Protein 1V5U (pdb70)

Radius of gyration: 14.0 Å; Cα contacts (8 Å, |Δi|>4): 240; chains: 1; bounding box: 29×48×29 Å

Organism: Mus musculus (NCBI:txid10090)

Secondary structure (DSSP, 8-state):
--SS--SSSEEEEEEE---SSS--EEEEEEEETTTTEEEEESSSS-SS---EEEGGGEEEEE-----TTS-SSS-TTT-EEEEESS-EEEEE-SSHHHHHHHHHHHHTT--------

InterPro domains:
  IPR001194 cDENN domain [PF02141] (129-309)
  IPR001194 cDENN domain [SM00799] (128-310)
  IPR001849 Pleckstrin homology domain [PF00169] (1764-1864)
  IPR001849 Pleckstrin homology domain [PS50003] (1761-1865)
  IPR001849 Pleckstrin homology domain [SM00233] (1762-1867)
  IPR004182 GRAM domain [PF02893] (890-1016)
  IPR004182 GRAM domain [SM00568] (882-968)
  IPR005112 dDENN domain [SM00801] (363-432)
  IPR005113 uDENN domain [PF03456] (26-85)
  IPR005113 uDENN domain [SM00800] (1-86)
  IPR010569 Myotubularin-like, phosphatase domain [PF06602] (1128-1531)
  IPR010569 Myotubularin-like, phosphatase domain [PS51339] (1120-1596)
  IPR011993 PH-like domain superfamily [G3DSA:2.30.29.30] (1756-1866)
  IPR022096 SBF1/SBF2 domain [PF12335] (542-764)
  IPR029021 Protein-tyrosine phosphatase-like [SSF52799] (1117-1599)
  IPR030564 Myotubularin [PTHR10807] (759-1764)
  IPR037516 Tripartite DENN domain [PS50211] (7-439)
  IPR043153 DENN domain, C-terminal lobe [G3DSA:3.40.50.11500] (205-383)

Structure (mmCIF, N/CA/C/O backbone):
data_1V5U
#
_entry.id   1V5U
#
_cell.length_a   1.000
_cell.length_b   1.000
_cell.length_c   1.000
_cell.angle_alpha   90.00
_cell.angle_beta   90.00
_cell.angle_gamma   90.00
#
_symmetry.space_group_name_H-M   'P 1'
#
loop_
_atom_site.group_PDB
_atom_site.id
_atom_site.type_symbol
_atom_site.label_atom_id
_atom_site.label_alt_id
_atom_site.label_comp_id
_atom_site.label_asym_id
_atom_site.label_entity_id
_atom_site.label_seq_id
_atom_site.pdbx_PDB_ins_code
_atom_site.Cartn_x
_atom_site.Cartn_y
_atom_site.Cartn_z
_atom_site.occupancy
_atom_site.B_iso_or_equiv
_atom_site.auth_seq_id
_atom_site.auth_comp_id
_atom_site.auth_asym_id
_atom_site.auth_atom_id
_atom_site.pdbx_PDB_model_num
ATOM 1 N N . GLY A 1 1 ? -11.184 -5.596 -6.993 1.00 0.00 1 GLY A N 1
ATOM 2 C CA . GLY A 1 1 ? -10.777 -4.865 -8.181 1.00 0.00 1 GLY A CA 1
ATOM 3 C C . GLY A 1 1 ? -11.670 -5.215 -9.373 1.00 0.00 1 GLY A C 1
ATOM 4 O O . GLY A 1 1 ? -12.781 -4.702 -9.494 1.00 0.00 1 GLY A O 1
ATOM 8 N N . SER A 1 2 ? -11.150 -6.088 -10.224 1.00 0.00 2 SER A N 1
ATOM 9 C CA . SER A 1 2 ? -11.886 -6.513 -11.403 1.00 0.00 2 SER A CA 1
ATOM 10 C C . SER A 1 2 ? -11.934 -5.378 -12.428 1.00 0.00 2 SER A C 1
ATOM 11 O O . SER A 1 2 ? -11.451 -5.528 -13.549 1.00 0.00 2 SER A O 1
ATOM 19 N N . SER A 1 3 ? -12.522 -4.268 -12.006 1.00 0.00 3 SER A N 1
ATOM 20 C CA . SER A 1 3 ? -12.639 -3.108 -12.874 1.00 0.00 3 SER A CA 1
ATOM 21 C C . SER A 1 3 ? -11.339 -2.904 -13.653 1.00 0.00 3 SER A C 1
ATOM 22 O O . SER A 1 3 ? -10.272 -2.754 -13.060 1.00 0.00 3 SER A O 1
ATOM 30 N N . GLY A 1 4 ? -11.471 -2.904 -14.972 1.00 0.00 4 GLY A N 1
ATOM 31 C CA . GLY A 1 4 ? -10.319 -2.721 -15.839 1.00 0.00 4 GLY A CA 1
ATOM 32 C C . GLY A 1 4 ? -9.258 -3.790 -15.574 1.00 0.00 4 GLY A C 1
ATOM 33 O O . GLY A 1 4 ? -9.230 -4.390 -14.501 1.00 0.00 4 GLY A O 1
ATOM 37 N N . SER A 1 5 ? -8.411 -3.998 -16.572 1.00 0.00 5 SER A N 1
ATOM 38 C CA . SER A 1 5 ? -7.350 -4.985 -16.461 1.00 0.00 5 SER A CA 1
ATOM 39 C C . SER A 1 5 ? -6.223 -4.444 -15.579 1.00 0.00 5 SER A C 1
ATOM 40 O O . SER A 1 5 ? -5.877 -5.050 -14.566 1.00 0.00 5 SER A O 1
ATOM 48 N N . SER A 1 6 ? -5.680 -3.310 -15.997 1.00 0.00 6 SER A N 1
ATOM 49 C CA . SER A 1 6 ? -4.599 -2.681 -15.257 1.00 0.00 6 SER A CA 1
ATOM 50 C C . SER A 1 6 ? -3.454 -3.676 -15.058 1.00 0.00 6 SER A C 1
ATOM 51 O O . SER A 1 6 ? -3.575 -4.846 -15.414 1.00 0.00 6 SER A O 1
ATOM 59 N N . GLY A 1 7 ? -2.368 -3.173 -14.488 1.00 0.00 7 GLY A N 1
ATOM 60 C CA . GLY A 1 7 ? -1.202 -4.003 -14.237 1.00 0.00 7 GLY A CA 1
ATOM 61 C C . GLY A 1 7 ? -1.551 -5.173 -13.315 1.00 0.00 7 GLY A C 1
ATOM 62 O O . GLY A 1 7 ? -2.678 -5.665 -13.330 1.00 0.00 7 GLY A O 1
ATOM 66 N N . ARG A 1 8 ? -0.562 -5.585 -12.535 1.00 0.00 8 ARG A N 1
ATOM 67 C CA . ARG A 1 8 ? -0.750 -6.688 -11.608 1.00 0.00 8 ARG A CA 1
ATOM 68 C C . ARG A 1 8 ? -1.115 -6.159 -10.220 1.00 0.00 8 ARG A C 1
ATOM 69 O O . ARG A 1 8 ? -1.099 -6.906 -9.243 1.00 0.00 8 ARG A O 1
ATOM 90 N N . SER A 1 9 ? -1.435 -4.874 -10.177 1.00 0.00 9 SER A N 1
ATOM 91 C CA . SER A 1 9 ? -1.804 -4.236 -8.925 1.00 0.00 9 SER A CA 1
ATOM 92 C C . SER A 1 9 ? -2.760 -3.072 -9.192 1.00 0.00 9 SER A C 1
ATOM 93 O O . SER A 1 9 ? -3.299 -2.946 -10.290 1.00 0.00 9 SER A O 1
ATOM 101 N N . TYR A 1 10 ? -2.941 -2.250 -8.168 1.00 0.00 10 TYR A N 1
ATOM 102 C CA . TYR A 1 10 ? -3.823 -1.100 -8.279 1.00 0.00 10 TYR A CA 1
ATOM 103 C C . TYR A 1 10 ? -3.027 0.207 -8.244 1.00 0.00 10 TYR A C 1
ATOM 104 O O . TYR A 1 10 ? -1.869 0.221 -7.831 1.00 0.00 10 TYR A O 1
ATOM 122 N N . GLU A 1 11 ? -3.681 1.272 -8.682 1.00 0.00 11 GLU A N 1
ATOM 123 C CA . GLU A 1 11 ? -3.050 2.581 -8.706 1.00 0.00 11 GLU A CA 1
ATOM 124 C C . GLU A 1 11 ? -4.107 3.678 -8.836 1.00 0.00 11 GLU A C 1
ATOM 125 O O . GLU A 1 11 ? -4.999 3.590 -9.679 1.00 0.00 11 GLU A O 1
ATOM 137 N N . GLY A 1 12 ? -3.974 4.688 -7.989 1.00 0.00 12 GLY A N 1
ATOM 138 C CA . GLY A 1 12 ? -4.907 5.802 -7.999 1.00 0.00 12 GLY A CA 1
ATOM 139 C C . GLY A 1 12 ? -4.361 6.981 -7.191 1.00 0.00 12 GLY A C 1
ATOM 140 O O . GLY A 1 12 ? -3.342 6.856 -6.514 1.00 0.00 12 GLY A O 1
ATOM 144 N N . ILE A 1 13 ? -5.064 8.100 -7.290 1.00 0.00 13 ILE A N 1
ATOM 145 C CA . ILE A 1 13 ? -4.663 9.301 -6.577 1.00 0.00 13 ILE A CA 1
ATOM 146 C C . ILE A 1 13 ? -4.828 9.075 -5.073 1.00 0.00 13 ILE A C 1
ATOM 147 O O . ILE A 1 13 ? -5.798 8.457 -4.637 1.00 0.00 13 ILE A O 1
ATOM 163 N N . LEU A 1 14 ? -3.865 9.588 -4.321 1.00 0.00 14 LEU A N 1
ATOM 164 C CA . LEU A 1 14 ? -3.891 9.449 -2.875 1.00 0.00 14 LEU A CA 1
ATOM 165 C C . LEU A 1 14 ? -3.166 10.638 -2.240 1.00 0.00 14 LEU A C 1
ATOM 166 O O . LEU A 1 14 ? -1.977 10.845 -2.479 1.00 0.00 14 LEU A O 1
ATOM 182 N N . TYR A 1 15 ? -3.912 11.388 -1.442 1.00 0.00 15 TYR A N 1
ATOM 183 C CA . TYR A 1 15 ? -3.356 12.550 -0.771 1.00 0.00 15 TYR A CA 1
ATOM 184 C C . TYR A 1 15 ? -2.771 12.170 0.590 1.00 0.00 15 TYR A C 1
ATOM 185 O O . TYR A 1 15 ? -3.006 11.068 1.085 1.00 0.00 15 TYR A O 1
ATOM 203 N N . LYS A 1 16 ? -2.019 13.102 1.157 1.00 0.00 16 LYS A N 1
ATOM 204 C CA . LYS A 1 16 ? -1.399 12.878 2.452 1.00 0.00 16 LYS A CA 1
ATOM 205 C C . LYS A 1 16 ? -1.504 14.153 3.291 1.00 0.00 16 LYS A C 1
ATOM 206 O O . LYS A 1 16 ? -1.308 15.255 2.779 1.00 0.00 16 LYS A O 1
ATOM 225 N N . LYS A 1 17 ? -1.812 13.962 4.565 1.00 0.00 17 LYS A N 1
ATOM 226 C CA . LYS A 1 17 ? -1.945 15.083 5.479 1.00 0.00 17 LYS A CA 1
ATOM 227 C C . LYS A 1 17 ? -0.787 16.058 5.256 1.00 0.00 17 LYS A C 1
ATOM 228 O O . LYS A 1 17 ? 0.322 15.644 4.923 1.00 0.00 17 LYS A O 1
ATOM 247 N N . GLY A 1 18 ? -1.085 17.335 5.449 1.00 0.00 18 GLY A N 1
ATOM 248 C CA . GLY A 1 18 ? -0.082 18.372 5.273 1.00 0.00 18 GLY A CA 1
ATOM 249 C C . GLY A 1 18 ? 0.794 18.505 6.520 1.00 0.00 18 GLY A C 1
ATOM 250 O O . GLY A 1 18 ? 2.005 18.299 6.458 1.00 0.00 18 GLY A O 1
ATOM 254 N N . ALA A 1 19 ? 0.147 18.848 7.625 1.00 0.00 19 ALA A N 1
ATOM 255 C CA . ALA A 1 19 ? 0.852 19.010 8.885 1.00 0.00 19 ALA A CA 1
ATOM 256 C C . ALA A 1 19 ? 1.789 20.216 8.788 1.00 0.00 19 ALA A C 1
ATOM 257 O O . ALA A 1 19 ? 2.630 20.424 9.660 1.00 0.00 19 ALA A O 1
ATOM 264 N N . PHE A 1 20 ? 1.611 20.979 7.719 1.00 0.00 20 PHE A N 1
ATOM 265 C CA . PHE A 1 20 ? 2.430 22.158 7.497 1.00 0.00 20 PHE A CA 1
ATOM 266 C C . PHE A 1 20 ? 1.595 23.307 6.928 1.00 0.00 20 PHE A C 1
ATOM 267 O O . PHE A 1 20 ? 0.428 23.121 6.586 1.00 0.00 20 PHE A O 1
ATOM 284 N N . MET A 1 21 ? 2.224 24.470 6.845 1.00 0.00 21 MET A N 1
ATOM 285 C CA . MET A 1 21 ? 1.554 25.648 6.324 1.00 0.00 21 MET A CA 1
ATOM 286 C C . MET A 1 21 ? 0.651 25.288 5.143 1.00 0.00 21 MET A C 1
ATOM 287 O O . MET A 1 21 ? -0.537 25.607 5.145 1.00 0.00 21 MET A O 1
ATOM 301 N N . LYS A 1 22 ? 1.249 24.629 4.161 1.00 0.00 22 LYS A N 1
ATOM 302 C CA . LYS A 1 22 ? 0.513 24.222 2.976 1.00 0.00 22 LYS A CA 1
ATOM 303 C C . LYS A 1 22 ? -0.443 23.084 3.340 1.00 0.00 22 LYS A C 1
ATOM 304 O O . LYS A 1 22 ? -0.236 22.388 4.333 1.00 0.00 22 LYS A O 1
ATOM 323 N N . PRO A 1 23 ? -1.496 22.925 2.494 1.00 0.00 23 PRO A N 1
ATOM 324 C CA . PRO A 1 23 ? -2.484 21.883 2.717 1.00 0.00 23 PRO A CA 1
ATOM 325 C C . PRO A 1 23 ? -1.928 20.510 2.338 1.00 0.00 23 PRO A C 1
ATOM 326 O O . PRO A 1 23 ? -0.733 20.369 2.082 1.00 0.00 23 PRO A O 1
ATOM 337 N N . TRP A 1 24 ? -2.821 19.531 2.313 1.00 0.00 24 TRP A N 1
ATOM 338 C CA . TRP A 1 24 ? -2.435 18.174 1.968 1.00 0.00 24 TRP A CA 1
ATOM 339 C C . TRP A 1 24 ? -1.782 18.204 0.585 1.00 0.00 24 TRP A C 1
ATOM 340 O O . TRP A 1 24 ? -2.007 19.131 -0.191 1.00 0.00 24 TRP A O 1
ATOM 361 N N . LYS A 1 25 ? -0.986 17.179 0.319 1.00 0.00 25 LYS A N 1
ATOM 362 C CA . LYS A 1 25 ? -0.299 17.077 -0.958 1.00 0.00 25 LYS A CA 1
ATOM 363 C C . LYS A 1 25 ? -0.838 15.869 -1.727 1.00 0.00 25 LYS A C 1
ATOM 364 O O . LYS A 1 25 ? -0.898 14.764 -1.191 1.00 0.00 25 LYS A O 1
ATOM 383 N N . ALA A 1 26 ? -1.217 16.122 -2.971 1.00 0.00 26 ALA A N 1
ATOM 384 C CA . ALA A 1 26 ? -1.749 15.069 -3.819 1.00 0.00 26 ALA A CA 1
ATOM 385 C C . ALA A 1 26 ? -0.596 14.371 -4.543 1.00 0.00 26 ALA A C 1
ATOM 386 O O . ALA A 1 26 ? 0.156 15.008 -5.279 1.00 0.00 26 ALA A O 1
ATOM 393 N N . ARG A 1 27 ? -0.493 13.071 -4.309 1.00 0.00 27 ARG A N 1
ATOM 394 C CA . ARG A 1 27 ? 0.556 12.280 -4.930 1.00 0.00 27 ARG A CA 1
ATOM 395 C C . ARG A 1 27 ? -0.040 11.036 -5.593 1.00 0.00 27 ARG A C 1
ATOM 396 O O . ARG A 1 27 ? -1.186 10.677 -5.330 1.00 0.00 27 ARG A O 1
ATOM 417 N N . TRP A 1 28 ? 0.766 10.413 -6.440 1.00 0.00 28 TRP A N 1
ATOM 418 C CA . TRP A 1 28 ? 0.334 9.217 -7.143 1.00 0.00 28 TRP A CA 1
ATOM 419 C C . TRP A 1 28 ? 0.894 8.003 -6.400 1.00 0.00 28 TRP A C 1
ATOM 420 O O . TRP A 1 28 ? 2.089 7.720 -6.478 1.00 0.00 28 TRP A O 1
ATOM 441 N N . PHE A 1 29 ? 0.006 7.318 -5.695 1.00 0.00 29 PHE A N 1
ATOM 442 C CA . PHE A 1 29 ? 0.397 6.141 -4.938 1.00 0.00 29 PHE A CA 1
ATOM 443 C C . PHE A 1 29 ? 0.254 4.874 -5.783 1.00 0.00 29 PHE A C 1
ATOM 444 O O . PHE A 1 29 ? -0.367 4.898 -6.845 1.00 0.00 29 PHE A O 1
ATOM 461 N N . VAL A 1 30 ? 0.839 3.797 -5.280 1.00 0.00 30 VAL A N 1
ATOM 462 C CA . VAL A 1 30 ? 0.785 2.522 -5.976 1.00 0.00 30 VAL A CA 1
ATOM 463 C C . VAL A 1 30 ? 0.516 1.406 -4.965 1.00 0.00 30 VAL A C 1
ATOM 464 O O . VAL A 1 30 ? 1.375 1.087 -4.144 1.00 0.00 30 VAL A O 1
ATOM 477 N N . LEU A 1 31 ? -0.679 0.842 -5.058 1.00 0.00 31 LEU A N 1
ATOM 478 C CA . LEU A 1 31 ? -1.072 -0.232 -4.161 1.00 0.00 31 LEU A CA 1
ATOM 479 C C . LEU A 1 31 ? -0.647 -1.573 -4.762 1.00 0.00 31 LEU A C 1
ATOM 480 O O . LEU A 1 31 ? -1.446 -2.248 -5.411 1.00 0.00 31 LEU A O 1
ATOM 496 N N . ASP A 1 32 ? 0.610 -1.920 -4.526 1.00 0.00 32 ASP A N 1
ATOM 497 C CA . ASP A 1 32 ? 1.150 -3.169 -5.036 1.00 0.00 32 ASP A CA 1
ATOM 498 C C . ASP A 1 32 ? 0.677 -4.324 -4.152 1.00 0.00 32 ASP A C 1
ATOM 499 O O . ASP A 1 32 ? 0.984 -4.365 -2.962 1.00 0.00 32 ASP A O 1
ATOM 508 N N . LYS A 1 33 ? -0.064 -5.233 -4.768 1.00 0.00 33 LYS A N 1
ATOM 509 C CA . LYS A 1 33 ? -0.583 -6.386 -4.051 1.00 0.00 33 LYS A CA 1
ATOM 510 C C . LYS A 1 33 ? 0.447 -7.516 -4.097 1.00 0.00 33 LYS A C 1
ATOM 511 O O . LYS A 1 33 ? 0.466 -8.380 -3.221 1.00 0.00 33 LYS A O 1
ATOM 530 N N . THR A 1 34 ? 1.279 -7.473 -5.127 1.00 0.00 34 THR A N 1
ATOM 531 C CA . THR A 1 34 ? 2.310 -8.483 -5.298 1.00 0.00 34 THR A CA 1
ATOM 532 C C . THR A 1 34 ? 3.500 -8.192 -4.381 1.00 0.00 34 THR A C 1
ATOM 533 O O . THR A 1 34 ? 4.143 -9.114 -3.881 1.00 0.00 34 THR A O 1
ATOM 544 N N . LYS A 1 35 ? 3.756 -6.907 -4.188 1.00 0.00 35 LYS A N 1
ATOM 545 C CA . LYS A 1 35 ? 4.857 -6.483 -3.339 1.00 0.00 35 LYS A CA 1
ATOM 546 C C . LYS A 1 35 ? 4.313 -6.085 -1.966 1.00 0.00 35 LYS A C 1
ATOM 547 O O . LYS A 1 35 ? 5.075 -5.937 -1.012 1.00 0.00 35 LYS A O 1
ATOM 566 N N . HIS A 1 36 ? 2.999 -5.924 -1.909 1.00 0.00 36 HIS A N 1
ATOM 567 C CA . HIS A 1 36 ? 2.344 -5.547 -0.668 1.00 0.00 36 HIS A CA 1
ATOM 568 C C . HIS A 1 36 ? 3.053 -4.334 -0.062 1.00 0.00 36 HIS A C 1
ATOM 569 O O . HIS A 1 36 ? 3.417 -4.347 1.113 1.00 0.00 36 HIS A O 1
ATOM 583 N N . GLN A 1 37 ? 3.228 -3.316 -0.891 1.00 0.00 37 GLN A N 1
ATOM 584 C CA . GLN A 1 37 ? 3.887 -2.098 -0.451 1.00 0.00 37 GLN A CA 1
ATOM 585 C C . GLN A 1 37 ? 3.176 -0.872 -1.028 1.00 0.00 37 GLN A C 1
ATOM 586 O O . GLN A 1 37 ? 2.387 -0.991 -1.963 1.00 0.00 37 GLN A O 1
ATOM 600 N N . LEU A 1 38 ? 3.481 0.278 -0.445 1.00 0.00 38 LEU A N 1
ATOM 601 C CA . LEU A 1 38 ? 2.881 1.525 -0.889 1.00 0.00 38 LEU A CA 1
ATOM 602 C C . LEU A 1 38 ? 3.958 2.407 -1.523 1.00 0.00 38 LEU A C 1
ATOM 603 O O . LEU A 1 38 ? 4.801 2.965 -0.821 1.00 0.00 38 LEU A O 1
ATOM 619 N N . ARG A 1 39 ? 3.896 2.506 -2.842 1.00 0.00 39 ARG A N 1
ATOM 620 C CA . ARG A 1 39 ? 4.856 3.312 -3.578 1.00 0.00 39 ARG A CA 1
ATOM 621 C C . ARG A 1 39 ? 4.172 4.548 -4.165 1.00 0.00 39 ARG A C 1
ATOM 622 O O . ARG A 1 39 ? 3.235 4.429 -4.953 1.00 0.00 39 ARG A O 1
ATOM 643 N N . TYR A 1 40 ? 4.667 5.708 -3.757 1.00 0.00 40 TYR A N 1
ATOM 644 C CA . TYR A 1 40 ? 4.115 6.965 -4.232 1.00 0.00 40 TYR A CA 1
ATOM 645 C C . TYR A 1 40 ? 5.205 7.843 -4.851 1.00 0.00 40 TYR A C 1
ATOM 646 O O . TYR A 1 40 ? 6.254 8.055 -4.246 1.00 0.00 40 TYR A O 1
ATOM 664 N N . TYR A 1 41 ? 4.918 8.330 -6.050 1.00 0.00 41 TYR A N 1
ATOM 665 C CA . TYR A 1 41 ? 5.861 9.180 -6.757 1.00 0.00 41 TYR A CA 1
ATOM 666 C C . TYR A 1 41 ? 5.361 10.625 -6.813 1.00 0.00 41 TYR A C 1
ATOM 667 O O . TYR A 1 41 ? 4.170 10.866 -7.004 1.00 0.00 41 TYR A O 1
ATOM 685 N N . ASP A 1 42 ? 6.296 11.548 -6.644 1.00 0.00 42 ASP A N 1
ATOM 686 C CA . ASP A 1 42 ? 5.966 12.962 -6.673 1.00 0.00 42 ASP A CA 1
ATOM 687 C C . ASP A 1 42 ? 5.138 13.262 -7.925 1.00 0.00 42 ASP A C 1
ATOM 688 O O . ASP A 1 42 ? 4.185 14.038 -7.872 1.00 0.00 42 ASP A O 1
ATOM 697 N N . HIS A 1 43 ? 5.533 12.632 -9.022 1.00 0.00 43 HIS A N 1
ATOM 698 C CA . HIS A 1 43 ? 4.839 12.822 -10.284 1.00 0.00 43 HIS A CA 1
ATOM 699 C C . HIS A 1 43 ? 4.561 11.462 -10.927 1.00 0.00 43 HIS A C 1
ATOM 700 O O . HIS A 1 43 ? 5.355 10.532 -10.790 1.00 0.00 43 HIS A O 1
ATOM 714 N N . ARG A 1 44 ? 3.430 11.387 -11.613 1.00 0.00 44 ARG A N 1
ATOM 715 C CA . ARG A 1 44 ? 3.037 10.156 -12.277 1.00 0.00 44 ARG A CA 1
ATOM 716 C C . ARG A 1 44 ? 4.194 9.615 -13.120 1.00 0.00 44 ARG A C 1
ATOM 717 O O . ARG A 1 44 ? 4.542 10.194 -14.147 1.00 0.00 44 ARG A O 1
ATOM 738 N N . MET A 1 45 ? 4.757 8.510 -12.653 1.00 0.00 45 MET A N 1
ATOM 739 C CA . MET A 1 45 ? 5.867 7.884 -13.351 1.00 0.00 45 MET A CA 1
ATOM 740 C C . MET A 1 45 ? 7.131 8.741 -13.252 1.00 0.00 45 MET A C 1
ATOM 741 O O . MET A 1 45 ? 7.545 9.358 -14.232 1.00 0.00 45 MET A O 1
ATOM 755 N N . ASP A 1 46 ? 7.707 8.753 -12.059 1.00 0.00 46 ASP A N 1
ATOM 756 C CA . ASP A 1 46 ? 8.915 9.524 -11.819 1.00 0.00 46 ASP A CA 1
ATOM 757 C C . ASP A 1 46 ? 10.135 8.614 -11.973 1.00 0.00 46 ASP A C 1
ATOM 758 O O . ASP A 1 46 ? 10.003 7.392 -11.999 1.00 0.00 46 ASP A O 1
ATOM 767 N N . THR A 1 47 ? 11.296 9.246 -12.072 1.00 0.00 47 THR A N 1
ATOM 768 C CA . THR A 1 47 ? 12.539 8.508 -12.223 1.00 0.00 47 THR A CA 1
ATOM 769 C C . THR A 1 47 ? 12.509 7.234 -11.377 1.00 0.00 47 THR A C 1
ATOM 770 O O . THR A 1 47 ? 12.736 6.139 -11.889 1.00 0.00 47 THR A O 1
ATOM 781 N N . GLU A 1 48 ? 12.227 7.420 -10.095 1.00 0.00 48 GLU A N 1
ATOM 782 C CA . GLU A 1 48 ? 12.165 6.299 -9.173 1.00 0.00 48 GLU A CA 1
ATOM 783 C C . GLU A 1 48 ? 11.134 6.571 -8.075 1.00 0.00 48 GLU A C 1
ATOM 784 O O . GLU A 1 48 ? 10.681 7.703 -7.912 1.00 0.00 48 GLU A O 1
ATOM 796 N N . CYS A 1 49 ? 10.794 5.515 -7.352 1.00 0.00 49 CYS A N 1
ATOM 797 C CA . CYS A 1 49 ? 9.825 5.626 -6.275 1.00 0.00 49 CYS A CA 1
ATOM 798 C C . CYS A 1 49 ? 10.478 6.386 -5.119 1.00 0.00 49 CYS A C 1
ATOM 799 O O . CYS A 1 49 ? 11.665 6.214 -4.849 1.00 0.00 49 CYS A O 1
ATOM 807 N N . LYS A 1 50 ? 9.672 7.211 -4.466 1.00 0.00 50 LYS A N 1
ATOM 808 C CA . LYS A 1 50 ? 10.156 7.999 -3.345 1.00 0.00 50 LYS A CA 1
ATOM 809 C C . LYS A 1 50 ? 9.352 7.643 -2.093 1.00 0.00 50 LYS A C 1
ATOM 810 O O . LYS A 1 50 ? 8.307 8.238 -1.832 1.00 0.00 50 LYS A O 1
ATOM 829 N N . GLY A 1 51 ? 9.870 6.675 -1.351 1.00 0.00 51 GLY A N 1
ATOM 830 C CA . GLY A 1 51 ? 9.213 6.234 -0.132 1.00 0.00 51 GLY A CA 1
ATOM 831 C C . GLY A 1 51 ? 8.415 4.951 -0.374 1.00 0.00 51 GLY A C 1
ATOM 832 O O . GLY A 1 51 ? 7.849 4.760 -1.449 1.00 0.00 51 GLY A O 1
ATOM 836 N N . VAL A 1 52 ? 8.396 4.103 0.645 1.00 0.00 52 VAL A N 1
ATOM 837 C CA . VAL A 1 52 ? 7.677 2.844 0.557 1.00 0.00 52 VAL A CA 1
ATOM 838 C C . VAL A 1 52 ? 6.998 2.554 1.897 1.00 0.00 52 VAL A C 1
ATOM 839 O O . VAL A 1 52 ? 7.517 2.919 2.951 1.00 0.00 52 VAL A O 1
ATOM 852 N N . ILE A 1 53 ? 5.848 1.901 1.813 1.00 0.00 53 ILE A N 1
ATOM 853 C CA . ILE A 1 53 ? 5.094 1.559 3.007 1.00 0.00 53 ILE A CA 1
ATOM 854 C C . ILE A 1 53 ? 4.718 0.076 2.959 1.00 0.00 53 ILE A C 1
ATOM 855 O O . ILE A 1 53 ? 3.731 -0.297 2.327 1.00 0.00 53 ILE A O 1
ATOM 871 N N . ASP A 1 54 ? 5.524 -0.728 3.636 1.00 0.00 54 ASP A N 1
ATOM 872 C CA . ASP A 1 54 ? 5.289 -2.161 3.678 1.00 0.00 54 ASP A CA 1
ATOM 873 C C . ASP A 1 54 ? 3.914 -2.429 4.295 1.00 0.00 54 ASP A C 1
ATOM 874 O O . ASP A 1 54 ? 3.747 -2.343 5.510 1.00 0.00 54 ASP A O 1
ATOM 883 N N . LEU A 1 55 ? 2.965 -2.750 3.428 1.00 0.00 55 LEU A N 1
ATOM 884 C CA . LEU A 1 55 ? 1.610 -3.031 3.872 1.00 0.00 55 LEU A CA 1
ATOM 885 C C . LEU A 1 55 ? 1.647 -4.109 4.957 1.00 0.00 55 LEU A C 1
ATOM 886 O O . LEU A 1 55 ? 0.751 -4.181 5.796 1.00 0.00 55 LEU A O 1
ATOM 902 N N . ALA A 1 56 ? 2.694 -4.920 4.906 1.00 0.00 56 ALA A N 1
ATOM 903 C CA . ALA A 1 56 ? 2.860 -5.990 5.874 1.00 0.00 56 ALA A CA 1
ATOM 904 C C . ALA A 1 56 ? 3.124 -5.386 7.255 1.00 0.00 56 ALA A C 1
ATOM 905 O O . ALA A 1 56 ? 3.113 -6.096 8.259 1.00 0.00 56 ALA A O 1
ATOM 912 N N . GLU A 1 57 ? 3.356 -4.082 7.261 1.00 0.00 57 GLU A N 1
ATOM 913 C CA . GLU A 1 57 ? 3.623 -3.374 8.501 1.00 0.00 57 GLU A CA 1
ATOM 914 C C . GLU A 1 57 ? 2.429 -2.494 8.878 1.00 0.00 57 GLU A C 1
ATOM 915 O O . GLU A 1 57 ? 2.562 -1.572 9.681 1.00 0.00 57 GLU A O 1
ATOM 927 N N . VAL A 1 58 ? 1.290 -2.810 8.280 1.00 0.00 58 VAL A N 1
ATOM 928 C CA . VAL A 1 58 ? 0.074 -2.060 8.543 1.00 0.00 58 VAL A CA 1
ATOM 929 C C . VAL A 1 58 ? -0.772 -2.811 9.573 1.00 0.00 58 VAL A C 1
ATOM 930 O O . VAL A 1 58 ? -1.098 -3.981 9.380 1.00 0.00 58 VAL A O 1
ATOM 943 N N . GLU A 1 59 ? -1.103 -2.107 10.646 1.00 0.00 59 GLU A N 1
ATOM 944 C CA . GLU A 1 59 ? -1.904 -2.693 11.707 1.00 0.00 59 GLU A CA 1
ATOM 945 C C . GLU A 1 59 ? -3.377 -2.737 11.297 1.00 0.00 59 GLU A C 1
ATOM 946 O O . GLU A 1 59 ? -4.103 -3.654 11.678 1.00 0.00 59 GLU A O 1
ATOM 958 N N . ALA A 1 60 ? -3.774 -1.735 10.526 1.00 0.00 60 ALA A N 1
ATOM 959 C CA . ALA A 1 60 ? -5.148 -1.649 10.060 1.00 0.00 60 ALA A CA 1
ATOM 960 C C . ALA A 1 60 ? -5.426 -0.227 9.567 1.00 0.00 60 ALA A C 1
ATOM 961 O O . ALA A 1 60 ? -4.549 0.634 9.619 1.00 0.00 60 ALA A O 1
ATOM 968 N N . VAL A 1 61 ? -6.649 -0.026 9.100 1.00 0.00 61 VAL A N 1
ATOM 969 C CA . VAL A 1 61 ? -7.054 1.276 8.598 1.00 0.00 61 VAL A CA 1
ATOM 970 C C . VAL A 1 61 ? -8.474 1.584 9.076 1.00 0.00 61 VAL A C 1
ATOM 971 O O . VAL A 1 61 ? -9.232 0.673 9.406 1.00 0.00 61 VAL A O 1
ATOM 984 N N . ALA A 1 62 ? -8.791 2.870 9.099 1.00 0.00 62 ALA A N 1
ATOM 985 C CA . ALA A 1 62 ? -10.107 3.309 9.531 1.00 0.00 62 ALA A CA 1
ATOM 986 C C . ALA A 1 62 ? -10.504 4.562 8.749 1.00 0.00 62 ALA A C 1
ATOM 987 O O . ALA A 1 62 ? -9.657 5.396 8.434 1.00 0.00 62 ALA A O 1
ATOM 994 N N . PRO A 1 63 ? -11.828 4.659 8.452 1.00 0.00 63 PRO A N 1
ATOM 995 C CA . PRO A 1 63 ? -12.348 5.797 7.713 1.00 0.00 63 PRO A CA 1
ATOM 996 C C . PRO A 1 63 ? -12.421 7.040 8.602 1.00 0.00 63 PRO A C 1
ATOM 997 O O . PRO A 1 63 ? -13.332 7.171 9.418 1.00 0.00 63 PRO A O 1
ATOM 1008 N N . GLY A 1 64 ? -11.451 7.922 8.412 1.00 0.00 64 GLY A N 1
ATOM 1009 C CA . GLY A 1 64 ? -11.394 9.151 9.186 1.00 0.00 64 GLY A CA 1
ATOM 1010 C C . GLY A 1 64 ? -12.269 10.237 8.556 1.00 0.00 64 GLY A C 1
ATOM 1011 O O . GLY A 1 64 ? -12.999 9.974 7.602 1.00 0.00 64 GLY A O 1
ATOM 1015 N N . THR A 1 65 ? -12.165 11.433 9.115 1.00 0.00 65 THR A N 1
ATOM 1016 C CA . THR A 1 65 ? -12.937 12.560 8.620 1.00 0.00 65 THR A CA 1
ATOM 1017 C C . THR A 1 65 ? -12.016 13.590 7.963 1.00 0.00 65 THR A C 1
ATOM 1018 O O . THR A 1 65 ? -10.815 13.612 8.227 1.00 0.00 65 THR A O 1
ATOM 1029 N N . PRO A 1 66 ? -12.629 14.441 7.098 1.00 0.00 66 PRO A N 1
ATOM 1030 C CA . PRO A 1 66 ? -11.878 15.472 6.402 1.00 0.00 66 PRO A CA 1
ATOM 1031 C C . PRO A 1 66 ? -11.528 16.626 7.343 1.00 0.00 66 PRO A C 1
ATOM 1032 O O . PRO A 1 66 ? -12.416 17.247 7.926 1.00 0.00 66 PRO A O 1
ATOM 1043 N N . THR A 1 67 ? -10.233 16.878 7.463 1.00 0.00 67 THR A N 1
ATOM 1044 C CA . THR A 1 67 ? -9.755 17.947 8.323 1.00 0.00 67 THR A CA 1
ATOM 1045 C C . THR A 1 67 ? -9.351 19.163 7.488 1.00 0.00 67 THR A C 1
ATOM 1046 O O . THR A 1 67 ? -9.625 19.218 6.291 1.00 0.00 67 THR A O 1
ATOM 1057 N N . ILE A 1 68 ? -8.704 20.110 8.154 1.00 0.00 68 ILE A N 1
ATOM 1058 C CA . ILE A 1 68 ? -8.259 21.322 7.488 1.00 0.00 68 ILE A CA 1
ATOM 1059 C C . ILE A 1 68 ? -7.040 21.004 6.620 1.00 0.00 68 ILE A C 1
ATOM 1060 O O . ILE A 1 68 ? -6.141 20.281 7.048 1.00 0.00 68 ILE A O 1
ATOM 1076 N N . GLY A 1 69 ? -7.049 21.559 5.418 1.00 0.00 69 GLY A N 1
ATOM 1077 C CA . GLY A 1 69 ? -5.955 21.344 4.486 1.00 0.00 69 GLY A CA 1
ATOM 1078 C C . GLY A 1 69 ? -6.359 20.365 3.382 1.00 0.00 69 GLY A C 1
ATOM 1079 O O . GLY A 1 69 ? -5.997 20.549 2.221 1.00 0.00 69 GLY A O 1
ATOM 1083 N N . ALA A 1 70 ? -7.105 19.346 3.783 1.00 0.00 70 ALA A N 1
ATOM 1084 C CA . ALA A 1 70 ? -7.563 18.338 2.842 1.00 0.00 70 ALA A CA 1
ATOM 1085 C C . ALA A 1 70 ? -8.263 19.024 1.667 1.00 0.00 70 ALA A C 1
ATOM 1086 O O . ALA A 1 70 ? -8.586 20.209 1.738 1.00 0.00 70 ALA A O 1
ATOM 1093 N N . PRO A 1 71 ? -8.483 18.229 0.585 1.00 0.00 71 PRO A N 1
ATOM 1094 C CA . PRO A 1 71 ? -9.139 18.747 -0.603 1.00 0.00 71 PRO A CA 1
ATOM 1095 C C . PRO A 1 71 ? -10.643 18.909 -0.373 1.00 0.00 71 PRO A C 1
ATOM 1096 O O . PRO A 1 71 ? -11.236 18.174 0.415 1.00 0.00 71 PRO A O 1
ATOM 1107 N N . LYS A 1 72 ? -11.216 19.874 -1.076 1.00 0.00 72 LYS A N 1
ATOM 1108 C CA . LYS A 1 72 ? -12.639 20.141 -0.958 1.00 0.00 72 LYS A CA 1
ATOM 1109 C C . LYS A 1 72 ? -13.390 19.372 -2.047 1.00 0.00 72 LYS A C 1
ATOM 1110 O O . LYS A 1 72 ? -14.489 19.760 -2.441 1.00 0.00 72 LYS A O 1
ATOM 1129 N N . THR A 1 73 ? -12.767 18.295 -2.503 1.00 0.00 73 THR A N 1
ATOM 1130 C CA . THR A 1 73 ? -13.362 17.468 -3.539 1.00 0.00 73 THR A CA 1
ATOM 1131 C C . THR A 1 73 ? -13.988 16.215 -2.925 1.00 0.00 73 THR A C 1
ATOM 1132 O O . THR A 1 73 ? -15.209 16.063 -2.924 1.00 0.00 73 THR A O 1
ATOM 1143 N N . VAL A 1 74 ? -13.124 15.347 -2.419 1.00 0.00 74 VAL A N 1
ATOM 1144 C CA . VAL A 1 74 ? -13.578 14.111 -1.804 1.00 0.00 74 VAL A CA 1
ATOM 1145 C C . VAL A 1 74 ? -14.506 14.440 -0.632 1.00 0.00 74 VAL A C 1
ATOM 1146 O O . VAL A 1 74 ? -14.562 15.584 -0.183 1.00 0.00 74 VAL A O 1
ATOM 1159 N N . ASP A 1 75 ? -15.211 13.417 -0.172 1.00 0.00 75 ASP A N 1
ATOM 1160 C CA . ASP A 1 75 ? -16.133 13.583 0.938 1.00 0.00 75 ASP A CA 1
ATOM 1161 C C . ASP A 1 75 ? -15.503 13.011 2.209 1.00 0.00 75 ASP A C 1
ATOM 1162 O O . ASP A 1 75 ? -14.325 12.656 2.217 1.00 0.00 75 ASP A O 1
ATOM 1171 N N . GLU A 1 76 ? -16.315 12.939 3.253 1.00 0.00 76 GLU A N 1
ATOM 1172 C CA . GLU A 1 76 ? -15.852 12.415 4.527 1.00 0.00 76 GLU A CA 1
ATOM 1173 C C . GLU A 1 76 ? -15.853 10.885 4.504 1.00 0.00 76 GLU A C 1
ATOM 1174 O O . GLU A 1 76 ? -15.026 10.251 5.158 1.00 0.00 76 GLU A O 1
ATOM 1186 N N . LYS A 1 77 ? -16.789 10.337 3.744 1.00 0.00 77 LYS A N 1
ATOM 1187 C CA . LYS A 1 77 ? -16.908 8.893 3.628 1.00 0.00 77 LYS A CA 1
ATOM 1188 C C . LYS A 1 77 ? -15.910 8.387 2.585 1.00 0.00 77 LYS A C 1
ATOM 1189 O O . LYS A 1 77 ? -16.286 7.673 1.656 1.00 0.00 77 LYS A O 1
ATOM 1208 N N . ALA A 1 78 ? -14.657 8.776 2.773 1.00 0.00 78 ALA A N 1
ATOM 1209 C CA . ALA A 1 78 ? -13.603 8.370 1.860 1.00 0.00 78 ALA A CA 1
ATOM 1210 C C . ALA A 1 78 ? -12.274 8.310 2.616 1.00 0.00 78 ALA A C 1
ATOM 1211 O O . ALA A 1 78 ? -11.578 7.297 2.577 1.00 0.00 78 ALA A O 1
ATOM 1218 N N . PHE A 1 79 ? -11.962 9.409 3.287 1.00 0.00 79 PHE A N 1
ATOM 1219 C CA . PHE A 1 79 ? -10.730 9.495 4.052 1.00 0.00 79 PHE A CA 1
ATOM 1220 C C . PHE A 1 79 ? -10.543 8.257 4.932 1.00 0.00 79 PHE A C 1
ATOM 1221 O O . PHE A 1 79 ? -11.464 7.847 5.635 1.00 0.00 79 PHE A O 1
ATOM 1238 N N . PHE A 1 80 ? -9.344 7.697 4.863 1.00 0.00 80 PHE A N 1
ATOM 1239 C CA . PHE A 1 80 ? -9.024 6.515 5.644 1.00 0.00 80 PHE A CA 1
ATOM 1240 C C . PHE A 1 80 ? -7.594 6.584 6.184 1.00 0.00 80 PHE A C 1
ATOM 1241 O O . PHE A 1 80 ? -6.650 6.801 5.426 1.00 0.00 80 PHE A O 1
ATOM 1258 N N . ASP A 1 81 ? -7.480 6.397 7.491 1.00 0.00 81 ASP A N 1
ATOM 1259 C CA . ASP A 1 81 ? -6.181 6.435 8.141 1.00 0.00 81 ASP A CA 1
ATOM 1260 C C . ASP A 1 81 ? -5.546 5.044 8.086 1.00 0.00 81 ASP A C 1
ATOM 1261 O O . ASP A 1 81 ? -6.241 4.036 8.204 1.00 0.00 81 ASP A O 1
ATOM 1270 N N . VAL A 1 82 ? -4.233 5.034 7.908 1.00 0.00 82 VAL A N 1
ATOM 1271 C CA . VAL A 1 82 ? -3.497 3.784 7.836 1.00 0.00 82 VAL A CA 1
ATOM 1272 C C . VAL A 1 82 ? -2.554 3.682 9.036 1.00 0.00 82 VAL A C 1
ATOM 1273 O O . VAL A 1 82 ? -1.671 4.521 9.209 1.00 0.00 82 VAL A O 1
ATOM 1286 N N . LYS A 1 83 ? -2.773 2.648 9.835 1.00 0.00 83 LYS A N 1
ATOM 1287 C CA . LYS A 1 83 ? -1.954 2.426 11.014 1.00 0.00 83 LYS A CA 1
ATOM 1288 C C . LYS A 1 83 ? -0.850 1.420 10.681 1.00 0.00 83 LYS A C 1
ATOM 1289 O O . LYS A 1 83 ? -1.121 0.359 10.121 1.00 0.00 83 LYS A O 1
ATOM 1308 N N . THR A 1 84 ? 0.371 1.789 11.040 1.00 0.00 84 THR A N 1
ATOM 1309 C CA . THR A 1 84 ? 1.516 0.932 10.786 1.00 0.00 84 THR A CA 1
ATOM 1310 C C . THR A 1 84 ? 2.432 0.889 12.011 1.00 0.00 84 THR A C 1
ATOM 1311 O O . THR A 1 84 ? 2.140 1.512 13.031 1.00 0.00 84 THR A O 1
ATOM 1322 N N . THR A 1 85 ? 3.521 0.148 11.871 1.00 0.00 85 THR A N 1
ATOM 1323 C CA . THR A 1 85 ? 4.481 0.015 12.953 1.00 0.00 85 THR A CA 1
ATOM 1324 C C . THR A 1 85 ? 5.232 1.331 13.164 1.00 0.00 85 THR A C 1
ATOM 1325 O O . THR A 1 85 ? 5.437 1.758 14.300 1.00 0.00 85 THR A O 1
ATOM 1336 N N . ARG A 1 86 ? 5.621 1.938 12.053 1.00 0.00 86 ARG A N 1
ATOM 1337 C CA . ARG A 1 86 ? 6.345 3.197 12.102 1.00 0.00 86 ARG A CA 1
ATOM 1338 C C . ARG A 1 86 ? 5.489 4.276 12.767 1.00 0.00 86 ARG A C 1
ATOM 1339 O O . ARG A 1 86 ? 5.802 4.733 13.866 1.00 0.00 86 ARG A O 1
ATOM 1360 N N . ARG A 1 87 ? 4.424 4.653 12.074 1.00 0.00 87 ARG A N 1
ATOM 1361 C CA . ARG A 1 87 ? 3.520 5.670 12.585 1.00 0.00 87 ARG A CA 1
ATOM 1362 C C . ARG A 1 87 ? 2.196 5.634 11.820 1.00 0.00 87 ARG A C 1
ATOM 1363 O O . ARG A 1 87 ? 2.029 4.839 10.896 1.00 0.00 87 ARG A O 1
ATOM 1384 N N . VAL A 1 88 ? 1.287 6.507 12.232 1.00 0.00 88 VAL A N 1
ATOM 1385 C CA . VAL A 1 88 ? -0.017 6.585 11.597 1.00 0.00 88 VAL A CA 1
ATOM 1386 C C . VAL A 1 88 ? 0.090 7.426 10.324 1.00 0.00 88 VAL A C 1
ATOM 1387 O O . VAL A 1 88 ? 0.856 8.388 10.273 1.00 0.00 88 VAL A O 1
ATOM 1400 N N . TYR A 1 89 ? -0.688 7.034 9.326 1.00 0.00 89 TYR A N 1
ATOM 1401 C CA . TYR A 1 89 ? -0.690 7.739 8.056 1.00 0.00 89 TYR A CA 1
ATOM 1402 C C . TYR A 1 89 ? -2.101 8.201 7.687 1.00 0.00 89 TYR A C 1
ATOM 1403 O O . TYR A 1 89 ? -3.074 7.487 7.927 1.00 0.00 89 TYR A O 1
ATOM 1421 N N . ASN A 1 90 ? -2.169 9.392 7.111 1.00 0.00 90 ASN A N 1
ATOM 1422 C CA . ASN A 1 90 ? -3.445 9.957 6.707 1.00 0.00 90 ASN A CA 1
ATOM 1423 C C . ASN A 1 90 ? -3.542 9.946 5.180 1.00 0.00 90 ASN A C 1
ATOM 1424 O O . ASN A 1 90 ? -2.749 10.596 4.499 1.00 0.00 90 ASN A O 1
ATOM 1435 N N . PHE A 1 91 ? -4.520 9.201 4.686 1.00 0.00 91 PHE A N 1
ATOM 1436 C CA . PHE A 1 91 ? -4.731 9.098 3.252 1.00 0.00 91 PHE A CA 1
ATOM 1437 C C . PHE A 1 91 ? -6.216 9.219 2.906 1.00 0.00 91 PHE A C 1
ATOM 1438 O O . PHE A 1 91 ? -7.076 9.013 3.762 1.00 0.00 91 PHE A O 1
ATOM 1455 N N . CYS A 1 92 ? -6.473 9.553 1.650 1.00 0.00 92 CYS A N 1
ATOM 1456 C CA . CYS A 1 92 ? -7.840 9.704 1.180 1.00 0.00 92 CYS A CA 1
ATOM 1457 C C . CYS A 1 92 ? -7.827 9.689 -0.349 1.00 0.00 92 CYS A C 1
ATOM 1458 O O . CYS A 1 92 ? -6.907 10.220 -0.971 1.00 0.00 92 CYS A O 1
ATOM 1466 N N . ALA A 1 93 ? -8.857 9.076 -0.912 1.00 0.00 93 ALA A N 1
ATOM 1467 C CA . ALA A 1 93 ? -8.976 8.984 -2.358 1.00 0.00 93 ALA A CA 1
ATOM 1468 C C . ALA A 1 93 ? -9.760 10.191 -2.878 1.00 0.00 93 ALA A C 1
ATOM 1469 O O . ALA A 1 93 ? -10.124 11.078 -2.108 1.00 0.00 93 ALA A O 1
ATOM 1476 N N . GLN A 1 94 ? -9.997 10.185 -4.182 1.00 0.00 94 GLN A N 1
ATOM 1477 C CA . GLN A 1 94 ? -10.731 11.267 -4.814 1.00 0.00 94 GLN A CA 1
ATOM 1478 C C . GLN A 1 94 ? -12.178 10.844 -5.078 1.00 0.00 94 GLN A C 1
ATOM 1479 O O . GLN A 1 94 ? -12.719 11.108 -6.150 1.00 0.00 94 GLN A O 1
ATOM 1493 N N . ASP A 1 95 ? -12.762 10.193 -4.083 1.00 0.00 95 ASP A N 1
ATOM 1494 C CA . ASP A 1 95 ? -14.135 9.731 -4.195 1.00 0.00 95 ASP A CA 1
ATOM 1495 C C . ASP A 1 95 ? -14.491 8.902 -2.959 1.00 0.00 95 ASP A C 1
ATOM 1496 O O . ASP A 1 95 ? -13.624 8.268 -2.360 1.00 0.00 95 ASP A O 1
ATOM 1505 N N . VAL A 1 96 ? -15.770 8.934 -2.613 1.00 0.00 96 VAL A N 1
ATOM 1506 C CA . VAL A 1 96 ? -16.252 8.194 -1.460 1.00 0.00 96 VAL A CA 1
ATOM 1507 C C . VAL A 1 96 ? -15.994 6.701 -1.673 1.00 0.00 96 VAL A C 1
ATOM 1508 O O . VAL A 1 96 ? -15.497 6.019 -0.777 1.00 0.00 96 VAL A O 1
ATOM 1521 N N . PRO A 1 97 ? -16.352 6.224 -2.895 1.00 0.00 97 PRO A N 1
ATOM 1522 C CA . PRO A 1 97 ? -16.164 4.825 -3.237 1.00 0.00 97 PRO A CA 1
ATOM 1523 C C . PRO A 1 97 ? -14.689 4.521 -3.512 1.00 0.00 97 PRO A C 1
ATOM 1524 O O . PRO A 1 97 ? -14.090 3.679 -2.844 1.00 0.00 97 PRO A O 1
ATOM 1535 N N . SER A 1 98 ? -14.147 5.222 -4.496 1.00 0.00 98 SER A N 1
ATOM 1536 C CA . SER A 1 98 ? -12.754 5.038 -4.868 1.00 0.00 98 SER A CA 1
ATOM 1537 C C . SER A 1 98 ? -11.899 4.851 -3.613 1.00 0.00 98 SER A C 1
ATOM 1538 O O . SER A 1 98 ? -10.870 4.177 -3.654 1.00 0.00 98 SER A O 1
ATOM 1546 N N . ALA A 1 99 ? -12.355 5.459 -2.528 1.00 0.00 99 ALA A N 1
ATOM 1547 C CA . ALA A 1 99 ? -11.644 5.368 -1.264 1.00 0.00 99 ALA A CA 1
ATOM 1548 C C . ALA A 1 99 ? -11.872 3.983 -0.655 1.00 0.00 99 ALA A C 1
ATOM 1549 O O . ALA A 1 99 ? -10.917 3.283 -0.320 1.00 0.00 99 ALA A O 1
ATOM 1556 N N . GLN A 1 100 ? -13.142 3.628 -0.529 1.00 0.00 100 GLN A N 1
ATOM 1557 C CA . GLN A 1 100 ? -13.508 2.340 0.034 1.00 0.00 100 GLN A CA 1
ATOM 1558 C C . GLN A 1 100 ? -12.671 1.227 -0.600 1.00 0.00 100 GLN A C 1
ATOM 1559 O O . GLN A 1 100 ? -12.243 0.299 0.085 1.00 0.00 100 GLN A O 1
ATOM 1573 N N . GLN A 1 101 ? -12.463 1.356 -1.902 1.00 0.00 101 GLN A N 1
ATOM 1574 C CA . GLN A 1 101 ? -11.685 0.372 -2.637 1.00 0.00 101 GLN A CA 1
ATOM 1575 C C . GLN A 1 101 ? -10.227 0.393 -2.172 1.00 0.00 101 GLN A C 1
ATOM 1576 O O . GLN A 1 101 ? -9.578 -0.649 -2.106 1.00 0.00 101 GLN A O 1
ATOM 1590 N N . TRP A 1 102 ? -9.756 1.592 -1.860 1.00 0.00 102 TRP A N 1
ATOM 1591 C CA . TRP A 1 102 ? -8.388 1.763 -1.403 1.00 0.00 102 TRP A CA 1
ATOM 1592 C C . TRP A 1 102 ? -8.233 1.008 -0.081 1.00 0.00 102 TRP A C 1
ATOM 1593 O O . TRP A 1 102 ? -7.256 0.287 0.115 1.00 0.00 102 TRP A O 1
ATOM 1614 N N . VAL A 1 103 ? -9.212 1.199 0.790 1.00 0.00 103 VAL A N 1
ATOM 1615 C CA . VAL A 1 103 ? -9.197 0.546 2.088 1.00 0.00 103 VAL A CA 1
ATOM 1616 C C . VAL A 1 103 ? -9.235 -0.971 1.891 1.00 0.00 103 VAL A C 1
ATOM 1617 O O . VAL A 1 103 ? -8.285 -1.670 2.241 1.00 0.00 103 VAL A O 1
ATOM 1630 N N . ASP A 1 104 ? -10.342 -1.436 1.329 1.00 0.00 104 ASP A N 1
ATOM 1631 C CA . ASP A 1 104 ? -10.515 -2.857 1.081 1.00 0.00 104 ASP A CA 1
ATOM 1632 C C . ASP A 1 104 ? -9.206 -3.440 0.546 1.00 0.00 104 ASP A C 1
ATOM 1633 O O . ASP A 1 104 ? -8.801 -4.532 0.942 1.00 0.00 104 ASP A O 1
ATOM 1642 N N . ARG A 1 105 ? -8.580 -2.686 -0.346 1.00 0.00 105 ARG A N 1
ATOM 1643 C CA . ARG A 1 105 ? -7.325 -3.115 -0.939 1.00 0.00 105 ARG A CA 1
ATOM 1644 C C . ARG A 1 105 ? -6.258 -3.288 0.143 1.00 0.00 105 ARG A C 1
ATOM 1645 O O . ARG A 1 105 ? -5.724 -4.381 0.325 1.00 0.00 105 ARG A O 1
ATOM 1666 N N . ILE A 1 106 ? -5.979 -2.192 0.834 1.00 0.00 106 ILE A N 1
ATOM 1667 C CA . ILE A 1 106 ? -4.985 -2.208 1.894 1.00 0.00 106 ILE A CA 1
ATOM 1668 C C . ILE A 1 106 ? -5.379 -3.252 2.941 1.00 0.00 106 ILE A C 1
ATOM 1669 O O . ILE A 1 106 ? -4.535 -4.012 3.414 1.00 0.00 106 ILE A O 1
ATOM 1685 N N . GLN A 1 107 ? -6.662 -3.255 3.273 1.00 0.00 107 GLN A N 1
ATOM 1686 C CA . GLN A 1 107 ? -7.178 -4.193 4.256 1.00 0.00 107 GLN A CA 1
ATOM 1687 C C . GLN A 1 107 ? -7.084 -5.624 3.724 1.00 0.00 107 GLN A C 1
ATOM 1688 O O . GLN A 1 107 ? -7.003 -6.575 4.500 1.00 0.00 107 GLN A O 1
ATOM 1702 N N . SER A 1 108 ? -7.098 -5.733 2.403 1.00 0.00 108 SER A N 1
ATOM 1703 C CA . SER A 1 108 ? -7.016 -7.033 1.759 1.00 0.00 108 SER A CA 1
ATOM 1704 C C . SER A 1 108 ? -5.593 -7.584 1.874 1.00 0.00 108 SER A C 1
ATOM 1705 O O . SER A 1 108 ? -5.338 -8.732 1.512 1.00 0.00 108 SER A O 1
ATOM 1713 N N . CYS A 1 109 ? -4.705 -6.742 2.380 1.00 0.00 109 CYS A N 1
ATOM 1714 C CA . CYS A 1 109 ? -3.315 -7.131 2.547 1.00 0.00 109 CYS A CA 1
ATOM 1715 C C . CYS A 1 109 ? -2.769 -6.436 3.796 1.00 0.00 109 CYS A C 1
ATOM 1716 O O . CYS A 1 109 ? -1.912 -5.558 3.698 1.00 0.00 109 CYS A O 1
ATOM 1724 N N . LEU A 1 110 ? -3.287 -6.854 4.942 1.00 0.00 110 LEU A N 1
ATOM 1725 C CA . LEU A 1 110 ? -2.862 -6.283 6.208 1.00 0.00 110 LEU A CA 1
ATOM 1726 C C . LEU A 1 110 ? -1.626 -7.031 6.711 1.00 0.00 110 LEU A C 1
ATOM 1727 O O . LEU A 1 110 ? -0.529 -6.851 6.183 1.00 0.00 110 LEU A O 1
ATOM 1743 N N . SER A 1 111 ? -1.844 -7.855 7.725 1.00 0.00 111 SER A N 1
ATOM 1744 C CA . SER A 1 111 ? -0.762 -8.632 8.305 1.00 0.00 111 SER A CA 1
ATOM 1745 C C . SER A 1 111 ? -1.108 -10.121 8.269 1.00 0.00 111 SER A C 1
ATOM 1746 O O . SER A 1 111 ? -2.275 -10.494 8.383 1.00 0.00 111 SER A O 1
ATOM 1754 N N . SER A 1 112 ? -0.074 -10.934 8.110 1.00 0.00 112 SER A N 1
ATOM 1755 C CA . SER A 1 112 ? -0.254 -12.374 8.057 1.00 0.00 112 SER A CA 1
ATOM 1756 C C . SER A 1 112 ? -0.575 -12.913 9.453 1.00 0.00 112 SER A C 1
ATOM 1757 O O . SER A 1 112 ? 0.144 -12.631 10.411 1.00 0.00 112 SER A O 1
ATOM 1765 N N . GLY A 1 113 ? -1.655 -13.677 9.524 1.00 0.00 113 GLY A N 1
ATOM 1766 C CA . GLY A 1 113 ? -2.079 -14.258 10.787 1.00 0.00 113 GLY A CA 1
ATOM 1767 C C . GLY A 1 113 ? -2.279 -15.769 10.656 1.00 0.00 113 GLY A C 1
ATOM 1768 O O . GLY A 1 113 ? -1.558 -16.432 9.913 1.00 0.00 113 GLY A O 1
ATOM 1772 N N . PRO A 1 114 ? -3.288 -16.282 11.409 1.00 0.00 114 PRO A N 1
ATOM 1773 C CA . PRO A 1 114 ? -3.593 -17.703 11.385 1.00 0.00 114 PRO A CA 1
ATOM 1774 C C . PRO A 1 114 ? -4.316 -18.086 10.092 1.00 0.00 114 PRO A C 1
ATOM 1775 O O . PRO A 1 114 ? -5.249 -17.403 9.672 1.00 0.00 114 PRO A O 1
ATOM 1786 N N . SER A 1 115 ? -3.858 -19.178 9.497 1.00 0.00 115 SER A N 1
ATOM 1787 C CA . SER A 1 115 ? -4.450 -19.661 8.261 1.00 0.00 115 SER A CA 1
ATOM 1788 C C . SER A 1 115 ? -5.438 -20.790 8.559 1.00 0.00 115 SER A C 1
ATOM 1789 O O . SER A 1 115 ? -5.517 -21.267 9.690 1.00 0.00 115 SER A O 1
ATOM 1797 N N . SER A 1 116 ? -6.166 -21.185 7.525 1.00 0.00 116 SER A N 1
ATOM 1798 C CA . SER A 1 116 ? -7.146 -22.249 7.663 1.00 0.00 116 SER A CA 1
ATOM 1799 C C . SER A 1 116 ? -8.230 -21.837 8.661 1.00 0.00 116 SER A C 1
ATOM 1800 O O . SER A 1 116 ? -7.966 -21.720 9.856 1.00 0.00 116 SER A O 1
ATOM 1808 N N . GLY A 1 117 ? -9.427 -21.627 8.132 1.00 0.00 117 GLY A N 1
ATOM 1809 C CA . GLY A 1 117 ? -10.552 -21.231 8.961 1.00 0.00 117 GLY A CA 1
ATOM 1810 C C . GLY A 1 117 ? -11.589 -20.456 8.145 1.00 0.00 117 GLY A C 1
ATOM 1811 O O . GLY A 1 117 ? -11.902 -20.832 7.017 1.00 0.00 117 GLY A O 1
ATOM 1815 N N . GLY A 1 1 ? -14.955 -8.708 -13.130 1.00 0.00 1 GLY A N 2
ATOM 1816 C CA . GLY A 1 1 ? -15.359 -8.593 -14.521 1.00 0.00 1 GLY A CA 2
ATOM 1817 C C . GLY A 1 1 ? -14.145 -8.643 -15.451 1.00 0.00 1 GLY A C 2
ATOM 1818 O O . GLY A 1 1 ? -13.005 -8.649 -14.989 1.00 0.00 1 GLY A O 2
ATOM 1822 N N . SER A 1 2 ? -14.431 -8.679 -16.744 1.00 0.00 2 SER A N 2
ATOM 1823 C CA . SER A 1 2 ? -13.377 -8.729 -17.743 1.00 0.00 2 SER A CA 2
ATOM 1824 C C . SER A 1 2 ? -13.056 -7.316 -18.235 1.00 0.00 2 SER A C 2
ATOM 1825 O O . SER A 1 2 ? -13.810 -6.741 -19.018 1.00 0.00 2 SER A O 2
ATOM 1833 N N . SER A 1 3 ? -11.934 -6.798 -17.756 1.00 0.00 3 SER A N 2
ATOM 1834 C CA . SER A 1 3 ? -11.504 -5.464 -18.138 1.00 0.00 3 SER A CA 2
ATOM 1835 C C . SER A 1 3 ? -10.098 -5.193 -17.598 1.00 0.00 3 SER A C 2
ATOM 1836 O O . SER A 1 3 ? -9.915 -5.010 -16.395 1.00 0.00 3 SER A O 2
ATOM 1844 N N . GLY A 1 4 ? -9.140 -5.177 -18.513 1.00 0.00 4 GLY A N 2
ATOM 1845 C CA . GLY A 1 4 ? -7.756 -4.932 -18.144 1.00 0.00 4 GLY A CA 2
ATOM 1846 C C . GLY A 1 4 ? -7.356 -3.487 -18.446 1.00 0.00 4 GLY A C 2
ATOM 1847 O O . GLY A 1 4 ? -8.027 -2.801 -19.216 1.00 0.00 4 GLY A O 2
ATOM 1851 N N . SER A 1 5 ? -6.264 -3.067 -17.825 1.00 0.00 5 SER A N 2
ATOM 1852 C CA . SER A 1 5 ? -5.766 -1.715 -18.018 1.00 0.00 5 SER A CA 2
ATOM 1853 C C . SER A 1 5 ? -4.557 -1.469 -17.112 1.00 0.00 5 SER A C 2
ATOM 1854 O O . SER A 1 5 ? -3.469 -1.159 -17.594 1.00 0.00 5 SER A O 2
ATOM 1862 N N . SER A 1 6 ? -4.790 -1.615 -15.816 1.00 0.00 6 SER A N 2
ATOM 1863 C CA . SER A 1 6 ? -3.734 -1.412 -14.839 1.00 0.00 6 SER A CA 2
ATOM 1864 C C . SER A 1 6 ? -2.700 -2.534 -14.944 1.00 0.00 6 SER A C 2
ATOM 1865 O O . SER A 1 6 ? -2.934 -3.537 -15.618 1.00 0.00 6 SER A O 2
ATOM 1873 N N . GLY A 1 7 ? -1.580 -2.329 -14.268 1.00 0.00 7 GLY A N 2
ATOM 1874 C CA . GLY A 1 7 ? -0.509 -3.311 -14.277 1.00 0.00 7 GLY A CA 2
ATOM 1875 C C . GLY A 1 7 ? -0.883 -4.537 -13.441 1.00 0.00 7 GLY A C 2
ATOM 1876 O O . GLY A 1 7 ? -1.966 -5.097 -13.603 1.00 0.00 7 GLY A O 2
ATOM 1880 N N . ARG A 1 8 ? 0.035 -4.918 -12.565 1.00 0.00 8 ARG A N 2
ATOM 1881 C CA . ARG A 1 8 ? -0.184 -6.067 -11.703 1.00 0.00 8 ARG A CA 2
ATOM 1882 C C . ARG A 1 8 ? -0.660 -5.612 -10.322 1.00 0.00 8 ARG A C 2
ATOM 1883 O O . ARG A 1 8 ? -0.579 -6.366 -9.354 1.00 0.00 8 ARG A O 2
ATOM 1904 N N . SER A 1 9 ? -1.145 -4.380 -10.275 1.00 0.00 9 SER A N 2
ATOM 1905 C CA . SER A 1 9 ? -1.633 -3.815 -9.029 1.00 0.00 9 SER A CA 2
ATOM 1906 C C . SER A 1 9 ? -2.660 -2.718 -9.318 1.00 0.00 9 SER A C 2
ATOM 1907 O O . SER A 1 9 ? -3.154 -2.606 -10.439 1.00 0.00 9 SER A O 2
ATOM 1915 N N . TYR A 1 10 ? -2.951 -1.937 -8.288 1.00 0.00 10 TYR A N 2
ATOM 1916 C CA . TYR A 1 10 ? -3.910 -0.854 -8.417 1.00 0.00 10 TYR A CA 2
ATOM 1917 C C . TYR A 1 10 ? -3.223 0.506 -8.282 1.00 0.00 10 TYR A C 2
ATOM 1918 O O . TYR A 1 10 ? -2.194 0.622 -7.618 1.00 0.00 10 TYR A O 2
ATOM 1936 N N . GLU A 1 11 ? -3.820 1.501 -8.921 1.00 0.00 11 GLU A N 2
ATOM 1937 C CA . GLU A 1 11 ? -3.278 2.849 -8.880 1.00 0.00 11 GLU A CA 2
ATOM 1938 C C . GLU A 1 11 ? -4.410 3.874 -8.786 1.00 0.00 11 GLU A C 2
ATOM 1939 O O . GLU A 1 11 ? -5.532 3.606 -9.214 1.00 0.00 11 GLU A O 2
ATOM 1951 N N . GLY A 1 12 ? -4.077 5.026 -8.222 1.00 0.00 12 GLY A N 2
ATOM 1952 C CA . GLY A 1 12 ? -5.052 6.092 -8.065 1.00 0.00 12 GLY A CA 2
ATOM 1953 C C . GLY A 1 12 ? -4.486 7.233 -7.218 1.00 0.00 12 GLY A C 2
ATOM 1954 O O . GLY A 1 12 ? -3.549 7.032 -6.446 1.00 0.00 12 GLY A O 2
ATOM 1958 N N . ILE A 1 13 ? -5.078 8.405 -7.390 1.00 0.00 13 ILE A N 2
ATOM 1959 C CA . ILE A 1 13 ? -4.644 9.578 -6.650 1.00 0.00 13 ILE A CA 2
ATOM 1960 C C . ILE A 1 13 ? -4.829 9.329 -5.152 1.00 0.00 13 ILE A C 2
ATOM 1961 O O . ILE A 1 13 ? -5.812 8.717 -4.738 1.00 0.00 13 ILE A O 2
ATOM 1977 N N . LEU A 1 14 ? -3.869 9.816 -4.381 1.00 0.00 14 LEU A N 2
ATOM 1978 C CA . LEU A 1 14 ? -3.913 9.653 -2.937 1.00 0.00 14 LEU A CA 2
ATOM 1979 C C . LEU A 1 14 ? -3.185 10.824 -2.274 1.00 0.00 14 LEU A C 2
ATOM 1980 O O . LEU A 1 14 ? -1.992 11.023 -2.496 1.00 0.00 14 LEU A O 2
ATOM 1996 N N . TYR A 1 15 ? -3.933 11.567 -1.472 1.00 0.00 15 TYR A N 2
ATOM 1997 C CA . TYR A 1 15 ? -3.374 12.712 -0.775 1.00 0.00 15 TYR A CA 2
ATOM 1998 C C . TYR A 1 15 ? -2.743 12.291 0.554 1.00 0.00 15 TYR A C 2
ATOM 1999 O O . TYR A 1 15 ? -3.383 11.620 1.364 1.00 0.00 15 TYR A O 2
ATOM 2017 N N . LYS A 1 16 ? -1.497 12.701 0.738 1.00 0.00 16 LYS A N 2
ATOM 2018 C CA . LYS A 1 16 ? -0.773 12.374 1.955 1.00 0.00 16 LYS A CA 2
ATOM 2019 C C . LYS A 1 16 ? -0.505 13.657 2.744 1.00 0.00 16 LYS A C 2
ATOM 2020 O O . LYS A 1 16 ? 0.324 14.473 2.345 1.00 0.00 16 LYS A O 2
ATOM 2039 N N . LYS A 1 17 ? -1.223 13.796 3.849 1.00 0.00 17 LYS A N 2
ATOM 2040 C CA . LYS A 1 17 ? -1.073 14.966 4.697 1.00 0.00 17 LYS A CA 2
ATOM 2041 C C . LYS A 1 17 ? 0.416 15.259 4.895 1.00 0.00 17 LYS A C 2
ATOM 2042 O O . LYS A 1 17 ? 1.252 14.369 4.748 1.00 0.00 17 LYS A O 2
ATOM 2061 N N . GLY A 1 18 ? 0.701 16.510 5.225 1.00 0.00 18 GLY A N 2
ATOM 2062 C CA . GLY A 1 18 ? 2.074 16.932 5.444 1.00 0.00 18 GLY A CA 2
ATOM 2063 C C . GLY A 1 18 ? 2.247 17.528 6.842 1.00 0.00 18 GLY A C 2
ATOM 2064 O O . GLY A 1 18 ? 3.109 17.092 7.605 1.00 0.00 18 GLY A O 2
ATOM 2068 N N . ALA A 1 19 ? 1.415 18.516 7.137 1.00 0.00 19 ALA A N 2
ATOM 2069 C CA . ALA A 1 19 ? 1.466 19.176 8.431 1.00 0.00 19 ALA A CA 2
ATOM 2070 C C . ALA A 1 19 ? 0.075 19.710 8.781 1.00 0.00 19 ALA A C 2
ATOM 2071 O O . ALA A 1 19 ? -0.801 19.781 7.921 1.00 0.00 19 ALA A O 2
ATOM 2078 N N . PHE A 1 20 ? -0.084 20.071 10.046 1.00 0.00 20 PHE A N 2
ATOM 2079 C CA . PHE A 1 20 ? -1.353 20.596 10.520 1.00 0.00 20 PHE A CA 2
ATOM 2080 C C . PHE A 1 20 ? -1.735 21.871 9.766 1.00 0.00 20 PHE A C 2
ATOM 2081 O O . PHE A 1 20 ? -0.867 22.658 9.391 1.00 0.00 20 PHE A O 2
ATOM 2098 N N . MET A 1 21 ? -3.034 22.036 9.568 1.00 0.00 21 MET A N 2
ATOM 2099 C CA . MET A 1 21 ? -3.542 23.202 8.865 1.00 0.00 21 MET A CA 2
ATOM 2100 C C . MET A 1 21 ? -3.161 23.160 7.384 1.00 0.00 21 MET A C 2
ATOM 2101 O O . MET A 1 21 ? -4.031 23.137 6.516 1.00 0.00 21 MET A O 2
ATOM 2115 N N . LYS A 1 22 ? -1.858 23.150 7.142 1.00 0.00 22 LYS A N 2
ATOM 2116 C CA . LYS A 1 22 ? -1.351 23.111 5.781 1.00 0.00 22 LYS A CA 2
ATOM 2117 C C . LYS A 1 22 ? -2.163 22.101 4.967 1.00 0.00 22 LYS A C 2
ATOM 2118 O O . LYS A 1 22 ? -2.835 21.240 5.533 1.00 0.00 22 LYS A O 2
ATOM 2137 N N . PRO A 1 23 ? -2.071 22.243 3.618 1.00 0.00 23 PRO A N 2
ATOM 2138 C CA . PRO A 1 23 ? -2.789 21.353 2.721 1.00 0.00 23 PRO A CA 2
ATOM 2139 C C . PRO A 1 23 ? -2.117 19.980 2.657 1.00 0.00 23 PRO A C 2
ATOM 2140 O O . PRO A 1 23 ? -1.037 19.786 3.214 1.00 0.00 23 PRO A O 2
ATOM 2151 N N . TRP A 1 24 ? -2.783 19.062 1.973 1.00 0.00 24 TRP A N 2
ATOM 2152 C CA . TRP A 1 24 ? -2.264 17.712 1.829 1.00 0.00 24 TRP A CA 2
ATOM 2153 C C . TRP A 1 24 ? -1.531 17.629 0.488 1.00 0.00 24 TRP A C 2
ATOM 2154 O O . TRP A 1 24 ? -1.898 18.310 -0.468 1.00 0.00 24 TRP A O 2
ATOM 2175 N N . LYS A 1 25 ? -0.507 16.788 0.461 1.00 0.00 25 LYS A N 2
ATOM 2176 C CA . LYS A 1 25 ? 0.280 16.606 -0.746 1.00 0.00 25 LYS A CA 2
ATOM 2177 C C . LYS A 1 25 ? -0.392 15.558 -1.636 1.00 0.00 25 LYS A C 2
ATOM 2178 O O . LYS A 1 25 ? -0.388 14.371 -1.314 1.00 0.00 25 LYS A O 2
ATOM 2197 N N . ALA A 1 26 ? -0.953 16.036 -2.737 1.00 0.00 26 ALA A N 2
ATOM 2198 C CA . ALA A 1 26 ? -1.628 15.156 -3.675 1.00 0.00 26 ALA A CA 2
ATOM 2199 C C . ALA A 1 26 ? -0.603 14.582 -4.656 1.00 0.00 26 ALA A C 2
ATOM 2200 O O . ALA A 1 26 ? -0.016 15.318 -5.447 1.00 0.00 26 ALA A O 2
ATOM 2207 N N . ARG A 1 27 ? -0.421 13.272 -4.572 1.00 0.00 27 ARG A N 2
ATOM 2208 C CA . ARG A 1 27 ? 0.523 12.591 -5.443 1.00 0.00 27 ARG A CA 2
ATOM 2209 C C . ARG A 1 27 ? -0.025 11.222 -5.851 1.00 0.00 27 ARG A C 2
ATOM 2210 O O . ARG A 1 27 ? -0.864 10.652 -5.154 1.00 0.00 27 ARG A O 2
ATOM 2231 N N . TRP A 1 28 ? 0.471 10.733 -6.978 1.00 0.00 28 TRP A N 2
ATOM 2232 C CA . TRP A 1 28 ? 0.042 9.442 -7.487 1.00 0.00 28 TRP A CA 2
ATOM 2233 C C . TRP A 1 28 ? 0.671 8.356 -6.612 1.00 0.00 28 TRP A C 2
ATOM 2234 O O . TRP A 1 28 ? 1.873 8.382 -6.352 1.00 0.00 28 TRP A O 2
ATOM 2255 N N . PHE A 1 29 ? -0.170 7.427 -6.182 1.00 0.00 29 PHE A N 2
ATOM 2256 C CA . PHE A 1 29 ? 0.289 6.334 -5.341 1.00 0.00 29 PHE A CA 2
ATOM 2257 C C . PHE A 1 29 ? 0.167 4.994 -6.069 1.00 0.00 29 PHE A C 2
ATOM 2258 O O . PHE A 1 29 ? -0.419 4.920 -7.148 1.00 0.00 29 PHE A O 2
ATOM 2275 N N . VAL A 1 30 ? 0.731 3.967 -5.450 1.00 0.00 30 VAL A N 2
ATOM 2276 C CA . VAL A 1 30 ? 0.693 2.633 -6.026 1.00 0.00 30 VAL A CA 2
ATOM 2277 C C . VAL A 1 30 ? 0.411 1.613 -4.921 1.00 0.00 30 VAL A C 2
ATOM 2278 O O . VAL A 1 30 ? 1.096 1.594 -3.900 1.00 0.00 30 VAL A O 2
ATOM 2291 N N . LEU A 1 31 ? -0.598 0.790 -5.163 1.00 0.00 31 LEU A N 2
ATOM 2292 C CA . LEU A 1 31 ? -0.978 -0.231 -4.202 1.00 0.00 31 LEU A CA 2
ATOM 2293 C C . LEU A 1 31 ? -0.430 -1.585 -4.657 1.00 0.00 31 LEU A C 2
ATOM 2294 O O . LEU A 1 31 ? -1.131 -2.354 -5.312 1.00 0.00 31 LEU A O 2
ATOM 2310 N N . ASP A 1 32 ? 0.819 -1.834 -4.292 1.00 0.00 32 ASP A N 2
ATOM 2311 C CA . ASP A 1 32 ? 1.470 -3.081 -4.655 1.00 0.00 32 ASP A CA 2
ATOM 2312 C C . ASP A 1 32 ? 0.792 -4.238 -3.918 1.00 0.00 32 ASP A C 2
ATOM 2313 O O . ASP A 1 32 ? 0.340 -4.078 -2.786 1.00 0.00 32 ASP A O 2
ATOM 2322 N N . LYS A 1 33 ? 0.743 -5.378 -4.591 1.00 0.00 33 LYS A N 2
ATOM 2323 C CA . LYS A 1 33 ? 0.128 -6.562 -4.015 1.00 0.00 33 LYS A CA 2
ATOM 2324 C C . LYS A 1 33 ? 1.161 -7.688 -3.950 1.00 0.00 33 LYS A C 2
ATOM 2325 O O . LYS A 1 33 ? 1.235 -8.411 -2.958 1.00 0.00 33 LYS A O 2
ATOM 2344 N N . THR A 1 34 ? 1.934 -7.802 -5.020 1.00 0.00 34 THR A N 2
ATOM 2345 C CA . THR A 1 34 ? 2.960 -8.828 -5.097 1.00 0.00 34 THR A CA 2
ATOM 2346 C C . THR A 1 34 ? 3.844 -8.793 -3.850 1.00 0.00 34 THR A C 2
ATOM 2347 O O . THR A 1 34 ? 4.170 -9.836 -3.285 1.00 0.00 34 THR A O 2
ATOM 2358 N N . LYS A 1 35 ? 4.208 -7.581 -3.455 1.00 0.00 35 LYS A N 2
ATOM 2359 C CA . LYS A 1 35 ? 5.048 -7.396 -2.285 1.00 0.00 35 LYS A CA 2
ATOM 2360 C C . LYS A 1 35 ? 4.277 -6.603 -1.228 1.00 0.00 35 LYS A C 2
ATOM 2361 O O . LYS A 1 35 ? 4.841 -6.205 -0.210 1.00 0.00 35 LYS A O 2
ATOM 2380 N N . HIS A 1 36 ? 2.998 -6.397 -1.506 1.00 0.00 36 HIS A N 2
ATOM 2381 C CA . HIS A 1 36 ? 2.143 -5.658 -0.593 1.00 0.00 36 HIS A CA 2
ATOM 2382 C C . HIS A 1 36 ? 2.911 -4.465 -0.022 1.00 0.00 36 HIS A C 2
ATOM 2383 O O . HIS A 1 36 ? 3.508 -4.562 1.049 1.00 0.00 36 HIS A O 2
ATOM 2397 N N . GLN A 1 37 ? 2.871 -3.367 -0.762 1.00 0.00 37 GLN A N 2
ATOM 2398 C CA . GLN A 1 37 ? 3.557 -2.156 -0.343 1.00 0.00 37 GLN A CA 2
ATOM 2399 C C . GLN A 1 37 ? 2.858 -0.924 -0.921 1.00 0.00 37 GLN A C 2
ATOM 2400 O O . GLN A 1 37 ? 1.985 -1.046 -1.779 1.00 0.00 37 GLN A O 2
ATOM 2414 N N . LEU A 1 38 ? 3.269 0.235 -0.428 1.00 0.00 38 LEU A N 2
ATOM 2415 C CA . LEU A 1 38 ? 2.693 1.489 -0.884 1.00 0.00 38 LEU A CA 2
ATOM 2416 C C . LEU A 1 38 ? 3.793 2.353 -1.506 1.00 0.00 38 LEU A C 2
ATOM 2417 O O . LEU A 1 38 ? 4.603 2.942 -0.791 1.00 0.00 38 LEU A O 2
ATOM 2433 N N . ARG A 1 39 ? 3.785 2.402 -2.830 1.00 0.00 39 ARG A N 2
ATOM 2434 C CA . ARG A 1 39 ? 4.771 3.185 -3.555 1.00 0.00 39 ARG A CA 2
ATOM 2435 C C . ARG A 1 39 ? 4.122 4.434 -4.154 1.00 0.00 39 ARG A C 2
ATOM 2436 O O . ARG A 1 39 ? 3.122 4.339 -4.864 1.00 0.00 39 ARG A O 2
ATOM 2457 N N . TYR A 1 40 ? 4.717 5.577 -3.845 1.00 0.00 40 TYR A N 2
ATOM 2458 C CA . TYR A 1 40 ? 4.209 6.844 -4.343 1.00 0.00 40 TYR A CA 2
ATOM 2459 C C . TYR A 1 40 ? 5.338 7.696 -4.925 1.00 0.00 40 TYR A C 2
ATOM 2460 O O . TYR A 1 40 ? 6.463 7.666 -4.428 1.00 0.00 40 TYR A O 2
ATOM 2478 N N . TYR A 1 41 ? 4.999 8.437 -5.971 1.00 0.00 41 TYR A N 2
ATOM 2479 C CA . TYR A 1 41 ? 5.970 9.296 -6.625 1.00 0.00 41 TYR A CA 2
ATOM 2480 C C . TYR A 1 41 ? 5.366 10.667 -6.939 1.00 0.00 41 TYR A C 2
ATOM 2481 O O . TYR A 1 41 ? 4.156 10.858 -6.821 1.00 0.00 41 TYR A O 2
ATOM 2499 N N . ASP A 1 42 ? 6.236 11.585 -7.333 1.00 0.00 42 ASP A N 2
ATOM 2500 C CA . ASP A 1 42 ? 5.803 12.932 -7.664 1.00 0.00 42 ASP A CA 2
ATOM 2501 C C . ASP A 1 42 ? 5.198 12.938 -9.070 1.00 0.00 42 ASP A C 2
ATOM 2502 O O . ASP A 1 42 ? 4.510 13.883 -9.449 1.00 0.00 42 ASP A O 2
ATOM 2511 N N . HIS A 1 43 ? 5.477 11.870 -9.803 1.00 0.00 43 HIS A N 2
ATOM 2512 C CA . HIS A 1 43 ? 4.969 11.740 -11.158 1.00 0.00 43 HIS A CA 2
ATOM 2513 C C . HIS A 1 43 ? 4.092 10.491 -11.260 1.00 0.00 43 HIS A C 2
ATOM 2514 O O . HIS A 1 43 ? 4.335 9.500 -10.573 1.00 0.00 43 HIS A O 2
ATOM 2528 N N . ARG A 1 44 ? 3.089 10.580 -12.121 1.00 0.00 44 ARG A N 2
ATOM 2529 C CA . ARG A 1 44 ? 2.173 9.470 -12.321 1.00 0.00 44 ARG A CA 2
ATOM 2530 C C . ARG A 1 44 ? 2.951 8.161 -12.470 1.00 0.00 44 ARG A C 2
ATOM 2531 O O . ARG A 1 44 ? 2.621 7.162 -11.832 1.00 0.00 44 ARG A O 2
ATOM 2552 N N . MET A 1 45 ? 3.970 8.208 -13.316 1.00 0.00 45 MET A N 2
ATOM 2553 C CA . MET A 1 45 ? 4.797 7.038 -13.556 1.00 0.00 45 MET A CA 2
ATOM 2554 C C . MET A 1 45 ? 6.284 7.389 -13.463 1.00 0.00 45 MET A C 2
ATOM 2555 O O . MET A 1 45 ? 7.030 7.207 -14.424 1.00 0.00 45 MET A O 2
ATOM 2569 N N . ASP A 1 46 ? 6.670 7.887 -12.297 1.00 0.00 46 ASP A N 2
ATOM 2570 C CA . ASP A 1 46 ? 8.053 8.265 -12.066 1.00 0.00 46 ASP A CA 2
ATOM 2571 C C . ASP A 1 46 ? 8.960 7.068 -12.358 1.00 0.00 46 ASP A C 2
ATOM 2572 O O . ASP A 1 46 ? 8.485 5.941 -12.488 1.00 0.00 46 ASP A O 2
ATOM 2581 N N . THR A 1 47 ? 10.251 7.353 -12.453 1.00 0.00 47 THR A N 2
ATOM 2582 C CA . THR A 1 47 ? 11.229 6.314 -12.727 1.00 0.00 47 THR A CA 2
ATOM 2583 C C . THR A 1 47 ? 11.897 5.855 -11.429 1.00 0.00 47 THR A C 2
ATOM 2584 O O . THR A 1 47 ? 12.230 4.680 -11.281 1.00 0.00 47 THR A O 2
ATOM 2595 N N . GLU A 1 48 ? 12.071 6.805 -10.523 1.00 0.00 48 GLU A N 2
ATOM 2596 C CA . GLU A 1 48 ? 12.693 6.512 -9.242 1.00 0.00 48 GLU A CA 2
ATOM 2597 C C . GLU A 1 48 ? 11.626 6.352 -8.158 1.00 0.00 48 GLU A C 2
ATOM 2598 O O . GLU A 1 48 ? 10.685 7.141 -8.087 1.00 0.00 48 GLU A O 2
ATOM 2610 N N . CYS A 1 49 ? 11.808 5.325 -7.341 1.00 0.00 49 CYS A N 2
ATOM 2611 C CA . CYS A 1 49 ? 10.872 5.051 -6.264 1.00 0.00 49 CYS A CA 2
ATOM 2612 C C . CYS A 1 49 ? 11.315 5.840 -5.030 1.00 0.00 49 CYS A C 2
ATOM 2613 O O . CYS A 1 49 ? 12.363 5.557 -4.451 1.00 0.00 49 CYS A O 2
ATOM 2621 N N . LYS A 1 50 ? 10.495 6.814 -4.663 1.00 0.00 50 LYS A N 2
ATOM 2622 C CA . LYS A 1 50 ? 10.790 7.645 -3.509 1.00 0.00 50 LYS A CA 2
ATOM 2623 C C . LYS A 1 50 ? 9.657 7.514 -2.489 1.00 0.00 50 LYS A C 2
ATOM 2624 O O . LYS A 1 50 ? 8.660 8.230 -2.566 1.00 0.00 50 LYS A O 2
ATOM 2643 N N . GLY A 1 51 ? 9.848 6.592 -1.555 1.00 0.00 51 GLY A N 2
ATOM 2644 C CA . GLY A 1 51 ? 8.855 6.358 -0.521 1.00 0.00 51 GLY A CA 2
ATOM 2645 C C . GLY A 1 51 ? 8.255 4.956 -0.645 1.00 0.00 51 GLY A C 2
ATOM 2646 O O . GLY A 1 51 ? 8.002 4.481 -1.751 1.00 0.00 51 GLY A O 2
ATOM 2650 N N . VAL A 1 52 ? 8.046 4.333 0.505 1.00 0.00 52 VAL A N 2
ATOM 2651 C CA . VAL A 1 52 ? 7.481 2.994 0.539 1.00 0.00 52 VAL A CA 2
ATOM 2652 C C . VAL A 1 52 ? 6.792 2.771 1.887 1.00 0.00 52 VAL A C 2
ATOM 2653 O O . VAL A 1 52 ? 7.228 3.303 2.907 1.00 0.00 52 VAL A O 2
ATOM 2666 N N . ILE A 1 53 ? 5.728 1.983 1.848 1.00 0.00 53 ILE A N 2
ATOM 2667 C CA . ILE A 1 53 ? 4.974 1.682 3.054 1.00 0.00 53 ILE A CA 2
ATOM 2668 C C . ILE A 1 53 ? 4.657 0.186 3.092 1.00 0.00 53 ILE A C 2
ATOM 2669 O O . ILE A 1 53 ? 3.735 -0.274 2.421 1.00 0.00 53 ILE A O 2
ATOM 2685 N N . ASP A 1 54 ? 5.440 -0.533 3.884 1.00 0.00 54 ASP A N 2
ATOM 2686 C CA . ASP A 1 54 ? 5.254 -1.967 4.018 1.00 0.00 54 ASP A CA 2
ATOM 2687 C C . ASP A 1 54 ? 3.834 -2.249 4.514 1.00 0.00 54 ASP A C 2
ATOM 2688 O O . ASP A 1 54 ? 3.551 -2.123 5.704 1.00 0.00 54 ASP A O 2
ATOM 2697 N N . LEU A 1 55 ? 2.978 -2.625 3.575 1.00 0.00 55 LEU A N 2
ATOM 2698 C CA . LEU A 1 55 ? 1.594 -2.926 3.901 1.00 0.00 55 LEU A CA 2
ATOM 2699 C C . LEU A 1 55 ? 1.553 -3.955 5.032 1.00 0.00 55 LEU A C 2
ATOM 2700 O O . LEU A 1 55 ? 0.580 -4.020 5.782 1.00 0.00 55 LEU A O 2
ATOM 2716 N N . ALA A 1 56 ? 2.621 -4.734 5.119 1.00 0.00 56 ALA A N 2
ATOM 2717 C CA . ALA A 1 56 ? 2.720 -5.758 6.146 1.00 0.00 56 ALA A CA 2
ATOM 2718 C C . ALA A 1 56 ? 2.880 -5.089 7.512 1.00 0.00 56 ALA A C 2
ATOM 2719 O O . ALA A 1 56 ? 2.549 -5.680 8.539 1.00 0.00 56 ALA A O 2
ATOM 2726 N N . GLU A 1 57 ? 3.388 -3.865 7.481 1.00 0.00 57 GLU A N 2
ATOM 2727 C CA . GLU A 1 57 ? 3.596 -3.110 8.705 1.00 0.00 57 GLU A CA 2
ATOM 2728 C C . GLU A 1 57 ? 2.282 -2.475 9.166 1.00 0.00 57 GLU A C 2
ATOM 2729 O O . GLU A 1 57 ? 2.176 -2.016 10.302 1.00 0.00 57 GLU A O 2
ATOM 2741 N N . VAL A 1 58 ? 1.315 -2.469 8.261 1.00 0.00 58 VAL A N 2
ATOM 2742 C CA . VAL A 1 58 ? 0.013 -1.898 8.561 1.00 0.00 58 VAL A CA 2
ATOM 2743 C C . VAL A 1 58 ? -0.731 -2.818 9.531 1.00 0.00 58 VAL A C 2
ATOM 2744 O O . VAL A 1 58 ? -0.868 -4.013 9.277 1.00 0.00 58 VAL A O 2
ATOM 2757 N N . GLU A 1 59 ? -1.192 -2.225 10.623 1.00 0.00 59 GLU A N 2
ATOM 2758 C CA . GLU A 1 59 ? -1.919 -2.976 11.632 1.00 0.00 59 GLU A CA 2
ATOM 2759 C C . GLU A 1 59 ? -3.417 -2.972 11.320 1.00 0.00 59 GLU A C 2
ATOM 2760 O O . GLU A 1 59 ? -4.129 -3.915 11.665 1.00 0.00 59 GLU A O 2
ATOM 2772 N N . ALA A 1 60 ? -3.852 -1.902 10.672 1.00 0.00 60 ALA A N 2
ATOM 2773 C CA . ALA A 1 60 ? -5.252 -1.763 10.310 1.00 0.00 60 ALA A CA 2
ATOM 2774 C C . ALA A 1 60 ? -5.518 -0.325 9.860 1.00 0.00 60 ALA A C 2
ATOM 2775 O O . ALA A 1 60 ? -4.720 0.571 10.129 1.00 0.00 60 ALA A O 2
ATOM 2782 N N . VAL A 1 61 ? -6.643 -0.150 9.183 1.00 0.00 61 VAL A N 2
ATOM 2783 C CA . VAL A 1 61 ? -7.025 1.164 8.693 1.00 0.00 61 VAL A CA 2
ATOM 2784 C C . VAL A 1 61 ? -8.469 1.458 9.105 1.00 0.00 61 VAL A C 2
ATOM 2785 O O . VAL A 1 61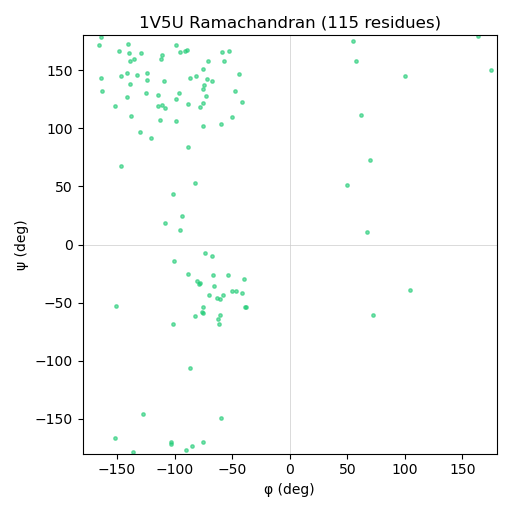 ? -9.244 0.538 9.364 1.00 0.00 61 VAL A O 2
ATOM 2798 N N . ALA A 1 62 ? -8.787 2.743 9.154 1.00 0.00 62 ALA A N 2
ATOM 2799 C CA . ALA A 1 62 ? -10.124 3.169 9.530 1.00 0.00 62 ALA A CA 2
ATOM 2800 C C . ALA A 1 62 ? -10.503 4.414 8.725 1.00 0.00 62 ALA A C 2
ATOM 2801 O O . ALA A 1 62 ? -9.656 5.262 8.451 1.00 0.00 62 ALA A O 2
ATOM 2808 N N . PRO A 1 63 ? -11.812 4.486 8.360 1.00 0.00 63 PRO A N 2
ATOM 2809 C CA . PRO A 1 63 ? -12.313 5.613 7.593 1.00 0.00 63 PRO A CA 2
ATOM 2810 C C . PRO A 1 63 ? -12.454 6.857 8.473 1.00 0.00 63 PRO A C 2
ATOM 2811 O O . PRO A 1 63 ? -13.464 7.028 9.154 1.00 0.00 63 PRO A O 2
ATOM 2822 N N . GLY A 1 64 ? -11.427 7.692 8.429 1.00 0.00 64 GLY A N 2
ATOM 2823 C CA . GLY A 1 64 ? -11.424 8.915 9.214 1.00 0.00 64 GLY A CA 2
ATOM 2824 C C . GLY A 1 64 ? -12.350 9.965 8.598 1.00 0.00 64 GLY A C 2
ATOM 2825 O O . GLY A 1 64 ? -13.131 9.658 7.698 1.00 0.00 64 GLY A O 2
ATOM 2829 N N . THR A 1 65 ? -12.234 11.183 9.106 1.00 0.00 65 THR A N 2
ATOM 2830 C CA . THR A 1 65 ? -13.051 12.280 8.617 1.00 0.00 65 THR A CA 2
ATOM 2831 C C . THR A 1 65 ? -12.166 13.396 8.057 1.00 0.00 65 THR A C 2
ATOM 2832 O O . THR A 1 65 ? -10.978 13.466 8.368 1.00 0.00 65 THR A O 2
ATOM 2843 N N . PRO A 1 66 ? -12.795 14.263 7.219 1.00 0.00 66 PRO A N 2
ATOM 2844 C CA . PRO A 1 66 ? -12.078 15.371 6.613 1.00 0.00 66 PRO A CA 2
ATOM 2845 C C . PRO A 1 66 ? -11.827 16.485 7.632 1.00 0.00 66 PRO A C 2
ATOM 2846 O O . PRO A 1 66 ? -12.746 17.215 7.998 1.00 0.00 66 PRO A O 2
ATOM 2857 N N . THR A 1 67 ? -10.577 16.579 8.062 1.00 0.00 67 THR A N 2
ATOM 2858 C CA . THR A 1 67 ? -10.193 17.590 9.032 1.00 0.00 67 THR A CA 2
ATOM 2859 C C . THR A 1 67 ? -9.845 18.902 8.325 1.00 0.00 67 THR A C 2
ATOM 2860 O O . THR A 1 67 ? -9.925 18.992 7.100 1.00 0.00 67 THR A O 2
ATOM 2871 N N . ILE A 1 68 ? -9.464 19.886 9.126 1.00 0.00 68 ILE A N 2
ATOM 2872 C CA . ILE A 1 68 ? -9.103 21.188 8.593 1.00 0.00 68 ILE A CA 2
ATOM 2873 C C . ILE A 1 68 ? -7.843 21.052 7.736 1.00 0.00 68 ILE A C 2
ATOM 2874 O O . ILE A 1 68 ? -6.840 20.497 8.183 1.00 0.00 68 ILE A O 2
ATOM 2890 N N . GLY A 1 69 ? -7.935 21.566 6.518 1.00 0.00 69 GLY A N 2
ATOM 2891 C CA . GLY A 1 69 ? -6.815 21.509 5.595 1.00 0.00 69 GLY A CA 2
ATOM 2892 C C . GLY A 1 69 ? -6.964 20.335 4.625 1.00 0.00 69 GLY A C 2
ATOM 2893 O O . GLY A 1 69 ? -5.974 19.837 4.090 1.00 0.00 69 GLY A O 2
ATOM 2897 N N . ALA A 1 70 ? -8.209 19.926 4.427 1.00 0.00 70 ALA A N 2
ATOM 2898 C CA . ALA A 1 70 ? -8.500 18.820 3.531 1.00 0.00 70 ALA A CA 2
ATOM 2899 C C . ALA A 1 70 ? -8.907 19.371 2.163 1.00 0.00 70 ALA A C 2
ATOM 2900 O O . ALA A 1 70 ? -9.261 20.542 2.042 1.00 0.00 70 ALA A O 2
ATOM 2907 N N . PRO A 1 71 ? -8.840 18.477 1.140 1.00 0.00 71 PRO A N 2
ATOM 2908 C CA . PRO A 1 71 ? -9.198 18.861 -0.214 1.00 0.00 71 PRO A CA 2
ATOM 2909 C C . PRO A 1 71 ? -10.716 18.978 -0.369 1.00 0.00 71 PRO A C 2
ATOM 2910 O O . PRO A 1 71 ? -11.450 18.048 -0.038 1.00 0.00 71 PRO A O 2
ATOM 2921 N N . LYS A 1 72 ? -11.141 20.128 -0.872 1.00 0.00 72 LYS A N 2
ATOM 2922 C CA . LYS A 1 72 ? -12.558 20.378 -1.074 1.00 0.00 72 LYS A CA 2
ATOM 2923 C C . LYS A 1 72 ? -13.027 19.639 -2.329 1.00 0.00 72 LYS A C 2
ATOM 2924 O O . LYS A 1 72 ? -13.565 20.252 -3.250 1.00 0.00 72 LYS A O 2
ATOM 2943 N N . THR A 1 73 ? -12.808 18.332 -2.324 1.00 0.00 73 THR A N 2
ATOM 2944 C CA . THR A 1 73 ? -13.202 17.503 -3.451 1.00 0.00 73 THR A CA 2
ATOM 2945 C C . THR A 1 73 ? -13.778 16.174 -2.959 1.00 0.00 73 THR A C 2
ATOM 2946 O O . THR A 1 73 ? -14.922 15.839 -3.261 1.00 0.00 73 THR A O 2
ATOM 2957 N N . VAL A 1 74 ? -12.958 15.452 -2.209 1.00 0.00 74 VAL A N 2
ATOM 2958 C CA . VAL A 1 74 ? -13.371 14.167 -1.673 1.00 0.00 74 VAL A CA 2
ATOM 2959 C C . VAL A 1 74 ? -14.322 14.392 -0.496 1.00 0.00 74 VAL A C 2
ATOM 2960 O O . VAL A 1 74 ? -14.323 15.462 0.111 1.00 0.00 74 VAL A O 2
ATOM 2973 N N . ASP A 1 75 ? -15.110 13.366 -0.208 1.00 0.00 75 ASP A N 2
ATOM 2974 C CA . ASP A 1 75 ? -16.064 13.439 0.885 1.00 0.00 75 ASP A CA 2
ATOM 2975 C C . ASP A 1 75 ? -15.453 12.798 2.133 1.00 0.00 75 ASP A C 2
ATOM 2976 O O . ASP A 1 75 ? -14.309 12.346 2.106 1.00 0.00 75 ASP A O 2
ATOM 2985 N N . GLU A 1 76 ? -16.243 12.779 3.197 1.00 0.00 76 GLU A N 2
ATOM 2986 C CA . GLU A 1 76 ? -15.794 12.201 4.452 1.00 0.00 76 GLU A CA 2
ATOM 2987 C C . GLU A 1 76 ? -15.789 10.674 4.362 1.00 0.00 76 GLU A C 2
ATOM 2988 O O . GLU A 1 76 ? -14.979 10.013 5.009 1.00 0.00 76 GLU A O 2
ATOM 3000 N N . LYS A 1 77 ? -16.703 10.158 3.553 1.00 0.00 77 LYS A N 2
ATOM 3001 C CA . LYS A 1 77 ? -16.814 8.721 3.369 1.00 0.00 77 LYS A CA 2
ATOM 3002 C C . LYS A 1 77 ? -15.781 8.262 2.338 1.00 0.00 77 LYS A C 2
ATOM 3003 O O . LYS A 1 77 ? -16.124 7.584 1.370 1.00 0.00 77 LYS A O 2
ATOM 3022 N N . ALA A 1 78 ? -14.537 8.649 2.580 1.00 0.00 78 ALA A N 2
ATOM 3023 C CA . ALA A 1 78 ? -13.453 8.285 1.685 1.00 0.00 78 ALA A CA 2
ATOM 3024 C C . ALA A 1 78 ? -12.137 8.264 2.466 1.00 0.00 78 ALA A C 2
ATOM 3025 O O . ALA A 1 78 ? -11.354 7.323 2.344 1.00 0.00 78 ALA A O 2
ATOM 3032 N N . PHE A 1 79 ? -11.936 9.311 3.252 1.00 0.00 79 PHE A N 2
ATOM 3033 C CA . PHE A 1 79 ? -10.729 9.424 4.053 1.00 0.00 79 PHE A CA 2
ATOM 3034 C C . PHE A 1 79 ? -10.531 8.183 4.925 1.00 0.00 79 PHE A C 2
ATOM 3035 O O . PHE A 1 79 ? -11.457 7.743 5.604 1.00 0.00 79 PHE A O 2
ATOM 3052 N N . PHE A 1 80 ? -9.318 7.653 4.877 1.00 0.00 80 PHE A N 2
ATOM 3053 C CA . PHE A 1 80 ? -8.986 6.470 5.654 1.00 0.00 80 PHE A CA 2
ATOM 3054 C C . PHE A 1 80 ? -7.574 6.573 6.233 1.00 0.00 80 PHE A C 2
ATOM 3055 O O . PHE A 1 80 ? -6.626 6.886 5.515 1.00 0.00 80 PHE A O 2
ATOM 3072 N N . ASP A 1 81 ? -7.478 6.302 7.526 1.00 0.00 81 ASP A N 2
ATOM 3073 C CA . ASP A 1 81 ? -6.198 6.359 8.210 1.00 0.00 81 ASP A CA 2
ATOM 3074 C C . ASP A 1 81 ? -5.555 4.971 8.198 1.00 0.00 81 ASP A C 2
ATOM 3075 O O . ASP A 1 81 ? -6.210 3.977 8.507 1.00 0.00 81 ASP A O 2
ATOM 3084 N N . VAL A 1 82 ? -4.280 4.948 7.838 1.00 0.00 82 VAL A N 2
ATOM 3085 C CA . VAL A 1 82 ? -3.541 3.698 7.782 1.00 0.00 82 VAL A CA 2
ATOM 3086 C C . VAL A 1 82 ? -2.614 3.603 8.995 1.00 0.00 82 VAL A C 2
ATOM 3087 O O . VAL A 1 82 ? -1.662 4.372 9.115 1.00 0.00 82 VAL A O 2
ATOM 3100 N N . LYS A 1 83 ? -2.925 2.652 9.864 1.00 0.00 83 LYS A N 2
ATOM 3101 C CA . LYS A 1 83 ? -2.132 2.447 11.064 1.00 0.00 83 LYS A CA 2
ATOM 3102 C C . LYS A 1 83 ? -1.021 1.437 10.769 1.00 0.00 83 LYS A C 2
ATOM 3103 O O . LYS A 1 83 ? -1.293 0.322 10.325 1.00 0.00 83 LYS A O 2
ATOM 3122 N N . THR A 1 84 ? 0.206 1.863 11.029 1.00 0.00 84 THR A N 2
ATOM 3123 C CA . THR A 1 84 ? 1.359 1.010 10.797 1.00 0.00 84 THR A CA 2
ATOM 3124 C C . THR A 1 84 ? 2.241 0.954 12.045 1.00 0.00 84 THR A C 2
ATOM 3125 O O . THR A 1 84 ? 1.863 1.461 13.100 1.00 0.00 84 THR A O 2
ATOM 3136 N N . THR A 1 85 ? 3.401 0.334 11.885 1.00 0.00 85 THR A N 2
ATOM 3137 C CA . THR A 1 85 ? 4.340 0.205 12.986 1.00 0.00 85 THR A CA 2
ATOM 3138 C C . THR A 1 85 ? 5.013 1.549 13.272 1.00 0.00 85 THR A C 2
ATOM 3139 O O . THR A 1 85 ? 4.923 2.068 14.383 1.00 0.00 85 THR A O 2
ATOM 3150 N N . ARG A 1 86 ? 5.674 2.073 12.250 1.00 0.00 86 ARG A N 2
ATOM 3151 C CA . ARG A 1 86 ? 6.362 3.346 12.377 1.00 0.00 86 ARG A CA 2
ATOM 3152 C C . ARG A 1 86 ? 5.450 4.378 13.042 1.00 0.00 86 ARG A C 2
ATOM 3153 O O . ARG A 1 86 ? 5.698 4.795 14.173 1.00 0.00 86 ARG A O 2
ATOM 3174 N N . ARG A 1 87 ? 4.413 4.762 12.312 1.00 0.00 87 ARG A N 2
ATOM 3175 C CA . ARG A 1 87 ? 3.462 5.738 12.817 1.00 0.00 87 ARG A CA 2
ATOM 3176 C C . ARG A 1 87 ? 2.173 5.699 11.994 1.00 0.00 87 ARG A C 2
ATOM 3177 O O . ARG A 1 87 ? 2.098 4.998 10.986 1.00 0.00 87 ARG A O 2
ATOM 3198 N N . VAL A 1 88 ? 1.191 6.459 12.456 1.00 0.00 88 VAL A N 2
ATOM 3199 C CA . VAL A 1 88 ? -0.091 6.519 11.775 1.00 0.00 88 VAL A CA 2
ATOM 3200 C C . VAL A 1 88 ? 0.012 7.476 10.586 1.00 0.00 88 VAL A C 2
ATOM 3201 O O . VAL A 1 88 ? 0.718 8.482 10.653 1.00 0.00 88 VAL A O 2
ATOM 3214 N N . TYR A 1 89 ? -0.701 7.130 9.524 1.00 0.00 89 TYR A N 2
ATOM 3215 C CA . TYR A 1 89 ? -0.698 7.946 8.322 1.00 0.00 89 TYR A CA 2
ATOM 3216 C C . TYR A 1 89 ? -2.088 8.524 8.049 1.00 0.00 89 TYR A C 2
ATOM 3217 O O . TYR A 1 89 ? -3.077 8.070 8.622 1.00 0.00 89 TYR A O 2
ATOM 3235 N N . ASN A 1 90 ? -2.119 9.517 7.172 1.00 0.00 90 ASN A N 2
ATOM 3236 C CA . ASN A 1 90 ? -3.371 10.163 6.816 1.00 0.00 90 ASN A CA 2
ATOM 3237 C C . ASN A 1 90 ? -3.533 10.147 5.295 1.00 0.00 90 ASN A C 2
ATOM 3238 O O . ASN A 1 90 ? -2.947 10.972 4.596 1.00 0.00 90 ASN A O 2
ATOM 3249 N N . PHE A 1 91 ? -4.332 9.199 4.826 1.00 0.00 91 PHE A N 2
ATOM 3250 C CA . PHE A 1 91 ? -4.578 9.065 3.401 1.00 0.00 91 PHE A CA 2
ATOM 3251 C C . PHE A 1 91 ? -6.066 9.233 3.083 1.00 0.00 91 PHE A C 2
ATOM 3252 O O . PHE A 1 91 ? -6.915 9.042 3.953 1.00 0.00 91 PHE A O 2
ATOM 3269 N N . CYS A 1 92 ? -6.336 9.587 1.836 1.00 0.00 92 CYS A N 2
ATOM 3270 C CA . CYS A 1 92 ? -7.706 9.782 1.393 1.00 0.00 92 CYS A CA 2
ATOM 3271 C C . CYS A 1 92 ? -7.719 9.792 -0.137 1.00 0.00 92 CYS A C 2
ATOM 3272 O O . CYS A 1 92 ? -6.850 10.395 -0.765 1.00 0.00 92 CYS A O 2
ATOM 3280 N N . ALA A 1 93 ? -8.715 9.117 -0.693 1.00 0.00 93 ALA A N 2
ATOM 3281 C CA . ALA A 1 93 ? -8.853 9.040 -2.137 1.00 0.00 93 ALA A CA 2
ATOM 3282 C C . ALA A 1 93 ? -9.500 10.328 -2.652 1.00 0.00 93 ALA A C 2
ATOM 3283 O O . ALA A 1 93 ? -9.580 11.319 -1.929 1.00 0.00 93 ALA A O 2
ATOM 3290 N N . GLN A 1 94 ? -9.945 10.270 -3.899 1.00 0.00 94 GLN A N 2
ATOM 3291 C CA . GLN A 1 94 ? -10.583 11.419 -4.519 1.00 0.00 94 GLN A CA 2
ATOM 3292 C C . GLN A 1 94 ? -12.099 11.219 -4.576 1.00 0.00 94 GLN A C 2
ATOM 3293 O O . GLN A 1 94 ? -12.848 12.176 -4.760 1.00 0.00 94 GLN A O 2
ATOM 3307 N N . ASP A 1 95 ? -12.504 9.968 -4.414 1.00 0.00 95 ASP A N 2
ATOM 3308 C CA . ASP A 1 95 ? -13.917 9.630 -4.445 1.00 0.00 95 ASP A CA 2
ATOM 3309 C C . ASP A 1 95 ? -14.266 8.802 -3.207 1.00 0.00 95 ASP A C 2
ATOM 3310 O O . ASP A 1 95 ? -13.382 8.236 -2.565 1.00 0.00 95 ASP A O 2
ATOM 3319 N N . VAL A 1 96 ? -15.556 8.757 -2.908 1.00 0.00 96 VAL A N 2
ATOM 3320 C CA . VAL A 1 96 ? -16.033 8.007 -1.758 1.00 0.00 96 VAL A CA 2
ATOM 3321 C C . VAL A 1 96 ? -15.902 6.509 -2.041 1.00 0.00 96 VAL A C 2
ATOM 3322 O O . VAL A 1 96 ? -15.413 5.756 -1.202 1.00 0.00 96 VAL A O 2
ATOM 3335 N N . PRO A 1 97 ? -16.361 6.113 -3.259 1.00 0.00 97 PRO A N 2
ATOM 3336 C CA . PRO A 1 97 ? -16.300 4.718 -3.663 1.00 0.00 97 PRO A CA 2
ATOM 3337 C C . PRO A 1 97 ? -14.871 4.316 -4.032 1.00 0.00 97 PRO A C 2
ATOM 3338 O O . PRO A 1 97 ? -14.553 3.129 -4.096 1.00 0.00 97 PRO A O 2
ATOM 3349 N N . SER A 1 98 ? -14.047 5.327 -4.264 1.00 0.00 98 SER A N 2
ATOM 3350 C CA . SER A 1 98 ? -12.659 5.093 -4.625 1.00 0.00 98 SER A CA 2
ATOM 3351 C C . SER A 1 98 ? -11.843 4.759 -3.375 1.00 0.00 98 SER A C 2
ATOM 3352 O O . SER A 1 98 ? -10.947 3.917 -3.421 1.00 0.00 98 SER A O 2
ATOM 3360 N N . ALA A 1 99 ? -12.182 5.435 -2.287 1.00 0.00 99 ALA A N 2
ATOM 3361 C CA . ALA A 1 99 ? -11.491 5.220 -1.027 1.00 0.00 99 ALA A CA 2
ATOM 3362 C C . ALA A 1 99 ? -11.784 3.805 -0.525 1.00 0.00 99 ALA A C 2
ATOM 3363 O O . ALA A 1 99 ? -10.864 3.055 -0.201 1.00 0.00 99 ALA A O 2
ATOM 3370 N N . GLN A 1 100 ? -13.068 3.482 -0.477 1.00 0.00 100 GLN A N 2
ATOM 3371 C CA . GLN A 1 100 ? -13.493 2.170 -0.020 1.00 0.00 100 GLN A CA 2
ATOM 3372 C C . GLN A 1 100 ? -12.657 1.078 -0.691 1.00 0.00 100 GLN A C 2
ATOM 3373 O O . GLN A 1 100 ? -12.251 0.115 -0.041 1.00 0.00 100 GLN A O 2
ATOM 3387 N N . GLN A 1 101 ? -12.425 1.264 -1.982 1.00 0.00 101 GLN A N 2
ATOM 3388 C CA . GLN A 1 101 ? -11.644 0.306 -2.747 1.00 0.00 101 GLN A CA 2
ATOM 3389 C C . GLN A 1 101 ? -10.209 0.251 -2.222 1.00 0.00 101 GLN A C 2
ATOM 3390 O O . GLN A 1 101 ? -9.583 -0.808 -2.226 1.00 0.00 101 GLN A O 2
ATOM 3404 N N . TRP A 1 102 ? -9.728 1.405 -1.781 1.00 0.00 102 TRP A N 2
ATOM 3405 C CA . TRP A 1 102 ? -8.378 1.501 -1.254 1.00 0.00 102 TRP A CA 2
ATOM 3406 C C . TRP A 1 102 ? -8.331 0.729 0.067 1.00 0.00 102 TRP A C 2
ATOM 3407 O O . TRP A 1 102 ? -7.557 -0.216 0.210 1.00 0.00 102 TRP A O 2
ATOM 3428 N N . VAL A 1 103 ? -9.168 1.162 0.998 1.00 0.00 103 VAL A N 2
ATOM 3429 C CA . VAL A 1 103 ? -9.231 0.524 2.302 1.00 0.00 103 VAL A CA 2
ATOM 3430 C C . VAL A 1 103 ? -9.254 -0.995 2.121 1.00 0.00 103 VAL A C 2
ATOM 3431 O O . VAL A 1 103 ? -8.381 -1.698 2.630 1.00 0.00 103 VAL A O 2
ATOM 3444 N N . ASP A 1 104 ? -10.261 -1.458 1.395 1.00 0.00 104 ASP A N 2
ATOM 3445 C CA . ASP A 1 104 ? -10.409 -2.880 1.140 1.00 0.00 104 ASP A CA 2
ATOM 3446 C C . ASP A 1 104 ? -9.070 -3.452 0.668 1.00 0.00 104 ASP A C 2
ATOM 3447 O O . ASP A 1 104 ? -8.525 -4.362 1.290 1.00 0.00 104 ASP A O 2
ATOM 3456 N N . ARG A 1 105 ? -8.578 -2.893 -0.428 1.00 0.00 105 ARG A N 2
ATOM 3457 C CA . ARG A 1 105 ? -7.314 -3.335 -0.991 1.00 0.00 105 ARG A CA 2
ATOM 3458 C C . ARG A 1 105 ? -6.274 -3.515 0.117 1.00 0.00 105 ARG A C 2
ATOM 3459 O O . ARG A 1 105 ? -5.763 -4.615 0.321 1.00 0.00 105 ARG A O 2
ATOM 3480 N N . ILE A 1 106 ? -5.991 -2.417 0.803 1.00 0.00 106 ILE A N 2
ATOM 3481 C CA . ILE A 1 106 ? -5.021 -2.440 1.885 1.00 0.00 106 ILE A CA 2
ATOM 3482 C C . ILE A 1 106 ? -5.443 -3.485 2.920 1.00 0.00 106 ILE A C 2
ATOM 3483 O O . ILE A 1 106 ? -4.660 -4.366 3.272 1.00 0.00 106 ILE A O 2
ATOM 3499 N N . GLN A 1 107 ? -6.678 -3.352 3.379 1.00 0.00 107 GLN A N 2
ATOM 3500 C CA . GLN A 1 107 ? -7.213 -4.274 4.367 1.00 0.00 107 GLN A CA 2
ATOM 3501 C C . GLN A 1 107 ? -7.124 -5.712 3.854 1.00 0.00 107 GLN A C 2
ATOM 3502 O O . GLN A 1 107 ? -7.215 -6.660 4.633 1.00 0.00 107 GLN A O 2
ATOM 3516 N N . SER A 1 108 ? -6.948 -5.830 2.546 1.00 0.00 108 SER A N 2
ATOM 3517 C CA . SER A 1 108 ? -6.846 -7.137 1.919 1.00 0.00 108 SER A CA 2
ATOM 3518 C C . SER A 1 108 ? -5.436 -7.699 2.107 1.00 0.00 108 SER A C 2
ATOM 3519 O O . SER A 1 108 ? -5.169 -8.848 1.758 1.00 0.00 108 SER A O 2
ATOM 3527 N N . CYS A 1 109 ? -4.569 -6.863 2.660 1.00 0.00 109 CYS A N 2
ATOM 3528 C CA . CYS A 1 109 ? -3.192 -7.262 2.899 1.00 0.00 109 CYS A CA 2
ATOM 3529 C C . CYS A 1 109 ? -2.707 -6.572 4.176 1.00 0.00 109 CYS A C 2
ATOM 3530 O O . CYS A 1 109 ? -1.803 -5.739 4.130 1.00 0.00 109 CYS A O 2
ATOM 3538 N N . LEU A 1 110 ? -3.329 -6.945 5.284 1.00 0.00 110 LEU A N 2
ATOM 3539 C CA . LEU A 1 110 ? -2.972 -6.373 6.571 1.00 0.00 110 LEU A CA 2
ATOM 3540 C C . LEU A 1 110 ? -1.784 -7.141 7.154 1.00 0.00 110 LEU A C 2
ATOM 3541 O O . LEU A 1 110 ? -0.656 -6.994 6.687 1.00 0.00 110 LEU A O 2
ATOM 3557 N N . SER A 1 111 ? -2.079 -7.943 8.167 1.00 0.00 111 SER A N 2
ATOM 3558 C CA . SER A 1 111 ? -1.049 -8.735 8.818 1.00 0.00 111 SER A CA 2
ATOM 3559 C C . SER A 1 111 ? -1.258 -10.219 8.511 1.00 0.00 111 SER A C 2
ATOM 3560 O O . SER A 1 111 ? -0.342 -10.894 8.043 1.00 0.00 111 SER A O 2
ATOM 3568 N N . SER A 1 112 ? -2.468 -10.684 8.786 1.00 0.00 112 SER A N 2
ATOM 3569 C CA . SER A 1 112 ? -2.808 -12.075 8.545 1.00 0.00 112 SER A CA 2
ATOM 3570 C C . SER A 1 112 ? -4.317 -12.218 8.343 1.00 0.00 112 SER A C 2
ATOM 3571 O O . SER A 1 112 ? -5.078 -11.302 8.652 1.00 0.00 112 SER A O 2
ATOM 3579 N N . GLY A 1 113 ? -4.707 -13.374 7.826 1.00 0.00 113 GLY A N 2
ATOM 3580 C CA . GLY A 1 113 ? -6.112 -13.648 7.579 1.00 0.00 113 GLY A CA 2
ATOM 3581 C C . GLY A 1 113 ? -6.280 -14.795 6.580 1.00 0.00 113 GLY A C 2
ATOM 3582 O O . GLY A 1 113 ? -5.480 -15.728 6.561 1.00 0.00 113 GLY A O 2
ATOM 3586 N N . PRO A 1 114 ? -7.353 -14.683 5.752 1.00 0.00 114 PRO A N 2
ATOM 3587 C CA . PRO A 1 114 ? -7.637 -15.699 4.753 1.00 0.00 114 PRO A CA 2
ATOM 3588 C C . PRO A 1 114 ? -6.671 -15.589 3.571 1.00 0.00 114 PRO A C 2
ATOM 3589 O O . PRO A 1 114 ? -6.659 -14.582 2.865 1.00 0.00 114 PRO A O 2
ATOM 3600 N N . SER A 1 115 ? -5.884 -16.640 3.392 1.00 0.00 115 SER A N 2
ATOM 3601 C CA . SER A 1 115 ? -4.917 -16.675 2.308 1.00 0.00 115 SER A CA 2
ATOM 3602 C C . SER A 1 115 ? -5.628 -16.942 0.981 1.00 0.00 115 SER A C 2
ATOM 3603 O O . SER A 1 115 ? -5.556 -16.130 0.059 1.00 0.00 115 SER A O 2
ATOM 3611 N N . SER A 1 116 ? -6.299 -18.083 0.925 1.00 0.00 116 SER A N 2
ATOM 3612 C CA . SER A 1 116 ? -7.023 -18.467 -0.275 1.00 0.00 116 SER A CA 2
ATOM 3613 C C . SER A 1 116 ? -6.063 -18.544 -1.464 1.00 0.00 116 SER A C 2
ATOM 3614 O O . SER A 1 116 ? -5.587 -17.519 -1.949 1.00 0.00 116 SER A O 2
ATOM 3622 N N . GLY A 1 117 ? -5.807 -19.770 -1.898 1.00 0.00 117 GLY A N 2
ATOM 3623 C CA . GLY A 1 117 ? -4.912 -19.994 -3.021 1.00 0.00 117 GLY A CA 2
ATOM 3624 C C . GLY A 1 117 ? -3.750 -20.906 -2.622 1.00 0.00 117 GLY A C 2
ATOM 3625 O O . GLY A 1 117 ? -2.826 -20.476 -1.933 1.00 0.00 117 GLY A O 2
ATOM 3629 N N . GLY A 1 1 ? -9.192 -19.211 -1.727 1.00 0.00 1 GLY A N 3
ATOM 3630 C CA . GLY A 1 1 ? -7.848 -19.220 -2.280 1.00 0.00 1 GLY A CA 3
ATOM 3631 C C . GLY A 1 1 ? -7.669 -18.099 -3.305 1.00 0.00 1 GLY A C 3
ATOM 3632 O O . GLY A 1 1 ? -8.364 -17.086 -3.250 1.00 0.00 1 GLY A O 3
ATOM 3636 N N . SER A 1 2 ? -6.734 -18.319 -4.217 1.00 0.00 2 SER A N 3
ATOM 3637 C CA . SER A 1 2 ? -6.455 -17.339 -5.254 1.00 0.00 2 SER A CA 3
ATOM 3638 C C . SER A 1 2 ? -6.174 -18.047 -6.581 1.00 0.00 2 SER A C 3
ATOM 3639 O O . SER A 1 2 ? -5.570 -19.119 -6.601 1.00 0.00 2 SER A O 3
ATOM 3647 N N . SER A 1 3 ? -6.626 -17.420 -7.657 1.00 0.00 3 SER A N 3
ATOM 3648 C CA . SER A 1 3 ? -6.430 -17.977 -8.985 1.00 0.00 3 SER A CA 3
ATOM 3649 C C . SER A 1 3 ? -5.111 -17.474 -9.574 1.00 0.00 3 SER A C 3
ATOM 3650 O O . SER A 1 3 ? -4.396 -18.226 -10.236 1.00 0.00 3 SER A O 3
ATOM 3658 N N . GLY A 1 4 ? -4.827 -16.207 -9.312 1.00 0.00 4 GLY A N 3
ATOM 3659 C CA . GLY A 1 4 ? -3.606 -15.595 -9.809 1.00 0.00 4 GLY A CA 3
ATOM 3660 C C . GLY A 1 4 ? -3.535 -15.674 -11.335 1.00 0.00 4 GLY A C 3
ATOM 3661 O O . GLY A 1 4 ? -3.163 -16.706 -11.890 1.00 0.00 4 GLY A O 3
ATOM 3665 N N . SER A 1 5 ? -3.898 -14.569 -11.970 1.00 0.00 5 SER A N 3
ATOM 3666 C CA . SER A 1 5 ? -3.879 -14.499 -13.421 1.00 0.00 5 SER A CA 3
ATOM 3667 C C . SER A 1 5 ? -2.440 -14.355 -13.920 1.00 0.00 5 SER A C 3
ATOM 3668 O O . SER A 1 5 ? -1.981 -15.149 -14.739 1.00 0.00 5 SER A O 3
ATOM 3676 N N . SER A 1 6 ? -1.769 -13.335 -13.405 1.00 0.00 6 SER A N 3
ATOM 3677 C CA . SER A 1 6 ? -0.391 -13.077 -13.788 1.00 0.00 6 SER A CA 3
ATOM 3678 C C . SER A 1 6 ? 0.239 -12.068 -12.826 1.00 0.00 6 SER A C 3
ATOM 3679 O O . SER A 1 6 ? 1.309 -12.318 -12.272 1.00 0.00 6 SER A O 3
ATOM 3687 N N . GLY A 1 7 ? -0.451 -10.950 -12.656 1.00 0.00 7 GLY A N 3
ATOM 3688 C CA . GLY A 1 7 ? 0.028 -9.902 -11.770 1.00 0.00 7 GLY A CA 3
ATOM 3689 C C . GLY A 1 7 ? -0.885 -8.676 -11.828 1.00 0.00 7 GLY A C 3
ATOM 3690 O O . GLY A 1 7 ? -2.097 -8.791 -11.654 1.00 0.00 7 GLY A O 3
ATOM 3694 N N . ARG A 1 8 ? -0.268 -7.529 -12.072 1.00 0.00 8 ARG A N 3
ATOM 3695 C CA . ARG A 1 8 ? -1.010 -6.283 -12.154 1.00 0.00 8 ARG A CA 3
ATOM 3696 C C . ARG A 1 8 ? -1.527 -5.880 -10.772 1.00 0.00 8 ARG A C 3
ATOM 3697 O O . ARG A 1 8 ? -2.123 -6.693 -10.067 1.00 0.00 8 ARG A O 3
ATOM 3718 N N . SER A 1 9 ? -1.279 -4.626 -10.424 1.00 0.00 9 SER A N 3
ATOM 3719 C CA . SER A 1 9 ? -1.712 -4.106 -9.139 1.00 0.00 9 SER A CA 3
ATOM 3720 C C . SER A 1 9 ? -2.686 -2.944 -9.345 1.00 0.00 9 SER A C 3
ATOM 3721 O O . SER A 1 9 ? -3.254 -2.791 -10.425 1.00 0.00 9 SER A O 3
ATOM 3729 N N . TYR A 1 10 ? -2.849 -2.156 -8.293 1.00 0.00 10 TYR A N 3
ATOM 3730 C CA . TYR A 1 10 ? -3.745 -1.013 -8.345 1.00 0.00 10 TYR A CA 3
ATOM 3731 C C . TYR A 1 10 ? -2.958 0.298 -8.401 1.00 0.00 10 TYR A C 3
ATOM 3732 O O . TYR A 1 10 ? -1.752 0.313 -8.158 1.00 0.00 10 TYR A O 3
ATOM 3750 N N . GLU A 1 11 ? -3.672 1.366 -8.722 1.00 0.00 11 GLU A N 3
ATOM 3751 C CA . GLU A 1 11 ? -3.056 2.679 -8.813 1.00 0.00 11 GLU A CA 3
ATOM 3752 C C . GLU A 1 11 ? -4.131 3.767 -8.867 1.00 0.00 11 GLU A C 3
ATOM 3753 O O . GLU A 1 11 ? -5.098 3.652 -9.617 1.00 0.00 11 GLU A O 3
ATOM 3765 N N . GLY A 1 12 ? -3.924 4.798 -8.061 1.00 0.00 12 GLY A N 3
ATOM 3766 C CA . GLY A 1 12 ? -4.863 5.906 -8.007 1.00 0.00 12 GLY A CA 3
ATOM 3767 C C . GLY A 1 12 ? -4.301 7.061 -7.175 1.00 0.00 12 GLY A C 3
ATOM 3768 O O . GLY A 1 12 ? -3.334 6.885 -6.435 1.00 0.00 12 GLY A O 3
ATOM 3772 N N . ILE A 1 13 ? -4.932 8.216 -7.323 1.00 0.00 13 ILE A N 3
ATOM 3773 C CA . ILE A 1 13 ? -4.508 9.399 -6.594 1.00 0.00 13 ILE A CA 3
ATOM 3774 C C . ILE A 1 13 ? -4.766 9.193 -5.100 1.00 0.00 13 ILE A C 3
ATOM 3775 O O . ILE A 1 13 ? -5.770 8.593 -4.717 1.00 0.00 13 ILE A O 3
ATOM 3791 N N . LEU A 1 14 ? -3.843 9.700 -4.297 1.00 0.00 14 LEU A N 3
ATOM 3792 C CA . LEU A 1 14 ? -3.958 9.579 -2.853 1.00 0.00 14 LEU A CA 3
ATOM 3793 C C . LEU A 1 14 ? -3.256 10.764 -2.188 1.00 0.00 14 LEU A C 3
ATOM 3794 O O . LEU A 1 14 ? -2.052 10.952 -2.358 1.00 0.00 14 LEU A O 3
ATOM 3810 N N . TYR A 1 15 ? -4.038 11.533 -1.445 1.00 0.00 15 TYR A N 3
ATOM 3811 C CA . TYR A 1 15 ? -3.506 12.695 -0.754 1.00 0.00 15 TYR A CA 3
ATOM 3812 C C . TYR A 1 15 ? -2.880 12.298 0.584 1.00 0.00 15 TYR A C 3
ATOM 3813 O O . TYR A 1 15 ? -3.343 11.365 1.238 1.00 0.00 15 TYR A O 3
ATOM 3831 N N . LYS A 1 16 ? -1.836 13.027 0.952 1.00 0.00 16 LYS A N 3
ATOM 3832 C CA . LYS A 1 16 ? -1.141 12.762 2.200 1.00 0.00 16 LYS A CA 3
ATOM 3833 C C . LYS A 1 16 ? -1.160 14.023 3.067 1.00 0.00 16 LYS A C 3
ATOM 3834 O O . LYS A 1 16 ? -0.810 15.106 2.600 1.00 0.00 16 LYS A O 3
ATOM 3853 N N . LYS A 1 17 ? -1.572 13.840 4.313 1.00 0.00 17 LYS A N 3
ATOM 3854 C CA . LYS A 1 17 ? -1.641 14.950 5.248 1.00 0.00 17 LYS A CA 3
ATOM 3855 C C . LYS A 1 17 ? -0.295 15.676 5.272 1.00 0.00 17 LYS A C 3
ATOM 3856 O O . LYS A 1 17 ? 0.754 15.043 5.384 1.00 0.00 17 LYS A O 3
ATOM 3875 N N . GLY A 1 18 ? -0.367 16.995 5.166 1.00 0.00 18 GLY A N 3
ATOM 3876 C CA . GLY A 1 18 ? 0.833 17.813 5.174 1.00 0.00 18 GLY A CA 3
ATOM 3877 C C . GLY A 1 18 ? 0.817 18.798 6.345 1.00 0.00 18 GLY A C 3
ATOM 3878 O O . GLY A 1 18 ? 0.787 20.011 6.141 1.00 0.00 18 GLY A O 3
ATOM 3882 N N . ALA A 1 19 ? 0.838 18.240 7.546 1.00 0.00 19 ALA A N 3
ATOM 3883 C CA . ALA A 1 19 ? 0.827 19.053 8.750 1.00 0.00 19 ALA A CA 3
ATOM 3884 C C . ALA A 1 19 ? -0.431 19.925 8.759 1.00 0.00 19 ALA A C 3
ATOM 3885 O O . ALA A 1 19 ? -1.279 19.805 7.877 1.00 0.00 19 ALA A O 3
ATOM 3892 N N . PHE A 1 20 ? -0.510 20.782 9.766 1.00 0.00 20 PHE A N 3
ATOM 3893 C CA . PHE A 1 20 ? -1.650 21.674 9.902 1.00 0.00 20 PHE A CA 3
ATOM 3894 C C . PHE A 1 20 ? -1.399 22.998 9.178 1.00 0.00 20 PHE A C 3
ATOM 3895 O O . PHE A 1 20 ? -0.319 23.216 8.632 1.00 0.00 20 PHE A O 3
ATOM 3912 N N . MET A 1 21 ? -2.416 23.847 9.196 1.00 0.00 21 MET A N 3
ATOM 3913 C CA . MET A 1 21 ? -2.320 25.144 8.548 1.00 0.00 21 MET A CA 3
ATOM 3914 C C . MET A 1 21 ? -2.465 25.011 7.031 1.00 0.00 21 MET A C 3
ATOM 3915 O O . MET A 1 21 ? -3.463 25.446 6.459 1.00 0.00 21 MET A O 3
ATOM 3929 N N . LYS A 1 22 ? -1.454 24.408 6.423 1.00 0.00 22 LYS A N 3
ATOM 3930 C CA . LYS A 1 22 ? -1.457 24.212 4.983 1.00 0.00 22 LYS A CA 3
ATOM 3931 C C . LYS A 1 22 ? -2.333 23.006 4.638 1.00 0.00 22 LYS A C 3
ATOM 3932 O O . LYS A 1 22 ? -2.584 22.153 5.488 1.00 0.00 22 LYS A O 3
ATOM 3951 N N . PRO A 1 23 ? -2.785 22.972 3.356 1.00 0.00 23 PRO A N 3
ATOM 3952 C CA . PRO A 1 23 ? -3.628 21.885 2.889 1.00 0.00 23 PRO A CA 3
ATOM 3953 C C . PRO A 1 23 ? -2.808 20.612 2.669 1.00 0.00 23 PRO A C 3
ATOM 3954 O O . PRO A 1 23 ? -1.588 20.620 2.824 1.00 0.00 23 PRO A O 3
ATOM 3965 N N . TRP A 1 24 ? -3.512 19.547 2.313 1.00 0.00 24 TRP A N 3
ATOM 3966 C CA . TRP A 1 24 ? -2.865 18.269 2.070 1.00 0.00 24 TRP A CA 3
ATOM 3967 C C . TRP A 1 24 ? -2.331 18.273 0.637 1.00 0.00 24 TRP A C 3
ATOM 3968 O O . TRP A 1 24 ? -2.834 19.005 -0.214 1.00 0.00 24 TRP A O 3
ATOM 3989 N N . LYS A 1 25 ? -1.319 17.448 0.414 1.00 0.00 25 LYS A N 3
ATOM 3990 C CA . LYS A 1 25 ? -0.711 17.348 -0.902 1.00 0.00 25 LYS A CA 3
ATOM 3991 C C . LYS A 1 25 ? -1.205 16.074 -1.592 1.00 0.00 25 LYS A C 3
ATOM 3992 O O . LYS A 1 25 ? -1.283 15.017 -0.968 1.00 0.00 25 LYS A O 3
ATOM 4011 N N . ALA A 1 26 ? -1.526 16.218 -2.869 1.00 0.00 26 ALA A N 3
ATOM 4012 C CA . ALA A 1 26 ? -2.011 15.092 -3.650 1.00 0.00 26 ALA A CA 3
ATOM 4013 C C . ALA A 1 26 ? -0.850 14.491 -4.444 1.00 0.00 26 ALA A C 3
ATOM 4014 O O . ALA A 1 26 ? -0.156 15.200 -5.171 1.00 0.00 26 ALA A O 3
ATOM 4021 N N . ARG A 1 27 ? -0.674 13.188 -4.278 1.00 0.00 27 ARG A N 3
ATOM 4022 C CA . ARG A 1 27 ? 0.391 12.482 -4.970 1.00 0.00 27 ARG A CA 3
ATOM 4023 C C . ARG A 1 27 ? -0.147 11.199 -5.605 1.00 0.00 27 ARG A C 3
ATOM 4024 O O . ARG A 1 27 ? -1.284 10.805 -5.348 1.00 0.00 27 ARG A O 3
ATOM 4045 N N . TRP A 1 28 ? 0.695 10.582 -6.422 1.00 0.00 28 TRP A N 3
ATOM 4046 C CA . TRP A 1 28 ? 0.317 9.351 -7.095 1.00 0.00 28 TRP A CA 3
ATOM 4047 C C . TRP A 1 28 ? 0.868 8.179 -6.281 1.00 0.00 28 TRP A C 3
ATOM 4048 O O . TRP A 1 28 ? 2.082 8.017 -6.162 1.00 0.00 28 TRP A O 3
ATOM 4069 N N . PHE A 1 29 ? -0.050 7.391 -5.741 1.00 0.00 29 PHE A N 3
ATOM 4070 C CA . PHE A 1 29 ? 0.328 6.239 -4.942 1.00 0.00 29 PHE A CA 3
ATOM 4071 C C . PHE A 1 29 ? 0.157 4.941 -5.735 1.00 0.00 29 PHE A C 3
ATOM 4072 O O . PHE A 1 29 ? -0.414 4.946 -6.824 1.00 0.00 29 PHE A O 3
ATOM 4089 N N . VAL A 1 30 ? 0.663 3.861 -5.157 1.00 0.00 30 VAL A N 3
ATOM 4090 C CA . VAL A 1 30 ? 0.574 2.560 -5.796 1.00 0.00 30 VAL A CA 3
ATOM 4091 C C . VAL A 1 30 ? 0.266 1.497 -4.739 1.00 0.00 30 VAL A C 3
ATOM 4092 O O . VAL A 1 30 ? 0.838 1.516 -3.650 1.00 0.00 30 VAL A O 3
ATOM 4105 N N . LEU A 1 31 ? -0.637 0.596 -5.097 1.00 0.00 31 LEU A N 3
ATOM 4106 C CA . LEU A 1 31 ? -1.028 -0.472 -4.193 1.00 0.00 31 LEU A CA 3
ATOM 4107 C C . LEU A 1 31 ? -0.606 -1.817 -4.787 1.00 0.00 31 LEU A C 3
ATOM 4108 O O . LEU A 1 31 ? -1.404 -2.489 -5.439 1.00 0.00 31 LEU A O 3
ATOM 4124 N N . ASP A 1 32 ? 0.647 -2.170 -4.541 1.00 0.00 32 ASP A N 3
ATOM 4125 C CA . ASP A 1 32 ? 1.184 -3.423 -5.044 1.00 0.00 32 ASP A CA 3
ATOM 4126 C C . ASP A 1 32 ? 0.616 -4.582 -4.223 1.00 0.00 32 ASP A C 3
ATOM 4127 O O . ASP A 1 32 ? 0.481 -4.477 -3.005 1.00 0.00 32 ASP A O 3
ATOM 4136 N N . LYS A 1 33 ? 0.299 -5.662 -4.923 1.00 0.00 33 LYS A N 3
ATOM 4137 C CA . LYS A 1 33 ? -0.251 -6.839 -4.274 1.00 0.00 33 LYS A CA 3
ATOM 4138 C C . LYS A 1 33 ? 0.797 -7.954 -4.275 1.00 0.00 33 LYS A C 3
ATOM 4139 O O . LYS A 1 33 ? 0.779 -8.829 -3.411 1.00 0.00 33 LYS A O 3
ATOM 4158 N N . THR A 1 34 ? 1.687 -7.885 -5.255 1.00 0.00 34 THR A N 3
ATOM 4159 C CA . THR A 1 34 ? 2.741 -8.877 -5.379 1.00 0.00 34 THR A CA 3
ATOM 4160 C C . THR A 1 34 ? 3.847 -8.611 -4.356 1.00 0.00 34 THR A C 3
ATOM 4161 O O . THR A 1 34 ? 4.478 -9.544 -3.862 1.00 0.00 34 THR A O 3
ATOM 4172 N N . LYS A 1 35 ? 4.049 -7.333 -4.069 1.00 0.00 35 LYS A N 3
ATOM 4173 C CA . LYS A 1 35 ? 5.068 -6.932 -3.114 1.00 0.00 35 LYS A CA 3
ATOM 4174 C C . LYS A 1 35 ? 4.399 -6.552 -1.791 1.00 0.00 35 LYS A C 3
ATOM 4175 O O . LYS A 1 35 ? 4.995 -6.701 -0.725 1.00 0.00 35 LYS A O 3
ATOM 4194 N N . HIS A 1 36 ? 3.171 -6.069 -1.903 1.00 0.00 36 HIS A N 3
ATOM 4195 C CA . HIS A 1 36 ? 2.415 -5.667 -0.728 1.00 0.00 36 HIS A CA 3
ATOM 4196 C C . HIS A 1 36 ? 3.080 -4.449 -0.083 1.00 0.00 36 HIS A C 3
ATOM 4197 O O . HIS A 1 36 ? 3.413 -4.474 1.101 1.00 0.00 36 HIS A O 3
ATOM 4211 N N . GLN A 1 37 ? 3.252 -3.412 -0.889 1.00 0.00 37 GLN A N 3
ATOM 4212 C CA . GLN A 1 37 ? 3.871 -2.187 -0.412 1.00 0.00 37 GLN A CA 3
ATOM 4213 C C . GLN A 1 37 ? 3.175 -0.969 -1.021 1.00 0.00 37 GLN A C 3
ATOM 4214 O O . GLN A 1 37 ? 2.480 -1.086 -2.029 1.00 0.00 37 GLN A O 3
ATOM 4228 N N . LEU A 1 38 ? 3.386 0.174 -0.383 1.00 0.00 38 LEU A N 3
ATOM 4229 C CA . LEU A 1 38 ? 2.787 1.413 -0.850 1.00 0.00 38 LEU A CA 3
ATOM 4230 C C . LEU A 1 38 ? 3.871 2.292 -1.478 1.00 0.00 38 LEU A C 3
ATOM 4231 O O . LEU A 1 38 ? 4.747 2.798 -0.779 1.00 0.00 38 LEU A O 3
ATOM 4247 N N . ARG A 1 39 ? 3.774 2.448 -2.790 1.00 0.00 39 ARG A N 3
ATOM 4248 C CA . ARG A 1 39 ? 4.735 3.258 -3.520 1.00 0.00 39 ARG A CA 3
ATOM 4249 C C . ARG A 1 39 ? 4.061 4.520 -4.063 1.00 0.00 39 ARG A C 3
ATOM 4250 O O . ARG A 1 39 ? 3.063 4.437 -4.777 1.00 0.00 39 ARG A O 3
ATOM 4271 N N . TYR A 1 40 ? 4.634 5.659 -3.704 1.00 0.00 40 TYR A N 3
ATOM 4272 C CA . TYR A 1 40 ? 4.102 6.937 -4.146 1.00 0.00 40 TYR A CA 3
ATOM 4273 C C . TYR A 1 40 ? 5.193 7.790 -4.795 1.00 0.00 40 TYR A C 3
ATOM 4274 O O . TYR A 1 40 ? 6.275 7.953 -4.234 1.00 0.00 40 TYR A O 3
ATOM 4292 N N . TYR A 1 41 ? 4.870 8.312 -5.970 1.00 0.00 41 TYR A N 3
ATOM 4293 C CA . TYR A 1 41 ? 5.810 9.145 -6.702 1.00 0.00 41 TYR A CA 3
ATOM 4294 C C . TYR A 1 41 ? 5.395 10.617 -6.648 1.00 0.00 41 TYR A C 3
ATOM 4295 O O . TYR A 1 41 ? 4.213 10.937 -6.760 1.00 0.00 41 TYR A O 3
ATOM 4313 N N . ASP A 1 42 ? 6.392 11.473 -6.475 1.00 0.00 42 ASP A N 3
ATOM 4314 C CA . ASP A 1 42 ? 6.145 12.903 -6.405 1.00 0.00 42 ASP A CA 3
ATOM 4315 C C . ASP A 1 42 ? 5.167 13.303 -7.511 1.00 0.00 42 ASP A C 3
ATOM 4316 O O . ASP A 1 42 ? 4.355 14.209 -7.328 1.00 0.00 42 ASP A O 3
ATOM 4325 N N . HIS A 1 43 ? 5.276 12.608 -8.633 1.00 0.00 43 HIS A N 3
ATOM 4326 C CA . HIS A 1 43 ? 4.410 12.879 -9.769 1.00 0.00 43 HIS A CA 3
ATOM 4327 C C . HIS A 1 43 ? 3.892 11.560 -10.346 1.00 0.00 43 HIS A C 3
ATOM 4328 O O . HIS A 1 43 ? 4.386 10.489 -9.996 1.00 0.00 43 HIS A O 3
ATOM 4342 N N . ARG A 1 44 ? 2.905 11.681 -11.220 1.00 0.00 44 ARG A N 3
ATOM 4343 C CA . ARG A 1 44 ? 2.314 10.512 -11.849 1.00 0.00 44 ARG A CA 3
ATOM 4344 C C . ARG A 1 44 ? 3.410 9.578 -12.367 1.00 0.00 44 ARG A C 3
ATOM 4345 O O . ARG A 1 44 ? 3.438 8.397 -12.023 1.00 0.00 44 ARG A O 3
ATOM 4366 N N . MET A 1 45 ? 4.285 10.141 -13.187 1.00 0.00 45 MET A N 3
ATOM 4367 C CA . MET A 1 45 ? 5.380 9.374 -13.756 1.00 0.00 45 MET A CA 3
ATOM 4368 C C . MET A 1 45 ? 6.730 9.999 -13.401 1.00 0.00 45 MET A C 3
ATOM 4369 O O . MET A 1 45 ? 7.083 11.058 -13.919 1.00 0.00 45 MET A O 3
ATOM 4383 N N . ASP A 1 46 ? 7.449 9.318 -12.521 1.00 0.00 46 ASP A N 3
ATOM 4384 C CA . ASP A 1 46 ? 8.753 9.794 -12.092 1.00 0.00 46 ASP A CA 3
ATOM 4385 C C . ASP A 1 46 ? 9.789 8.686 -12.297 1.00 0.00 46 ASP A C 3
ATOM 4386 O O . ASP A 1 46 ? 9.434 7.515 -12.418 1.00 0.00 46 ASP A O 3
ATOM 4395 N N . THR A 1 47 ? 11.048 9.096 -12.331 1.00 0.00 47 THR A N 3
ATOM 4396 C CA . THR A 1 47 ? 12.137 8.153 -12.520 1.00 0.00 47 THR A CA 3
ATOM 4397 C C . THR A 1 47 ? 11.874 6.869 -11.731 1.00 0.00 47 THR A C 3
ATOM 4398 O O . THR A 1 47 ? 11.751 5.793 -12.313 1.00 0.00 47 THR A O 3
ATOM 4409 N N . GLU A 1 48 ? 11.797 7.026 -10.417 1.00 0.00 48 GLU A N 3
ATOM 4410 C CA . GLU A 1 48 ? 11.551 5.892 -9.542 1.00 0.00 48 GLU A CA 3
ATOM 4411 C C . GLU A 1 48 ? 10.623 6.299 -8.395 1.00 0.00 48 GLU A C 3
ATOM 4412 O O . GLU A 1 48 ? 10.334 7.481 -8.216 1.00 0.00 48 GLU A O 3
ATOM 4424 N N . CYS A 1 49 ? 10.183 5.297 -7.649 1.00 0.00 49 CYS A N 3
ATOM 4425 C CA . CYS A 1 49 ? 9.294 5.535 -6.525 1.00 0.00 49 CYS A CA 3
ATOM 4426 C C . CYS A 1 49 ? 10.093 6.225 -5.418 1.00 0.00 49 CYS A C 3
ATOM 4427 O O . CYS A 1 49 ? 11.279 5.951 -5.241 1.00 0.00 49 CYS A 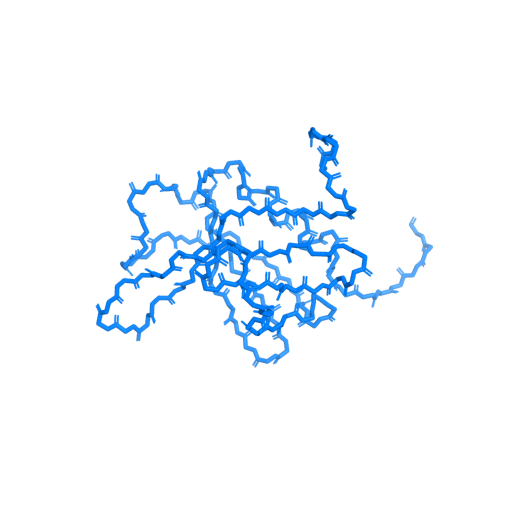O 3
ATOM 4435 N N . LYS A 1 50 ? 9.412 7.108 -4.702 1.00 0.00 50 LYS A N 3
ATOM 4436 C CA . LYS A 1 50 ? 10.044 7.840 -3.617 1.00 0.00 50 LYS A CA 3
ATOM 4437 C C . LYS A 1 50 ? 9.339 7.503 -2.302 1.00 0.00 50 LYS A C 3
ATOM 4438 O O . LYS A 1 50 ? 8.368 8.160 -1.928 1.00 0.00 50 LYS A O 3
ATOM 4457 N N . GLY A 1 51 ? 9.854 6.480 -1.636 1.00 0.00 51 GLY A N 3
ATOM 4458 C CA . GLY A 1 51 ? 9.285 6.048 -0.371 1.00 0.00 51 GLY A CA 3
ATOM 4459 C C . GLY A 1 51 ? 8.529 4.727 -0.531 1.00 0.00 51 GLY A C 3
ATOM 4460 O O . GLY A 1 51 ? 8.155 4.353 -1.641 1.00 0.00 51 GLY A O 3
ATOM 4464 N N . VAL A 1 52 ? 8.327 4.058 0.594 1.00 0.00 52 VAL A N 3
ATOM 4465 C CA . VAL A 1 52 ? 7.623 2.787 0.592 1.00 0.00 52 VAL A CA 3
ATOM 4466 C C . VAL A 1 52 ? 6.909 2.603 1.933 1.00 0.00 52 VAL A C 3
ATOM 4467 O O . VAL A 1 52 ? 7.357 3.119 2.955 1.00 0.00 52 VAL A O 3
ATOM 4480 N N . ILE A 1 53 ? 5.808 1.866 1.885 1.00 0.00 53 ILE A N 3
ATOM 4481 C CA . ILE A 1 53 ? 5.028 1.608 3.082 1.00 0.00 53 ILE A CA 3
ATOM 4482 C C . ILE A 1 53 ? 4.608 0.137 3.105 1.00 0.00 53 ILE A C 3
ATOM 4483 O O . ILE A 1 53 ? 3.631 -0.244 2.461 1.00 0.00 53 ILE A O 3
ATOM 4499 N N . ASP A 1 54 ? 5.366 -0.651 3.853 1.00 0.00 54 ASP A N 3
ATOM 4500 C CA . ASP A 1 54 ? 5.085 -2.072 3.968 1.00 0.00 54 ASP A CA 3
ATOM 4501 C C . ASP A 1 54 ? 3.633 -2.266 4.410 1.00 0.00 54 ASP A C 3
ATOM 4502 O O . ASP A 1 54 ? 3.237 -1.794 5.475 1.00 0.00 54 ASP A O 3
ATOM 4511 N N . LEU A 1 55 ? 2.880 -2.960 3.570 1.00 0.00 55 LEU A N 3
ATOM 4512 C CA . LEU A 1 55 ? 1.481 -3.223 3.862 1.00 0.00 55 LEU A CA 3
ATOM 4513 C C . LEU A 1 55 ? 1.382 -4.316 4.928 1.00 0.00 55 LEU A C 3
ATOM 4514 O O . LEU A 1 55 ? 0.462 -4.311 5.744 1.00 0.00 55 LEU A O 3
ATOM 4530 N N . ALA A 1 56 ? 2.344 -5.226 4.886 1.00 0.00 56 ALA A N 3
ATOM 4531 C CA . ALA A 1 56 ? 2.377 -6.323 5.839 1.00 0.00 56 ALA A CA 3
ATOM 4532 C C . ALA A 1 56 ? 2.615 -5.766 7.244 1.00 0.00 56 ALA A C 3
ATOM 4533 O O . ALA A 1 56 ? 2.408 -6.464 8.235 1.00 0.00 56 ALA A O 3
ATOM 4540 N N . GLU A 1 57 ? 3.046 -4.514 7.284 1.00 0.00 57 GLU A N 3
ATOM 4541 C CA . GLU A 1 57 ? 3.314 -3.855 8.551 1.00 0.00 57 GLU A CA 3
ATOM 4542 C C . GLU A 1 57 ? 2.063 -3.127 9.046 1.00 0.00 57 GLU A C 3
ATOM 4543 O O . GLU A 1 57 ? 1.891 -2.928 10.247 1.00 0.00 57 GLU A O 3
ATOM 4555 N N . VAL A 1 58 ? 1.222 -2.749 8.094 1.00 0.00 58 VAL A N 3
ATOM 4556 C CA . VAL A 1 58 ? -0.008 -2.048 8.418 1.00 0.00 58 VAL A CA 3
ATOM 4557 C C . VAL A 1 58 ? -0.783 -2.844 9.471 1.00 0.00 58 VAL A C 3
ATOM 4558 O O . VAL A 1 58 ? -1.200 -3.973 9.217 1.00 0.00 58 VAL A O 3
ATOM 4571 N N . GLU A 1 59 ? -0.951 -2.224 10.630 1.00 0.00 59 GLU A N 3
ATOM 4572 C CA . GLU A 1 59 ? -1.667 -2.861 11.722 1.00 0.00 59 GLU A CA 3
ATOM 4573 C C . GLU A 1 59 ? -3.170 -2.872 11.435 1.00 0.00 59 GLU A C 3
ATOM 4574 O O . GLU A 1 59 ? -3.881 -3.780 11.864 1.00 0.00 59 GLU A O 3
ATOM 4586 N N . ALA A 1 60 ? -3.610 -1.853 10.711 1.00 0.00 60 ALA A N 3
ATOM 4587 C CA . ALA A 1 60 ? -5.016 -1.735 10.362 1.00 0.00 60 ALA A CA 3
ATOM 4588 C C . ALA A 1 60 ? -5.303 -0.304 9.902 1.00 0.00 60 ALA A C 3
ATOM 4589 O O . ALA A 1 60 ? -4.494 0.596 10.121 1.00 0.00 60 ALA A O 3
ATOM 4596 N N . VAL A 1 61 ? -6.458 -0.139 9.274 1.00 0.00 61 VAL A N 3
ATOM 4597 C CA . VAL A 1 61 ? -6.863 1.166 8.782 1.00 0.00 61 VAL A CA 3
ATOM 4598 C C . VAL A 1 61 ? -8.272 1.483 9.288 1.00 0.00 61 VAL A C 3
ATOM 4599 O O . VAL A 1 61 ? -9.031 0.578 9.628 1.00 0.00 61 VAL A O 3
ATOM 4612 N N . ALA A 1 62 ? -8.578 2.772 9.321 1.00 0.00 62 ALA A N 3
ATOM 4613 C CA . ALA A 1 62 ? -9.882 3.220 9.780 1.00 0.00 62 ALA A CA 3
ATOM 4614 C C . ALA A 1 62 ? -10.289 4.472 9.000 1.00 0.00 62 ALA A C 3
ATOM 4615 O O . ALA A 1 62 ? -9.445 5.301 8.666 1.00 0.00 62 ALA A O 3
ATOM 4622 N N . PRO A 1 63 ? -11.618 4.571 8.727 1.00 0.00 63 PRO A N 3
ATOM 4623 C CA . PRO A 1 63 ? -12.148 5.708 7.993 1.00 0.00 63 PRO A CA 3
ATOM 4624 C C . PRO A 1 63 ? -12.202 6.955 8.878 1.00 0.00 63 PRO A C 3
ATOM 4625 O O . PRO A 1 63 ? -13.210 7.213 9.533 1.00 0.00 63 PRO A O 3
ATOM 4636 N N . GLY A 1 64 ? -11.103 7.696 8.869 1.00 0.00 64 GLY A N 3
ATOM 4637 C CA . GLY A 1 64 ? -11.012 8.909 9.662 1.00 0.00 64 GLY A CA 3
ATOM 4638 C C . GLY A 1 64 ? -11.888 10.017 9.072 1.00 0.00 64 GLY A C 3
ATOM 4639 O O . GLY A 1 64 ? -12.541 9.818 8.049 1.00 0.00 64 GLY A O 3
ATOM 4643 N N . THR A 1 65 ? -11.873 11.159 9.743 1.00 0.00 65 THR A N 3
ATOM 4644 C CA . THR A 1 65 ? -12.658 12.299 9.298 1.00 0.00 65 THR A CA 3
ATOM 4645 C C . THR A 1 65 ? -11.740 13.410 8.784 1.00 0.00 65 THR A C 3
ATOM 4646 O O . THR A 1 65 ? -10.575 13.486 9.170 1.00 0.00 65 THR A O 3
ATOM 4657 N N . PRO A 1 66 ? -12.315 14.266 7.898 1.00 0.00 66 PRO A N 3
ATOM 4658 C CA . PRO A 1 66 ? -11.562 15.370 7.327 1.00 0.00 66 PRO A CA 3
ATOM 4659 C C . PRO A 1 66 ? -11.378 16.495 8.348 1.00 0.00 66 PRO A C 3
ATOM 4660 O O . PRO A 1 66 ? -12.349 17.129 8.760 1.00 0.00 66 PRO A O 3
ATOM 4671 N N . THR A 1 67 ? -10.127 16.708 8.728 1.00 0.00 67 THR A N 3
ATOM 4672 C CA . THR A 1 67 ? -9.804 17.745 9.693 1.00 0.00 67 THR A CA 3
ATOM 4673 C C . THR A 1 67 ? -9.392 19.031 8.975 1.00 0.00 67 THR A C 3
ATOM 4674 O O . THR A 1 67 ? -9.564 19.153 7.763 1.00 0.00 67 THR A O 3
ATOM 4685 N N . ILE A 1 68 ? -8.855 19.960 9.753 1.00 0.00 68 ILE A N 3
ATOM 4686 C CA . ILE A 1 68 ? -8.417 21.233 9.207 1.00 0.00 68 ILE A CA 3
ATOM 4687 C C . ILE A 1 68 ? -7.226 21.000 8.275 1.00 0.00 68 ILE A C 3
ATOM 4688 O O . ILE A 1 68 ? -6.282 20.296 8.631 1.00 0.00 68 ILE A O 3
ATOM 4704 N N . GLY A 1 69 ? -7.309 21.605 7.099 1.00 0.00 69 GLY A N 3
ATOM 4705 C CA . GLY A 1 69 ? -6.250 21.472 6.113 1.00 0.00 69 GLY A CA 3
ATOM 4706 C C . GLY A 1 69 ? -6.703 20.607 4.935 1.00 0.00 69 GLY A C 3
ATOM 4707 O O . GLY A 1 69 ? -6.550 20.997 3.778 1.00 0.00 69 GLY A O 3
ATOM 4711 N N . ALA A 1 70 ? -7.250 19.447 5.270 1.00 0.00 70 ALA A N 3
ATOM 4712 C CA . ALA A 1 70 ? -7.725 18.523 4.255 1.00 0.00 70 ALA A CA 3
ATOM 4713 C C . ALA A 1 70 ? -8.616 19.275 3.264 1.00 0.00 70 ALA A C 3
ATOM 4714 O O . ALA A 1 70 ? -9.180 20.317 3.596 1.00 0.00 70 ALA A O 3
ATOM 4721 N N . PRO A 1 71 ? -8.718 18.703 2.034 1.00 0.00 71 PRO A N 3
ATOM 4722 C CA . PRO A 1 71 ? -9.530 19.308 0.992 1.00 0.00 71 PRO A CA 3
ATOM 4723 C C . PRO A 1 71 ? -11.020 19.083 1.258 1.00 0.00 71 PRO A C 3
ATOM 4724 O O . PRO A 1 71 ? -11.425 17.991 1.653 1.00 0.00 71 PRO A O 3
ATOM 4735 N N . LYS A 1 72 ? -11.794 20.134 1.032 1.00 0.00 72 LYS A N 3
ATOM 4736 C CA . LYS A 1 72 ? -13.230 20.064 1.242 1.00 0.00 72 LYS A CA 3
ATOM 4737 C C . LYS A 1 72 ? -13.843 19.094 0.231 1.00 0.00 72 LYS A C 3
ATOM 4738 O O . LYS A 1 72 ? -14.649 18.239 0.595 1.00 0.00 72 LYS A O 3
ATOM 4757 N N . THR A 1 73 ? -13.437 19.258 -1.020 1.00 0.00 73 THR A N 3
ATOM 4758 C CA . THR A 1 73 ? -13.937 18.407 -2.087 1.00 0.00 73 THR A CA 3
ATOM 4759 C C . THR A 1 73 ? -14.081 16.965 -1.595 1.00 0.00 73 THR A C 3
ATOM 4760 O O . THR A 1 73 ? -15.150 16.369 -1.713 1.00 0.00 73 THR A O 3
ATOM 4771 N N . VAL A 1 74 ? -12.988 16.446 -1.054 1.00 0.00 74 VAL A N 3
ATOM 4772 C CA . VAL A 1 74 ? -12.979 15.085 -0.544 1.00 0.00 74 VAL A CA 3
ATOM 4773 C C . VAL A 1 74 ? -14.049 14.945 0.541 1.00 0.00 74 VAL A C 3
ATOM 4774 O O . VAL A 1 74 ? -14.320 15.893 1.277 1.00 0.00 74 VAL A O 3
ATOM 4787 N N . ASP A 1 75 ? -14.628 13.755 0.606 1.00 0.00 75 ASP A N 3
ATOM 4788 C CA . ASP A 1 75 ? -15.661 13.478 1.588 1.00 0.00 75 ASP A CA 3
ATOM 4789 C C . ASP A 1 75 ? -15.072 12.629 2.717 1.00 0.00 75 ASP A C 3
ATOM 4790 O O . ASP A 1 75 ? -14.144 11.853 2.495 1.00 0.00 75 ASP A O 3
ATOM 4799 N N . GLU A 1 76 ? -15.637 12.804 3.903 1.00 0.00 76 GLU A N 3
ATOM 4800 C CA . GLU A 1 76 ? -15.179 12.064 5.066 1.00 0.00 76 GLU A CA 3
ATOM 4801 C C . GLU A 1 76 ? -15.199 10.561 4.780 1.00 0.00 76 GLU A C 3
ATOM 4802 O O . GLU A 1 76 ? -14.445 9.800 5.385 1.00 0.00 76 GLU A O 3
ATOM 4814 N N . LYS A 1 77 ? -16.069 10.178 3.857 1.00 0.00 77 LYS A N 3
ATOM 4815 C CA . LYS A 1 77 ? -16.197 8.779 3.484 1.00 0.00 77 LYS A CA 3
ATOM 4816 C C . LYS A 1 77 ? -15.038 8.394 2.563 1.00 0.00 77 LYS A C 3
ATOM 4817 O O . LYS A 1 77 ? -14.946 7.250 2.120 1.00 0.00 77 LYS A O 3
ATOM 4836 N N . ALA A 1 78 ? -14.181 9.370 2.303 1.00 0.00 78 ALA A N 3
ATOM 4837 C CA . ALA A 1 78 ? -13.031 9.147 1.443 1.00 0.00 78 ALA A CA 3
ATOM 4838 C C . ALA A 1 78 ? -11.749 9.413 2.235 1.00 0.00 78 ALA A C 3
ATOM 4839 O O . ALA A 1 78 ? -10.732 9.805 1.663 1.00 0.00 78 ALA A O 3
ATOM 4846 N N . PHE A 1 79 ? -11.838 9.189 3.538 1.00 0.00 79 PHE A N 3
ATOM 4847 C CA . PHE A 1 79 ? -10.698 9.400 4.413 1.00 0.00 79 PHE A CA 3
ATOM 4848 C C . PHE A 1 79 ? -10.455 8.177 5.300 1.00 0.00 79 PHE A C 3
ATOM 4849 O O . PHE A 1 79 ? -11.301 7.822 6.120 1.00 0.00 79 PHE A O 3
ATOM 4866 N N . PHE A 1 80 ? -9.295 7.567 5.107 1.00 0.00 80 PHE A N 3
ATOM 4867 C CA . PHE A 1 80 ? -8.930 6.391 5.879 1.00 0.00 80 PHE A CA 3
ATOM 4868 C C . PHE A 1 80 ? -7.489 6.491 6.382 1.00 0.00 80 PHE A C 3
ATOM 4869 O O . PHE A 1 80 ? -6.578 6.788 5.610 1.00 0.00 80 PHE A O 3
ATOM 4886 N N . ASP A 1 81 ? -7.327 6.238 7.672 1.00 0.00 81 ASP A N 3
ATOM 4887 C CA . ASP A 1 81 ? -6.011 6.295 8.286 1.00 0.00 81 ASP A CA 3
ATOM 4888 C C . ASP A 1 81 ? -5.337 4.927 8.168 1.00 0.00 81 ASP A C 3
ATOM 4889 O O . ASP A 1 81 ? -5.989 3.895 8.319 1.00 0.00 81 ASP A O 3
ATOM 4898 N N . VAL A 1 82 ? -4.040 4.963 7.898 1.00 0.00 82 VAL A N 3
ATOM 4899 C CA . VAL A 1 82 ? -3.271 3.739 7.757 1.00 0.00 82 VAL A CA 3
ATOM 4900 C C . VAL A 1 82 ? -2.314 3.604 8.943 1.00 0.00 82 VAL A C 3
ATOM 4901 O O . VAL A 1 82 ? -1.334 4.341 9.042 1.00 0.00 82 VAL A O 3
ATOM 4914 N N . LYS A 1 83 ? -2.631 2.656 9.813 1.00 0.00 83 LYS A N 3
ATOM 4915 C CA . LYS A 1 83 ? -1.811 2.415 10.989 1.00 0.00 83 LYS A CA 3
ATOM 4916 C C . LYS A 1 83 ? -0.731 1.387 10.649 1.00 0.00 83 LYS A C 3
ATOM 4917 O O . LYS A 1 83 ? -1.039 0.276 10.220 1.00 0.00 83 LYS A O 3
ATOM 4936 N N . THR A 1 84 ? 0.513 1.794 10.854 1.00 0.00 84 THR A N 3
ATOM 4937 C CA . THR A 1 84 ? 1.641 0.921 10.575 1.00 0.00 84 THR A CA 3
ATOM 4938 C C . THR A 1 84 ? 2.532 0.789 11.812 1.00 0.00 84 THR A C 3
ATOM 4939 O O . THR A 1 84 ? 2.184 1.276 12.887 1.00 0.00 84 THR A O 3
ATOM 4950 N N . THR A 1 85 ? 3.664 0.128 11.619 1.00 0.00 85 THR A N 3
ATOM 4951 C CA . THR A 1 85 ? 4.607 -0.074 12.706 1.00 0.00 85 THR A CA 3
ATOM 4952 C C . THR A 1 85 ? 5.411 1.203 12.959 1.00 0.00 85 THR A C 3
ATOM 4953 O O . THR A 1 85 ? 5.809 1.476 14.091 1.00 0.00 85 THR A O 3
ATOM 4964 N N . ARG A 1 86 ? 5.625 1.951 11.887 1.00 0.00 86 ARG A N 3
ATOM 4965 C CA . ARG A 1 86 ? 6.374 3.193 11.979 1.00 0.00 86 ARG A CA 3
ATOM 4966 C C . ARG A 1 86 ? 5.518 4.282 12.629 1.00 0.00 86 ARG A C 3
ATOM 4967 O O . ARG A 1 86 ? 5.713 4.614 13.797 1.00 0.00 86 ARG A O 3
ATOM 4988 N N . ARG A 1 87 ? 4.590 4.808 11.844 1.00 0.00 87 ARG A N 3
ATOM 4989 C CA . ARG A 1 87 ? 3.704 5.852 12.328 1.00 0.00 87 ARG A CA 3
ATOM 4990 C C . ARG A 1 87 ? 2.347 5.765 11.627 1.00 0.00 87 ARG A C 3
ATOM 4991 O O . ARG A 1 87 ? 2.155 4.935 10.739 1.00 0.00 87 ARG A O 3
ATOM 5012 N N . VAL A 1 88 ? 1.440 6.633 12.051 1.00 0.00 88 VAL A N 3
ATOM 5013 C CA . VAL A 1 88 ? 0.107 6.665 11.475 1.00 0.00 88 VAL A CA 3
ATOM 5014 C C . VAL A 1 88 ? 0.100 7.603 10.266 1.00 0.00 88 VAL A C 3
ATOM 5015 O O . VAL A 1 88 ? 0.657 8.698 10.323 1.00 0.00 88 VAL A O 3
ATOM 5028 N N . TYR A 1 89 ? -0.535 7.138 9.200 1.00 0.00 89 TYR A N 3
ATOM 5029 C CA . TYR A 1 89 ? -0.621 7.922 7.979 1.00 0.00 89 TYR A CA 3
ATOM 5030 C C . TYR A 1 89 ? -2.064 8.352 7.705 1.00 0.00 89 TYR A C 3
ATOM 5031 O O . TYR A 1 89 ? -2.997 7.581 7.922 1.00 0.00 89 TYR A O 3
ATOM 5049 N N . ASN A 1 90 ? -2.200 9.582 7.231 1.00 0.00 90 ASN A N 3
ATOM 5050 C CA . ASN A 1 90 ? -3.513 10.124 6.924 1.00 0.00 90 ASN A CA 3
ATOM 5051 C C . ASN A 1 90 ? -3.685 10.204 5.406 1.00 0.00 90 ASN A C 3
ATOM 5052 O O . ASN A 1 90 ? -3.160 11.114 4.766 1.00 0.00 90 ASN A O 3
ATOM 5063 N N . PHE A 1 91 ? -4.422 9.241 4.874 1.00 0.00 91 PHE A N 3
ATOM 5064 C CA . PHE A 1 91 ? -4.669 9.191 3.443 1.00 0.00 91 PHE A CA 3
ATOM 5065 C C . PHE A 1 91 ? -6.152 9.412 3.135 1.00 0.00 91 PHE A C 3
ATOM 5066 O O . PHE A 1 91 ? -6.989 9.375 4.035 1.00 0.00 91 PHE A O 3
ATOM 5083 N N . CYS A 1 92 ? -6.431 9.637 1.859 1.00 0.00 92 CYS A N 3
ATOM 5084 C CA . CYS A 1 92 ? -7.798 9.864 1.421 1.00 0.00 92 CYS A CA 3
ATOM 5085 C C . CYS A 1 92 ? -7.824 9.827 -0.108 1.00 0.00 92 CYS A C 3
ATOM 5086 O O . CYS A 1 92 ? -6.981 10.440 -0.762 1.00 0.00 92 CYS A O 3
ATOM 5094 N N . ALA A 1 93 ? -8.802 9.104 -0.634 1.00 0.00 93 ALA A N 3
ATOM 5095 C CA . ALA A 1 93 ? -8.950 8.979 -2.074 1.00 0.00 93 ALA A CA 3
ATOM 5096 C C . ALA A 1 93 ? -9.546 10.272 -2.635 1.00 0.00 93 ALA A C 3
ATOM 5097 O O . ALA A 1 93 ? -9.790 11.221 -1.891 1.00 0.00 93 ALA A O 3
ATOM 5104 N N . GLN A 1 94 ? -9.764 10.267 -3.942 1.00 0.00 94 GLN A N 3
ATOM 5105 C CA . GLN A 1 94 ? -10.328 11.427 -4.610 1.00 0.00 94 GLN A CA 3
ATOM 5106 C C . GLN A 1 94 ? -11.853 11.316 -4.671 1.00 0.00 94 GLN A C 3
ATOM 5107 O O . GLN A 1 94 ? -12.548 12.325 -4.779 1.00 0.00 94 GLN A O 3
ATOM 5121 N N . ASP A 1 95 ? -12.328 10.082 -4.598 1.00 0.00 95 ASP A N 3
ATOM 5122 C CA . ASP A 1 95 ? -13.758 9.826 -4.642 1.00 0.00 95 ASP A CA 3
ATOM 5123 C C . ASP A 1 95 ? -14.171 9.045 -3.393 1.00 0.00 95 ASP A C 3
ATOM 5124 O O . ASP A 1 95 ? -13.320 8.601 -2.625 1.00 0.00 95 ASP A O 3
ATOM 5133 N N . VAL A 1 96 ? -15.478 8.902 -3.230 1.00 0.00 96 VAL A N 3
ATOM 5134 C CA . VAL A 1 96 ? -16.015 8.182 -2.088 1.00 0.00 96 VAL A CA 3
ATOM 5135 C C . VAL A 1 96 ? -15.839 6.679 -2.309 1.00 0.00 96 VAL A C 3
ATOM 5136 O O . VAL A 1 96 ? -15.358 5.970 -1.426 1.00 0.00 96 VAL A O 3
ATOM 5149 N N . PRO A 1 97 ? -16.250 6.225 -3.523 1.00 0.00 97 PRO A N 3
ATOM 5150 C CA . PRO A 1 97 ? -16.142 4.818 -3.872 1.00 0.00 97 PRO A CA 3
ATOM 5151 C C . PRO A 1 97 ? -14.693 4.439 -4.181 1.00 0.00 97 PRO A C 3
ATOM 5152 O O . PRO A 1 97 ? -14.339 3.261 -4.169 1.00 0.00 97 PRO A O 3
ATOM 5163 N N . SER A 1 98 ? -13.892 5.459 -4.452 1.00 0.00 98 SER A N 3
ATOM 5164 C CA . SER A 1 98 ? -12.489 5.248 -4.764 1.00 0.00 98 SER A CA 3
ATOM 5165 C C . SER A 1 98 ? -11.714 4.916 -3.488 1.00 0.00 98 SER A C 3
ATOM 5166 O O . SER A 1 98 ? -10.811 4.080 -3.506 1.00 0.00 98 SER A O 3
ATOM 5174 N N . ALA A 1 99 ? -12.094 5.587 -2.411 1.00 0.00 99 ALA A N 3
ATOM 5175 C CA . ALA A 1 99 ? -11.445 5.373 -1.128 1.00 0.00 99 ALA A CA 3
ATOM 5176 C C . ALA A 1 99 ? -11.778 3.969 -0.621 1.00 0.00 99 ALA A C 3
ATOM 5177 O O . ALA A 1 99 ? -10.880 3.193 -0.297 1.00 0.00 99 ALA A O 3
ATOM 5184 N N . GLN A 1 100 ? -13.071 3.685 -0.567 1.00 0.00 100 GLN A N 3
ATOM 5185 C CA . GLN A 1 100 ? -13.534 2.387 -0.105 1.00 0.00 100 GLN A CA 3
ATOM 5186 C C . GLN A 1 100 ? -12.704 1.270 -0.741 1.00 0.00 100 GLN A C 3
ATOM 5187 O O . GLN A 1 100 ? -12.286 0.336 -0.058 1.00 0.00 100 GLN A O 3
ATOM 5201 N N . GLN A 1 101 ? -12.489 1.403 -2.042 1.00 0.00 101 GLN A N 3
ATOM 5202 C CA . GLN A 1 101 ? -11.717 0.417 -2.777 1.00 0.00 101 GLN A CA 3
ATOM 5203 C C . GLN A 1 101 ? -10.300 0.319 -2.207 1.00 0.00 101 GLN A C 3
ATOM 5204 O O . GLN A 1 101 ? -9.764 -0.777 -2.052 1.00 0.00 101 GLN A O 3
ATOM 5218 N N . TRP A 1 102 ? -9.735 1.480 -1.911 1.00 0.00 102 TRP A N 3
ATOM 5219 C CA . TRP A 1 102 ? -8.391 1.539 -1.362 1.00 0.00 102 TRP A CA 3
ATOM 5220 C C . TRP A 1 102 ? -8.379 0.743 -0.055 1.00 0.00 102 TRP A C 3
ATOM 5221 O O . TRP A 1 102 ? -7.620 -0.215 0.085 1.00 0.00 102 TRP A O 3
ATOM 5242 N N . VAL A 1 103 ? -9.228 1.169 0.868 1.00 0.00 103 VAL A N 3
ATOM 5243 C CA . VAL A 1 103 ? -9.324 0.508 2.159 1.00 0.00 103 VAL A CA 3
ATOM 5244 C C . VAL A 1 103 ? -9.398 -1.005 1.947 1.00 0.00 103 VAL A C 3
ATOM 5245 O O . VAL A 1 103 ? -8.547 -1.746 2.438 1.00 0.00 103 VAL A O 3
ATOM 5258 N N . ASP A 1 104 ? -10.422 -1.420 1.216 1.00 0.00 104 ASP A N 3
ATOM 5259 C CA . ASP A 1 104 ? -10.617 -2.832 0.933 1.00 0.00 104 ASP A CA 3
ATOM 5260 C C . ASP A 1 104 ? -9.280 -3.456 0.530 1.00 0.00 104 ASP A C 3
ATOM 5261 O O . ASP A 1 104 ? -8.833 -4.424 1.143 1.00 0.00 104 ASP A O 3
ATOM 5270 N N . ARG A 1 105 ? -8.679 -2.877 -0.499 1.00 0.00 105 ARG A N 3
ATOM 5271 C CA . ARG A 1 105 ? -7.402 -3.364 -0.992 1.00 0.00 105 ARG A CA 3
ATOM 5272 C C . ARG A 1 105 ? -6.415 -3.530 0.166 1.00 0.00 105 ARG A C 3
ATOM 5273 O O . ARG A 1 105 ? -5.995 -4.644 0.473 1.00 0.00 105 ARG A O 3
ATOM 5294 N N . ILE A 1 106 ? -6.073 -2.404 0.776 1.00 0.00 106 ILE A N 3
ATOM 5295 C CA . ILE A 1 106 ? -5.143 -2.411 1.892 1.00 0.00 106 ILE A CA 3
ATOM 5296 C C . ILE A 1 106 ? -5.598 -3.446 2.922 1.00 0.00 106 ILE A C 3
ATOM 5297 O O . ILE A 1 106 ? -4.838 -4.346 3.280 1.00 0.00 106 ILE A O 3
ATOM 5313 N N . GLN A 1 107 ? -6.834 -3.286 3.371 1.00 0.00 107 GLN A N 3
ATOM 5314 C CA . GLN A 1 107 ? -7.398 -4.196 4.353 1.00 0.00 107 GLN A CA 3
ATOM 5315 C C . GLN A 1 107 ? -7.263 -5.643 3.875 1.00 0.00 107 GLN A C 3
ATOM 5316 O O . GLN A 1 107 ? -7.142 -6.559 4.687 1.00 0.00 107 GLN A O 3
ATOM 5330 N N . SER A 1 108 ? -7.287 -5.803 2.560 1.00 0.00 108 SER A N 3
ATOM 5331 C CA . SER A 1 108 ? -7.168 -7.123 1.965 1.00 0.00 108 SER A CA 3
ATOM 5332 C C . SER A 1 108 ? -5.710 -7.585 2.003 1.00 0.00 108 SER A C 3
ATOM 5333 O O . SER A 1 108 ? -5.405 -8.720 1.640 1.00 0.00 108 SER A O 3
ATOM 5341 N N . CYS A 1 109 ? -4.848 -6.682 2.446 1.00 0.00 109 CYS A N 3
ATOM 5342 C CA . CYS A 1 109 ? -3.429 -6.983 2.536 1.00 0.00 109 CYS A CA 3
ATOM 5343 C C . CYS A 1 109 ? -3.153 -7.589 3.913 1.00 0.00 109 CYS A C 3
ATOM 5344 O O . CYS A 1 109 ? -2.751 -8.746 4.017 1.00 0.00 109 CYS A O 3
ATOM 5352 N N . LEU A 1 110 ? -3.381 -6.779 4.937 1.00 0.00 110 LEU A N 3
ATOM 5353 C CA . LEU A 1 110 ? -3.162 -7.221 6.304 1.00 0.00 110 LEU A CA 3
ATOM 5354 C C . LEU A 1 110 ? -3.495 -8.710 6.413 1.00 0.00 110 LEU A C 3
ATOM 5355 O O . LEU A 1 110 ? -2.598 -9.551 6.432 1.00 0.00 110 LEU A O 3
ATOM 5371 N N . SER A 1 111 ? -4.788 -8.991 6.483 1.00 0.00 111 SER A N 3
ATOM 5372 C CA . SER A 1 111 ? -5.252 -10.364 6.590 1.00 0.00 111 SER A CA 3
ATOM 5373 C C . SER A 1 111 ? -4.906 -11.134 5.314 1.00 0.00 111 SER A C 3
ATOM 5374 O O . SER A 1 111 ? -4.720 -10.536 4.256 1.00 0.00 111 SER A O 3
ATOM 5382 N N . SER A 1 112 ? -4.830 -12.449 5.457 1.00 0.00 112 SER A N 3
ATOM 5383 C CA . SER A 1 112 ? -4.510 -13.307 4.329 1.00 0.00 112 SER A CA 3
ATOM 5384 C C . SER A 1 112 ? -3.145 -12.927 3.754 1.00 0.00 112 SER A C 3
ATOM 5385 O O . SER A 1 112 ? -2.704 -11.787 3.892 1.00 0.00 112 SER A O 3
ATOM 5393 N N . GLY A 1 113 ? -2.512 -13.904 3.120 1.00 0.00 113 GLY A N 3
ATOM 5394 C CA . GLY A 1 113 ? -1.206 -13.686 2.523 1.00 0.00 113 GLY A CA 3
ATOM 5395 C C . GLY A 1 113 ? -0.514 -15.017 2.217 1.00 0.00 113 GLY A C 3
ATOM 5396 O O . GLY A 1 113 ? -1.170 -15.994 1.860 1.00 0.00 113 GLY A O 3
ATOM 5400 N N . PRO A 1 114 ? 0.837 -15.011 2.373 1.00 0.00 114 PRO A N 3
ATOM 5401 C CA . PRO A 1 114 ? 1.624 -16.205 2.117 1.00 0.00 114 PRO A CA 3
ATOM 5402 C C . PRO A 1 114 ? 1.463 -17.221 3.249 1.00 0.00 114 PRO A C 3
ATOM 5403 O O . PRO A 1 114 ? 1.498 -18.428 3.015 1.00 0.00 114 PRO A O 3
ATOM 5414 N N . SER A 1 115 ? 1.290 -16.695 4.453 1.00 0.00 115 SER A N 3
ATOM 5415 C CA . SER A 1 115 ? 1.124 -17.541 5.622 1.00 0.00 115 SER A CA 3
ATOM 5416 C C . SER A 1 115 ? 2.136 -18.688 5.587 1.00 0.00 115 SER A C 3
ATOM 5417 O O . SER A 1 115 ? 1.858 -19.750 5.033 1.00 0.00 115 SER A O 3
ATOM 5425 N N . SER A 1 116 ? 3.291 -18.434 6.186 1.00 0.00 116 SER A N 3
ATOM 5426 C CA . SER A 1 116 ? 4.346 -19.432 6.230 1.00 0.00 116 SER A CA 3
ATOM 5427 C C . SER A 1 116 ? 4.931 -19.513 7.641 1.00 0.00 116 SER A C 3
ATOM 5428 O O . SER A 1 116 ? 4.921 -20.575 8.261 1.00 0.00 116 SER A O 3
ATOM 5436 N N . GLY A 1 117 ? 5.427 -18.376 8.108 1.00 0.00 117 GLY A N 3
ATOM 5437 C CA . GLY A 1 117 ? 6.015 -18.305 9.435 1.00 0.00 117 GLY A CA 3
ATOM 5438 C C . GLY A 1 117 ? 5.173 -17.426 10.362 1.00 0.00 117 GLY A C 3
ATOM 5439 O O . GLY A 1 117 ? 4.776 -16.324 9.986 1.00 0.00 117 GLY A O 3
ATOM 5443 N N . GLY A 1 1 ? -17.634 -4.866 -7.574 1.00 0.00 1 GLY A N 4
ATOM 5444 C CA . GLY A 1 1 ? -16.688 -3.899 -8.103 1.00 0.00 1 GLY A CA 4
ATOM 5445 C C . GLY A 1 1 ? -16.060 -4.403 -9.404 1.00 0.00 1 GLY A C 4
ATOM 5446 O O . GLY A 1 1 ? -16.638 -5.241 -10.094 1.00 0.00 1 GLY A O 4
ATOM 5450 N N . SER A 1 2 ? -14.883 -3.870 -9.701 1.00 0.00 2 SER A N 4
ATOM 5451 C CA . SER A 1 2 ? -14.170 -4.255 -10.907 1.00 0.00 2 SER A CA 4
ATOM 5452 C C . SER A 1 2 ? -12.701 -4.531 -10.580 1.00 0.00 2 SER A C 4
ATOM 5453 O O . SER A 1 2 ? -12.242 -4.243 -9.476 1.00 0.00 2 SER A O 4
ATOM 5461 N N . SER A 1 3 ? -12.004 -5.086 -11.561 1.00 0.00 3 SER A N 4
ATOM 5462 C CA . SER A 1 3 ? -10.597 -5.405 -11.392 1.00 0.00 3 SER A CA 4
ATOM 5463 C C . SER A 1 3 ? -9.878 -5.331 -12.740 1.00 0.00 3 SER A C 4
ATOM 5464 O O . SER A 1 3 ? -9.957 -6.261 -13.542 1.00 0.00 3 SER A O 4
ATOM 5472 N N . GLY A 1 4 ? -9.191 -4.217 -12.949 1.00 0.0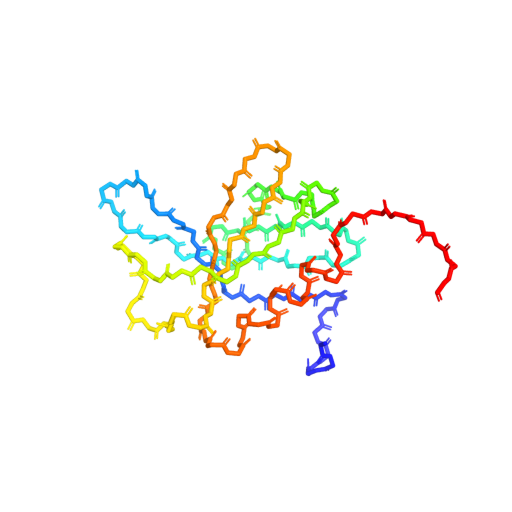0 4 GLY A N 4
ATOM 5473 C CA . GLY A 1 4 ? -8.459 -4.010 -14.187 1.00 0.00 4 GLY A CA 4
ATOM 5474 C C . GLY A 1 4 ? -7.272 -3.069 -13.970 1.00 0.00 4 GLY A C 4
ATOM 5475 O O . GLY A 1 4 ? -6.237 -3.479 -13.447 1.00 0.00 4 GLY A O 4
ATOM 5479 N N . SER A 1 5 ? -7.462 -1.825 -14.384 1.00 0.00 5 SER A N 4
ATOM 5480 C CA . SER A 1 5 ? -6.420 -0.822 -14.243 1.00 0.00 5 SER A CA 4
ATOM 5481 C C . SER A 1 5 ? -5.155 -1.274 -14.976 1.00 0.00 5 SER A C 4
ATOM 5482 O O . SER A 1 5 ? -5.059 -2.423 -15.404 1.00 0.00 5 SER A O 4
ATOM 5490 N N . SER A 1 6 ? -4.217 -0.347 -15.097 1.00 0.00 6 SER A N 4
ATOM 5491 C CA . SER A 1 6 ? -2.962 -0.635 -15.771 1.00 0.00 6 SER A CA 4
ATOM 5492 C C . SER A 1 6 ? -1.907 -1.067 -14.750 1.00 0.00 6 SER A C 4
ATOM 5493 O O . SER A 1 6 ? -1.465 -0.263 -13.931 1.00 0.00 6 SER A O 4
ATOM 5501 N N . GLY A 1 7 ? -1.535 -2.336 -14.833 1.00 0.00 7 GLY A N 4
ATOM 5502 C CA . GLY A 1 7 ? -0.540 -2.884 -13.927 1.00 0.00 7 GLY A CA 4
ATOM 5503 C C . GLY A 1 7 ? -1.087 -4.105 -13.185 1.00 0.00 7 GLY A C 4
ATOM 5504 O O . GLY A 1 7 ? -2.244 -4.480 -13.369 1.00 0.00 7 GLY A O 4
ATOM 5508 N N . ARG A 1 8 ? -0.230 -4.693 -12.364 1.00 0.00 8 ARG A N 4
ATOM 5509 C CA . ARG A 1 8 ? -0.613 -5.864 -11.594 1.00 0.00 8 ARG A CA 4
ATOM 5510 C C . ARG A 1 8 ? -1.053 -5.454 -10.187 1.00 0.00 8 ARG A C 4
ATOM 5511 O O . ARG A 1 8 ? -1.102 -6.285 -9.282 1.00 0.00 8 ARG A O 4
ATOM 5532 N N . SER A 1 9 ? -1.363 -4.173 -10.048 1.00 0.00 9 SER A N 4
ATOM 5533 C CA . SER A 1 9 ? -1.797 -3.643 -8.767 1.00 0.00 9 SER A CA 4
ATOM 5534 C C . SER A 1 9 ? -2.904 -2.608 -8.977 1.00 0.00 9 SER A C 4
ATOM 5535 O O . SER A 1 9 ? -3.435 -2.477 -10.079 1.00 0.00 9 SER A O 4
ATOM 5543 N N . TYR A 1 10 ? -3.219 -1.899 -7.903 1.00 0.00 10 TYR A N 4
ATOM 5544 C CA . TYR A 1 10 ? -4.252 -0.879 -7.956 1.00 0.00 10 TYR A CA 4
ATOM 5545 C C . TYR A 1 10 ? -3.663 0.513 -7.719 1.00 0.00 10 TYR A C 4
ATOM 5546 O O . TYR A 1 10 ? -3.215 0.821 -6.616 1.00 0.00 10 TYR A O 4
ATOM 5564 N N . GLU A 1 11 ? -3.681 1.315 -8.773 1.00 0.00 11 GLU A N 4
ATOM 5565 C CA . GLU A 1 11 ? -3.153 2.667 -8.693 1.00 0.00 11 GLU A CA 4
ATOM 5566 C C . GLU A 1 11 ? -4.298 3.683 -8.667 1.00 0.00 11 GLU A C 4
ATOM 5567 O O . GLU A 1 11 ? -5.412 3.378 -9.088 1.00 0.00 11 GLU A O 4
ATOM 5579 N N . GLY A 1 12 ? -3.982 4.869 -8.168 1.00 0.00 12 GLY A N 4
ATOM 5580 C CA . GLY A 1 12 ? -4.970 5.931 -8.081 1.00 0.00 12 GLY A CA 4
ATOM 5581 C C . GLY A 1 12 ? -4.448 7.098 -7.240 1.00 0.00 12 GLY A C 4
ATOM 5582 O O . GLY A 1 12 ? -3.565 6.918 -6.403 1.00 0.00 12 GLY A O 4
ATOM 5586 N N . ILE A 1 13 ? -5.016 8.268 -7.492 1.00 0.00 13 ILE A N 4
ATOM 5587 C CA . ILE A 1 13 ? -4.619 9.464 -6.769 1.00 0.00 13 ILE A CA 4
ATOM 5588 C C . ILE A 1 13 ? -4.870 9.257 -5.274 1.00 0.00 13 ILE A C 4
ATOM 5589 O O . ILE A 1 13 ? -5.889 8.687 -4.885 1.00 0.00 13 ILE A O 4
ATOM 5605 N N . LEU A 1 14 ? -3.924 9.731 -4.476 1.00 0.00 14 LEU A N 4
ATOM 5606 C CA . LEU A 1 14 ? -4.030 9.605 -3.033 1.00 0.00 14 LEU A CA 4
ATOM 5607 C C . LEU A 1 14 ? -3.342 10.800 -2.369 1.00 0.00 14 LEU A C 4
ATOM 5608 O O . LEU A 1 14 ? -2.142 11.003 -2.541 1.00 0.00 14 LEU A O 4
ATOM 5624 N N . TYR A 1 15 ? -4.133 11.559 -1.625 1.00 0.00 15 TYR A N 4
ATOM 5625 C CA . TYR A 1 15 ? -3.616 12.728 -0.934 1.00 0.00 15 TYR A CA 4
ATOM 5626 C C . TYR A 1 15 ? -2.998 12.342 0.411 1.00 0.00 15 TYR A C 4
ATOM 5627 O O . TYR A 1 15 ? -3.337 11.304 0.978 1.00 0.00 15 TYR A O 4
ATOM 5645 N N . LYS A 1 16 ? -2.104 13.197 0.883 1.00 0.00 16 LYS A N 4
ATOM 5646 C CA . LYS A 1 16 ? -1.436 12.959 2.151 1.00 0.00 16 LYS A CA 4
ATOM 5647 C C . LYS A 1 16 ? -1.663 14.156 3.076 1.00 0.00 16 LYS A C 4
ATOM 5648 O O . LYS A 1 16 ? -2.051 15.231 2.621 1.00 0.00 16 LYS A O 4
ATOM 5667 N N . LYS A 1 17 ? -1.412 13.931 4.357 1.00 0.00 17 LYS A N 4
ATOM 5668 C CA . LYS A 1 17 ? -1.585 14.978 5.349 1.00 0.00 17 LYS A CA 4
ATOM 5669 C C . LYS A 1 17 ? -0.217 15.374 5.910 1.00 0.00 17 LYS A C 4
ATOM 5670 O O . LYS A 1 17 ? 0.672 14.534 6.038 1.00 0.00 17 LYS A O 4
ATOM 5689 N N . GLY A 1 18 ? -0.092 16.653 6.229 1.00 0.00 18 GLY A N 4
ATOM 5690 C CA . GLY A 1 18 ? 1.152 17.171 6.773 1.00 0.00 18 GLY A CA 4
ATOM 5691 C C . GLY A 1 18 ? 2.059 17.699 5.660 1.00 0.00 18 GLY A C 4
ATOM 5692 O O . GLY A 1 18 ? 2.477 16.944 4.784 1.00 0.00 18 GLY A O 4
ATOM 5696 N N . ALA A 1 19 ? 2.336 18.993 5.731 1.00 0.00 19 ALA A N 4
ATOM 5697 C CA . ALA A 1 19 ? 3.186 19.631 4.740 1.00 0.00 19 ALA A CA 4
ATOM 5698 C C . ALA A 1 19 ? 3.618 21.006 5.255 1.00 0.00 19 ALA A C 4
ATOM 5699 O O . ALA A 1 19 ? 3.374 21.345 6.412 1.00 0.00 19 ALA A O 4
ATOM 5706 N N . PHE A 1 20 ? 4.252 21.762 4.370 1.00 0.00 20 PHE A N 4
ATOM 5707 C CA . PHE A 1 20 ? 4.719 23.092 4.720 1.00 0.00 20 PHE A CA 4
ATOM 5708 C C . PHE A 1 20 ? 3.590 24.118 4.606 1.00 0.00 20 PHE A C 4
ATOM 5709 O O . PHE A 1 20 ? 3.433 24.761 3.570 1.00 0.00 20 PHE A O 4
ATOM 5726 N N . MET A 1 21 ? 2.832 24.238 5.686 1.00 0.00 21 MET A N 4
ATOM 5727 C CA . MET A 1 21 ? 1.722 25.175 5.721 1.00 0.00 21 MET A CA 4
ATOM 5728 C C . MET A 1 21 ? 0.595 24.723 4.790 1.00 0.00 21 MET A C 4
ATOM 5729 O O . MET A 1 21 ? -0.533 24.509 5.234 1.00 0.00 21 MET A O 4
ATOM 5743 N N . LYS A 1 22 ? 0.938 24.592 3.518 1.00 0.00 22 LYS A N 4
ATOM 5744 C CA . LYS A 1 22 ? -0.031 24.170 2.521 1.00 0.00 22 LYS A CA 4
ATOM 5745 C C . LYS A 1 22 ? -0.901 23.053 3.102 1.00 0.00 22 LYS A C 4
ATOM 5746 O O . LYS A 1 22 ? -0.521 22.411 4.080 1.00 0.00 22 LYS A O 4
ATOM 5765 N N . PRO A 1 23 ? -2.081 22.850 2.458 1.00 0.00 23 PRO A N 4
ATOM 5766 C CA . PRO A 1 23 ? -3.008 21.822 2.901 1.00 0.00 23 PRO A CA 4
ATOM 5767 C C . PRO A 1 23 ? -2.512 20.429 2.504 1.00 0.00 23 PRO A C 4
ATOM 5768 O O . PRO A 1 23 ? -1.337 20.252 2.188 1.00 0.00 23 PRO A O 4
ATOM 5779 N N . TRP A 1 24 ? -3.434 19.478 2.533 1.00 0.00 24 TRP A N 4
ATOM 5780 C CA . TRP A 1 24 ? -3.105 18.107 2.180 1.00 0.00 24 TRP A CA 4
ATOM 5781 C C . TRP A 1 24 ? -2.416 18.123 0.814 1.00 0.00 24 TRP A C 4
ATOM 5782 O O . TRP A 1 24 ? -2.745 18.942 -0.042 1.00 0.00 24 TRP A O 4
ATOM 5803 N N . LYS A 1 25 ? -1.472 17.207 0.652 1.00 0.00 25 LYS A N 4
ATOM 5804 C CA . LYS A 1 25 ? -0.734 17.106 -0.595 1.00 0.00 25 LYS A CA 4
ATOM 5805 C C . LYS A 1 25 ? -1.308 15.960 -1.431 1.00 0.00 25 LYS A C 4
ATOM 5806 O O . LYS A 1 25 ? -1.724 14.938 -0.887 1.00 0.00 25 LYS A O 4
ATOM 5825 N N . ALA A 1 26 ? -1.313 16.169 -2.739 1.00 0.00 26 ALA A N 4
ATOM 5826 C CA . ALA A 1 26 ? -1.830 15.167 -3.656 1.00 0.00 26 ALA A CA 4
ATOM 5827 C C . ALA A 1 26 ? -0.673 14.579 -4.466 1.00 0.00 26 ALA A C 4
ATOM 5828 O O . ALA A 1 26 ? 0.076 15.313 -5.108 1.00 0.00 26 ALA A O 4
ATOM 5835 N N . ARG A 1 27 ? -0.565 13.259 -4.410 1.00 0.00 27 ARG A N 4
ATOM 5836 C CA . ARG A 1 27 ? 0.488 12.564 -5.131 1.00 0.00 27 ARG A CA 4
ATOM 5837 C C . ARG A 1 27 ? -0.036 11.239 -5.689 1.00 0.00 27 ARG A C 4
ATOM 5838 O O . ARG A 1 27 ? -1.071 10.742 -5.247 1.00 0.00 27 ARG A O 4
ATOM 5859 N N . TRP A 1 28 ? 0.701 10.706 -6.651 1.00 0.00 28 TRP A N 4
ATOM 5860 C CA . TRP A 1 28 ? 0.324 9.448 -7.274 1.00 0.00 28 TRP A CA 4
ATOM 5861 C C . TRP A 1 28 ? 0.897 8.310 -6.427 1.00 0.00 28 TRP A C 4
ATOM 5862 O O . TRP A 1 28 ? 2.109 8.224 -6.235 1.00 0.00 28 TRP A O 4
ATOM 5883 N N . PHE A 1 29 ? -0.002 7.466 -5.942 1.00 0.00 29 PHE A N 4
ATOM 5884 C CA . PHE A 1 29 ? 0.399 6.337 -5.120 1.00 0.00 29 PHE A CA 4
ATOM 5885 C C . PHE A 1 29 ? 0.241 5.020 -5.882 1.00 0.00 29 PHE A C 4
ATOM 5886 O O . PHE A 1 29 ? -0.378 4.984 -6.944 1.00 0.00 29 PHE A O 4
ATOM 5903 N N . VAL A 1 30 ? 0.812 3.970 -5.311 1.00 0.00 30 VAL A N 4
ATOM 5904 C CA . VAL A 1 30 ? 0.742 2.654 -5.923 1.00 0.00 30 VAL A CA 4
ATOM 5905 C C . VAL A 1 30 ? 0.376 1.619 -4.857 1.00 0.00 30 VAL A C 4
ATOM 5906 O O . VAL A 1 30 ? 0.928 1.632 -3.759 1.00 0.00 30 VAL A O 4
ATOM 5919 N N . LEU A 1 31 ? -0.554 0.747 -5.220 1.00 0.00 31 LEU A N 4
ATOM 5920 C CA . LEU A 1 31 ? -1.001 -0.292 -4.308 1.00 0.00 31 LEU A CA 4
ATOM 5921 C C . LEU A 1 31 ? -0.458 -1.644 -4.777 1.00 0.00 31 LEU A C 4
ATOM 5922 O O . LEU A 1 31 ? -1.146 -2.384 -5.478 1.00 0.00 31 LEU A O 4
ATOM 5938 N N . ASP A 1 32 ? 0.772 -1.924 -4.372 1.00 0.00 32 ASP A N 4
ATOM 5939 C CA . ASP A 1 32 ? 1.415 -3.173 -4.742 1.00 0.00 32 ASP A CA 4
ATOM 5940 C C . ASP A 1 32 ? 0.794 -4.319 -3.941 1.00 0.00 32 ASP A C 4
ATOM 5941 O O . ASP A 1 32 ? 0.445 -4.147 -2.774 1.00 0.00 32 ASP A O 4
ATOM 5950 N N . LYS A 1 33 ? 0.675 -5.462 -4.600 1.00 0.00 33 LYS A N 4
ATOM 5951 C CA . LYS A 1 33 ? 0.102 -6.636 -3.963 1.00 0.00 33 LYS A CA 4
ATOM 5952 C C . LYS A 1 33 ? 1.132 -7.767 -3.965 1.00 0.00 33 LYS A C 4
ATOM 5953 O O . LYS A 1 33 ? 1.267 -8.491 -2.980 1.00 0.00 33 LYS A O 4
ATOM 5972 N N . THR A 1 34 ? 1.834 -7.883 -5.083 1.00 0.00 34 THR A N 4
ATOM 5973 C CA . THR A 1 34 ? 2.849 -8.913 -5.226 1.00 0.00 34 THR A CA 4
ATOM 5974 C C . THR A 1 34 ? 3.829 -8.862 -4.053 1.00 0.00 34 THR A C 4
ATOM 5975 O O . THR A 1 34 ? 4.213 -9.900 -3.515 1.00 0.00 34 THR A O 4
ATOM 5986 N N . LYS A 1 35 ? 4.207 -7.645 -3.691 1.00 0.00 35 LYS A N 4
ATOM 5987 C CA . LYS A 1 35 ? 5.136 -7.445 -2.592 1.00 0.00 35 LYS A CA 4
ATOM 5988 C C . LYS A 1 35 ? 4.438 -6.664 -1.476 1.00 0.00 35 LYS A C 4
ATOM 5989 O O . LYS A 1 35 ? 5.070 -6.281 -0.493 1.00 0.00 35 LYS A O 4
ATOM 6008 N N . HIS A 1 36 ? 3.145 -6.451 -1.667 1.00 0.00 36 HIS A N 4
ATOM 6009 C CA . HIS A 1 36 ? 2.354 -5.722 -0.689 1.00 0.00 36 HIS A CA 4
ATOM 6010 C C . HIS A 1 36 ? 3.161 -4.534 -0.160 1.00 0.00 36 HIS A C 4
ATOM 6011 O O . HIS A 1 36 ? 3.860 -4.652 0.846 1.00 0.00 36 HIS A O 4
ATOM 6025 N N . GLN A 1 37 ? 3.037 -3.417 -0.861 1.00 0.00 37 GLN A N 4
ATOM 6026 C CA . GLN A 1 37 ? 3.746 -2.209 -0.474 1.00 0.00 37 GLN A CA 4
ATOM 6027 C C . GLN A 1 37 ? 3.034 -0.975 -1.031 1.00 0.00 37 GLN A C 4
ATOM 6028 O O . GLN A 1 37 ? 2.146 -1.093 -1.874 1.00 0.00 37 GLN A O 4
ATOM 6042 N N . LEU A 1 38 ? 3.450 0.182 -0.537 1.00 0.00 38 LEU A N 4
ATOM 6043 C CA . LEU A 1 38 ? 2.862 1.437 -0.975 1.00 0.00 38 LEU A CA 4
ATOM 6044 C C . LEU A 1 38 ? 3.953 2.320 -1.585 1.00 0.00 38 LEU A C 4
ATOM 6045 O O . LEU A 1 38 ? 4.782 2.875 -0.866 1.00 0.00 38 LEU A O 4
ATOM 6061 N N . ARG A 1 39 ? 3.916 2.423 -2.906 1.00 0.00 39 ARG A N 4
ATOM 6062 C CA . ARG A 1 39 ? 4.891 3.228 -3.621 1.00 0.00 39 ARG A CA 4
ATOM 6063 C C . ARG A 1 39 ? 4.220 4.468 -4.217 1.00 0.00 39 ARG A C 4
ATOM 6064 O O . ARG A 1 39 ? 3.257 4.354 -4.973 1.00 0.00 39 ARG A O 4
ATOM 6085 N N . TYR A 1 40 ? 4.756 5.624 -3.852 1.00 0.00 40 TYR A N 4
ATOM 6086 C CA . TYR A 1 40 ? 4.221 6.883 -4.341 1.00 0.00 40 TYR A CA 4
ATOM 6087 C C . TYR A 1 40 ? 5.313 7.718 -5.014 1.00 0.00 40 TYR A C 4
ATOM 6088 O O . TYR A 1 40 ? 6.430 7.810 -4.507 1.00 0.00 40 TYR A O 4
ATOM 6106 N N . TYR A 1 41 ? 4.951 8.305 -6.145 1.00 0.00 41 TYR A N 4
ATOM 6107 C CA . TYR A 1 41 ? 5.886 9.129 -6.893 1.00 0.00 41 TYR A CA 4
ATOM 6108 C C . TYR A 1 41 ? 5.297 10.513 -7.170 1.00 0.00 41 TYR A C 4
ATOM 6109 O O . TYR A 1 41 ? 4.091 10.717 -7.033 1.00 0.00 41 TYR A O 4
ATOM 6127 N N . ASP A 1 42 ? 6.174 11.429 -7.555 1.00 0.00 42 ASP A N 4
ATOM 6128 C CA . ASP A 1 42 ? 5.755 12.788 -7.852 1.00 0.00 42 ASP A CA 4
ATOM 6129 C C . ASP A 1 42 ? 5.056 12.815 -9.213 1.00 0.00 42 ASP A C 4
ATOM 6130 O O . ASP A 1 42 ? 4.056 13.511 -9.386 1.00 0.00 42 ASP A O 4
ATOM 6139 N N . HIS A 1 43 ? 5.609 12.051 -10.142 1.00 0.00 43 HIS A N 4
ATOM 6140 C CA . HIS A 1 43 ? 5.051 11.979 -11.482 1.00 0.00 43 HIS A CA 4
ATOM 6141 C C . HIS A 1 43 ? 4.745 10.521 -11.833 1.00 0.00 43 HIS A C 4
ATOM 6142 O O . HIS A 1 43 ? 5.325 9.605 -11.253 1.00 0.00 43 HIS A O 4
ATOM 6156 N N . ARG A 1 44 ? 3.835 10.353 -12.780 1.00 0.00 44 ARG A N 4
ATOM 6157 C CA . ARG A 1 44 ? 3.445 9.023 -13.215 1.00 0.00 44 ARG A CA 4
ATOM 6158 C C . ARG A 1 44 ? 4.552 8.396 -14.066 1.00 0.00 44 ARG A C 4
ATOM 6159 O O . ARG A 1 44 ? 4.971 7.268 -13.812 1.00 0.00 44 ARG A O 4
ATOM 6180 N N . MET A 1 45 ? 4.993 9.156 -15.058 1.00 0.00 45 MET A N 4
ATOM 6181 C CA . MET A 1 45 ? 6.043 8.689 -15.947 1.00 0.00 45 MET A CA 4
ATOM 6182 C C . MET A 1 45 ? 7.424 8.910 -15.327 1.00 0.00 45 MET A C 4
ATOM 6183 O O . MET A 1 45 ? 8.301 9.505 -15.952 1.00 0.00 45 MET A O 4
ATOM 6197 N N . ASP A 1 46 ? 7.575 8.417 -14.107 1.00 0.00 46 ASP A N 4
ATOM 6198 C CA . ASP A 1 46 ? 8.835 8.553 -13.396 1.00 0.00 46 ASP A CA 4
ATOM 6199 C C . ASP A 1 46 ? 9.426 7.164 -13.145 1.00 0.00 46 ASP A C 4
ATOM 6200 O O . ASP A 1 46 ? 8.710 6.165 -13.183 1.00 0.00 46 ASP A O 4
ATOM 6209 N N . THR A 1 47 ? 10.727 7.146 -12.894 1.00 0.00 47 THR A N 4
ATOM 6210 C CA . THR A 1 47 ? 11.423 5.897 -12.637 1.00 0.00 47 THR A CA 4
ATOM 6211 C C . THR A 1 47 ? 12.272 6.010 -11.369 1.00 0.00 47 THR A C 4
ATOM 6212 O O . THR A 1 47 ? 13.431 5.599 -11.355 1.00 0.00 47 THR A O 4
ATOM 6223 N N . GLU A 1 48 ? 11.661 6.569 -10.334 1.00 0.00 48 GLU A N 4
ATOM 6224 C CA . GLU A 1 48 ? 12.347 6.742 -9.065 1.00 0.00 48 GLU A CA 4
ATOM 6225 C C . GLU A 1 48 ? 11.343 6.710 -7.911 1.00 0.00 48 GLU A C 4
ATOM 6226 O O . GLU A 1 48 ? 10.501 7.599 -7.791 1.00 0.00 48 GLU A O 4
ATOM 6238 N N . CYS A 1 49 ? 11.465 5.677 -7.090 1.00 0.00 49 CYS A N 4
ATOM 6239 C CA . CYS A 1 49 ? 10.578 5.518 -5.950 1.00 0.00 49 CYS A CA 4
ATOM 6240 C C . CYS A 1 49 ? 11.227 6.192 -4.740 1.00 0.00 49 CYS A C 4
ATOM 6241 O O . CYS A 1 49 ? 12.376 5.907 -4.408 1.00 0.00 49 CYS A O 4
ATOM 6249 N N . LYS A 1 50 ? 10.461 7.074 -4.113 1.00 0.00 50 LYS A N 4
ATOM 6250 C CA . LYS A 1 50 ? 10.947 7.791 -2.946 1.00 0.00 50 LYS A CA 4
ATOM 6251 C C . LYS A 1 50 ? 10.049 7.476 -1.749 1.00 0.00 50 LYS A C 4
ATOM 6252 O O . LYS A 1 50 ? 9.047 8.153 -1.525 1.00 0.00 50 LYS A O 4
ATOM 6271 N N . GLY A 1 51 ? 10.439 6.447 -1.011 1.00 0.00 51 GLY A N 4
ATOM 6272 C CA . GLY A 1 51 ? 9.682 6.034 0.158 1.00 0.00 51 GLY A CA 4
ATOM 6273 C C . GLY A 1 51 ? 8.792 4.832 -0.162 1.00 0.00 51 GLY A C 4
ATOM 6274 O O . GLY A 1 51 ? 8.246 4.733 -1.260 1.00 0.00 51 GLY A O 4
ATOM 6278 N N . VAL A 1 52 ? 8.673 3.947 0.817 1.00 0.00 52 VAL A N 4
ATOM 6279 C CA . VAL A 1 52 ? 7.858 2.755 0.653 1.00 0.00 52 VAL A CA 4
ATOM 6280 C C . VAL A 1 52 ? 7.117 2.465 1.960 1.00 0.00 52 VAL A C 4
ATOM 6281 O O . VAL A 1 52 ? 7.626 2.751 3.043 1.00 0.00 52 VAL A O 4
ATOM 6294 N N . ILE A 1 53 ? 5.927 1.902 1.816 1.00 0.00 53 ILE A N 4
ATOM 6295 C CA . ILE A 1 53 ? 5.111 1.570 2.972 1.00 0.00 53 ILE A CA 4
ATOM 6296 C C . ILE A 1 53 ? 4.730 0.090 2.914 1.00 0.00 53 ILE A C 4
ATOM 6297 O O . ILE A 1 53 ? 3.848 -0.299 2.150 1.00 0.00 53 ILE A O 4
ATOM 6313 N N . ASP A 1 54 ? 5.415 -0.697 3.732 1.00 0.00 54 ASP A N 4
ATOM 6314 C CA . ASP A 1 54 ? 5.159 -2.126 3.783 1.00 0.00 54 ASP A CA 4
ATOM 6315 C C . ASP A 1 54 ? 3.742 -2.368 4.306 1.00 0.00 54 ASP A C 4
ATOM 6316 O O . ASP A 1 54 ? 3.447 -2.085 5.466 1.00 0.00 54 ASP A O 4
ATOM 6325 N N . LEU A 1 55 ? 2.901 -2.889 3.424 1.00 0.00 55 LEU A N 4
ATOM 6326 C CA . LEU A 1 55 ? 1.522 -3.172 3.782 1.00 0.00 55 LEU A CA 4
ATOM 6327 C C . LEU A 1 55 ? 1.491 -4.269 4.849 1.00 0.00 55 LEU A C 4
ATOM 6328 O O . LEU A 1 55 ? 0.592 -4.298 5.688 1.00 0.00 55 LEU A O 4
ATOM 6344 N N . ALA A 1 56 ? 2.484 -5.143 4.782 1.00 0.00 56 ALA A N 4
ATOM 6345 C CA . ALA A 1 56 ? 2.582 -6.239 5.732 1.00 0.00 56 ALA A CA 4
ATOM 6346 C C . ALA A 1 56 ? 2.825 -5.673 7.132 1.00 0.00 56 ALA A C 4
ATOM 6347 O O . ALA A 1 56 ? 2.692 -6.387 8.125 1.00 0.00 56 ALA A O 4
ATOM 6354 N N . GLU A 1 57 ? 3.177 -4.396 7.167 1.00 0.00 57 GLU A N 4
ATOM 6355 C CA . GLU A 1 57 ? 3.440 -3.727 8.430 1.00 0.00 57 GLU A CA 4
ATOM 6356 C C . GLU A 1 57 ? 2.178 -3.019 8.928 1.00 0.00 57 GLU A C 4
ATOM 6357 O O . GLU A 1 57 ? 2.053 -2.730 10.117 1.00 0.00 57 GLU A O 4
ATOM 6369 N N . VAL A 1 58 ? 1.276 -2.759 7.993 1.00 0.00 58 VAL A N 4
ATOM 6370 C CA . VAL A 1 58 ? 0.028 -2.091 8.323 1.00 0.00 58 VAL A CA 4
ATOM 6371 C C . VAL A 1 58 ? -0.750 -2.939 9.330 1.00 0.00 58 VAL A C 4
ATOM 6372 O O . VAL A 1 58 ? -0.953 -4.134 9.115 1.00 0.00 58 VAL A O 4
ATOM 6385 N N . GLU A 1 59 ? -1.165 -2.290 10.407 1.00 0.00 59 GLU A N 4
ATOM 6386 C CA . GLU A 1 59 ? -1.917 -2.970 11.448 1.00 0.00 59 GLU A CA 4
ATOM 6387 C C . GLU A 1 59 ? -3.411 -2.959 11.118 1.00 0.00 59 GLU A C 4
ATOM 6388 O O . GLU A 1 59 ? -4.131 -3.898 11.451 1.00 0.00 59 GLU A O 4
ATOM 6400 N N . ALA A 1 60 ? -3.832 -1.885 10.467 1.00 0.00 60 ALA A N 4
ATOM 6401 C CA . ALA A 1 60 ? -5.227 -1.739 10.088 1.00 0.00 60 ALA A CA 4
ATOM 6402 C C . ALA A 1 60 ? -5.485 -0.294 9.654 1.00 0.00 60 ALA A C 4
ATOM 6403 O O . ALA A 1 60 ? -4.637 0.576 9.846 1.00 0.00 60 ALA A O 4
ATOM 6410 N N . VAL A 1 61 ? -6.659 -0.083 9.078 1.00 0.00 61 VAL A N 4
ATOM 6411 C CA . VAL A 1 61 ? -7.039 1.241 8.616 1.00 0.00 61 VAL A CA 4
ATOM 6412 C C . VAL A 1 61 ? -8.470 1.542 9.065 1.00 0.00 61 VAL A C 4
ATOM 6413 O O . VAL A 1 61 ? -9.244 0.626 9.339 1.00 0.00 61 VAL A O 4
ATOM 6426 N N . ALA A 1 62 ? -8.778 2.829 9.128 1.00 0.00 62 ALA A N 4
ATOM 6427 C CA . ALA A 1 62 ? -10.103 3.262 9.540 1.00 0.00 62 ALA A CA 4
ATOM 6428 C C . ALA A 1 62 ? -10.474 4.540 8.785 1.00 0.00 62 ALA A C 4
ATOM 6429 O O . ALA A 1 62 ? -9.616 5.379 8.517 1.00 0.00 62 ALA A O 4
ATOM 6436 N N . PRO A 1 63 ? -11.789 4.651 8.455 1.00 0.00 63 PRO A N 4
ATOM 6437 C CA . PRO A 1 63 ? -12.285 5.812 7.736 1.00 0.00 63 PRO A CA 4
ATOM 6438 C C . PRO A 1 63 ? -12.378 7.029 8.659 1.00 0.00 63 PRO A C 4
ATOM 6439 O O . PRO A 1 63 ? -13.099 7.004 9.655 1.00 0.00 63 PRO A O 4
ATOM 6450 N N . GLY A 1 64 ? -11.639 8.066 8.294 1.00 0.00 64 GLY A N 4
ATOM 6451 C CA . GLY A 1 64 ? -11.629 9.291 9.076 1.00 0.00 64 GLY A CA 4
ATOM 6452 C C . GLY A 1 64 ? -12.554 10.342 8.460 1.00 0.00 64 GLY A C 4
ATOM 6453 O O . GLY A 1 64 ? -13.217 10.080 7.458 1.00 0.00 64 GLY A O 4
ATOM 6457 N N . THR A 1 65 ? -12.569 11.510 9.086 1.00 0.00 65 THR A N 4
ATOM 6458 C CA . THR A 1 65 ? -13.402 12.602 8.612 1.00 0.00 65 THR A CA 4
ATOM 6459 C C . THR A 1 65 ? -12.536 13.712 8.014 1.00 0.00 65 THR A C 4
ATOM 6460 O O . THR A 1 65 ? -11.342 13.796 8.299 1.00 0.00 65 THR A O 4
ATOM 6471 N N . PRO A 1 66 ? -13.187 14.559 7.172 1.00 0.00 66 PRO A N 4
ATOM 6472 C CA . PRO A 1 66 ? -12.490 15.661 6.531 1.00 0.00 66 PRO A CA 4
ATOM 6473 C C . PRO A 1 66 ? -12.226 16.795 7.524 1.00 0.00 66 PRO A C 4
ATOM 6474 O O . PRO A 1 66 ? -13.063 17.679 7.699 1.00 0.00 66 PRO A O 4
ATOM 6485 N N . THR A 1 67 ? -11.059 16.732 8.148 1.00 0.00 67 THR A N 4
ATOM 6486 C CA . THR A 1 67 ? -10.674 17.743 9.118 1.00 0.00 67 THR A CA 4
ATOM 6487 C C . THR A 1 67 ? -10.226 19.022 8.408 1.00 0.00 67 THR A C 4
ATOM 6488 O O . THR A 1 67 ? -10.342 19.132 7.188 1.00 0.00 67 THR A O 4
ATOM 6499 N N . ILE A 1 68 ? -9.723 19.956 9.201 1.00 0.00 68 ILE A N 4
ATOM 6500 C CA . ILE A 1 68 ? -9.257 21.223 8.663 1.00 0.00 68 ILE A CA 4
ATOM 6501 C C . ILE A 1 68 ? -7.959 20.995 7.885 1.00 0.00 68 ILE A C 4
ATOM 6502 O O . ILE A 1 68 ? -7.081 20.262 8.337 1.00 0.00 68 ILE A O 4
ATOM 6518 N N . GLY A 1 69 ? -7.880 21.638 6.729 1.00 0.00 69 GLY A N 4
ATOM 6519 C CA . GLY A 1 69 ? -6.704 21.514 5.884 1.00 0.00 69 GLY A CA 4
ATOM 6520 C C . GLY A 1 69 ? -6.985 20.609 4.684 1.00 0.00 69 GLY A C 4
ATOM 6521 O O . GLY A 1 69 ? -6.532 20.885 3.574 1.00 0.00 69 GLY A O 4
ATOM 6525 N N . ALA A 1 70 ? -7.730 19.545 4.946 1.00 0.00 70 ALA A N 4
ATOM 6526 C CA . ALA A 1 70 ? -8.076 18.597 3.901 1.00 0.00 70 ALA A CA 4
ATOM 6527 C C . ALA A 1 70 ? -8.635 19.355 2.696 1.00 0.00 70 ALA A C 4
ATOM 6528 O O . ALA A 1 70 ? -8.972 20.534 2.801 1.00 0.00 70 ALA A O 4
ATOM 6535 N N . PRO A 1 71 ? -8.719 18.630 1.548 1.00 0.00 71 PRO A N 4
ATOM 6536 C CA . PRO A 1 71 ? -9.232 19.221 0.324 1.00 0.00 71 PRO A CA 4
ATOM 6537 C C . PRO A 1 71 ? -10.753 19.369 0.383 1.00 0.00 71 PRO A C 4
ATOM 6538 O O . PRO A 1 71 ? -11.442 18.519 0.945 1.00 0.00 71 PRO A O 4
ATOM 6549 N N . LYS A 1 72 ? -11.233 20.455 -0.206 1.00 0.00 72 LYS A N 4
ATOM 6550 C CA . LYS A 1 72 ? -12.661 20.725 -0.229 1.00 0.00 72 LYS A CA 4
ATOM 6551 C C . LYS A 1 72 ? -13.283 20.057 -1.457 1.00 0.00 72 LYS A C 4
ATOM 6552 O O . LYS A 1 72 ? -14.046 20.685 -2.189 1.00 0.00 72 LYS A O 4
ATOM 6571 N N . THR A 1 73 ? -12.933 18.793 -1.644 1.00 0.00 73 THR A N 4
ATOM 6572 C CA . THR A 1 73 ? -13.448 18.033 -2.770 1.00 0.00 73 THR A CA 4
ATOM 6573 C C . THR A 1 73 ? -13.857 16.628 -2.324 1.00 0.00 73 THR A C 4
ATOM 6574 O O . THR A 1 73 ? -14.973 16.187 -2.594 1.00 0.00 73 THR A O 4
ATOM 6585 N N . VAL A 1 74 ? -12.931 15.964 -1.648 1.00 0.00 74 VAL A N 4
ATOM 6586 C CA . VAL A 1 74 ? -13.181 14.618 -1.161 1.00 0.00 74 VAL A CA 4
ATOM 6587 C C . VAL A 1 74 ? -14.259 14.664 -0.076 1.00 0.00 74 VAL A C 4
ATOM 6588 O O . VAL A 1 74 ? -14.310 15.608 0.712 1.00 0.00 74 VAL A O 4
ATOM 6601 N N . ASP A 1 75 ? -15.092 13.635 -0.070 1.00 0.00 75 ASP A N 4
ATOM 6602 C CA . ASP A 1 75 ? -16.165 13.546 0.906 1.00 0.00 75 ASP A CA 4
ATOM 6603 C C . ASP A 1 75 ? -15.606 13.009 2.225 1.00 0.00 75 ASP A C 4
ATOM 6604 O O . ASP A 1 75 ? -14.398 12.824 2.362 1.00 0.00 75 ASP A O 4
ATOM 6613 N N . GLU A 1 76 ? -16.512 12.775 3.163 1.00 0.00 76 GLU A N 4
ATOM 6614 C CA . GLU A 1 76 ? -16.125 12.263 4.467 1.00 0.00 76 GLU A CA 4
ATOM 6615 C C . GLU A 1 76 ? -16.030 10.737 4.430 1.00 0.00 76 GLU A C 4
ATOM 6616 O O . GLU A 1 76 ? -15.319 10.136 5.235 1.00 0.00 76 GLU A O 4
ATOM 6628 N N . LYS A 1 77 ? -16.756 10.152 3.489 1.00 0.00 77 LYS A N 4
ATOM 6629 C CA . LYS A 1 77 ? -16.763 8.707 3.338 1.00 0.00 77 LYS A CA 4
ATOM 6630 C C . LYS A 1 77 ? -15.673 8.298 2.345 1.00 0.00 77 LYS A C 4
ATOM 6631 O O . LYS A 1 77 ? -15.939 7.568 1.391 1.00 0.00 77 LYS A O 4
ATOM 6650 N N . ALA A 1 78 ? -14.468 8.786 2.604 1.00 0.00 78 ALA A N 4
ATOM 6651 C CA . ALA A 1 78 ? -13.337 8.480 1.745 1.00 0.00 78 ALA A CA 4
ATOM 6652 C C . ALA A 1 78 ? -12.057 8.458 2.584 1.00 0.00 78 ALA A C 4
ATOM 6653 O O . ALA A 1 78 ? -11.288 7.500 2.524 1.00 0.00 78 ALA A O 4
ATOM 6660 N N . PHE A 1 79 ? -11.869 9.525 3.346 1.00 0.00 79 PHE A N 4
ATOM 6661 C CA . PHE A 1 79 ? -10.695 9.641 4.195 1.00 0.00 79 PHE A CA 4
ATOM 6662 C C . PHE A 1 79 ? -10.517 8.389 5.056 1.00 0.00 79 PHE A C 4
ATOM 6663 O O . PHE A 1 79 ? -11.430 7.992 5.778 1.00 0.00 79 PHE A O 4
ATOM 6680 N N . PHE A 1 80 ? -9.334 7.802 4.952 1.00 0.00 80 PHE A N 4
ATOM 6681 C CA . PHE A 1 80 ? -9.024 6.603 5.713 1.00 0.00 80 PHE A CA 4
ATOM 6682 C C . PHE A 1 80 ? -7.614 6.677 6.302 1.00 0.00 80 PHE A C 4
ATOM 6683 O O . PHE A 1 80 ? -6.652 6.955 5.587 1.00 0.00 80 PHE A O 4
ATOM 6700 N N . ASP A 1 81 ? -7.535 6.423 7.600 1.00 0.00 81 ASP A N 4
ATOM 6701 C CA . ASP A 1 81 ? -6.259 6.457 8.293 1.00 0.00 81 ASP A CA 4
ATOM 6702 C C . ASP A 1 81 ? -5.611 5.072 8.229 1.00 0.00 81 ASP A C 4
ATOM 6703 O O . ASP A 1 81 ? -6.268 4.063 8.480 1.00 0.00 81 ASP A O 4
ATOM 6712 N N . VAL A 1 82 ? -4.330 5.069 7.891 1.00 0.00 82 VAL A N 4
ATOM 6713 C CA . VAL A 1 82 ? -3.586 3.825 7.790 1.00 0.00 82 VAL A CA 4
ATOM 6714 C C . VAL A 1 82 ? -2.664 3.687 9.004 1.00 0.00 82 VAL A C 4
ATOM 6715 O O . VAL A 1 82 ? -1.742 4.481 9.180 1.00 0.00 82 VAL A O 4
ATOM 6728 N N . LYS A 1 83 ? -2.946 2.673 9.809 1.00 0.00 83 LYS A N 4
ATOM 6729 C CA . LYS A 1 83 ? -2.154 2.422 11.001 1.00 0.00 83 LYS A CA 4
ATOM 6730 C C . LYS A 1 83 ? -1.026 1.445 10.661 1.00 0.00 83 LYS A C 4
ATOM 6731 O O . LYS A 1 83 ? -1.281 0.326 10.219 1.00 0.00 83 LYS A O 4
ATOM 6750 N N . THR A 1 84 ? 0.197 1.905 10.880 1.00 0.00 84 THR A N 4
ATOM 6751 C CA . THR A 1 84 ? 1.365 1.087 10.603 1.00 0.00 84 THR A CA 4
ATOM 6752 C C . THR A 1 84 ? 2.313 1.085 11.804 1.00 0.00 84 THR A C 4
ATOM 6753 O O . THR A 1 84 ? 2.196 1.928 12.693 1.00 0.00 84 THR A O 4
ATOM 6764 N N . THR A 1 85 ? 3.231 0.130 11.793 1.00 0.00 85 THR A N 4
ATOM 6765 C CA . THR A 1 85 ? 4.198 0.008 12.870 1.00 0.00 85 THR A CA 4
ATOM 6766 C C . THR A 1 85 ? 4.996 1.304 13.019 1.00 0.00 85 THR A C 4
ATOM 6767 O O . THR A 1 85 ? 5.077 1.865 14.111 1.00 0.00 85 THR A O 4
ATOM 6778 N N . ARG A 1 86 ? 5.565 1.743 11.906 1.00 0.00 86 ARG A N 4
ATOM 6779 C CA . ARG A 1 86 ? 6.354 2.963 11.899 1.00 0.00 86 ARG A CA 4
ATOM 6780 C C . ARG A 1 86 ? 5.573 4.104 12.553 1.00 0.00 86 ARG A C 4
ATOM 6781 O O . ARG A 1 86 ? 5.940 4.577 13.628 1.00 0.00 86 ARG A O 4
ATOM 6802 N N . ARG A 1 87 ? 4.509 4.513 11.878 1.00 0.00 87 ARG A N 4
ATOM 6803 C CA . ARG A 1 87 ? 3.672 5.590 12.380 1.00 0.00 87 ARG A CA 4
ATOM 6804 C C . ARG A 1 87 ? 2.348 5.635 11.615 1.00 0.00 87 ARG A C 4
ATOM 6805 O O . ARG A 1 87 ? 2.225 5.039 10.545 1.00 0.00 87 ARG A O 4
ATOM 6826 N N . VAL A 1 88 ? 1.392 6.347 12.192 1.00 0.00 88 VAL A N 4
ATOM 6827 C CA . VAL A 1 88 ? 0.082 6.478 11.577 1.00 0.00 88 VAL A CA 4
ATOM 6828 C C . VAL A 1 88 ? 0.178 7.424 10.378 1.00 0.00 88 VAL A C 4
ATOM 6829 O O . VAL A 1 88 ? 0.888 8.427 10.429 1.00 0.00 88 VAL A O 4
ATOM 6842 N N . TYR A 1 89 ? -0.547 7.070 9.326 1.00 0.00 89 TYR A N 4
ATOM 6843 C CA . TYR A 1 89 ? -0.552 7.875 8.116 1.00 0.00 89 TYR A CA 4
ATOM 6844 C C . TYR A 1 89 ? -1.940 8.463 7.855 1.00 0.00 89 TYR A C 4
ATOM 6845 O O . TYR A 1 89 ? -2.924 8.032 8.455 1.00 0.00 89 TYR A O 4
ATOM 6863 N N . ASN A 1 90 ? -1.976 9.438 6.959 1.00 0.00 90 ASN A N 4
ATOM 6864 C CA . ASN A 1 90 ? -3.227 10.090 6.611 1.00 0.00 90 ASN A CA 4
ATOM 6865 C C . ASN A 1 90 ? -3.410 10.055 5.092 1.00 0.00 90 ASN A C 4
ATOM 6866 O O . ASN A 1 90 ? -2.778 10.824 4.370 1.00 0.00 90 ASN A O 4
ATOM 6877 N N . PHE A 1 91 ? -4.277 9.155 4.653 1.00 0.00 91 PHE A N 4
ATOM 6878 C CA . PHE A 1 91 ? -4.551 9.010 3.234 1.00 0.00 91 PHE A CA 4
ATOM 6879 C C . PHE A 1 91 ? -6.052 9.113 2.952 1.00 0.00 91 PHE A C 4
ATOM 6880 O O . PHE A 1 91 ? -6.871 8.886 3.840 1.00 0.00 91 PHE A O 4
ATOM 6897 N N . CYS A 1 92 ? -6.366 9.457 1.711 1.00 0.00 92 CYS A N 4
ATOM 6898 C CA . CYS A 1 92 ? -7.753 9.593 1.301 1.00 0.00 92 CYS A CA 4
ATOM 6899 C C . CYS A 1 92 ? -7.802 9.609 -0.228 1.00 0.00 92 CYS A C 4
ATOM 6900 O O . CYS A 1 92 ? -6.898 10.135 -0.877 1.00 0.00 92 CYS A O 4
ATOM 6908 N N . ALA A 1 93 ? -8.866 9.027 -0.760 1.00 0.00 93 ALA A N 4
ATOM 6909 C CA . ALA A 1 93 ? -9.045 8.967 -2.201 1.00 0.00 93 ALA A CA 4
ATOM 6910 C C . ALA A 1 93 ? -9.693 10.266 -2.684 1.00 0.00 93 ALA A C 4
ATOM 6911 O O . ALA A 1 93 ? -9.919 11.182 -1.895 1.00 0.00 93 ALA A O 4
ATOM 6918 N N . GLN A 1 94 ? -9.975 10.304 -3.978 1.00 0.00 94 GLN A N 4
ATOM 6919 C CA . GLN A 1 94 ? -10.593 11.475 -4.576 1.00 0.00 94 GLN A CA 4
ATOM 6920 C C . GLN A 1 94 ? -12.116 11.330 -4.576 1.00 0.00 94 GLN A C 4
ATOM 6921 O O . GLN A 1 94 ? -12.837 12.315 -4.729 1.00 0.00 94 GLN A O 4
ATOM 6935 N N . ASP A 1 95 ? -12.561 10.094 -4.404 1.00 0.00 95 ASP A N 4
ATOM 6936 C CA . ASP A 1 95 ? -13.985 9.807 -4.382 1.00 0.00 95 ASP A CA 4
ATOM 6937 C C . ASP A 1 95 ? -14.314 8.970 -3.144 1.00 0.00 95 ASP A C 4
ATOM 6938 O O . ASP A 1 95 ? -13.413 8.501 -2.451 1.00 0.00 95 ASP A O 4
ATOM 6947 N N . VAL A 1 96 ? -15.607 8.807 -2.905 1.00 0.00 96 VAL A N 4
ATOM 6948 C CA . VAL A 1 96 ? -16.065 8.035 -1.763 1.00 0.00 96 VAL A CA 4
ATOM 6949 C C . VAL A 1 96 ? -15.853 6.545 -2.042 1.00 0.00 96 VAL A C 4
ATOM 6950 O O . VAL A 1 96 ? -15.338 5.818 -1.194 1.00 0.00 96 VAL A O 4
ATOM 6963 N N . PRO A 1 97 ? -16.273 6.124 -3.266 1.00 0.00 97 PRO A N 4
ATOM 6964 C CA . PRO A 1 97 ? -16.134 4.735 -3.667 1.00 0.00 97 PRO A CA 4
ATOM 6965 C C . PRO A 1 97 ? -14.680 4.407 -4.014 1.00 0.00 97 PRO A C 4
ATOM 6966 O O . PRO A 1 97 ? -14.284 3.242 -4.008 1.00 0.00 97 PRO A O 4
ATOM 6977 N N . SER A 1 98 ? -13.925 5.455 -4.309 1.00 0.00 98 SER A N 4
ATOM 6978 C CA . SER A 1 98 ? -12.524 5.292 -4.657 1.00 0.00 98 SER A CA 4
ATOM 6979 C C . SER A 1 98 ? -11.708 4.958 -3.407 1.00 0.00 98 SER A C 4
ATOM 6980 O O . SER A 1 98 ? -10.788 4.144 -3.461 1.00 0.00 98 SER A O 4
ATOM 6988 N N . ALA A 1 99 ? -12.076 5.603 -2.309 1.00 0.00 99 ALA A N 4
ATOM 6989 C CA . ALA A 1 99 ? -11.390 5.384 -1.047 1.00 0.00 99 ALA A CA 4
ATOM 6990 C C . ALA A 1 99 ? -11.669 3.961 -0.560 1.00 0.00 99 ALA A C 4
ATOM 6991 O O . ALA A 1 99 ? -10.742 3.211 -0.258 1.00 0.00 99 ALA A O 4
ATOM 6998 N N . GLN A 1 100 ? -12.951 3.631 -0.499 1.00 0.00 100 GLN A N 4
ATOM 6999 C CA . GLN A 1 100 ? -13.364 2.311 -0.054 1.00 0.00 100 GLN A CA 4
ATOM 7000 C C . GLN A 1 100 ? -12.509 1.234 -0.724 1.00 0.00 100 GLN A C 4
ATOM 7001 O O . GLN A 1 100 ? -12.059 0.296 -0.068 1.00 0.00 100 GLN A O 4
ATOM 7015 N N . GLN A 1 101 ? -12.312 1.403 -2.024 1.00 0.00 101 GLN A N 4
ATOM 7016 C CA . GLN A 1 101 ? -11.519 0.457 -2.790 1.00 0.00 101 GLN A CA 4
ATOM 7017 C C . GLN A 1 101 ? -10.113 0.341 -2.198 1.00 0.00 101 GLN A C 4
ATOM 7018 O O . GLN A 1 101 ? -9.551 -0.751 -2.133 1.00 0.00 101 GLN A O 4
ATOM 7032 N N . TRP A 1 102 ? -9.584 1.483 -1.782 1.00 0.00 102 TRP A N 4
ATOM 7033 C CA . TRP A 1 102 ? -8.255 1.523 -1.198 1.00 0.00 102 TRP A CA 4
ATOM 7034 C C . TRP A 1 102 ? -8.289 0.734 0.112 1.00 0.00 102 TRP A C 4
ATOM 7035 O O . TRP A 1 102 ? -7.570 -0.252 0.266 1.00 0.00 102 TRP A O 4
ATOM 7056 N N . VAL A 1 103 ? -9.133 1.197 1.023 1.00 0.00 103 VAL A N 4
ATOM 7057 C CA . VAL A 1 103 ? -9.271 0.547 2.315 1.00 0.00 103 VAL A CA 4
ATOM 7058 C C . VAL A 1 103 ? -9.323 -0.969 2.115 1.00 0.00 103 VAL A C 4
ATOM 7059 O O . VAL A 1 103 ? -8.458 -1.694 2.605 1.00 0.00 103 VAL A O 4
ATOM 7072 N N . ASP A 1 104 ? -10.346 -1.404 1.394 1.00 0.00 104 ASP A N 4
ATOM 7073 C CA . ASP A 1 104 ? -10.523 -2.820 1.124 1.00 0.00 104 ASP A CA 4
ATOM 7074 C C . ASP A 1 104 ? -9.178 -3.430 0.724 1.00 0.00 104 ASP A C 4
ATOM 7075 O O . ASP A 1 104 ? -8.653 -4.297 1.423 1.00 0.00 104 ASP A O 4
ATOM 7084 N N . ARG A 1 105 ? -8.658 -2.954 -0.397 1.00 0.00 105 ARG A N 4
ATOM 7085 C CA . ARG A 1 105 ? -7.384 -3.442 -0.898 1.00 0.00 105 ARG A CA 4
ATOM 7086 C C . ARG A 1 105 ? -6.400 -3.638 0.257 1.00 0.00 105 ARG A C 4
ATOM 7087 O O . ARG A 1 105 ? -6.030 -4.766 0.577 1.00 0.00 105 ARG A O 4
ATOM 7108 N N . ILE A 1 106 ? -6.004 -2.521 0.850 1.00 0.00 106 ILE A N 4
ATOM 7109 C CA . ILE A 1 106 ? -5.069 -2.556 1.963 1.00 0.00 106 ILE A CA 4
ATOM 7110 C C . ILE A 1 106 ? -5.565 -3.558 3.008 1.00 0.00 106 ILE A C 4
ATOM 7111 O O . ILE A 1 106 ? -4.826 -4.454 3.412 1.00 0.00 106 ILE A O 4
ATOM 7127 N N . GLN A 1 107 ? -6.812 -3.371 3.415 1.00 0.00 107 GLN A N 4
ATOM 7128 C CA . GLN A 1 107 ? -7.414 -4.248 4.405 1.00 0.00 107 GLN A CA 4
ATOM 7129 C C . GLN A 1 107 ? -7.289 -5.708 3.968 1.00 0.00 107 GLN A C 4
ATOM 7130 O O . GLN A 1 107 ? -7.304 -6.613 4.801 1.00 0.00 107 GLN A O 4
ATOM 7144 N N . SER A 1 108 ? -7.168 -5.893 2.662 1.00 0.00 108 SER A N 4
ATOM 7145 C CA . SER A 1 108 ? -7.040 -7.229 2.104 1.00 0.00 108 SER A CA 4
ATOM 7146 C C . SER A 1 108 ? -5.631 -7.768 2.355 1.00 0.00 108 SER A C 4
ATOM 7147 O O . SER A 1 108 ? -5.358 -8.942 2.107 1.00 0.00 108 SER A O 4
ATOM 7155 N N . CYS A 1 109 ? -4.773 -6.886 2.845 1.00 0.00 109 CYS A N 4
ATOM 7156 C CA . CYS A 1 109 ? -3.398 -7.259 3.133 1.00 0.00 109 CYS A CA 4
ATOM 7157 C C . CYS A 1 109 ? -2.958 -6.529 4.403 1.00 0.00 109 CYS A C 4
ATOM 7158 O O . CYS A 1 109 ? -2.161 -5.595 4.343 1.00 0.00 109 CYS A O 4
ATOM 7166 N N . LEU A 1 110 ? -3.497 -6.984 5.525 1.00 0.00 110 LEU A N 4
ATOM 7167 C CA . LEU A 1 110 ? -3.170 -6.386 6.809 1.00 0.00 110 LEU A CA 4
ATOM 7168 C C . LEU A 1 110 ? -2.060 -7.199 7.477 1.00 0.00 110 LEU A C 4
ATOM 7169 O O . LEU A 1 110 ? -0.905 -7.141 7.058 1.00 0.00 110 LEU A O 4
ATOM 7185 N N . SER A 1 111 ? -2.449 -7.939 8.505 1.00 0.00 111 SER A N 4
ATOM 7186 C CA . SER A 1 111 ? -1.500 -8.762 9.236 1.00 0.00 111 SER A CA 4
ATOM 7187 C C . SER A 1 111 ? -1.319 -10.106 8.526 1.00 0.00 111 SER A C 4
ATOM 7188 O O . SER A 1 111 ? -0.198 -10.496 8.205 1.00 0.00 111 SER A O 4
ATOM 7196 N N . SER A 1 112 ? -2.440 -10.776 8.303 1.00 0.00 112 SER A N 4
ATOM 7197 C CA . SER A 1 112 ? -2.418 -12.068 7.637 1.00 0.00 112 SER A CA 4
ATOM 7198 C C . SER A 1 112 ? -3.468 -12.101 6.525 1.00 0.00 112 SER A C 4
ATOM 7199 O O . SER A 1 112 ? -4.593 -11.642 6.714 1.00 0.00 112 SER A O 4
ATOM 7207 N N . GLY A 1 113 ? -3.062 -12.648 5.388 1.00 0.00 113 GLY A N 4
ATOM 7208 C CA . GLY A 1 113 ? -3.954 -12.746 4.245 1.00 0.00 113 GLY A CA 4
ATOM 7209 C C . GLY A 1 113 ? -5.052 -13.782 4.493 1.00 0.00 113 GLY A C 4
ATOM 7210 O O . GLY A 1 113 ? -5.096 -14.402 5.555 1.00 0.00 113 GLY A O 4
ATOM 7214 N N . PRO A 1 114 ? -5.933 -13.942 3.470 1.00 0.00 114 PRO A N 4
ATOM 7215 C CA . PRO A 1 114 ? -7.028 -14.892 3.567 1.00 0.00 114 PRO A CA 4
ATOM 7216 C C . PRO A 1 114 ? -6.524 -16.328 3.403 1.00 0.00 114 PRO A C 4
ATOM 7217 O O . PRO A 1 114 ? -5.420 -16.549 2.910 1.00 0.00 114 PRO A O 4
ATOM 7228 N N . SER A 1 115 ? -7.359 -17.266 3.827 1.00 0.00 115 SER A N 4
ATOM 7229 C CA . SER A 1 115 ? -7.012 -18.674 3.734 1.00 0.00 115 SER A CA 4
ATOM 7230 C C . SER A 1 115 ? -8.194 -19.468 3.175 1.00 0.00 115 SER A C 4
ATOM 7231 O O . SER A 1 115 ? -9.248 -19.544 3.804 1.00 0.00 115 SER A O 4
ATOM 7239 N N . SER A 1 116 ? -7.979 -20.039 1.999 1.00 0.00 116 SER A N 4
ATOM 7240 C CA . SER A 1 116 ? -9.013 -20.824 1.348 1.00 0.00 116 SER A CA 4
ATOM 7241 C C . SER A 1 116 ? -9.367 -22.039 2.208 1.00 0.00 116 SER A C 4
ATOM 7242 O O . SER A 1 116 ? -8.483 -22.695 2.757 1.00 0.00 116 SER A O 4
ATOM 7250 N N . GLY A 1 117 ? -10.663 -22.302 2.299 1.00 0.00 117 GLY A N 4
ATOM 7251 C CA . GLY A 1 117 ? -11.144 -23.427 3.084 1.00 0.00 117 GLY A CA 4
ATOM 7252 C C . GLY A 1 117 ? -12.067 -24.320 2.252 1.00 0.00 117 GLY A C 4
ATOM 7253 O O . GLY A 1 117 ? -11.811 -25.513 2.102 1.00 0.00 117 GLY A O 4
ATOM 7257 N N . GLY A 1 1 ? -3.702 -13.815 -1.374 1.00 0.00 1 GLY A N 5
ATOM 7258 C CA . GLY A 1 1 ? -4.440 -12.631 -1.779 1.00 0.00 1 GLY A CA 5
ATOM 7259 C C . GLY A 1 1 ? -5.384 -12.945 -2.942 1.00 0.00 1 GLY A C 5
ATOM 7260 O O . GLY A 1 1 ? -6.581 -13.143 -2.739 1.00 0.00 1 GLY A O 5
ATOM 7264 N N . SER A 1 2 ? -4.809 -12.980 -4.135 1.00 0.00 2 SER A N 5
ATOM 7265 C CA . SER A 1 2 ? -5.584 -13.267 -5.331 1.00 0.00 2 SER A CA 5
ATOM 7266 C C . SER A 1 2 ? -4.939 -14.415 -6.109 1.00 0.00 2 SER A C 5
ATOM 7267 O O . SER A 1 2 ? -3.765 -14.722 -5.911 1.00 0.00 2 SER A O 5
ATOM 7275 N N . SER A 1 3 ? -5.736 -15.019 -6.979 1.00 0.00 3 SER A N 5
ATOM 7276 C CA . SER A 1 3 ? -5.258 -16.127 -7.788 1.00 0.00 3 SER A CA 5
ATOM 7277 C C . SER A 1 3 ? -5.019 -15.661 -9.225 1.00 0.00 3 SER A C 5
ATOM 7278 O O . SER A 1 3 ? -5.893 -15.049 -9.837 1.00 0.00 3 SER A O 5
ATOM 7286 N N . GLY A 1 4 ? -3.830 -15.967 -9.723 1.00 0.00 4 GLY A N 5
ATOM 7287 C CA . GLY A 1 4 ? -3.464 -15.586 -11.076 1.00 0.00 4 GLY A CA 5
ATOM 7288 C C . GLY A 1 4 ? -1.958 -15.733 -11.299 1.00 0.00 4 GLY A C 5
ATOM 7289 O O . GLY A 1 4 ? -1.339 -16.666 -10.791 1.00 0.00 4 GLY A O 5
ATOM 7293 N N . SER A 1 5 ? -1.411 -14.796 -12.060 1.00 0.00 5 SER A N 5
ATOM 7294 C CA . SER A 1 5 ? 0.012 -14.809 -12.357 1.00 0.00 5 SER A CA 5
ATOM 7295 C C . SER A 1 5 ? 0.460 -13.425 -12.831 1.00 0.00 5 SER A C 5
ATOM 7296 O O . SER A 1 5 ? 1.340 -12.813 -12.227 1.00 0.00 5 SER A O 5
ATOM 7304 N N . SER A 1 6 ? -0.165 -12.972 -13.908 1.00 0.00 6 SER A N 5
ATOM 7305 C CA . SER A 1 6 ? 0.158 -11.672 -14.470 1.00 0.00 6 SER A CA 5
ATOM 7306 C C . SER A 1 6 ? 0.292 -10.637 -13.351 1.00 0.00 6 SER A C 5
ATOM 7307 O O . SER A 1 6 ? -0.386 -10.731 -12.329 1.00 0.00 6 SER A O 5
ATOM 7315 N N . GLY A 1 7 ? 1.172 -9.673 -13.582 1.00 0.00 7 GLY A N 5
ATOM 7316 C CA . GLY A 1 7 ? 1.404 -8.622 -12.606 1.00 0.00 7 GLY A CA 5
ATOM 7317 C C . GLY A 1 7 ? 0.485 -7.425 -12.861 1.00 0.00 7 GLY A C 5
ATOM 7318 O O . GLY A 1 7 ? 0.418 -6.917 -13.979 1.00 0.00 7 GLY A O 5
ATOM 7322 N N . ARG A 1 8 ? -0.200 -7.010 -11.805 1.00 0.00 8 ARG A N 5
ATOM 7323 C CA . ARG A 1 8 ? -1.111 -5.883 -11.901 1.00 0.00 8 ARG A CA 5
ATOM 7324 C C . ARG A 1 8 ? -1.578 -5.459 -10.507 1.00 0.00 8 ARG A C 5
ATOM 7325 O O . ARG A 1 8 ? -2.075 -6.280 -9.737 1.00 0.00 8 ARG A O 5
ATOM 7346 N N . SER A 1 9 ? -1.402 -4.176 -10.224 1.00 0.00 9 SER A N 5
ATOM 7347 C CA . SER A 1 9 ? -1.799 -3.633 -8.936 1.00 0.00 9 SER A CA 5
ATOM 7348 C C . SER A 1 9 ? -2.856 -2.544 -9.131 1.00 0.00 9 SER A C 5
ATOM 7349 O O . SER A 1 9 ? -3.391 -2.382 -10.226 1.00 0.00 9 SER A O 5
ATOM 7357 N N . TYR A 1 10 ? -3.126 -1.825 -8.051 1.00 0.00 10 TYR A N 5
ATOM 7358 C CA . TYR A 1 10 ? -4.109 -0.757 -8.089 1.00 0.00 10 TYR A CA 5
ATOM 7359 C C . TYR A 1 10 ? -3.448 0.605 -7.867 1.00 0.00 10 TYR A C 5
ATOM 7360 O O . TYR A 1 10 ? -2.745 0.804 -6.877 1.00 0.00 10 TYR A O 5
ATOM 7378 N N . GLU A 1 11 ? -3.697 1.508 -8.805 1.00 0.00 11 GLU A N 5
ATOM 7379 C CA . GLU A 1 11 ? -3.134 2.845 -8.724 1.00 0.00 11 GLU A CA 5
ATOM 7380 C C . GLU A 1 11 ? -4.250 3.892 -8.741 1.00 0.00 11 GLU A C 5
ATOM 7381 O O . GLU A 1 11 ? -5.254 3.724 -9.432 1.00 0.00 11 GLU A O 5
ATOM 7393 N N . GLY A 1 12 ? -4.037 4.950 -7.972 1.00 0.00 12 GLY A N 5
ATOM 7394 C CA . GLY A 1 12 ? -5.012 6.024 -7.890 1.00 0.00 12 GLY A CA 5
ATOM 7395 C C . GLY A 1 12 ? -4.491 7.172 -7.023 1.00 0.00 12 GLY A C 5
ATOM 7396 O O . GLY A 1 12 ? -3.714 6.952 -6.095 1.00 0.00 12 GLY A O 5
ATOM 7400 N N . ILE A 1 13 ? -4.940 8.374 -7.356 1.00 0.00 13 ILE A N 5
ATOM 7401 C CA . ILE A 1 13 ? -4.529 9.557 -6.620 1.00 0.00 13 ILE A CA 5
ATOM 7402 C C . ILE A 1 13 ? -4.718 9.310 -5.121 1.00 0.00 13 ILE A C 5
ATOM 7403 O O . ILE A 1 13 ? -5.717 8.726 -4.705 1.00 0.00 13 ILE A O 5
ATOM 7419 N N . LEU A 1 14 ? -3.741 9.769 -4.352 1.00 0.00 14 LEU A N 5
ATOM 7420 C CA . LEU A 1 14 ? -3.787 9.605 -2.909 1.00 0.00 14 LEU A CA 5
ATOM 7421 C C . LEU A 1 14 ? -3.028 10.756 -2.245 1.00 0.00 14 LEU A C 5
ATOM 7422 O O . LEU A 1 14 ? -1.829 10.923 -2.466 1.00 0.00 14 LEU A O 5
ATOM 7438 N N . TYR A 1 15 ? -3.757 11.521 -1.446 1.00 0.00 15 TYR A N 5
ATOM 7439 C CA . TYR A 1 15 ? -3.168 12.652 -0.749 1.00 0.00 15 TYR A CA 5
ATOM 7440 C C . TYR A 1 15 ? -2.463 12.199 0.531 1.00 0.00 15 TYR A C 5
ATOM 7441 O O . TYR A 1 15 ? -2.772 11.139 1.073 1.00 0.00 15 TYR A O 5
ATOM 7459 N N . LYS A 1 16 ? -1.529 13.026 0.978 1.00 0.00 16 LYS A N 5
ATOM 7460 C CA . LYS A 1 16 ? -0.778 12.725 2.185 1.00 0.00 16 LYS A CA 5
ATOM 7461 C C . LYS A 1 16 ? -0.541 14.017 2.969 1.00 0.00 16 LYS A C 5
ATOM 7462 O O . LYS A 1 16 ? 0.269 14.851 2.568 1.00 0.00 16 LYS A O 5
ATOM 7481 N N . LYS A 1 17 ? -1.263 14.142 4.073 1.00 0.00 17 LYS A N 5
ATOM 7482 C CA . LYS A 1 17 ? -1.142 15.319 4.917 1.00 0.00 17 LYS A CA 5
ATOM 7483 C C . LYS A 1 17 ? 0.331 15.720 5.016 1.00 0.00 17 LYS A C 5
ATOM 7484 O O . LYS A 1 17 ? 1.217 14.869 4.948 1.00 0.00 17 LYS A O 5
ATOM 7503 N N . GLY A 1 18 ? 0.549 17.018 5.175 1.00 0.00 18 GLY A N 5
ATOM 7504 C CA . GLY A 1 18 ? 1.899 17.543 5.284 1.00 0.00 18 GLY A CA 5
ATOM 7505 C C . GLY A 1 18 ? 2.049 18.415 6.533 1.00 0.00 18 GLY A C 5
ATOM 7506 O O . GLY A 1 18 ? 2.002 17.913 7.654 1.00 0.00 18 GLY A O 5
ATOM 7510 N N . ALA A 1 19 ? 2.228 19.706 6.295 1.00 0.00 19 ALA A N 5
ATOM 7511 C CA . ALA A 1 19 ? 2.386 20.652 7.386 1.00 0.00 19 ALA A CA 5
ATOM 7512 C C . ALA A 1 19 ? 2.497 22.068 6.816 1.00 0.00 19 ALA A C 5
ATOM 7513 O O . ALA A 1 19 ? 3.598 22.596 6.668 1.00 0.00 19 ALA A O 5
ATOM 7520 N N . PHE A 1 20 ? 1.342 22.641 6.510 1.00 0.00 20 PHE A N 5
ATOM 7521 C CA . PHE A 1 20 ? 1.296 23.985 5.959 1.00 0.00 20 PHE A CA 5
ATOM 7522 C C . PHE A 1 20 ? -0.133 24.371 5.574 1.00 0.00 20 PHE A C 5
ATOM 7523 O O . PHE A 1 20 ? -0.981 23.503 5.371 1.00 0.00 20 PHE A O 5
ATOM 7540 N N . MET A 1 21 ? -0.357 25.674 5.485 1.00 0.00 21 MET A N 5
ATOM 7541 C CA . MET A 1 21 ? -1.669 26.185 5.127 1.00 0.00 21 MET A CA 5
ATOM 7542 C C . MET A 1 21 ? -2.236 25.441 3.916 1.00 0.00 21 MET A C 5
ATOM 7543 O O . MET A 1 21 ? -3.350 24.923 3.967 1.00 0.00 21 MET A O 5
ATOM 7557 N N . LYS A 1 22 ? -1.443 25.413 2.855 1.00 0.00 22 LYS A N 5
ATOM 7558 C CA . LYS A 1 22 ? -1.852 24.741 1.633 1.00 0.00 22 LYS A CA 5
ATOM 7559 C C . LYS A 1 22 ? -2.542 23.422 1.988 1.00 0.00 22 LYS A C 5
ATOM 7560 O O . LYS A 1 22 ? -2.383 22.913 3.096 1.00 0.00 22 LYS A O 5
ATOM 7579 N N . PRO A 1 23 ? -3.314 22.894 1.000 1.00 0.00 23 PRO A N 5
ATOM 7580 C CA . PRO A 1 23 ? -4.029 21.644 1.197 1.00 0.00 23 PRO A CA 5
ATOM 7581 C C . PRO A 1 23 ? -3.073 20.451 1.136 1.00 0.00 23 PRO A C 5
ATOM 7582 O O . PRO A 1 23 ? -1.930 20.588 0.704 1.00 0.00 23 PRO A O 5
ATOM 7593 N N . TRP A 1 24 ? -3.578 19.307 1.576 1.00 0.00 24 TRP A N 5
ATOM 7594 C CA . TRP A 1 24 ? -2.783 18.090 1.577 1.00 0.00 24 TRP A CA 5
ATOM 7595 C C . TRP A 1 24 ? -2.187 17.914 0.179 1.00 0.00 24 TRP A C 5
ATOM 7596 O O . TRP A 1 24 ? -2.886 18.065 -0.821 1.00 0.00 24 TRP A O 5
ATOM 7617 N N . LYS A 1 25 ? -0.901 17.595 0.155 1.00 0.00 25 LYS A N 5
ATOM 7618 C CA . LYS A 1 25 ? -0.203 17.396 -1.103 1.00 0.00 25 LYS A CA 5
ATOM 7619 C C . LYS A 1 25 ? -0.728 16.128 -1.778 1.00 0.00 25 LYS A C 5
ATOM 7620 O O . LYS A 1 25 ? -0.727 15.055 -1.177 1.00 0.00 25 LYS A O 5
ATOM 7639 N N . ALA A 1 26 ? -1.165 16.293 -3.018 1.00 0.00 26 ALA A N 5
ATOM 7640 C CA . ALA A 1 26 ? -1.692 15.174 -3.781 1.00 0.00 26 ALA A CA 5
ATOM 7641 C C . ALA A 1 26 ? -0.564 14.545 -4.601 1.00 0.00 26 ALA A C 5
ATOM 7642 O O . ALA A 1 26 ? 0.109 15.233 -5.367 1.00 0.00 26 ALA A O 5
ATOM 7649 N N . ARG A 1 27 ? -0.394 13.245 -4.413 1.00 0.00 27 ARG A N 5
ATOM 7650 C CA . ARG A 1 27 ? 0.641 12.515 -5.127 1.00 0.00 27 ARG A CA 5
ATOM 7651 C C . ARG A 1 27 ? 0.086 11.193 -5.661 1.00 0.00 27 ARG A C 5
ATOM 7652 O O . ARG A 1 27 ? -0.937 10.707 -5.182 1.00 0.00 27 ARG A O 5
ATOM 7673 N N . TRP A 1 28 ? 0.786 10.649 -6.645 1.00 0.00 28 TRP A N 5
ATOM 7674 C CA . TRP A 1 28 ? 0.376 9.393 -7.250 1.00 0.00 28 TRP A CA 5
ATOM 7675 C C . TRP A 1 28 ? 0.935 8.253 -6.396 1.00 0.00 28 TRP A C 5
ATOM 7676 O O . TRP A 1 28 ? 2.139 8.191 -6.149 1.00 0.00 28 TRP A O 5
ATOM 7697 N N . PHE A 1 29 ? 0.035 7.379 -5.969 1.00 0.00 29 PHE A N 5
ATOM 7698 C CA . PHE A 1 29 ? 0.424 6.245 -5.149 1.00 0.00 29 PHE A CA 5
ATOM 7699 C C . PHE A 1 29 ? 0.294 4.935 -5.928 1.00 0.00 29 PHE A C 5
ATOM 7700 O O . PHE A 1 29 ? -0.272 4.911 -7.020 1.00 0.00 29 PHE A O 5
ATOM 7717 N N . VAL A 1 30 ? 0.828 3.876 -5.336 1.00 0.00 30 VAL A N 5
ATOM 7718 C CA . VAL A 1 30 ? 0.779 2.565 -5.961 1.00 0.00 30 VAL A CA 5
ATOM 7719 C C . VAL A 1 30 ? 0.455 1.511 -4.900 1.00 0.00 30 VAL A C 5
ATOM 7720 O O . VAL A 1 30 ? 1.138 1.421 -3.881 1.00 0.00 30 VAL A O 5
ATOM 7733 N N . LEU A 1 31 ? -0.587 0.741 -5.176 1.00 0.00 31 LEU A N 5
ATOM 7734 C CA . LEU A 1 31 ? -1.010 -0.303 -4.258 1.00 0.00 31 LEU A CA 5
ATOM 7735 C C . LEU A 1 31 ? -0.560 -1.663 -4.797 1.00 0.00 31 LEU A C 5
ATOM 7736 O O . LEU A 1 31 ? -1.325 -2.351 -5.470 1.00 0.00 31 LEU A O 5
ATOM 7752 N N . ASP A 1 32 ? 0.679 -2.008 -4.480 1.00 0.00 32 ASP A N 5
ATOM 7753 C CA . ASP A 1 32 ? 1.240 -3.273 -4.924 1.00 0.00 32 ASP A CA 5
ATOM 7754 C C . ASP A 1 32 ? 0.559 -4.420 -4.175 1.00 0.00 32 ASP A C 5
ATOM 7755 O O . ASP A 1 32 ? -0.004 -4.216 -3.100 1.00 0.00 32 ASP A O 5
ATOM 7764 N N . LYS A 1 33 ? 0.631 -5.600 -4.772 1.00 0.00 33 LYS A N 5
ATOM 7765 C CA . LYS A 1 33 ? 0.027 -6.779 -4.174 1.00 0.00 33 LYS A CA 5
ATOM 7766 C C . LYS A 1 33 ? 1.084 -7.879 -4.048 1.00 0.00 33 LYS A C 5
ATOM 7767 O O . LYS A 1 33 ? 1.167 -8.550 -3.020 1.00 0.00 33 LYS A O 5
ATOM 7786 N N . THR A 1 34 ? 1.865 -8.029 -5.107 1.00 0.00 34 THR A N 5
ATOM 7787 C CA . THR A 1 34 ? 2.912 -9.036 -5.128 1.00 0.00 34 THR A CA 5
ATOM 7788 C C . THR A 1 34 ? 3.733 -8.977 -3.838 1.00 0.00 34 THR A C 5
ATOM 7789 O O . THR A 1 34 ? 4.021 -10.009 -3.234 1.00 0.00 34 THR A O 5
ATOM 7800 N N . LYS A 1 35 ? 4.088 -7.760 -3.455 1.00 0.00 35 LYS A N 5
ATOM 7801 C CA . LYS A 1 35 ? 4.871 -7.553 -2.249 1.00 0.00 35 LYS A CA 5
ATOM 7802 C C . LYS A 1 35 ? 4.056 -6.725 -1.253 1.00 0.00 35 LYS A C 5
ATOM 7803 O O . LYS A 1 35 ? 4.530 -6.420 -0.160 1.00 0.00 35 LYS A O 5
ATOM 7822 N N . HIS A 1 36 ? 2.844 -6.385 -1.667 1.00 0.00 36 HIS A N 5
ATOM 7823 C CA . HIS A 1 36 ? 1.959 -5.598 -0.825 1.00 0.00 36 HIS A CA 5
ATOM 7824 C C . HIS A 1 36 ? 2.737 -4.434 -0.209 1.00 0.00 36 HIS A C 5
ATOM 7825 O O . HIS A 1 36 ? 3.276 -4.555 0.890 1.00 0.00 36 HIS A O 5
ATOM 7839 N N . GLN A 1 37 ? 2.772 -3.332 -0.944 1.00 0.00 37 GLN A N 5
ATOM 7840 C CA . GLN A 1 37 ? 3.475 -2.147 -0.484 1.00 0.00 37 GLN A CA 5
ATOM 7841 C C . GLN A 1 37 ? 2.832 -0.888 -1.068 1.00 0.00 37 GLN A C 5
ATOM 7842 O O . GLN A 1 37 ? 2.065 -0.965 -2.026 1.00 0.00 37 GLN A O 5
ATOM 7856 N N . LEU A 1 38 ? 3.167 0.244 -0.465 1.00 0.00 38 LEU A N 5
ATOM 7857 C CA . LEU A 1 38 ? 2.631 1.518 -0.912 1.00 0.00 38 LEU A CA 5
ATOM 7858 C C . LEU A 1 38 ? 3.766 2.371 -1.483 1.00 0.00 38 LEU A C 5
ATOM 7859 O O . LEU A 1 38 ? 4.597 2.885 -0.735 1.00 0.00 38 LEU A O 5
ATOM 7875 N N . ARG A 1 39 ? 3.765 2.495 -2.802 1.00 0.00 39 ARG A N 5
ATOM 7876 C CA . ARG A 1 39 ? 4.784 3.277 -3.481 1.00 0.00 39 ARG A CA 5
ATOM 7877 C C . ARG A 1 39 ? 4.158 4.508 -4.140 1.00 0.00 39 ARG A C 5
ATOM 7878 O O . ARG A 1 39 ? 3.240 4.383 -4.949 1.00 0.00 39 ARG A O 5
ATOM 7899 N N . TYR A 1 40 ? 4.678 5.668 -3.769 1.00 0.00 40 TYR A N 5
ATOM 7900 C CA . TYR A 1 40 ? 4.182 6.920 -4.313 1.00 0.00 40 TYR A CA 5
ATOM 7901 C C . TYR A 1 40 ? 5.311 7.722 -4.963 1.00 0.00 40 TYR A C 5
ATOM 7902 O O . TYR A 1 40 ? 6.397 7.841 -4.397 1.00 0.00 40 TYR A O 5
ATOM 7920 N N . TYR A 1 41 ? 5.017 8.251 -6.141 1.00 0.00 41 TYR A N 5
ATOM 7921 C CA . TYR A 1 41 ? 5.994 9.038 -6.873 1.00 0.00 41 TYR A CA 5
ATOM 7922 C C . TYR A 1 41 ? 5.462 10.444 -7.160 1.00 0.00 41 TYR A C 5
ATOM 7923 O O . TYR A 1 41 ? 4.276 10.712 -6.975 1.00 0.00 41 TYR A O 5
ATOM 7941 N N . ASP A 1 42 ? 6.365 11.304 -7.607 1.00 0.00 42 ASP A N 5
ATOM 7942 C CA . ASP A 1 42 ? 6.001 12.675 -7.922 1.00 0.00 42 ASP A CA 5
ATOM 7943 C C . ASP A 1 42 ? 5.263 12.708 -9.262 1.00 0.00 42 ASP A C 5
ATOM 7944 O O . ASP A 1 42 ? 4.430 13.582 -9.494 1.00 0.00 42 ASP A O 5
ATOM 7953 N N . HIS A 1 43 ? 5.597 11.745 -10.108 1.00 0.00 43 HIS A N 5
ATOM 7954 C CA . HIS A 1 43 ? 4.976 11.653 -11.419 1.00 0.00 43 HIS A CA 5
ATOM 7955 C C . HIS A 1 43 ? 3.902 10.564 -11.403 1.00 0.00 43 HIS A C 5
ATOM 7956 O O . HIS A 1 43 ? 3.574 10.026 -10.346 1.00 0.00 43 HIS A O 5
ATOM 7970 N N . ARG A 1 44 ? 3.384 10.271 -12.586 1.00 0.00 44 ARG A N 5
ATOM 7971 C CA . ARG A 1 44 ? 2.353 9.256 -12.722 1.00 0.00 44 ARG A CA 5
ATOM 7972 C C . ARG A 1 44 ? 2.983 7.900 -13.047 1.00 0.00 44 ARG A C 5
ATOM 7973 O O . ARG A 1 44 ? 2.320 6.868 -12.963 1.00 0.00 44 ARG A O 5
ATOM 7994 N N . MET A 1 45 ? 4.256 7.948 -13.413 1.00 0.00 45 MET A N 5
ATOM 7995 C CA . MET A 1 45 ? 4.983 6.736 -13.751 1.00 0.00 45 MET A CA 5
ATOM 7996 C C . MET A 1 45 ? 6.414 6.787 -13.214 1.00 0.00 45 MET A C 5
ATOM 7997 O O . MET A 1 45 ? 6.897 5.818 -12.630 1.00 0.00 45 MET A O 5
ATOM 8011 N N . ASP A 1 46 ? 7.053 7.928 -13.429 1.00 0.00 46 ASP A N 5
ATOM 8012 C CA . ASP A 1 46 ? 8.420 8.118 -12.974 1.00 0.00 46 ASP A CA 5
ATOM 8013 C C . ASP A 1 46 ? 9.211 6.828 -13.198 1.00 0.00 46 ASP A C 5
ATOM 8014 O O . ASP A 1 46 ? 8.840 6.004 -14.032 1.00 0.00 46 ASP A O 5
ATOM 8023 N N . THR A 1 47 ? 10.289 6.693 -12.438 1.00 0.00 47 THR A N 5
ATOM 8024 C CA . THR A 1 47 ? 11.136 5.518 -12.543 1.00 0.00 47 THR A CA 5
ATOM 8025 C C . THR A 1 47 ? 11.575 5.050 -11.154 1.00 0.00 47 THR A C 5
ATOM 8026 O O . THR A 1 47 ? 11.425 3.878 -10.814 1.00 0.00 47 THR A O 5
ATOM 8037 N N . GLU A 1 48 ? 12.107 5.992 -10.389 1.00 0.00 48 GLU A N 5
ATOM 8038 C CA . GLU A 1 48 ? 12.569 5.691 -9.044 1.00 0.00 48 GLU A CA 5
ATOM 8039 C C . GLU A 1 48 ? 11.427 5.866 -8.040 1.00 0.00 48 GLU A C 5
ATOM 8040 O O . GLU A 1 48 ? 10.639 6.804 -8.148 1.00 0.00 48 GLU A O 5
ATOM 8052 N N . CYS A 1 49 ? 11.376 4.948 -7.086 1.00 0.00 49 CYS A N 5
ATOM 8053 C CA . CYS A 1 49 ? 10.344 4.988 -6.064 1.00 0.00 49 CYS A CA 5
ATOM 8054 C C . CYS A 1 49 ? 10.771 5.991 -4.990 1.00 0.00 49 CYS A C 5
ATOM 8055 O O . CYS A 1 49 ? 11.942 6.045 -4.617 1.00 0.00 49 CYS A O 5
ATOM 8063 N N . LYS A 1 50 ? 9.799 6.760 -4.524 1.00 0.00 50 LYS A N 5
ATOM 8064 C CA . LYS A 1 50 ? 10.059 7.758 -3.500 1.00 0.00 50 LYS A CA 5
ATOM 8065 C C . LYS A 1 50 ? 9.193 7.463 -2.274 1.00 0.00 50 LYS A C 5
ATOM 8066 O O . LYS A 1 50 ? 8.059 7.930 -2.184 1.00 0.00 50 LYS A O 5
ATOM 8085 N N . GLY A 1 51 ? 9.761 6.690 -1.360 1.00 0.00 51 GLY A N 5
ATOM 8086 C CA . GLY A 1 51 ? 9.054 6.327 -0.143 1.00 0.00 51 GLY A CA 5
ATOM 8087 C C . GLY A 1 51 ? 8.167 5.101 -0.369 1.00 0.00 51 GLY A C 5
ATOM 8088 O O . GLY A 1 51 ? 7.354 5.080 -1.293 1.00 0.00 51 GLY A O 5
ATOM 8092 N N . VAL A 1 52 ? 8.352 4.110 0.490 1.00 0.00 52 VAL A N 5
ATOM 8093 C CA . VAL A 1 52 ? 7.578 2.884 0.396 1.00 0.00 52 VAL A CA 5
ATOM 8094 C C . VAL A 1 52 ? 6.906 2.605 1.742 1.00 0.00 52 VAL A C 5
ATOM 8095 O O . VAL A 1 52 ? 7.469 2.902 2.794 1.00 0.00 52 VAL A O 5
ATOM 8108 N N . ILE A 1 53 ? 5.710 2.039 1.664 1.00 0.00 53 ILE A N 5
ATOM 8109 C CA . ILE A 1 53 ? 4.955 1.718 2.863 1.00 0.00 53 ILE A CA 5
ATOM 8110 C C . ILE A 1 53 ? 4.639 0.221 2.876 1.00 0.00 53 ILE A C 5
ATOM 8111 O O . ILE A 1 53 ? 3.739 -0.233 2.171 1.00 0.00 53 ILE A O 5
ATOM 8127 N N . ASP A 1 54 ? 5.398 -0.505 3.684 1.00 0.00 54 ASP A N 5
ATOM 8128 C CA . ASP A 1 54 ? 5.210 -1.941 3.798 1.00 0.00 54 ASP A CA 5
ATOM 8129 C C . ASP A 1 54 ? 3.792 -2.228 4.298 1.00 0.00 54 ASP A C 5
ATOM 8130 O O . ASP A 1 54 ? 3.497 -2.040 5.477 1.00 0.00 54 ASP A O 5
ATOM 8139 N N . LEU A 1 55 ? 2.954 -2.678 3.376 1.00 0.00 55 LEU A N 5
ATOM 8140 C CA . LEU A 1 55 ? 1.575 -2.993 3.709 1.00 0.00 55 LEU A CA 5
ATOM 8141 C C . LEU A 1 55 ? 1.550 -4.063 4.802 1.00 0.00 55 LEU A C 5
ATOM 8142 O O . LEU A 1 55 ? 0.607 -4.130 5.589 1.00 0.00 55 LEU A O 5
ATOM 8158 N N . ALA A 1 56 ? 2.597 -4.875 4.815 1.00 0.00 56 ALA A N 5
ATOM 8159 C CA . ALA A 1 56 ? 2.707 -5.939 5.798 1.00 0.00 56 ALA A CA 5
ATOM 8160 C C . ALA A 1 56 ? 2.900 -5.326 7.187 1.00 0.00 56 ALA A C 5
ATOM 8161 O O . ALA A 1 56 ? 2.604 -5.963 8.197 1.00 0.00 56 ALA A O 5
ATOM 8168 N N . GLU A 1 57 ? 3.396 -4.098 7.193 1.00 0.00 57 GLU A N 5
ATOM 8169 C CA . GLU A 1 57 ? 3.632 -3.392 8.441 1.00 0.00 57 GLU A CA 5
ATOM 8170 C C . GLU A 1 57 ? 2.338 -2.747 8.939 1.00 0.00 57 GLU A C 5
ATOM 8171 O O . GLU A 1 57 ? 2.250 -2.336 10.095 1.00 0.00 57 GLU A O 5
ATOM 8183 N N . VAL A 1 58 ? 1.364 -2.680 8.043 1.00 0.00 58 VAL A N 5
ATOM 8184 C CA . VAL A 1 58 ? 0.078 -2.092 8.378 1.00 0.00 58 VAL A CA 5
ATOM 8185 C C . VAL A 1 58 ? -0.615 -2.959 9.431 1.00 0.00 58 VAL A C 5
ATOM 8186 O O . VAL A 1 58 ? -0.552 -4.186 9.370 1.00 0.00 58 VAL A O 5
ATOM 8199 N N . GLU A 1 59 ? -1.261 -2.286 10.372 1.00 0.00 59 GLU A N 5
ATOM 8200 C CA . GLU A 1 59 ? -1.965 -2.980 11.438 1.00 0.00 59 GLU A CA 5
ATOM 8201 C C . GLU A 1 59 ? -3.474 -2.945 11.186 1.00 0.00 59 GLU A C 5
ATOM 8202 O O . GLU A 1 59 ? -4.191 -3.870 11.566 1.00 0.00 59 GLU A O 5
ATOM 8214 N N . ALA A 1 60 ? -3.911 -1.870 10.548 1.00 0.00 60 ALA A N 5
ATOM 8215 C CA . ALA A 1 60 ? -5.322 -1.703 10.242 1.00 0.00 60 ALA A CA 5
ATOM 8216 C C . ALA A 1 60 ? -5.577 -0.259 9.806 1.00 0.00 60 ALA A C 5
ATOM 8217 O O . ALA A 1 60 ? -4.745 0.618 10.032 1.00 0.00 60 ALA A O 5
ATOM 8224 N N . VAL A 1 61 ? -6.733 -0.056 9.190 1.00 0.00 61 VAL A N 5
ATOM 8225 C CA . VAL A 1 61 ? -7.109 1.267 8.722 1.00 0.00 61 VAL A CA 5
ATOM 8226 C C . VAL A 1 61 ? -8.537 1.577 9.173 1.00 0.00 61 VAL A C 5
ATOM 8227 O O . VAL A 1 61 ? -9.314 0.666 9.455 1.00 0.00 61 VAL A O 5
ATOM 8240 N N . ALA A 1 62 ? -8.841 2.865 9.228 1.00 0.00 62 ALA A N 5
ATOM 8241 C CA . ALA A 1 62 ? -10.162 3.306 9.640 1.00 0.00 62 ALA A CA 5
ATOM 8242 C C . ALA A 1 62 ? -10.543 4.564 8.856 1.00 0.00 62 ALA A C 5
ATOM 8243 O O . ALA A 1 62 ? -9.691 5.403 8.570 1.00 0.00 62 ALA A O 5
ATOM 8250 N N . PRO A 1 63 ? -11.858 4.656 8.522 1.00 0.00 63 PRO A N 5
ATOM 8251 C CA . PRO A 1 63 ? -12.363 5.797 7.776 1.00 0.00 63 PRO A CA 5
ATOM 8252 C C . PRO A 1 63 ? -12.467 7.034 8.671 1.00 0.00 63 PRO A C 5
ATOM 8253 O O . PRO A 1 63 ? -13.341 7.109 9.533 1.00 0.00 63 PRO A O 5
ATOM 8264 N N . GLY A 1 64 ? -11.563 7.973 8.435 1.00 0.00 64 GLY A N 5
ATOM 8265 C CA . GLY A 1 64 ? -11.543 9.203 9.209 1.00 0.00 64 GLY A CA 5
ATOM 8266 C C . GLY A 1 64 ? -12.434 10.269 8.568 1.00 0.00 64 GLY A C 5
ATOM 8267 O O . GLY A 1 64 ? -13.134 9.995 7.595 1.00 0.00 64 GLY A O 5
ATOM 8271 N N . THR A 1 65 ? -12.378 11.463 9.140 1.00 0.00 65 THR A N 5
ATOM 8272 C CA . THR A 1 65 ? -13.171 12.571 8.636 1.00 0.00 65 THR A CA 5
ATOM 8273 C C . THR A 1 65 ? -12.263 13.661 8.064 1.00 0.00 65 THR A C 5
ATOM 8274 O O . THR A 1 65 ? -11.079 13.724 8.394 1.00 0.00 65 THR A O 5
ATOM 8285 N N . PRO A 1 66 ? -12.866 14.514 7.194 1.00 0.00 66 PRO A N 5
ATOM 8286 C CA . PRO A 1 66 ? -12.124 15.598 6.572 1.00 0.00 66 PRO A CA 5
ATOM 8287 C C . PRO A 1 66 ? -11.876 16.733 7.567 1.00 0.00 66 PRO A C 5
ATOM 8288 O O . PRO A 1 66 ? -12.820 17.296 8.120 1.00 0.00 66 PRO A O 5
ATOM 8299 N N . THR A 1 67 ? -10.601 17.036 7.764 1.00 0.00 67 THR A N 5
ATOM 8300 C CA . THR A 1 67 ? -10.217 18.095 8.682 1.00 0.00 67 THR A CA 5
ATOM 8301 C C . THR A 1 67 ? -9.749 19.329 7.908 1.00 0.00 67 THR A C 5
ATOM 8302 O O . THR A 1 67 ? -9.952 19.421 6.699 1.00 0.00 67 THR A O 5
ATOM 8313 N N . ILE A 1 68 ? -9.132 20.247 8.638 1.00 0.00 68 ILE A N 5
ATOM 8314 C CA . ILE A 1 68 ? -8.634 21.471 8.035 1.00 0.00 68 ILE A CA 5
ATOM 8315 C C . ILE A 1 68 ? -7.410 21.150 7.175 1.00 0.00 68 ILE A C 5
ATOM 8316 O O . ILE A 1 68 ? -6.517 20.424 7.608 1.00 0.00 68 ILE A O 5
ATOM 8332 N N . GLY A 1 69 ? -7.408 21.707 5.973 1.00 0.00 69 GLY A N 5
ATOM 8333 C CA . GLY A 1 69 ? -6.308 21.489 5.049 1.00 0.00 69 GLY A CA 5
ATOM 8334 C C . GLY A 1 69 ? -6.700 20.494 3.955 1.00 0.00 69 GLY A C 5
ATOM 8335 O O . GLY A 1 69 ? -6.291 20.638 2.804 1.00 0.00 69 GLY A O 5
ATOM 8339 N N . ALA A 1 70 ? -7.488 19.506 4.354 1.00 0.00 70 ALA A N 5
ATOM 8340 C CA . ALA A 1 70 ? -7.940 18.486 3.422 1.00 0.00 70 ALA A CA 5
ATOM 8341 C C . ALA A 1 70 ? -8.616 19.159 2.226 1.00 0.00 70 ALA A C 5
ATOM 8342 O O . ALA A 1 70 ? -9.058 20.303 2.320 1.00 0.00 70 ALA A O 5
ATOM 8349 N N . PRO A 1 71 ? -8.677 18.401 1.098 1.00 0.00 71 PRO A N 5
ATOM 8350 C CA . PRO A 1 71 ? -9.291 18.911 -0.115 1.00 0.00 71 PRO A CA 5
ATOM 8351 C C . PRO A 1 71 ? -10.817 18.918 0.004 1.00 0.00 71 PRO A C 5
ATOM 8352 O O . PRO A 1 71 ? -11.367 18.453 1.001 1.00 0.00 71 PRO A O 5
ATOM 8363 N N . LYS A 1 72 ? -11.457 19.451 -1.026 1.00 0.00 72 LYS A N 5
ATOM 8364 C CA . LYS A 1 72 ? -12.908 19.524 -1.050 1.00 0.00 72 LYS A CA 5
ATOM 8365 C C . LYS A 1 72 ? -13.455 18.424 -1.960 1.00 0.00 72 LYS A C 5
ATOM 8366 O O . LYS A 1 72 ? -14.458 17.788 -1.638 1.00 0.00 72 LYS A O 5
ATOM 8385 N N . THR A 1 73 ? -12.773 18.232 -3.080 1.00 0.00 73 THR A N 5
ATOM 8386 C CA . THR A 1 73 ? -13.178 17.219 -4.039 1.00 0.00 73 THR A CA 5
ATOM 8387 C C . THR A 1 73 ? -13.662 15.961 -3.314 1.00 0.00 73 THR A C 5
ATOM 8388 O O . THR A 1 73 ? -14.837 15.605 -3.399 1.00 0.00 73 THR A O 5
ATOM 8399 N N . VAL A 1 74 ? -12.733 15.323 -2.618 1.00 0.00 74 VAL A N 5
ATOM 8400 C CA . VAL A 1 74 ? -13.051 14.113 -1.879 1.00 0.00 74 VAL A CA 5
ATOM 8401 C C . VAL A 1 74 ? -14.053 14.445 -0.772 1.00 0.00 74 VAL A C 5
ATOM 8402 O O . VAL A 1 74 ? -14.072 15.564 -0.261 1.00 0.00 74 VAL A O 5
ATOM 8415 N N . ASP A 1 75 ? -14.863 13.453 -0.434 1.00 0.00 75 ASP A N 5
ATOM 8416 C CA . ASP A 1 75 ? -15.866 13.625 0.603 1.00 0.00 75 ASP A CA 5
ATOM 8417 C C . ASP A 1 75 ? -15.308 13.122 1.936 1.00 0.00 75 ASP A C 5
ATOM 8418 O O . ASP A 1 75 ? -14.101 12.931 2.075 1.00 0.00 75 ASP A O 5
ATOM 8427 N N . GLU A 1 76 ? -16.213 12.920 2.882 1.00 0.00 76 GLU A N 5
ATOM 8428 C CA . GLU A 1 76 ? -15.827 12.442 4.198 1.00 0.00 76 GLU A CA 5
ATOM 8429 C C . GLU A 1 76 ? -15.797 10.912 4.220 1.00 0.00 76 GLU A C 5
ATOM 8430 O O . GLU A 1 76 ? -15.041 10.313 4.983 1.00 0.00 76 GLU A O 5
ATOM 8442 N N . LYS A 1 77 ? -16.630 10.324 3.374 1.00 0.00 77 LYS A N 5
ATOM 8443 C CA . LYS A 1 77 ? -16.708 8.876 3.286 1.00 0.00 77 LYS A CA 5
ATOM 8444 C C . LYS A 1 77 ? -15.636 8.369 2.320 1.00 0.00 77 LYS A C 5
ATOM 8445 O O . LYS A 1 77 ? -15.925 7.569 1.430 1.00 0.00 77 LYS A O 5
ATOM 8464 N N . ALA A 1 78 ? -14.421 8.854 2.527 1.00 0.00 78 ALA A N 5
ATOM 8465 C CA . ALA A 1 78 ? -13.304 8.460 1.685 1.00 0.00 78 ALA A CA 5
ATOM 8466 C C . ALA A 1 78 ? -12.023 8.439 2.521 1.00 0.00 78 ALA A C 5
ATOM 8467 O O . ALA A 1 78 ? -11.254 7.481 2.461 1.00 0.00 78 ALA A O 5
ATOM 8474 N N . PHE A 1 79 ? -11.834 9.507 3.282 1.00 0.00 79 PHE A N 5
ATOM 8475 C CA . PHE A 1 79 ? -10.659 9.623 4.129 1.00 0.00 79 PHE A CA 5
ATOM 8476 C C . PHE A 1 79 ? -10.495 8.384 5.012 1.00 0.00 79 PHE A C 5
ATOM 8477 O O . PHE A 1 79 ? -11.434 7.973 5.692 1.00 0.00 79 PHE A O 5
ATOM 8494 N N . PHE A 1 80 ? -9.295 7.824 4.972 1.00 0.00 80 PHE A N 5
ATOM 8495 C CA . PHE A 1 80 ? -8.995 6.640 5.760 1.00 0.00 80 PHE A CA 5
ATOM 8496 C C . PHE A 1 80 ? -7.570 6.695 6.313 1.00 0.00 80 PHE A C 5
ATOM 8497 O O . PHE A 1 80 ? -6.624 6.966 5.574 1.00 0.00 80 PHE A O 5
ATOM 8514 N N . ASP A 1 81 ? -7.461 6.434 7.607 1.00 0.00 81 ASP A N 5
ATOM 8515 C CA . ASP A 1 81 ? -6.166 6.451 8.267 1.00 0.00 81 ASP A CA 5
ATOM 8516 C C . ASP A 1 81 ? -5.548 5.053 8.203 1.00 0.00 81 ASP A C 5
ATOM 8517 O O . ASP A 1 81 ? -6.209 4.063 8.514 1.00 0.00 81 ASP A O 5
ATOM 8526 N N . VAL A 1 82 ? -4.287 5.017 7.798 1.00 0.00 82 VAL A N 5
ATOM 8527 C CA . VAL A 1 82 ? -3.572 3.757 7.690 1.00 0.00 82 VAL A CA 5
ATOM 8528 C C . VAL A 1 82 ? -2.605 3.621 8.867 1.00 0.00 82 VAL A C 5
ATOM 8529 O O . VAL A 1 82 ? -1.632 4.367 8.965 1.00 0.00 82 VAL A O 5
ATOM 8542 N N . LYS A 1 83 ? -2.906 2.663 9.732 1.00 0.00 83 LYS A N 5
ATOM 8543 C CA . LYS A 1 83 ? -2.076 2.420 10.899 1.00 0.00 83 LYS A CA 5
ATOM 8544 C C . LYS A 1 83 ? -0.995 1.397 10.546 1.00 0.00 83 LYS A C 5
ATOM 8545 O O . LYS A 1 83 ? -1.299 0.309 10.059 1.00 0.00 83 LYS A O 5
ATOM 8564 N N . THR A 1 84 ? 0.247 1.781 10.805 1.00 0.00 84 THR A N 5
ATOM 8565 C CA . THR A 1 84 ? 1.375 0.911 10.521 1.00 0.00 84 THR A CA 5
ATOM 8566 C C . THR A 1 84 ? 2.321 0.854 11.722 1.00 0.00 84 THR A C 5
ATOM 8567 O O . THR A 1 84 ? 2.293 1.735 12.581 1.00 0.00 84 THR A O 5
ATOM 8578 N N . THR A 1 85 ? 3.136 -0.190 11.744 1.00 0.00 85 THR A N 5
ATOM 8579 C CA . THR A 1 85 ? 4.089 -0.373 12.826 1.00 0.00 85 THR A CA 5
ATOM 8580 C C . THR A 1 85 ? 4.894 0.908 13.050 1.00 0.00 85 THR A C 5
ATOM 8581 O O . THR A 1 85 ? 5.063 1.350 14.185 1.00 0.00 85 THR A O 5
ATOM 8592 N N . ARG A 1 86 ? 5.370 1.470 11.948 1.00 0.00 86 ARG A N 5
ATOM 8593 C CA . ARG A 1 86 ? 6.154 2.692 12.009 1.00 0.00 86 ARG A CA 5
ATOM 8594 C C . ARG A 1 86 ? 5.361 3.796 12.711 1.00 0.00 86 ARG A C 5
ATOM 8595 O O . ARG A 1 86 ? 5.668 4.162 13.844 1.00 0.00 86 ARG A O 5
ATOM 8616 N N . ARG A 1 87 ? 4.355 4.297 12.008 1.00 0.00 87 ARG A N 5
ATOM 8617 C CA . ARG A 1 87 ? 3.516 5.352 12.549 1.00 0.00 87 ARG A CA 5
ATOM 8618 C C . ARG A 1 87 ? 2.144 5.338 11.873 1.00 0.00 87 ARG A C 5
ATOM 8619 O O . ARG A 1 87 ? 1.818 4.405 11.141 1.00 0.00 87 ARG A O 5
ATOM 8640 N N . VAL A 1 88 ? 1.376 6.385 12.141 1.00 0.00 88 VAL A N 5
ATOM 8641 C CA . VAL A 1 88 ? 0.047 6.505 11.568 1.00 0.00 88 VAL A CA 5
ATOM 8642 C C . VAL A 1 88 ? 0.087 7.492 10.400 1.00 0.00 88 VAL A C 5
ATOM 8643 O O . VAL A 1 88 ? 0.864 8.446 10.415 1.00 0.00 88 VAL A O 5
ATOM 8656 N N . TYR A 1 89 ? -0.760 7.230 9.415 1.00 0.00 89 TYR A N 5
ATOM 8657 C CA . TYR A 1 89 ? -0.830 8.084 8.242 1.00 0.00 89 TYR A CA 5
ATOM 8658 C C . TYR A 1 89 ? -2.244 8.637 8.050 1.00 0.00 89 TYR A C 5
ATOM 8659 O O . TYR A 1 89 ? -3.204 8.103 8.605 1.00 0.00 89 TYR A O 5
ATOM 8677 N N . ASN A 1 90 ? -2.328 9.699 7.263 1.00 0.00 90 ASN A N 5
ATOM 8678 C CA . ASN A 1 90 ? -3.609 10.330 6.991 1.00 0.00 90 ASN A CA 5
ATOM 8679 C C . ASN A 1 90 ? -3.842 10.371 5.480 1.00 0.00 90 ASN A C 5
ATOM 8680 O O . ASN A 1 90 ? -3.636 11.404 4.844 1.00 0.00 90 ASN A O 5
ATOM 8691 N N . PHE A 1 91 ? -4.268 9.235 4.948 1.00 0.00 91 PHE A N 5
ATOM 8692 C CA . PHE A 1 91 ? -4.531 9.129 3.523 1.00 0.00 91 PHE A CA 5
ATOM 8693 C C . PHE A 1 91 ? -6.019 9.325 3.224 1.00 0.00 91 PHE A C 5
ATOM 8694 O O . PHE A 1 91 ? -6.856 9.212 4.118 1.00 0.00 91 PHE A O 5
ATOM 8711 N N . CYS A 1 92 ? -6.303 9.616 1.963 1.00 0.00 92 CYS A N 5
ATOM 8712 C CA . CYS A 1 92 ? -7.675 9.829 1.534 1.00 0.00 92 CYS A CA 5
ATOM 8713 C C . CYS A 1 92 ? -7.712 9.793 0.005 1.00 0.00 92 CYS A C 5
ATOM 8714 O O . CYS A 1 92 ? -6.813 10.314 -0.653 1.00 0.00 92 CYS A O 5
ATOM 8722 N N . ALA A 1 93 ? -8.761 9.173 -0.515 1.00 0.00 93 ALA A N 5
ATOM 8723 C CA . ALA A 1 93 ? -8.927 9.062 -1.954 1.00 0.00 93 ALA A CA 5
ATOM 8724 C C . ALA A 1 93 ? -9.589 10.335 -2.486 1.00 0.00 93 ALA A C 5
ATOM 8725 O O . ALA A 1 93 ? -9.822 11.279 -1.733 1.00 0.00 93 ALA A O 5
ATOM 8732 N N . GLN A 1 94 ? -9.873 10.319 -3.780 1.00 0.00 94 GLN A N 5
ATOM 8733 C CA . GLN A 1 94 ? -10.504 11.460 -4.422 1.00 0.00 94 GLN A CA 5
ATOM 8734 C C . GLN A 1 94 ? -12.013 11.235 -4.541 1.00 0.00 94 GLN A C 5
ATOM 8735 O O . GLN A 1 94 ? -12.766 12.174 -4.792 1.00 0.00 94 GLN A O 5
ATOM 8749 N N . ASP A 1 95 ? -12.409 9.984 -4.357 1.00 0.00 95 ASP A N 5
ATOM 8750 C CA . ASP A 1 95 ? -13.814 9.624 -4.441 1.00 0.00 95 ASP A CA 5
ATOM 8751 C C . ASP A 1 95 ? -14.199 8.800 -3.210 1.00 0.00 95 ASP A C 5
ATOM 8752 O O . ASP A 1 95 ? -13.335 8.232 -2.544 1.00 0.00 95 ASP A O 5
ATOM 8761 N N . VAL A 1 96 ? -15.497 8.760 -2.947 1.00 0.00 96 VAL A N 5
ATOM 8762 C CA . VAL A 1 96 ? -16.007 8.015 -1.809 1.00 0.00 96 VAL A CA 5
ATOM 8763 C C . VAL A 1 96 ? -15.920 6.517 -2.105 1.00 0.00 96 VAL A C 5
ATOM 8764 O O . VAL A 1 96 ? -15.447 5.743 -1.274 1.00 0.00 96 VAL A O 5
ATOM 8777 N N . PRO A 1 97 ? -16.395 6.143 -3.323 1.00 0.00 97 PRO A N 5
ATOM 8778 C CA . PRO A 1 97 ? -16.375 4.751 -3.739 1.00 0.00 97 PRO A CA 5
ATOM 8779 C C . PRO A 1 97 ? -14.959 4.313 -4.119 1.00 0.00 97 PRO A C 5
ATOM 8780 O O . PRO A 1 97 ? -14.683 3.119 -4.224 1.00 0.00 97 PRO A O 5
ATOM 8791 N N . SER A 1 98 ? -14.100 5.302 -4.314 1.00 0.00 98 SER A N 5
ATOM 8792 C CA . SER A 1 98 ? -12.720 5.033 -4.679 1.00 0.00 98 SER A CA 5
ATOM 8793 C C . SER A 1 98 ? -11.901 4.708 -3.428 1.00 0.00 98 SER A C 5
ATOM 8794 O O . SER A 1 98 ? -10.994 3.878 -3.474 1.00 0.00 98 SER A O 5
ATOM 8802 N N . ALA A 1 99 ? -12.250 5.379 -2.340 1.00 0.00 99 ALA A N 5
ATOM 8803 C CA . ALA A 1 99 ? -11.559 5.171 -1.079 1.00 0.00 99 ALA A CA 5
ATOM 8804 C C . ALA A 1 99 ? -11.843 3.756 -0.573 1.00 0.00 99 ALA A C 5
ATOM 8805 O O . ALA A 1 99 ? -10.920 3.015 -0.239 1.00 0.00 99 ALA A O 5
ATOM 8812 N N . GLN A 1 100 ? -13.125 3.422 -0.533 1.00 0.00 100 GLN A N 5
ATOM 8813 C CA . GLN A 1 100 ? -13.543 2.109 -0.074 1.00 0.00 100 GLN A CA 5
ATOM 8814 C C . GLN A 1 100 ? -12.701 1.020 -0.743 1.00 0.00 100 GLN A C 5
ATOM 8815 O O . GLN A 1 100 ? -12.366 0.016 -0.117 1.00 0.00 100 GLN A O 5
ATOM 8829 N N . GLN A 1 101 ? -12.384 1.256 -2.008 1.00 0.00 101 GLN A N 5
ATOM 8830 C CA . GLN A 1 101 ? -11.588 0.308 -2.769 1.00 0.00 101 GLN A CA 5
ATOM 8831 C C . GLN A 1 101 ? -10.168 0.234 -2.206 1.00 0.00 101 GLN A C 5
ATOM 8832 O O . GLN A 1 101 ? -9.550 -0.829 -2.206 1.00 0.00 101 GLN A O 5
ATOM 8846 N N . TRP A 1 102 ? -9.691 1.379 -1.738 1.00 0.00 102 TRP A N 5
ATOM 8847 C CA . TRP A 1 102 ? -8.355 1.458 -1.172 1.00 0.00 102 TRP A CA 5
ATOM 8848 C C . TRP A 1 102 ? -8.347 0.663 0.135 1.00 0.00 102 TRP A C 5
ATOM 8849 O O . TRP A 1 102 ? -7.521 -0.229 0.319 1.00 0.00 102 TRP A O 5
ATOM 8870 N N . VAL A 1 103 ? -9.277 1.016 1.011 1.00 0.00 103 VAL A N 5
ATOM 8871 C CA . VAL A 1 103 ? -9.387 0.348 2.296 1.00 0.00 103 VAL A CA 5
ATOM 8872 C C . VAL A 1 103 ? -9.338 -1.167 2.084 1.00 0.00 103 VAL A C 5
ATOM 8873 O O . VAL A 1 103 ? -8.422 -1.834 2.561 1.00 0.00 103 VAL A O 5
ATOM 8886 N N . ASP A 1 104 ? -10.335 -1.665 1.367 1.00 0.00 104 ASP A N 5
ATOM 8887 C CA . ASP A 1 104 ? -10.417 -3.088 1.086 1.00 0.00 104 ASP A CA 5
ATOM 8888 C C . ASP A 1 104 ? -9.029 -3.609 0.708 1.00 0.00 104 ASP A C 5
ATOM 8889 O O . ASP A 1 104 ? -8.486 -4.484 1.382 1.00 0.00 104 ASP A O 5
ATOM 8898 N N . ARG A 1 105 ? -8.495 -3.051 -0.368 1.00 0.00 105 ARG A N 5
ATOM 8899 C CA . ARG A 1 105 ? -7.180 -3.448 -0.843 1.00 0.00 105 ARG A CA 5
ATOM 8900 C C . ARG A 1 105 ? -6.214 -3.600 0.333 1.00 0.00 105 ARG A C 5
ATOM 8901 O O . ARG A 1 105 ? -5.826 -4.714 0.683 1.00 0.00 105 ARG A O 5
ATOM 8922 N N . ILE A 1 106 ? -5.853 -2.464 0.912 1.00 0.00 106 ILE A N 5
ATOM 8923 C CA . ILE A 1 106 ? -4.940 -2.456 2.042 1.00 0.00 106 ILE A CA 5
ATOM 8924 C C . ILE A 1 106 ? -5.408 -3.480 3.078 1.00 0.00 106 ILE A C 5
ATOM 8925 O O . ILE A 1 106 ? -4.613 -4.280 3.570 1.00 0.00 106 ILE A O 5
ATOM 8941 N N . GLN A 1 107 ? -6.697 -3.422 3.379 1.00 0.00 107 GLN A N 5
ATOM 8942 C CA . GLN A 1 107 ? -7.281 -4.334 4.348 1.00 0.00 107 GLN A CA 5
ATOM 8943 C C . GLN A 1 107 ? -7.072 -5.784 3.905 1.00 0.00 107 GLN A C 5
ATOM 8944 O O . GLN A 1 107 ? -7.088 -6.697 4.729 1.00 0.00 107 GLN A O 5
ATOM 8958 N N . SER A 1 108 ? -6.881 -5.950 2.604 1.00 0.00 108 SER A N 5
ATOM 8959 C CA . SER A 1 108 ? -6.669 -7.273 2.042 1.00 0.00 108 SER A CA 5
ATOM 8960 C C . SER A 1 108 ? -5.243 -7.743 2.333 1.00 0.00 108 SER A C 5
ATOM 8961 O O . SER A 1 108 ? -4.895 -8.890 2.057 1.00 0.00 108 SER A O 5
ATOM 8969 N N . CYS A 1 109 ? -4.455 -6.832 2.887 1.00 0.00 109 CYS A N 5
ATOM 8970 C CA . CYS A 1 109 ? -3.074 -7.139 3.218 1.00 0.00 109 CYS A CA 5
ATOM 8971 C C . CYS A 1 109 ? -2.713 -6.397 4.506 1.00 0.00 109 CYS A C 5
ATOM 8972 O O . CYS A 1 109 ? -1.904 -5.470 4.486 1.00 0.00 109 CYS A O 5
ATOM 8980 N N . LEU A 1 110 ? -3.329 -6.832 5.595 1.00 0.00 110 LEU A N 5
ATOM 8981 C CA . LEU A 1 110 ? -3.083 -6.220 6.889 1.00 0.00 110 LEU A CA 5
ATOM 8982 C C . LEU A 1 110 ? -1.946 -6.965 7.592 1.00 0.00 110 LEU A C 5
ATOM 8983 O O . LEU A 1 110 ? -0.781 -6.815 7.225 1.00 0.00 110 LEU A O 5
ATOM 8999 N N . SER A 1 111 ? -2.323 -7.750 8.590 1.00 0.00 111 SER A N 5
ATOM 9000 C CA . SER A 1 111 ? -1.349 -8.518 9.347 1.00 0.00 111 SER A CA 5
ATOM 9001 C C . SER A 1 111 ? -0.988 -9.797 8.590 1.00 0.00 111 SER A C 5
ATOM 9002 O O . SER A 1 111 ? 0.183 -10.045 8.306 1.00 0.00 111 SER A O 5
ATOM 9010 N N . SER A 1 112 ? -2.015 -10.576 8.283 1.00 0.00 112 SER A N 5
ATOM 9011 C CA . SER A 1 112 ? -1.821 -11.823 7.564 1.00 0.00 112 SER A CA 5
ATOM 9012 C C . SER A 1 112 ? -0.629 -12.584 8.149 1.00 0.00 112 SER A C 5
ATOM 9013 O O . SER A 1 112 ? 0.488 -12.479 7.645 1.00 0.00 112 SER A O 5
ATOM 9021 N N . GLY A 1 113 ? -0.907 -13.334 9.205 1.00 0.00 113 GLY A N 5
ATOM 9022 C CA . GLY A 1 113 ? 0.128 -14.112 9.864 1.00 0.00 113 GLY A CA 5
ATOM 9023 C C . GLY A 1 113 ? -0.410 -15.473 10.311 1.00 0.00 113 GLY A C 5
ATOM 9024 O O . GLY A 1 113 ? -1.557 -15.815 10.027 1.00 0.00 113 GLY A O 5
ATOM 9028 N N . PRO A 1 114 ? 0.466 -16.233 11.021 1.00 0.00 114 PRO A N 5
ATOM 9029 C CA . PRO A 1 114 ? 0.091 -17.549 11.510 1.00 0.00 114 PRO A CA 5
ATOM 9030 C C . PRO A 1 114 ? -0.844 -17.440 12.716 1.00 0.00 114 PRO A C 5
ATOM 9031 O O . PRO A 1 114 ? -0.519 -17.913 13.803 1.00 0.00 114 PRO A O 5
ATOM 9042 N N . SER A 1 115 ? -1.988 -16.813 12.482 1.00 0.00 115 SER A N 5
ATOM 9043 C CA . SER A 1 115 ? -2.973 -16.636 13.535 1.00 0.00 115 SER A CA 5
ATOM 9044 C C . SER A 1 115 ? -3.447 -17.999 14.043 1.00 0.00 115 SER A C 5
ATOM 9045 O O . SER A 1 115 ? -3.325 -18.300 15.229 1.00 0.00 115 SER A O 5
ATOM 9053 N N . SER A 1 116 ? -3.979 -18.786 13.120 1.00 0.00 116 SER A N 5
ATOM 9054 C CA . SER A 1 116 ? -4.472 -20.110 13.459 1.00 0.00 116 SER A CA 5
ATOM 9055 C C . SER A 1 116 ? -3.811 -21.160 12.564 1.00 0.00 116 SER A C 5
ATOM 9056 O O . SER A 1 116 ? -4.408 -21.615 11.589 1.00 0.00 116 SER A O 5
ATOM 9064 N N . GLY A 1 117 ? -2.587 -21.514 12.927 1.00 0.00 117 GLY A N 5
ATOM 9065 C CA . GLY A 1 117 ? -1.838 -22.502 12.169 1.00 0.00 117 GLY A CA 5
ATOM 9066 C C . GLY A 1 117 ? -0.542 -22.879 12.889 1.00 0.00 117 GLY A C 5
ATOM 9067 O O . GLY A 1 117 ? 0.338 -23.508 12.304 1.00 0.00 117 GLY A O 5
ATOM 9071 N N . GLY A 1 1 ? -17.324 -6.748 -1.818 1.00 0.00 1 GLY A N 6
ATOM 9072 C CA . GLY A 1 1 ? -16.255 -6.503 -2.771 1.00 0.00 1 GLY A CA 6
ATOM 9073 C C . GLY A 1 1 ? -16.629 -7.023 -4.160 1.00 0.00 1 GLY A C 6
ATOM 9074 O O . GLY A 1 1 ? -17.706 -7.589 -4.346 1.00 0.00 1 GLY A O 6
ATOM 9078 N N . SER A 1 2 ? -15.720 -6.813 -5.100 1.00 0.00 2 SER A N 6
ATOM 9079 C CA . SER A 1 2 ? -15.940 -7.255 -6.467 1.00 0.00 2 SER A CA 6
ATOM 9080 C C . SER A 1 2 ? -14.640 -7.152 -7.267 1.00 0.00 2 SER A C 6
ATOM 9081 O O . SER A 1 2 ? -13.674 -6.542 -6.811 1.00 0.00 2 SER A O 6
ATOM 9089 N N . SER A 1 3 ? -14.658 -7.757 -8.445 1.00 0.00 3 SER A N 6
ATOM 9090 C CA . SER A 1 3 ? -13.492 -7.741 -9.312 1.00 0.00 3 SER A CA 6
ATOM 9091 C C . SER A 1 3 ? -13.760 -6.860 -10.534 1.00 0.00 3 SER A C 6
ATOM 9092 O O . SER A 1 3 ? -14.901 -6.736 -10.976 1.00 0.00 3 SER A O 6
ATOM 9100 N N . GLY A 1 4 ? -12.690 -6.269 -11.044 1.00 0.00 4 GLY A N 6
ATOM 9101 C CA . GLY A 1 4 ? -12.795 -5.402 -12.205 1.00 0.00 4 GLY A CA 6
ATOM 9102 C C . GLY A 1 4 ? -11.472 -5.348 -12.971 1.00 0.00 4 GLY A C 6
ATOM 9103 O O . GLY A 1 4 ? -10.770 -6.353 -13.077 1.00 0.00 4 GLY A O 6
ATOM 9107 N N . SER A 1 5 ? -11.170 -4.164 -13.485 1.00 0.00 5 SER A N 6
ATOM 9108 C CA . SER A 1 5 ? -9.943 -3.966 -14.237 1.00 0.00 5 SER A CA 6
ATOM 9109 C C . SER A 1 5 ? -8.771 -3.747 -13.279 1.00 0.00 5 SER A C 6
ATOM 9110 O O . SER A 1 5 ? -8.726 -2.747 -12.565 1.00 0.00 5 SER A O 6
ATOM 9118 N N . SER A 1 6 ? -7.851 -4.700 -13.293 1.00 0.00 6 SER A N 6
ATOM 9119 C CA . SER A 1 6 ? -6.681 -4.625 -12.434 1.00 0.00 6 SER A CA 6
ATOM 9120 C C . SER A 1 6 ? -5.416 -4.905 -13.247 1.00 0.00 6 SER A C 6
ATOM 9121 O O . SER A 1 6 ? -5.437 -5.707 -14.179 1.00 0.00 6 SER A O 6
ATOM 9129 N N . GLY A 1 7 ? -4.343 -4.228 -12.864 1.00 0.00 7 GLY A N 6
ATOM 9130 C CA . GLY A 1 7 ? -3.071 -4.394 -13.546 1.00 0.00 7 GLY A CA 6
ATOM 9131 C C . GLY A 1 7 ? -1.973 -4.812 -12.565 1.00 0.00 7 GLY A C 6
ATOM 9132 O O . GLY A 1 7 ? -0.999 -4.086 -12.371 1.00 0.00 7 GLY A O 6
ATOM 9136 N N . ARG A 1 8 ? -2.168 -5.981 -11.971 1.00 0.00 8 ARG A N 6
ATOM 9137 C CA . ARG A 1 8 ? -1.207 -6.504 -11.015 1.00 0.00 8 ARG A CA 6
ATOM 9138 C C . ARG A 1 8 ? -1.136 -5.598 -9.784 1.00 0.00 8 ARG A C 6
ATOM 9139 O O . ARG A 1 8 ? -0.221 -5.720 -8.971 1.00 0.00 8 ARG A O 6
ATOM 9160 N N . SER A 1 9 ? -2.114 -4.709 -9.686 1.00 0.00 9 SER A N 6
ATOM 9161 C CA . SER A 1 9 ? -2.174 -3.783 -8.568 1.00 0.00 9 SER A CA 6
ATOM 9162 C C . SER A 1 9 ? -3.183 -2.671 -8.863 1.00 0.00 9 SER A C 6
ATOM 9163 O O . SER A 1 9 ? -3.678 -2.559 -9.983 1.00 0.00 9 SER A O 6
ATOM 9171 N N . TYR A 1 10 ? -3.458 -1.878 -7.838 1.00 0.00 10 TYR A N 6
ATOM 9172 C CA . TYR A 1 10 ? -4.398 -0.779 -7.973 1.00 0.00 10 TYR A CA 6
ATOM 9173 C C . TYR A 1 10 ? -3.685 0.570 -7.863 1.00 0.00 10 TYR A C 6
ATOM 9174 O O . TYR A 1 10 ? -2.949 0.811 -6.907 1.00 0.00 10 TYR A O 6
ATOM 9192 N N . GLU A 1 11 ? -3.928 1.415 -8.854 1.00 0.00 11 GLU A N 6
ATOM 9193 C CA . GLU A 1 11 ? -3.319 2.733 -8.880 1.00 0.00 11 GLU A CA 6
ATOM 9194 C C . GLU A 1 11 ? -4.398 3.817 -8.890 1.00 0.00 11 GLU A C 6
ATOM 9195 O O . GLU A 1 11 ? -5.432 3.663 -9.539 1.00 0.00 11 GLU A O 6
ATOM 9207 N N . GLY A 1 12 ? -4.121 4.890 -8.164 1.00 0.00 12 GLY A N 6
ATOM 9208 C CA . GLY A 1 12 ? -5.056 6.000 -8.081 1.00 0.00 12 GLY A CA 6
ATOM 9209 C C . GLY A 1 12 ? -4.479 7.141 -7.241 1.00 0.00 12 GLY A C 6
ATOM 9210 O O . GLY A 1 12 ? -3.483 6.961 -6.542 1.00 0.00 12 GLY A O 6
ATOM 9214 N N . ILE A 1 13 ? -5.129 8.292 -7.338 1.00 0.00 13 ILE A N 6
ATOM 9215 C CA . ILE A 1 13 ? -4.693 9.463 -6.597 1.00 0.00 13 ILE A CA 6
ATOM 9216 C C . ILE A 1 13 ? -4.905 9.222 -5.101 1.00 0.00 13 ILE A C 6
ATOM 9217 O O . ILE A 1 13 ? -5.926 8.667 -4.697 1.00 0.00 13 ILE A O 6
ATOM 9233 N N . LEU A 1 14 ? -3.925 9.651 -4.320 1.00 0.00 14 LEU A N 6
ATOM 9234 C CA . LEU A 1 14 ? -3.992 9.489 -2.877 1.00 0.00 14 LEU A CA 6
ATOM 9235 C C . LEU A 1 14 ? -3.204 10.616 -2.205 1.00 0.00 14 LEU A C 6
ATOM 9236 O O . LEU A 1 14 ? -2.000 10.747 -2.417 1.00 0.00 14 LEU A O 6
ATOM 9252 N N . TYR A 1 15 ? -3.916 11.399 -1.408 1.00 0.00 15 TYR A N 6
ATOM 9253 C CA . TYR A 1 15 ? -3.299 12.510 -0.704 1.00 0.00 15 TYR A CA 6
ATOM 9254 C C . TYR A 1 15 ? -2.611 12.032 0.577 1.00 0.00 15 TYR A C 6
ATOM 9255 O O . TYR A 1 15 ? -2.857 10.919 1.040 1.00 0.00 15 TYR A O 6
ATOM 9273 N N . LYS A 1 16 ? -1.761 12.897 1.112 1.00 0.00 16 LYS A N 6
ATOM 9274 C CA . LYS A 1 16 ? -1.036 12.577 2.330 1.00 0.00 16 LYS A CA 6
ATOM 9275 C C . LYS A 1 16 ? -0.797 13.861 3.127 1.00 0.00 16 LYS A C 6
ATOM 9276 O O . LYS A 1 16 ? -0.330 14.858 2.579 1.00 0.00 16 LYS A O 6
ATOM 9295 N N . LYS A 1 17 ? -1.126 13.793 4.409 1.00 0.00 17 LYS A N 6
ATOM 9296 C CA . LYS A 1 17 ? -0.953 14.938 5.287 1.00 0.00 17 LYS A CA 6
ATOM 9297 C C . LYS A 1 17 ? 0.541 15.194 5.495 1.00 0.00 17 LYS A C 6
ATOM 9298 O O . LYS A 1 17 ? 1.365 14.313 5.253 1.00 0.00 17 LYS A O 6
ATOM 9317 N N . GLY A 1 18 ? 0.845 16.404 5.940 1.00 0.00 18 GLY A N 6
ATOM 9318 C CA . GLY A 1 18 ? 2.225 16.788 6.183 1.00 0.00 18 GLY A CA 6
ATOM 9319 C C . GLY A 1 18 ? 2.772 17.629 5.028 1.00 0.00 18 GLY A C 6
ATOM 9320 O O . GLY A 1 18 ? 3.164 17.090 3.994 1.00 0.00 18 GLY A O 6
ATOM 9324 N N . ALA A 1 19 ? 2.779 18.937 5.242 1.00 0.00 19 ALA A N 6
ATOM 9325 C CA . ALA A 1 19 ? 3.271 19.858 4.232 1.00 0.00 19 ALA A CA 6
ATOM 9326 C C . ALA A 1 19 ? 3.087 21.294 4.725 1.00 0.00 19 ALA A C 6
ATOM 9327 O O . ALA A 1 19 ? 2.365 21.535 5.691 1.00 0.00 19 ALA A O 6
ATOM 9334 N N . PHE A 1 20 ? 3.753 22.212 4.038 1.00 0.00 20 PHE A N 6
ATOM 9335 C CA . PHE A 1 20 ? 3.672 23.618 4.395 1.00 0.00 20 PHE A CA 6
ATOM 9336 C C . PHE A 1 20 ? 2.216 24.081 4.471 1.00 0.00 20 PHE A C 6
ATOM 9337 O O . PHE A 1 20 ? 1.297 23.270 4.370 1.00 0.00 20 PHE A O 6
ATOM 9354 N N . MET A 1 21 ? 2.051 25.384 4.649 1.00 0.00 21 MET A N 6
ATOM 9355 C CA . MET A 1 21 ? 0.723 25.965 4.740 1.00 0.00 21 MET A CA 6
ATOM 9356 C C . MET A 1 21 ? -0.240 25.287 3.763 1.00 0.00 21 MET A C 6
ATOM 9357 O O . MET A 1 21 ? -1.351 24.915 4.138 1.00 0.00 21 MET A O 6
ATOM 9371 N N . LYS A 1 22 ? 0.221 25.148 2.529 1.00 0.00 22 LYS A N 6
ATOM 9372 C CA . LYS A 1 22 ? -0.585 24.522 1.495 1.00 0.00 22 LYS A CA 6
ATOM 9373 C C . LYS A 1 22 ? -1.309 23.309 2.083 1.00 0.00 22 LYS A C 6
ATOM 9374 O O . LYS A 1 22 ? -0.909 22.787 3.123 1.00 0.00 22 LYS A O 6
ATOM 9393 N N . PRO A 1 23 ? -2.389 22.884 1.373 1.00 0.00 23 PRO A N 6
ATOM 9394 C CA . PRO A 1 23 ? -3.171 21.742 1.814 1.00 0.00 23 PRO A CA 6
ATOM 9395 C C . PRO A 1 23 ? -2.432 20.431 1.539 1.00 0.00 23 PRO A C 6
ATOM 9396 O O . PRO A 1 23 ? -1.359 20.434 0.938 1.00 0.00 23 PRO A O 6
ATOM 9407 N N . TRP A 1 24 ? -3.035 19.342 1.992 1.00 0.00 24 TRP A N 6
ATOM 9408 C CA . TRP A 1 24 ? -2.447 18.027 1.803 1.00 0.00 24 TRP A CA 6
ATOM 9409 C C . TRP A 1 24 ? -2.058 17.891 0.329 1.00 0.00 24 TRP A C 6
ATOM 9410 O O . TRP A 1 24 ? -2.902 18.033 -0.554 1.00 0.00 24 TRP A O 6
ATOM 9431 N N . LYS A 1 25 ? -0.781 17.617 0.110 1.00 0.00 25 LYS A N 6
ATOM 9432 C CA . LYS A 1 25 ? -0.270 17.460 -1.241 1.00 0.00 25 LYS A CA 6
ATOM 9433 C C . LYS A 1 25 ? -0.842 16.179 -1.852 1.00 0.00 25 LYS A C 6
ATOM 9434 O O . LYS A 1 25 ? -0.847 15.130 -1.212 1.00 0.00 25 LYS A O 6
ATOM 9453 N N . ALA A 1 26 ? -1.312 16.308 -3.085 1.00 0.00 26 ALA A N 6
ATOM 9454 C CA . ALA A 1 26 ? -1.885 15.174 -3.790 1.00 0.00 26 ALA A CA 6
ATOM 9455 C C . ALA A 1 26 ? -0.835 14.581 -4.732 1.00 0.00 26 ALA A C 6
ATOM 9456 O O . ALA A 1 26 ? -0.311 15.277 -5.600 1.00 0.00 26 ALA A O 6
ATOM 9463 N N . ARG A 1 27 ? -0.560 13.301 -4.528 1.00 0.00 27 ARG A N 6
ATOM 9464 C CA . ARG A 1 27 ? 0.418 12.607 -5.349 1.00 0.00 27 ARG A CA 6
ATOM 9465 C C . ARG A 1 27 ? -0.150 11.272 -5.836 1.00 0.00 27 ARG A C 6
ATOM 9466 O O . ARG A 1 27 ? -1.129 10.771 -5.283 1.00 0.00 27 ARG A O 6
ATOM 9487 N N . TRP A 1 28 ? 0.487 10.734 -6.865 1.00 0.00 28 TRP A N 6
ATOM 9488 C CA . TRP A 1 28 ? 0.058 9.467 -7.432 1.00 0.00 28 TRP A CA 6
ATOM 9489 C C . TRP A 1 28 ? 0.629 8.343 -6.566 1.00 0.00 28 TRP A C 6
ATOM 9490 O O . TRP A 1 28 ? 1.832 8.303 -6.309 1.00 0.00 28 TRP A O 6
ATOM 9511 N N . PHE A 1 29 ? -0.259 7.457 -6.140 1.00 0.00 29 PHE A N 6
ATOM 9512 C CA . PHE A 1 29 ? 0.142 6.336 -5.308 1.00 0.00 29 PHE A CA 6
ATOM 9513 C C . PHE A 1 29 ? 0.045 5.018 -6.080 1.00 0.00 29 PHE A C 6
ATOM 9514 O O . PHE A 1 29 ? -0.479 4.983 -7.193 1.00 0.00 29 PHE A O 6
ATOM 9531 N N . VAL A 1 30 ? 0.559 3.966 -5.460 1.00 0.00 30 VAL A N 6
ATOM 9532 C CA . VAL A 1 30 ? 0.537 2.650 -6.075 1.00 0.00 30 VAL A CA 6
ATOM 9533 C C . VAL A 1 30 ? 0.207 1.601 -5.011 1.00 0.00 30 VAL A C 6
ATOM 9534 O O . VAL A 1 30 ? 0.711 1.667 -3.891 1.00 0.00 30 VAL A O 6
ATOM 9547 N N . LEU A 1 31 ? -0.637 0.656 -5.400 1.00 0.00 31 LEU A N 6
ATOM 9548 C CA . LEU A 1 31 ? -1.040 -0.406 -4.494 1.00 0.00 31 LEU A CA 6
ATOM 9549 C C . LEU A 1 31 ? -0.509 -1.743 -5.014 1.00 0.00 31 LEU A C 6
ATOM 9550 O O . LEU A 1 31 ? -1.220 -2.472 -5.704 1.00 0.00 31 LEU A O 6
ATOM 9566 N N . ASP A 1 32 ? 0.737 -2.025 -4.662 1.00 0.00 32 ASP A N 6
ATOM 9567 C CA . ASP A 1 32 ? 1.372 -3.262 -5.085 1.00 0.00 32 ASP A CA 6
ATOM 9568 C C . ASP A 1 32 ? 0.828 -4.421 -4.248 1.00 0.00 32 ASP A C 6
ATOM 9569 O O . ASP A 1 32 ? 0.601 -4.272 -3.048 1.00 0.00 32 ASP A O 6
ATOM 9578 N N . LYS A 1 33 ? 0.636 -5.550 -4.914 1.00 0.00 33 LYS A N 6
ATOM 9579 C CA . LYS A 1 33 ? 0.123 -6.734 -4.246 1.00 0.00 33 LYS A CA 6
ATOM 9580 C C . LYS A 1 33 ? 1.239 -7.774 -4.132 1.00 0.00 33 LYS A C 6
ATOM 9581 O O . LYS A 1 33 ? 1.318 -8.500 -3.142 1.00 0.00 33 LYS A O 6
ATOM 9600 N N . THR A 1 34 ? 2.075 -7.813 -5.159 1.00 0.00 34 THR A N 6
ATOM 9601 C CA . THR A 1 34 ? 3.184 -8.752 -5.187 1.00 0.00 34 THR A CA 6
ATOM 9602 C C . THR A 1 34 ? 4.159 -8.459 -4.045 1.00 0.00 34 THR A C 6
ATOM 9603 O O . THR A 1 34 ? 4.687 -9.380 -3.423 1.00 0.00 34 THR A O 6
ATOM 9614 N N . LYS A 1 35 ? 4.368 -7.173 -3.803 1.00 0.00 35 LYS A N 6
ATOM 9615 C CA . LYS A 1 35 ? 5.271 -6.747 -2.747 1.00 0.00 35 LYS A CA 6
ATOM 9616 C C . LYS A 1 35 ? 4.453 -6.247 -1.554 1.00 0.00 35 LYS A C 6
ATOM 9617 O O . LYS A 1 35 ? 4.993 -6.049 -0.467 1.00 0.00 35 LYS A O 6
ATOM 9636 N N . HIS A 1 36 ? 3.165 -6.056 -1.799 1.00 0.00 36 HIS A N 6
ATOM 9637 C CA . HIS A 1 36 ? 2.268 -5.582 -0.759 1.00 0.00 36 HIS A CA 6
ATOM 9638 C C . HIS A 1 36 ? 2.869 -4.347 -0.087 1.00 0.00 36 HIS A C 6
ATOM 9639 O O . HIS A 1 36 ? 3.088 -4.339 1.124 1.00 0.00 36 HIS A O 6
ATOM 9653 N N . GLN A 1 37 ? 3.119 -3.332 -0.901 1.00 0.00 37 GLN A N 6
ATOM 9654 C CA . GLN A 1 37 ? 3.691 -2.094 -0.400 1.00 0.00 37 GLN A CA 6
ATOM 9655 C C . GLN A 1 37 ? 3.014 -0.891 -1.061 1.00 0.00 37 GLN A C 6
ATOM 9656 O O . GLN A 1 37 ? 2.333 -1.037 -2.075 1.00 0.00 37 GLN A O 6
ATOM 9670 N N . LEU A 1 38 ? 3.226 0.271 -0.460 1.00 0.00 38 LEU A N 6
ATOM 9671 C CA . LEU A 1 38 ? 2.646 1.498 -0.978 1.00 0.00 38 LEU A CA 6
ATOM 9672 C C . LEU A 1 38 ? 3.750 2.359 -1.596 1.00 0.00 38 LEU A C 6
ATOM 9673 O O . LEU A 1 38 ? 4.587 2.908 -0.881 1.00 0.00 38 LEU A O 6
ATOM 9689 N N . ARG A 1 39 ? 3.717 2.449 -2.917 1.00 0.00 39 ARG A N 6
ATOM 9690 C CA . ARG A 1 39 ? 4.704 3.233 -3.639 1.00 0.00 39 ARG A CA 6
ATOM 9691 C C . ARG A 1 39 ? 4.082 4.537 -4.142 1.00 0.00 39 ARG A C 6
ATOM 9692 O O . ARG A 1 39 ? 3.106 4.515 -4.890 1.00 0.00 39 ARG A O 6
ATOM 9713 N N . TYR A 1 40 ? 4.672 5.642 -3.711 1.00 0.00 40 TYR A N 6
ATOM 9714 C CA . TYR A 1 40 ? 4.188 6.953 -4.108 1.00 0.00 40 TYR A CA 6
ATOM 9715 C C . TYR A 1 40 ? 5.323 7.809 -4.674 1.00 0.00 40 TYR A C 6
ATOM 9716 O O . TYR A 1 40 ? 6.475 7.667 -4.266 1.00 0.00 40 TYR A O 6
ATOM 9734 N N . TYR A 1 41 ? 4.958 8.677 -5.606 1.00 0.00 41 TYR A N 6
ATOM 9735 C CA . TYR A 1 41 ? 5.932 9.556 -6.232 1.00 0.00 41 TYR A CA 6
ATOM 9736 C C . TYR A 1 41 ? 5.376 10.973 -6.380 1.00 0.00 41 TYR A C 6
ATOM 9737 O O . TYR A 1 41 ? 4.172 11.189 -6.247 1.00 0.00 41 TYR A O 6
ATOM 9755 N N . ASP A 1 42 ? 6.280 11.903 -6.652 1.00 0.00 42 ASP A N 6
ATOM 9756 C CA . ASP A 1 42 ? 5.895 13.295 -6.820 1.00 0.00 42 ASP A CA 6
ATOM 9757 C C . ASP A 1 42 ? 4.942 13.416 -8.011 1.00 0.00 42 ASP A C 6
ATOM 9758 O O . ASP A 1 42 ? 4.013 14.222 -7.987 1.00 0.00 42 ASP A O 6
ATOM 9767 N N . HIS A 1 43 ? 5.205 12.604 -9.023 1.00 0.00 43 HIS A N 6
ATOM 9768 C CA . HIS A 1 43 ? 4.383 12.610 -10.221 1.00 0.00 43 HIS A CA 6
ATOM 9769 C C . HIS A 1 43 ? 3.741 11.234 -10.410 1.00 0.00 43 HIS A C 6
ATOM 9770 O O . HIS A 1 43 ? 3.893 10.353 -9.566 1.00 0.00 43 HIS A O 6
ATOM 9784 N N . ARG A 1 44 ? 3.037 11.093 -11.524 1.00 0.00 44 ARG A N 6
ATOM 9785 C CA . ARG A 1 44 ? 2.372 9.840 -11.835 1.00 0.00 44 ARG A CA 6
ATOM 9786 C C . ARG A 1 44 ? 3.293 8.939 -12.660 1.00 0.00 44 ARG A C 6
ATOM 9787 O O . ARG A 1 44 ? 3.687 9.298 -13.769 1.00 0.00 44 ARG A O 6
ATOM 9808 N N . MET A 1 45 ? 3.611 7.788 -12.087 1.00 0.00 45 MET A N 6
ATOM 9809 C CA . MET A 1 45 ? 4.479 6.833 -12.756 1.00 0.00 45 MET A CA 6
ATOM 9810 C C . MET A 1 45 ? 5.886 7.406 -12.938 1.00 0.00 45 MET A C 6
ATOM 9811 O O . MET A 1 45 ? 6.424 7.401 -14.044 1.00 0.00 45 MET A O 6
ATOM 9825 N N . ASP A 1 46 ? 6.442 7.887 -11.835 1.00 0.00 46 ASP A N 6
ATOM 9826 C CA . ASP A 1 46 ? 7.776 8.462 -11.859 1.00 0.00 46 ASP A CA 6
ATOM 9827 C C . ASP A 1 46 ? 8.807 7.359 -11.610 1.00 0.00 46 ASP A C 6
ATOM 9828 O O . ASP A 1 46 ? 8.496 6.342 -10.993 1.00 0.00 46 ASP A O 6
ATOM 9837 N N . THR A 1 47 ? 10.013 7.598 -12.104 1.00 0.00 47 THR A N 6
ATOM 9838 C CA . THR A 1 47 ? 11.091 6.638 -11.943 1.00 0.00 47 THR A CA 6
ATOM 9839 C C . THR A 1 47 ? 11.891 6.942 -10.674 1.00 0.00 47 THR A C 6
ATOM 9840 O O . THR A 1 47 ? 13.107 6.757 -10.643 1.00 0.00 47 THR A O 6
ATOM 9851 N N . GLU A 1 48 ? 11.176 7.403 -9.659 1.00 0.00 48 GLU A N 6
ATOM 9852 C CA . GLU A 1 48 ? 11.804 7.734 -8.391 1.00 0.00 48 GLU A CA 6
ATOM 9853 C C . GLU A 1 48 ? 10.800 7.582 -7.246 1.00 0.00 48 GLU A C 6
ATOM 9854 O O . GLU A 1 48 ? 9.888 8.395 -7.103 1.00 0.00 48 GLU A O 6
ATOM 9866 N N . CYS A 1 49 ? 11.003 6.536 -6.459 1.00 0.00 49 CYS A N 6
ATOM 9867 C CA . CYS A 1 49 ? 10.127 6.267 -5.331 1.00 0.00 49 CYS A CA 6
ATOM 9868 C C . CYS A 1 49 ? 10.824 6.747 -4.057 1.00 0.00 49 CYS A C 6
ATOM 9869 O O . CYS A 1 49 ? 12.034 6.583 -3.907 1.00 0.00 49 CYS A O 6
ATOM 9877 N N . LYS A 1 50 ? 10.031 7.332 -3.171 1.00 0.00 50 LYS A N 6
ATOM 9878 C CA . LYS A 1 50 ? 10.556 7.837 -1.914 1.00 0.00 50 LYS A CA 6
ATOM 9879 C C . LYS A 1 50 ? 9.982 7.014 -0.758 1.00 0.00 50 LYS A C 6
ATOM 9880 O O . LYS A 1 50 ? 8.926 7.344 -0.222 1.00 0.00 50 LYS A O 6
ATOM 9899 N N . GLY A 1 51 ? 10.704 5.960 -0.409 1.00 0.00 51 GLY A N 6
ATOM 9900 C CA . GLY A 1 51 ? 10.280 5.087 0.673 1.00 0.00 51 GLY A CA 6
ATOM 9901 C C . GLY A 1 51 ? 8.923 4.451 0.364 1.00 0.00 51 GLY A C 6
ATOM 9902 O O . GLY A 1 51 ? 8.006 5.129 -0.096 1.00 0.00 51 GLY A O 6
ATOM 9906 N N . VAL A 1 52 ? 8.839 3.156 0.630 1.00 0.00 52 VAL A N 6
ATOM 9907 C CA . VAL A 1 52 ? 7.610 2.420 0.386 1.00 0.00 52 VAL A CA 6
ATOM 9908 C C . VAL A 1 52 ? 6.927 2.120 1.722 1.00 0.00 52 VAL A C 6
ATOM 9909 O O . VAL A 1 52 ? 7.580 2.088 2.764 1.00 0.00 52 VAL A O 6
ATOM 9922 N N . ILE A 1 53 ? 5.622 1.906 1.648 1.00 0.00 53 ILE A N 6
ATOM 9923 C CA . ILE A 1 53 ? 4.843 1.609 2.839 1.00 0.00 53 ILE A CA 6
ATOM 9924 C C . ILE A 1 53 ? 4.460 0.128 2.835 1.00 0.00 53 ILE A C 6
ATOM 9925 O O . ILE A 1 53 ? 3.473 -0.260 2.212 1.00 0.00 53 ILE A O 6
ATOM 9941 N N . ASP A 1 54 ? 5.260 -0.660 3.539 1.00 0.00 54 ASP A N 6
ATOM 9942 C CA . ASP A 1 54 ? 5.016 -2.089 3.625 1.00 0.00 54 ASP A CA 6
ATOM 9943 C C . ASP A 1 54 ? 3.646 -2.332 4.261 1.00 0.00 54 ASP A C 6
ATOM 9944 O O . ASP A 1 54 ? 3.477 -2.155 5.466 1.00 0.00 54 ASP A O 6
ATOM 9953 N N . LEU A 1 55 ? 2.702 -2.733 3.422 1.00 0.00 55 LEU A N 6
ATOM 9954 C CA . LEU A 1 55 ? 1.352 -3.001 3.887 1.00 0.00 55 LEU A CA 6
ATOM 9955 C C . LEU A 1 55 ? 1.391 -4.113 4.938 1.00 0.00 55 LEU A C 6
ATOM 9956 O O . LEU A 1 55 ? 0.430 -4.302 5.682 1.00 0.00 55 LEU A O 6
ATOM 9972 N N . ALA A 1 56 ? 2.511 -4.819 4.964 1.00 0.00 56 ALA A N 6
ATOM 9973 C CA . ALA A 1 56 ? 2.687 -5.907 5.911 1.00 0.00 56 ALA A CA 6
ATOM 9974 C C . ALA A 1 56 ? 2.911 -5.329 7.310 1.00 0.00 56 ALA A C 6
ATOM 9975 O O . ALA A 1 56 ? 2.704 -6.016 8.309 1.00 0.00 56 ALA A O 6
ATOM 9982 N N . GLU A 1 57 ? 3.330 -4.072 7.336 1.00 0.00 57 GLU A N 6
ATOM 9983 C CA . GLU A 1 57 ? 3.584 -3.394 8.595 1.00 0.00 57 GLU A CA 6
ATOM 9984 C C . GLU A 1 57 ? 2.304 -2.734 9.110 1.00 0.00 57 GLU A C 6
ATOM 9985 O O . GLU A 1 57 ? 2.150 -2.522 10.312 1.00 0.00 57 GLU A O 6
ATOM 9997 N N . VAL A 1 58 ? 1.417 -2.427 8.175 1.00 0.00 58 VAL A N 6
ATOM 9998 C CA . VAL A 1 58 ? 0.155 -1.794 8.519 1.00 0.00 58 VAL A CA 6
ATOM 9999 C C . VAL A 1 58 ? -0.571 -2.649 9.559 1.00 0.00 58 VAL A C 6
ATOM 10000 O O . VAL A 1 58 ? -0.817 -3.833 9.333 1.00 0.00 58 VAL A O 6
ATOM 10013 N N . GLU A 1 59 ? -0.895 -2.016 10.677 1.00 0.00 59 GLU A N 6
ATOM 10014 C CA . GLU A 1 59 ? -1.588 -2.703 11.753 1.00 0.00 59 GLU A CA 6
ATOM 10015 C C . GLU A 1 59 ? -3.086 -2.789 11.450 1.00 0.00 59 GLU A C 6
ATOM 10016 O O . GLU A 1 59 ? -3.750 -3.744 11.850 1.00 0.00 59 GLU A O 6
ATOM 10028 N N . ALA A 1 60 ? -3.573 -1.779 10.745 1.00 0.00 60 ALA A N 6
ATOM 10029 C CA . ALA A 1 60 ? -4.980 -1.728 10.384 1.00 0.00 60 ALA A CA 6
ATOM 10030 C C . ALA A 1 60 ? -5.341 -0.304 9.955 1.00 0.00 60 ALA A C 6
ATOM 10031 O O . ALA A 1 60 ? -4.630 0.645 10.282 1.00 0.00 60 ALA A O 6
ATOM 10038 N N . VAL A 1 61 ? -6.445 -0.201 9.230 1.00 0.00 61 VAL A N 6
ATOM 10039 C CA . VAL A 1 61 ? -6.909 1.091 8.753 1.00 0.00 61 VAL A CA 6
ATOM 10040 C C . VAL A 1 61 ? -8.338 1.327 9.243 1.00 0.00 61 VAL A C 6
ATOM 10041 O O . VAL A 1 61 ? -9.064 0.377 9.532 1.00 0.00 61 VAL A O 6
ATOM 10054 N N . ALA A 1 62 ? -8.700 2.599 9.322 1.00 0.00 62 ALA A N 6
ATOM 10055 C CA . ALA A 1 62 ? -10.030 2.972 9.772 1.00 0.00 62 ALA A CA 6
ATOM 10056 C C . ALA A 1 62 ? -10.487 4.224 9.020 1.00 0.00 62 ALA A C 6
ATOM 10057 O O . ALA A 1 62 ? -9.678 5.101 8.720 1.00 0.00 62 ALA A O 6
ATOM 10064 N N . PRO A 1 63 ? -11.814 4.267 8.729 1.00 0.00 63 PRO A N 6
ATOM 10065 C CA . PRO A 1 63 ? -12.388 5.397 8.017 1.00 0.00 63 PRO A CA 6
ATOM 10066 C C . PRO A 1 63 ? -12.513 6.616 8.933 1.00 0.00 63 PRO A C 6
ATOM 10067 O O . PRO A 1 63 ? -13.541 6.806 9.582 1.00 0.00 63 PRO A O 6
ATOM 10078 N N . GLY A 1 64 ? -11.453 7.410 8.956 1.00 0.00 64 GLY A N 6
ATOM 10079 C CA . GLY A 1 64 ? -11.432 8.606 9.782 1.00 0.00 64 GLY A CA 6
ATOM 10080 C C . GLY A 1 64 ? -12.238 9.734 9.134 1.00 0.00 64 GLY A C 6
ATOM 10081 O O . GLY A 1 64 ? -12.886 9.529 8.109 1.00 0.00 64 GLY A O 6
ATOM 10085 N N . THR A 1 65 ? -12.170 10.900 9.759 1.00 0.00 65 THR A N 6
ATOM 10086 C CA . THR A 1 65 ? -12.885 12.061 9.256 1.00 0.00 65 THR A CA 6
ATOM 10087 C C . THR A 1 65 ? -11.899 13.146 8.819 1.00 0.00 65 THR A C 6
ATOM 10088 O O . THR A 1 65 ? -10.741 13.142 9.234 1.00 0.00 65 THR A O 6
ATOM 10099 N N . PRO A 1 66 ? -12.408 14.075 7.965 1.00 0.00 66 PRO A N 6
ATOM 10100 C CA . PRO A 1 66 ? -11.586 15.164 7.468 1.00 0.00 66 PRO A CA 6
ATOM 10101 C C . PRO A 1 66 ? -11.369 16.226 8.548 1.00 0.00 66 PRO A C 6
ATOM 10102 O O . PRO A 1 66 ? -12.304 16.592 9.260 1.00 0.00 66 PRO A O 6
ATOM 10113 N N . THR A 1 67 ? -10.132 16.691 8.637 1.00 0.00 67 THR A N 6
ATOM 10114 C CA . THR A 1 67 ? -9.781 17.703 9.618 1.00 0.00 67 THR A CA 6
ATOM 10115 C C . THR A 1 67 ? -9.385 19.007 8.922 1.00 0.00 67 THR A C 6
ATOM 10116 O O . THR A 1 67 ? -9.410 19.091 7.695 1.00 0.00 67 THR A O 6
ATOM 10127 N N . ILE A 1 68 ? -9.029 19.990 9.735 1.00 0.00 68 ILE A N 6
ATOM 10128 C CA . ILE A 1 68 ? -8.628 21.285 9.212 1.00 0.00 68 ILE A CA 6
ATOM 10129 C C . ILE A 1 68 ? -7.302 21.140 8.463 1.00 0.00 68 ILE A C 6
ATOM 10130 O O . ILE A 1 68 ? -6.275 20.835 9.066 1.00 0.00 68 ILE A O 6
ATOM 10146 N N . GLY A 1 69 ? -7.368 21.365 7.159 1.00 0.00 69 GLY A N 6
ATOM 10147 C CA . GLY A 1 69 ? -6.186 21.263 6.321 1.00 0.00 69 GLY A CA 6
ATOM 10148 C C . GLY A 1 69 ? -6.465 20.415 5.079 1.00 0.00 69 GLY A C 6
ATOM 10149 O O . GLY A 1 69 ? -5.989 20.729 3.989 1.00 0.00 69 GLY A O 6
ATOM 10153 N N . ALA A 1 70 ? -7.237 19.358 5.284 1.00 0.00 70 ALA A N 6
ATOM 10154 C CA . ALA A 1 70 ? -7.586 18.463 4.194 1.00 0.00 70 ALA A CA 6
ATOM 10155 C C . ALA A 1 70 ? -8.095 19.284 3.008 1.00 0.00 70 ALA A C 6
ATOM 10156 O O . ALA A 1 70 ? -8.416 20.463 3.156 1.00 0.00 70 ALA A O 6
ATOM 10163 N N . PRO A 1 71 ? -8.154 18.613 1.827 1.00 0.00 71 PRO A N 6
ATOM 10164 C CA . PRO A 1 71 ? -8.618 19.268 0.616 1.00 0.00 71 PRO A CA 6
ATOM 10165 C C . PRO A 1 71 ? -10.139 19.440 0.634 1.00 0.00 71 PRO A C 6
ATOM 10166 O O . PRO A 1 71 ? -10.862 18.552 1.081 1.00 0.00 71 PRO A O 6
ATOM 10177 N N . LYS A 1 72 ? -10.578 20.590 0.143 1.00 0.00 72 LYS A N 6
ATOM 10178 C CA . LYS A 1 72 ? -11.998 20.890 0.097 1.00 0.00 72 LYS A CA 6
ATOM 10179 C C . LYS A 1 72 ? -12.611 20.248 -1.149 1.00 0.00 72 LYS A C 6
ATOM 10180 O O . LYS A 1 72 ? -13.282 20.919 -1.932 1.00 0.00 72 LYS A O 6
ATOM 10199 N N . THR A 1 73 ? -12.359 18.955 -1.295 1.00 0.00 73 THR A N 6
ATOM 10200 C CA . THR A 1 73 ? -12.877 18.215 -2.432 1.00 0.00 73 THR A CA 6
ATOM 10201 C C . THR A 1 73 ? -13.308 16.811 -2.004 1.00 0.00 73 THR A C 6
ATOM 10202 O O . THR A 1 73 ? -14.423 16.383 -2.297 1.00 0.00 73 THR A O 6
ATOM 10213 N N . VAL A 1 74 ? -12.401 16.133 -1.315 1.00 0.00 74 VAL A N 6
ATOM 10214 C CA . VAL A 1 74 ? -12.673 14.786 -0.843 1.00 0.00 74 VAL A CA 6
ATOM 10215 C C . VAL A 1 74 ? -13.839 14.823 0.147 1.00 0.00 74 VAL A C 6
ATOM 10216 O O . VAL A 1 74 ? -14.201 15.888 0.646 1.00 0.00 74 VAL A O 6
ATOM 10229 N N . ASP A 1 75 ? -14.396 13.648 0.401 1.00 0.00 75 ASP A N 6
ATOM 10230 C CA . ASP A 1 75 ? -15.513 13.532 1.322 1.00 0.00 75 ASP A CA 6
ATOM 10231 C C . ASP A 1 75 ? -15.085 12.707 2.537 1.00 0.00 75 ASP A C 6
ATOM 10232 O O . ASP A 1 75 ? -14.228 11.831 2.426 1.00 0.00 75 ASP A O 6
ATOM 10241 N N . GLU A 1 76 ? -15.699 13.016 3.669 1.00 0.00 76 GLU A N 6
ATOM 10242 C CA . GLU A 1 76 ? -15.392 12.314 4.904 1.00 0.00 76 GLU A CA 6
ATOM 10243 C C . GLU A 1 76 ? -15.514 10.803 4.699 1.00 0.00 76 GLU A C 6
ATOM 10244 O O . GLU A 1 76 ? -14.958 10.022 5.470 1.00 0.00 76 GLU A O 6
ATOM 10256 N N . LYS A 1 77 ? -16.245 10.436 3.657 1.00 0.00 77 LYS A N 6
ATOM 10257 C CA . LYS A 1 77 ? -16.448 9.032 3.342 1.00 0.00 77 LYS A CA 6
ATOM 10258 C C . LYS A 1 77 ? -15.357 8.569 2.374 1.00 0.00 77 LYS A C 6
ATOM 10259 O O . LYS A 1 77 ? -15.590 7.688 1.547 1.00 0.00 77 LYS A O 6
ATOM 10278 N N . ALA A 1 78 ? -14.191 9.184 2.508 1.00 0.00 78 ALA A N 6
ATOM 10279 C CA . ALA A 1 78 ? -13.064 8.845 1.656 1.00 0.00 78 ALA A CA 6
ATOM 10280 C C . ALA A 1 78 ? -11.761 9.117 2.409 1.00 0.00 78 ALA A C 6
ATOM 10281 O O . ALA A 1 78 ? -10.711 9.302 1.794 1.00 0.00 78 ALA A O 6
ATOM 10288 N N . PHE A 1 79 ? -11.870 9.133 3.729 1.00 0.00 79 PHE A N 6
ATOM 10289 C CA . PHE A 1 79 ? -10.713 9.379 4.573 1.00 0.00 79 PHE A CA 6
ATOM 10290 C C . PHE A 1 79 ? -10.444 8.189 5.496 1.00 0.00 79 PHE A C 6
ATOM 10291 O O . PHE A 1 79 ? -11.190 7.954 6.446 1.00 0.00 79 PHE A O 6
ATOM 10308 N N . PHE A 1 80 ? -9.377 7.468 5.185 1.00 0.00 80 PHE A N 6
ATOM 10309 C CA . PHE A 1 80 ? -9.000 6.308 5.975 1.00 0.00 80 PHE A CA 6
ATOM 10310 C C . PHE A 1 80 ? -7.589 6.466 6.544 1.00 0.00 80 PHE A C 6
ATOM 10311 O O . PHE A 1 80 ? -6.654 6.791 5.813 1.00 0.00 80 PHE A O 6
ATOM 10328 N N . ASP A 1 81 ? -7.479 6.230 7.843 1.00 0.00 81 ASP A N 6
ATOM 10329 C CA . ASP A 1 81 ? -6.197 6.342 8.518 1.00 0.00 81 ASP A CA 6
ATOM 10330 C C . ASP A 1 81 ? -5.512 4.974 8.534 1.00 0.00 81 ASP A C 6
ATOM 10331 O O . ASP A 1 81 ? -6.021 4.028 9.134 1.00 0.00 81 ASP A O 6
ATOM 10340 N N . VAL A 1 82 ? -4.369 4.912 7.867 1.00 0.00 82 VAL A N 6
ATOM 10341 C CA . VAL A 1 82 ? -3.610 3.675 7.797 1.00 0.00 82 VAL A CA 6
ATOM 10342 C C . VAL A 1 82 ? -2.614 3.627 8.958 1.00 0.00 82 VAL A C 6
ATOM 10343 O O . VAL A 1 82 ? -1.609 4.337 8.948 1.00 0.00 82 VAL A O 6
ATOM 10356 N N . LYS A 1 83 ? -2.927 2.782 9.930 1.00 0.00 83 LYS A N 6
ATOM 10357 C CA . LYS A 1 83 ? -2.072 2.632 11.095 1.00 0.00 83 LYS A CA 6
ATOM 10358 C C . LYS A 1 83 ? -0.911 1.696 10.753 1.00 0.00 83 LYS A C 6
ATOM 10359 O O . LYS A 1 83 ? -1.124 0.601 10.236 1.00 0.00 83 LYS A O 6
ATOM 10378 N N . THR A 1 84 ? 0.292 2.161 11.057 1.00 0.00 84 THR A N 6
ATOM 10379 C CA . THR A 1 84 ? 1.486 1.379 10.788 1.00 0.00 84 THR A CA 6
ATOM 10380 C C . THR A 1 84 ? 2.442 1.438 11.982 1.00 0.00 84 THR A C 6
ATOM 10381 O O . THR A 1 84 ? 2.208 2.182 12.933 1.00 0.00 84 THR A O 6
ATOM 10392 N N . THR A 1 85 ? 3.498 0.643 11.893 1.00 0.00 85 THR A N 6
ATOM 10393 C CA . THR A 1 85 ? 4.490 0.595 12.954 1.00 0.00 85 THR A CA 6
ATOM 10394 C C . THR A 1 85 ? 5.216 1.937 13.066 1.00 0.00 85 THR A C 6
ATOM 10395 O O . THR A 1 85 ? 5.302 2.512 14.150 1.00 0.00 85 THR A O 6
ATOM 10406 N N . ARG A 1 86 ? 5.720 2.398 11.931 1.00 0.00 86 ARG A N 6
ATOM 10407 C CA . ARG A 1 86 ? 6.436 3.661 11.888 1.00 0.00 86 ARG A CA 6
ATOM 10408 C C . ARG A 1 86 ? 5.619 4.758 12.574 1.00 0.00 86 ARG A C 6
ATOM 10409 O O . ARG A 1 86 ? 6.026 5.285 13.609 1.00 0.00 86 ARG A O 6
ATOM 10430 N N . ARG A 1 87 ? 4.481 5.069 11.972 1.00 0.00 87 ARG A N 6
ATOM 10431 C CA . ARG A 1 87 ? 3.603 6.093 12.512 1.00 0.00 87 ARG A CA 6
ATOM 10432 C C . ARG A 1 87 ? 2.204 5.967 11.906 1.00 0.00 87 ARG A C 6
ATOM 10433 O O . ARG A 1 87 ? 1.904 4.987 11.226 1.00 0.00 87 ARG A O 6
ATOM 10454 N N . VAL A 1 88 ? 1.384 6.972 12.176 1.00 0.00 88 VAL A N 6
ATOM 10455 C CA . VAL A 1 88 ? 0.023 6.986 11.666 1.00 0.00 88 VAL A CA 6
ATOM 10456 C C . VAL A 1 88 ? -0.026 7.812 10.379 1.00 0.00 88 VAL A C 6
ATOM 10457 O O . VAL A 1 88 ? 0.512 8.917 10.326 1.00 0.00 88 VAL A O 6
ATOM 10470 N N . TYR A 1 89 ? -0.676 7.244 9.374 1.00 0.00 89 TYR A N 6
ATOM 10471 C CA . TYR A 1 89 ? -0.803 7.915 8.091 1.00 0.00 89 TYR A CA 6
ATOM 10472 C C . TYR A 1 89 ? -2.222 8.451 7.890 1.00 0.00 89 TYR A C 6
ATOM 10473 O O . TYR A 1 89 ? -3.183 7.883 8.407 1.00 0.00 89 TYR A O 6
ATOM 10491 N N . ASN A 1 90 ? -2.308 9.539 7.139 1.00 0.00 90 ASN A N 6
ATOM 10492 C CA . ASN A 1 90 ? -3.594 10.158 6.864 1.00 0.00 90 ASN A CA 6
ATOM 10493 C C . ASN A 1 90 ? -3.840 10.161 5.354 1.00 0.00 90 ASN A C 6
ATOM 10494 O O . ASN A 1 90 ? -3.607 11.166 4.685 1.00 0.00 90 ASN A O 6
ATOM 10505 N N . PHE A 1 91 ? -4.309 9.024 4.860 1.00 0.00 91 PHE A N 6
ATOM 10506 C CA . PHE A 1 91 ? -4.590 8.882 3.442 1.00 0.00 91 PHE A CA 6
ATOM 10507 C C . PHE A 1 91 ? -6.081 9.069 3.157 1.00 0.00 91 PHE A C 6
ATOM 10508 O O . PHE A 1 91 ? -6.912 8.914 4.051 1.00 0.00 91 PHE A O 6
ATOM 10525 N N . CYS A 1 92 ? -6.376 9.401 1.908 1.00 0.00 92 CYS A N 6
ATOM 10526 C CA . CYS A 1 92 ? -7.752 9.611 1.494 1.00 0.00 92 CYS A CA 6
ATOM 10527 C C . CYS A 1 92 ? -7.803 9.587 -0.035 1.00 0.00 92 CYS A C 6
ATOM 10528 O O . CYS A 1 92 ? -6.917 10.125 -0.697 1.00 0.00 92 CYS A O 6
ATOM 10536 N N . ALA A 1 93 ? -8.849 8.959 -0.551 1.00 0.00 93 ALA A N 6
ATOM 10537 C CA . ALA A 1 93 ? -9.027 8.859 -1.989 1.00 0.00 93 ALA A CA 6
ATOM 10538 C C . ALA A 1 93 ? -9.651 10.154 -2.513 1.00 0.00 93 ALA A C 6
ATOM 10539 O O . ALA A 1 93 ? -10.011 11.033 -1.733 1.00 0.00 93 ALA A O 6
ATOM 10546 N N . GLN A 1 94 ? -9.760 10.230 -3.831 1.00 0.00 94 GLN A N 6
ATOM 10547 C CA . GLN A 1 94 ? -10.334 11.402 -4.469 1.00 0.00 94 GLN A CA 6
ATOM 10548 C C . GLN A 1 94 ? -11.855 11.265 -4.562 1.00 0.00 94 GLN A C 6
ATOM 10549 O O . GLN A 1 94 ? -12.560 12.254 -4.755 1.00 0.00 94 GLN A O 6
ATOM 10563 N N . ASP A 1 95 ? -12.315 10.031 -4.420 1.00 0.00 95 ASP A N 6
ATOM 10564 C CA . ASP A 1 95 ? -13.740 9.751 -4.486 1.00 0.00 95 ASP A CA 6
ATOM 10565 C C . ASP A 1 95 ? -14.147 8.915 -3.271 1.00 0.00 95 ASP A C 6
ATOM 10566 O O . ASP A 1 95 ? -13.297 8.334 -2.599 1.00 0.00 95 ASP A O 6
ATOM 10575 N N . VAL A 1 96 ? -15.449 8.881 -3.026 1.00 0.00 96 VAL A N 6
ATOM 10576 C CA . VAL A 1 96 ? -15.980 8.126 -1.904 1.00 0.00 96 VAL A CA 6
ATOM 10577 C C . VAL A 1 96 ? -15.838 6.629 -2.190 1.00 0.00 96 VAL A C 6
ATOM 10578 O O . VAL A 1 96 ? -15.377 5.872 -1.337 1.00 0.00 96 VAL A O 6
ATOM 10591 N N . PRO A 1 97 ? -16.254 6.237 -3.424 1.00 0.00 97 PRO A N 6
ATOM 10592 C CA . PRO A 1 97 ? -16.177 4.845 -3.832 1.00 0.00 97 PRO A CA 6
ATOM 10593 C C . PRO A 1 97 ? -14.735 4.446 -4.153 1.00 0.00 97 PRO A C 6
ATOM 10594 O O . PRO A 1 97 ? -14.408 3.261 -4.186 1.00 0.00 97 PRO A O 6
ATOM 10605 N N . SER A 1 98 ? -13.912 5.459 -4.381 1.00 0.00 98 SER A N 6
ATOM 10606 C CA . SER A 1 98 ? -12.513 5.228 -4.698 1.00 0.00 98 SER A CA 6
ATOM 10607 C C . SER A 1 98 ? -11.741 4.865 -3.428 1.00 0.00 98 SER A C 6
ATOM 10608 O O . SER A 1 98 ? -10.829 4.041 -3.465 1.00 0.00 98 SER A O 6
ATOM 10616 N N . ALA A 1 99 ? -12.135 5.499 -2.333 1.00 0.00 99 ALA A N 6
ATOM 10617 C CA . ALA A 1 99 ? -11.492 5.253 -1.053 1.00 0.00 99 ALA A CA 6
ATOM 10618 C C . ALA A 1 99 ? -11.807 3.828 -0.595 1.00 0.00 99 ALA A C 6
ATOM 10619 O O . ALA A 1 99 ? -10.900 3.056 -0.286 1.00 0.00 99 ALA A O 6
ATOM 10626 N N . GLN A 1 100 ? -13.096 3.522 -0.564 1.00 0.00 100 GLN A N 6
ATOM 10627 C CA . GLN A 1 100 ? -13.542 2.203 -0.148 1.00 0.00 100 GLN A CA 6
ATOM 10628 C C . GLN A 1 100 ? -12.683 1.120 -0.804 1.00 0.00 100 GLN A C 6
ATOM 10629 O O . GLN A 1 100 ? -12.289 0.155 -0.152 1.00 0.00 100 GLN A O 6
ATOM 10643 N N . GLN A 1 101 ? -12.419 1.317 -2.088 1.00 0.00 101 GLN A N 6
ATOM 10644 C CA . GLN A 1 101 ? -11.614 0.370 -2.840 1.00 0.00 101 GLN A CA 6
ATOM 10645 C C . GLN A 1 101 ? -10.207 0.279 -2.246 1.00 0.00 101 GLN A C 6
ATOM 10646 O O . GLN A 1 101 ? -9.682 -0.815 -2.047 1.00 0.00 101 GLN A O 6
ATOM 10660 N N . TRP A 1 102 ? -9.636 1.445 -1.979 1.00 0.00 102 TRP A N 6
ATOM 10661 C CA . TRP A 1 102 ? -8.300 1.511 -1.411 1.00 0.00 102 TRP A CA 6
ATOM 10662 C C . TRP A 1 102 ? -8.297 0.702 -0.113 1.00 0.00 102 TRP A C 6
ATOM 10663 O O . TRP A 1 102 ? -7.526 -0.245 0.032 1.00 0.00 102 TRP A O 6
ATOM 10684 N N . VAL A 1 103 ? -9.170 1.105 0.800 1.00 0.00 103 VAL A N 6
ATOM 10685 C CA . VAL A 1 103 ? -9.277 0.430 2.082 1.00 0.00 103 VAL A CA 6
ATOM 10686 C C . VAL A 1 103 ? -9.270 -1.084 1.858 1.00 0.00 103 VAL A C 6
ATOM 10687 O O . VAL A 1 103 ? -8.342 -1.773 2.279 1.00 0.00 103 VAL A O 6
ATOM 10700 N N . ASP A 1 104 ? -10.316 -1.557 1.196 1.00 0.00 104 ASP A N 6
ATOM 10701 C CA . ASP A 1 104 ? -10.442 -2.976 0.911 1.00 0.00 104 ASP A CA 6
ATOM 10702 C C . ASP A 1 104 ? -9.071 -3.539 0.531 1.00 0.00 104 ASP A C 6
ATOM 10703 O O . ASP A 1 104 ? -8.566 -4.449 1.186 1.00 0.00 104 ASP A O 6
ATOM 10712 N N . ARG A 1 105 ? -8.508 -2.974 -0.527 1.00 0.00 105 ARG A N 6
ATOM 10713 C CA . ARG A 1 105 ? -7.205 -3.408 -1.003 1.00 0.00 105 ARG A CA 6
ATOM 10714 C C . ARG A 1 105 ? -6.234 -3.556 0.170 1.00 0.00 105 ARG A C 6
ATOM 10715 O O . ARG A 1 105 ? -5.849 -4.669 0.526 1.00 0.00 105 ARG A O 6
ATOM 10736 N N . ILE A 1 106 ? -5.865 -2.417 0.739 1.00 0.00 106 ILE A N 6
ATOM 10737 C CA . ILE A 1 106 ? -4.946 -2.406 1.864 1.00 0.00 106 ILE A CA 6
ATOM 10738 C C . ILE A 1 106 ? -5.405 -3.433 2.902 1.00 0.00 106 ILE A C 6
ATOM 10739 O O . ILE A 1 106 ? -4.638 -4.314 3.288 1.00 0.00 106 ILE A O 6
ATOM 10755 N N . GLN A 1 107 ? -6.652 -3.285 3.323 1.00 0.00 107 GLN A N 6
ATOM 10756 C CA . GLN A 1 107 ? -7.221 -4.189 4.308 1.00 0.00 107 GLN A CA 6
ATOM 10757 C C . GLN A 1 107 ? -7.004 -5.643 3.882 1.00 0.00 107 GLN A C 6
ATOM 10758 O O . GLN A 1 107 ? -6.839 -6.522 4.726 1.00 0.00 107 GLN A O 6
ATOM 10772 N N . SER A 1 108 ? -7.013 -5.850 2.574 1.00 0.00 108 SER A N 6
ATOM 10773 C CA . SER A 1 108 ? -6.819 -7.182 2.026 1.00 0.00 108 SER A CA 6
ATOM 10774 C C . SER A 1 108 ? -5.414 -7.687 2.362 1.00 0.00 108 SER A C 6
ATOM 10775 O O . SER A 1 108 ? -5.115 -8.867 2.184 1.00 0.00 108 SER A O 6
ATOM 10783 N N . CYS A 1 109 ? -4.589 -6.768 2.842 1.00 0.00 109 CYS A N 6
ATOM 10784 C CA . CYS A 1 109 ? -3.223 -7.105 3.205 1.00 0.00 109 CYS A CA 6
ATOM 10785 C C . CYS A 1 109 ? -2.824 -6.257 4.414 1.00 0.00 109 CYS A C 6
ATOM 10786 O O . CYS A 1 109 ? -1.989 -5.361 4.300 1.00 0.00 109 CYS A O 6
ATOM 10794 N N . LEU A 1 110 ? -3.439 -6.570 5.545 1.00 0.00 110 LEU A N 6
ATOM 10795 C CA . LEU A 1 110 ? -3.158 -5.847 6.774 1.00 0.00 110 LEU A CA 6
ATOM 10796 C C . LEU A 1 110 ? -1.860 -6.378 7.387 1.00 0.00 110 LEU A C 6
ATOM 10797 O O . LEU A 1 110 ? -0.769 -6.006 6.957 1.00 0.00 110 LEU A O 6
ATOM 10813 N N . SER A 1 111 ? -2.021 -7.237 8.382 1.00 0.00 111 SER A N 6
ATOM 10814 C CA . SER A 1 111 ? -0.876 -7.823 9.058 1.00 0.00 111 SER A CA 6
ATOM 10815 C C . SER A 1 111 ? -0.515 -9.162 8.413 1.00 0.00 111 SER A C 6
ATOM 10816 O O . SER A 1 111 ? 0.657 -9.435 8.157 1.00 0.00 111 SER A O 6
ATOM 10824 N N . SER A 1 112 ? -1.543 -9.961 8.169 1.00 0.00 112 SER A N 6
ATOM 10825 C CA . SER A 1 112 ? -1.349 -11.265 7.558 1.00 0.00 112 SER A CA 6
ATOM 10826 C C . SER A 1 112 ? -2.471 -11.546 6.557 1.00 0.00 112 SER A C 6
ATOM 10827 O O . SER A 1 112 ? -2.223 -11.665 5.358 1.00 0.00 112 SER A O 6
ATOM 10835 N N . GLY A 1 113 ? -3.682 -11.645 7.086 1.00 0.00 113 GLY A N 6
ATOM 10836 C CA . GLY A 1 113 ? -4.843 -11.910 6.254 1.00 0.00 113 GLY A CA 6
ATOM 10837 C C . GLY A 1 113 ? -5.016 -13.412 6.017 1.00 0.00 113 GLY A C 6
ATOM 10838 O O . GLY A 1 113 ? -4.683 -14.223 6.880 1.00 0.00 113 GLY A O 6
ATOM 10842 N N . PRO A 1 114 ? -5.551 -13.746 4.812 1.00 0.00 114 PRO A N 6
ATOM 10843 C CA . PRO A 1 114 ? -5.773 -15.136 4.451 1.00 0.00 114 PRO A CA 6
ATOM 10844 C C . PRO A 1 114 ? -4.454 -15.827 4.096 1.00 0.00 114 PRO A C 6
ATOM 10845 O O . PRO A 1 114 ? -3.658 -15.295 3.324 1.00 0.00 114 PRO A O 6
ATOM 10856 N N . SER A 1 115 ? -4.265 -17.002 4.677 1.00 0.00 115 SER A N 6
ATOM 10857 C CA . SER A 1 115 ? -3.057 -17.772 4.432 1.00 0.00 115 SER A CA 6
ATOM 10858 C C . SER A 1 115 ? -2.963 -18.141 2.951 1.00 0.00 115 SER A C 6
ATOM 10859 O O . SER A 1 115 ? -3.971 -18.459 2.321 1.00 0.00 115 SER A O 6
ATOM 10867 N N . SER A 1 116 ? -1.743 -18.086 2.436 1.00 0.00 116 SER A N 6
ATOM 10868 C CA . SER A 1 116 ? -1.504 -18.410 1.040 1.00 0.00 116 SER A CA 6
ATOM 10869 C C . SER A 1 116 ? -2.214 -17.398 0.139 1.00 0.00 116 SER A C 6
ATOM 10870 O O . SER A 1 116 ? -3.439 -17.408 0.032 1.00 0.00 116 SER A O 6
ATOM 10878 N N . GLY A 1 117 ? -1.413 -16.547 -0.487 1.00 0.00 117 GLY A N 6
ATOM 10879 C CA . GLY A 1 117 ? -1.949 -15.531 -1.376 1.00 0.00 117 GLY A CA 6
ATOM 10880 C C . GLY A 1 117 ? -1.194 -15.512 -2.706 1.00 0.00 117 GLY A C 6
ATOM 10881 O O . GLY A 1 117 ? -0.633 -14.487 -3.091 1.00 0.00 117 GLY A O 6
ATOM 10885 N N . GLY A 1 1 ? -10.967 -7.151 -3.338 1.00 0.00 1 GLY A N 7
ATOM 10886 C CA . GLY A 1 1 ? -12.405 -7.015 -3.495 1.00 0.00 1 GLY A CA 7
ATOM 10887 C C . GLY A 1 1 ? -12.933 -7.973 -4.564 1.00 0.00 1 GLY A C 7
ATOM 10888 O O . GLY A 1 1 ? -13.678 -8.903 -4.257 1.00 0.00 1 GLY A O 7
ATOM 10892 N N . SER A 1 2 ? -12.527 -7.714 -5.799 1.00 0.00 2 SER A N 7
ATOM 10893 C CA . SER A 1 2 ? -12.950 -8.542 -6.915 1.00 0.00 2 SER A CA 7
ATOM 10894 C C . SER A 1 2 ? -12.099 -8.233 -8.148 1.00 0.00 2 SER A C 7
ATOM 10895 O O . SER A 1 2 ? -12.376 -7.280 -8.875 1.00 0.00 2 SER A O 7
ATOM 10903 N N . SER A 1 3 ? -11.079 -9.056 -8.345 1.00 0.00 3 SER A N 7
ATOM 10904 C CA . SER A 1 3 ? -10.185 -8.883 -9.478 1.00 0.00 3 SER A CA 7
ATOM 10905 C C . SER A 1 3 ? -9.438 -10.188 -9.759 1.00 0.00 3 SER A C 7
ATOM 10906 O O . SER A 1 3 ? -8.565 -10.586 -8.990 1.00 0.00 3 SER A O 7
ATOM 10914 N N . GLY A 1 4 ? -9.809 -10.818 -10.864 1.00 0.00 4 GLY A N 7
ATOM 10915 C CA . GLY A 1 4 ? -9.185 -12.070 -11.257 1.00 0.00 4 GLY A CA 7
ATOM 10916 C C . GLY A 1 4 ? -8.196 -11.853 -12.404 1.00 0.00 4 GLY A C 7
ATOM 10917 O O . GLY A 1 4 ? -8.601 -11.618 -13.541 1.00 0.00 4 GLY A O 7
ATOM 10921 N N . SER A 1 5 ? -6.918 -11.941 -12.065 1.00 0.00 5 SER A N 7
ATOM 10922 C CA . SER A 1 5 ? -5.868 -11.757 -13.053 1.00 0.00 5 SER A CA 7
ATOM 10923 C C . SER A 1 5 ? -4.496 -11.898 -12.390 1.00 0.00 5 SER A C 7
ATOM 10924 O O . SER A 1 5 ? -4.257 -11.333 -11.324 1.00 0.00 5 SER A O 7
ATOM 10932 N N . SER A 1 6 ? -3.631 -12.654 -13.049 1.00 0.00 6 SER A N 7
ATOM 10933 C CA . SER A 1 6 ? -2.289 -12.876 -12.537 1.00 0.00 6 SER A CA 7
ATOM 10934 C C . SER A 1 6 ? -1.540 -11.546 -12.439 1.00 0.00 6 SER A C 7
ATOM 10935 O O . SER A 1 6 ? -1.769 -10.640 -13.239 1.00 0.00 6 SER A O 7
ATOM 10943 N N . GLY A 1 7 ? -0.660 -11.471 -11.451 1.00 0.00 7 GLY A N 7
ATOM 10944 C CA . GLY A 1 7 ? 0.124 -10.266 -11.238 1.00 0.00 7 GLY A CA 7
ATOM 10945 C C . GLY A 1 7 ? -0.744 -9.014 -11.378 1.00 0.00 7 GLY A C 7
ATOM 10946 O O . GLY A 1 7 ? -1.959 -9.073 -11.192 1.00 0.00 7 GLY A O 7
ATOM 10950 N N . ARG A 1 8 ? -0.088 -7.911 -11.706 1.00 0.00 8 ARG A N 7
ATOM 10951 C CA . ARG A 1 8 ? -0.785 -6.647 -11.874 1.00 0.00 8 ARG A CA 7
ATOM 10952 C C . ARG A 1 8 ? -1.325 -6.156 -10.529 1.00 0.00 8 ARG A C 7
ATOM 10953 O O . ARG A 1 8 ? -1.946 -6.919 -9.790 1.00 0.00 8 ARG A O 7
ATOM 10974 N N . SER A 1 9 ? -1.069 -4.886 -10.253 1.00 0.00 9 SER A N 7
ATOM 10975 C CA . SER A 1 9 ? -1.521 -4.285 -9.010 1.00 0.00 9 SER A CA 7
ATOM 10976 C C . SER A 1 9 ? -2.470 -3.122 -9.307 1.00 0.00 9 SER A C 7
ATOM 10977 O O . SER A 1 9 ? -2.927 -2.962 -10.438 1.00 0.00 9 SER A O 7
ATOM 10985 N N . TYR A 1 10 ? -2.738 -2.339 -8.272 1.00 0.00 10 TYR A N 7
ATOM 10986 C CA . TYR A 1 10 ? -3.624 -1.195 -8.408 1.00 0.00 10 TYR A CA 7
ATOM 10987 C C . TYR A 1 10 ? -2.848 0.117 -8.281 1.00 0.00 10 TYR A C 7
ATOM 10988 O O . TYR A 1 10 ? -1.679 0.117 -7.897 1.00 0.00 10 TYR A O 7
ATOM 11006 N N . GLU A 1 11 ? -3.529 1.205 -8.610 1.00 0.00 11 GLU A N 7
ATOM 11007 C CA . GLU A 1 11 ? -2.919 2.521 -8.538 1.00 0.00 11 GLU A CA 7
ATOM 11008 C C . GLU A 1 11 ? -3.982 3.609 -8.699 1.00 0.00 11 GLU A C 7
ATOM 11009 O O . GLU A 1 11 ? -4.861 3.501 -9.553 1.00 0.00 11 GLU A O 7
ATOM 11021 N N . GLY A 1 12 ? -3.867 4.633 -7.866 1.00 0.00 12 GLY A N 7
ATOM 11022 C CA . GLY A 1 12 ? -4.808 5.740 -7.906 1.00 0.00 12 GLY A CA 7
ATOM 11023 C C . GLY A 1 12 ? -4.280 6.937 -7.114 1.00 0.00 12 GLY A C 7
ATOM 11024 O O . GLY A 1 12 ? -3.315 6.811 -6.361 1.00 0.00 12 GLY A O 7
ATOM 11028 N N . ILE A 1 13 ? -4.935 8.072 -7.310 1.00 0.00 13 ILE A N 7
ATOM 11029 C CA . ILE A 1 13 ? -4.544 9.291 -6.623 1.00 0.00 13 ILE A CA 7
ATOM 11030 C C . ILE A 1 13 ? -4.813 9.135 -5.125 1.00 0.00 13 ILE A C 7
ATOM 11031 O O . ILE A 1 13 ? -5.829 8.566 -4.729 1.00 0.00 13 ILE A O 7
ATOM 11047 N N . LEU A 1 14 ? -3.884 9.651 -4.333 1.00 0.00 14 LEU A N 7
ATOM 11048 C CA . LEU A 1 14 ? -4.009 9.577 -2.887 1.00 0.00 14 LEU A CA 7
ATOM 11049 C C . LEU A 1 14 ? -3.297 10.775 -2.256 1.00 0.00 14 LEU A C 7
ATOM 11050 O O . LEU A 1 14 ? -2.090 10.944 -2.423 1.00 0.00 14 LEU A O 7
ATOM 11066 N N . TYR A 1 15 ? -4.075 11.578 -1.544 1.00 0.00 15 TYR A N 7
ATOM 11067 C CA . TYR A 1 15 ? -3.534 12.755 -0.887 1.00 0.00 15 TYR A CA 7
ATOM 11068 C C . TYR A 1 15 ? -2.986 12.408 0.498 1.00 0.00 15 TYR A C 7
ATOM 11069 O O . TYR A 1 15 ? -3.360 11.391 1.080 1.00 0.00 15 TYR A O 7
ATOM 11087 N N . LYS A 1 16 ? -2.108 13.272 0.986 1.00 0.00 16 LYS A N 7
ATOM 11088 C CA . LYS A 1 16 ? -1.504 13.068 2.292 1.00 0.00 16 LYS A CA 7
ATOM 11089 C C . LYS A 1 16 ? -1.485 14.396 3.052 1.00 0.00 16 LYS A C 7
ATOM 11090 O O . LYS A 1 16 ? -1.224 15.446 2.468 1.00 0.00 16 LYS A O 7
ATOM 11109 N N . LYS A 1 17 ? -1.764 14.305 4.344 1.00 0.00 17 LYS A N 7
ATOM 11110 C CA . LYS A 1 17 ? -1.782 15.486 5.190 1.00 0.00 17 LYS A CA 7
ATOM 11111 C C . LYS A 1 17 ? -0.406 16.153 5.157 1.00 0.00 17 LYS A C 7
ATOM 11112 O O . LYS A 1 17 ? 0.618 15.472 5.150 1.00 0.00 17 LYS A O 7
ATOM 11131 N N . GLY A 1 18 ? -0.426 17.478 5.139 1.00 0.00 18 GLY A N 7
ATOM 11132 C CA . GLY A 1 18 ? 0.808 18.244 5.107 1.00 0.00 18 GLY A CA 7
ATOM 11133 C C . GLY A 1 18 ? 1.051 18.948 6.444 1.00 0.00 18 GLY A C 7
ATOM 11134 O O . GLY A 1 18 ? 0.721 20.123 6.600 1.00 0.00 18 GLY A O 7
ATOM 11138 N N . ALA A 1 19 ? 1.627 18.200 7.374 1.00 0.00 19 ALA A N 7
ATOM 11139 C CA . ALA A 1 19 ? 1.918 18.737 8.692 1.00 0.00 19 ALA A CA 7
ATOM 11140 C C . ALA A 1 19 ? 0.672 19.435 9.240 1.00 0.00 19 ALA A C 7
ATOM 11141 O O . ALA A 1 19 ? -0.412 19.317 8.670 1.00 0.00 19 ALA A O 7
ATOM 11148 N N . PHE A 1 20 ? 0.867 20.148 10.340 1.00 0.00 20 PHE A N 7
ATOM 11149 C CA . PHE A 1 20 ? -0.228 20.865 10.971 1.00 0.00 20 PHE A CA 7
ATOM 11150 C C . PHE A 1 20 ? -0.218 22.342 10.573 1.00 0.00 20 PHE A C 7
ATOM 11151 O O . PHE A 1 20 ? -0.280 23.221 11.431 1.00 0.00 20 PHE A O 7
ATOM 11168 N N . MET A 1 21 ? -0.140 22.570 9.270 1.00 0.00 21 MET A N 7
ATOM 11169 C CA . MET A 1 21 ? -0.122 23.925 8.747 1.00 0.00 21 MET A CA 7
ATOM 11170 C C . MET A 1 21 ? -0.430 23.939 7.248 1.00 0.00 21 MET A C 7
ATOM 11171 O O . MET A 1 21 ? -1.261 24.721 6.789 1.00 0.00 21 MET A O 7
ATOM 11185 N N . LYS A 1 22 ? 0.255 23.064 6.527 1.00 0.00 22 LYS A N 7
ATOM 11186 C CA . LYS A 1 22 ? 0.065 22.966 5.090 1.00 0.00 22 LYS A CA 7
ATOM 11187 C C . LYS A 1 22 ? -1.112 22.033 4.799 1.00 0.00 22 LYS A C 7
ATOM 11188 O O . LYS A 1 22 ? -1.468 21.199 5.630 1.00 0.00 22 LYS A O 7
ATOM 11207 N N . PRO A 1 23 ? -1.698 22.209 3.584 1.00 0.00 23 PRO A N 7
ATOM 11208 C CA . PRO A 1 23 ? -2.827 21.392 3.173 1.00 0.00 23 PRO A CA 7
ATOM 11209 C C . PRO A 1 23 ? -2.373 19.983 2.788 1.00 0.00 23 PRO A C 7
ATOM 11210 O O . PRO A 1 23 ? -1.214 19.623 2.989 1.00 0.00 23 PRO A O 7
ATOM 11221 N N . TRP A 1 24 ? -3.310 19.223 2.240 1.00 0.00 24 TRP A N 7
ATOM 11222 C CA . TRP A 1 24 ? -3.021 17.861 1.825 1.00 0.00 24 TRP A CA 7
ATOM 11223 C C . TRP A 1 24 ? -2.610 17.893 0.351 1.00 0.00 24 TRP A C 7
ATOM 11224 O O . TRP A 1 24 ? -3.410 18.250 -0.512 1.00 0.00 24 TRP A O 7
ATOM 11245 N N . LYS A 1 25 ? -1.364 17.514 0.109 1.00 0.00 25 LYS A N 7
ATOM 11246 C CA . LYS A 1 25 ? -0.837 17.495 -1.245 1.00 0.00 25 LYS A CA 7
ATOM 11247 C C . LYS A 1 25 ? -1.238 16.185 -1.925 1.00 0.00 25 LYS A C 7
ATOM 11248 O O . LYS A 1 25 ? -1.160 15.117 -1.318 1.00 0.00 25 LYS A O 7
ATOM 11267 N N . ALA A 1 26 ? -1.657 16.308 -3.175 1.00 0.00 26 ALA A N 7
ATOM 11268 C CA . ALA A 1 26 ? -2.069 15.146 -3.945 1.00 0.00 26 ALA A CA 7
ATOM 11269 C C . ALA A 1 26 ? -0.831 14.450 -4.513 1.00 0.00 26 ALA A C 7
ATOM 11270 O O . ALA A 1 26 ? 0.060 15.104 -5.052 1.00 0.00 26 ALA A O 7
ATOM 11277 N N . ARG A 1 27 ? -0.816 13.133 -4.374 1.00 0.00 27 ARG A N 7
ATOM 11278 C CA . ARG A 1 27 ? 0.298 12.341 -4.867 1.00 0.00 27 ARG A CA 7
ATOM 11279 C C . ARG A 1 27 ? -0.213 11.062 -5.533 1.00 0.00 27 ARG A C 7
ATOM 11280 O O . ARG A 1 27 ? -1.350 10.651 -5.304 1.00 0.00 27 ARG A O 7
ATOM 11301 N N . TRP A 1 28 ? 0.651 10.468 -6.343 1.00 0.00 28 TRP A N 7
ATOM 11302 C CA . TRP A 1 28 ? 0.301 9.244 -7.042 1.00 0.00 28 TRP A CA 7
ATOM 11303 C C . TRP A 1 28 ? 0.804 8.063 -6.210 1.00 0.00 28 TRP A C 7
ATOM 11304 O O . TRP A 1 28 ? 2.009 7.898 -6.025 1.00 0.00 28 TRP A O 7
ATOM 11325 N N . PHE A 1 29 ? -0.144 7.270 -5.732 1.00 0.00 29 PHE A N 7
ATOM 11326 C CA . PHE A 1 29 ? 0.189 6.109 -4.924 1.00 0.00 29 PHE A CA 7
ATOM 11327 C C . PHE A 1 29 ? 0.134 4.827 -5.757 1.00 0.00 29 PHE A C 7
ATOM 11328 O O . PHE A 1 29 ? -0.375 4.832 -6.877 1.00 0.00 29 PHE A O 7
ATOM 11345 N N . VAL A 1 30 ? 0.666 3.760 -5.179 1.00 0.00 30 VAL A N 7
ATOM 11346 C CA . VAL A 1 30 ? 0.684 2.474 -5.854 1.00 0.00 30 VAL A CA 7
ATOM 11347 C C . VAL A 1 30 ? 0.398 1.366 -4.839 1.00 0.00 30 VAL A C 7
ATOM 11348 O O . VAL A 1 30 ? 1.175 1.156 -3.908 1.00 0.00 30 VAL A O 7
ATOM 11361 N N . LEU A 1 31 ? -0.718 0.685 -5.052 1.00 0.00 31 LEU A N 7
ATOM 11362 C CA . LEU A 1 31 ? -1.116 -0.396 -4.167 1.00 0.00 31 LEU A CA 7
ATOM 11363 C C . LEU A 1 31 ? -0.634 -1.728 -4.747 1.00 0.00 31 LEU A C 7
ATOM 11364 O O . LEU A 1 31 ? -1.387 -2.419 -5.431 1.00 0.00 31 LEU A O 7
ATOM 11380 N N . ASP A 1 32 ? 0.618 -2.047 -4.452 1.00 0.00 32 ASP A N 7
ATOM 11381 C CA . ASP A 1 32 ? 1.209 -3.283 -4.935 1.00 0.00 32 ASP A CA 7
ATOM 11382 C C . ASP A 1 32 ? 0.706 -4.451 -4.085 1.00 0.00 32 ASP A C 7
ATOM 11383 O O . ASP A 1 32 ? 0.732 -4.385 -2.857 1.00 0.00 32 ASP A O 7
ATOM 11392 N N . LYS A 1 33 ? 0.259 -5.492 -4.771 1.00 0.00 33 LYS A N 7
ATOM 11393 C CA . LYS A 1 33 ? -0.249 -6.673 -4.094 1.00 0.00 33 LYS A CA 7
ATOM 11394 C C . LYS A 1 33 ? 0.815 -7.772 -4.127 1.00 0.00 33 LYS A C 7
ATOM 11395 O O . LYS A 1 33 ? 0.885 -8.600 -3.220 1.00 0.00 33 LYS A O 7
ATOM 11414 N N . THR A 1 34 ? 1.616 -7.744 -5.182 1.00 0.00 34 THR A N 7
ATOM 11415 C CA . THR A 1 34 ? 2.673 -8.728 -5.344 1.00 0.00 34 THR A CA 7
ATOM 11416 C C . THR A 1 34 ? 3.806 -8.463 -4.350 1.00 0.00 34 THR A C 7
ATOM 11417 O O . THR A 1 34 ? 4.413 -9.399 -3.832 1.00 0.00 34 THR A O 7
ATOM 11428 N N . LYS A 1 35 ? 4.056 -7.183 -4.115 1.00 0.00 35 LYS A N 7
ATOM 11429 C CA . LYS A 1 35 ? 5.105 -6.784 -3.192 1.00 0.00 35 LYS A CA 7
ATOM 11430 C C . LYS A 1 35 ? 4.472 -6.295 -1.888 1.00 0.00 35 LYS A C 7
ATOM 11431 O O . LYS A 1 35 ? 5.175 -6.025 -0.916 1.00 0.00 35 LYS A O 7
ATOM 11450 N N . HIS A 1 36 ? 3.151 -6.195 -1.909 1.00 0.00 36 HIS A N 7
ATOM 11451 C CA . HIS A 1 36 ? 2.416 -5.743 -0.741 1.00 0.00 36 HIS A CA 7
ATOM 11452 C C . HIS A 1 36 ? 3.108 -4.518 -0.141 1.00 0.00 36 HIS A C 7
ATOM 11453 O O . HIS A 1 36 ? 3.654 -4.586 0.959 1.00 0.00 36 HIS A O 7
ATOM 11467 N N . GLN A 1 37 ? 3.063 -3.426 -0.890 1.00 0.00 37 GLN A N 7
ATOM 11468 C CA . GLN A 1 37 ? 3.679 -2.188 -0.446 1.00 0.00 37 GLN A CA 7
ATOM 11469 C C . GLN A 1 37 ? 2.956 -0.986 -1.057 1.00 0.00 37 GLN A C 7
ATOM 11470 O O . GLN A 1 37 ? 2.333 -1.102 -2.112 1.00 0.00 37 GLN A O 7
ATOM 11484 N N . LEU A 1 38 ? 3.063 0.142 -0.370 1.00 0.00 38 LEU A N 7
ATOM 11485 C CA . LEU A 1 38 ? 2.428 1.364 -0.832 1.00 0.00 38 LEU A CA 7
ATOM 11486 C C . LEU A 1 38 ? 3.499 2.331 -1.338 1.00 0.00 38 LEU A C 7
ATOM 11487 O O . LEU A 1 38 ? 4.147 3.015 -0.546 1.00 0.00 38 LEU A O 7
ATOM 11503 N N . ARG A 1 39 ? 3.653 2.358 -2.654 1.00 0.00 39 ARG A N 7
ATOM 11504 C CA . ARG A 1 39 ? 4.635 3.231 -3.274 1.00 0.00 39 ARG A CA 7
ATOM 11505 C C . ARG A 1 39 ? 3.957 4.487 -3.825 1.00 0.00 39 ARG A C 7
ATOM 11506 O O . ARG A 1 39 ? 2.989 4.395 -4.578 1.00 0.00 39 ARG A O 7
ATOM 11527 N N . TYR A 1 40 ? 4.491 5.632 -3.427 1.00 0.00 40 TYR A N 7
ATOM 11528 C CA . TYR A 1 40 ? 3.950 6.905 -3.870 1.00 0.00 40 TYR A CA 7
ATOM 11529 C C . TYR A 1 40 ? 5.022 7.745 -4.567 1.00 0.00 40 TYR A C 7
ATOM 11530 O O . TYR A 1 40 ? 6.171 7.780 -4.127 1.00 0.00 40 TYR A O 7
ATOM 11548 N N . TYR A 1 41 ? 4.610 8.400 -5.642 1.00 0.00 41 TYR A N 7
ATOM 11549 C CA . TYR A 1 41 ? 5.522 9.237 -6.404 1.00 0.00 41 TYR A CA 7
ATOM 11550 C C . TYR A 1 41 ? 4.950 10.645 -6.587 1.00 0.00 41 TYR A C 7
ATOM 11551 O O . TYR A 1 41 ? 3.746 10.853 -6.447 1.00 0.00 41 TYR A O 7
ATOM 11569 N N . ASP A 1 42 ? 5.842 11.575 -6.896 1.00 0.00 42 ASP A N 7
ATOM 11570 C CA . ASP A 1 42 ? 5.442 12.957 -7.100 1.00 0.00 42 ASP A CA 7
ATOM 11571 C C . ASP A 1 42 ? 4.970 13.139 -8.543 1.00 0.00 42 ASP A C 7
ATOM 11572 O O . ASP A 1 42 ? 4.017 13.874 -8.801 1.00 0.00 42 ASP A O 7
ATOM 11581 N N . HIS A 1 43 ? 5.658 12.459 -9.448 1.00 0.00 43 HIS A N 7
ATOM 11582 C CA . HIS A 1 43 ? 5.322 12.537 -10.859 1.00 0.00 43 HIS A CA 7
ATOM 11583 C C . HIS A 1 43 ? 5.061 11.131 -11.403 1.00 0.00 43 HIS A C 7
ATOM 11584 O O . HIS A 1 43 ? 5.870 10.225 -11.207 1.00 0.00 43 HIS A O 7
ATOM 11598 N N . ARG A 1 44 ? 3.929 10.992 -12.076 1.00 0.00 44 ARG A N 7
ATOM 11599 C CA . ARG A 1 44 ? 3.551 9.711 -12.650 1.00 0.00 44 ARG A CA 7
ATOM 11600 C C . ARG A 1 44 ? 4.725 9.111 -13.427 1.00 0.00 44 ARG A C 7
ATOM 11601 O O . ARG A 1 44 ? 5.107 7.965 -13.194 1.00 0.00 44 ARG A O 7
ATOM 11622 N N . MET A 1 45 ? 5.264 9.912 -14.334 1.00 0.00 45 MET A N 7
ATOM 11623 C CA . MET A 1 45 ? 6.386 9.474 -15.147 1.00 0.00 45 MET A CA 7
ATOM 11624 C C . MET A 1 45 ? 7.691 9.516 -14.348 1.00 0.00 45 MET A C 7
ATOM 11625 O O . MET A 1 45 ? 8.602 10.272 -14.679 1.00 0.00 45 MET A O 7
ATOM 11639 N N . ASP A 1 46 ? 7.738 8.693 -13.311 1.00 0.00 46 ASP A N 7
ATOM 11640 C CA . ASP A 1 46 ? 8.915 8.626 -12.462 1.00 0.00 46 ASP A CA 7
ATOM 11641 C C . ASP A 1 46 ? 9.467 7.199 -12.475 1.00 0.00 46 ASP A C 7
ATOM 11642 O O . ASP A 1 46 ? 8.713 6.236 -12.345 1.00 0.00 46 ASP A O 7
ATOM 11651 N N . THR A 1 47 ? 10.780 7.107 -12.633 1.00 0.00 47 THR A N 7
ATOM 11652 C CA . THR A 1 47 ? 11.441 5.814 -12.664 1.00 0.00 47 THR A CA 7
ATOM 11653 C C . THR A 1 47 ? 12.247 5.596 -11.382 1.00 0.00 47 THR A C 7
ATOM 11654 O O . THR A 1 47 ? 13.330 5.014 -11.416 1.00 0.00 47 THR A O 7
ATOM 11665 N N . GLU A 1 48 ? 11.687 6.074 -10.281 1.00 0.00 48 GLU A N 7
ATOM 11666 C CA . GLU A 1 48 ? 12.339 5.939 -8.990 1.00 0.00 48 GLU A CA 7
ATOM 11667 C C . GLU A 1 48 ? 11.309 6.031 -7.862 1.00 0.00 48 GLU A C 7
ATOM 11668 O O . GLU A 1 48 ? 10.559 7.003 -7.780 1.00 0.00 48 GLU A O 7
ATOM 11680 N N . CYS A 1 49 ? 11.306 5.008 -7.021 1.00 0.00 49 CYS A N 7
ATOM 11681 C CA . CYS A 1 49 ? 10.381 4.961 -5.902 1.00 0.00 49 CYS A CA 7
ATOM 11682 C C . CYS A 1 49 ? 10.880 5.927 -4.825 1.00 0.00 49 CYS A C 7
ATOM 11683 O O . CYS A 1 49 ? 12.082 6.020 -4.579 1.00 0.00 49 CYS A O 7
ATOM 11691 N N . LYS A 1 50 ? 9.933 6.620 -4.211 1.00 0.00 50 LYS A N 7
ATOM 11692 C CA . LYS A 1 50 ? 10.262 7.575 -3.166 1.00 0.00 50 LYS A CA 7
ATOM 11693 C C . LYS A 1 50 ? 9.551 7.173 -1.872 1.00 0.00 50 LYS A C 7
ATOM 11694 O O . LYS A 1 50 ? 8.415 7.578 -1.631 1.00 0.00 50 LYS A O 7
ATOM 11713 N N . GLY A 1 51 ? 10.250 6.380 -1.073 1.00 0.00 51 GLY A N 7
ATOM 11714 C CA . GLY A 1 51 ? 9.701 5.919 0.191 1.00 0.00 51 GLY A CA 7
ATOM 11715 C C . GLY A 1 51 ? 8.648 4.831 -0.034 1.00 0.00 51 GLY A C 7
ATOM 11716 O O . GLY A 1 51 ? 7.667 5.049 -0.743 1.00 0.00 51 GLY A O 7
ATOM 11720 N N . VAL A 1 52 ? 8.888 3.684 0.584 1.00 0.00 52 VAL A N 7
ATOM 11721 C CA . VAL A 1 52 ? 7.973 2.562 0.461 1.00 0.00 52 VAL A CA 7
ATOM 11722 C C . VAL A 1 52 ? 7.302 2.306 1.812 1.00 0.00 52 VAL A C 7
ATOM 11723 O O . VAL A 1 52 ? 7.895 2.555 2.861 1.00 0.00 52 VAL A O 7
ATOM 11736 N N . ILE A 1 53 ? 6.075 1.811 1.743 1.00 0.00 53 ILE A N 7
ATOM 11737 C CA . ILE A 1 53 ? 5.317 1.519 2.948 1.00 0.00 53 ILE A CA 7
ATOM 11738 C C . ILE A 1 53 ? 4.902 0.046 2.939 1.00 0.00 53 ILE A C 7
ATOM 11739 O O . ILE A 1 53 ? 3.992 -0.341 2.207 1.00 0.00 53 ILE A O 7
ATOM 11755 N N . ASP A 1 54 ? 5.589 -0.734 3.760 1.00 0.00 54 ASP A N 7
ATOM 11756 C CA . ASP A 1 54 ? 5.303 -2.156 3.855 1.00 0.00 54 ASP A CA 7
ATOM 11757 C C . ASP A 1 54 ? 3.871 -2.351 4.357 1.00 0.00 54 ASP A C 7
ATOM 11758 O O . ASP A 1 54 ? 3.595 -2.170 5.542 1.00 0.00 54 ASP A O 7
ATOM 11767 N N . LEU A 1 55 ? 2.998 -2.717 3.431 1.00 0.00 55 LEU A N 7
ATOM 11768 C CA . LEU A 1 55 ? 1.601 -2.938 3.765 1.00 0.00 55 LEU A CA 7
ATOM 11769 C C . LEU A 1 55 ? 1.496 -4.096 4.759 1.00 0.00 55 LEU A C 7
ATOM 11770 O O . LEU A 1 55 ? 0.508 -4.211 5.482 1.00 0.00 55 LEU A O 7
ATOM 11786 N N . ALA A 1 56 ? 2.529 -4.926 4.763 1.00 0.00 56 ALA A N 7
ATOM 11787 C CA . ALA A 1 56 ? 2.565 -6.071 5.657 1.00 0.00 56 ALA A CA 7
ATOM 11788 C C . ALA A 1 56 ? 2.813 -5.588 7.088 1.00 0.00 56 ALA A C 7
ATOM 11789 O O . ALA A 1 56 ? 2.770 -6.378 8.029 1.00 0.00 56 ALA A O 7
ATOM 11796 N N . GLU A 1 57 ? 3.068 -4.293 7.205 1.00 0.00 57 GLU A N 7
ATOM 11797 C CA . GLU A 1 57 ? 3.322 -3.696 8.505 1.00 0.00 57 GLU A CA 7
ATOM 11798 C C . GLU A 1 57 ? 2.079 -2.957 9.002 1.00 0.00 57 GLU A C 7
ATOM 11799 O O . GLU A 1 57 ? 2.004 -2.575 10.169 1.00 0.00 57 GLU A O 7
ATOM 11811 N N . VAL A 1 58 ? 1.133 -2.777 8.092 1.00 0.00 58 VAL A N 7
ATOM 11812 C CA . VAL A 1 58 ? -0.104 -2.090 8.424 1.00 0.00 58 VAL A CA 7
ATOM 11813 C C . VAL A 1 58 ? -0.881 -2.915 9.451 1.00 0.00 58 VAL A C 7
ATOM 11814 O O . VAL A 1 58 ? -1.190 -4.082 9.210 1.00 0.00 58 VAL A O 7
ATOM 11827 N N . GLU A 1 59 ? -1.176 -2.278 10.574 1.00 0.00 59 GLU A N 7
ATOM 11828 C CA . GLU A 1 59 ? -1.912 -2.939 11.639 1.00 0.00 59 GLU A CA 7
ATOM 11829 C C . GLU A 1 59 ? -3.413 -2.907 11.346 1.00 0.00 59 GLU A C 7
ATOM 11830 O O . GLU A 1 59 ? -4.149 -3.803 11.757 1.00 0.00 59 GLU A O 7
ATOM 11842 N N . ALA A 1 60 ? -3.823 -1.866 10.637 1.00 0.00 60 ALA A N 7
ATOM 11843 C CA . ALA A 1 60 ? -5.223 -1.706 10.284 1.00 0.00 60 ALA A CA 7
ATOM 11844 C C . ALA A 1 60 ? -5.473 -0.260 9.848 1.00 0.00 60 ALA A C 7
ATOM 11845 O O . ALA A 1 60 ? -4.663 0.623 10.124 1.00 0.00 60 ALA A O 7
ATOM 11852 N N . VAL A 1 61 ? -6.597 -0.064 9.175 1.00 0.00 61 VAL A N 7
ATOM 11853 C CA . VAL A 1 61 ? -6.963 1.259 8.698 1.00 0.00 61 VAL A CA 7
ATOM 11854 C C . VAL A 1 61 ? -8.384 1.588 9.162 1.00 0.00 61 VAL A C 7
ATOM 11855 O O . VAL A 1 61 ? -9.180 0.687 9.421 1.00 0.00 61 VAL A O 7
ATOM 11868 N N . ALA A 1 62 ? -8.657 2.881 9.253 1.00 0.00 62 ALA A N 7
ATOM 11869 C CA . ALA A 1 62 ? -9.968 3.340 9.681 1.00 0.00 62 ALA A CA 7
ATOM 11870 C C . ALA A 1 62 ? -10.357 4.581 8.875 1.00 0.00 62 ALA A C 7
ATOM 11871 O O . ALA A 1 62 ? -9.506 5.410 8.555 1.00 0.00 62 ALA A O 7
ATOM 11878 N N . PRO A 1 63 ? -11.677 4.672 8.562 1.00 0.00 63 PRO A N 7
ATOM 11879 C CA . PRO A 1 63 ? -12.190 5.798 7.799 1.00 0.00 63 PRO A CA 7
ATOM 11880 C C . PRO A 1 63 ? -12.273 7.055 8.667 1.00 0.00 63 PRO A C 7
ATOM 11881 O O . PRO A 1 63 ? -13.190 7.197 9.475 1.00 0.00 63 PRO A O 7
ATOM 11892 N N . GLY A 1 64 ? -11.303 7.937 8.470 1.00 0.00 64 GLY A N 7
ATOM 11893 C CA . GLY A 1 64 ? -11.256 9.178 9.225 1.00 0.00 64 GLY A CA 7
ATOM 11894 C C . GLY A 1 64 ? -12.185 10.227 8.613 1.00 0.00 64 GLY A C 7
ATOM 11895 O O . GLY A 1 64 ? -12.948 9.927 7.695 1.00 0.00 64 GLY A O 7
ATOM 11899 N N . THR A 1 65 ? -12.092 11.437 9.146 1.00 0.00 65 THR A N 7
ATOM 11900 C CA . THR A 1 65 ? -12.916 12.532 8.664 1.00 0.00 65 THR A CA 7
ATOM 11901 C C . THR A 1 65 ? -12.039 13.639 8.074 1.00 0.00 65 THR A C 7
ATOM 11902 O O . THR A 1 65 ? -10.842 13.700 8.349 1.00 0.00 65 THR A O 7
ATOM 11913 N N . PRO A 1 66 ? -12.686 14.509 7.253 1.00 0.00 66 PRO A N 7
ATOM 11914 C CA . PRO A 1 66 ? -11.978 15.610 6.622 1.00 0.00 66 PRO A CA 7
ATOM 11915 C C . PRO A 1 66 ? -11.687 16.724 7.629 1.00 0.00 66 PRO A C 7
ATOM 11916 O O . PRO A 1 66 ? -12.600 17.234 8.277 1.00 0.00 66 PRO A O 7
ATOM 11927 N N . THR A 1 67 ? -10.412 17.068 7.730 1.00 0.00 67 THR A N 7
ATOM 11928 C CA . THR A 1 67 ? -9.989 18.112 8.648 1.00 0.00 67 THR A CA 7
ATOM 11929 C C . THR A 1 67 ? -9.492 19.334 7.873 1.00 0.00 67 THR A C 7
ATOM 11930 O O . THR A 1 67 ? -9.562 19.366 6.645 1.00 0.00 67 THR A O 7
ATOM 11941 N N . ILE A 1 68 ? -9.000 20.310 8.622 1.00 0.00 68 ILE A N 7
ATOM 11942 C CA . ILE A 1 68 ? -8.491 21.531 8.021 1.00 0.00 68 ILE A CA 7
ATOM 11943 C C . ILE A 1 68 ? -7.280 21.198 7.148 1.00 0.00 68 ILE A C 7
ATOM 11944 O O . ILE A 1 68 ? -6.411 20.428 7.554 1.00 0.00 68 ILE A O 7
ATOM 11960 N N . GLY A 1 69 ? -7.260 21.795 5.965 1.00 0.00 69 GLY A N 7
ATOM 11961 C CA . GLY A 1 69 ? -6.169 21.572 5.032 1.00 0.00 69 GLY A CA 7
ATOM 11962 C C . GLY A 1 69 ? -6.582 20.593 3.931 1.00 0.00 69 GLY A C 7
ATOM 11963 O O . GLY A 1 69 ? -6.239 20.784 2.765 1.00 0.00 69 GLY A O 7
ATOM 11967 N N . ALA A 1 70 ? -7.313 19.566 4.339 1.00 0.00 70 ALA A N 7
ATOM 11968 C CA . ALA A 1 70 ? -7.776 18.558 3.401 1.00 0.00 70 ALA A CA 7
ATOM 11969 C C . ALA A 1 70 ? -8.286 19.243 2.132 1.00 0.00 70 ALA A C 7
ATOM 11970 O O . ALA A 1 70 ? -8.592 20.434 2.146 1.00 0.00 70 ALA A O 7
ATOM 11977 N N . PRO A 1 71 ? -8.363 18.441 1.037 1.00 0.00 71 PRO A N 7
ATOM 11978 C CA . PRO A 1 71 ? -8.831 18.957 -0.238 1.00 0.00 71 PRO A CA 7
ATOM 11979 C C . PRO A 1 71 ? -10.348 19.149 -0.229 1.00 0.00 71 PRO A C 7
ATOM 11980 O O . PRO A 1 71 ? -11.084 18.283 0.241 1.00 0.00 71 PRO A O 7
ATOM 11991 N N . LYS A 1 72 ? -10.772 20.290 -0.754 1.00 0.00 72 LYS A N 7
ATOM 11992 C CA . LYS A 1 72 ? -12.189 20.606 -0.812 1.00 0.00 72 LYS A CA 7
ATOM 11993 C C . LYS A 1 72 ? -12.808 19.932 -2.038 1.00 0.00 72 LYS A C 7
ATOM 11994 O O . LYS A 1 72 ? -13.252 20.607 -2.965 1.00 0.00 72 LYS A O 7
ATOM 12013 N N . THR A 1 73 ? -12.818 18.607 -2.003 1.00 0.00 73 THR A N 7
ATOM 12014 C CA . THR A 1 73 ? -13.375 17.834 -3.099 1.00 0.00 73 THR A CA 7
ATOM 12015 C C . THR A 1 73 ? -13.921 16.499 -2.587 1.00 0.00 73 THR A C 7
ATOM 12016 O O . THR A 1 73 ? -15.112 16.220 -2.718 1.00 0.00 73 THR A O 7
ATOM 12027 N N . VAL A 1 74 ? -13.024 15.710 -2.014 1.00 0.00 74 VAL A N 7
ATOM 12028 C CA . VAL A 1 74 ? -13.401 14.412 -1.482 1.00 0.00 74 VAL A CA 7
ATOM 12029 C C . VAL A 1 74 ? -14.341 14.607 -0.291 1.00 0.00 74 VAL A C 7
ATOM 12030 O O . VAL A 1 74 ? -14.294 15.638 0.379 1.00 0.00 74 VAL A O 7
ATOM 12043 N N . ASP A 1 75 ? -15.173 13.601 -0.063 1.00 0.00 75 ASP A N 7
ATOM 12044 C CA . ASP A 1 75 ? -16.123 13.650 1.036 1.00 0.00 75 ASP A CA 7
ATOM 12045 C C . ASP A 1 75 ? -15.452 13.126 2.307 1.00 0.00 75 ASP A C 7
ATOM 12046 O O . ASP A 1 75 ? -14.234 12.960 2.348 1.00 0.00 75 ASP A O 7
ATOM 12055 N N . GLU A 1 76 ? -16.277 12.880 3.315 1.00 0.00 76 GLU A N 7
ATOM 12056 C CA . GLU A 1 76 ? -15.779 12.379 4.584 1.00 0.00 76 GLU A CA 7
ATOM 12057 C C . GLU A 1 76 ? -15.696 10.851 4.555 1.00 0.00 76 GLU A C 7
ATOM 12058 O O . GLU A 1 76 ? -14.861 10.259 5.238 1.00 0.00 76 GLU A O 7
ATOM 12070 N N . LYS A 1 77 ? -16.572 10.257 3.758 1.00 0.00 77 LYS A N 7
ATOM 12071 C CA . LYS A 1 77 ? -16.607 8.810 3.632 1.00 0.00 77 LYS A CA 7
ATOM 12072 C C . LYS A 1 77 ? -15.571 8.367 2.597 1.00 0.00 77 LYS A C 7
ATOM 12073 O O . LYS A 1 77 ? -15.887 7.610 1.682 1.00 0.00 77 LYS A O 7
ATOM 12092 N N . ALA A 1 78 ? -14.354 8.859 2.778 1.00 0.00 78 ALA A N 7
ATOM 12093 C CA . ALA A 1 78 ? -13.269 8.523 1.872 1.00 0.00 78 ALA A CA 7
ATOM 12094 C C . ALA A 1 78 ? -11.951 8.493 2.650 1.00 0.00 78 ALA A C 7
ATOM 12095 O O . ALA A 1 78 ? -11.165 7.558 2.510 1.00 0.00 78 ALA A O 7
ATOM 12102 N N . PHE A 1 79 ? -11.752 9.528 3.453 1.00 0.00 79 PHE A N 7
ATOM 12103 C CA . PHE A 1 79 ? -10.543 9.631 4.253 1.00 0.00 79 PHE A CA 7
ATOM 12104 C C . PHE A 1 79 ? -10.354 8.388 5.124 1.00 0.00 79 PHE A C 7
ATOM 12105 O O . PHE A 1 79 ? -11.242 8.022 5.892 1.00 0.00 79 PHE A O 7
ATOM 12122 N N . PHE A 1 80 ? -9.190 7.772 4.976 1.00 0.00 80 PHE A N 7
ATOM 12123 C CA . PHE A 1 80 ? -8.873 6.577 5.739 1.00 0.00 80 PHE A CA 7
ATOM 12124 C C . PHE A 1 80 ? -7.432 6.621 6.253 1.00 0.00 80 PHE A C 7
ATOM 12125 O O . PHE A 1 80 ? -6.502 6.854 5.482 1.00 0.00 80 PHE A O 7
ATOM 12142 N N . ASP A 1 81 ? -7.293 6.394 7.550 1.00 0.00 81 ASP A N 7
ATOM 12143 C CA . ASP A 1 81 ? -5.982 6.404 8.176 1.00 0.00 81 ASP A CA 7
ATOM 12144 C C . ASP A 1 81 ? -5.386 4.996 8.125 1.00 0.00 81 ASP A C 7
ATOM 12145 O O . ASP A 1 81 ? -6.066 4.019 8.432 1.00 0.00 81 ASP A O 7
ATOM 12154 N N . VAL A 1 82 ? -4.121 4.937 7.735 1.00 0.00 82 VAL A N 7
ATOM 12155 C CA . VAL A 1 82 ? -3.425 3.665 7.640 1.00 0.00 82 VAL A CA 7
ATOM 12156 C C . VAL A 1 82 ? -2.494 3.507 8.843 1.00 0.00 82 VAL A C 7
ATOM 12157 O O . VAL A 1 82 ? -1.485 4.203 8.947 1.00 0.00 82 VAL A O 7
ATOM 12170 N N . LYS A 1 83 ? -2.865 2.587 9.722 1.00 0.00 83 LYS A N 7
ATOM 12171 C CA . LYS A 1 83 ? -2.075 2.329 10.914 1.00 0.00 83 LYS A CA 7
ATOM 12172 C C . LYS A 1 83 ? -0.956 1.342 10.575 1.00 0.00 83 LYS A C 7
ATOM 12173 O O . LYS A 1 83 ? -1.222 0.221 10.143 1.00 0.00 83 LYS A O 7
ATOM 12192 N N . THR A 1 84 ? 0.272 1.794 10.783 1.00 0.00 84 THR A N 7
ATOM 12193 C CA . THR A 1 84 ? 1.432 0.964 10.504 1.00 0.00 84 THR A CA 7
ATOM 12194 C C . THR A 1 84 ? 2.311 0.842 11.751 1.00 0.00 84 THR A C 7
ATOM 12195 O O . THR A 1 84 ? 1.945 1.322 12.822 1.00 0.00 84 THR A O 7
ATOM 12206 N N . THR A 1 85 ? 3.454 0.196 11.568 1.00 0.00 85 THR A N 7
ATOM 12207 C CA . THR A 1 85 ? 4.388 0.004 12.665 1.00 0.00 85 THR A CA 7
ATOM 12208 C C . THR A 1 85 ? 5.191 1.283 12.910 1.00 0.00 85 THR A C 7
ATOM 12209 O O . THR A 1 85 ? 5.318 1.732 14.049 1.00 0.00 85 THR A O 7
ATOM 12220 N N . ARG A 1 86 ? 5.714 1.833 11.824 1.00 0.00 86 ARG A N 7
ATOM 12221 C CA . ARG A 1 86 ? 6.502 3.051 11.908 1.00 0.00 86 ARG A CA 7
ATOM 12222 C C . ARG A 1 86 ? 5.690 4.164 12.573 1.00 0.00 86 ARG A C 7
ATOM 12223 O O . ARG A 1 86 ? 5.981 4.559 13.701 1.00 0.00 86 ARG A O 7
ATOM 12244 N N . ARG A 1 87 ? 4.689 4.637 11.847 1.00 0.00 87 ARG A N 7
ATOM 12245 C CA . ARG A 1 87 ? 3.833 5.697 12.353 1.00 0.00 87 ARG A CA 7
ATOM 12246 C C . ARG A 1 87 ? 2.497 5.703 11.606 1.00 0.00 87 ARG A C 7
ATOM 12247 O O . ARG A 1 87 ? 2.344 5.018 10.596 1.00 0.00 87 ARG A O 7
ATOM 12268 N N . VAL A 1 88 ? 1.565 6.483 12.132 1.00 0.00 88 VAL A N 7
ATOM 12269 C CA . VAL A 1 88 ? 0.248 6.587 11.528 1.00 0.00 88 VAL A CA 7
ATOM 12270 C C . VAL A 1 88 ? 0.322 7.508 10.308 1.00 0.00 88 VAL A C 7
ATOM 12271 O O . VAL A 1 88 ? 1.057 8.494 10.314 1.00 0.00 88 VAL A O 7
ATOM 12284 N N . TYR A 1 89 ? -0.449 7.154 9.291 1.00 0.00 89 TYR A N 7
ATOM 12285 C CA . TYR A 1 89 ? -0.480 7.936 8.067 1.00 0.00 89 TYR A CA 7
ATOM 12286 C C . TYR A 1 89 ? -1.872 8.527 7.828 1.00 0.00 89 TYR A C 7
ATOM 12287 O O . TYR A 1 89 ? -2.871 7.975 8.286 1.00 0.00 89 TYR A O 7
ATOM 12305 N N . ASN A 1 90 ? -1.892 9.641 7.112 1.00 0.00 90 ASN A N 7
ATOM 12306 C CA . ASN A 1 90 ? -3.144 10.312 6.808 1.00 0.00 90 ASN A CA 7
ATOM 12307 C C . ASN A 1 90 ? -3.366 10.305 5.294 1.00 0.00 90 ASN A C 7
ATOM 12308 O O . ASN A 1 90 ? -2.826 11.149 4.580 1.00 0.00 90 ASN A O 7
ATOM 12319 N N . PHE A 1 91 ? -4.162 9.344 4.849 1.00 0.00 91 PHE A N 7
ATOM 12320 C CA . PHE A 1 91 ? -4.462 9.216 3.434 1.00 0.00 91 PHE A CA 7
ATOM 12321 C C . PHE A 1 91 ? -5.957 9.408 3.171 1.00 0.00 91 PHE A C 7
ATOM 12322 O O . PHE A 1 91 ? -6.774 9.269 4.080 1.00 0.00 91 PHE A O 7
ATOM 12339 N N . CYS A 1 92 ? -6.270 9.724 1.923 1.00 0.00 92 CYS A N 7
ATOM 12340 C CA . CYS A 1 92 ? -7.652 9.936 1.529 1.00 0.00 92 CYS A CA 7
ATOM 12341 C C . CYS A 1 92 ? -7.727 9.901 0.001 1.00 0.00 92 CYS A C 7
ATOM 12342 O O . CYS A 1 92 ? -6.874 10.470 -0.679 1.00 0.00 92 CYS A O 7
ATOM 12350 N N . ALA A 1 93 ? -8.756 9.229 -0.494 1.00 0.00 93 ALA A N 7
ATOM 12351 C CA . ALA A 1 93 ? -8.953 9.112 -1.929 1.00 0.00 93 ALA A CA 7
ATOM 12352 C C . ALA A 1 93 ? -9.530 10.423 -2.468 1.00 0.00 93 ALA A C 7
ATOM 12353 O O . ALA A 1 93 ? -9.556 11.430 -1.763 1.00 0.00 93 ALA A O 7
ATOM 12360 N N . GLN A 1 94 ? -9.978 10.367 -3.714 1.00 0.00 94 GLN A N 7
ATOM 12361 C CA . GLN A 1 94 ? -10.552 11.537 -4.356 1.00 0.00 94 GLN A CA 7
ATOM 12362 C C . GLN A 1 94 ? -12.080 11.472 -4.309 1.00 0.00 94 GLN A C 7
ATOM 12363 O O . GLN A 1 94 ? -12.751 12.502 -4.358 1.00 0.00 94 GLN A O 7
ATOM 12377 N N . ASP A 1 95 ? -12.586 10.251 -4.213 1.00 0.00 95 ASP A N 7
ATOM 12378 C CA . ASP A 1 95 ? -14.022 10.038 -4.159 1.00 0.00 95 ASP A CA 7
ATOM 12379 C C . ASP A 1 95 ? -14.362 9.194 -2.929 1.00 0.00 95 ASP A C 7
ATOM 12380 O O . ASP A 1 95 ? -13.468 8.749 -2.211 1.00 0.00 95 ASP A O 7
ATOM 12389 N N . VAL A 1 96 ? -15.657 8.999 -2.725 1.00 0.00 96 VAL A N 7
ATOM 12390 C CA . VAL A 1 96 ? -16.126 8.216 -1.594 1.00 0.00 96 VAL A CA 7
ATOM 12391 C C . VAL A 1 96 ? -15.962 6.727 -1.907 1.00 0.00 96 VAL A C 7
ATOM 12392 O O . VAL A 1 96 ? -15.422 5.975 -1.097 1.00 0.00 96 VAL A O 7
ATOM 12405 N N . PRO A 1 97 ? -16.450 6.336 -3.115 1.00 0.00 97 PRO A N 7
ATOM 12406 C CA . PRO A 1 97 ? -16.363 4.951 -3.544 1.00 0.00 97 PRO A CA 7
ATOM 12407 C C . PRO A 1 97 ? -14.935 4.597 -3.968 1.00 0.00 97 PRO A C 7
ATOM 12408 O O . PRO A 1 97 ? -14.568 3.424 -4.005 1.00 0.00 97 PRO A O 7
ATOM 12419 N N . SER A 1 98 ? -14.169 5.633 -4.276 1.00 0.00 98 SER A N 7
ATOM 12420 C CA . SER A 1 98 ? -12.791 5.447 -4.695 1.00 0.00 98 SER A CA 7
ATOM 12421 C C . SER A 1 98 ? -11.918 5.104 -3.486 1.00 0.00 98 SER A C 7
ATOM 12422 O O . SER A 1 98 ? -10.924 4.392 -3.615 1.00 0.00 98 SER A O 7
ATOM 12430 N N . ALA A 1 99 ? -12.322 5.628 -2.337 1.00 0.00 99 ALA A N 7
ATOM 12431 C CA . ALA A 1 99 ? -11.589 5.387 -1.106 1.00 0.00 99 ALA A CA 7
ATOM 12432 C C . ALA A 1 99 ? -11.856 3.957 -0.631 1.00 0.00 99 ALA A C 7
ATOM 12433 O O . ALA A 1 99 ? -10.925 3.226 -0.296 1.00 0.00 99 ALA A O 7
ATOM 12440 N N . GLN A 1 100 ? -13.132 3.601 -0.615 1.00 0.00 100 GLN A N 7
ATOM 12441 C CA . GLN A 1 100 ? -13.534 2.272 -0.186 1.00 0.00 100 GLN A CA 7
ATOM 12442 C C . GLN A 1 100 ? -12.719 1.208 -0.924 1.00 0.00 100 GLN A C 7
ATOM 12443 O O . GLN A 1 100 ? -12.364 0.182 -0.346 1.00 0.00 100 GLN A O 7
ATOM 12457 N N . GLN A 1 101 ? -12.446 1.488 -2.190 1.00 0.00 101 GLN A N 7
ATOM 12458 C CA . GLN A 1 101 ? -11.680 0.568 -3.012 1.00 0.00 101 GLN A CA 7
ATOM 12459 C C . GLN A 1 101 ? -10.250 0.446 -2.481 1.00 0.00 101 GLN A C 7
ATOM 12460 O O . GLN A 1 101 ? -9.638 -0.617 -2.574 1.00 0.00 101 GLN A O 7
ATOM 12474 N N . TRP A 1 102 ? -9.759 1.550 -1.936 1.00 0.00 102 TRP A N 7
ATOM 12475 C CA . TRP A 1 102 ? -8.413 1.580 -1.391 1.00 0.00 102 TRP A CA 7
ATOM 12476 C C . TRP A 1 102 ? -8.406 0.755 -0.102 1.00 0.00 102 TRP A C 7
ATOM 12477 O O . TRP A 1 102 ? -7.558 -0.118 0.075 1.00 0.00 102 TRP A O 7
ATOM 12498 N N . VAL A 1 103 ? -9.361 1.062 0.764 1.00 0.00 103 VAL A N 7
ATOM 12499 C CA . VAL A 1 103 ? -9.475 0.359 2.031 1.00 0.00 103 VAL A CA 7
ATOM 12500 C C . VAL A 1 103 ? -9.447 -1.149 1.777 1.00 0.00 103 VAL A C 7
ATOM 12501 O O . VAL A 1 103 ? -8.554 -1.846 2.257 1.00 0.00 103 VAL A O 7
ATOM 12514 N N . ASP A 1 104 ? -10.435 -1.609 1.023 1.00 0.00 104 ASP A N 7
ATOM 12515 C CA . ASP A 1 104 ? -10.534 -3.022 0.700 1.00 0.00 104 ASP A CA 7
ATOM 12516 C C . ASP A 1 104 ? -9.152 -3.550 0.311 1.00 0.00 104 ASP A C 7
ATOM 12517 O O . ASP A 1 104 ? -8.705 -4.572 0.830 1.00 0.00 104 ASP A O 7
ATOM 12526 N N . ARG A 1 105 ? -8.513 -2.830 -0.599 1.00 0.00 105 ARG A N 7
ATOM 12527 C CA . ARG A 1 105 ? -7.191 -3.213 -1.064 1.00 0.00 105 ARG A CA 7
ATOM 12528 C C . ARG A 1 105 ? -6.236 -3.368 0.122 1.00 0.00 105 ARG A C 7
ATOM 12529 O O . ARG A 1 105 ? -5.865 -4.484 0.484 1.00 0.00 105 ARG A O 7
ATOM 12550 N N . ILE A 1 106 ? -5.865 -2.232 0.694 1.00 0.00 106 ILE A N 7
ATOM 12551 C CA . ILE A 1 106 ? -4.960 -2.227 1.831 1.00 0.00 106 ILE A CA 7
ATOM 12552 C C . ILE A 1 106 ? -5.431 -3.260 2.856 1.00 0.00 106 ILE A C 7
ATOM 12553 O O . ILE A 1 106 ? -4.644 -4.084 3.319 1.00 0.00 106 ILE A O 7
ATOM 12569 N N . GLN A 1 107 ? -6.713 -3.181 3.182 1.00 0.00 107 GLN A N 7
ATOM 12570 C CA . GLN A 1 107 ? -7.298 -4.099 4.144 1.00 0.00 107 GLN A CA 7
ATOM 12571 C C . GLN A 1 107 ? -7.037 -5.547 3.724 1.00 0.00 107 GLN A C 7
ATOM 12572 O O . GLN A 1 107 ? -7.005 -6.445 4.564 1.00 0.00 107 GLN A O 7
ATOM 12586 N N . SER A 1 108 ? -6.857 -5.729 2.424 1.00 0.00 108 SER A N 7
ATOM 12587 C CA . SER A 1 108 ? -6.600 -7.052 1.881 1.00 0.00 108 SER A CA 7
ATOM 12588 C C . SER A 1 108 ? -5.154 -7.463 2.168 1.00 0.00 108 SER A C 7
ATOM 12589 O O . SER A 1 108 ? -4.762 -8.597 1.900 1.00 0.00 108 SER A O 7
ATOM 12597 N N . CYS A 1 109 ? -4.400 -6.518 2.711 1.00 0.00 109 CYS A N 7
ATOM 12598 C CA . CYS A 1 109 ? -3.007 -6.767 3.037 1.00 0.00 109 CYS A CA 7
ATOM 12599 C C . CYS A 1 109 ? -2.673 -6.013 4.326 1.00 0.00 109 CYS A C 7
ATOM 12600 O O . CYS A 1 109 ? -1.767 -5.182 4.346 1.00 0.00 109 CYS A O 7
ATOM 12608 N N . LEU A 1 110 ? -3.422 -6.331 5.371 1.00 0.00 110 LEU A N 7
ATOM 12609 C CA . LEU A 1 110 ? -3.217 -5.694 6.661 1.00 0.00 110 LEU A CA 7
ATOM 12610 C C . LEU A 1 110 ? -1.935 -6.238 7.295 1.00 0.00 110 LEU A C 7
ATOM 12611 O O . LEU A 1 110 ? -0.834 -5.854 6.904 1.00 0.00 110 LEU A O 7
ATOM 12627 N N . SER A 1 111 ? -2.121 -7.123 8.263 1.00 0.00 111 SER A N 7
ATOM 12628 C CA . SER A 1 111 ? -0.994 -7.723 8.955 1.00 0.00 111 SER A CA 7
ATOM 12629 C C . SER A 1 111 ? -0.277 -8.710 8.031 1.00 0.00 111 SER A C 7
ATOM 12630 O O . SER A 1 111 ? -0.809 -9.087 6.988 1.00 0.00 111 SER A O 7
ATOM 12638 N N . SER A 1 112 ? 0.919 -9.100 8.447 1.00 0.00 112 SER A N 7
ATOM 12639 C CA . SER A 1 112 ? 1.714 -10.035 7.670 1.00 0.00 112 SER A CA 7
ATOM 12640 C C . SER A 1 112 ? 0.862 -11.243 7.274 1.00 0.00 112 SER A C 7
ATOM 12641 O O . SER A 1 112 ? 0.680 -11.517 6.088 1.00 0.00 112 SER A O 7
ATOM 12649 N N . GLY A 1 113 ? 0.361 -11.932 8.289 1.00 0.00 113 GLY A N 7
ATOM 12650 C CA . GLY A 1 113 ? -0.467 -13.104 8.061 1.00 0.00 113 GLY A CA 7
ATOM 12651 C C . GLY A 1 113 ? -1.630 -12.779 7.122 1.00 0.00 113 GLY A C 7
ATOM 12652 O O . GLY A 1 113 ? -2.056 -11.629 7.030 1.00 0.00 113 GLY A O 7
ATOM 12656 N N . PRO A 1 114 ? -2.124 -13.841 6.430 1.00 0.00 114 PRO A N 7
ATOM 12657 C CA . PRO A 1 114 ? -3.230 -13.680 5.501 1.00 0.00 114 PRO A CA 7
ATOM 12658 C C . PRO A 1 114 ? -4.553 -13.508 6.249 1.00 0.00 114 PRO A C 7
ATOM 12659 O O . PRO A 1 114 ? -5.219 -12.483 6.111 1.00 0.00 114 PRO A O 7
ATOM 12670 N N . SER A 1 115 ? -4.895 -14.526 7.024 1.00 0.00 115 SER A N 7
ATOM 12671 C CA . SER A 1 115 ? -6.127 -14.500 7.794 1.00 0.00 115 SER A CA 7
ATOM 12672 C C . SER A 1 115 ? -7.333 -14.503 6.852 1.00 0.00 115 SER A C 7
ATOM 12673 O O . SER A 1 115 ? -7.713 -13.461 6.321 1.00 0.00 115 SER A O 7
ATOM 12681 N N . SER A 1 116 ? -7.901 -15.687 6.673 1.00 0.00 116 SER A N 7
ATOM 12682 C CA . SER A 1 116 ? -9.056 -15.839 5.804 1.00 0.00 116 SER A CA 7
ATOM 12683 C C . SER A 1 116 ? -10.340 -15.842 6.636 1.00 0.00 116 SER A C 7
ATOM 12684 O O . SER A 1 116 ? -10.308 -16.126 7.833 1.00 0.00 116 SER A O 7
ATOM 12692 N N . GLY A 1 117 ? -11.440 -15.521 5.970 1.00 0.00 117 GLY A N 7
ATOM 12693 C CA . GLY A 1 117 ? -12.732 -15.483 6.633 1.00 0.00 117 GLY A CA 7
ATOM 12694 C C . GLY A 1 117 ? -13.082 -16.847 7.232 1.00 0.00 117 GLY A C 7
ATOM 12695 O O . GLY A 1 117 ? -14.228 -17.090 7.604 1.00 0.00 117 GLY A O 7
ATOM 12699 N N . GLY A 1 1 ? -8.370 -15.809 -10.546 1.00 0.00 1 GLY A N 8
ATOM 12700 C CA . GLY A 1 1 ? -8.633 -14.450 -10.986 1.00 0.00 1 GLY A CA 8
ATOM 12701 C C . GLY A 1 1 ? -10.118 -14.251 -11.293 1.00 0.00 1 GLY A C 8
ATOM 12702 O O . GLY A 1 1 ? -10.811 -15.197 -11.665 1.00 0.00 1 GLY A O 8
ATOM 12706 N N . SER A 1 2 ? -10.564 -13.014 -11.126 1.00 0.00 2 SER A N 8
ATOM 12707 C CA . SER A 1 2 ? -11.955 -12.679 -11.381 1.00 0.00 2 SER A CA 8
ATOM 12708 C C . SER A 1 2 ? -12.039 -11.496 -12.347 1.00 0.00 2 SER A C 8
ATOM 12709 O O . SER A 1 2 ? -11.755 -10.360 -11.971 1.00 0.00 2 SER A O 8
ATOM 12717 N N . SER A 1 3 ? -12.432 -11.803 -13.575 1.00 0.00 3 SER A N 8
ATOM 12718 C CA . SER A 1 3 ? -12.558 -10.779 -14.598 1.00 0.00 3 SER A CA 8
ATOM 12719 C C . SER A 1 3 ? -11.324 -9.875 -14.589 1.00 0.00 3 SER A C 8
ATOM 12720 O O . SER A 1 3 ? -11.316 -8.837 -13.929 1.00 0.00 3 SER A O 8
ATOM 12728 N N . GLY A 1 4 ? -10.311 -10.303 -15.327 1.00 0.00 4 GLY A N 8
ATOM 12729 C CA . GLY A 1 4 ? -9.074 -9.545 -15.412 1.00 0.00 4 GLY A CA 8
ATOM 12730 C C . GLY A 1 4 ? -9.331 -8.134 -15.945 1.00 0.00 4 GLY A C 8
ATOM 12731 O O . GLY A 1 4 ? -10.141 -7.947 -16.851 1.00 0.00 4 GLY A O 8
ATOM 12735 N N . SER A 1 5 ? -8.626 -7.177 -15.360 1.00 0.00 5 SER A N 8
ATOM 12736 C CA . SER A 1 5 ? -8.768 -5.789 -15.764 1.00 0.00 5 SER A CA 8
ATOM 12737 C C . SER A 1 5 ? -7.511 -5.003 -15.387 1.00 0.00 5 SER A C 8
ATOM 12738 O O . SER A 1 5 ? -6.824 -4.468 -16.256 1.00 0.00 5 SER A O 8
ATOM 12746 N N . SER A 1 6 ? -7.247 -4.958 -14.089 1.00 0.00 6 SER A N 8
ATOM 12747 C CA . SER A 1 6 ? -6.084 -4.246 -13.586 1.00 0.00 6 SER A CA 8
ATOM 12748 C C . SER A 1 6 ? -4.813 -5.044 -13.884 1.00 0.00 6 SER A C 8
ATOM 12749 O O . SER A 1 6 ? -3.885 -4.530 -14.506 1.00 0.00 6 SER A O 8
ATOM 12757 N N . GLY A 1 7 ? -4.812 -6.286 -13.425 1.00 0.00 7 GLY A N 8
ATOM 12758 C CA . GLY A 1 7 ? -3.670 -7.160 -13.634 1.00 0.00 7 GLY A CA 8
ATOM 12759 C C . GLY A 1 7 ? -2.977 -7.484 -12.308 1.00 0.00 7 GLY A C 8
ATOM 12760 O O . GLY A 1 7 ? -2.882 -8.648 -11.922 1.00 0.00 7 GLY A O 8
ATOM 12764 N N . ARG A 1 8 ? -2.512 -6.433 -11.648 1.00 0.00 8 ARG A N 8
ATOM 12765 C CA . ARG A 1 8 ? -1.831 -6.591 -10.375 1.00 0.00 8 ARG A CA 8
ATOM 12766 C C . ARG A 1 8 ? -1.662 -5.233 -9.691 1.00 0.00 8 ARG A C 8
ATOM 12767 O O . ARG A 1 8 ? -1.203 -4.275 -10.310 1.00 0.00 8 ARG A O 8
ATOM 12788 N N . SER A 1 9 ? -2.044 -5.194 -8.422 1.00 0.00 9 SER A N 8
ATOM 12789 C CA . SER A 1 9 ? -1.940 -3.969 -7.648 1.00 0.00 9 SER A CA 8
ATOM 12790 C C . SER A 1 9 ? -2.874 -2.904 -8.226 1.00 0.00 9 SER A C 8
ATOM 12791 O O . SER A 1 9 ? -3.292 -2.999 -9.379 1.00 0.00 9 SER A O 8
ATOM 12799 N N . TYR A 1 10 ? -3.174 -1.913 -7.399 1.00 0.00 10 TYR A N 8
ATOM 12800 C CA . TYR A 1 10 ? -4.051 -0.831 -7.814 1.00 0.00 10 TYR A CA 8
ATOM 12801 C C . TYR A 1 10 ? -3.289 0.494 -7.889 1.00 0.00 10 TYR A C 8
ATOM 12802 O O . TYR A 1 10 ? -2.176 0.603 -7.377 1.00 0.00 10 TYR A O 8
ATOM 12820 N N . GLU A 1 11 ? -3.920 1.466 -8.530 1.00 0.00 11 GLU A N 8
ATOM 12821 C CA . GLU A 1 11 ? -3.315 2.779 -8.679 1.00 0.00 11 GLU A CA 8
ATOM 12822 C C . GLU A 1 11 ? -4.396 3.862 -8.700 1.00 0.00 11 GLU A C 8
ATOM 12823 O O . GLU A 1 11 ? -5.388 3.741 -9.418 1.00 0.00 11 GLU A O 8
ATOM 12835 N N . GLY A 1 12 ? -4.169 4.896 -7.903 1.00 0.00 12 GLY A N 8
ATOM 12836 C CA . GLY A 1 12 ? -5.111 5.999 -7.821 1.00 0.00 12 GLY A CA 8
ATOM 12837 C C . GLY A 1 12 ? -4.527 7.160 -7.014 1.00 0.00 12 GLY A C 8
ATOM 12838 O O . GLY A 1 12 ? -3.479 7.019 -6.385 1.00 0.00 12 GLY A O 8
ATOM 12842 N N . ILE A 1 13 ? -5.230 8.282 -7.057 1.00 0.00 13 ILE A N 8
ATOM 12843 C CA . ILE A 1 13 ? -4.795 9.467 -6.338 1.00 0.00 13 ILE A CA 8
ATOM 12844 C C . ILE A 1 13 ? -4.930 9.223 -4.833 1.00 0.00 13 ILE A C 8
ATOM 12845 O O . ILE A 1 13 ? -5.910 8.630 -4.383 1.00 0.00 13 ILE A O 8
ATOM 12861 N N . LEU A 1 14 ? -3.933 9.692 -4.098 1.00 0.00 14 LEU A N 8
ATOM 12862 C CA . LEU A 1 14 ? -3.929 9.533 -2.654 1.00 0.00 14 LEU A CA 8
ATOM 12863 C C . LEU A 1 14 ? -3.150 10.687 -2.020 1.00 0.00 14 LEU A C 8
ATOM 12864 O O . LEU A 1 14 ? -1.963 10.863 -2.292 1.00 0.00 14 LEU A O 8
ATOM 12880 N N . TYR A 1 15 ? -3.849 11.443 -1.186 1.00 0.00 15 TYR A N 8
ATOM 12881 C CA . TYR A 1 15 ? -3.237 12.576 -0.512 1.00 0.00 15 TYR A CA 8
ATOM 12882 C C . TYR A 1 15 ? -2.516 12.131 0.762 1.00 0.00 15 TYR A C 8
ATOM 12883 O O . TYR A 1 15 ? -2.835 11.086 1.328 1.00 0.00 15 TYR A O 8
ATOM 12901 N N . LYS A 1 16 ? -1.557 12.946 1.176 1.00 0.00 16 LYS A N 8
ATOM 12902 C CA . LYS A 1 16 ? -0.788 12.649 2.373 1.00 0.00 16 LYS A CA 8
ATOM 12903 C C . LYS A 1 16 ? -0.734 13.894 3.261 1.00 0.00 16 LYS A C 8
ATOM 12904 O O . LYS A 1 16 ? -0.272 14.949 2.830 1.00 0.00 16 LYS A O 8
ATOM 12923 N N . LYS A 1 17 ? -1.214 13.729 4.485 1.00 0.00 17 LYS A N 8
ATOM 12924 C CA . LYS A 1 17 ? -1.226 14.826 5.438 1.00 0.00 17 LYS A CA 8
ATOM 12925 C C . LYS A 1 17 ? 0.143 15.508 5.442 1.00 0.00 17 LYS A C 8
ATOM 12926 O O . LYS A 1 17 ? 1.165 14.858 5.223 1.00 0.00 17 LYS A O 8
ATOM 12945 N N . GLY A 1 18 ? 0.120 16.809 5.693 1.00 0.00 18 GLY A N 8
ATOM 12946 C CA . GLY A 1 18 ? 1.348 17.586 5.729 1.00 0.00 18 GLY A CA 8
ATOM 12947 C C . GLY A 1 18 ? 1.504 18.302 7.072 1.00 0.00 18 GLY A C 8
ATOM 12948 O O . GLY A 1 18 ? 2.230 17.835 7.948 1.00 0.00 18 GLY A O 8
ATOM 12952 N N . ALA A 1 19 ? 0.811 19.425 7.191 1.00 0.00 19 ALA A N 8
ATOM 12953 C CA . ALA A 1 19 ? 0.864 20.211 8.412 1.00 0.00 19 ALA A CA 8
ATOM 12954 C C . ALA A 1 19 ? -0.524 20.781 8.707 1.00 0.00 19 ALA A C 8
ATOM 12955 O O . ALA A 1 19 ? -1.489 20.467 8.012 1.00 0.00 19 ALA A O 8
ATOM 12962 N N . PHE A 1 20 ? -0.582 21.609 9.740 1.00 0.00 20 PHE A N 8
ATOM 12963 C CA . PHE A 1 20 ? -1.836 22.226 10.136 1.00 0.00 20 PHE A CA 8
ATOM 12964 C C . PHE A 1 20 ? -1.976 23.623 9.529 1.00 0.00 20 PHE A C 8
ATOM 12965 O O . PHE A 1 20 ? -2.479 24.538 10.178 1.00 0.00 20 PHE A O 8
ATOM 12982 N N . MET A 1 21 ? -1.521 23.744 8.290 1.00 0.00 21 MET A N 8
ATOM 12983 C CA . MET A 1 21 ? -1.589 25.014 7.588 1.00 0.00 21 MET A CA 8
ATOM 12984 C C . MET A 1 21 ? -1.747 24.800 6.082 1.00 0.00 21 MET A C 8
ATOM 12985 O O . MET A 1 21 ? -2.580 25.442 5.444 1.00 0.00 21 MET A O 8
ATOM 12999 N N . LYS A 1 22 ? -0.935 23.895 5.556 1.00 0.00 22 LYS A N 8
ATOM 13000 C CA . LYS A 1 22 ? -0.974 23.589 4.136 1.00 0.00 22 LYS A CA 8
ATOM 13001 C C . LYS A 1 22 ? -1.808 22.325 3.915 1.00 0.00 22 LYS A C 8
ATOM 13002 O O . LYS A 1 22 ? -1.997 21.533 4.836 1.00 0.00 22 LYS A O 8
ATOM 13021 N N . PRO A 1 23 ? -2.297 22.173 2.655 1.00 0.00 23 PRO A N 8
ATOM 13022 C CA . PRO A 1 23 ? -3.106 21.019 2.301 1.00 0.00 23 PRO A CA 8
ATOM 13023 C C . PRO A 1 23 ? -2.240 19.766 2.154 1.00 0.00 23 PRO A C 8
ATOM 13024 O O . PRO A 1 23 ? -1.042 19.862 1.892 1.00 0.00 23 PRO A O 8
ATOM 13035 N N . TRP A 1 24 ? -2.880 18.619 2.329 1.00 0.00 24 TRP A N 8
ATOM 13036 C CA . TRP A 1 24 ? -2.183 17.349 2.219 1.00 0.00 24 TRP A CA 8
ATOM 13037 C C . TRP A 1 24 ? -1.541 17.280 0.831 1.00 0.00 24 TRP A C 8
ATOM 13038 O O . TRP A 1 24 ? -2.030 17.897 -0.114 1.00 0.00 24 TRP A O 8
ATOM 13059 N N . LYS A 1 25 ? -0.456 16.524 0.753 1.00 0.00 25 LYS A N 8
ATOM 13060 C CA . LYS A 1 25 ? 0.257 16.367 -0.503 1.00 0.00 25 LYS A CA 8
ATOM 13061 C C . LYS A 1 25 ? -0.477 15.349 -1.377 1.00 0.00 25 LYS A C 8
ATOM 13062 O O . LYS A 1 25 ? -0.601 14.182 -1.008 1.00 0.00 25 LYS A O 8
ATOM 13081 N N . ALA A 1 26 ? -0.945 15.827 -2.521 1.00 0.00 26 ALA A N 8
ATOM 13082 C CA . ALA A 1 26 ? -1.664 14.974 -3.451 1.00 0.00 26 ALA A CA 8
ATOM 13083 C C . ALA A 1 26 ? -0.679 14.386 -4.463 1.00 0.00 26 ALA A C 8
ATOM 13084 O O . ALA A 1 26 ? -0.093 15.117 -5.260 1.00 0.00 26 ALA A O 8
ATOM 13091 N N . ARG A 1 27 ? -0.526 13.072 -4.398 1.00 0.00 27 ARG A N 8
ATOM 13092 C CA . ARG A 1 27 ? 0.378 12.378 -5.299 1.00 0.00 27 ARG A CA 8
ATOM 13093 C C . ARG A 1 27 ? -0.226 11.041 -5.733 1.00 0.00 27 ARG A C 8
ATOM 13094 O O . ARG A 1 27 ? -1.172 10.554 -5.115 1.00 0.00 27 ARG A O 8
ATOM 13115 N N . TRP A 1 28 ? 0.344 10.486 -6.792 1.00 0.00 28 TRP A N 8
ATOM 13116 C CA . TRP A 1 28 ? -0.127 9.215 -7.316 1.00 0.00 28 TRP A CA 8
ATOM 13117 C C . TRP A 1 28 ? 0.496 8.098 -6.476 1.00 0.00 28 TRP A C 8
ATOM 13118 O O . TRP A 1 28 ? 1.718 7.992 -6.388 1.00 0.00 28 TRP A O 8
ATOM 13139 N N . PHE A 1 29 ? -0.372 7.292 -5.882 1.00 0.00 29 PHE A N 8
ATOM 13140 C CA . PHE A 1 29 ? 0.078 6.187 -5.054 1.00 0.00 29 PHE A CA 8
ATOM 13141 C C . PHE A 1 29 ? -0.055 4.856 -5.796 1.00 0.00 29 PHE A C 8
ATOM 13142 O O . PHE A 1 29 ? -0.671 4.792 -6.858 1.00 0.00 29 PHE A O 8
ATOM 13159 N N . VAL A 1 30 ? 0.533 3.825 -5.206 1.00 0.00 30 VAL A N 8
ATOM 13160 C CA . VAL A 1 30 ? 0.488 2.499 -5.798 1.00 0.00 30 VAL A CA 8
ATOM 13161 C C . VAL A 1 30 ? 0.278 1.459 -4.695 1.00 0.00 30 VAL A C 8
ATOM 13162 O O . VAL A 1 30 ? 0.924 1.518 -3.650 1.00 0.00 30 VAL A O 8
ATOM 13175 N N . LEU A 1 31 ? -0.629 0.532 -4.965 1.00 0.00 31 LEU A N 8
ATOM 13176 C CA . LEU A 1 31 ? -0.932 -0.519 -4.009 1.00 0.00 31 LEU A CA 8
ATOM 13177 C C . LEU A 1 31 ? -0.293 -1.828 -4.476 1.00 0.00 31 LEU A C 8
ATOM 13178 O O . LEU A 1 31 ? -0.943 -2.642 -5.130 1.00 0.00 31 LEU A O 8
ATOM 13194 N N . ASP A 1 32 ? 0.973 -1.991 -4.121 1.00 0.00 32 ASP A N 8
ATOM 13195 C CA . ASP A 1 32 ? 1.708 -3.187 -4.496 1.00 0.00 32 ASP A CA 8
ATOM 13196 C C . ASP A 1 32 ? 1.225 -4.364 -3.646 1.00 0.00 32 ASP A C 8
ATOM 13197 O O . ASP A 1 32 ? 1.035 -4.225 -2.438 1.00 0.00 32 ASP A O 8
ATOM 13206 N N . LYS A 1 33 ? 1.040 -5.495 -4.309 1.00 0.00 33 LYS A N 8
ATOM 13207 C CA . LYS A 1 33 ? 0.583 -6.696 -3.630 1.00 0.00 33 LYS A CA 8
ATOM 13208 C C . LYS A 1 33 ? 1.668 -7.771 -3.717 1.00 0.00 33 LYS A C 8
ATOM 13209 O O . LYS A 1 33 ? 1.903 -8.500 -2.755 1.00 0.00 33 LYS A O 8
ATOM 13228 N N . THR A 1 34 ? 2.300 -7.835 -4.880 1.00 0.00 34 THR A N 8
ATOM 13229 C CA . THR A 1 34 ? 3.355 -8.809 -5.105 1.00 0.00 34 THR A CA 8
ATOM 13230 C C . THR A 1 34 ? 4.437 -8.681 -4.032 1.00 0.00 34 THR A C 8
ATOM 13231 O O . THR A 1 34 ? 4.944 -9.684 -3.532 1.00 0.00 34 THR A O 8
ATOM 13242 N N . LYS A 1 35 ? 4.760 -7.437 -3.708 1.00 0.00 35 LYS A N 8
ATOM 13243 C CA . LYS A 1 35 ? 5.774 -7.165 -2.703 1.00 0.00 35 LYS A CA 8
ATOM 13244 C C . LYS A 1 35 ? 5.098 -6.648 -1.431 1.00 0.00 35 LYS A C 8
ATOM 13245 O O . LYS A 1 35 ? 5.695 -6.666 -0.356 1.00 0.00 35 LYS A O 8
ATOM 13264 N N . HIS A 1 36 ? 3.863 -6.199 -1.596 1.00 0.00 36 HIS A N 8
ATOM 13265 C CA . HIS A 1 36 ? 3.100 -5.678 -0.474 1.00 0.00 36 HIS A CA 8
ATOM 13266 C C . HIS A 1 36 ? 3.766 -4.406 0.052 1.00 0.00 36 HIS A C 8
ATOM 13267 O O . HIS A 1 36 ? 4.380 -4.418 1.118 1.00 0.00 36 HIS A O 8
ATOM 13281 N N . GLN A 1 37 ? 3.621 -3.338 -0.718 1.00 0.00 37 GLN A N 8
ATOM 13282 C CA . GLN A 1 37 ? 4.200 -2.059 -0.343 1.00 0.00 37 GLN A CA 8
ATOM 13283 C C . GLN A 1 37 ? 3.373 -0.911 -0.923 1.00 0.00 37 GLN A C 8
ATOM 13284 O O . GLN A 1 37 ? 2.506 -1.130 -1.768 1.00 0.00 37 GLN A O 8
ATOM 13298 N N . LEU A 1 38 ? 3.670 0.290 -0.447 1.00 0.00 38 LEU A N 8
ATOM 13299 C CA . LEU A 1 38 ? 2.965 1.473 -0.908 1.00 0.00 38 LEU A CA 8
ATOM 13300 C C . LEU A 1 38 ? 3.952 2.411 -1.605 1.00 0.00 38 LEU A C 8
ATOM 13301 O O . LEU A 1 38 ? 4.713 3.119 -0.946 1.00 0.00 38 LEU A O 8
ATOM 13317 N N . ARG A 1 39 ? 3.909 2.386 -2.929 1.00 0.00 39 ARG A N 8
ATOM 13318 C CA . ARG A 1 39 ? 4.791 3.226 -3.722 1.00 0.00 39 ARG A CA 8
ATOM 13319 C C . ARG A 1 39 ? 4.017 4.415 -4.296 1.00 0.00 39 ARG A C 8
ATOM 13320 O O . ARG A 1 39 ? 2.980 4.236 -4.933 1.00 0.00 39 ARG A O 8
ATOM 13341 N N . TYR A 1 40 ? 4.552 5.602 -4.050 1.00 0.00 40 TYR A N 8
ATOM 13342 C CA . TYR A 1 40 ? 3.925 6.820 -4.534 1.00 0.00 40 TYR A CA 8
ATOM 13343 C C . TYR A 1 40 ? 4.927 7.685 -5.301 1.00 0.00 40 TYR A C 8
ATOM 13344 O O . TYR A 1 40 ? 6.086 7.797 -4.905 1.00 0.00 40 TYR A O 8
ATOM 13362 N N . TYR A 1 41 ? 4.444 8.275 -6.384 1.00 0.00 41 TYR A N 8
ATOM 13363 C CA . TYR A 1 41 ? 5.283 9.127 -7.210 1.00 0.00 41 TYR A CA 8
ATOM 13364 C C . TYR A 1 41 ? 4.678 10.525 -7.347 1.00 0.00 41 TYR A C 8
ATOM 13365 O O . TYR A 1 41 ? 3.515 10.738 -7.007 1.00 0.00 41 TYR A O 8
ATOM 13383 N N . ASP A 1 42 ? 5.494 11.442 -7.846 1.00 0.00 42 ASP A N 8
ATOM 13384 C CA . ASP A 1 42 ? 5.054 12.814 -8.032 1.00 0.00 42 ASP A CA 8
ATOM 13385 C C . ASP A 1 42 ? 4.172 12.897 -9.279 1.00 0.00 42 ASP A C 8
ATOM 13386 O O . ASP A 1 42 ? 3.154 13.589 -9.280 1.00 0.00 42 ASP A O 8
ATOM 13395 N N . HIS A 1 43 ? 4.594 12.182 -10.312 1.00 0.00 43 HIS A N 8
ATOM 13396 C CA . HIS A 1 43 ? 3.855 12.167 -11.563 1.00 0.00 43 HIS A CA 8
ATOM 13397 C C . HIS A 1 43 ? 3.317 10.758 -11.824 1.00 0.00 43 HIS A C 8
ATOM 13398 O O . HIS A 1 43 ? 3.590 9.834 -11.059 1.00 0.00 43 HIS A O 8
ATOM 13412 N N . ARG A 1 44 ? 2.563 10.639 -12.907 1.00 0.00 44 ARG A N 8
ATOM 13413 C CA . ARG A 1 44 ? 1.985 9.359 -13.278 1.00 0.00 44 ARG A CA 8
ATOM 13414 C C . ARG A 1 44 ? 2.935 8.595 -14.204 1.00 0.00 44 ARG A C 8
ATOM 13415 O O . ARG A 1 44 ? 3.046 7.374 -14.114 1.00 0.00 44 ARG A O 8
ATOM 13436 N N . MET A 1 45 ? 3.595 9.347 -15.072 1.00 0.00 45 MET A N 8
ATOM 13437 C CA . MET A 1 45 ? 4.532 8.757 -16.013 1.00 0.00 45 MET A CA 8
ATOM 13438 C C . MET A 1 45 ? 5.974 8.920 -15.527 1.00 0.00 45 MET A C 8
ATOM 13439 O O . MET A 1 45 ? 6.863 9.248 -16.311 1.00 0.00 45 MET A O 8
ATOM 13453 N N . ASP A 1 46 ? 6.160 8.685 -14.236 1.00 0.00 46 ASP A N 8
ATOM 13454 C CA . ASP A 1 46 ? 7.478 8.802 -13.637 1.00 0.00 46 ASP A CA 8
ATOM 13455 C C . ASP A 1 46 ? 8.098 7.410 -13.503 1.00 0.00 46 ASP A C 8
ATOM 13456 O O . ASP A 1 46 ? 7.389 6.429 -13.283 1.00 0.00 46 ASP A O 8
ATOM 13465 N N . THR A 1 47 ? 9.415 7.367 -13.640 1.00 0.00 47 THR A N 8
ATOM 13466 C CA . THR A 1 47 ? 10.138 6.111 -13.537 1.00 0.00 47 THR A CA 8
ATOM 13467 C C . THR A 1 47 ? 11.089 6.140 -12.339 1.00 0.00 47 THR A C 8
ATOM 13468 O O . THR A 1 47 ? 12.236 5.709 -12.441 1.00 0.00 47 THR A O 8
ATOM 13479 N N . GLU A 1 48 ? 10.576 6.652 -11.230 1.00 0.00 48 GLU A N 8
ATOM 13480 C CA . GLU A 1 48 ? 11.365 6.743 -10.013 1.00 0.00 48 GLU A CA 8
ATOM 13481 C C . GLU A 1 48 ? 10.461 6.617 -8.784 1.00 0.00 48 GLU A C 8
ATOM 13482 O O . GLU A 1 48 ? 9.521 7.392 -8.618 1.00 0.00 48 GLU A O 8
ATOM 13494 N N . CYS A 1 49 ? 10.779 5.633 -7.955 1.00 0.00 49 CYS A N 8
ATOM 13495 C CA . CYS A 1 49 ? 10.007 5.395 -6.746 1.00 0.00 49 CYS A CA 8
ATOM 13496 C C . CYS A 1 49 ? 10.638 6.200 -5.608 1.00 0.00 49 CYS A C 8
ATOM 13497 O O . CYS A 1 49 ? 11.784 5.960 -5.234 1.00 0.00 49 CYS A O 8
ATOM 13505 N N . LYS A 1 50 ? 9.861 7.140 -5.090 1.00 0.00 50 LYS A N 8
ATOM 13506 C CA . LYS A 1 50 ? 10.328 7.982 -4.002 1.00 0.00 50 LYS A CA 8
ATOM 13507 C C . LYS A 1 50 ? 9.463 7.737 -2.764 1.00 0.00 50 LYS A C 8
ATOM 13508 O O . LYS A 1 50 ? 8.423 8.372 -2.594 1.00 0.00 50 LYS A O 8
ATOM 13527 N N . GLY A 1 51 ? 9.923 6.814 -1.932 1.00 0.00 51 GLY A N 8
ATOM 13528 C CA . GLY A 1 51 ? 9.204 6.477 -0.716 1.00 0.00 51 GLY A CA 8
ATOM 13529 C C . GLY A 1 51 ? 8.519 5.115 -0.843 1.00 0.00 51 GLY A C 8
ATOM 13530 O O . GLY A 1 51 ? 8.116 4.718 -1.935 1.00 0.00 51 GLY A O 8
ATOM 13534 N N . VAL A 1 52 ? 8.409 4.436 0.289 1.00 0.00 52 VAL A N 8
ATOM 13535 C CA . VAL A 1 52 ? 7.780 3.126 0.318 1.00 0.00 52 VAL A CA 8
ATOM 13536 C C . VAL A 1 52 ? 7.108 2.918 1.677 1.00 0.00 52 VAL A C 8
ATOM 13537 O O . VAL A 1 52 ? 7.551 3.470 2.684 1.00 0.00 52 VAL A O 8
ATOM 13550 N N . ILE A 1 53 ? 6.051 2.120 1.662 1.00 0.00 53 ILE A N 8
ATOM 13551 C CA . ILE A 1 53 ? 5.313 1.832 2.881 1.00 0.00 53 ILE A CA 8
ATOM 13552 C C . ILE A 1 53 ? 4.926 0.352 2.900 1.00 0.00 53 ILE A C 8
ATOM 13553 O O . ILE A 1 53 ? 3.940 -0.043 2.279 1.00 0.00 53 ILE A O 8
ATOM 13569 N N . ASP A 1 54 ? 5.722 -0.426 3.618 1.00 0.00 54 ASP A N 8
ATOM 13570 C CA . ASP A 1 54 ? 5.474 -1.854 3.726 1.00 0.00 54 ASP A CA 8
ATOM 13571 C C . ASP A 1 54 ? 4.042 -2.084 4.212 1.00 0.00 54 ASP A C 8
ATOM 13572 O O . ASP A 1 54 ? 3.692 -1.699 5.327 1.00 0.00 54 ASP A O 8
ATOM 13581 N N . LEU A 1 55 ? 3.252 -2.710 3.352 1.00 0.00 55 LEU A N 8
ATOM 13582 C CA . LEU A 1 55 ? 1.866 -2.995 3.679 1.00 0.00 55 LEU A CA 8
ATOM 13583 C C . LEU A 1 55 ? 1.815 -4.045 4.791 1.00 0.00 55 LEU A C 8
ATOM 13584 O O . LEU A 1 55 ? 0.891 -4.051 5.603 1.00 0.00 55 LEU A O 8
ATOM 13600 N N . ALA A 1 56 ? 2.820 -4.909 4.792 1.00 0.00 56 ALA A N 8
ATOM 13601 C CA . ALA A 1 56 ? 2.901 -5.961 5.791 1.00 0.00 56 ALA A CA 8
ATOM 13602 C C . ALA A 1 56 ? 3.045 -5.332 7.178 1.00 0.00 56 ALA A C 8
ATOM 13603 O O . ALA A 1 56 ? 2.841 -5.999 8.191 1.00 0.00 56 ALA A O 8
ATOM 13610 N N . GLU A 1 57 ? 3.396 -4.054 7.180 1.00 0.00 57 GLU A N 8
ATOM 13611 C CA . GLU A 1 57 ? 3.569 -3.327 8.426 1.00 0.00 57 GLU A CA 8
ATOM 13612 C C . GLU A 1 57 ? 2.241 -2.714 8.872 1.00 0.00 57 GLU A C 8
ATOM 13613 O O . GLU A 1 57 ? 2.025 -2.490 10.062 1.00 0.00 57 GLU A O 8
ATOM 13625 N N . VAL A 1 58 ? 1.385 -2.459 7.893 1.00 0.00 58 VAL A N 8
ATOM 13626 C CA . VAL A 1 58 ? 0.083 -1.876 8.170 1.00 0.00 58 VAL A CA 8
ATOM 13627 C C . VAL A 1 58 ? -0.717 -2.826 9.062 1.00 0.00 58 VAL A C 8
ATOM 13628 O O . VAL A 1 58 ? -0.848 -4.010 8.755 1.00 0.00 58 VAL A O 8
ATOM 13641 N N . GLU A 1 59 ? -1.232 -2.272 10.150 1.00 0.00 59 GLU A N 8
ATOM 13642 C CA . GLU A 1 59 ? -2.016 -3.056 11.090 1.00 0.00 59 GLU A CA 8
ATOM 13643 C C . GLU A 1 59 ? -3.497 -3.018 10.706 1.00 0.00 59 GLU A C 8
ATOM 13644 O O . GLU A 1 59 ? -4.227 -3.981 10.937 1.00 0.00 59 GLU A O 8
ATOM 13656 N N . ALA A 1 60 ? -3.897 -1.895 10.127 1.00 0.00 60 ALA A N 8
ATOM 13657 C CA . ALA A 1 60 ? -5.278 -1.719 9.710 1.00 0.00 60 ALA A CA 8
ATOM 13658 C C . ALA A 1 60 ? -5.509 -0.254 9.332 1.00 0.00 60 ALA A C 8
ATOM 13659 O O . ALA A 1 60 ? -4.608 0.573 9.461 1.00 0.00 60 ALA A O 8
ATOM 13666 N N . VAL A 1 61 ? -6.721 0.021 8.874 1.00 0.00 61 VAL A N 8
ATOM 13667 C CA . VAL A 1 61 ? -7.082 1.371 8.477 1.00 0.00 61 VAL A CA 8
ATOM 13668 C C . VAL A 1 61 ? -8.511 1.668 8.935 1.00 0.00 61 VAL A C 8
ATOM 13669 O O . VAL A 1 61 ? -9.298 0.750 9.159 1.00 0.00 61 VAL A O 8
ATOM 13682 N N . ALA A 1 62 ? -8.803 2.955 9.061 1.00 0.00 62 ALA A N 8
ATOM 13683 C CA . ALA A 1 62 ? -10.124 3.384 9.488 1.00 0.00 62 ALA A CA 8
ATOM 13684 C C . ALA A 1 62 ? -10.477 4.701 8.794 1.00 0.00 62 ALA A C 8
ATOM 13685 O O . ALA A 1 62 ? -9.608 5.542 8.571 1.00 0.00 62 ALA A O 8
ATOM 13692 N N . PRO A 1 63 ? -11.788 4.842 8.462 1.00 0.00 63 PRO A N 8
ATOM 13693 C CA . PRO A 1 63 ? -12.267 6.042 7.798 1.00 0.00 63 PRO A CA 8
ATOM 13694 C C . PRO A 1 63 ? -12.353 7.214 8.778 1.00 0.00 63 PRO A C 8
ATOM 13695 O O . PRO A 1 63 ? -13.231 7.246 9.638 1.00 0.00 63 PRO A O 8
ATOM 13706 N N . GLY A 1 64 ? -11.428 8.150 8.614 1.00 0.00 64 GLY A N 8
ATOM 13707 C CA . GLY A 1 64 ? -11.388 9.321 9.473 1.00 0.00 64 GLY A CA 8
ATOM 13708 C C . GLY A 1 64 ? -12.223 10.460 8.886 1.00 0.00 64 GLY A C 8
ATOM 13709 O O . GLY A 1 64 ? -12.999 10.250 7.955 1.00 0.00 64 GLY A O 8
ATOM 13713 N N . THR A 1 65 ? -12.036 11.642 9.455 1.00 0.00 65 THR A N 8
ATOM 13714 C CA . THR A 1 65 ? -12.762 12.816 9.000 1.00 0.00 65 THR A CA 8
ATOM 13715 C C . THR A 1 65 ? -11.787 13.921 8.590 1.00 0.00 65 THR A C 8
ATOM 13716 O O . THR A 1 65 ? -10.635 13.929 9.021 1.00 0.00 65 THR A O 8
ATOM 13727 N N . PRO A 1 66 ? -12.297 14.852 7.740 1.00 0.00 66 PRO A N 8
ATOM 13728 C CA . PRO A 1 66 ? -11.484 15.959 7.267 1.00 0.00 66 PRO A CA 8
ATOM 13729 C C . PRO A 1 66 ? -11.299 17.011 8.363 1.00 0.00 66 PRO A C 8
ATOM 13730 O O . PRO A 1 66 ? -12.256 17.377 9.045 1.00 0.00 66 PRO A O 8
ATOM 13741 N N . THR A 1 67 ? -10.063 17.467 8.498 1.00 0.00 67 THR A N 8
ATOM 13742 C CA . THR A 1 67 ? -9.741 18.470 9.500 1.00 0.00 67 THR A CA 8
ATOM 13743 C C . THR A 1 67 ? -9.009 19.650 8.857 1.00 0.00 67 THR A C 8
ATOM 13744 O O . THR A 1 67 ? -9.181 19.919 7.669 1.00 0.00 67 THR A O 8
ATOM 13755 N N . ILE A 1 68 ? -8.209 20.322 9.671 1.00 0.00 68 ILE A N 8
ATOM 13756 C CA . ILE A 1 68 ? -7.450 21.467 9.197 1.00 0.00 68 ILE A CA 8
ATOM 13757 C C . ILE A 1 68 ? -6.539 21.030 8.048 1.00 0.00 68 ILE A C 8
ATOM 13758 O O . ILE A 1 68 ? -6.235 19.846 7.909 1.00 0.00 68 ILE A O 8
ATOM 13774 N N . GLY A 1 69 ? -6.128 22.009 7.255 1.00 0.00 69 GLY A N 8
ATOM 13775 C CA . GLY A 1 69 ? -5.258 21.739 6.123 1.00 0.00 69 GLY A CA 8
ATOM 13776 C C . GLY A 1 69 ? -5.663 20.445 5.416 1.00 0.00 69 GLY A C 8
ATOM 13777 O O . GLY A 1 69 ? -4.840 19.549 5.232 1.00 0.00 69 GLY A O 8
ATOM 13781 N N . ALA A 1 70 ? -6.932 20.387 5.038 1.00 0.00 70 ALA A N 8
ATOM 13782 C CA . ALA A 1 70 ? -7.456 19.216 4.354 1.00 0.00 70 ALA A CA 8
ATOM 13783 C C . ALA A 1 70 ? -7.141 19.320 2.861 1.00 0.00 70 ALA A C 8
ATOM 13784 O O . ALA A 1 70 ? -6.445 20.239 2.431 1.00 0.00 70 ALA A O 8
ATOM 13791 N N . PRO A 1 71 ? -7.682 18.338 2.090 1.00 0.00 71 PRO A N 8
ATOM 13792 C CA . PRO A 1 71 ? -7.466 18.310 0.654 1.00 0.00 71 PRO A CA 8
ATOM 13793 C C . PRO A 1 71 ? -8.310 19.375 -0.049 1.00 0.00 71 PRO A C 8
ATOM 13794 O O . PRO A 1 71 ? -8.769 20.325 0.583 1.00 0.00 71 PRO A O 8
ATOM 13805 N N . LYS A 1 72 ? -8.490 19.181 -1.347 1.00 0.00 72 LYS A N 8
ATOM 13806 C CA . LYS A 1 72 ? -9.270 20.113 -2.143 1.00 0.00 72 LYS A CA 8
ATOM 13807 C C . LYS A 1 72 ? -10.754 19.940 -1.813 1.00 0.00 72 LYS A C 8
ATOM 13808 O O . LYS A 1 72 ? -11.367 20.819 -1.209 1.00 0.00 72 LYS A O 8
ATOM 13827 N N . THR A 1 73 ? -11.290 18.800 -2.225 1.00 0.00 73 THR A N 8
ATOM 13828 C CA . THR A 1 73 ? -12.690 18.500 -1.981 1.00 0.00 73 THR A CA 8
ATOM 13829 C C . THR A 1 73 ? -12.908 16.987 -1.914 1.00 0.00 73 THR A C 8
ATOM 13830 O O . THR A 1 73 ? -13.405 16.385 -2.864 1.00 0.00 73 THR A O 8
ATOM 13841 N N . VAL A 1 74 ? -12.525 16.415 -0.781 1.00 0.00 74 VAL A N 8
ATOM 13842 C CA . VAL A 1 74 ? -12.672 14.984 -0.578 1.00 0.00 74 VAL A CA 8
ATOM 13843 C C . VAL A 1 74 ? -13.827 14.727 0.392 1.00 0.00 74 VAL A C 8
ATOM 13844 O O . VAL A 1 74 ? -14.101 15.546 1.267 1.00 0.00 74 VAL A O 8
ATOM 13857 N N . ASP A 1 75 ? -14.473 13.586 0.203 1.00 0.00 75 ASP A N 8
ATOM 13858 C CA . ASP A 1 75 ? -15.592 13.211 1.050 1.00 0.00 75 ASP A CA 8
ATOM 13859 C C . ASP A 1 75 ? -15.061 12.611 2.353 1.00 0.00 75 ASP A C 8
ATOM 13860 O O . ASP A 1 75 ? -14.300 11.645 2.331 1.00 0.00 75 ASP A O 8
ATOM 13869 N N . GLU A 1 76 ? -15.483 13.209 3.458 1.00 0.00 76 GLU A N 8
ATOM 13870 C CA . GLU A 1 76 ? -15.060 12.745 4.768 1.00 0.00 76 GLU A CA 8
ATOM 13871 C C . GLU A 1 76 ? -14.950 11.219 4.782 1.00 0.00 76 GLU A C 8
ATOM 13872 O O . GLU A 1 76 ? -14.082 10.662 5.452 1.00 0.00 76 GLU A O 8
ATOM 13884 N N . LYS A 1 77 ? -15.841 10.587 4.033 1.00 0.00 77 LYS A N 8
ATOM 13885 C CA . LYS A 1 77 ? -15.855 9.136 3.951 1.00 0.00 77 LYS A CA 8
ATOM 13886 C C . LYS A 1 77 ? -14.535 8.651 3.348 1.00 0.00 77 LYS A C 8
ATOM 13887 O O . LYS A 1 77 ? -13.832 7.842 3.953 1.00 0.00 77 LYS A O 8
ATOM 13906 N N . ALA A 1 78 ? -14.237 9.166 2.164 1.00 0.00 78 ALA A N 8
ATOM 13907 C CA . ALA A 1 78 ? -13.014 8.796 1.473 1.00 0.00 78 ALA A CA 8
ATOM 13908 C C . ALA A 1 78 ? -11.872 8.695 2.486 1.00 0.00 78 ALA A C 8
ATOM 13909 O O . ALA A 1 78 ? -11.287 7.627 2.663 1.00 0.00 78 ALA A O 8
ATOM 13916 N N . PHE A 1 79 ? -11.588 9.821 3.125 1.00 0.00 79 PHE A N 8
ATOM 13917 C CA . PHE A 1 79 ? -10.527 9.872 4.115 1.00 0.00 79 PHE A CA 8
ATOM 13918 C C . PHE A 1 79 ? -10.421 8.549 4.875 1.00 0.00 79 PHE A C 8
ATOM 13919 O O . PHE A 1 79 ? -11.435 7.954 5.238 1.00 0.00 79 PHE A O 8
ATOM 13936 N N . PHE A 1 80 ? -9.185 8.126 5.094 1.00 0.00 80 PHE A N 8
ATOM 13937 C CA . PHE A 1 80 ? -8.933 6.883 5.805 1.00 0.00 80 PHE A CA 8
ATOM 13938 C C . PHE A 1 80 ? -7.513 6.854 6.372 1.00 0.00 80 PHE A C 8
ATOM 13939 O O . PHE A 1 80 ? -6.543 7.029 5.636 1.00 0.00 80 PHE A O 8
ATOM 13956 N N . ASP A 1 81 ? -7.435 6.632 7.676 1.00 0.00 81 ASP A N 8
ATOM 13957 C CA . ASP A 1 81 ? -6.150 6.578 8.351 1.00 0.00 81 ASP A CA 8
ATOM 13958 C C . ASP A 1 81 ? -5.570 5.168 8.221 1.00 0.00 81 ASP A C 8
ATOM 13959 O O . ASP A 1 81 ? -6.261 4.183 8.476 1.00 0.00 81 ASP A O 8
ATOM 13968 N N . VAL A 1 82 ? -4.306 5.116 7.826 1.00 0.00 82 VAL A N 8
ATOM 13969 C CA . VAL A 1 82 ? -3.626 3.843 7.660 1.00 0.00 82 VAL A CA 8
ATOM 13970 C C . VAL A 1 82 ? -2.669 3.624 8.833 1.00 0.00 82 VAL A C 8
ATOM 13971 O O . VAL A 1 82 ? -1.605 4.239 8.894 1.00 0.00 82 VAL A O 8
ATOM 13984 N N . LYS A 1 83 ? -3.081 2.746 9.736 1.00 0.00 83 LYS A N 8
ATOM 13985 C CA . LYS A 1 83 ? -2.273 2.439 10.904 1.00 0.00 83 LYS A CA 8
ATOM 13986 C C . LYS A 1 83 ? -1.128 1.510 10.496 1.00 0.00 83 LYS A C 8
ATOM 13987 O O . LYS A 1 83 ? -1.356 0.469 9.882 1.00 0.00 83 LYS A O 8
ATOM 14006 N N . THR A 1 84 ? 0.080 1.921 10.854 1.00 0.00 84 THR A N 8
ATOM 14007 C CA . THR A 1 84 ? 1.262 1.138 10.533 1.00 0.00 84 THR A CA 8
ATOM 14008 C C . THR A 1 84 ? 2.136 0.959 11.776 1.00 0.00 84 THR A C 8
ATOM 14009 O O . THR A 1 84 ? 1.747 1.351 12.875 1.00 0.00 84 THR A O 8
ATOM 14020 N N . THR A 1 85 ? 3.301 0.367 11.560 1.00 0.00 85 THR A N 8
ATOM 14021 C CA . THR A 1 85 ? 4.234 0.130 12.649 1.00 0.00 85 THR A CA 8
ATOM 14022 C C . THR A 1 85 ? 5.009 1.409 12.975 1.00 0.00 85 THR A C 8
ATOM 14023 O O . THR A 1 85 ? 5.226 1.727 14.143 1.00 0.00 85 THR A O 8
ATOM 14034 N N . ARG A 1 86 ? 5.404 2.108 11.921 1.00 0.00 86 ARG A N 8
ATOM 14035 C CA . ARG A 1 86 ? 6.150 3.345 12.080 1.00 0.00 86 ARG A CA 8
ATOM 14036 C C . ARG A 1 86 ? 5.286 4.400 12.774 1.00 0.00 86 ARG A C 8
ATOM 14037 O O . ARG A 1 86 ? 5.536 4.752 13.926 1.00 0.00 86 ARG A O 8
ATOM 14058 N N . ARG A 1 87 ? 4.287 4.874 12.044 1.00 0.00 87 ARG A N 8
ATOM 14059 C CA . ARG A 1 87 ? 3.385 5.882 12.575 1.00 0.00 87 ARG A CA 8
ATOM 14060 C C . ARG A 1 87 ? 2.062 5.868 11.805 1.00 0.00 87 ARG A C 8
ATOM 14061 O O . ARG A 1 87 ? 1.989 5.336 10.699 1.00 0.00 87 ARG A O 8
ATOM 14082 N N . VAL A 1 88 ? 1.050 6.460 12.422 1.00 0.00 88 VAL A N 8
ATOM 14083 C CA . VAL A 1 88 ? -0.266 6.523 11.809 1.00 0.00 88 VAL A CA 8
ATOM 14084 C C . VAL A 1 88 ? -0.225 7.485 10.620 1.00 0.00 88 VAL A C 8
ATOM 14085 O O . VAL A 1 88 ? 0.385 8.551 10.700 1.00 0.00 88 VAL A O 8
ATOM 14098 N N . TYR A 1 89 ? -0.881 7.075 9.544 1.00 0.00 89 TYR A N 8
ATOM 14099 C CA . TYR A 1 89 ? -0.927 7.887 8.340 1.00 0.00 89 TYR A CA 8
ATOM 14100 C C . TYR A 1 89 ? -2.335 8.433 8.101 1.00 0.00 89 TYR A C 8
ATOM 14101 O O . TYR A 1 89 ? -3.298 7.966 8.708 1.00 0.00 89 TYR A O 8
ATOM 14119 N N . ASN A 1 90 ? -2.412 9.416 7.215 1.00 0.00 90 ASN A N 8
ATOM 14120 C CA . ASN A 1 90 ? -3.687 10.031 6.888 1.00 0.00 90 ASN A CA 8
ATOM 14121 C C . ASN A 1 90 ? -3.830 10.120 5.367 1.00 0.00 90 ASN A C 8
ATOM 14122 O O . ASN A 1 90 ? -3.440 11.116 4.761 1.00 0.00 90 ASN A O 8
ATOM 14133 N N . PHE A 1 91 ? -4.391 9.064 4.795 1.00 0.00 91 PHE A N 8
ATOM 14134 C CA . PHE A 1 91 ? -4.591 9.011 3.357 1.00 0.00 91 PHE A CA 8
ATOM 14135 C C . PHE A 1 91 ? -6.075 9.127 3.005 1.00 0.00 91 PHE A C 8
ATOM 14136 O O . PHE A 1 91 ? -6.938 8.848 3.836 1.00 0.00 91 PHE A O 8
ATOM 14153 N N . CYS A 1 92 ? -6.327 9.540 1.771 1.00 0.00 92 CYS A N 8
ATOM 14154 C CA . CYS A 1 92 ? -7.692 9.697 1.299 1.00 0.00 92 CYS A CA 8
ATOM 14155 C C . CYS A 1 92 ? -7.685 9.606 -0.229 1.00 0.00 92 CYS A C 8
ATOM 14156 O O . CYS A 1 92 ? -6.670 9.880 -0.866 1.00 0.00 92 CYS A O 8
ATOM 14164 N N . ALA A 1 93 ? -8.831 9.219 -0.771 1.00 0.00 93 ALA A N 8
ATOM 14165 C CA . ALA A 1 93 ? -8.969 9.088 -2.212 1.00 0.00 93 ALA A CA 8
ATOM 14166 C C . ALA A 1 93 ? -9.667 10.331 -2.768 1.00 0.00 93 ALA A C 8
ATOM 14167 O O . ALA A 1 93 ? -10.170 11.157 -2.008 1.00 0.00 93 ALA A O 8
ATOM 14174 N N . GLN A 1 94 ? -9.674 10.426 -4.089 1.00 0.00 94 GLN A N 8
ATOM 14175 C CA . GLN A 1 94 ? -10.301 11.554 -4.756 1.00 0.00 94 GLN A CA 8
ATOM 14176 C C . GLN A 1 94 ? -11.802 11.307 -4.918 1.00 0.00 94 GLN A C 8
ATOM 14177 O O . GLN A 1 94 ? -12.519 12.149 -5.458 1.00 0.00 94 GLN A O 8
ATOM 14191 N N . ASP A 1 95 ? -12.234 10.149 -4.442 1.00 0.00 95 ASP A N 8
ATOM 14192 C CA . ASP A 1 95 ? -13.637 9.780 -4.528 1.00 0.00 95 ASP A CA 8
ATOM 14193 C C . ASP A 1 95 ? -14.015 8.940 -3.306 1.00 0.00 95 ASP A C 8
ATOM 14194 O O . ASP A 1 95 ? -13.142 8.467 -2.579 1.00 0.00 95 ASP A O 8
ATOM 14203 N N . VAL A 1 96 ? -15.316 8.779 -3.118 1.00 0.00 96 VAL A N 8
ATOM 14204 C CA . VAL A 1 96 ? -15.820 8.004 -1.997 1.00 0.00 96 VAL A CA 8
ATOM 14205 C C . VAL A 1 96 ? -15.627 6.514 -2.285 1.00 0.00 96 VAL A C 8
ATOM 14206 O O . VAL A 1 96 ? -15.140 5.771 -1.435 1.00 0.00 96 VAL A O 8
ATOM 14219 N N . PRO A 1 97 ? -16.030 6.110 -3.520 1.00 0.00 97 PRO A N 8
ATOM 14220 C CA . PRO A 1 97 ? -15.907 4.722 -3.931 1.00 0.00 97 PRO A CA 8
ATOM 14221 C C . PRO A 1 97 ? -14.452 4.373 -4.254 1.00 0.00 97 PRO A C 8
ATOM 14222 O O . PRO A 1 97 ? -14.089 3.199 -4.308 1.00 0.00 97 PRO A O 8
ATOM 14233 N N . SER A 1 98 ? -13.659 5.414 -4.459 1.00 0.00 98 SER A N 8
ATOM 14234 C CA . SER A 1 98 ? -12.252 5.233 -4.775 1.00 0.00 98 SER A CA 8
ATOM 14235 C C . SER A 1 98 ? -11.468 4.911 -3.501 1.00 0.00 98 SER A C 8
ATOM 14236 O O . SER A 1 98 ? -10.570 4.071 -3.517 1.00 0.00 98 SER A O 8
ATOM 14244 N N . ALA A 1 99 ? -11.835 5.598 -2.429 1.00 0.00 99 ALA A N 8
ATOM 14245 C CA . ALA A 1 99 ? -11.176 5.396 -1.150 1.00 0.00 99 ALA A CA 8
ATOM 14246 C C . ALA A 1 99 ? -11.518 4.003 -0.619 1.00 0.00 99 ALA A C 8
ATOM 14247 O O . ALA A 1 99 ? -10.626 3.238 -0.254 1.00 0.00 99 ALA A O 8
ATOM 14254 N N . GLN A 1 100 ? -12.811 3.715 -0.594 1.00 0.00 100 GLN A N 8
ATOM 14255 C CA . GLN A 1 100 ? -13.281 2.426 -0.114 1.00 0.00 100 GLN A CA 8
ATOM 14256 C C . GLN A 1 100 ? -12.450 1.297 -0.725 1.00 0.00 100 GLN A C 8
ATOM 14257 O O . GLN A 1 100 ? -12.059 0.362 -0.028 1.00 0.00 100 GLN A O 8
ATOM 14271 N N . GLN A 1 101 ? -12.204 1.420 -2.021 1.00 0.00 101 GLN A N 8
ATOM 14272 C CA . GLN A 1 101 ? -11.426 0.421 -2.734 1.00 0.00 101 GLN A CA 8
ATOM 14273 C C . GLN A 1 101 ? -10.027 0.305 -2.125 1.00 0.00 101 GLN A C 8
ATOM 14274 O O . GLN A 1 101 ? -9.508 -0.798 -1.961 1.00 0.00 101 GLN A O 8
ATOM 14288 N N . TRP A 1 102 ? -9.456 1.458 -1.808 1.00 0.00 102 TRP A N 8
ATOM 14289 C CA . TRP A 1 102 ? -8.128 1.499 -1.222 1.00 0.00 102 TRP A CA 8
ATOM 14290 C C . TRP A 1 102 ? -8.165 0.712 0.090 1.00 0.00 102 TRP A C 8
ATOM 14291 O O . TRP A 1 102 ? -7.412 -0.244 0.266 1.00 0.00 102 TRP A O 8
ATOM 14312 N N . VAL A 1 103 ? -9.050 1.144 0.977 1.00 0.00 103 VAL A N 8
ATOM 14313 C CA . VAL A 1 103 ? -9.195 0.491 2.267 1.00 0.00 103 VAL A CA 8
ATOM 14314 C C . VAL A 1 103 ? -9.367 -1.014 2.056 1.00 0.00 103 VAL A C 8
ATOM 14315 O O . VAL A 1 103 ? -8.548 -1.807 2.517 1.00 0.00 103 VAL A O 8
ATOM 14328 N N . ASP A 1 104 ? -10.439 -1.363 1.359 1.00 0.00 104 ASP A N 8
ATOM 14329 C CA . ASP A 1 104 ? -10.729 -2.759 1.081 1.00 0.00 104 ASP A CA 8
ATOM 14330 C C . ASP A 1 104 ? -9.440 -3.471 0.668 1.00 0.00 104 ASP A C 8
ATOM 14331 O O . ASP A 1 104 ? -9.063 -4.478 1.266 1.00 0.00 104 ASP A O 8
ATOM 14340 N N . ARG A 1 105 ? -8.798 -2.920 -0.352 1.00 0.00 105 ARG A N 8
ATOM 14341 C CA . ARG A 1 105 ? -7.559 -3.490 -0.853 1.00 0.00 105 ARG A CA 8
ATOM 14342 C C . ARG A 1 105 ? -6.551 -3.652 0.287 1.00 0.00 105 ARG A C 8
ATOM 14343 O O . ARG A 1 105 ? -6.201 -4.772 0.657 1.00 0.00 105 ARG A O 8
ATOM 14364 N N . ILE A 1 106 ? -6.112 -2.517 0.812 1.00 0.00 106 ILE A N 8
ATOM 14365 C CA . ILE A 1 106 ? -5.151 -2.519 1.902 1.00 0.00 106 ILE A CA 8
ATOM 14366 C C . ILE A 1 106 ? -5.597 -3.522 2.968 1.00 0.00 106 ILE A C 8
ATOM 14367 O O . ILE A 1 106 ? -4.808 -4.355 3.411 1.00 0.00 106 ILE A O 8
ATOM 14383 N N . GLN A 1 107 ? -6.861 -3.409 3.348 1.00 0.00 107 GLN A N 8
ATOM 14384 C CA . GLN A 1 107 ? -7.422 -4.296 4.354 1.00 0.00 107 GLN A CA 8
ATOM 14385 C C . GLN A 1 107 ? -7.311 -5.752 3.898 1.00 0.00 107 GLN A C 8
ATOM 14386 O O . GLN A 1 107 ? -7.199 -6.658 4.724 1.00 0.00 107 GLN A O 8
ATOM 14400 N N . SER A 1 108 ? -7.347 -5.933 2.586 1.00 0.00 108 SER A N 8
ATOM 14401 C CA . SER A 1 108 ? -7.252 -7.264 2.011 1.00 0.00 108 SER A CA 8
ATOM 14402 C C . SER A 1 108 ? -5.785 -7.689 1.914 1.00 0.00 108 SER A C 8
ATOM 14403 O O . SER A 1 108 ? -5.487 -8.825 1.549 1.00 0.00 108 SER A O 8
ATOM 14411 N N . CYS A 1 109 ? -4.908 -6.753 2.246 1.00 0.00 109 CYS A N 8
ATOM 14412 C CA . CYS A 1 109 ? -3.480 -7.015 2.200 1.00 0.00 109 CYS A CA 8
ATOM 14413 C C . CYS A 1 109 ? -2.845 -6.441 3.469 1.00 0.00 109 CYS A C 8
ATOM 14414 O O . CYS A 1 109 ? -1.996 -5.554 3.395 1.00 0.00 109 CYS A O 8
ATOM 14422 N N . LEU A 1 110 ? -3.281 -6.971 4.602 1.00 0.00 110 LEU A N 8
ATOM 14423 C CA . LEU A 1 110 ? -2.766 -6.523 5.884 1.00 0.00 110 LEU A CA 8
ATOM 14424 C C . LEU A 1 110 ? -1.769 -7.554 6.417 1.00 0.00 110 LEU A C 8
ATOM 14425 O O . LEU A 1 110 ? -0.932 -8.057 5.670 1.00 0.00 110 LEU A O 8
ATOM 14441 N N . SER A 1 111 ? -1.891 -7.837 7.706 1.00 0.00 111 SER A N 8
ATOM 14442 C CA . SER A 1 111 ? -1.011 -8.798 8.348 1.00 0.00 111 SER A CA 8
ATOM 14443 C C . SER A 1 111 ? -1.759 -10.112 8.589 1.00 0.00 111 SER A C 8
ATOM 14444 O O . SER A 1 111 ? -2.978 -10.116 8.749 1.00 0.00 111 SER A O 8
ATOM 14452 N N . SER A 1 112 ? -0.996 -11.195 8.608 1.00 0.00 112 SER A N 8
ATOM 14453 C CA . SER A 1 112 ? -1.570 -12.511 8.827 1.00 0.00 112 SER A CA 8
ATOM 14454 C C . SER A 1 112 ? -0.840 -13.217 9.971 1.00 0.00 112 SER A C 8
ATOM 14455 O O . SER A 1 112 ? 0.133 -13.935 9.743 1.00 0.00 112 SER A O 8
ATOM 14463 N N . GLY A 1 113 ? -1.337 -12.988 11.178 1.00 0.00 113 GLY A N 8
ATOM 14464 C CA . GLY A 1 113 ? -0.744 -13.593 12.358 1.00 0.00 113 GLY A CA 8
ATOM 14465 C C . GLY A 1 113 ? -1.817 -14.219 13.252 1.00 0.00 113 GLY A C 8
ATOM 14466 O O . GLY A 1 113 ? -2.982 -14.301 12.864 1.00 0.00 113 GLY A O 8
ATOM 14470 N N . PRO A 1 114 ? -1.375 -14.655 14.462 1.00 0.00 114 PRO A N 8
ATOM 14471 C CA . PRO A 1 114 ? -2.285 -15.271 15.413 1.00 0.00 114 PRO A CA 8
ATOM 14472 C C . PRO A 1 114 ? -3.176 -14.220 16.079 1.00 0.00 114 PRO A C 8
ATOM 14473 O O . PRO A 1 114 ? -2.752 -13.543 17.014 1.00 0.00 114 PRO A O 8
ATOM 14484 N N . SER A 1 115 ? -4.395 -14.116 15.570 1.00 0.00 115 SER A N 8
ATOM 14485 C CA . SER A 1 115 ? -5.350 -13.160 16.103 1.00 0.00 115 SER A CA 8
ATOM 14486 C C . SER A 1 115 ? -6.691 -13.300 15.380 1.00 0.00 115 SER A C 8
ATOM 14487 O O . SER A 1 115 ? -6.729 -13.475 14.163 1.00 0.00 115 SER A O 8
ATOM 14495 N N . SER A 1 116 ? -7.759 -13.219 16.160 1.00 0.00 116 SER A N 8
ATOM 14496 C CA . SER A 1 116 ? -9.098 -13.335 15.610 1.00 0.00 116 SER A CA 8
ATOM 14497 C C . SER A 1 116 ? -9.346 -12.216 14.596 1.00 0.00 116 SER A C 8
ATOM 14498 O O . SER A 1 116 ? -9.388 -11.041 14.960 1.00 0.00 116 SER A O 8
ATOM 14506 N N . GLY A 1 117 ? -9.504 -12.619 13.344 1.00 0.00 117 GLY A N 8
ATOM 14507 C CA . GLY A 1 117 ? -9.747 -11.665 12.275 1.00 0.00 117 GLY A CA 8
ATOM 14508 C C . GLY A 1 117 ? -11.115 -11.899 11.632 1.00 0.00 117 GLY A C 8
ATOM 14509 O O . GLY A 1 117 ? -11.418 -13.007 11.192 1.00 0.00 117 GLY A O 8
ATOM 14513 N N . GLY A 1 1 ? -8.383 -16.762 -1.737 1.00 0.00 1 GLY A N 9
ATOM 14514 C CA . GLY A 1 1 ? -8.606 -16.451 -3.139 1.00 0.00 1 GLY A CA 9
ATOM 14515 C C . GLY A 1 1 ? -8.031 -17.545 -4.041 1.00 0.00 1 GLY A C 9
ATOM 14516 O O . GLY A 1 1 ? -7.686 -18.627 -3.568 1.00 0.00 1 GLY A O 9
ATOM 14520 N N . SER A 1 2 ? -7.945 -17.225 -5.324 1.00 0.00 2 SER A N 9
ATOM 14521 C CA . SER A 1 2 ? -7.418 -18.167 -6.297 1.00 0.00 2 SER A CA 9
ATOM 14522 C C . SER A 1 2 ? -6.645 -17.418 -7.385 1.00 0.00 2 SER A C 9
ATOM 14523 O O . SER A 1 2 ? -5.521 -17.789 -7.720 1.00 0.00 2 SER A O 9
ATOM 14531 N N . SER A 1 3 ? -7.279 -16.378 -7.906 1.00 0.00 3 SER A N 9
ATOM 14532 C CA . SER A 1 3 ? -6.665 -15.574 -8.949 1.00 0.00 3 SER A CA 9
ATOM 14533 C C . SER A 1 3 ? -6.161 -14.253 -8.364 1.00 0.00 3 SER A C 9
ATOM 14534 O O . SER A 1 3 ? -6.624 -13.821 -7.309 1.00 0.00 3 SER A O 9
ATOM 14542 N N . GLY A 1 4 ? -5.219 -13.649 -9.074 1.00 0.00 4 GLY A N 9
ATOM 14543 C CA . GLY A 1 4 ? -4.648 -12.387 -8.638 1.00 0.00 4 GLY A CA 9
ATOM 14544 C C . GLY A 1 4 ? -3.119 -12.433 -8.681 1.00 0.00 4 GLY A C 9
ATOM 14545 O O . GLY A 1 4 ? -2.491 -11.663 -9.406 1.00 0.00 4 GLY A O 9
ATOM 14549 N N . SER A 1 5 ? -2.564 -13.344 -7.895 1.00 0.00 5 SER A N 9
ATOM 14550 C CA . SER A 1 5 ? -1.121 -13.501 -7.834 1.00 0.00 5 SER A CA 9
ATOM 14551 C C . SER A 1 5 ? -0.522 -13.376 -9.236 1.00 0.00 5 SER A C 9
ATOM 14552 O O . SER A 1 5 ? -1.089 -13.878 -10.205 1.00 0.00 5 SER A O 9
ATOM 14560 N N . SER A 1 6 ? 0.618 -12.703 -9.300 1.00 0.00 6 SER A N 9
ATOM 14561 C CA . SER A 1 6 ? 1.301 -12.506 -10.568 1.00 0.00 6 SER A CA 9
ATOM 14562 C C . SER A 1 6 ? 0.489 -11.563 -11.458 1.00 0.00 6 SER A C 9
ATOM 14563 O O . SER A 1 6 ? -0.722 -11.727 -11.599 1.00 0.00 6 SER A O 9
ATOM 14571 N N . GLY A 1 7 ? 1.188 -10.597 -12.036 1.00 0.00 7 GLY A N 9
ATOM 14572 C CA . GLY A 1 7 ? 0.547 -9.629 -12.909 1.00 0.00 7 GLY A CA 9
ATOM 14573 C C . GLY A 1 7 ? 0.909 -8.199 -12.500 1.00 0.00 7 GLY A C 9
ATOM 14574 O O . GLY A 1 7 ? 2.085 -7.869 -12.358 1.00 0.00 7 GLY A O 9
ATOM 14578 N N . ARG A 1 8 ? -0.125 -7.389 -12.324 1.00 0.00 8 ARG A N 9
ATOM 14579 C CA . ARG A 1 8 ? 0.069 -6.002 -11.935 1.00 0.00 8 ARG A CA 9
ATOM 14580 C C . ARG A 1 8 ? -0.526 -5.752 -10.548 1.00 0.00 8 ARG A C 9
ATOM 14581 O O . ARG A 1 8 ? -0.713 -6.687 -9.771 1.00 0.00 8 ARG A O 9
ATOM 14602 N N . SER A 1 9 ? -0.806 -4.485 -10.279 1.00 0.00 9 SER A N 9
ATOM 14603 C CA . SER A 1 9 ? -1.376 -4.100 -8.999 1.00 0.00 9 SER A CA 9
ATOM 14604 C C . SER A 1 9 ? -2.458 -3.039 -9.206 1.00 0.00 9 SER A C 9
ATOM 14605 O O . SER A 1 9 ? -3.084 -2.984 -10.264 1.00 0.00 9 SER A O 9
ATOM 14613 N N . TYR A 1 10 ? -2.645 -2.222 -8.180 1.00 0.00 10 TYR A N 9
ATOM 14614 C CA . TYR A 1 10 ? -3.641 -1.166 -8.236 1.00 0.00 10 TYR A CA 9
ATOM 14615 C C . TYR A 1 10 ? -2.980 0.214 -8.193 1.00 0.00 10 TYR A C 9
ATOM 14616 O O . TYR A 1 10 ? -1.855 0.352 -7.716 1.00 0.00 10 TYR A O 9
ATOM 14634 N N . GLU A 1 11 ? -3.708 1.199 -8.698 1.00 0.00 11 GLU A N 9
ATOM 14635 C CA . GLU A 1 11 ? -3.206 2.563 -8.723 1.00 0.00 11 GLU A CA 9
ATOM 14636 C C . GLU A 1 11 ? -4.356 3.555 -8.540 1.00 0.00 11 GLU A C 9
ATOM 14637 O O . GLU A 1 11 ? -5.522 3.195 -8.697 1.00 0.00 11 GLU A O 9
ATOM 14649 N N . GLY A 1 12 ? -3.988 4.784 -8.212 1.00 0.00 12 GLY A N 9
ATOM 14650 C CA . GLY A 1 12 ? -4.975 5.831 -8.006 1.00 0.00 12 GLY A CA 9
ATOM 14651 C C . GLY A 1 12 ? -4.410 6.953 -7.132 1.00 0.00 12 GLY A C 9
ATOM 14652 O O . GLY A 1 12 ? -3.538 6.715 -6.298 1.00 0.00 12 GLY A O 9
ATOM 14656 N N . ILE A 1 13 ? -4.931 8.151 -7.353 1.00 0.00 13 ILE A N 9
ATOM 14657 C CA . ILE A 1 13 ? -4.489 9.310 -6.597 1.00 0.00 13 ILE A CA 9
ATOM 14658 C C . ILE A 1 13 ? -4.706 9.052 -5.104 1.00 0.00 13 ILE A C 9
ATOM 14659 O O . ILE A 1 13 ? -5.683 8.414 -4.716 1.00 0.00 13 ILE A O 9
ATOM 14675 N N . LEU A 1 14 ? -3.778 9.561 -4.307 1.00 0.00 14 LEU A N 9
ATOM 14676 C CA . LEU A 1 14 ? -3.855 9.394 -2.866 1.00 0.00 14 LEU A CA 9
ATOM 14677 C C . LEU A 1 14 ? -3.173 10.580 -2.182 1.00 0.00 14 LEU A C 9
ATOM 14678 O O . LEU A 1 14 ? -1.979 10.808 -2.372 1.00 0.00 14 LEU A O 9
ATOM 14694 N N . TYR A 1 15 ? -3.959 11.304 -1.399 1.00 0.00 15 TYR A N 9
ATOM 14695 C CA . TYR A 1 15 ? -3.446 12.461 -0.686 1.00 0.00 15 TYR A CA 9
ATOM 14696 C C . TYR A 1 15 ? -2.737 12.040 0.603 1.00 0.00 15 TYR A C 9
ATOM 14697 O O . TYR A 1 15 ? -2.856 10.895 1.035 1.00 0.00 15 TYR A O 9
ATOM 14715 N N . LYS A 1 16 ? -2.015 12.989 1.181 1.00 0.00 16 LYS A N 9
ATOM 14716 C CA . LYS A 1 16 ? -1.287 12.731 2.412 1.00 0.00 16 LYS A CA 9
ATOM 14717 C C . LYS A 1 16 ? -1.293 13.993 3.276 1.00 0.00 16 LYS A C 9
ATOM 14718 O O . LYS A 1 16 ? -0.805 15.041 2.855 1.00 0.00 16 LYS A O 9
ATOM 14737 N N . LYS A 1 17 ? -1.850 13.852 4.470 1.00 0.00 17 LYS A N 9
ATOM 14738 C CA . LYS A 1 17 ? -1.925 14.968 5.398 1.00 0.00 17 LYS A CA 9
ATOM 14739 C C . LYS A 1 17 ? -0.511 15.465 5.707 1.00 0.00 17 LYS A C 9
ATOM 14740 O O . LYS A 1 17 ? 0.464 14.750 5.485 1.00 0.00 17 LYS A O 9
ATOM 14759 N N . GLY A 1 18 ? -0.446 16.688 6.213 1.00 0.00 18 GLY A N 9
ATOM 14760 C CA . GLY A 1 18 ? 0.832 17.289 6.554 1.00 0.00 18 GLY A CA 9
ATOM 14761 C C . GLY A 1 18 ? 1.317 18.216 5.438 1.00 0.00 18 GLY A C 9
ATOM 14762 O O . GLY A 1 18 ? 1.818 17.753 4.415 1.00 0.00 18 GLY A O 9
ATOM 14766 N N . ALA A 1 19 ? 1.150 19.510 5.673 1.00 0.00 19 ALA A N 9
ATOM 14767 C CA . ALA A 1 19 ? 1.565 20.506 4.701 1.00 0.00 19 ALA A CA 9
ATOM 14768 C C . ALA A 1 19 ? 1.135 21.893 5.183 1.00 0.00 19 ALA A C 9
ATOM 14769 O O . ALA A 1 19 ? 0.250 22.014 6.029 1.00 0.00 19 ALA A O 9
ATOM 14776 N N . PHE A 1 20 ? 1.783 22.906 4.626 1.00 0.00 20 PHE A N 9
ATOM 14777 C CA . PHE A 1 20 ? 1.479 24.279 4.989 1.00 0.00 20 PHE A CA 9
ATOM 14778 C C . PHE A 1 20 ? -0.019 24.562 4.861 1.00 0.00 20 PHE A C 9
ATOM 14779 O O . PHE A 1 20 ? -0.805 23.653 4.599 1.00 0.00 20 PHE A O 9
ATOM 14796 N N . MET A 1 21 ? -0.369 25.825 5.053 1.00 0.00 21 MET A N 9
ATOM 14797 C CA . MET A 1 21 ? -1.759 26.238 4.963 1.00 0.00 21 MET A CA 9
ATOM 14798 C C . MET A 1 21 ? -2.479 25.498 3.834 1.00 0.00 21 MET A C 9
ATOM 14799 O O . MET A 1 21 ? -3.613 25.052 4.003 1.00 0.00 21 MET A O 9
ATOM 14813 N N . LYS A 1 22 ? -1.791 25.389 2.707 1.00 0.00 22 LYS A N 9
ATOM 14814 C CA . LYS A 1 22 ? -2.350 24.710 1.551 1.00 0.00 22 LYS A CA 9
ATOM 14815 C C . LYS A 1 22 ? -2.974 23.385 1.995 1.00 0.00 22 LYS A C 9
ATOM 14816 O O . LYS A 1 22 ? -2.655 22.873 3.068 1.00 0.00 22 LYS A O 9
ATOM 14835 N N . PRO A 1 23 ? -3.875 22.854 1.126 1.00 0.00 23 PRO A N 9
ATOM 14836 C CA . PRO A 1 23 ? -4.546 21.598 1.418 1.00 0.00 23 PRO A CA 9
ATOM 14837 C C . PRO A 1 23 ? -3.601 20.412 1.218 1.00 0.00 23 PRO A C 9
ATOM 14838 O O . PRO A 1 23 ? -2.532 20.558 0.626 1.00 0.00 23 PRO A O 9
ATOM 14849 N N . TRP A 1 24 ? -4.028 19.264 1.722 1.00 0.00 24 TRP A N 9
ATOM 14850 C CA . TRP A 1 24 ? -3.234 18.053 1.606 1.00 0.00 24 TRP A CA 9
ATOM 14851 C C . TRP A 1 24 ? -2.763 17.934 0.155 1.00 0.00 24 TRP A C 9
ATOM 14852 O O . TRP A 1 24 ? -3.475 18.328 -0.767 1.00 0.00 24 TRP A O 9
ATOM 14873 N N . LYS A 1 25 ? -1.565 17.389 -0.002 1.00 0.00 25 LYS A N 9
ATOM 14874 C CA . LYS A 1 25 ? -0.990 17.214 -1.325 1.00 0.00 25 LYS A CA 9
ATOM 14875 C C . LYS A 1 25 ? -1.520 15.916 -1.938 1.00 0.00 25 LYS A C 9
ATOM 14876 O O . LYS A 1 25 ? -1.823 14.965 -1.220 1.00 0.00 25 LYS A O 9
ATOM 14895 N N . ALA A 1 26 ? -1.616 15.919 -3.260 1.00 0.00 26 ALA A N 9
ATOM 14896 C CA . ALA A 1 26 ? -2.104 14.754 -3.978 1.00 0.00 26 ALA A CA 9
ATOM 14897 C C . ALA A 1 26 ? -0.931 14.061 -4.674 1.00 0.00 26 ALA A C 9
ATOM 14898 O O . ALA A 1 26 ? -0.257 14.662 -5.509 1.00 0.00 26 ALA A O 9
ATOM 14905 N N . ARG A 1 27 ? -0.723 12.806 -4.304 1.00 0.00 27 ARG A N 9
ATOM 14906 C CA . ARG A 1 27 ? 0.357 12.025 -4.882 1.00 0.00 27 ARG A CA 9
ATOM 14907 C C . ARG A 1 27 ? -0.198 10.769 -5.556 1.00 0.00 27 ARG A C 9
ATOM 14908 O O . ARG A 1 27 ? -1.330 10.366 -5.291 1.00 0.00 27 ARG A O 9
ATOM 14929 N N . TRP A 1 28 ? 0.624 10.184 -6.415 1.00 0.00 28 TRP A N 9
ATOM 14930 C CA . TRP A 1 28 ? 0.229 8.981 -7.129 1.00 0.00 28 TRP A CA 9
ATOM 14931 C C . TRP A 1 28 ? 0.784 7.776 -6.368 1.00 0.00 28 TRP A C 9
ATOM 14932 O O . TRP A 1 28 ? 1.980 7.496 -6.429 1.00 0.00 28 TRP A O 9
ATOM 14953 N N . PHE A 1 29 ? -0.111 7.094 -5.669 1.00 0.00 29 PHE A N 9
ATOM 14954 C CA . PHE A 1 29 ? 0.274 5.924 -4.898 1.00 0.00 29 PHE A CA 9
ATOM 14955 C C . PHE A 1 29 ? 0.177 4.653 -5.743 1.00 0.00 29 PHE A C 9
ATOM 14956 O O . PHE A 1 29 ? -0.344 4.682 -6.857 1.00 0.00 29 PHE A O 9
ATOM 14973 N N . VAL A 1 30 ? 0.688 3.567 -5.182 1.00 0.00 30 VAL A N 9
ATOM 14974 C CA . VAL A 1 30 ? 0.666 2.288 -5.870 1.00 0.00 30 VAL A CA 9
ATOM 14975 C C . VAL A 1 30 ? 0.470 1.167 -4.848 1.00 0.00 30 VAL A C 9
ATOM 14976 O O . VAL A 1 30 ? 1.336 0.930 -4.007 1.00 0.00 30 VAL A O 9
ATOM 14989 N N . LEU A 1 31 ? -0.673 0.505 -4.954 1.00 0.00 31 LEU A N 9
ATOM 14990 C CA . LEU A 1 31 ? -0.994 -0.585 -4.049 1.00 0.00 31 LEU A CA 9
ATOM 14991 C C . LEU A 1 31 ? -0.478 -1.900 -4.638 1.00 0.00 31 LEU A C 9
ATOM 14992 O O . LEU A 1 31 ? -1.227 -2.632 -5.282 1.00 0.00 31 LEU A O 9
ATOM 15008 N N . ASP A 1 32 ? 0.799 -2.158 -4.396 1.00 0.00 32 ASP A N 9
ATOM 15009 C CA . ASP A 1 32 ? 1.424 -3.372 -4.895 1.00 0.00 32 ASP A CA 9
ATOM 15010 C C . ASP A 1 32 ? 1.064 -4.541 -3.976 1.00 0.00 32 ASP A C 9
ATOM 15011 O O . ASP A 1 32 ? 1.238 -4.457 -2.762 1.00 0.00 32 ASP A O 9
ATOM 15020 N N . LYS A 1 33 ? 0.568 -5.604 -4.592 1.00 0.00 33 LYS A N 9
ATOM 15021 C CA . LYS A 1 33 ? 0.181 -6.789 -3.844 1.00 0.00 33 LYS A CA 9
ATOM 15022 C C . LYS A 1 33 ? 1.324 -7.805 -3.881 1.00 0.00 33 LYS A C 9
ATOM 15023 O O . LYS A 1 33 ? 1.564 -8.511 -2.903 1.00 0.00 33 LYS A O 9
ATOM 15042 N N . THR A 1 34 ? 1.999 -7.848 -5.021 1.00 0.00 34 THR A N 9
ATOM 15043 C CA . THR A 1 34 ? 3.111 -8.766 -5.198 1.00 0.00 34 THR A CA 9
ATOM 15044 C C . THR A 1 34 ? 4.307 -8.325 -4.353 1.00 0.00 34 THR A C 9
ATOM 15045 O O . THR A 1 34 ? 5.098 -9.155 -3.908 1.00 0.00 34 THR A O 9
ATOM 15056 N N . LYS A 1 35 ? 4.403 -7.018 -4.158 1.00 0.00 35 LYS A N 9
ATOM 15057 C CA . LYS A 1 35 ? 5.490 -6.456 -3.374 1.00 0.00 35 LYS A CA 9
ATOM 15058 C C . LYS A 1 35 ? 5.018 -6.246 -1.933 1.00 0.00 35 LYS A C 9
ATOM 15059 O O . LYS A 1 35 ? 5.813 -6.329 -0.998 1.00 0.00 35 LYS A O 9
ATOM 15078 N N . HIS A 1 36 ? 3.728 -5.979 -1.799 1.00 0.00 36 HIS A N 9
ATOM 15079 C CA . HIS A 1 36 ? 3.142 -5.757 -0.489 1.00 0.00 36 HIS A CA 9
ATOM 15080 C C . HIS A 1 36 ? 3.697 -4.463 0.110 1.00 0.00 36 HIS A C 9
ATOM 15081 O O . HIS A 1 36 ? 3.977 -4.398 1.306 1.00 0.00 36 HIS A O 9
ATOM 15095 N N . GLN A 1 37 ? 3.840 -3.465 -0.750 1.00 0.00 37 GLN A N 9
ATOM 15096 C CA . GLN A 1 37 ? 4.357 -2.176 -0.321 1.00 0.00 37 GLN A CA 9
ATOM 15097 C C . GLN A 1 37 ? 3.540 -1.043 -0.944 1.00 0.00 37 GLN A C 9
ATOM 15098 O O . GLN A 1 37 ? 2.807 -1.258 -1.908 1.00 0.00 37 GLN A O 9
ATOM 15112 N N . LEU A 1 38 ? 3.693 0.140 -0.367 1.00 0.00 38 LEU A N 9
ATOM 15113 C CA . LEU A 1 38 ? 2.978 1.308 -0.854 1.00 0.00 38 LEU A CA 9
ATOM 15114 C C . LEU A 1 38 ? 3.967 2.262 -1.526 1.00 0.00 38 LEU A C 9
ATOM 15115 O O . LEU A 1 38 ? 4.709 2.972 -0.849 1.00 0.00 38 LEU A O 9
ATOM 15131 N N . ARG A 1 39 ? 3.945 2.249 -2.851 1.00 0.00 39 ARG A N 9
ATOM 15132 C CA . ARG A 1 39 ? 4.831 3.104 -3.623 1.00 0.00 39 ARG A CA 9
ATOM 15133 C C . ARG A 1 39 ? 4.075 4.338 -4.122 1.00 0.00 39 ARG A C 9
ATOM 15134 O O . ARG A 1 39 ? 3.067 4.214 -4.816 1.00 0.00 39 ARG A O 9
ATOM 15155 N N . TYR A 1 40 ? 4.592 5.499 -3.748 1.00 0.00 40 TYR A N 9
ATOM 15156 C CA . TYR A 1 40 ? 3.979 6.754 -4.149 1.00 0.00 40 TYR A CA 9
ATOM 15157 C C . TYR A 1 40 ? 5.019 7.709 -4.739 1.00 0.00 40 TYR A C 9
ATOM 15158 O O . TYR A 1 40 ? 6.165 7.737 -4.293 1.00 0.00 40 TYR A O 9
ATOM 15176 N N . TYR A 1 41 ? 4.581 8.468 -5.733 1.00 0.00 41 TYR A N 9
ATOM 15177 C CA . TYR A 1 41 ? 5.460 9.421 -6.389 1.00 0.00 41 TYR A CA 9
ATOM 15178 C C . TYR A 1 41 ? 4.880 10.836 -6.325 1.00 0.00 41 TYR A C 9
ATOM 15179 O O . TYR A 1 41 ? 3.701 11.014 -6.025 1.00 0.00 41 TYR A O 9
ATOM 15197 N N . ASP A 1 42 ? 5.736 11.805 -6.612 1.00 0.00 42 ASP A N 9
ATOM 15198 C CA . ASP A 1 42 ? 5.323 13.198 -6.592 1.00 0.00 42 ASP A CA 9
ATOM 15199 C C . ASP A 1 42 ? 4.406 13.472 -7.785 1.00 0.00 42 ASP A C 9
ATOM 15200 O O . ASP A 1 42 ? 3.488 14.286 -7.693 1.00 0.00 42 ASP A O 9
ATOM 15209 N N . HIS A 1 43 ? 4.686 12.777 -8.877 1.00 0.00 43 HIS A N 9
ATOM 15210 C CA . HIS A 1 43 ? 3.897 12.934 -10.088 1.00 0.00 43 HIS A CA 9
ATOM 15211 C C . HIS A 1 43 ? 3.310 11.582 -10.498 1.00 0.00 43 HIS A C 9
ATOM 15212 O O . HIS A 1 43 ? 3.410 10.607 -9.755 1.00 0.00 43 HIS A O 9
ATOM 15226 N N . ARG A 1 44 ? 2.711 11.567 -11.679 1.00 0.00 44 ARG A N 9
ATOM 15227 C CA . ARG A 1 44 ? 2.108 10.351 -12.197 1.00 0.00 44 ARG A CA 9
ATOM 15228 C C . ARG A 1 44 ? 2.950 9.788 -13.345 1.00 0.00 44 ARG A C 9
ATOM 15229 O O . ARG A 1 44 ? 2.508 8.893 -14.063 1.00 0.00 44 ARG A O 9
ATOM 15250 N N . MET A 1 45 ? 4.148 10.338 -13.482 1.00 0.00 45 MET A N 9
ATOM 15251 C CA . MET A 1 45 ? 5.055 9.902 -14.530 1.00 0.00 45 MET A CA 9
ATOM 15252 C C . MET A 1 45 ? 6.506 9.926 -14.044 1.00 0.00 45 MET A C 9
ATOM 15253 O O . MET A 1 45 ? 7.413 10.266 -14.803 1.00 0.00 45 MET A O 9
ATOM 15267 N N . ASP A 1 46 ? 6.680 9.561 -12.782 1.00 0.00 46 ASP A N 9
ATOM 15268 C CA . ASP A 1 46 ? 8.005 9.536 -12.186 1.00 0.00 46 ASP A CA 9
ATOM 15269 C C . ASP A 1 46 ? 8.574 8.119 -12.277 1.00 0.00 46 ASP A C 9
ATOM 15270 O O . ASP A 1 46 ? 7.909 7.154 -11.903 1.00 0.00 46 ASP A O 9
ATOM 15279 N N . THR A 1 47 ? 9.798 8.038 -12.777 1.00 0.00 47 THR A N 9
ATOM 15280 C CA . THR A 1 47 ? 10.464 6.755 -12.922 1.00 0.00 47 THR A CA 9
ATOM 15281 C C . THR A 1 47 ? 11.013 6.284 -11.573 1.00 0.00 47 THR A C 9
ATOM 15282 O O . THR A 1 47 ? 11.079 5.084 -11.311 1.00 0.00 47 THR A O 9
ATOM 15293 N N . GLU A 1 48 ? 11.393 7.253 -10.754 1.00 0.00 48 GLU A N 9
ATOM 15294 C CA . GLU A 1 48 ? 11.934 6.953 -9.439 1.00 0.00 48 GLU A CA 9
ATOM 15295 C C . GLU A 1 48 ? 10.879 7.207 -8.360 1.00 0.00 48 GLU A C 9
ATOM 15296 O O . GLU A 1 48 ? 10.147 8.193 -8.423 1.00 0.00 48 GLU A O 9
ATOM 15308 N N . CYS A 1 49 ? 10.835 6.299 -7.396 1.00 0.00 49 CYS A N 9
ATOM 15309 C CA . CYS A 1 49 ? 9.882 6.412 -6.305 1.00 0.00 49 CYS A CA 9
ATOM 15310 C C . CYS A 1 49 ? 10.592 7.054 -5.112 1.00 0.00 49 CYS A C 9
ATOM 15311 O O . CYS A 1 49 ? 11.765 6.778 -4.861 1.00 0.00 49 CYS A O 9
ATOM 15319 N N . LYS A 1 50 ? 9.852 7.897 -4.407 1.00 0.00 50 LYS A N 9
ATOM 15320 C CA . LYS A 1 50 ? 10.397 8.580 -3.245 1.00 0.00 50 LYS A CA 9
ATOM 15321 C C . LYS A 1 50 ? 9.576 8.207 -2.009 1.00 0.00 50 LYS A C 9
ATOM 15322 O O . LYS A 1 50 ? 8.582 8.860 -1.699 1.00 0.00 50 LYS A O 9
ATOM 15341 N N . GLY A 1 51 ? 10.024 7.157 -1.336 1.00 0.00 51 GLY A N 9
ATOM 15342 C CA . GLY A 1 51 ? 9.344 6.689 -0.140 1.00 0.00 51 GLY A CA 9
ATOM 15343 C C . GLY A 1 51 ? 8.580 5.392 -0.416 1.00 0.00 51 GLY A C 9
ATOM 15344 O O . GLY A 1 51 ? 8.157 5.145 -1.544 1.00 0.00 51 GLY A O 9
ATOM 15348 N N . VAL A 1 52 ? 8.428 4.598 0.634 1.00 0.00 52 VAL A N 9
ATOM 15349 C CA . VAL A 1 52 ? 7.722 3.333 0.520 1.00 0.00 52 VAL A CA 9
ATOM 15350 C C . VAL A 1 52 ? 7.026 3.020 1.846 1.00 0.00 52 VAL A C 9
ATOM 15351 O O . VAL A 1 52 ? 7.447 3.497 2.899 1.00 0.00 52 VAL A O 9
ATOM 15364 N N . ILE A 1 53 ? 5.974 2.221 1.751 1.00 0.00 53 ILE A N 9
ATOM 15365 C CA . ILE A 1 53 ? 5.216 1.839 2.930 1.00 0.00 53 ILE A CA 9
ATOM 15366 C C . ILE A 1 53 ? 4.897 0.344 2.864 1.00 0.00 53 ILE A C 9
ATOM 15367 O O . ILE A 1 53 ? 3.987 -0.070 2.147 1.00 0.00 53 ILE A O 9
ATOM 15383 N N . ASP A 1 54 ? 5.665 -0.426 3.620 1.00 0.00 54 ASP A N 9
ATOM 15384 C CA . ASP A 1 54 ? 5.476 -1.867 3.657 1.00 0.00 54 ASP A CA 9
ATOM 15385 C C . ASP A 1 54 ? 4.038 -2.178 4.076 1.00 0.00 54 ASP A C 9
ATOM 15386 O O . ASP A 1 54 ? 3.604 -1.783 5.157 1.00 0.00 54 ASP A O 9
ATOM 15395 N N . LEU A 1 55 ? 3.339 -2.882 3.198 1.00 0.00 55 LEU A N 9
ATOM 15396 C CA . LEU A 1 55 ? 1.959 -3.251 3.463 1.00 0.00 55 LEU A CA 9
ATOM 15397 C C . LEU A 1 55 ? 1.924 -4.338 4.539 1.00 0.00 55 LEU A C 9
ATOM 15398 O O . LEU A 1 55 ? 0.941 -4.463 5.268 1.00 0.00 55 LEU A O 9
ATOM 15414 N N . ALA A 1 56 ? 3.008 -5.097 4.604 1.00 0.00 56 ALA A N 9
ATOM 15415 C CA . ALA A 1 56 ? 3.113 -6.170 5.578 1.00 0.00 56 ALA A CA 9
ATOM 15416 C C . ALA A 1 56 ? 3.270 -5.569 6.977 1.00 0.00 56 ALA A C 9
ATOM 15417 O O . ALA A 1 56 ? 3.219 -6.287 7.974 1.00 0.00 56 ALA A O 9
ATOM 15424 N N . GLU A 1 57 ? 3.458 -4.258 7.005 1.00 0.00 57 GLU A N 9
ATOM 15425 C CA . GLU A 1 57 ? 3.622 -3.553 8.265 1.00 0.00 57 GLU A CA 9
ATOM 15426 C C . GLU A 1 57 ? 2.300 -2.911 8.690 1.00 0.00 57 GLU A C 9
ATOM 15427 O O . GLU A 1 57 ? 2.087 -2.646 9.872 1.00 0.00 57 GLU A O 9
ATOM 15439 N N . VAL A 1 58 ? 1.447 -2.679 7.703 1.00 0.00 58 VAL A N 9
ATOM 15440 C CA . VAL A 1 58 ? 0.152 -2.073 7.961 1.00 0.00 58 VAL A CA 9
ATOM 15441 C C . VAL A 1 58 ? -0.625 -2.942 8.952 1.00 0.00 58 VAL A C 9
ATOM 15442 O O . VAL A 1 58 ? -0.767 -4.146 8.748 1.00 0.00 58 VAL A O 9
ATOM 15455 N N . GLU A 1 59 ? -1.107 -2.297 10.004 1.00 0.00 59 GLU A N 9
ATOM 15456 C CA . GLU A 1 59 ? -1.865 -2.995 11.028 1.00 0.00 59 GLU A CA 9
ATOM 15457 C C . GLU A 1 59 ? -3.357 -2.978 10.687 1.00 0.00 59 GLU A C 9
ATOM 15458 O O . GLU A 1 59 ? -4.086 -3.909 11.029 1.00 0.00 59 GLU A O 9
ATOM 15470 N N . ALA A 1 60 ? -3.767 -1.910 10.019 1.00 0.00 60 ALA A N 9
ATOM 15471 C CA . ALA A 1 60 ? -5.158 -1.760 9.629 1.00 0.00 60 ALA A CA 9
ATOM 15472 C C . ALA A 1 60 ? -5.427 -0.297 9.269 1.00 0.00 60 ALA A C 9
ATOM 15473 O O . ALA A 1 60 ? -4.553 0.555 9.424 1.00 0.00 60 ALA A O 9
ATOM 15480 N N . VAL A 1 61 ? -6.640 -0.051 8.796 1.00 0.00 61 VAL A N 9
ATOM 15481 C CA . VAL A 1 61 ? -7.035 1.294 8.413 1.00 0.00 61 VAL A CA 9
ATOM 15482 C C . VAL A 1 61 ? -8.463 1.558 8.895 1.00 0.00 61 VAL A C 9
ATOM 15483 O O . VAL A 1 61 ? -9.227 0.623 9.126 1.00 0.00 61 VAL A O 9
ATOM 15496 N N . ALA A 1 62 ? -8.779 2.837 9.034 1.00 0.00 62 ALA A N 9
ATOM 15497 C CA . ALA A 1 62 ? -10.102 3.237 9.484 1.00 0.00 62 ALA A CA 9
ATOM 15498 C C . ALA A 1 62 ? -10.508 4.531 8.777 1.00 0.00 62 ALA A C 9
ATOM 15499 O O . ALA A 1 62 ? -9.669 5.394 8.523 1.00 0.00 62 ALA A O 9
ATOM 15506 N N . PRO A 1 63 ? -11.829 4.628 8.470 1.00 0.00 63 PRO A N 9
ATOM 15507 C CA . PRO A 1 63 ? -12.357 5.803 7.797 1.00 0.00 63 PRO A CA 9
ATOM 15508 C C . PRO A 1 63 ? -12.458 6.987 8.759 1.00 0.00 63 PRO A C 9
ATOM 15509 O O . PRO A 1 63 ? -13.146 6.909 9.776 1.00 0.00 63 PRO A O 9
ATOM 15520 N N . GLY A 1 64 ? -11.762 8.058 8.405 1.00 0.00 64 GLY A N 9
ATOM 15521 C CA . GLY A 1 64 ? -11.764 9.257 9.225 1.00 0.00 64 GLY A CA 9
ATOM 15522 C C . GLY A 1 64 ? -12.690 10.323 8.634 1.00 0.00 64 GLY A C 9
ATOM 15523 O O . GLY A 1 64 ? -13.400 10.065 7.663 1.00 0.00 64 GLY A O 9
ATOM 15527 N N . THR A 1 65 ? -12.653 11.498 9.245 1.00 0.00 65 THR A N 9
ATOM 15528 C CA . THR A 1 65 ? -13.480 12.603 8.793 1.00 0.00 65 THR A CA 9
ATOM 15529 C C . THR A 1 65 ? -12.607 13.727 8.230 1.00 0.00 65 THR A C 9
ATOM 15530 O O . THR A 1 65 ? -11.411 13.789 8.512 1.00 0.00 65 THR A O 9
ATOM 15541 N N . PRO A 1 66 ? -13.255 14.609 7.424 1.00 0.00 66 PRO A N 9
ATOM 15542 C CA . PRO A 1 66 ? -12.551 15.727 6.819 1.00 0.00 66 PRO A CA 9
ATOM 15543 C C . PRO A 1 66 ? -12.271 16.822 7.850 1.00 0.00 66 PRO A C 9
ATOM 15544 O O . PRO A 1 66 ? -13.199 17.429 8.383 1.00 0.00 66 PRO A O 9
ATOM 15555 N N . THR A 1 67 ? -10.989 17.040 8.101 1.00 0.00 67 THR A N 9
ATOM 15556 C CA . THR A 1 67 ? -10.575 18.051 9.059 1.00 0.00 67 THR A CA 9
ATOM 15557 C C . THR A 1 67 ? -10.192 19.345 8.338 1.00 0.00 67 THR A C 9
ATOM 15558 O O . THR A 1 67 ? -10.354 19.454 7.123 1.00 0.00 67 THR A O 9
ATOM 15569 N N . ILE A 1 68 ? -9.691 20.293 9.116 1.00 0.00 68 ILE A N 9
ATOM 15570 C CA . ILE A 1 68 ? -9.284 21.575 8.567 1.00 0.00 68 ILE A CA 9
ATOM 15571 C C . ILE A 1 68 ? -8.030 21.382 7.710 1.00 0.00 68 ILE A C 9
ATOM 15572 O O . ILE A 1 68 ? -7.106 20.674 8.107 1.00 0.00 68 ILE A O 9
ATOM 15588 N N . GLY A 1 69 ? -8.039 22.026 6.552 1.00 0.00 69 GLY A N 9
ATOM 15589 C CA . GLY A 1 69 ? -6.915 21.935 5.637 1.00 0.00 69 GLY A CA 9
ATOM 15590 C C . GLY A 1 69 ? -7.225 20.982 4.480 1.00 0.00 69 GLY A C 9
ATOM 15591 O O . GLY A 1 69 ? -6.867 21.254 3.335 1.00 0.00 69 GLY A O 9
ATOM 15595 N N . ALA A 1 70 ? -7.887 19.886 4.820 1.00 0.00 70 ALA A N 9
ATOM 15596 C CA . ALA A 1 70 ? -8.250 18.892 3.824 1.00 0.00 70 ALA A CA 9
ATOM 15597 C C . ALA A 1 70 ? -8.884 19.591 2.619 1.00 0.00 70 ALA A C 9
ATOM 15598 O O . ALA A 1 70 ? -9.257 20.760 2.701 1.00 0.00 70 ALA A O 9
ATOM 15605 N N . PRO A 1 71 ? -8.988 18.826 1.500 1.00 0.00 71 PRO A N 9
ATOM 15606 C CA . PRO A 1 71 ? -9.570 19.359 0.280 1.00 0.00 71 PRO A CA 9
ATOM 15607 C C . PRO A 1 71 ? -11.092 19.458 0.397 1.00 0.00 71 PRO A C 9
ATOM 15608 O O . PRO A 1 71 ? -11.671 19.035 1.396 1.00 0.00 71 PRO A O 9
ATOM 15619 N N . LYS A 1 72 ? -11.698 20.019 -0.640 1.00 0.00 72 LYS A N 9
ATOM 15620 C CA . LYS A 1 72 ? -13.142 20.179 -0.666 1.00 0.00 72 LYS A CA 9
ATOM 15621 C C . LYS A 1 72 ? -13.754 19.100 -1.562 1.00 0.00 72 LYS A C 9
ATOM 15622 O O . LYS A 1 72 ? -14.729 18.454 -1.183 1.00 0.00 72 LYS A O 9
ATOM 15641 N N . THR A 1 73 ? -13.156 18.939 -2.733 1.00 0.00 73 THR A N 9
ATOM 15642 C CA . THR A 1 73 ? -13.629 17.950 -3.686 1.00 0.00 73 THR A CA 9
ATOM 15643 C C . THR A 1 73 ? -13.975 16.643 -2.969 1.00 0.00 73 THR A C 9
ATOM 15644 O O . THR A 1 73 ? -15.092 16.141 -3.090 1.00 0.00 73 THR A O 9
ATOM 15655 N N . VAL A 1 74 ? -12.997 16.129 -2.239 1.00 0.00 74 VAL A N 9
ATOM 15656 C CA . VAL A 1 74 ? -13.184 14.890 -1.503 1.00 0.00 74 VAL A CA 9
ATOM 15657 C C . VAL A 1 74 ? -14.294 15.079 -0.468 1.00 0.00 74 VAL A C 9
ATOM 15658 O O . VAL A 1 74 ? -14.555 16.198 -0.030 1.00 0.00 74 VAL A O 9
ATOM 15671 N N . ASP A 1 75 ? -14.919 13.967 -0.108 1.00 0.00 75 ASP A N 9
ATOM 15672 C CA . ASP A 1 75 ? -15.996 13.997 0.867 1.00 0.00 75 ASP A CA 9
ATOM 15673 C C . ASP A 1 75 ? -15.477 13.477 2.209 1.00 0.00 75 ASP A C 9
ATOM 15674 O O . ASP A 1 75 ? -14.270 13.459 2.448 1.00 0.00 75 ASP A O 9
ATOM 15683 N N . GLU A 1 76 ? -16.414 13.067 3.051 1.00 0.00 76 GLU A N 9
ATOM 15684 C CA . GLU A 1 76 ? -16.067 12.548 4.363 1.00 0.00 76 GLU A CA 9
ATOM 15685 C C . GLU A 1 76 ? -15.957 11.023 4.319 1.00 0.00 76 GLU A C 9
ATOM 15686 O O . GLU A 1 76 ? -15.181 10.431 5.068 1.00 0.00 76 GLU A O 9
ATOM 15698 N N . LYS A 1 77 ? -16.745 10.430 3.434 1.00 0.00 77 LYS A N 9
ATOM 15699 C CA . LYS A 1 77 ? -16.746 8.985 3.283 1.00 0.00 77 LYS A CA 9
ATOM 15700 C C . LYS A 1 77 ? -15.616 8.575 2.336 1.00 0.00 77 LYS A C 9
ATOM 15701 O O . LYS A 1 77 ? -15.841 7.837 1.378 1.00 0.00 77 LYS A O 9
ATOM 15720 N N . ALA A 1 78 ? -14.426 9.071 2.638 1.00 0.00 78 ALA A N 9
ATOM 15721 C CA . ALA A 1 78 ? -13.260 8.766 1.826 1.00 0.00 78 ALA A CA 9
ATOM 15722 C C . ALA A 1 78 ? -12.017 8.731 2.718 1.00 0.00 78 ALA A C 9
ATOM 15723 O O . ALA A 1 78 ? -11.213 7.804 2.633 1.00 0.00 78 ALA A O 9
ATOM 15730 N N . PHE A 1 79 ? -11.899 9.752 3.554 1.00 0.00 79 PHE A N 9
ATOM 15731 C CA . PHE A 1 79 ? -10.768 9.850 4.461 1.00 0.00 79 PHE A CA 9
ATOM 15732 C C . PHE A 1 79 ? -10.559 8.539 5.220 1.00 0.00 79 PHE A C 9
ATOM 15733 O O . PHE A 1 79 ? -11.489 8.014 5.830 1.00 0.00 79 PHE A O 9
ATOM 15750 N N . PHE A 1 80 ? -9.330 8.046 5.157 1.00 0.00 80 PHE A N 9
ATOM 15751 C CA . PHE A 1 80 ? -8.987 6.805 5.831 1.00 0.00 80 PHE A CA 9
ATOM 15752 C C . PHE A 1 80 ? -7.553 6.849 6.364 1.00 0.00 80 PHE A C 9
ATOM 15753 O O . PHE A 1 80 ? -6.626 7.199 5.634 1.00 0.00 80 PHE A O 9
ATOM 15770 N N . ASP A 1 81 ? -7.416 6.491 7.632 1.00 0.00 81 ASP A N 9
ATOM 15771 C CA . ASP A 1 81 ? -6.111 6.485 8.271 1.00 0.00 81 ASP A CA 9
ATOM 15772 C C . ASP A 1 81 ? -5.468 5.107 8.097 1.00 0.00 81 ASP A C 9
ATOM 15773 O O . ASP A 1 81 ? -6.126 4.084 8.280 1.00 0.00 81 ASP A O 9
ATOM 15782 N N . VAL A 1 82 ? -4.191 5.126 7.746 1.00 0.00 82 VAL A N 9
ATOM 15783 C CA . VAL A 1 82 ? -3.452 3.891 7.545 1.00 0.00 82 VAL A CA 9
ATOM 15784 C C . VAL A 1 82 ? -2.512 3.665 8.731 1.00 0.00 82 VAL A C 9
ATOM 15785 O O . VAL A 1 82 ? -1.584 4.442 8.948 1.00 0.00 82 VAL A O 9
ATOM 15798 N N . LYS A 1 83 ? -2.786 2.598 9.468 1.00 0.00 83 LYS A N 9
ATOM 15799 C CA . LYS A 1 83 ? -1.976 2.261 10.626 1.00 0.00 83 LYS A CA 9
ATOM 15800 C C . LYS A 1 83 ? -0.871 1.291 10.205 1.00 0.00 83 LYS A C 9
ATOM 15801 O O . LYS A 1 83 ? -1.125 0.333 9.476 1.00 0.00 83 LYS A O 9
ATOM 15820 N N . THR A 1 84 ? 0.333 1.572 10.682 1.00 0.00 84 THR A N 9
ATOM 15821 C CA . THR A 1 84 ? 1.478 0.737 10.364 1.00 0.00 84 THR A CA 9
ATOM 15822 C C . THR A 1 84 ? 2.346 0.526 11.606 1.00 0.00 84 THR A C 9
ATOM 15823 O O . THR A 1 84 ? 1.951 0.891 12.713 1.00 0.00 84 THR A O 9
ATOM 15834 N N . THR A 1 85 ? 3.511 -0.063 11.382 1.00 0.00 85 THR A N 9
ATOM 15835 C CA . THR A 1 85 ? 4.438 -0.327 12.470 1.00 0.00 85 THR A CA 9
ATOM 15836 C C . THR A 1 85 ? 5.208 0.944 12.835 1.00 0.00 85 THR A C 9
ATOM 15837 O O . THR A 1 85 ? 5.418 1.229 14.013 1.00 0.00 85 THR A O 9
ATOM 15848 N N . ARG A 1 86 ? 5.607 1.672 11.803 1.00 0.00 86 ARG A N 9
ATOM 15849 C CA . ARG A 1 86 ? 6.349 2.906 12.000 1.00 0.00 86 ARG A CA 9
ATOM 15850 C C . ARG A 1 86 ? 5.487 3.932 12.737 1.00 0.00 86 ARG A C 9
ATOM 15851 O O . ARG A 1 86 ? 5.713 4.209 13.914 1.00 0.00 86 ARG A O 9
ATOM 15872 N N . ARG A 1 87 ? 4.515 4.469 12.014 1.00 0.00 87 ARG A N 9
ATOM 15873 C CA . ARG A 1 87 ? 3.617 5.459 12.584 1.00 0.00 87 ARG A CA 9
ATOM 15874 C C . ARG A 1 87 ? 2.280 5.453 11.840 1.00 0.00 87 ARG A C 9
ATOM 15875 O O . ARG A 1 87 ? 2.116 4.734 10.855 1.00 0.00 87 ARG A O 9
ATOM 15896 N N . VAL A 1 88 ? 1.358 6.263 12.339 1.00 0.00 88 VAL A N 9
ATOM 15897 C CA . VAL A 1 88 ? 0.040 6.361 11.734 1.00 0.00 88 VAL A CA 9
ATOM 15898 C C . VAL A 1 88 ? 0.091 7.351 10.569 1.00 0.00 88 VAL A C 9
ATOM 15899 O O . VAL A 1 88 ? 0.808 8.349 10.629 1.00 0.00 88 VAL A O 9
ATOM 15912 N N . TYR A 1 89 ? -0.680 7.042 9.537 1.00 0.00 89 TYR A N 9
ATOM 15913 C CA . TYR A 1 89 ? -0.732 7.892 8.360 1.00 0.00 89 TYR A CA 9
ATOM 15914 C C . TYR A 1 89 ? -2.157 8.386 8.103 1.00 0.00 89 TYR A C 9
ATOM 15915 O O . TYR A 1 89 ? -3.118 7.817 8.619 1.00 0.00 89 TYR A O 9
ATOM 15933 N N . ASN A 1 90 ? -2.249 9.439 7.305 1.00 0.00 90 ASN A N 9
ATOM 15934 C CA . ASN A 1 90 ? -3.541 10.016 6.973 1.00 0.00 90 ASN A CA 9
ATOM 15935 C C . ASN A 1 90 ? -3.637 10.203 5.458 1.00 0.00 90 ASN A C 9
ATOM 15936 O O . ASN A 1 90 ? -3.214 11.229 4.927 1.00 0.00 90 ASN A O 9
ATOM 15947 N N . PHE A 1 91 ? -4.196 9.195 4.803 1.00 0.00 91 PHE A N 9
ATOM 15948 C CA . PHE A 1 91 ? -4.353 9.236 3.359 1.00 0.00 91 PHE A CA 9
ATOM 15949 C C . PHE A 1 91 ? -5.807 9.519 2.974 1.00 0.00 91 PHE A C 9
ATOM 15950 O O . PHE A 1 91 ? -6.702 9.442 3.814 1.00 0.00 91 PHE A O 9
ATOM 15967 N N . CYS A 1 92 ? -5.996 9.840 1.702 1.00 0.00 92 CYS A N 9
ATOM 15968 C CA . CYS A 1 92 ? -7.325 10.135 1.195 1.00 0.00 92 CYS A CA 9
ATOM 15969 C C . CYS A 1 92 ? -7.354 9.802 -0.298 1.00 0.00 92 CYS A C 9
ATOM 15970 O O . CYS A 1 92 ? -6.308 9.716 -0.939 1.00 0.00 92 CYS A O 9
ATOM 15978 N N . ALA A 1 93 ? -8.564 9.623 -0.809 1.00 0.00 93 ALA A N 9
ATOM 15979 C CA . ALA A 1 93 ? -8.743 9.301 -2.214 1.00 0.00 93 ALA A CA 9
ATOM 15980 C C . ALA A 1 93 ? -9.435 10.471 -2.917 1.00 0.00 93 ALA A C 9
ATOM 15981 O O . ALA A 1 93 ? -9.813 11.450 -2.274 1.00 0.00 93 ALA A O 9
ATOM 15988 N N . GLN A 1 94 ? -9.580 10.332 -4.226 1.00 0.00 94 GLN A N 9
ATOM 15989 C CA . GLN A 1 94 ? -10.219 11.365 -5.023 1.00 0.00 94 GLN A CA 9
ATOM 15990 C C . GLN A 1 94 ? -11.696 11.029 -5.241 1.00 0.00 94 GLN A C 9
ATOM 15991 O O . GLN A 1 94 ? -12.254 11.324 -6.296 1.00 0.00 94 GLN A O 9
ATOM 16005 N N . ASP A 1 95 ? -12.287 10.417 -4.225 1.00 0.00 95 ASP A N 9
ATOM 16006 C CA . ASP A 1 95 ? -13.688 10.037 -4.292 1.00 0.00 95 ASP A CA 9
ATOM 16007 C C . ASP A 1 95 ? -14.046 9.206 -3.059 1.00 0.00 95 ASP A C 9
ATOM 16008 O O . ASP A 1 95 ? -13.162 8.715 -2.358 1.00 0.00 95 ASP A O 9
ATOM 16017 N N . VAL A 1 96 ? -15.345 9.073 -2.831 1.00 0.00 96 VAL A N 9
ATOM 16018 C CA . VAL A 1 96 ? -15.831 8.309 -1.695 1.00 0.00 96 VAL A CA 9
ATOM 16019 C C . VAL A 1 96 ? -15.692 6.815 -1.993 1.00 0.00 96 VAL A C 9
ATOM 16020 O O . VAL A 1 96 ? -15.217 6.052 -1.153 1.00 0.00 96 VAL A O 9
ATOM 16033 N N . PRO A 1 97 ? -16.128 6.432 -3.223 1.00 0.00 97 PRO A N 9
ATOM 16034 C CA . PRO A 1 97 ? -16.057 5.042 -3.642 1.00 0.00 97 PRO A CA 9
ATOM 16035 C C . PRO A 1 97 ? -14.620 4.647 -3.990 1.00 0.00 97 PRO A C 9
ATOM 16036 O O . PRO A 1 97 ? -14.298 3.462 -4.060 1.00 0.00 97 PRO A O 9
ATOM 16047 N N . SER A 1 98 ? -13.795 5.662 -4.198 1.00 0.00 98 SER A N 9
ATOM 16048 C CA . SER A 1 98 ? -12.400 5.436 -4.537 1.00 0.00 98 SER A CA 9
ATOM 16049 C C . SER A 1 98 ? -11.608 5.080 -3.277 1.00 0.00 98 SER A C 9
ATOM 16050 O O . SER A 1 98 ? -10.682 4.271 -3.330 1.00 0.00 98 SER A O 9
ATOM 16058 N N . ALA A 1 99 ? -11.999 5.701 -2.175 1.00 0.00 99 ALA A N 9
ATOM 16059 C CA . ALA A 1 99 ? -11.337 5.460 -0.904 1.00 0.00 99 ALA A CA 9
ATOM 16060 C C . ALA A 1 99 ? -11.656 4.041 -0.429 1.00 0.00 99 ALA A C 9
ATOM 16061 O O . ALA A 1 99 ? -10.750 3.266 -0.125 1.00 0.00 99 ALA A O 9
ATOM 16068 N N . GLN A 1 100 ? -12.946 3.744 -0.380 1.00 0.00 100 GLN A N 9
ATOM 16069 C CA . GLN A 1 100 ? -13.395 2.432 0.053 1.00 0.00 100 GLN A CA 9
ATOM 16070 C C . GLN A 1 100 ? -12.578 1.336 -0.634 1.00 0.00 100 GLN A C 9
ATOM 16071 O O . GLN A 1 100 ? -12.128 0.393 0.014 1.00 0.00 100 GLN A O 9
ATOM 16085 N N . GLN A 1 101 ? -12.409 1.499 -1.938 1.00 0.00 101 GLN A N 9
ATOM 16086 C CA . GLN A 1 101 ? -11.653 0.536 -2.721 1.00 0.00 101 GLN A CA 9
ATOM 16087 C C . GLN A 1 101 ? -10.203 0.478 -2.235 1.00 0.00 101 GLN A C 9
ATOM 16088 O O . GLN A 1 101 ? -9.590 -0.588 -2.226 1.00 0.00 101 GLN A O 9
ATOM 16102 N N . TRP A 1 102 ? -9.698 1.638 -1.842 1.00 0.00 102 TRP A N 9
ATOM 16103 C CA . TRP A 1 102 ? -8.332 1.733 -1.356 1.00 0.00 102 TRP A CA 9
ATOM 16104 C C . TRP A 1 102 ? -8.244 0.959 -0.039 1.00 0.00 102 TRP A C 9
ATOM 16105 O O . TRP A 1 102 ? -7.375 0.103 0.125 1.00 0.00 102 TRP A O 9
ATOM 16126 N N . VAL A 1 103 ? -9.155 1.287 0.865 1.00 0.00 103 VAL A N 9
ATOM 16127 C CA . VAL A 1 103 ? -9.191 0.633 2.162 1.00 0.00 103 VAL A CA 9
ATOM 16128 C C . VAL A 1 103 ? -9.416 -0.868 1.966 1.00 0.00 103 VAL A C 9
ATOM 16129 O O . VAL A 1 103 ? -8.622 -1.684 2.431 1.00 0.00 103 VAL A O 9
ATOM 16142 N N . ASP A 1 104 ? -10.502 -1.186 1.277 1.00 0.00 104 ASP A N 9
ATOM 16143 C CA . ASP A 1 104 ? -10.842 -2.574 1.014 1.00 0.00 104 ASP A CA 9
ATOM 16144 C C . ASP A 1 104 ? -9.588 -3.324 0.560 1.00 0.00 104 ASP A C 9
ATOM 16145 O O . ASP A 1 104 ? -9.308 -4.420 1.042 1.00 0.00 104 ASP A O 9
ATOM 16154 N N . ARG A 1 105 ? -8.867 -2.703 -0.362 1.00 0.00 105 ARG A N 9
ATOM 16155 C CA . ARG A 1 105 ? -7.650 -3.298 -0.886 1.00 0.00 105 ARG A CA 9
ATOM 16156 C C . ARG A 1 105 ? -6.628 -3.492 0.236 1.00 0.00 105 ARG A C 9
ATOM 16157 O O . ARG A 1 105 ? -6.233 -4.619 0.532 1.00 0.00 105 ARG A O 9
ATOM 16178 N N . ILE A 1 106 ? -6.229 -2.377 0.829 1.00 0.00 106 ILE A N 9
ATOM 16179 C CA . ILE A 1 106 ? -5.261 -2.410 1.912 1.00 0.00 106 ILE A CA 9
ATOM 16180 C C . ILE A 1 106 ? -5.720 -3.415 2.970 1.00 0.00 106 ILE A C 9
ATOM 16181 O O . ILE A 1 106 ? -4.950 -4.279 3.387 1.00 0.00 106 ILE A O 9
ATOM 16197 N N . GLN A 1 107 ? -6.973 -3.269 3.375 1.00 0.00 107 GLN A N 9
ATOM 16198 C CA . GLN A 1 107 ? -7.544 -4.153 4.376 1.00 0.00 107 GLN A CA 9
ATOM 16199 C C . GLN A 1 107 ? -7.496 -5.604 3.893 1.00 0.00 107 GLN A C 9
ATOM 16200 O O . GLN A 1 107 ? -7.673 -6.531 4.682 1.00 0.00 107 GLN A O 9
ATOM 16214 N N . SER A 1 108 ? -7.256 -5.755 2.599 1.00 0.00 108 SER A N 9
ATOM 16215 C CA . SER A 1 108 ? -7.182 -7.078 2.001 1.00 0.00 108 SER A CA 9
ATOM 16216 C C . SER A 1 108 ? -5.722 -7.523 1.895 1.00 0.00 108 SER A C 9
ATOM 16217 O O . SER A 1 108 ? -5.442 -8.655 1.503 1.00 0.00 108 SER A O 9
ATOM 16225 N N . CYS A 1 109 ? -4.831 -6.610 2.251 1.00 0.00 109 CYS A N 9
ATOM 16226 C CA . CYS A 1 109 ? -3.407 -6.895 2.201 1.00 0.00 109 CYS A CA 9
ATOM 16227 C C . CYS A 1 109 ? -2.944 -7.282 3.607 1.00 0.00 109 CYS A C 9
ATOM 16228 O O . CYS A 1 109 ? -1.976 -8.024 3.764 1.00 0.00 109 CYS A O 9
ATOM 16236 N N . LEU A 1 110 ? -3.659 -6.762 4.594 1.00 0.00 110 LEU A N 9
ATOM 16237 C CA . LEU A 1 110 ? -3.334 -7.044 5.982 1.00 0.00 110 LEU A CA 9
ATOM 16238 C C . LEU A 1 110 ? -2.869 -8.496 6.108 1.00 0.00 110 LEU A C 9
ATOM 16239 O O . LEU A 1 110 ? -1.975 -8.799 6.897 1.00 0.00 110 LEU A O 9
ATOM 16255 N N . SER A 1 111 ? -3.497 -9.355 5.319 1.00 0.00 111 SER A N 9
ATOM 16256 C CA . SER A 1 111 ? -3.159 -10.768 5.332 1.00 0.00 111 SER A CA 9
ATOM 16257 C C . SER A 1 111 ? -3.462 -11.392 3.968 1.00 0.00 111 SER A C 9
ATOM 16258 O O . SER A 1 111 ? -4.578 -11.279 3.465 1.00 0.00 111 SER A O 9
ATOM 16266 N N . SER A 1 112 ? -2.448 -12.036 3.409 1.00 0.00 112 SER A N 9
ATOM 16267 C CA . SER A 1 112 ? -2.592 -12.677 2.113 1.00 0.00 112 SER A CA 9
ATOM 16268 C C . SER A 1 112 ? -1.240 -13.219 1.645 1.00 0.00 112 SER A C 9
ATOM 16269 O O . SER A 1 112 ? -0.511 -12.540 0.924 1.00 0.00 112 SER A O 9
ATOM 16277 N N . GLY A 1 113 ? -0.947 -14.439 2.073 1.00 0.00 113 GLY A N 9
ATOM 16278 C CA . GLY A 1 113 ? 0.304 -15.080 1.706 1.00 0.00 113 GLY A CA 9
ATOM 16279 C C . GLY A 1 113 ? 0.290 -15.509 0.237 1.00 0.00 113 GLY A C 9
ATOM 16280 O O . GLY A 1 113 ? -0.774 -15.730 -0.338 1.00 0.00 113 GLY A O 9
ATOM 16284 N N . PRO A 1 114 ? 1.516 -15.617 -0.341 1.00 0.00 114 PRO A N 9
ATOM 16285 C CA . PRO A 1 114 ? 1.655 -16.017 -1.731 1.00 0.00 114 PRO A CA 9
ATOM 16286 C C . PRO A 1 114 ? 1.405 -17.517 -1.899 1.00 0.00 114 PRO A C 9
ATOM 16287 O O . PRO A 1 114 ? 0.754 -17.939 -2.853 1.00 0.00 114 PRO A O 9
ATOM 16298 N N . SER A 1 115 ? 1.937 -18.281 -0.956 1.00 0.00 115 SER A N 9
ATOM 16299 C CA . SER A 1 115 ? 1.780 -19.726 -0.987 1.00 0.00 115 SER A CA 9
ATOM 16300 C C . SER A 1 115 ? 1.992 -20.305 0.413 1.00 0.00 115 SER A C 9
ATOM 16301 O O . SER A 1 115 ? 1.135 -21.020 0.929 1.00 0.00 115 SER A O 9
ATOM 16309 N N . SER A 1 116 ? 3.140 -19.975 0.987 1.00 0.00 116 SER A N 9
ATOM 16310 C CA . SER A 1 116 ? 3.476 -20.454 2.317 1.00 0.00 116 SER A CA 9
ATOM 16311 C C . SER A 1 116 ? 4.593 -19.597 2.915 1.00 0.00 116 SER A C 9
ATOM 16312 O O . SER A 1 116 ? 5.287 -18.883 2.192 1.00 0.00 116 SER A O 9
ATOM 16320 N N . GLY A 1 117 ? 4.733 -19.695 4.229 1.00 0.00 117 GLY A N 9
ATOM 16321 C CA . GLY A 1 117 ? 5.754 -18.938 4.932 1.00 0.00 117 GLY A CA 9
ATOM 16322 C C . GLY A 1 117 ? 6.017 -19.528 6.319 1.00 0.00 117 GLY A C 9
ATOM 16323 O O . GLY A 1 117 ? 5.271 -19.266 7.261 1.00 0.00 117 GLY A O 9
ATOM 16327 N N . GLY A 1 1 ? -9.820 -17.934 -3.625 1.00 0.00 1 GLY A N 10
ATOM 16328 C CA . GLY A 1 1 ? -8.796 -17.114 -4.251 1.00 0.00 1 GLY A CA 10
ATOM 16329 C C . GLY A 1 1 ? -7.791 -16.607 -3.215 1.00 0.00 1 GLY A C 10
ATOM 16330 O O . GLY A 1 1 ? -8.163 -15.911 -2.272 1.00 0.00 1 GLY A O 10
ATOM 16334 N N . SER A 1 2 ? -6.536 -16.976 -3.426 1.00 0.00 2 SER A N 10
ATOM 16335 C CA . SER A 1 2 ? -5.474 -16.567 -2.522 1.00 0.00 2 SER A CA 10
ATOM 16336 C C . SER A 1 2 ? -4.190 -16.298 -3.311 1.00 0.00 2 SER A C 10
ATOM 16337 O O . SER A 1 2 ? -3.657 -15.191 -3.276 1.00 0.00 2 SER A O 10
ATOM 16345 N N . SER A 1 3 ? -3.732 -17.331 -4.003 1.00 0.00 3 SER A N 10
ATOM 16346 C CA . SER A 1 3 ? -2.521 -17.220 -4.799 1.00 0.00 3 SER A CA 10
ATOM 16347 C C . SER A 1 3 ? -2.691 -16.132 -5.861 1.00 0.00 3 SER A C 10
ATOM 16348 O O . SER A 1 3 ? -3.807 -15.850 -6.293 1.00 0.00 3 SER A O 10
ATOM 16356 N N . GLY A 1 4 ? -1.566 -15.550 -6.251 1.00 0.00 4 GLY A N 10
ATOM 16357 C CA . GLY A 1 4 ? -1.576 -14.499 -7.254 1.00 0.00 4 GLY A CA 10
ATOM 16358 C C . GLY A 1 4 ? -1.434 -15.083 -8.661 1.00 0.00 4 GLY A C 10
ATOM 16359 O O . GLY A 1 4 ? -1.415 -16.301 -8.833 1.00 0.00 4 GLY A O 10
ATOM 16363 N N . SER A 1 5 ? -1.337 -14.186 -9.632 1.00 0.00 5 SER A N 10
ATOM 16364 C CA . SER A 1 5 ? -1.197 -14.597 -11.019 1.00 0.00 5 SER A CA 10
ATOM 16365 C C . SER A 1 5 ? -1.108 -13.366 -11.923 1.00 0.00 5 SER A C 10
ATOM 16366 O O . SER A 1 5 ? -1.924 -12.452 -11.815 1.00 0.00 5 SER A O 10
ATOM 16374 N N . SER A 1 6 ? -0.110 -13.383 -12.794 1.00 0.00 6 SER A N 10
ATOM 16375 C CA . SER A 1 6 ? 0.097 -12.279 -13.716 1.00 0.00 6 SER A CA 10
ATOM 16376 C C . SER A 1 6 ? 0.415 -11.000 -12.939 1.00 0.00 6 SER A C 10
ATOM 16377 O O . SER A 1 6 ? -0.054 -10.819 -11.816 1.00 0.00 6 SER A O 10
ATOM 16385 N N . GLY A 1 7 ? 1.210 -10.146 -13.567 1.00 0.00 7 GLY A N 10
ATOM 16386 C CA . GLY A 1 7 ? 1.596 -8.889 -12.949 1.00 0.00 7 GLY A CA 10
ATOM 16387 C C . GLY A 1 7 ? 0.502 -7.834 -13.122 1.00 0.00 7 GLY A C 10
ATOM 16388 O O . GLY A 1 7 ? 0.102 -7.528 -14.244 1.00 0.00 7 GLY A O 10
ATOM 16392 N N . ARG A 1 8 ? 0.049 -7.307 -11.994 1.00 0.00 8 ARG A N 10
ATOM 16393 C CA . ARG A 1 8 ? -0.991 -6.292 -12.007 1.00 0.00 8 ARG A CA 10
ATOM 16394 C C . ARG A 1 8 ? -1.368 -5.900 -10.577 1.00 0.00 8 ARG A C 10
ATOM 16395 O O . ARG A 1 8 ? -1.411 -6.748 -9.688 1.00 0.00 8 ARG A O 10
ATOM 16416 N N . SER A 1 9 ? -1.631 -4.613 -10.400 1.00 0.00 9 SER A N 10
ATOM 16417 C CA . SER A 1 9 ? -2.003 -4.098 -9.094 1.00 0.00 9 SER A CA 10
ATOM 16418 C C . SER A 1 9 ? -2.986 -2.936 -9.249 1.00 0.00 9 SER A C 10
ATOM 16419 O O . SER A 1 9 ? -3.501 -2.696 -10.340 1.00 0.00 9 SER A O 10
ATOM 16427 N N . TYR A 1 10 ? -3.218 -2.247 -8.142 1.00 0.00 10 TYR A N 10
ATOM 16428 C CA . TYR A 1 10 ? -4.131 -1.116 -8.142 1.00 0.00 10 TYR A CA 10
ATOM 16429 C C . TYR A 1 10 ? -3.371 0.202 -7.975 1.00 0.00 10 TYR A C 10
ATOM 16430 O O . TYR A 1 10 ? -2.261 0.220 -7.445 1.00 0.00 10 TYR A O 10
ATOM 16448 N N . GLU A 1 11 ? -3.999 1.272 -8.438 1.00 0.00 11 GLU A N 10
ATOM 16449 C CA . GLU A 1 11 ? -3.397 2.591 -8.347 1.00 0.00 11 GLU A CA 10
ATOM 16450 C C . GLU A 1 11 ? -4.479 3.672 -8.369 1.00 0.00 11 GLU A C 10
ATOM 16451 O O . GLU A 1 11 ? -5.553 3.469 -8.933 1.00 0.00 11 GLU A O 10
ATOM 16463 N N . GLY A 1 12 ? -4.159 4.798 -7.749 1.00 0.00 12 GLY A N 10
ATOM 16464 C CA . GLY A 1 12 ? -5.091 5.912 -7.690 1.00 0.00 12 GLY A CA 10
ATOM 16465 C C . GLY A 1 12 ? -4.497 7.083 -6.906 1.00 0.00 12 GLY A C 10
ATOM 16466 O O . GLY A 1 12 ? -3.500 6.923 -6.204 1.00 0.00 12 GLY A O 10
ATOM 16470 N N . ILE A 1 13 ? -5.135 8.235 -7.052 1.00 0.00 13 ILE A N 10
ATOM 16471 C CA . ILE A 1 13 ? -4.682 9.434 -6.365 1.00 0.00 13 ILE A CA 10
ATOM 16472 C C . ILE A 1 13 ? -4.866 9.253 -4.857 1.00 0.00 13 ILE A C 10
ATOM 16473 O O . ILE A 1 13 ? -5.866 8.690 -4.413 1.00 0.00 13 ILE A O 10
ATOM 16489 N N . LEU A 1 14 ? -3.886 9.741 -4.111 1.00 0.00 14 LEU A N 10
ATOM 16490 C CA . LEU A 1 14 ? -3.927 9.640 -2.662 1.00 0.00 14 LEU A CA 10
A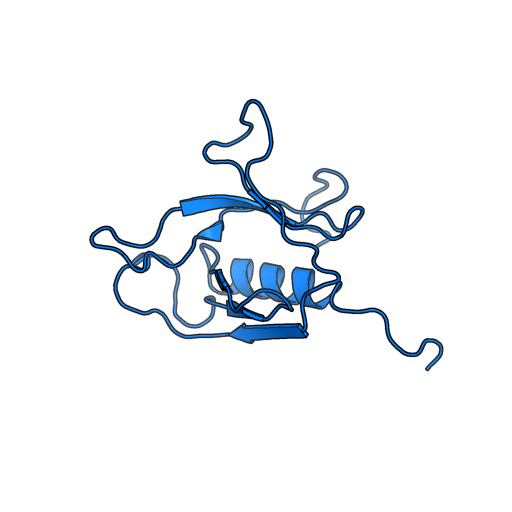TOM 16491 C C . LEU A 1 14 ? -3.157 10.812 -2.052 1.00 0.00 14 LEU A C 10
ATOM 16492 O O . LEU A 1 14 ? -1.959 10.964 -2.289 1.00 0.00 14 LEU A O 10
ATOM 16508 N N . TYR A 1 15 ? -3.875 11.612 -1.278 1.00 0.00 15 TYR A N 10
ATOM 16509 C CA . TYR A 1 15 ? -3.274 12.766 -0.631 1.00 0.00 15 TYR A CA 10
ATOM 16510 C C . TYR A 1 15 ? -2.628 12.375 0.699 1.00 0.00 15 TYR A C 10
ATOM 16511 O O . TYR A 1 15 ? -3.092 11.456 1.372 1.00 0.00 15 TYR A O 10
ATOM 16529 N N . LYS A 1 16 ? -1.566 13.092 1.038 1.00 0.00 16 LYS A N 10
ATOM 16530 C CA . LYS A 1 16 ? -0.851 12.831 2.275 1.00 0.00 16 LYS A CA 10
ATOM 16531 C C . LYS A 1 16 ? -0.818 14.107 3.119 1.00 0.00 16 LYS A C 10
ATOM 16532 O O . LYS A 1 16 ? -0.279 15.126 2.689 1.00 0.00 16 LYS A O 10
ATOM 16551 N N . LYS A 1 17 ? -1.401 14.010 4.305 1.00 0.00 17 LYS A N 10
ATOM 16552 C CA . LYS A 1 17 ? -1.445 15.143 5.212 1.00 0.00 17 LYS A CA 10
ATOM 16553 C C . LYS A 1 17 ? -0.050 15.762 5.317 1.00 0.00 17 LYS A C 10
ATOM 16554 O O . LYS A 1 17 ? 0.938 15.049 5.484 1.00 0.00 17 LYS A O 10
ATOM 16573 N N . GLY A 1 18 ? -0.013 17.082 5.215 1.00 0.00 18 GLY A N 10
ATOM 16574 C CA . GLY A 1 18 ? 1.245 17.805 5.296 1.00 0.00 18 GLY A CA 10
ATOM 16575 C C . GLY A 1 18 ? 1.137 18.986 6.263 1.00 0.00 18 GLY A C 10
ATOM 16576 O O . GLY A 1 18 ? 0.036 19.397 6.627 1.00 0.00 18 GLY A O 10
ATOM 16580 N N . ALA A 1 19 ? 2.296 19.498 6.652 1.00 0.00 19 ALA A N 10
ATOM 16581 C CA . ALA A 1 19 ? 2.346 20.623 7.570 1.00 0.00 19 ALA A CA 10
ATOM 16582 C C . ALA A 1 19 ? 1.973 21.904 6.821 1.00 0.00 19 ALA A C 10
ATOM 16583 O O . ALA A 1 19 ? 1.534 21.850 5.673 1.00 0.00 19 ALA A O 10
ATOM 16590 N N . PHE A 1 20 ? 2.161 23.025 7.501 1.00 0.00 20 PHE A N 10
ATOM 16591 C CA . PHE A 1 20 ? 1.850 24.318 6.914 1.00 0.00 20 PHE A CA 10
ATOM 16592 C C . PHE A 1 20 ? 2.379 24.411 5.481 1.00 0.00 20 PHE A C 10
ATOM 16593 O O . PHE A 1 20 ? 3.109 23.531 5.027 1.00 0.00 20 PHE A O 10
ATOM 16610 N N . MET A 1 21 ? 1.989 25.484 4.809 1.00 0.00 21 MET A N 10
ATOM 16611 C CA . MET A 1 21 ? 2.414 25.703 3.437 1.00 0.00 21 MET A CA 10
ATOM 16612 C C . MET A 1 21 ? 1.572 24.876 2.463 1.00 0.00 21 MET A C 10
ATOM 16613 O O . MET A 1 21 ? 2.003 23.817 2.009 1.00 0.00 21 MET A O 10
ATOM 16627 N N . LYS A 1 22 ? 0.387 25.391 2.171 1.00 0.00 22 LYS A N 10
ATOM 16628 C CA . LYS A 1 22 ? -0.520 24.713 1.260 1.00 0.00 22 LYS A CA 10
ATOM 16629 C C . LYS A 1 22 ? -1.168 23.528 1.979 1.00 0.00 22 LYS A C 10
ATOM 16630 O O . LYS A 1 22 ? -0.684 23.090 3.021 1.00 0.00 22 LYS A O 10
ATOM 16649 N N . PRO A 1 23 ? -2.281 23.030 1.377 1.00 0.00 23 PRO A N 10
ATOM 16650 C CA . PRO A 1 23 ? -3.000 21.905 1.949 1.00 0.00 23 PRO A CA 10
ATOM 16651 C C . PRO A 1 23 ? -2.245 20.595 1.713 1.00 0.00 23 PRO A C 10
ATOM 16652 O O . PRO A 1 23 ? -1.095 20.607 1.277 1.00 0.00 23 PRO A O 10
ATOM 16663 N N . TRP A 1 24 ? -2.923 19.496 2.012 1.00 0.00 24 TRP A N 10
ATOM 16664 C CA . TRP A 1 24 ? -2.330 18.181 1.838 1.00 0.00 24 TRP A CA 10
ATOM 16665 C C . TRP A 1 24 ? -1.801 18.087 0.406 1.00 0.00 24 TRP A C 10
ATOM 16666 O O . TRP A 1 24 ? -2.481 18.486 -0.538 1.00 0.00 24 TRP A O 10
ATOM 16687 N N . LYS A 1 25 ? -0.592 17.556 0.290 1.00 0.00 25 LYS A N 10
ATOM 16688 C CA . LYS A 1 25 ? 0.036 17.404 -1.012 1.00 0.00 25 LYS A CA 10
ATOM 16689 C C . LYS A 1 25 ? -0.585 16.208 -1.737 1.00 0.00 25 LYS A C 10
ATOM 16690 O O . LYS A 1 25 ? -0.669 15.115 -1.179 1.00 0.00 25 LYS A O 10
ATOM 16709 N N . ALA A 1 26 ? -1.004 16.457 -2.969 1.00 0.00 26 ALA A N 10
ATOM 16710 C CA . ALA A 1 26 ? -1.615 15.414 -3.776 1.00 0.00 26 ALA A CA 10
ATOM 16711 C C . ALA A 1 26 ? -0.541 14.748 -4.638 1.00 0.00 26 ALA A C 10
ATOM 16712 O O . ALA A 1 26 ? 0.150 15.418 -5.404 1.00 0.00 26 ALA A O 10
ATOM 16719 N N . ARG A 1 27 ? -0.433 13.436 -4.485 1.00 0.00 27 ARG A N 10
ATOM 16720 C CA . ARG A 1 27 ? 0.545 12.672 -5.240 1.00 0.00 27 ARG A CA 10
ATOM 16721 C C . ARG A 1 27 ? -0.068 11.356 -5.723 1.00 0.00 27 ARG A C 10
ATOM 16722 O O . ARG A 1 27 ? -1.100 10.923 -5.212 1.00 0.00 27 ARG A O 10
ATOM 16743 N N . TRP A 1 28 ? 0.594 10.756 -6.701 1.00 0.00 28 TRP A N 10
ATOM 16744 C CA . TRP A 1 28 ? 0.127 9.498 -7.259 1.00 0.00 28 TRP A CA 10
ATOM 16745 C C . TRP A 1 28 ? 0.736 8.361 -6.436 1.00 0.00 28 TRP A C 10
ATOM 16746 O O . TRP A 1 28 ? 1.957 8.232 -6.356 1.00 0.00 28 TRP A O 10
ATOM 16767 N N . PHE A 1 29 ? -0.143 7.565 -5.845 1.00 0.00 29 PHE A N 10
ATOM 16768 C CA . PHE A 1 29 ? 0.293 6.443 -5.031 1.00 0.00 29 PHE A CA 10
ATOM 16769 C C . PHE A 1 29 ? 0.100 5.119 -5.773 1.00 0.00 29 PHE A C 10
ATOM 16770 O O . PHE A 1 29 ? -0.531 5.081 -6.829 1.00 0.00 29 PHE A O 10
ATOM 16787 N N . VAL A 1 30 ? 0.654 4.065 -5.192 1.00 0.00 30 VAL A N 10
ATOM 16788 C CA . VAL A 1 30 ? 0.550 2.742 -5.785 1.00 0.00 30 VAL A CA 10
ATOM 16789 C C . VAL A 1 30 ? 0.195 1.727 -4.697 1.00 0.00 30 VAL A C 10
ATOM 16790 O O . VAL A 1 30 ? 0.612 1.870 -3.549 1.00 0.00 30 VAL A O 10
ATOM 16803 N N . LEU A 1 31 ? -0.572 0.723 -5.097 1.00 0.00 31 LEU A N 10
ATOM 16804 C CA . LEU A 1 31 ? -0.988 -0.316 -4.171 1.00 0.00 31 LEU A CA 10
ATOM 16805 C C . LEU A 1 31 ? -0.459 -1.668 -4.656 1.00 0.00 31 LEU A C 10
ATOM 16806 O O . LEU A 1 31 ? -1.169 -2.408 -5.336 1.00 0.00 31 LEU A O 10
ATOM 16822 N N . ASP A 1 32 ? 0.782 -1.948 -4.288 1.00 0.00 32 ASP A N 10
ATOM 16823 C CA . ASP A 1 32 ? 1.414 -3.197 -4.677 1.00 0.00 32 ASP A CA 10
ATOM 16824 C C . ASP A 1 32 ? 0.757 -4.354 -3.920 1.00 0.00 32 ASP A C 10
ATOM 16825 O O . ASP A 1 32 ? 0.306 -4.182 -2.788 1.00 0.00 32 ASP A O 10
ATOM 16834 N N . LYS A 1 33 ? 0.726 -5.505 -4.574 1.00 0.00 33 LYS A N 10
ATOM 16835 C CA . LYS A 1 33 ? 0.132 -6.689 -3.977 1.00 0.00 33 LYS A CA 10
ATOM 16836 C C . LYS A 1 33 ? 1.173 -7.809 -3.932 1.00 0.00 33 LYS A C 10
ATOM 16837 O O . LYS A 1 33 ? 1.270 -8.532 -2.941 1.00 0.00 33 LYS A O 10
ATOM 16856 N N . THR A 1 34 ? 1.926 -7.918 -5.017 1.00 0.00 34 THR A N 10
ATOM 16857 C CA . THR A 1 34 ? 2.957 -8.937 -5.113 1.00 0.00 34 THR A CA 10
ATOM 16858 C C . THR A 1 34 ? 3.872 -8.889 -3.888 1.00 0.00 34 THR A C 10
ATOM 16859 O O . THR A 1 34 ? 4.208 -9.926 -3.318 1.00 0.00 34 THR A O 10
ATOM 16870 N N . LYS A 1 35 ? 4.248 -7.673 -3.518 1.00 0.00 35 LYS A N 10
ATOM 16871 C CA . LYS A 1 35 ? 5.118 -7.476 -2.371 1.00 0.00 35 LYS A CA 10
ATOM 16872 C C . LYS A 1 35 ? 4.360 -6.703 -1.289 1.00 0.00 35 LYS A C 10
ATOM 16873 O O . LYS A 1 35 ? 4.907 -6.420 -0.225 1.00 0.00 35 LYS A O 10
ATOM 16892 N N . HIS A 1 36 ? 3.112 -6.384 -1.600 1.00 0.00 36 HIS A N 10
ATOM 16893 C CA . HIS A 1 36 ? 2.274 -5.649 -0.668 1.00 0.00 36 HIS A CA 10
ATOM 16894 C C . HIS A 1 36 ? 3.049 -4.453 -0.113 1.00 0.00 36 HIS A C 10
ATOM 16895 O O . HIS A 1 36 ? 3.659 -4.543 0.952 1.00 0.00 36 HIS A O 10
ATOM 16909 N N . GLN A 1 37 ? 3.000 -3.359 -0.859 1.00 0.00 37 GLN A N 10
ATOM 16910 C CA . GLN A 1 37 ? 3.691 -2.146 -0.455 1.00 0.00 37 GLN A CA 10
ATOM 16911 C C . GLN A 1 37 ? 3.003 -0.918 -1.056 1.00 0.00 37 GLN A C 10
ATOM 16912 O O . GLN A 1 37 ? 2.324 -1.020 -2.077 1.00 0.00 37 GLN A O 10
ATOM 16926 N N . LEU A 1 38 ? 3.202 0.214 -0.397 1.00 0.00 38 LEU A N 10
ATOM 16927 C CA . LEU A 1 38 ? 2.609 1.459 -0.854 1.00 0.00 38 LEU A CA 10
ATOM 16928 C C . LEU A 1 38 ? 3.707 2.367 -1.411 1.00 0.00 38 LEU A C 10
ATOM 16929 O O . LEU A 1 38 ? 4.457 2.979 -0.652 1.00 0.00 38 LEU A O 10
ATOM 16945 N N . ARG A 1 39 ? 3.767 2.427 -2.734 1.00 0.00 39 ARG A N 10
ATOM 16946 C CA . ARG A 1 39 ? 4.760 3.250 -3.402 1.00 0.00 39 ARG A CA 10
ATOM 16947 C C . ARG A 1 39 ? 4.097 4.476 -4.032 1.00 0.00 39 ARG A C 10
ATOM 16948 O O . ARG A 1 39 ? 3.068 4.357 -4.696 1.00 0.00 39 ARG A O 10
ATOM 16969 N N . TYR A 1 40 ? 4.713 5.626 -3.802 1.00 0.00 40 TYR A N 10
ATOM 16970 C CA . TYR A 1 40 ? 4.195 6.873 -4.340 1.00 0.00 40 TYR A CA 10
ATOM 16971 C C . TYR A 1 40 ? 5.278 7.629 -5.112 1.00 0.00 40 TYR A C 10
ATOM 16972 O O . TYR A 1 40 ? 6.395 7.793 -4.622 1.00 0.00 40 TYR A O 10
ATOM 16990 N N . TYR A 1 41 ? 4.910 8.071 -6.306 1.00 0.00 41 TYR A N 10
ATOM 16991 C CA . TYR A 1 41 ? 5.836 8.806 -7.150 1.00 0.00 41 TYR A CA 10
ATOM 16992 C C . TYR A 1 41 ? 5.266 10.175 -7.527 1.00 0.00 41 TYR A C 10
ATOM 16993 O O . TYR A 1 41 ? 4.089 10.446 -7.296 1.00 0.00 41 TYR A O 10
ATOM 17011 N N . ASP A 1 42 ? 6.128 11.001 -8.100 1.00 0.00 42 ASP A N 10
ATOM 17012 C CA . ASP A 1 42 ? 5.725 12.335 -8.511 1.00 0.00 42 ASP A CA 10
ATOM 17013 C C . ASP A 1 42 ? 5.068 12.263 -9.891 1.00 0.00 42 ASP A C 10
ATOM 17014 O O . ASP A 1 42 ? 4.096 12.968 -10.158 1.00 0.00 42 ASP A O 10
ATOM 17023 N N . HIS A 1 43 ? 5.626 11.404 -10.732 1.00 0.00 43 HIS A N 10
ATOM 17024 C CA . HIS A 1 43 ? 5.106 11.230 -12.078 1.00 0.00 43 HIS A CA 10
ATOM 17025 C C . HIS A 1 43 ? 4.567 9.808 -12.240 1.00 0.00 43 HIS A C 10
ATOM 17026 O O . HIS A 1 43 ? 5.103 8.866 -11.657 1.00 0.00 43 HIS A O 10
ATOM 17040 N N . ARG A 1 44 ? 3.513 9.695 -13.036 1.00 0.00 44 ARG A N 10
ATOM 17041 C CA . ARG A 1 44 ? 2.896 8.404 -13.282 1.00 0.00 44 ARG A CA 10
ATOM 17042 C C . ARG A 1 44 ? 3.871 7.480 -14.014 1.00 0.00 44 ARG A C 10
ATOM 17043 O O . ARG A 1 44 ? 3.813 6.261 -13.859 1.00 0.00 44 ARG A O 10
ATOM 17064 N N . MET A 1 45 ? 4.746 8.096 -14.796 1.00 0.00 45 MET A N 10
ATOM 17065 C CA . MET A 1 45 ? 5.732 7.344 -15.553 1.00 0.00 45 MET A CA 10
ATOM 17066 C C . MET A 1 45 ? 7.142 7.592 -15.013 1.00 0.00 45 MET A C 10
ATOM 17067 O O . MET A 1 45 ? 7.934 8.298 -15.636 1.00 0.00 45 MET A O 10
ATOM 17081 N N . ASP A 1 46 ? 7.413 6.996 -13.861 1.00 0.00 46 ASP A N 10
ATOM 17082 C CA . ASP A 1 46 ? 8.714 7.143 -13.231 1.00 0.00 46 ASP A CA 10
ATOM 17083 C C . ASP A 1 46 ? 9.303 5.758 -12.957 1.00 0.00 46 ASP A C 10
ATOM 17084 O O . ASP A 1 46 ? 8.576 4.827 -12.614 1.00 0.00 46 ASP A O 10
ATOM 17093 N N . THR A 1 47 ? 10.615 5.665 -13.119 1.00 0.00 47 THR A N 10
ATOM 17094 C CA . THR A 1 47 ? 11.310 4.409 -12.894 1.00 0.00 47 THR A CA 10
ATOM 17095 C C . THR A 1 47 ? 12.156 4.489 -11.621 1.00 0.00 47 THR A C 10
ATOM 17096 O O . THR A 1 47 ? 13.248 3.926 -11.562 1.00 0.00 47 THR A O 10
ATOM 17107 N N . GLU A 1 48 ? 11.619 5.192 -10.635 1.00 0.00 48 GLU A N 10
ATOM 17108 C CA . GLU A 1 48 ? 12.311 5.352 -9.367 1.00 0.00 48 GLU A CA 10
ATOM 17109 C C . GLU A 1 48 ? 11.304 5.437 -8.219 1.00 0.00 48 GLU A C 10
ATOM 17110 O O . GLU A 1 48 ? 10.445 6.317 -8.206 1.00 0.00 48 GLU A O 10
ATOM 17122 N N . CYS A 1 49 ? 11.442 4.510 -7.283 1.00 0.00 49 CYS A N 10
ATOM 17123 C CA . CYS A 1 49 ? 10.554 4.468 -6.133 1.00 0.00 49 CYS A CA 10
ATOM 17124 C C . CYS A 1 49 ? 11.055 5.483 -5.104 1.00 0.00 49 CYS A C 10
ATOM 17125 O O . CYS A 1 49 ? 12.243 5.519 -4.789 1.00 0.00 49 CYS A O 10
ATOM 17133 N N . LYS A 1 50 ? 10.123 6.283 -4.607 1.00 0.00 50 LYS A N 10
ATOM 17134 C CA . LYS A 1 50 ? 10.454 7.296 -3.620 1.00 0.00 50 LYS A CA 10
ATOM 17135 C C . LYS A 1 50 ? 9.647 7.042 -2.345 1.00 0.00 50 LYS A C 10
ATOM 17136 O O . LYS A 1 50 ? 8.531 7.538 -2.203 1.00 0.00 50 LYS A O 10
ATOM 17155 N N . GLY A 1 51 ? 10.244 6.270 -1.449 1.00 0.00 51 GLY A N 10
ATOM 17156 C CA . GLY A 1 51 ? 9.595 5.944 -0.190 1.00 0.00 51 GLY A CA 10
ATOM 17157 C C . GLY A 1 51 ? 8.640 4.761 -0.356 1.00 0.00 51 GLY A C 10
ATOM 17158 O O . GLY A 1 51 ? 7.800 4.758 -1.255 1.00 0.00 51 GLY A O 10
ATOM 17162 N N . VAL A 1 52 ? 8.800 3.784 0.524 1.00 0.00 52 VAL A N 10
ATOM 17163 C CA . VAL A 1 52 ? 7.963 2.597 0.486 1.00 0.00 52 VAL A CA 10
ATOM 17164 C C . VAL A 1 52 ? 7.301 2.402 1.852 1.00 0.00 52 VAL A C 10
ATOM 17165 O O . VAL A 1 52 ? 7.866 2.775 2.879 1.00 0.00 52 VAL A O 10
ATOM 17178 N N . ILE A 1 53 ? 6.113 1.817 1.820 1.00 0.00 53 ILE A N 10
ATOM 17179 C CA . ILE A 1 53 ? 5.368 1.567 3.043 1.00 0.00 53 ILE A CA 10
ATOM 17180 C C . ILE A 1 53 ? 4.949 0.096 3.088 1.00 0.00 53 ILE A C 10
ATOM 17181 O O . ILE A 1 53 ? 3.986 -0.299 2.434 1.00 0.00 53 ILE A O 10
ATOM 17197 N N . ASP A 1 54 ? 5.694 -0.674 3.867 1.00 0.00 54 ASP A N 10
ATOM 17198 C CA . ASP A 1 54 ? 5.412 -2.092 4.007 1.00 0.00 54 ASP A CA 10
ATOM 17199 C C . ASP A 1 54 ? 3.975 -2.277 4.498 1.00 0.00 54 ASP A C 10
ATOM 17200 O O . ASP A 1 54 ? 3.708 -2.186 5.695 1.00 0.00 54 ASP A O 10
ATOM 17209 N N . LEU A 1 55 ? 3.087 -2.532 3.548 1.00 0.00 55 LEU A N 10
ATOM 17210 C CA . LEU A 1 55 ? 1.684 -2.729 3.869 1.00 0.00 55 LEU A CA 10
ATOM 17211 C C . LEU A 1 55 ? 1.551 -3.880 4.869 1.00 0.00 55 LEU A C 10
ATOM 17212 O O . LEU A 1 55 ? 0.547 -3.983 5.572 1.00 0.00 55 LEU A O 10
ATOM 17228 N N . ALA A 1 56 ? 2.578 -4.716 4.900 1.00 0.00 56 ALA A N 10
ATOM 17229 C CA . ALA A 1 56 ? 2.588 -5.855 5.802 1.00 0.00 56 ALA A CA 10
ATOM 17230 C C . ALA A 1 56 ? 2.774 -5.362 7.238 1.00 0.00 56 ALA A C 10
ATOM 17231 O O . ALA A 1 56 ? 2.535 -6.104 8.189 1.00 0.00 56 ALA A O 10
ATOM 17238 N N . GLU A 1 57 ? 3.198 -4.111 7.350 1.00 0.00 57 GLU A N 10
ATOM 17239 C CA . GLU A 1 57 ? 3.419 -3.510 8.654 1.00 0.00 57 GLU A CA 10
ATOM 17240 C C . GLU A 1 57 ? 2.154 -2.791 9.128 1.00 0.00 57 GLU A C 10
ATOM 17241 O O . GLU A 1 57 ? 2.035 -2.444 10.302 1.00 0.00 57 GLU A O 10
ATOM 17253 N N . VAL A 1 58 ? 1.240 -2.589 8.189 1.00 0.00 58 VAL A N 10
ATOM 17254 C CA . VAL A 1 58 ? -0.011 -1.917 8.496 1.00 0.00 58 VAL A CA 10
ATOM 17255 C C . VAL A 1 58 ? -0.782 -2.734 9.535 1.00 0.00 58 VAL A C 10
ATOM 17256 O O . VAL A 1 58 ? -1.087 -3.904 9.308 1.00 0.00 58 VAL A O 10
ATOM 17269 N N . GLU A 1 59 ? -1.075 -2.085 10.653 1.00 0.00 59 GLU A N 10
ATOM 17270 C CA . GLU A 1 59 ? -1.804 -2.737 11.727 1.00 0.00 59 GLU A CA 10
ATOM 17271 C C . GLU A 1 59 ? -3.297 -2.791 11.399 1.00 0.00 59 GLU A C 10
ATOM 17272 O O . GLU A 1 59 ? -3.985 -3.739 11.775 1.00 0.00 59 GLU A O 10
ATOM 17284 N N . ALA A 1 60 ? -3.755 -1.763 10.700 1.00 0.00 60 ALA A N 10
ATOM 17285 C CA . ALA A 1 60 ? -5.154 -1.681 10.317 1.00 0.00 60 ALA A CA 10
ATOM 17286 C C . ALA A 1 60 ? -5.477 -0.250 9.883 1.00 0.00 60 ALA A C 10
ATOM 17287 O O . ALA A 1 60 ? -4.780 0.690 10.263 1.00 0.00 60 ALA A O 10
ATOM 17294 N N . VAL A 1 61 ? -6.534 -0.130 9.093 1.00 0.00 61 VAL A N 10
ATOM 17295 C CA . VAL A 1 61 ? -6.957 1.171 8.603 1.00 0.00 61 VAL A CA 10
ATOM 17296 C C . VAL A 1 61 ? -8.378 1.458 9.094 1.00 0.00 61 VAL A C 10
ATOM 17297 O O . VAL A 1 61 ? -9.169 0.537 9.288 1.00 0.00 61 VAL A O 10
ATOM 17310 N N . ALA A 1 62 ? -8.657 2.740 9.281 1.00 0.00 62 ALA A N 10
ATOM 17311 C CA . ALA A 1 62 ? -9.969 3.160 9.746 1.00 0.00 62 ALA A CA 10
ATOM 17312 C C . ALA A 1 62 ? -10.380 4.437 9.012 1.00 0.00 62 ALA A C 10
ATOM 17313 O O . ALA A 1 62 ? -9.540 5.287 8.719 1.00 0.00 62 ALA A O 10
ATOM 17320 N N . PRO A 1 63 ? -11.706 4.535 8.728 1.00 0.00 63 PRO A N 10
ATOM 17321 C CA . PRO A 1 63 ? -12.239 5.695 8.033 1.00 0.00 63 PRO A CA 10
ATOM 17322 C C . PRO A 1 63 ? -12.314 6.906 8.966 1.00 0.00 63 PRO A C 10
ATOM 17323 O O . PRO A 1 63 ? -13.331 7.127 9.622 1.00 0.00 63 PRO A O 10
ATOM 17334 N N . GLY A 1 64 ? -11.224 7.658 8.995 1.00 0.00 64 GLY A N 10
ATOM 17335 C CA . GLY A 1 64 ? -11.153 8.841 9.836 1.00 0.00 64 GLY A CA 10
ATOM 17336 C C . GLY A 1 64 ? -12.001 9.976 9.258 1.00 0.00 64 GLY A C 10
ATOM 17337 O O . GLY A 1 64 ? -12.734 9.778 8.291 1.00 0.00 64 GLY A O 10
ATOM 17341 N N . THR A 1 65 ? -11.872 11.141 9.876 1.00 0.00 65 THR A N 10
ATOM 17342 C CA . THR A 1 65 ? -12.616 12.309 9.435 1.00 0.00 65 THR A CA 10
ATOM 17343 C C . THR A 1 65 ? -11.682 13.312 8.755 1.00 0.00 65 THR A C 10
ATOM 17344 O O . THR A 1 65 ? -10.473 13.291 8.981 1.00 0.00 65 THR A O 10
ATOM 17355 N N . PRO A 1 66 ? -12.294 14.189 7.916 1.00 0.00 66 PRO A N 10
ATOM 17356 C CA . PRO A 1 66 ? -11.531 15.198 7.201 1.00 0.00 66 PRO A CA 10
ATOM 17357 C C . PRO A 1 66 ? -11.112 16.333 8.138 1.00 0.00 66 PRO A C 10
ATOM 17358 O O . PRO A 1 66 ? -11.901 17.233 8.420 1.00 0.00 66 PRO A O 10
ATOM 17369 N N . THR A 1 67 ? -9.870 16.254 8.594 1.00 0.00 67 THR A N 10
ATOM 17370 C CA . THR A 1 67 ? -9.337 17.263 9.492 1.00 0.00 67 THR A CA 10
ATOM 17371 C C . THR A 1 67 ? -9.043 18.556 8.728 1.00 0.00 67 THR A C 10
ATOM 17372 O O . THR A 1 67 ? -9.249 18.626 7.518 1.00 0.00 67 THR A O 10
ATOM 17383 N N . ILE A 1 68 ? -8.566 19.547 9.467 1.00 0.00 68 ILE A N 10
ATOM 17384 C CA . ILE A 1 68 ? -8.241 20.833 8.874 1.00 0.00 68 ILE A CA 10
ATOM 17385 C C . ILE A 1 68 ? -6.983 20.691 8.015 1.00 0.00 68 ILE A C 10
ATOM 17386 O O . ILE A 1 68 ? -5.985 20.125 8.459 1.00 0.00 68 ILE A O 10
ATOM 17402 N N . GLY A 1 69 ? -7.072 21.214 6.801 1.00 0.00 69 GLY A N 10
ATOM 17403 C CA . GLY A 1 69 ? -5.954 21.153 5.876 1.00 0.00 69 GLY A CA 10
ATOM 17404 C C . GLY A 1 69 ? -6.277 20.249 4.684 1.00 0.00 69 GLY A C 10
ATOM 17405 O O . GLY A 1 69 ? -5.944 20.575 3.546 1.00 0.00 69 GLY A O 10
ATOM 17409 N N . ALA A 1 70 ? -6.922 19.132 4.987 1.00 0.00 70 ALA A N 10
ATOM 17410 C CA . ALA A 1 70 ? -7.294 18.180 3.955 1.00 0.00 70 ALA A CA 10
ATOM 17411 C C . ALA A 1 70 ? -8.054 18.908 2.844 1.00 0.00 70 ALA A C 10
ATOM 17412 O O . ALA A 1 70 ? -8.508 20.035 3.034 1.00 0.00 70 ALA A O 10
ATOM 17419 N N . PRO A 1 71 ? -8.172 18.216 1.679 1.00 0.00 71 PRO A N 10
ATOM 17420 C CA . PRO A 1 71 ? -8.869 18.785 0.539 1.00 0.00 71 PRO A CA 10
ATOM 17421 C C . PRO A 1 71 ? -10.384 18.755 0.751 1.00 0.00 71 PRO A C 10
ATOM 17422 O O . PRO A 1 71 ? -10.913 17.813 1.339 1.00 0.00 71 PRO A O 10
ATOM 17433 N N . LYS A 1 72 ? -11.040 19.796 0.259 1.00 0.00 72 LYS A N 10
ATOM 17434 C CA . LYS A 1 72 ? -12.483 19.900 0.387 1.00 0.00 72 LYS A CA 10
ATOM 17435 C C . LYS A 1 72 ? -13.148 18.895 -0.554 1.00 0.00 72 LYS A C 10
ATOM 17436 O O . LYS A 1 72 ? -14.191 18.329 -0.228 1.00 0.00 72 LYS A O 10
ATOM 17455 N N . THR A 1 73 ? -12.518 18.702 -1.704 1.00 0.00 73 THR A N 10
ATOM 17456 C CA . THR A 1 73 ? -13.036 17.775 -2.695 1.00 0.00 73 THR A CA 10
ATOM 17457 C C . THR A 1 73 ? -13.415 16.447 -2.036 1.00 0.00 73 THR A C 10
ATOM 17458 O O . THR A 1 73 ? -14.590 16.086 -1.990 1.00 0.00 73 THR A O 10
ATOM 17469 N N . VAL A 1 74 ? -12.398 15.756 -1.544 1.00 0.00 74 VAL A N 10
ATOM 17470 C CA . VAL A 1 74 ? -12.609 14.476 -0.890 1.00 0.00 74 VAL A CA 10
ATOM 17471 C C . VAL A 1 74 ? -13.693 14.627 0.180 1.00 0.00 74 VAL A C 10
ATOM 17472 O O . VAL A 1 74 ? -13.800 15.674 0.816 1.00 0.00 74 VAL A O 10
ATOM 17485 N N . ASP A 1 75 ? -14.469 13.566 0.344 1.00 0.00 75 ASP A N 10
ATOM 17486 C CA . ASP A 1 75 ? -15.541 13.568 1.325 1.00 0.00 75 ASP A CA 10
ATOM 17487 C C . ASP A 1 75 ? -15.105 12.764 2.552 1.00 0.00 75 ASP A C 10
ATOM 17488 O O . ASP A 1 75 ? -14.244 11.891 2.452 1.00 0.00 75 ASP A O 10
ATOM 17497 N N . GLU A 1 76 ? -15.719 13.087 3.680 1.00 0.00 76 GLU A N 10
ATOM 17498 C CA . GLU A 1 76 ? -15.405 12.405 4.925 1.00 0.00 76 GLU A CA 10
ATOM 17499 C C . GLU A 1 76 ? -15.517 10.890 4.743 1.00 0.00 76 GLU A C 10
ATOM 17500 O O . GLU A 1 76 ? -14.943 10.125 5.516 1.00 0.00 76 GLU A O 10
ATOM 17512 N N . LYS A 1 77 ? -16.260 10.503 3.716 1.00 0.00 77 LYS A N 10
ATOM 17513 C CA . LYS A 1 77 ? -16.454 9.093 3.423 1.00 0.00 77 LYS A CA 10
ATOM 17514 C C . LYS A 1 77 ? -15.375 8.627 2.444 1.00 0.00 77 LYS A C 10
ATOM 17515 O O . LYS A 1 77 ? -15.607 7.723 1.643 1.00 0.00 77 LYS A O 10
ATOM 17534 N N . ALA A 1 78 ? -14.217 9.264 2.542 1.00 0.00 78 ALA A N 10
ATOM 17535 C CA . ALA A 1 78 ? -13.101 8.926 1.675 1.00 0.00 78 ALA A CA 10
ATOM 17536 C C . ALA A 1 78 ? -11.788 9.176 2.420 1.00 0.00 78 ALA A C 10
ATOM 17537 O O . ALA A 1 78 ? -10.737 9.327 1.799 1.00 0.00 78 ALA A O 10
ATOM 17544 N N . PHE A 1 79 ? -11.891 9.211 3.740 1.00 0.00 79 PHE A N 10
ATOM 17545 C CA . PHE A 1 79 ? -10.725 9.440 4.576 1.00 0.00 79 PHE A CA 10
ATOM 17546 C C . PHE A 1 79 ? -10.446 8.231 5.471 1.00 0.00 79 PHE A C 10
ATOM 17547 O O . PHE A 1 79 ? -11.209 7.947 6.393 1.00 0.00 79 PHE A O 10
ATOM 17564 N N . PHE A 1 80 ? -9.351 7.550 5.168 1.00 0.00 80 PHE A N 10
ATOM 17565 C CA . PHE A 1 80 ? -8.961 6.378 5.934 1.00 0.00 80 PHE A CA 10
ATOM 17566 C C . PHE A 1 80 ? -7.528 6.513 6.453 1.00 0.00 80 PHE A C 10
ATOM 17567 O O . PHE A 1 80 ? -6.609 6.790 5.683 1.00 0.00 80 PHE A O 10
ATOM 17584 N N . ASP A 1 81 ? -7.383 6.312 7.754 1.00 0.00 81 ASP A N 10
ATOM 17585 C CA . ASP A 1 81 ? -6.077 6.407 8.385 1.00 0.00 81 ASP A CA 10
ATOM 17586 C C . ASP A 1 81 ? -5.410 5.031 8.377 1.00 0.00 81 ASP A C 10
ATOM 17587 O O . ASP A 1 81 ? -5.943 4.075 8.938 1.00 0.00 81 ASP A O 10
ATOM 17596 N N . VAL A 1 82 ? -4.252 4.973 7.735 1.00 0.00 82 VAL A N 10
ATOM 17597 C CA . VAL A 1 82 ? -3.506 3.730 7.647 1.00 0.00 82 VAL A CA 10
ATOM 17598 C C . VAL A 1 82 ? -2.533 3.639 8.824 1.00 0.00 82 VAL A C 10
ATOM 17599 O O . VAL A 1 82 ? -1.530 4.350 8.861 1.00 0.00 82 VAL A O 10
ATOM 17612 N N . LYS A 1 83 ? -2.864 2.759 9.757 1.00 0.00 83 LYS A N 10
ATOM 17613 C CA . LYS A 1 83 ? -2.033 2.566 10.933 1.00 0.00 83 LYS A CA 10
ATOM 17614 C C . LYS A 1 83 ? -0.916 1.573 10.605 1.00 0.00 83 LYS A C 10
ATOM 17615 O O . LYS A 1 83 ? -1.175 0.497 10.066 1.00 0.00 83 LYS A O 10
ATOM 17634 N N . THR A 1 84 ? 0.302 1.968 10.943 1.00 0.00 84 THR A N 10
ATOM 17635 C CA . THR A 1 84 ? 1.460 1.126 10.691 1.00 0.00 84 THR A CA 10
ATOM 17636 C C . THR A 1 84 ? 2.347 1.053 11.935 1.00 0.00 84 THR A C 10
ATOM 17637 O O . THR A 1 84 ? 1.966 1.532 13.003 1.00 0.00 84 THR A O 10
ATOM 17648 N N . THR A 1 85 ? 3.513 0.451 11.757 1.00 0.00 85 THR A N 10
ATOM 17649 C CA . THR A 1 85 ? 4.458 0.309 12.852 1.00 0.00 85 THR A CA 10
ATOM 17650 C C . THR A 1 85 ? 5.192 1.629 13.097 1.00 0.00 85 THR A C 10
ATOM 17651 O O . THR A 1 85 ? 5.383 2.033 14.243 1.00 0.00 85 THR A O 10
ATOM 17662 N N . ARG A 1 86 ? 5.583 2.264 12.002 1.00 0.00 86 ARG A N 10
ATOM 17663 C CA . ARG A 1 86 ? 6.291 3.530 12.084 1.00 0.00 86 ARG A CA 10
ATOM 17664 C C . ARG A 1 86 ? 5.415 4.586 12.761 1.00 0.00 86 ARG A C 10
ATOM 17665 O O . ARG A 1 86 ? 5.719 5.034 13.865 1.00 0.00 86 ARG A O 10
ATOM 17686 N N . ARG A 1 87 ? 4.346 4.952 12.070 1.00 0.00 87 ARG A N 10
ATOM 17687 C CA . ARG A 1 87 ? 3.423 5.947 12.591 1.00 0.00 87 ARG A CA 10
ATOM 17688 C C . ARG A 1 87 ? 2.070 5.837 11.885 1.00 0.00 87 ARG A C 10
ATOM 17689 O O . ARG A 1 87 ? 1.864 4.942 11.067 1.00 0.00 87 ARG A O 10
ATOM 17710 N N . VAL A 1 88 ? 1.184 6.760 12.227 1.00 0.00 88 VAL A N 10
ATOM 17711 C CA . VAL A 1 88 ? -0.144 6.779 11.637 1.00 0.00 88 VAL A CA 10
ATOM 17712 C C . VAL A 1 88 ? -0.147 7.717 10.428 1.00 0.00 88 VAL A C 10
ATOM 17713 O O . VAL A 1 88 ? 0.383 8.825 10.497 1.00 0.00 88 VAL A O 10
ATOM 17726 N N . TYR A 1 89 ? -0.749 7.239 9.349 1.00 0.00 89 TYR A N 10
ATOM 17727 C CA . TYR A 1 89 ? -0.828 8.021 8.128 1.00 0.00 89 TYR A CA 10
ATOM 17728 C C . TYR A 1 89 ? -2.246 8.551 7.907 1.00 0.00 89 TYR A C 10
ATOM 17729 O O . TYR A 1 89 ? -3.204 8.030 8.477 1.00 0.00 89 TYR A O 10
ATOM 17747 N N . ASN A 1 90 ? -2.336 9.581 7.077 1.00 0.00 90 ASN A N 10
ATOM 17748 C CA . ASN A 1 90 ? -3.622 10.187 6.774 1.00 0.00 90 ASN A CA 10
ATOM 17749 C C . ASN A 1 90 ? -3.800 10.262 5.256 1.00 0.00 90 ASN A C 10
ATOM 17750 O O . ASN A 1 90 ? -3.383 11.232 4.626 1.00 0.00 90 ASN A O 10
ATOM 17761 N N . PHE A 1 91 ? -4.420 9.224 4.713 1.00 0.00 91 PHE A N 10
ATOM 17762 C CA . PHE A 1 91 ? -4.658 9.160 3.281 1.00 0.00 91 PHE A CA 10
ATOM 17763 C C . PHE A 1 91 ? -6.152 9.268 2.969 1.00 0.00 91 PHE A C 10
ATOM 17764 O O . PHE A 1 91 ? -6.990 8.994 3.826 1.00 0.00 91 PHE A O 10
ATOM 17781 N N . CYS A 1 92 ? -6.439 9.668 1.739 1.00 0.00 92 CYS A N 10
ATOM 17782 C CA . CYS A 1 92 ? -7.817 9.815 1.303 1.00 0.00 92 CYS A CA 10
ATOM 17783 C C . CYS A 1 92 ? -7.846 9.755 -0.226 1.00 0.00 92 CYS A C 10
ATOM 17784 O O . CYS A 1 92 ? -6.993 10.342 -0.890 1.00 0.00 92 CYS A O 10
ATOM 17792 N N . ALA A 1 93 ? -8.837 9.041 -0.740 1.00 0.00 93 ALA A N 10
ATOM 17793 C CA . ALA A 1 93 ? -8.989 8.897 -2.178 1.00 0.00 93 ALA A CA 10
ATOM 17794 C C . ALA A 1 93 ? -9.611 10.172 -2.751 1.00 0.00 93 ALA A C 10
ATOM 17795 O O . ALA A 1 93 ? -9.932 11.098 -2.008 1.00 0.00 93 ALA A O 10
ATOM 17802 N N . GLN A 1 94 ? -9.762 10.178 -4.067 1.00 0.00 94 GLN A N 10
ATOM 17803 C CA . GLN A 1 94 ? -10.340 11.324 -4.748 1.00 0.00 94 GLN A CA 10
ATOM 17804 C C . GLN A 1 94 ? -11.841 11.114 -4.960 1.00 0.00 94 GLN A C 10
ATOM 17805 O O . GLN A 1 94 ? -12.470 11.837 -5.732 1.00 0.00 94 GLN A O 10
ATOM 17819 N N . ASP A 1 95 ? -12.372 10.122 -4.261 1.00 0.00 95 ASP A N 10
ATOM 17820 C CA . ASP A 1 95 ? -13.787 9.808 -4.363 1.00 0.00 95 ASP A CA 10
ATOM 17821 C C . ASP A 1 95 ? -14.202 8.950 -3.166 1.00 0.00 95 ASP A C 10
ATOM 17822 O O . ASP A 1 95 ? -13.359 8.326 -2.523 1.00 0.00 95 ASP A O 10
ATOM 17831 N N . VAL A 1 96 ? -15.500 8.947 -2.902 1.00 0.00 96 VAL A N 10
ATOM 17832 C CA . VAL A 1 96 ? -16.037 8.176 -1.794 1.00 0.00 96 VAL A CA 10
ATOM 17833 C C . VAL A 1 96 ? -15.929 6.684 -2.116 1.00 0.00 96 VAL A C 10
ATOM 17834 O O . VAL A 1 96 ? -15.473 5.897 -1.288 1.00 0.00 96 VAL A O 10
ATOM 17847 N N . PRO A 1 97 ? -16.367 6.330 -3.354 1.00 0.00 97 PRO A N 10
ATOM 17848 C CA . PRO A 1 97 ? -16.324 4.946 -3.796 1.00 0.00 97 PRO A CA 10
ATOM 17849 C C . PRO A 1 97 ? -14.895 4.527 -4.144 1.00 0.00 97 PRO A C 10
ATOM 17850 O O . PRO A 1 97 ? -14.603 3.337 -4.258 1.00 0.00 97 PRO A O 10
ATOM 17861 N N . SER A 1 98 ? -14.040 5.527 -4.305 1.00 0.00 98 SER A N 10
ATOM 17862 C CA . SER A 1 98 ? -12.649 5.276 -4.638 1.00 0.00 98 SER A CA 10
ATOM 17863 C C . SER A 1 98 ? -11.869 4.898 -3.377 1.00 0.00 98 SER A C 10
ATOM 17864 O O . SER A 1 98 ? -10.898 4.146 -3.446 1.00 0.00 98 SER A O 10
ATOM 17872 N N . ALA A 1 99 ? -12.323 5.437 -2.255 1.00 0.00 99 ALA A N 10
ATOM 17873 C CA . ALA A 1 99 ? -11.680 5.165 -0.980 1.00 0.00 99 ALA A CA 10
ATOM 17874 C C . ALA A 1 99 ? -11.978 3.724 -0.561 1.00 0.00 99 ALA A C 10
ATOM 17875 O O . ALA A 1 99 ? -11.064 2.965 -0.244 1.00 0.00 99 ALA A O 10
ATOM 17882 N N . GLN A 1 100 ? -13.260 3.392 -0.571 1.00 0.00 100 GLN A N 10
ATOM 17883 C CA . GLN A 1 100 ? -13.690 2.056 -0.196 1.00 0.00 100 GLN A CA 10
ATOM 17884 C C . GLN A 1 100 ? -12.831 1.004 -0.901 1.00 0.00 100 GLN A C 10
ATOM 17885 O O . GLN A 1 100 ? -12.468 -0.008 -0.303 1.00 0.00 100 GLN A O 10
ATOM 17899 N N . GLN A 1 101 ? -12.532 1.279 -2.161 1.00 0.00 101 GLN A N 10
ATOM 17900 C CA . GLN A 1 101 ? -11.722 0.369 -2.954 1.00 0.00 101 GLN A CA 10
ATOM 17901 C C . GLN A 1 101 ? -10.318 0.252 -2.358 1.00 0.00 101 GLN A C 10
ATOM 17902 O O . GLN A 1 101 ? -9.743 -0.835 -2.324 1.00 0.00 101 GLN A O 10
ATOM 17916 N N . TRP A 1 102 ? -9.806 1.386 -1.903 1.00 0.00 102 TRP A N 10
ATOM 17917 C CA . TRP A 1 102 ? -8.480 1.424 -1.311 1.00 0.00 102 TRP A CA 10
ATOM 17918 C C . TRP A 1 102 ? -8.506 0.575 -0.038 1.00 0.00 102 TRP A C 10
ATOM 17919 O O . TRP A 1 102 ? -7.769 -0.403 0.076 1.00 0.00 102 TRP A O 10
ATOM 17940 N N . VAL A 1 103 ? -9.364 0.981 0.887 1.00 0.00 103 VAL A N 10
ATOM 17941 C CA . VAL A 1 103 ? -9.496 0.270 2.148 1.00 0.00 103 VAL A CA 10
ATOM 17942 C C . VAL A 1 103 ? -9.434 -1.237 1.888 1.00 0.00 103 VAL A C 10
ATOM 17943 O O . VAL A 1 103 ? -8.519 -1.914 2.354 1.00 0.00 103 VAL A O 10
ATOM 17956 N N . ASP A 1 104 ? -10.419 -1.718 1.143 1.00 0.00 104 ASP A N 10
ATOM 17957 C CA . ASP A 1 104 ? -10.487 -3.131 0.815 1.00 0.00 104 ASP A CA 10
ATOM 17958 C C . ASP A 1 104 ? -9.096 -3.626 0.416 1.00 0.00 104 ASP A C 10
ATOM 17959 O O . ASP A 1 104 ? -8.503 -4.451 1.110 1.00 0.00 104 ASP A O 10
ATOM 17968 N N . ARG A 1 105 ? -8.615 -3.101 -0.702 1.00 0.00 105 ARG A N 10
ATOM 17969 C CA . ARG A 1 105 ? -7.304 -3.479 -1.203 1.00 0.00 105 ARG A CA 10
ATOM 17970 C C . ARG A 1 105 ? -6.314 -3.618 -0.045 1.00 0.00 105 ARG A C 10
ATOM 17971 O O . ARG A 1 105 ? -5.872 -4.721 0.270 1.00 0.00 105 ARG A O 10
ATOM 17992 N N . ILE A 1 106 ? -5.994 -2.482 0.557 1.00 0.00 106 ILE A N 10
ATOM 17993 C CA . ILE A 1 106 ? -5.064 -2.462 1.673 1.00 0.00 106 ILE A CA 10
ATOM 17994 C C . ILE A 1 106 ? -5.453 -3.551 2.675 1.00 0.00 106 ILE A C 10
ATOM 17995 O O . ILE A 1 106 ? -4.645 -4.421 2.996 1.00 0.00 106 ILE A O 10
ATOM 18011 N N . GLN A 1 107 ? -6.690 -3.467 3.141 1.00 0.00 107 GLN A N 10
ATOM 18012 C CA . GLN A 1 107 ? -7.196 -4.434 4.100 1.00 0.00 107 GLN A CA 10
ATOM 18013 C C . GLN A 1 107 ? -6.968 -5.858 3.588 1.00 0.00 107 GLN A C 10
ATOM 18014 O O . GLN A 1 107 ? -6.865 -6.796 4.377 1.00 0.00 107 GLN A O 10
ATOM 18028 N N . SER A 1 108 ? -6.896 -5.974 2.270 1.00 0.00 108 SER A N 10
ATOM 18029 C CA . SER A 1 108 ? -6.682 -7.268 1.643 1.00 0.00 108 SER A CA 10
ATOM 18030 C C . SER A 1 108 ? -5.202 -7.648 1.721 1.00 0.00 108 SER A C 10
ATOM 18031 O O . SER A 1 108 ? -4.850 -8.818 1.575 1.00 0.00 108 SER A O 10
ATOM 18039 N N . CYS A 1 109 ? -4.375 -6.639 1.950 1.00 0.00 109 CYS A N 10
ATOM 18040 C CA . CYS A 1 109 ? -2.942 -6.853 2.049 1.00 0.00 109 CYS A CA 10
ATOM 18041 C C . CYS A 1 109 ? -2.647 -7.516 3.395 1.00 0.00 109 CYS A C 10
ATOM 18042 O O . CYS A 1 109 ? -2.157 -8.644 3.442 1.00 0.00 109 CYS A O 10
ATOM 18050 N N . LEU A 1 110 ? -2.957 -6.788 4.458 1.00 0.00 110 LEU A N 10
ATOM 18051 C CA . LEU A 1 110 ? -2.731 -7.292 5.802 1.00 0.00 110 LEU A CA 10
ATOM 18052 C C . LEU A 1 110 ? -2.966 -8.803 5.822 1.00 0.00 110 LEU A C 10
ATOM 18053 O O . LEU A 1 110 ? -2.016 -9.583 5.779 1.00 0.00 110 LEU A O 10
ATOM 18069 N N . SER A 1 111 ? -4.237 -9.171 5.888 1.00 0.00 111 SER A N 10
ATOM 18070 C CA . SER A 1 111 ? -4.609 -10.576 5.914 1.00 0.00 111 SER A CA 10
ATOM 18071 C C . SER A 1 111 ? -5.803 -10.818 4.989 1.00 0.00 111 SER A C 10
ATOM 18072 O O . SER A 1 111 ? -5.672 -11.484 3.962 1.00 0.00 111 SER A O 10
ATOM 18080 N N . SER A 1 112 ? -6.940 -10.266 5.385 1.00 0.00 112 SER A N 10
ATOM 18081 C CA . SER A 1 112 ? -8.156 -10.414 4.603 1.00 0.00 112 SER A CA 10
ATOM 18082 C C . SER A 1 112 ? -9.096 -9.236 4.869 1.00 0.00 112 SER A C 10
ATOM 18083 O O . SER A 1 112 ? -9.021 -8.603 5.921 1.00 0.00 112 SER A O 10
ATOM 18091 N N . GLY A 1 113 ? -9.959 -8.978 3.898 1.00 0.00 113 GLY A N 10
ATOM 18092 C CA . GLY A 1 113 ? -10.912 -7.888 4.013 1.00 0.00 113 GLY A CA 10
ATOM 18093 C C . GLY A 1 113 ? -12.341 -8.419 4.140 1.00 0.00 113 GLY A C 10
ATOM 18094 O O . GLY A 1 113 ? -12.585 -9.608 3.939 1.00 0.00 113 GLY A O 10
ATOM 18098 N N . PRO A 1 114 ? -13.273 -7.489 4.480 1.00 0.00 114 PRO A N 10
ATOM 18099 C CA . PRO A 1 114 ? -14.671 -7.852 4.636 1.00 0.00 114 PRO A CA 10
ATOM 18100 C C . PRO A 1 114 ? -15.336 -8.069 3.275 1.00 0.00 114 PRO A C 10
ATOM 18101 O O . PRO A 1 114 ? -15.681 -7.108 2.588 1.00 0.00 114 PRO A O 10
ATOM 18112 N N . SER A 1 115 ? -15.495 -9.337 2.925 1.00 0.00 115 SER A N 10
ATOM 18113 C CA . SER A 1 115 ? -16.112 -9.692 1.659 1.00 0.00 115 SER A CA 10
ATOM 18114 C C . SER A 1 115 ? -16.748 -11.080 1.758 1.00 0.00 115 SER A C 10
ATOM 18115 O O . SER A 1 115 ? -17.943 -11.238 1.515 1.00 0.00 115 SER A O 10
ATOM 18123 N N . SER A 1 116 ? -15.920 -12.051 2.116 1.00 0.00 116 SER A N 10
ATOM 18124 C CA . SER A 1 116 ? -16.387 -13.421 2.250 1.00 0.00 116 SER A CA 10
ATOM 18125 C C . SER A 1 116 ? -15.721 -14.085 3.457 1.00 0.00 116 SER A C 10
ATOM 18126 O O . SER A 1 116 ? -14.505 -14.273 3.473 1.00 0.00 116 SER A O 10
ATOM 18134 N N . GLY A 1 117 ? -16.546 -14.422 4.437 1.00 0.00 117 GLY A N 10
ATOM 18135 C CA . GLY A 1 117 ? -16.051 -15.061 5.645 1.00 0.00 117 GLY A CA 10
ATOM 18136 C C . GLY A 1 117 ? -14.929 -14.238 6.280 1.00 0.00 117 GLY A C 10
ATOM 18137 O O . GLY A 1 117 ? -13.781 -14.306 5.844 1.00 0.00 117 GLY A O 10
ATOM 18141 N N . GLY A 1 1 ? -12.935 -14.126 1.206 1.00 0.00 1 GLY A N 11
ATOM 18142 C CA . GLY A 1 1 ? -12.320 -13.449 0.078 1.00 0.00 1 GLY A CA 11
ATOM 18143 C C . GLY A 1 1 ? -13.377 -12.784 -0.805 1.00 0.00 1 GLY A C 11
ATOM 18144 O O . GLY A 1 1 ? -14.478 -12.485 -0.344 1.00 0.00 1 GLY A O 11
ATOM 18148 N N . SER A 1 2 ? -13.006 -12.571 -2.059 1.00 0.00 2 SER A N 11
ATOM 18149 C CA . SER A 1 2 ? -13.909 -11.947 -3.011 1.00 0.00 2 SER A CA 11
ATOM 18150 C C . SER A 1 2 ? -13.287 -11.961 -4.409 1.00 0.00 2 SER A C 11
ATOM 18151 O O . SER A 1 2 ? -13.866 -12.512 -5.344 1.00 0.00 2 SER A O 11
ATOM 18159 N N . SER A 1 3 ? -12.117 -11.348 -4.507 1.00 0.00 3 SER A N 11
ATOM 18160 C CA . SER A 1 3 ? -11.410 -11.283 -5.775 1.00 0.00 3 SER A CA 11
ATOM 18161 C C . SER A 1 3 ? -9.900 -11.296 -5.534 1.00 0.00 3 SER A C 11
ATOM 18162 O O . SER A 1 3 ? -9.362 -10.396 -4.889 1.00 0.00 3 SER A O 11
ATOM 18170 N N . GLY A 1 4 ? -9.257 -12.326 -6.064 1.00 0.00 4 GLY A N 11
ATOM 18171 C CA . GLY A 1 4 ? -7.819 -12.468 -5.914 1.00 0.00 4 GLY A CA 11
ATOM 18172 C C . GLY A 1 4 ? -7.258 -13.467 -6.929 1.00 0.00 4 GLY A C 11
ATOM 18173 O O . GLY A 1 4 ? -7.907 -13.773 -7.928 1.00 0.00 4 GLY A O 11
ATOM 18177 N N . SER A 1 5 ? -6.058 -13.947 -6.637 1.00 0.00 5 SER A N 11
ATOM 18178 C CA . SER A 1 5 ? -5.402 -14.904 -7.511 1.00 0.00 5 SER A CA 11
ATOM 18179 C C . SER A 1 5 ? -5.153 -14.275 -8.883 1.00 0.00 5 SER A C 11
ATOM 18180 O O . SER A 1 5 ? -5.818 -14.620 -9.859 1.00 0.00 5 SER A O 11
ATOM 18188 N N . SER A 1 6 ? -4.193 -13.362 -8.915 1.00 0.00 6 SER A N 11
ATOM 18189 C CA . SER A 1 6 ? -3.848 -12.682 -10.152 1.00 0.00 6 SER A CA 11
ATOM 18190 C C . SER A 1 6 ? -2.763 -11.636 -9.888 1.00 0.00 6 SER A C 11
ATOM 18191 O O . SER A 1 6 ? -2.571 -11.209 -8.751 1.00 0.00 6 SER A O 11
ATOM 18199 N N . GLY A 1 7 ? -2.082 -11.253 -10.958 1.00 0.00 7 GLY A N 11
ATOM 18200 C CA . GLY A 1 7 ? -1.022 -10.265 -10.857 1.00 0.00 7 GLY A CA 11
ATOM 18201 C C . GLY A 1 7 ? -1.577 -8.847 -11.003 1.00 0.00 7 GLY A C 11
ATOM 18202 O O . GLY A 1 7 ? -2.780 -8.631 -10.866 1.00 0.00 7 GLY A O 11
ATOM 18206 N N . ARG A 1 8 ? -0.674 -7.918 -11.278 1.00 0.00 8 ARG A N 11
ATOM 18207 C CA . ARG A 1 8 ? -1.059 -6.526 -11.444 1.00 0.00 8 ARG A CA 11
ATOM 18208 C C . ARG A 1 8 ? -1.517 -5.939 -10.107 1.00 0.00 8 ARG A C 11
ATOM 18209 O O . ARG A 1 8 ? -2.206 -6.605 -9.337 1.00 0.00 8 ARG A O 11
ATOM 18230 N N . SER A 1 9 ? -1.116 -4.699 -9.874 1.00 0.00 9 SER A N 11
ATOM 18231 C CA . SER A 1 9 ? -1.476 -4.015 -8.644 1.00 0.00 9 SER A CA 11
ATOM 18232 C C . SER A 1 9 ? -2.466 -2.887 -8.943 1.00 0.00 9 SER A C 11
ATOM 18233 O O . SER A 1 9 ? -3.035 -2.828 -10.032 1.00 0.00 9 SER A O 11
ATOM 18241 N N . TYR A 1 10 ? -2.642 -2.020 -7.956 1.00 0.00 10 TYR A N 11
ATOM 18242 C CA . TYR A 1 10 ? -3.553 -0.897 -8.100 1.00 0.00 10 TYR A CA 11
ATOM 18243 C C . TYR A 1 10 ? -2.786 0.424 -8.190 1.00 0.00 10 TYR A C 11
ATOM 18244 O O . TYR A 1 10 ? -1.669 0.532 -7.688 1.00 0.00 10 TYR A O 11
ATOM 18262 N N . GLU A 1 11 ? -3.417 1.395 -8.835 1.00 0.00 11 GLU A N 11
ATOM 18263 C CA . GLU A 1 11 ? -2.808 2.704 -8.997 1.00 0.00 11 GLU A CA 11
ATOM 18264 C C . GLU A 1 11 ? -3.888 3.774 -9.169 1.00 0.00 11 GLU A C 11
ATOM 18265 O O . GLU A 1 11 ? -4.705 3.694 -10.085 1.00 0.00 11 GLU A O 11
ATOM 18277 N N . GLY A 1 12 ? -3.856 4.750 -8.274 1.00 0.00 12 GLY A N 11
ATOM 18278 C CA . GLY A 1 12 ? -4.822 5.835 -8.315 1.00 0.00 12 GLY A CA 11
ATOM 18279 C C . GLY A 1 12 ? -4.363 7.011 -7.452 1.00 0.00 12 GLY A C 11
ATOM 18280 O O . GLY A 1 12 ? -3.494 6.856 -6.596 1.00 0.00 12 GLY A O 11
ATOM 18284 N N . ILE A 1 13 ? -4.967 8.163 -7.708 1.00 0.00 13 ILE A N 11
ATOM 18285 C CA . ILE A 1 13 ? -4.631 9.365 -6.965 1.00 0.00 13 ILE A CA 11
ATOM 18286 C C . ILE A 1 13 ? -4.888 9.128 -5.476 1.00 0.00 13 ILE A C 11
ATOM 18287 O O . ILE A 1 13 ? -5.866 8.478 -5.107 1.00 0.00 13 ILE A O 11
ATOM 18303 N N . LEU A 1 14 ? -3.995 9.668 -4.660 1.00 0.00 14 LEU A N 11
ATOM 18304 C CA . LEU A 1 14 ? -4.114 9.524 -3.219 1.00 0.00 14 LEU A CA 11
ATOM 18305 C C . LEU A 1 14 ? -3.475 10.734 -2.535 1.00 0.00 14 LEU A C 11
ATOM 18306 O O . LEU A 1 14 ? -2.281 10.981 -2.691 1.00 0.00 14 LEU A O 11
ATOM 18322 N N . TYR A 1 15 ? -4.300 11.457 -1.791 1.00 0.00 15 TYR A N 11
ATOM 18323 C CA . TYR A 1 15 ? -3.831 12.636 -1.083 1.00 0.00 15 TYR A CA 11
ATOM 18324 C C . TYR A 1 15 ? -3.347 12.274 0.323 1.00 0.00 15 TYR A C 11
ATOM 18325 O O . TYR A 1 15 ? -3.772 11.269 0.890 1.00 0.00 15 TYR A O 11
ATOM 18343 N N . LYS A 1 16 ? -2.466 13.114 0.844 1.00 0.00 16 LYS A N 11
ATOM 18344 C CA . LYS A 1 16 ? -1.919 12.896 2.173 1.00 0.00 16 LYS A CA 11
ATOM 18345 C C . LYS A 1 16 ? -1.968 14.207 2.961 1.00 0.00 16 LYS A C 11
ATOM 18346 O O . LYS A 1 16 ? -1.969 15.288 2.375 1.00 0.00 16 LYS A O 11
ATOM 18365 N N . LYS A 1 17 ? -2.006 14.067 4.278 1.00 0.00 17 LYS A N 11
ATOM 18366 C CA . LYS A 1 17 ? -2.054 15.226 5.153 1.00 0.00 17 LYS A CA 11
ATOM 18367 C C . LYS A 1 17 ? -0.737 15.998 5.043 1.00 0.00 17 LYS A C 11
ATOM 18368 O O . LYS A 1 17 ? 0.201 15.541 4.391 1.00 0.00 17 LYS A O 11
ATOM 18387 N N . GLY A 1 18 ? -0.709 17.153 5.690 1.00 0.00 18 GLY A N 11
ATOM 18388 C CA . GLY A 1 18 ? 0.477 17.993 5.673 1.00 0.00 18 GLY A CA 11
ATOM 18389 C C . GLY A 1 18 ? 0.527 18.895 6.907 1.00 0.00 18 GLY A C 11
ATOM 18390 O O . GLY A 1 18 ? 1.428 18.771 7.735 1.00 0.00 18 GLY A O 11
ATOM 18394 N N . ALA A 1 19 ? -0.451 19.784 6.991 1.00 0.00 19 ALA A N 11
ATOM 18395 C CA . ALA A 1 19 ? -0.530 20.708 8.110 1.00 0.00 19 ALA A CA 11
ATOM 18396 C C . ALA A 1 19 ? 0.490 21.831 7.911 1.00 0.00 19 ALA A C 11
ATOM 18397 O O . ALA A 1 19 ? 0.623 22.711 8.760 1.00 0.00 19 ALA A O 11
ATOM 18404 N N . PHE A 1 20 ? 1.184 21.764 6.785 1.00 0.00 20 PHE A N 11
ATOM 18405 C CA . PHE A 1 20 ? 2.188 22.764 6.464 1.00 0.00 20 PHE A CA 11
ATOM 18406 C C . PHE A 1 20 ? 2.438 22.826 4.955 1.00 0.00 20 PHE A C 11
ATOM 18407 O O . PHE A 1 20 ? 2.132 21.879 4.233 1.00 0.00 20 PHE A O 11
ATOM 18424 N N . MET A 1 21 ? 2.992 23.950 4.525 1.00 0.00 21 MET A N 11
ATOM 18425 C CA . MET A 1 21 ? 3.287 24.148 3.116 1.00 0.00 21 MET A CA 11
ATOM 18426 C C . MET A 1 21 ? 2.174 23.571 2.237 1.00 0.00 21 MET A C 11
ATOM 18427 O O . MET A 1 21 ? 2.255 22.424 1.802 1.00 0.00 21 MET A O 11
ATOM 18441 N N . LYS A 1 22 ? 1.163 24.394 2.004 1.00 0.00 22 LYS A N 11
ATOM 18442 C CA . LYS A 1 22 ? 0.036 23.981 1.185 1.00 0.00 22 LYS A CA 11
ATOM 18443 C C . LYS A 1 22 ? -0.781 22.931 1.942 1.00 0.00 22 LYS A C 11
ATOM 18444 O O . LYS A 1 22 ? -0.298 22.341 2.907 1.00 0.00 22 LYS A O 11
ATOM 18463 N N . PRO A 1 23 ? -2.037 22.724 1.462 1.00 0.00 23 PRO A N 11
ATOM 18464 C CA . PRO A 1 23 ? -2.925 21.756 2.082 1.00 0.00 23 PRO A CA 11
ATOM 18465 C C . PRO A 1 23 ? -2.515 20.327 1.722 1.00 0.00 23 PRO A C 11
ATOM 18466 O O . PRO A 1 23 ? -1.390 20.091 1.284 1.00 0.00 23 PRO A O 11
ATOM 18477 N N . TRP A 1 24 ? -3.450 19.409 1.921 1.00 0.00 24 TRP A N 11
ATOM 18478 C CA . TRP A 1 24 ? -3.200 18.009 1.623 1.00 0.00 24 TRP A CA 11
ATOM 18479 C C . TRP A 1 24 ? -2.614 17.924 0.212 1.00 0.00 24 TRP A C 11
ATOM 18480 O O . TRP A 1 24 ? -3.247 18.347 -0.754 1.00 0.00 24 TRP A O 11
ATOM 18501 N N . LYS A 1 25 ? -1.411 17.373 0.138 1.00 0.00 25 LYS A N 11
ATOM 18502 C CA . LYS A 1 25 ? -0.732 17.227 -1.138 1.00 0.00 25 LYS A CA 11
ATOM 18503 C C . LYS A 1 25 ? -1.305 16.016 -1.879 1.00 0.00 25 LYS A C 11
ATOM 18504 O O . LYS A 1 25 ? -1.695 15.030 -1.256 1.00 0.00 25 LYS A O 11
ATOM 18523 N N . ALA A 1 26 ? -1.336 16.131 -3.199 1.00 0.00 26 ALA A N 11
ATOM 18524 C CA . ALA A 1 26 ? -1.854 15.059 -4.031 1.00 0.00 26 ALA A CA 11
ATOM 18525 C C . ALA A 1 26 ? -0.697 14.396 -4.780 1.00 0.00 26 ALA A C 11
ATOM 18526 O O . ALA A 1 26 ? 0.078 15.071 -5.456 1.00 0.00 26 ALA A O 11
ATOM 18533 N N . ARG A 1 27 ? -0.615 13.082 -4.635 1.00 0.00 27 ARG A N 11
ATOM 18534 C CA . ARG A 1 27 ? 0.435 12.320 -5.289 1.00 0.00 27 ARG A CA 11
ATOM 18535 C C . ARG A 1 27 ? -0.119 10.994 -5.815 1.00 0.00 27 ARG A C 11
ATOM 18536 O O . ARG A 1 27 ? -1.161 10.528 -5.357 1.00 0.00 27 ARG A O 11
ATOM 18557 N N . TRP A 1 28 ? 0.602 10.425 -6.769 1.00 0.00 28 TRP A N 11
ATOM 18558 C CA . TRP A 1 28 ? 0.195 9.163 -7.363 1.00 0.00 28 TRP A CA 11
ATOM 18559 C C . TRP A 1 28 ? 0.736 8.032 -6.485 1.00 0.00 28 TRP A C 11
ATOM 18560 O O . TRP A 1 28 ? 1.937 7.960 -6.230 1.00 0.00 28 TRP A O 11
ATOM 18581 N N . PHE A 1 29 ? -0.177 7.177 -6.048 1.00 0.00 29 PHE A N 11
ATOM 18582 C CA . PHE A 1 29 ? 0.194 6.053 -5.205 1.00 0.00 29 PHE A CA 11
ATOM 18583 C C . PHE A 1 29 ? 0.115 4.736 -5.980 1.00 0.00 29 PHE A C 11
ATOM 18584 O O . PHE A 1 29 ? -0.439 4.690 -7.077 1.00 0.00 29 PHE A O 11
ATOM 18601 N N . VAL A 1 30 ? 0.678 3.698 -5.379 1.00 0.00 30 VAL A N 11
ATOM 18602 C CA . VAL A 1 30 ? 0.678 2.384 -6.000 1.00 0.00 30 VAL A CA 11
ATOM 18603 C C . VAL A 1 30 ? 0.421 1.320 -4.931 1.00 0.00 30 VAL A C 11
ATOM 18604 O O . VAL A 1 30 ? 1.140 1.248 -3.935 1.00 0.00 30 VAL A O 11
ATOM 18617 N N . LEU A 1 31 ? -0.608 0.521 -5.173 1.00 0.00 31 LEU A N 11
ATOM 18618 C CA . LEU A 1 31 ? -0.969 -0.536 -4.243 1.00 0.00 31 LEU A CA 11
ATOM 18619 C C . LEU A 1 31 ? -0.386 -1.862 -4.734 1.00 0.00 31 LEU A C 11
ATOM 18620 O O . LEU A 1 31 ? -1.011 -2.563 -5.528 1.00 0.00 31 LEU A O 11
ATOM 18636 N N . ASP A 1 32 ? 0.805 -2.167 -4.241 1.00 0.00 32 ASP A N 11
ATOM 18637 C CA . ASP A 1 32 ? 1.480 -3.397 -4.619 1.00 0.00 32 ASP A CA 11
ATOM 18638 C C . ASP A 1 32 ? 0.868 -4.567 -3.847 1.00 0.00 32 ASP A C 11
ATOM 18639 O O . ASP A 1 32 ? 0.355 -4.387 -2.744 1.00 0.00 32 ASP A O 11
ATOM 18648 N N . LYS A 1 33 ? 0.943 -5.741 -4.457 1.00 0.00 33 LYS A N 11
ATOM 18649 C CA . LYS A 1 33 ? 0.403 -6.941 -3.841 1.00 0.00 33 LYS A CA 11
ATOM 18650 C C . LYS A 1 33 ? 1.502 -8.001 -3.749 1.00 0.00 33 LYS A C 11
ATOM 18651 O O . LYS A 1 33 ? 1.630 -8.682 -2.733 1.00 0.00 33 LYS A O 11
ATOM 18670 N N . THR A 1 34 ? 2.269 -8.108 -4.825 1.00 0.00 34 THR A N 11
ATOM 18671 C CA . THR A 1 34 ? 3.353 -9.073 -4.878 1.00 0.00 34 THR A CA 11
ATOM 18672 C C . THR A 1 34 ? 4.240 -8.948 -3.638 1.00 0.00 34 THR A C 11
ATOM 18673 O O . THR A 1 34 ? 4.776 -9.943 -3.151 1.00 0.00 34 THR A O 11
ATOM 18684 N N . LYS A 1 35 ? 4.368 -7.719 -3.162 1.00 0.00 35 LYS A N 11
ATOM 18685 C CA . LYS A 1 35 ? 5.181 -7.451 -1.988 1.00 0.00 35 LYS A CA 11
ATOM 18686 C C . LYS A 1 35 ? 4.372 -6.616 -0.993 1.00 0.00 35 LYS A C 11
ATOM 18687 O O . LYS A 1 35 ? 4.912 -6.135 0.002 1.00 0.00 35 LYS A O 11
ATOM 18706 N N . HIS A 1 36 ? 3.091 -6.469 -1.296 1.00 0.00 36 HIS A N 11
ATOM 18707 C CA . HIS A 1 36 ? 2.203 -5.700 -0.441 1.00 0.00 36 HIS A CA 11
ATOM 18708 C C . HIS A 1 36 ? 2.942 -4.472 0.095 1.00 0.00 36 HIS A C 11
ATOM 18709 O O . HIS A 1 36 ? 3.459 -4.493 1.211 1.00 0.00 36 HIS A O 11
ATOM 18723 N N . GLN A 1 37 ? 2.969 -3.433 -0.726 1.00 0.00 37 GLN A N 11
ATOM 18724 C CA . GLN A 1 37 ? 3.636 -2.198 -0.348 1.00 0.00 37 GLN A CA 11
ATOM 18725 C C . GLN A 1 37 ? 2.937 -0.999 -0.991 1.00 0.00 37 GLN A C 11
ATOM 18726 O O . GLN A 1 37 ? 2.114 -1.164 -1.891 1.00 0.00 37 GLN A O 11
ATOM 18740 N N . LEU A 1 38 ? 3.290 0.182 -0.505 1.00 0.00 38 LEU A N 11
ATOM 18741 C CA . LEU A 1 38 ? 2.707 1.409 -1.022 1.00 0.00 38 LEU A CA 11
ATOM 18742 C C . LEU A 1 38 ? 3.810 2.275 -1.633 1.00 0.00 38 LEU A C 11
ATOM 18743 O O . LEU A 1 38 ? 4.631 2.840 -0.913 1.00 0.00 38 LEU A O 11
ATOM 18759 N N . ARG A 1 39 ? 3.793 2.351 -2.956 1.00 0.00 39 ARG A N 11
ATOM 18760 C CA . ARG A 1 39 ? 4.782 3.138 -3.673 1.00 0.00 39 ARG A CA 11
ATOM 18761 C C . ARG A 1 39 ? 4.135 4.394 -4.262 1.00 0.00 39 ARG A C 11
ATOM 18762 O O . ARG A 1 39 ? 3.213 4.300 -5.070 1.00 0.00 39 ARG A O 11
ATOM 18783 N N . TYR A 1 40 ? 4.645 5.539 -3.834 1.00 0.00 40 TYR A N 11
ATOM 18784 C CA . TYR A 1 40 ? 4.129 6.812 -4.308 1.00 0.00 40 TYR A CA 11
ATOM 18785 C C . TYR A 1 40 ? 5.265 7.725 -4.774 1.00 0.00 40 TYR A C 11
ATOM 18786 O O . TYR A 1 40 ? 6.368 7.676 -4.232 1.00 0.00 40 TYR A O 11
ATOM 18804 N N . TYR A 1 41 ? 4.956 8.538 -5.774 1.00 0.00 41 TYR A N 11
ATOM 18805 C CA . TYR A 1 41 ? 5.937 9.461 -6.319 1.00 0.00 41 TYR A CA 11
ATOM 18806 C C . TYR A 1 41 ? 5.303 10.820 -6.619 1.00 0.00 41 TYR A C 11
ATOM 18807 O O . TYR A 1 41 ? 4.080 10.941 -6.674 1.00 0.00 41 TYR A O 11
ATOM 18825 N N . ASP A 1 42 ? 6.163 11.810 -6.806 1.00 0.00 42 ASP A N 11
ATOM 18826 C CA . ASP A 1 42 ? 5.703 13.157 -7.100 1.00 0.00 42 ASP A CA 11
ATOM 18827 C C . ASP A 1 42 ? 5.042 13.176 -8.479 1.00 0.00 42 ASP A C 11
ATOM 18828 O O . ASP A 1 42 ? 4.222 14.046 -8.767 1.00 0.00 42 ASP A O 11
ATOM 18837 N N . HIS A 1 43 ? 5.423 12.205 -9.296 1.00 0.00 43 HIS A N 11
ATOM 18838 C CA . HIS A 1 43 ? 4.877 12.099 -10.639 1.00 0.00 43 HIS A CA 11
ATOM 18839 C C . HIS A 1 43 ? 4.090 10.794 -10.772 1.00 0.00 43 HIS A C 11
ATOM 18840 O O . HIS A 1 43 ? 4.388 9.813 -10.091 1.00 0.00 43 HIS A O 11
ATOM 18854 N N . ARG A 1 44 ? 3.101 10.823 -11.652 1.00 0.00 44 ARG A N 11
ATOM 18855 C CA . ARG A 1 44 ? 2.269 9.655 -11.883 1.00 0.00 44 ARG A CA 11
ATOM 18856 C C . ARG A 1 44 ? 3.140 8.410 -12.060 1.00 0.00 44 ARG A C 11
ATOM 18857 O O . ARG A 1 44 ? 2.912 7.390 -11.410 1.00 0.00 44 ARG A O 11
ATOM 18878 N N . MET A 1 45 ? 4.120 8.533 -12.944 1.00 0.00 45 MET A N 11
ATOM 18879 C CA . MET A 1 45 ? 5.026 7.430 -13.215 1.00 0.00 45 MET A CA 11
ATOM 18880 C C . MET A 1 45 ? 6.483 7.858 -13.026 1.00 0.00 45 MET A C 11
ATOM 18881 O O . MET A 1 45 ? 7.161 8.207 -13.992 1.00 0.00 45 MET A O 11
ATOM 18895 N N . ASP A 1 46 ? 6.921 7.819 -11.776 1.00 0.00 46 ASP A N 11
ATOM 18896 C CA . ASP A 1 46 ? 8.285 8.199 -11.449 1.00 0.00 46 ASP A CA 11
ATOM 18897 C C . ASP A 1 46 ? 9.172 6.953 -11.457 1.00 0.00 46 ASP A C 11
ATOM 18898 O O . ASP A 1 46 ? 8.671 5.829 -11.467 1.00 0.00 46 ASP A O 11
ATOM 18907 N N . THR A 1 47 ? 10.475 7.193 -11.453 1.00 0.00 47 THR A N 11
ATOM 18908 C CA . THR A 1 47 ? 11.437 6.105 -11.460 1.00 0.00 47 THR A CA 11
ATOM 18909 C C . THR A 1 47 ? 11.960 5.846 -10.046 1.00 0.00 47 THR A C 11
ATOM 18910 O O . THR A 1 47 ? 12.165 4.697 -9.657 1.00 0.00 47 THR A O 11
ATOM 18921 N N . GLU A 1 48 ? 12.161 6.933 -9.315 1.00 0.00 48 GLU A N 11
ATOM 18922 C CA . GLU A 1 48 ? 12.655 6.838 -7.953 1.00 0.00 48 GLU A CA 11
ATOM 18923 C C . GLU A 1 48 ? 11.501 6.976 -6.958 1.00 0.00 48 GLU A C 11
ATOM 18924 O O . GLU A 1 48 ? 10.714 7.917 -7.042 1.00 0.00 48 GLU A O 11
ATOM 18936 N N . CYS A 1 49 ? 11.437 6.024 -6.038 1.00 0.00 49 CYS A N 11
ATOM 18937 C CA . CYS A 1 49 ? 10.392 6.028 -5.029 1.00 0.00 49 CYS A CA 11
ATOM 18938 C C . CYS A 1 49 ? 10.899 6.812 -3.817 1.00 0.00 49 CYS A C 11
ATOM 18939 O O . CYS A 1 49 ? 12.101 6.857 -3.560 1.00 0.00 49 CYS A O 11
ATOM 18947 N N . LYS A 1 50 ? 9.956 7.411 -3.104 1.00 0.00 50 LYS A N 11
ATOM 18948 C CA . LYS A 1 50 ? 10.291 8.191 -1.925 1.00 0.00 50 LYS A CA 11
ATOM 18949 C C . LYS A 1 50 ? 9.578 7.600 -0.707 1.00 0.00 50 LYS A C 11
ATOM 18950 O O . LYS A 1 50 ? 8.447 7.976 -0.403 1.00 0.00 50 LYS A O 11
ATOM 18969 N N . GLY A 1 51 ? 10.268 6.684 -0.043 1.00 0.00 51 GLY A N 11
ATOM 18970 C CA . GLY A 1 51 ? 9.715 6.038 1.134 1.00 0.00 51 GLY A CA 11
ATOM 18971 C C . GLY A 1 51 ? 8.550 5.119 0.759 1.00 0.00 51 GLY A C 11
ATOM 18972 O O . GLY A 1 51 ? 7.584 5.558 0.137 1.00 0.00 51 GLY A O 11
ATOM 18976 N N . VAL A 1 52 ? 8.680 3.860 1.152 1.00 0.00 52 VAL A N 11
ATOM 18977 C CA . VAL A 1 52 ? 7.651 2.876 0.864 1.00 0.00 52 VAL A CA 11
ATOM 18978 C C . VAL A 1 52 ? 6.871 2.571 2.145 1.00 0.00 52 VAL A C 11
ATOM 18979 O O . VAL A 1 52 ? 7.373 2.787 3.247 1.00 0.00 52 VAL A O 11
ATOM 18992 N N . ILE A 1 53 ? 5.658 2.073 1.957 1.00 0.00 53 ILE A N 11
ATOM 18993 C CA . ILE A 1 53 ? 4.805 1.736 3.083 1.00 0.00 53 ILE A CA 11
ATOM 18994 C C . ILE A 1 53 ? 4.495 0.238 3.052 1.00 0.00 53 ILE A C 11
ATOM 18995 O O . ILE A 1 53 ? 3.588 -0.198 2.343 1.00 0.00 53 ILE A O 11
ATOM 19011 N N . ASP A 1 54 ? 5.264 -0.510 3.830 1.00 0.00 54 ASP A N 11
ATOM 19012 C CA . ASP A 1 54 ? 5.083 -1.950 3.900 1.00 0.00 54 ASP A CA 11
ATOM 19013 C C . ASP A 1 54 ? 3.697 -2.258 4.471 1.00 0.00 54 ASP A C 11
ATOM 19014 O O . ASP A 1 54 ? 3.490 -2.182 5.681 1.00 0.00 54 ASP A O 11
ATOM 19023 N N . LEU A 1 55 ? 2.785 -2.599 3.573 1.00 0.00 55 LEU A N 11
ATOM 19024 C CA . LEU A 1 55 ? 1.425 -2.919 3.973 1.00 0.00 55 LEU A CA 11
ATOM 19025 C C . LEU A 1 55 ? 1.450 -4.082 4.967 1.00 0.00 55 LEU A C 11
ATOM 19026 O O . LEU A 1 55 ? 0.492 -4.289 5.709 1.00 0.00 55 LEU A O 11
ATOM 19042 N N . ALA A 1 56 ? 2.557 -4.810 4.948 1.00 0.00 56 ALA A N 11
ATOM 19043 C CA . ALA A 1 56 ? 2.719 -5.947 5.838 1.00 0.00 56 ALA A CA 11
ATOM 19044 C C . ALA A 1 56 ? 2.888 -5.445 7.274 1.00 0.00 56 ALA A C 11
ATOM 19045 O O . ALA A 1 56 ? 2.603 -6.170 8.226 1.00 0.00 56 ALA A O 11
ATOM 19052 N N . GLU A 1 57 ? 3.350 -4.208 7.384 1.00 0.00 57 GLU A N 11
ATOM 19053 C CA . GLU A 1 57 ? 3.559 -3.601 8.687 1.00 0.00 57 GLU A CA 11
ATOM 19054 C C . GLU A 1 57 ? 2.283 -2.902 9.159 1.00 0.00 57 GLU A C 11
ATOM 19055 O O . GLU A 1 57 ? 2.132 -2.610 10.344 1.00 0.00 57 GLU A O 11
ATOM 19067 N N . VAL A 1 58 ? 1.396 -2.654 8.207 1.00 0.00 58 VAL A N 11
ATOM 19068 C CA . VAL A 1 58 ? 0.137 -1.995 8.510 1.00 0.00 58 VAL A CA 11
ATOM 19069 C C . VAL A 1 58 ? -0.651 -2.844 9.509 1.00 0.00 58 VAL A C 11
ATOM 19070 O O . VAL A 1 58 ? -0.954 -4.006 9.240 1.00 0.00 58 VAL A O 11
ATOM 19083 N N . GLU A 1 59 ? -0.960 -2.232 10.643 1.00 0.00 59 GLU A N 11
ATOM 19084 C CA . GLU A 1 59 ? -1.707 -2.917 11.684 1.00 0.00 59 GLU A CA 11
ATOM 19085 C C . GLU A 1 59 ? -3.200 -2.922 11.351 1.00 0.00 59 GLU A C 11
ATOM 19086 O O . GLU A 1 59 ? -3.923 -3.840 11.736 1.00 0.00 59 GLU A O 11
ATOM 19098 N N . ALA A 1 60 ? -3.618 -1.887 10.638 1.00 0.00 60 ALA A N 11
ATOM 19099 C CA . ALA A 1 60 ? -5.012 -1.760 10.248 1.00 0.00 60 ALA A CA 11
ATOM 19100 C C . ALA A 1 60 ? -5.287 -0.319 9.812 1.00 0.00 60 ALA A C 11
ATOM 19101 O O . ALA A 1 60 ? -4.470 0.570 10.047 1.00 0.00 60 ALA A O 11
ATOM 19108 N N . VAL A 1 61 ? -6.439 -0.134 9.185 1.00 0.00 61 VAL A N 11
ATOM 19109 C CA . VAL A 1 61 ? -6.831 1.184 8.714 1.00 0.00 61 VAL A CA 11
ATOM 19110 C C . VAL A 1 61 ? -8.248 1.493 9.200 1.00 0.00 61 VAL A C 11
ATOM 19111 O O . VAL A 1 61 ? -9.017 0.582 9.505 1.00 0.00 61 VAL A O 11
ATOM 19124 N N . ALA A 1 62 ? -8.552 2.782 9.258 1.00 0.00 62 ALA A N 11
ATOM 19125 C CA . ALA A 1 62 ? -9.863 3.223 9.702 1.00 0.00 62 ALA A CA 11
ATOM 19126 C C . ALA A 1 62 ? -10.241 4.509 8.964 1.00 0.00 62 ALA A C 11
ATOM 19127 O O . ALA A 1 62 ? -9.380 5.338 8.675 1.00 0.00 62 ALA A O 11
ATOM 19134 N N . PRO A 1 63 ? -11.563 4.638 8.674 1.00 0.00 63 PRO A N 11
ATOM 19135 C CA . PRO A 1 63 ? -12.065 5.809 7.975 1.00 0.00 63 PRO A CA 11
ATOM 19136 C C . PRO A 1 63 ? -12.115 7.023 8.906 1.00 0.00 63 PRO A C 11
ATOM 19137 O O . PRO A 1 63 ? -13.033 7.151 9.715 1.00 0.00 63 PRO A O 11
ATOM 19148 N N . GLY A 1 64 ? -11.118 7.882 8.760 1.00 0.00 64 GLY A N 11
ATOM 19149 C CA . GLY A 1 64 ? -11.037 9.080 9.578 1.00 0.00 64 GLY A CA 11
ATOM 19150 C C . GLY A 1 64 ? -11.989 10.161 9.062 1.00 0.00 64 GLY A C 11
ATOM 19151 O O . GLY A 1 64 ? -12.854 9.886 8.232 1.00 0.00 64 GLY A O 11
ATOM 19155 N N . THR A 1 65 ? -11.799 11.367 9.577 1.00 0.00 65 THR A N 11
ATOM 19156 C CA . THR A 1 65 ? -12.631 12.490 9.179 1.00 0.00 65 THR A CA 11
ATOM 19157 C C . THR A 1 65 ? -11.781 13.572 8.508 1.00 0.00 65 THR A C 11
ATOM 19158 O O . THR A 1 65 ? -10.571 13.634 8.718 1.00 0.00 65 THR A O 11
ATOM 19169 N N . PRO A 1 66 ? -12.467 14.418 7.694 1.00 0.00 66 PRO A N 11
ATOM 19170 C CA . PRO A 1 66 ? -11.789 15.494 6.991 1.00 0.00 66 PRO A CA 11
ATOM 19171 C C . PRO A 1 66 ? -11.440 16.638 7.946 1.00 0.00 66 PRO A C 11
ATOM 19172 O O . PRO A 1 66 ? -12.118 16.840 8.952 1.00 0.00 66 PRO A O 11
ATOM 19183 N N . THR A 1 67 ? -10.383 17.357 7.596 1.00 0.00 67 THR A N 11
ATOM 19184 C CA . THR A 1 67 ? -9.937 18.476 8.408 1.00 0.00 67 THR A CA 11
ATOM 19185 C C . THR A 1 67 ? -9.650 19.694 7.528 1.00 0.00 67 THR A C 11
ATOM 19186 O O . THR A 1 67 ? -10.050 19.731 6.365 1.00 0.00 67 THR A O 11
ATOM 19197 N N . ILE A 1 68 ? -8.961 20.660 8.116 1.00 0.00 68 ILE A N 11
ATOM 19198 C CA . ILE A 1 68 ? -8.616 21.876 7.400 1.00 0.00 68 ILE A CA 11
ATOM 19199 C C . ILE A 1 68 ? -7.483 21.580 6.416 1.00 0.00 68 ILE A C 11
ATOM 19200 O O . ILE A 1 68 ? -6.516 20.902 6.762 1.00 0.00 68 ILE A O 11
ATOM 19216 N N . GLY A 1 69 ? -7.639 22.101 5.208 1.00 0.00 69 GLY A N 11
ATOM 19217 C CA . GLY A 1 69 ? -6.641 21.901 4.171 1.00 0.00 69 GLY A CA 11
ATOM 19218 C C . GLY A 1 69 ? -7.098 20.839 3.168 1.00 0.00 69 GLY A C 11
ATOM 19219 O O . GLY A 1 69 ? -6.991 21.036 1.959 1.00 0.00 69 GLY A O 11
ATOM 19223 N N . ALA A 1 70 ? -7.597 19.737 3.708 1.00 0.00 70 ALA A N 11
ATOM 19224 C CA . ALA A 1 70 ? -8.070 18.644 2.876 1.00 0.00 70 ALA A CA 11
ATOM 19225 C C . ALA A 1 70 ? -8.932 19.207 1.744 1.00 0.00 70 ALA A C 11
ATOM 19226 O O . ALA A 1 70 ? -9.489 20.297 1.866 1.00 0.00 70 ALA A O 11
ATOM 19233 N N . PRO A 1 71 ? -9.016 18.418 0.639 1.00 0.00 71 PRO A N 11
ATOM 19234 C CA . PRO A 1 71 ? -9.800 18.826 -0.514 1.00 0.00 71 PRO A CA 11
ATOM 19235 C C . PRO A 1 71 ? -11.298 18.667 -0.243 1.00 0.00 71 PRO A C 11
ATOM 19236 O O . PRO A 1 71 ? -11.715 17.717 0.418 1.00 0.00 71 PRO A O 11
ATOM 19247 N N . LYS A 1 72 ? -12.065 19.611 -0.767 1.00 0.00 72 LYS A N 11
ATOM 19248 C CA . LYS A 1 72 ? -13.507 19.587 -0.590 1.00 0.00 72 LYS A CA 11
ATOM 19249 C C . LYS A 1 72 ? -14.098 18.434 -1.404 1.00 0.00 72 LYS A C 11
ATOM 19250 O O . LYS A 1 72 ? -15.039 17.777 -0.964 1.00 0.00 72 LYS A O 11
ATOM 19269 N N . THR A 1 73 ? -13.520 18.225 -2.578 1.00 0.00 73 THR A N 11
ATOM 19270 C CA . THR A 1 73 ? -13.978 17.163 -3.458 1.00 0.00 73 THR A CA 11
ATOM 19271 C C . THR A 1 73 ? -14.342 15.918 -2.647 1.00 0.00 73 THR A C 11
ATOM 19272 O O . THR A 1 73 ? -15.517 15.573 -2.527 1.00 0.00 73 THR A O 11
ATOM 19283 N N . VAL A 1 74 ? -13.313 15.278 -2.112 1.00 0.00 74 VAL A N 11
ATOM 19284 C CA . VAL A 1 74 ? -13.510 14.078 -1.315 1.00 0.00 74 VAL A CA 11
ATOM 19285 C C . VAL A 1 74 ? -14.378 14.415 -0.101 1.00 0.00 74 VAL A C 11
ATOM 19286 O O . VAL A 1 74 ? -14.445 15.569 0.318 1.00 0.00 74 VAL A O 11
ATOM 19299 N N . ASP A 1 75 ? -15.021 13.385 0.430 1.00 0.00 75 ASP A N 11
ATOM 19300 C CA . ASP A 1 75 ? -15.882 13.557 1.588 1.00 0.00 75 ASP A CA 11
ATOM 19301 C C . ASP A 1 75 ? -15.267 12.832 2.787 1.00 0.00 75 ASP A C 11
ATOM 19302 O O . ASP A 1 75 ? -14.203 12.227 2.672 1.00 0.00 75 ASP A O 11
ATOM 19311 N N . GLU A 1 76 ? -15.964 12.918 3.911 1.00 0.00 76 GLU A N 11
ATOM 19312 C CA . GLU A 1 76 ? -15.500 12.277 5.130 1.00 0.00 76 GLU A CA 11
ATOM 19313 C C . GLU A 1 76 ? -15.497 10.757 4.962 1.00 0.00 76 GLU A C 11
ATOM 19314 O O . GLU A 1 76 ? -14.609 10.075 5.471 1.00 0.00 76 GLU A O 11
ATOM 19326 N N . LYS A 1 77 ? -16.500 10.270 4.246 1.00 0.00 77 LYS A N 11
ATOM 19327 C CA . LYS A 1 77 ? -16.623 8.842 4.005 1.00 0.00 77 LYS A CA 11
ATOM 19328 C C . LYS A 1 77 ? -15.649 8.430 2.900 1.00 0.00 77 LYS A C 11
ATOM 19329 O O . LYS A 1 77 ? -16.054 7.839 1.900 1.00 0.00 77 LYS A O 11
ATOM 19348 N N . ALA A 1 78 ? -14.384 8.758 3.117 1.00 0.00 78 ALA A N 11
ATOM 19349 C CA . ALA A 1 78 ? -13.349 8.429 2.151 1.00 0.00 78 ALA A CA 11
ATOM 19350 C C . ALA A 1 78 ? -11.990 8.409 2.854 1.00 0.00 78 ALA A C 11
ATOM 19351 O O . ALA A 1 78 ? -11.192 7.497 2.644 1.00 0.00 78 ALA A O 11
ATOM 19358 N N . PHE A 1 79 ? -11.768 9.427 3.673 1.00 0.00 79 PHE A N 11
ATOM 19359 C CA . PHE A 1 79 ? -10.519 9.538 4.407 1.00 0.00 79 PHE A CA 11
ATOM 19360 C C . PHE A 1 79 ? -10.293 8.311 5.293 1.00 0.00 79 PHE A C 11
ATOM 19361 O O . PHE A 1 79 ? -11.097 8.023 6.178 1.00 0.00 79 PHE A O 11
ATOM 19378 N N . PHE A 1 80 ? -9.194 7.621 5.024 1.00 0.00 80 PHE A N 11
ATOM 19379 C CA . PHE A 1 80 ? -8.852 6.432 5.786 1.00 0.00 80 PHE A CA 11
ATOM 19380 C C . PHE A 1 80 ? -7.427 6.523 6.333 1.00 0.00 80 PHE A C 11
ATOM 19381 O O . PHE A 1 80 ? -6.489 6.809 5.590 1.00 0.00 80 PHE A O 11
ATOM 19398 N N . ASP A 1 81 ? -7.308 6.274 7.629 1.00 0.00 81 ASP A N 11
ATOM 19399 C CA . ASP A 1 81 ? -6.012 6.325 8.285 1.00 0.00 81 ASP A CA 11
ATOM 19400 C C . ASP A 1 81 ? -5.330 4.961 8.163 1.00 0.00 81 ASP A C 11
ATOM 19401 O O . ASP A 1 81 ? -5.974 3.925 8.320 1.00 0.00 81 ASP A O 11
ATOM 19410 N N . VAL A 1 82 ? -4.036 5.005 7.884 1.00 0.00 82 VAL A N 11
ATOM 19411 C CA . VAL A 1 82 ? -3.259 3.785 7.739 1.00 0.00 82 VAL A CA 11
ATOM 19412 C C . VAL A 1 82 ? -2.308 3.647 8.929 1.00 0.00 82 VAL A C 11
ATOM 19413 O O . VAL A 1 82 ? -1.291 4.336 8.999 1.00 0.00 82 VAL A O 11
ATOM 19426 N N . LYS A 1 83 ? -2.672 2.752 9.836 1.00 0.00 83 LYS A N 11
ATOM 19427 C CA . LYS A 1 83 ? -1.863 2.515 11.020 1.00 0.00 83 LYS A CA 11
ATOM 19428 C C . LYS A 1 83 ? -0.762 1.507 10.686 1.00 0.00 83 LYS A C 11
ATOM 19429 O O . LYS A 1 83 ? -1.041 0.425 10.172 1.00 0.00 83 LYS A O 11
ATOM 19448 N N . THR A 1 84 ? 0.466 1.897 10.992 1.00 0.00 84 THR A N 11
ATOM 19449 C CA . THR A 1 84 ? 1.611 1.041 10.731 1.00 0.00 84 THR A CA 11
ATOM 19450 C C . THR A 1 84 ? 2.459 0.883 11.995 1.00 0.00 84 THR A C 11
ATOM 19451 O O . THR A 1 84 ? 2.038 1.278 13.082 1.00 0.00 84 THR A O 11
ATOM 19462 N N . THR A 1 85 ? 3.637 0.306 11.811 1.00 0.00 85 THR A N 11
ATOM 19463 C CA . THR A 1 85 ? 4.547 0.091 12.923 1.00 0.00 85 THR A CA 11
ATOM 19464 C C . THR A 1 85 ? 5.385 1.346 13.176 1.00 0.00 85 THR A C 11
ATOM 19465 O O . THR A 1 85 ? 5.519 1.788 14.316 1.00 0.00 85 THR A O 11
ATOM 19476 N N . ARG A 1 86 ? 5.927 1.885 12.093 1.00 0.00 86 ARG A N 11
ATOM 19477 C CA . ARG A 1 86 ? 6.748 3.080 12.184 1.00 0.00 86 ARG A CA 11
ATOM 19478 C C . ARG A 1 86 ? 5.941 4.235 12.781 1.00 0.00 86 ARG A C 11
ATOM 19479 O O . ARG A 1 86 ? 6.412 4.923 13.685 1.00 0.00 86 ARG A O 11
ATOM 19500 N N . ARG A 1 87 ? 4.739 4.411 12.252 1.00 0.00 87 ARG A N 11
ATOM 19501 C CA . ARG A 1 87 ? 3.863 5.470 12.721 1.00 0.00 87 ARG A CA 11
ATOM 19502 C C . ARG A 1 87 ? 2.465 5.307 12.121 1.00 0.00 87 ARG A C 11
ATOM 19503 O O . ARG A 1 87 ? 2.051 4.196 11.794 1.00 0.00 87 ARG A O 11
ATOM 19524 N N . VAL A 1 88 ? 1.775 6.432 11.995 1.00 0.00 88 VAL A N 11
ATOM 19525 C CA . VAL A 1 88 ? 0.432 6.428 11.440 1.00 0.00 88 VAL A CA 11
ATOM 19526 C C . VAL A 1 88 ? 0.383 7.361 10.229 1.00 0.00 88 VAL A C 11
ATOM 19527 O O . VAL A 1 88 ? 1.003 8.424 10.234 1.00 0.00 88 VAL A O 11
ATOM 19540 N N . TYR A 1 89 ? -0.360 6.931 9.220 1.00 0.00 89 TYR A N 11
ATOM 19541 C CA . TYR A 1 89 ? -0.499 7.715 8.005 1.00 0.00 89 TYR A CA 11
ATOM 19542 C C . TYR A 1 89 ? -1.957 8.118 7.775 1.00 0.00 89 TYR A C 11
ATOM 19543 O O . TYR A 1 89 ? -2.872 7.367 8.108 1.00 0.00 89 TYR A O 11
ATOM 19561 N N . ASN A 1 90 ? -2.128 9.303 7.208 1.00 0.00 90 ASN A N 11
ATOM 19562 C CA . ASN A 1 90 ? -3.459 9.815 6.930 1.00 0.00 90 ASN A CA 11
ATOM 19563 C C . ASN A 1 90 ? -3.647 9.941 5.417 1.00 0.00 90 ASN A C 11
ATOM 19564 O O . ASN A 1 90 ? -3.209 10.919 4.813 1.00 0.00 90 ASN A O 11
ATOM 19575 N N . PHE A 1 91 ? -4.298 8.937 4.849 1.00 0.00 91 PHE A N 11
ATOM 19576 C CA . PHE A 1 91 ? -4.549 8.923 3.418 1.00 0.00 91 PHE A CA 11
ATOM 19577 C C . PHE A 1 91 ? -6.038 9.116 3.120 1.00 0.00 91 PHE A C 11
ATOM 19578 O O . PHE A 1 91 ? -6.881 8.897 3.988 1.00 0.00 91 PHE A O 11
ATOM 19595 N N . CYS A 1 92 ? -6.314 9.525 1.891 1.00 0.00 92 CYS A N 11
ATOM 19596 C CA . CYS A 1 92 ? -7.686 9.751 1.468 1.00 0.00 92 CYS A CA 11
ATOM 19597 C C . CYS A 1 92 ? -7.720 9.775 -0.061 1.00 0.00 92 CYS A C 11
ATOM 19598 O O . CYS A 1 92 ? -6.814 10.311 -0.697 1.00 0.00 92 CYS A O 11
ATOM 19606 N N . ALA A 1 93 ? -8.774 9.188 -0.607 1.00 0.00 93 ALA A N 11
ATOM 19607 C CA . ALA A 1 93 ? -8.938 9.135 -2.050 1.00 0.00 93 ALA A CA 11
ATOM 19608 C C . ALA A 1 93 ? -9.561 10.445 -2.537 1.00 0.00 93 ALA A C 11
ATOM 19609 O O . ALA A 1 93 ? -9.663 11.407 -1.778 1.00 0.00 93 ALA A O 11
ATOM 19616 N N . GLN A 1 94 ? -9.963 10.439 -3.799 1.00 0.00 94 GLN A N 11
ATOM 19617 C CA . GLN A 1 94 ? -10.574 11.614 -4.396 1.00 0.00 94 GLN A CA 11
ATOM 19618 C C . GLN A 1 94 ? -12.099 11.515 -4.323 1.00 0.00 94 GLN A C 11
ATOM 19619 O O . GLN A 1 94 ? -12.799 12.511 -4.501 1.00 0.00 94 GLN A O 11
ATOM 19633 N N . ASP A 1 95 ? -12.569 10.304 -4.061 1.00 0.00 95 ASP A N 11
ATOM 19634 C CA . ASP A 1 95 ? -13.999 10.062 -3.963 1.00 0.00 95 ASP A CA 11
ATOM 19635 C C . ASP A 1 95 ? -14.283 9.207 -2.726 1.00 0.00 95 ASP A C 11
ATOM 19636 O O . ASP A 1 95 ? -13.361 8.672 -2.112 1.00 0.00 95 ASP A O 11
ATOM 19645 N N . VAL A 1 96 ? -15.562 9.106 -2.397 1.00 0.00 96 VAL A N 11
ATOM 19646 C CA . VAL A 1 96 ? -15.979 8.326 -1.244 1.00 0.00 96 VAL A CA 11
ATOM 19647 C C . VAL A 1 96 ? -15.915 6.837 -1.591 1.00 0.00 96 VAL A C 11
ATOM 19648 O O . VAL A 1 96 ? -15.379 6.040 -0.823 1.00 0.00 96 VAL A O 11
ATOM 19661 N N . PRO A 1 97 ? -16.485 6.499 -2.779 1.00 0.00 97 PRO A N 11
ATOM 19662 C CA . PRO A 1 97 ? -16.498 5.120 -3.237 1.00 0.00 97 PRO A CA 11
ATOM 19663 C C . PRO A 1 97 ? -15.116 4.696 -3.739 1.00 0.00 97 PRO A C 11
ATOM 19664 O O . PRO A 1 97 ? -14.834 3.505 -3.858 1.00 0.00 97 PRO A O 11
ATOM 19675 N N . SER A 1 98 ? -14.292 5.695 -4.020 1.00 0.00 98 SER A N 11
ATOM 19676 C CA . SER A 1 98 ? -12.946 5.440 -4.506 1.00 0.00 98 SER A CA 11
ATOM 19677 C C . SER A 1 98 ? -12.030 5.064 -3.340 1.00 0.00 98 SER A C 11
ATOM 19678 O O . SER A 1 98 ? -11.128 4.243 -3.494 1.00 0.00 98 SER A O 11
ATOM 19686 N N . ALA A 1 99 ? -12.294 5.684 -2.199 1.00 0.00 99 ALA A N 11
ATOM 19687 C CA . ALA A 1 99 ? -11.505 5.425 -1.007 1.00 0.00 99 ALA A CA 11
ATOM 19688 C C . ALA A 1 99 ? -11.762 3.994 -0.531 1.00 0.00 99 ALA A C 11
ATOM 19689 O O . ALA A 1 99 ? -10.822 3.236 -0.295 1.00 0.00 99 ALA A O 11
ATOM 19696 N N . GLN A 1 100 ? -13.040 3.667 -0.404 1.00 0.00 100 GLN A N 11
ATOM 19697 C CA . GLN A 1 100 ? -13.432 2.341 0.040 1.00 0.00 100 GLN A CA 11
ATOM 19698 C C . GLN A 1 100 ? -12.670 1.271 -0.746 1.00 0.00 100 GLN A C 11
ATOM 19699 O O . GLN A 1 100 ? -12.183 0.301 -0.168 1.00 0.00 100 GLN A O 11
ATOM 19713 N N . GLN A 1 101 ? -12.591 1.485 -2.051 1.00 0.00 101 GLN A N 11
ATOM 19714 C CA . GLN A 1 101 ? -11.896 0.552 -2.921 1.00 0.00 101 GLN A CA 11
ATOM 19715 C C . GLN A 1 101 ? -10.426 0.437 -2.511 1.00 0.00 101 GLN A C 11
ATOM 19716 O O . GLN A 1 101 ? -9.825 -0.629 -2.636 1.00 0.00 101 GLN A O 11
ATOM 19730 N N . TRP A 1 102 ? -9.891 1.549 -2.029 1.00 0.00 102 TRP A N 11
ATOM 19731 C CA . TRP A 1 102 ? -8.503 1.586 -1.600 1.00 0.00 102 TRP A CA 11
ATOM 19732 C C . TRP A 1 102 ? -8.391 0.797 -0.294 1.00 0.00 102 TRP A C 11
ATOM 19733 O O . TRP A 1 102 ? -7.696 -0.217 -0.235 1.00 0.00 102 TRP A O 11
ATOM 19754 N N . VAL A 1 103 ? -9.085 1.291 0.721 1.00 0.00 103 VAL A N 11
ATOM 19755 C CA . VAL A 1 103 ? -9.071 0.645 2.022 1.00 0.00 103 VAL A CA 11
ATOM 19756 C C . VAL A 1 103 ? -9.260 -0.862 1.840 1.00 0.00 103 VAL A C 11
ATOM 19757 O O . VAL A 1 103 ? -8.477 -1.657 2.357 1.00 0.00 103 VAL A O 11
ATOM 19770 N N . ASP A 1 104 ? -10.305 -1.211 1.103 1.00 0.00 104 ASP A N 11
ATOM 19771 C CA . ASP A 1 104 ? -10.607 -2.608 0.846 1.00 0.00 104 ASP A CA 11
ATOM 19772 C C . ASP A 1 104 ? -9.340 -3.320 0.367 1.00 0.00 104 ASP A C 11
ATOM 19773 O O . ASP A 1 104 ? -9.049 -4.435 0.798 1.00 0.00 104 ASP A O 11
ATOM 19782 N N . ARG A 1 105 ? -8.620 -2.646 -0.518 1.00 0.00 105 ARG A N 11
ATOM 19783 C CA . ARG A 1 105 ? -7.391 -3.200 -1.060 1.00 0.00 105 ARG A CA 11
ATOM 19784 C C . ARG A 1 105 ? -6.342 -3.345 0.045 1.00 0.00 105 ARG A C 11
ATOM 19785 O O . ARG A 1 105 ? -5.831 -4.438 0.281 1.00 0.00 105 ARG A O 11
ATOM 19806 N N . ILE A 1 106 ? -6.052 -2.225 0.692 1.00 0.00 106 ILE A N 11
ATOM 19807 C CA . ILE A 1 106 ? -5.073 -2.214 1.765 1.00 0.00 106 ILE A CA 11
ATOM 19808 C C . ILE A 1 106 ? -5.467 -3.249 2.820 1.00 0.00 106 ILE A C 11
ATOM 19809 O O . ILE A 1 106 ? -4.633 -4.036 3.266 1.00 0.00 106 ILE A O 11
ATOM 19825 N N . GLN A 1 107 ? -6.739 -3.216 3.190 1.00 0.00 107 GLN A N 11
ATOM 19826 C CA . GLN A 1 107 ? -7.254 -4.142 4.185 1.00 0.00 107 GLN A CA 11
ATOM 19827 C C . GLN A 1 107 ? -7.087 -5.584 3.703 1.00 0.00 107 GLN A C 11
ATOM 19828 O O . GLN A 1 107 ? -7.014 -6.508 4.512 1.00 0.00 107 GLN A O 11
ATOM 19842 N N . SER A 1 108 ? -7.031 -5.733 2.388 1.00 0.00 108 SER A N 11
ATOM 19843 C CA . SER A 1 108 ? -6.874 -7.047 1.789 1.00 0.00 108 SER A CA 11
ATOM 19844 C C . SER A 1 108 ? -5.431 -7.529 1.954 1.00 0.00 108 SER A C 11
ATOM 19845 O O . SER A 1 108 ? -5.112 -8.669 1.621 1.00 0.00 108 SER A O 11
ATOM 19853 N N . CYS A 1 109 ? -4.598 -6.636 2.468 1.00 0.00 109 CYS A N 11
ATOM 19854 C CA . CYS A 1 109 ? -3.197 -6.955 2.681 1.00 0.00 109 CYS A CA 11
ATOM 19855 C C . CYS A 1 109 ? -2.730 -6.242 3.951 1.00 0.00 109 CYS A C 11
ATOM 19856 O O . CYS A 1 109 ? -1.910 -5.327 3.888 1.00 0.00 109 CYS A O 11
ATOM 19864 N N . LEU A 1 110 ? -3.271 -6.687 5.075 1.00 0.00 110 LEU A N 11
ATOM 19865 C CA . LEU A 1 110 ? -2.920 -6.102 6.358 1.00 0.00 110 LEU A CA 11
ATOM 19866 C C . LEU A 1 110 ? -1.673 -6.799 6.907 1.00 0.00 110 LEU A C 11
ATOM 19867 O O . LEU A 1 110 ? -0.568 -6.582 6.411 1.00 0.00 110 LEU A O 11
ATOM 19883 N N . SER A 1 111 ? -1.891 -7.621 7.923 1.00 0.00 111 SER A N 11
ATOM 19884 C CA . SER A 1 111 ? -0.799 -8.350 8.544 1.00 0.00 111 SER A CA 11
ATOM 19885 C C . SER A 1 111 ? -0.536 -9.650 7.780 1.00 0.00 111 SER A C 11
ATOM 19886 O O . SER A 1 111 ? 0.585 -9.901 7.342 1.00 0.00 111 SER A O 11
ATOM 19894 N N . SER A 1 112 ? -1.590 -10.442 7.644 1.00 0.00 112 SER A N 11
ATOM 19895 C CA . SER A 1 112 ? -1.488 -11.709 6.942 1.00 0.00 112 SER A CA 11
ATOM 19896 C C . SER A 1 112 ? -0.457 -12.607 7.629 1.00 0.00 112 SER A C 11
ATOM 19897 O O . SER A 1 112 ? 0.727 -12.277 7.674 1.00 0.00 112 SER A O 11
ATOM 19905 N N . GLY A 1 113 ? -0.945 -13.725 8.147 1.00 0.00 113 GLY A N 11
ATOM 19906 C CA . GLY A 1 113 ? -0.081 -14.672 8.830 1.00 0.00 113 GLY A CA 11
ATOM 19907 C C . GLY A 1 113 ? -0.747 -15.205 10.100 1.00 0.00 113 GLY A C 11
ATOM 19908 O O . GLY A 1 113 ? -1.969 -15.160 10.230 1.00 0.00 113 GLY A O 11
ATOM 19912 N N . PRO A 1 114 ? 0.108 -15.711 11.029 1.00 0.00 114 PRO A N 11
ATOM 19913 C CA . PRO A 1 114 ? -0.385 -16.252 12.284 1.00 0.00 114 PRO A CA 11
ATOM 19914 C C . PRO A 1 114 ? -0.810 -15.131 13.235 1.00 0.00 114 PRO A C 11
ATOM 19915 O O . PRO A 1 114 ? -0.089 -14.149 13.403 1.00 0.00 114 PRO A O 11
ATOM 19926 N N . SER A 1 115 ? -1.979 -15.316 13.831 1.00 0.00 115 SER A N 11
ATOM 19927 C CA . SER A 1 115 ? -2.508 -14.333 14.761 1.00 0.00 115 SER A CA 11
ATOM 19928 C C . SER A 1 115 ? -1.474 -14.029 15.847 1.00 0.00 115 SER A C 11
ATOM 19929 O O . SER A 1 115 ? -1.004 -14.936 16.532 1.00 0.00 115 SER A O 11
ATOM 19937 N N . SER A 1 116 ? -1.151 -12.750 15.970 1.00 0.00 116 SER A N 11
ATOM 19938 C CA . SER A 1 116 ? -0.181 -12.316 16.961 1.00 0.00 116 SER A CA 11
ATOM 19939 C C . SER A 1 116 ? -0.898 -11.904 18.249 1.00 0.00 116 SER A C 11
ATOM 19940 O O . SER A 1 116 ? -2.083 -11.576 18.226 1.00 0.00 116 SER A O 11
ATOM 19948 N N . GLY A 1 117 ? -0.149 -11.933 19.341 1.00 0.00 117 GLY A N 11
ATOM 19949 C CA . GLY A 1 117 ? -0.697 -11.567 20.636 1.00 0.00 117 GLY A CA 11
ATOM 19950 C C . GLY A 1 117 ? 0.355 -10.870 21.500 1.00 0.00 117 GLY A C 11
ATOM 19951 O O . GLY A 1 117 ? 1.553 -11.020 21.267 1.00 0.00 117 GLY A O 11
ATOM 19955 N N . GLY A 1 1 ? -15.602 -11.793 -6.229 1.00 0.00 1 GLY A N 12
ATOM 19956 C CA . GLY A 1 1 ? -14.806 -10.702 -6.764 1.00 0.00 1 GLY A CA 12
ATOM 19957 C C . GLY A 1 1 ? -14.271 -11.043 -8.156 1.00 0.00 1 GLY A C 12
ATOM 19958 O O . GLY A 1 1 ? -14.398 -12.179 -8.612 1.00 0.00 1 GLY A O 12
ATOM 19962 N N . SER A 1 2 ? -13.684 -10.040 -8.793 1.00 0.00 2 SER A N 12
ATOM 19963 C CA . SER A 1 2 ? -13.130 -10.220 -10.124 1.00 0.00 2 SER A CA 12
ATOM 19964 C C . SER A 1 2 ? -11.974 -9.243 -10.345 1.00 0.00 2 SER A C 12
ATOM 19965 O O . SER A 1 2 ? -11.756 -8.341 -9.539 1.00 0.00 2 SER A O 12
ATOM 19973 N N . SER A 1 3 ? -11.263 -9.457 -11.443 1.00 0.00 3 SER A N 12
ATOM 19974 C CA . SER A 1 3 ? -10.134 -8.607 -11.781 1.00 0.00 3 SER A CA 12
ATOM 19975 C C . SER A 1 3 ? -9.916 -8.604 -13.295 1.00 0.00 3 SER A C 12
ATOM 19976 O O . SER A 1 3 ? -10.364 -9.513 -13.992 1.00 0.00 3 SER A O 12
ATOM 19984 N N . GLY A 1 4 ? -9.227 -7.572 -13.760 1.00 0.00 4 GLY A N 12
ATOM 19985 C CA . GLY A 1 4 ? -8.944 -7.439 -15.179 1.00 0.00 4 GLY A CA 12
ATOM 19986 C C . GLY A 1 4 ? -8.700 -5.976 -15.554 1.00 0.00 4 GLY A C 12
ATOM 19987 O O . GLY A 1 4 ? -9.548 -5.342 -16.179 1.00 0.00 4 GLY A O 12
ATOM 19991 N N . SER A 1 5 ? -7.536 -5.483 -15.158 1.00 0.00 5 SER A N 12
ATOM 19992 C CA . SER A 1 5 ? -7.169 -4.107 -15.445 1.00 0.00 5 SER A CA 12
ATOM 19993 C C . SER A 1 5 ? -5.845 -3.764 -14.760 1.00 0.00 5 SER A C 12
ATOM 19994 O O . SER A 1 5 ? -5.379 -4.505 -13.895 1.00 0.00 5 SER A O 12
ATOM 20002 N N . SER A 1 6 ? -5.275 -2.641 -15.172 1.00 0.00 6 SER A N 12
ATOM 20003 C CA . SER A 1 6 ? -4.014 -2.191 -14.608 1.00 0.00 6 SER A CA 12
ATOM 20004 C C . SER A 1 6 ? -2.992 -3.329 -14.638 1.00 0.00 6 SER A C 12
ATOM 20005 O O . SER A 1 6 ? -3.294 -4.427 -15.103 1.00 0.00 6 SER A O 12
ATOM 20013 N N . GLY A 1 7 ? -1.804 -3.028 -14.135 1.00 0.00 7 GLY A N 12
ATOM 20014 C CA . GLY A 1 7 ? -0.735 -4.012 -14.099 1.00 0.00 7 GLY A CA 12
ATOM 20015 C C . GLY A 1 7 ? -1.121 -5.208 -13.225 1.00 0.00 7 GLY A C 12
ATOM 20016 O O . GLY A 1 7 ? -2.186 -5.796 -13.407 1.00 0.00 7 GLY A O 12
ATOM 20020 N N . ARG A 1 8 ? -0.234 -5.531 -12.295 1.00 0.00 8 ARG A N 12
ATOM 20021 C CA . ARG A 1 8 ? -0.468 -6.645 -11.393 1.00 0.00 8 ARG A CA 12
ATOM 20022 C C . ARG A 1 8 ? -0.904 -6.133 -10.018 1.00 0.00 8 ARG A C 12
ATOM 20023 O O . ARG A 1 8 ? -0.890 -6.879 -9.041 1.00 0.00 8 ARG A O 12
ATOM 20044 N N . SER A 1 9 ? -1.282 -4.863 -9.988 1.00 0.00 9 SER A N 12
ATOM 20045 C CA . SER A 1 9 ? -1.721 -4.243 -8.750 1.00 0.00 9 SER A CA 12
ATOM 20046 C C . SER A 1 9 ? -2.767 -3.166 -9.046 1.00 0.00 9 SER A C 12
ATOM 20047 O O . SER A 1 9 ? -3.253 -3.061 -10.171 1.00 0.00 9 SER A O 12
ATOM 20055 N N . TYR A 1 10 ? -3.083 -2.394 -8.017 1.00 0.00 10 TYR A N 12
ATOM 20056 C CA . TYR A 1 10 ? -4.063 -1.330 -8.154 1.00 0.00 10 TYR A CA 12
ATOM 20057 C C . TYR A 1 10 ? -3.401 0.044 -8.030 1.00 0.00 10 TYR A C 12
ATOM 20058 O O . TYR A 1 10 ? -2.226 0.142 -7.681 1.00 0.00 10 TYR A O 12
ATOM 20076 N N . GLU A 1 11 ? -4.184 1.072 -8.324 1.00 0.00 11 GLU A N 12
ATOM 20077 C CA . GLU A 1 11 ? -3.689 2.436 -8.250 1.00 0.00 11 GLU A CA 12
ATOM 20078 C C . GLU A 1 11 ? -4.839 3.403 -7.964 1.00 0.00 11 GLU A C 12
ATOM 20079 O O . GLU A 1 11 ? -5.993 2.990 -7.864 1.00 0.00 11 GLU A O 12
ATOM 20091 N N . GLY A 1 12 ? -4.484 4.674 -7.841 1.00 0.00 12 GLY A N 12
ATOM 20092 C CA . GLY A 1 12 ? -5.472 5.704 -7.569 1.00 0.00 12 GLY A CA 12
ATOM 20093 C C . GLY A 1 12 ? -4.833 6.906 -6.870 1.00 0.00 12 GLY A C 12
ATOM 20094 O O . GLY A 1 12 ? -3.725 6.806 -6.345 1.00 0.00 12 GLY A O 12
ATOM 20098 N N . ILE A 1 13 ? -5.559 8.014 -6.886 1.00 0.00 13 ILE A N 12
ATOM 20099 C CA . ILE A 1 13 ? -5.077 9.233 -6.260 1.00 0.00 13 ILE A CA 12
ATOM 20100 C C . ILE A 1 13 ? -5.055 9.048 -4.742 1.00 0.00 13 ILE A C 12
ATOM 20101 O O . ILE A 1 13 ? -5.971 8.456 -4.172 1.00 0.00 13 ILE A O 12
ATOM 20117 N N . LEU A 1 14 ? -4.000 9.565 -4.130 1.00 0.00 14 LEU A N 12
ATOM 20118 C CA . LEU A 1 14 ? -3.847 9.463 -2.689 1.00 0.00 14 LEU A CA 12
ATOM 20119 C C . LEU A 1 14 ? -3.031 10.654 -2.182 1.00 0.00 14 LEU A C 12
ATOM 20120 O O . LEU A 1 14 ? -1.882 10.840 -2.581 1.00 0.00 14 LEU A O 12
ATOM 20136 N N . TYR A 1 15 ? -3.656 11.431 -1.310 1.00 0.00 15 TYR A N 12
ATOM 20137 C CA . TYR A 1 15 ? -3.003 12.599 -0.744 1.00 0.00 15 TYR A CA 12
ATOM 20138 C C . TYR A 1 15 ? -2.230 12.234 0.525 1.00 0.00 15 TYR A C 12
ATOM 20139 O O . TYR A 1 15 ? -2.394 11.140 1.063 1.00 0.00 15 TYR A O 12
ATOM 20157 N N . LYS A 1 16 ? -1.404 13.171 0.966 1.00 0.00 16 LYS A N 12
ATOM 20158 C CA . LYS A 1 16 ? -0.605 12.962 2.162 1.00 0.00 16 LYS A CA 12
ATOM 20159 C C . LYS A 1 16 ? -0.482 14.283 2.925 1.00 0.00 16 LYS A C 12
ATOM 20160 O O . LYS A 1 16 ? -0.023 15.282 2.374 1.00 0.00 16 LYS A O 12
ATOM 20179 N N . LYS A 1 17 ? -0.899 14.244 4.182 1.00 0.00 17 LYS A N 12
ATOM 20180 C CA . LYS A 1 17 ? -0.841 15.425 5.026 1.00 0.00 17 LYS A CA 12
ATOM 20181 C C . LYS A 1 17 ? 0.622 15.782 5.297 1.00 0.00 17 LYS A C 12
ATOM 20182 O O . LYS A 1 17 ? 1.301 15.093 6.057 1.00 0.00 17 LYS A O 12
ATOM 20201 N N . GLY A 1 18 ? 1.063 16.857 4.661 1.00 0.00 18 GLY A N 12
ATOM 20202 C CA . GLY A 1 18 ? 2.433 17.313 4.824 1.00 0.00 18 GLY A CA 12
ATOM 20203 C C . GLY A 1 18 ? 2.632 17.975 6.189 1.00 0.00 18 GLY A C 12
ATOM 20204 O O . GLY A 1 18 ? 3.391 17.478 7.020 1.00 0.00 18 GLY A O 12
ATOM 20208 N N . ALA A 1 19 ? 1.936 19.087 6.378 1.00 0.00 19 ALA A N 12
ATOM 20209 C CA . ALA A 1 19 ? 2.026 19.822 7.628 1.00 0.00 19 ALA A CA 12
ATOM 20210 C C . ALA A 1 19 ? 0.714 20.572 7.870 1.00 0.00 19 ALA A C 12
ATOM 20211 O O . ALA A 1 19 ? -0.207 20.494 7.059 1.00 0.00 19 ALA A O 12
ATOM 20218 N N . PHE A 1 20 ? 0.672 21.280 8.989 1.00 0.00 20 PHE A N 12
ATOM 20219 C CA . PHE A 1 20 ? -0.512 22.042 9.348 1.00 0.00 20 PHE A CA 12
ATOM 20220 C C . PHE A 1 20 ? -0.612 23.323 8.517 1.00 0.00 20 PHE A C 12
ATOM 20221 O O . PHE A 1 20 ? 0.357 23.729 7.877 1.00 0.00 20 PHE A O 12
ATOM 20238 N N . MET A 1 21 ? -1.792 23.924 8.554 1.00 0.00 21 MET A N 12
ATOM 20239 C CA . MET A 1 21 ? -2.031 25.150 7.812 1.00 0.00 21 MET A CA 12
ATOM 20240 C C . MET A 1 21 ? -2.064 24.883 6.306 1.00 0.00 21 MET A C 12
ATOM 20241 O O . MET A 1 21 ? -3.081 25.113 5.654 1.00 0.00 21 MET A O 12
ATOM 20255 N N . LYS A 1 22 ? -0.939 24.401 5.798 1.00 0.00 22 LYS A N 12
ATOM 20256 C CA . LYS A 1 22 ? -0.827 24.100 4.381 1.00 0.00 22 LYS A CA 12
ATOM 20257 C C . LYS A 1 22 ? -1.758 22.937 4.036 1.00 0.00 22 LYS A C 12
ATOM 20258 O O . LYS A 1 22 ? -2.102 22.133 4.902 1.00 0.00 22 LYS A O 12
ATOM 20277 N N . PRO A 1 23 ? -2.151 22.882 2.735 1.00 0.00 23 PRO A N 12
ATOM 20278 C CA . PRO A 1 23 ? -3.037 21.830 2.264 1.00 0.00 23 PRO A CA 12
ATOM 20279 C C . PRO A 1 23 ? -2.288 20.503 2.130 1.00 0.00 23 PRO A C 12
ATOM 20280 O O . PRO A 1 23 ? -1.059 20.474 2.151 1.00 0.00 23 PRO A O 12
ATOM 20291 N N . TRP A 1 24 ? -3.061 19.435 1.995 1.00 0.00 24 TRP A N 12
ATOM 20292 C CA . TRP A 1 24 ? -2.487 18.108 1.858 1.00 0.00 24 TRP A CA 12
ATOM 20293 C C . TRP A 1 24 ? -1.897 17.991 0.451 1.00 0.00 24 TRP A C 12
ATOM 20294 O O . TRP A 1 24 ? -2.399 18.605 -0.489 1.00 0.00 24 TRP A O 12
ATOM 20315 N N . LYS A 1 25 ? -0.840 17.199 0.351 1.00 0.00 25 LYS A N 12
ATOM 20316 C CA . LYS A 1 25 ? -0.176 16.994 -0.926 1.00 0.00 25 LYS A CA 12
ATOM 20317 C C . LYS A 1 25 ? -0.827 15.814 -1.650 1.00 0.00 25 LYS A C 12
ATOM 20318 O O . LYS A 1 25 ? -1.021 14.751 -1.063 1.00 0.00 25 LYS A O 12
ATOM 20337 N N . ALA A 1 26 ? -1.146 16.041 -2.916 1.00 0.00 26 ALA A N 12
ATOM 20338 C CA . ALA A 1 26 ? -1.770 15.010 -3.727 1.00 0.00 26 ALA A CA 12
ATOM 20339 C C . ALA A 1 26 ? -0.711 14.353 -4.614 1.00 0.00 26 ALA A C 12
ATOM 20340 O O . ALA A 1 26 ? -0.023 15.034 -5.373 1.00 0.00 26 ALA A O 12
ATOM 20347 N N . ARG A 1 27 ? -0.613 13.037 -4.489 1.00 0.00 27 ARG A N 12
ATOM 20348 C CA . ARG A 1 27 ? 0.351 12.281 -5.270 1.00 0.00 27 ARG A CA 12
ATOM 20349 C C . ARG A 1 27 ? -0.278 10.981 -5.775 1.00 0.00 27 ARG A C 12
ATOM 20350 O O . ARG A 1 27 ? -1.313 10.551 -5.269 1.00 0.00 27 ARG A O 12
ATOM 20371 N N . TRP A 1 28 ? 0.373 10.393 -6.768 1.00 0.00 28 TRP A N 12
ATOM 20372 C CA . TRP A 1 28 ? -0.109 9.151 -7.348 1.00 0.00 28 TRP A CA 12
ATOM 20373 C C . TRP A 1 28 ? 0.517 7.992 -6.571 1.00 0.00 28 TRP A C 12
ATOM 20374 O O . TRP A 1 28 ? 1.732 7.804 -6.601 1.00 0.00 28 TRP A O 12
ATOM 20395 N N . PHE A 1 29 ? -0.341 7.244 -5.892 1.00 0.00 29 PHE A N 12
ATOM 20396 C CA . PHE A 1 29 ? 0.113 6.108 -5.109 1.00 0.00 29 PHE A CA 12
ATOM 20397 C C . PHE A 1 29 ? -0.060 4.801 -5.886 1.00 0.00 29 PHE A C 12
ATOM 20398 O O . PHE A 1 29 ? -0.669 4.786 -6.954 1.00 0.00 29 PHE A O 12
ATOM 20415 N N . VAL A 1 30 ? 0.486 3.736 -5.318 1.00 0.00 30 VAL A N 12
ATOM 20416 C CA . VAL A 1 30 ? 0.399 2.427 -5.944 1.00 0.00 30 VAL A CA 12
ATOM 20417 C C . VAL A 1 30 ? 0.162 1.366 -4.868 1.00 0.00 30 VAL A C 12
ATOM 20418 O O . VAL A 1 30 ? 0.820 1.374 -3.828 1.00 0.00 30 VAL A O 12
ATOM 20431 N N . LEU A 1 31 ? -0.779 0.479 -5.154 1.00 0.00 31 LEU A N 12
ATOM 20432 C CA . LEU A 1 31 ? -1.111 -0.586 -4.223 1.00 0.00 31 LEU A CA 12
ATOM 20433 C C . LEU A 1 31 ? -0.538 -1.907 -4.741 1.00 0.00 31 LEU A C 12
ATOM 20434 O O . LEU A 1 31 ? -1.242 -2.683 -5.385 1.00 0.00 31 LEU A O 12
ATOM 20450 N N . ASP A 1 32 ? 0.734 -2.122 -4.440 1.00 0.00 32 ASP A N 12
ATOM 20451 C CA . ASP A 1 32 ? 1.410 -3.335 -4.867 1.00 0.00 32 ASP A CA 12
ATOM 20452 C C . ASP A 1 32 ? 1.074 -4.469 -3.897 1.00 0.00 32 ASP A C 12
ATOM 20453 O O . ASP A 1 32 ? 1.274 -4.338 -2.690 1.00 0.00 32 ASP A O 12
ATOM 20462 N N . LYS A 1 33 ? 0.569 -5.557 -4.460 1.00 0.00 33 LYS A N 12
ATOM 20463 C CA . LYS A 1 33 ? 0.204 -6.713 -3.659 1.00 0.00 33 LYS A CA 12
ATOM 20464 C C . LYS A 1 33 ? 1.358 -7.717 -3.664 1.00 0.00 33 LYS A C 12
ATOM 20465 O O . LYS A 1 33 ? 1.551 -8.452 -2.697 1.00 0.00 33 LYS A O 12
ATOM 20484 N N . THR A 1 34 ? 2.096 -7.717 -4.765 1.00 0.00 34 THR A N 12
ATOM 20485 C CA . THR A 1 34 ? 3.227 -8.618 -4.908 1.00 0.00 34 THR A CA 12
ATOM 20486 C C . THR A 1 34 ? 4.392 -8.156 -4.031 1.00 0.00 34 THR A C 12
ATOM 20487 O O . THR A 1 34 ? 5.115 -8.978 -3.470 1.00 0.00 34 THR A O 12
ATOM 20498 N N . LYS A 1 35 ? 4.538 -6.842 -3.941 1.00 0.00 35 LYS A N 12
ATOM 20499 C CA . LYS A 1 35 ? 5.603 -6.261 -3.141 1.00 0.00 35 LYS A CA 12
ATOM 20500 C C . LYS A 1 35 ? 5.054 -5.885 -1.764 1.00 0.00 35 LYS A C 12
ATOM 20501 O O . LYS A 1 35 ? 5.819 -5.613 -0.839 1.00 0.00 35 LYS A O 12
ATOM 20520 N N . HIS A 1 36 ? 3.732 -5.881 -1.670 1.00 0.00 36 HIS A N 12
ATOM 20521 C CA . HIS A 1 36 ? 3.072 -5.542 -0.421 1.00 0.00 36 HIS A CA 12
ATOM 20522 C C . HIS A 1 36 ? 3.644 -4.232 0.124 1.00 0.00 36 HIS A C 12
ATOM 20523 O O . HIS A 1 36 ? 3.986 -4.142 1.302 1.00 0.00 36 HIS A O 12
ATOM 20537 N N . GLN A 1 37 ? 3.732 -3.249 -0.760 1.00 0.00 37 GLN A N 12
ATOM 20538 C CA . GLN A 1 37 ? 4.257 -1.948 -0.383 1.00 0.00 37 GLN A CA 12
ATOM 20539 C C . GLN A 1 37 ? 3.442 -0.835 -1.043 1.00 0.00 37 GLN A C 12
ATOM 20540 O O . GLN A 1 37 ? 2.728 -1.076 -2.016 1.00 0.00 37 GLN A O 12
ATOM 20554 N N . LEU A 1 38 ? 3.575 0.361 -0.489 1.00 0.00 38 LEU A N 12
ATOM 20555 C CA . LEU A 1 38 ? 2.859 1.513 -1.012 1.00 0.00 38 LEU A CA 12
ATOM 20556 C C . LEU A 1 38 ? 3.847 2.442 -1.720 1.00 0.00 38 LEU A C 12
ATOM 20557 O O . LEU A 1 38 ? 4.626 3.137 -1.070 1.00 0.00 38 LEU A O 12
ATOM 20573 N N . ARG A 1 39 ? 3.781 2.426 -3.043 1.00 0.00 39 ARG A N 12
ATOM 20574 C CA . ARG A 1 39 ? 4.660 3.258 -3.847 1.00 0.00 39 ARG A CA 12
ATOM 20575 C C . ARG A 1 39 ? 3.902 4.483 -4.366 1.00 0.00 39 ARG A C 12
ATOM 20576 O O . ARG A 1 39 ? 2.880 4.346 -5.035 1.00 0.00 39 ARG A O 12
ATOM 20597 N N . TYR A 1 40 ? 4.434 5.651 -4.037 1.00 0.00 40 TYR A N 12
ATOM 20598 C CA . TYR A 1 40 ? 3.821 6.898 -4.461 1.00 0.00 40 TYR A CA 12
ATOM 20599 C C . TYR A 1 40 ? 4.871 7.867 -5.008 1.00 0.00 40 TYR A C 12
ATOM 20600 O O . TYR A 1 40 ? 5.997 7.913 -4.514 1.00 0.00 40 TYR A O 12
ATOM 20618 N N . TYR A 1 41 ? 4.466 8.617 -6.023 1.00 0.00 41 TYR A N 12
ATOM 20619 C CA . TYR A 1 41 ? 5.358 9.581 -6.643 1.00 0.00 41 TYR A CA 12
ATOM 20620 C C . TYR A 1 41 ? 4.636 10.903 -6.911 1.00 0.00 41 TYR A C 12
ATOM 20621 O O . TYR A 1 41 ? 3.407 10.957 -6.897 1.00 0.00 41 TYR A O 12
ATOM 20639 N N . ASP A 1 42 ? 5.429 11.937 -7.148 1.00 0.00 42 ASP A N 12
ATOM 20640 C CA . ASP A 1 42 ? 4.881 13.255 -7.418 1.00 0.00 42 ASP A CA 12
ATOM 20641 C C . ASP A 1 42 ? 3.782 13.138 -8.476 1.00 0.00 42 ASP A C 12
ATOM 20642 O O . ASP A 1 42 ? 2.726 13.756 -8.351 1.00 0.00 42 ASP A O 12
ATOM 20651 N N . HIS A 1 43 ? 4.068 12.341 -9.495 1.00 0.00 43 HIS A N 12
ATOM 20652 C CA . HIS A 1 43 ? 3.117 12.135 -10.574 1.00 0.00 43 HIS A CA 12
ATOM 20653 C C . HIS A 1 43 ? 2.855 10.638 -10.748 1.00 0.00 43 HIS A C 12
ATOM 20654 O O . HIS A 1 43 ? 3.328 9.825 -9.956 1.00 0.00 43 HIS A O 12
ATOM 20668 N N . ARG A 1 44 ? 2.102 10.319 -11.791 1.00 0.00 44 ARG A N 12
ATOM 20669 C CA . ARG A 1 44 ? 1.771 8.934 -12.079 1.00 0.00 44 ARG A CA 12
ATOM 20670 C C . ARG A 1 44 ? 3.043 8.084 -12.134 1.00 0.00 44 ARG A C 12
ATOM 20671 O O . ARG A 1 44 ? 3.162 7.093 -11.416 1.00 0.00 44 ARG A O 12
ATOM 20692 N N . MET A 1 45 ? 3.960 8.504 -12.993 1.00 0.00 45 MET A N 12
ATOM 20693 C CA . MET A 1 45 ? 5.218 7.795 -13.150 1.00 0.00 45 MET A CA 12
ATOM 20694 C C . MET A 1 45 ? 6.400 8.766 -13.138 1.00 0.00 45 MET A C 12
ATOM 20695 O O . MET A 1 45 ? 6.790 9.289 -14.181 1.00 0.00 45 MET A O 12
ATOM 20709 N N . ASP A 1 46 ? 6.938 8.977 -11.946 1.00 0.00 46 ASP A N 12
ATOM 20710 C CA . ASP A 1 46 ? 8.069 9.876 -11.784 1.00 0.00 46 ASP A CA 12
ATOM 20711 C C . ASP A 1 46 ? 9.356 9.056 -11.677 1.00 0.00 46 ASP A C 12
ATOM 20712 O O . ASP A 1 46 ? 10.403 9.583 -11.304 1.00 0.00 46 ASP A O 12
ATOM 20721 N N . THR A 1 47 ? 9.236 7.780 -12.011 1.00 0.00 47 THR A N 12
ATOM 20722 C CA . THR A 1 47 ? 10.377 6.882 -11.957 1.00 0.00 47 THR A CA 12
ATOM 20723 C C . THR A 1 47 ? 11.245 7.195 -10.737 1.00 0.00 47 THR A C 12
ATOM 20724 O O . THR A 1 47 ? 12.459 6.998 -10.767 1.00 0.00 47 THR A O 12
ATOM 20735 N N . GLU A 1 48 ? 10.589 7.678 -9.692 1.00 0.00 48 GLU A N 12
ATOM 20736 C CA . GLU A 1 48 ? 11.286 8.021 -8.464 1.00 0.00 48 GLU A CA 12
ATOM 20737 C C . GLU A 1 48 ? 10.339 7.912 -7.268 1.00 0.00 48 GLU A C 12
ATOM 20738 O O . GLU A 1 48 ? 9.489 8.777 -7.063 1.00 0.00 48 GLU A O 12
ATOM 20750 N N . CYS A 1 49 ? 10.517 6.841 -6.509 1.00 0.00 49 CYS A N 12
ATOM 20751 C CA . CYS A 1 49 ? 9.688 6.607 -5.338 1.00 0.00 49 CYS A CA 12
ATOM 20752 C C . CYS A 1 49 ? 10.406 7.187 -4.118 1.00 0.00 49 CYS A C 12
ATOM 20753 O O . CYS A 1 49 ? 11.564 6.862 -3.862 1.00 0.00 49 CYS A O 12
ATOM 20761 N N . LYS A 1 50 ? 9.689 8.037 -3.397 1.00 0.00 50 LYS A N 12
ATOM 20762 C CA . LYS A 1 50 ? 10.243 8.665 -2.210 1.00 0.00 50 LYS A CA 12
ATOM 20763 C C . LYS A 1 50 ? 9.631 8.021 -0.965 1.00 0.00 50 LYS A C 12
ATOM 20764 O O . LYS A 1 50 ? 8.588 8.459 -0.483 1.00 0.00 50 LYS A O 12
ATOM 20783 N N . GLY A 1 51 ? 10.307 6.990 -0.478 1.00 0.00 51 GLY A N 12
ATOM 20784 C CA . GLY A 1 51 ? 9.843 6.281 0.702 1.00 0.00 51 GLY A CA 12
ATOM 20785 C C . GLY A 1 51 ? 8.580 5.474 0.396 1.00 0.00 51 GLY A C 12
ATOM 20786 O O . GLY A 1 51 ? 7.579 6.028 -0.057 1.00 0.00 51 GLY A O 12
ATOM 20790 N N . VAL A 1 52 ? 8.667 4.177 0.654 1.00 0.00 52 VAL A N 12
ATOM 20791 C CA . VAL A 1 52 ? 7.543 3.288 0.412 1.00 0.00 52 VAL A CA 12
ATOM 20792 C C . VAL A 1 52 ? 6.867 2.953 1.743 1.00 0.00 52 VAL A C 12
ATOM 20793 O O . VAL A 1 52 ? 7.356 3.336 2.805 1.00 0.00 52 VAL A O 12
ATOM 20806 N N . ILE A 1 53 ? 5.753 2.243 1.642 1.00 0.00 53 ILE A N 12
ATOM 20807 C CA . ILE A 1 53 ? 5.005 1.852 2.824 1.00 0.00 53 ILE A CA 12
ATOM 20808 C C . ILE A 1 53 ? 4.732 0.348 2.776 1.00 0.00 53 ILE A C 12
ATOM 20809 O O . ILE A 1 53 ? 3.812 -0.098 2.093 1.00 0.00 53 ILE A O 12
ATOM 20825 N N . ASP A 1 54 ? 5.549 -0.393 3.510 1.00 0.00 54 ASP A N 12
ATOM 20826 C CA . ASP A 1 54 ? 5.407 -1.839 3.560 1.00 0.00 54 ASP A CA 12
ATOM 20827 C C . ASP A 1 54 ? 4.039 -2.193 4.147 1.00 0.00 54 ASP A C 12
ATOM 20828 O O . ASP A 1 54 ? 3.826 -2.067 5.352 1.00 0.00 54 ASP A O 12
ATOM 20837 N N . LEU A 1 55 ? 3.148 -2.628 3.268 1.00 0.00 55 LEU A N 12
ATOM 20838 C CA . LEU A 1 55 ? 1.807 -3.002 3.685 1.00 0.00 55 LEU A CA 12
ATOM 20839 C C . LEU A 1 55 ? 1.895 -4.092 4.754 1.00 0.00 55 LEU A C 12
ATOM 20840 O O . LEU A 1 55 ? 0.984 -4.244 5.567 1.00 0.00 55 LEU A O 12
ATOM 20856 N N . ALA A 1 56 ? 2.999 -4.823 4.719 1.00 0.00 56 ALA A N 12
ATOM 20857 C CA . ALA A 1 56 ? 3.218 -5.895 5.676 1.00 0.00 56 ALA A CA 12
ATOM 20858 C C . ALA A 1 56 ? 3.432 -5.295 7.067 1.00 0.00 56 ALA A C 12
ATOM 20859 O O . ALA A 1 56 ? 3.416 -6.014 8.066 1.00 0.00 56 ALA A O 12
ATOM 20866 N N . GLU A 1 57 ? 3.627 -3.985 7.088 1.00 0.00 57 GLU A N 12
ATOM 20867 C CA . GLU A 1 57 ? 3.843 -3.281 8.341 1.00 0.00 57 GLU A CA 12
ATOM 20868 C C . GLU A 1 57 ? 2.538 -2.649 8.827 1.00 0.00 57 GLU A C 12
ATOM 20869 O O . GLU A 1 57 ? 2.408 -2.311 10.003 1.00 0.00 57 GLU A O 12
ATOM 20881 N N . VAL A 1 58 ? 1.603 -2.508 7.898 1.00 0.00 58 VAL A N 12
ATOM 20882 C CA . VAL A 1 58 ? 0.312 -1.923 8.218 1.00 0.00 58 VAL A CA 12
ATOM 20883 C C . VAL A 1 58 ? -0.468 -2.882 9.119 1.00 0.00 58 VAL A C 12
ATOM 20884 O O . VAL A 1 58 ? -0.491 -4.088 8.877 1.00 0.00 58 VAL A O 12
ATOM 20897 N N . GLU A 1 59 ? -1.090 -2.310 10.140 1.00 0.00 59 GLU A N 12
ATOM 20898 C CA . GLU A 1 59 ? -1.869 -3.099 11.079 1.00 0.00 59 GLU A CA 12
ATOM 20899 C C . GLU A 1 59 ? -3.348 -3.082 10.686 1.00 0.00 59 GLU A C 12
ATOM 20900 O O . GLU A 1 59 ? -4.075 -4.038 10.950 1.00 0.00 59 GLU A O 12
ATOM 20912 N N . ALA A 1 60 ? -3.749 -1.984 10.062 1.00 0.00 60 ALA A N 12
ATOM 20913 C CA . ALA A 1 60 ? -5.128 -1.831 9.630 1.00 0.00 60 ALA A CA 12
ATOM 20914 C C . ALA A 1 60 ? -5.384 -0.367 9.267 1.00 0.00 60 ALA A C 12
ATOM 20915 O O . ALA A 1 60 ? -4.528 0.490 9.486 1.00 0.00 60 ALA A O 12
ATOM 20922 N N . VAL A 1 61 ? -6.565 -0.124 8.718 1.00 0.00 61 VAL A N 12
ATOM 20923 C CA . VAL A 1 61 ? -6.945 1.222 8.323 1.00 0.00 61 VAL A CA 12
ATOM 20924 C C . VAL A 1 61 ? -8.379 1.497 8.778 1.00 0.00 61 VAL A C 12
ATOM 20925 O O . VAL A 1 61 ? -9.154 0.568 8.997 1.00 0.00 61 VAL A O 12
ATOM 20938 N N . ALA A 1 62 ? -8.689 2.779 8.908 1.00 0.00 62 ALA A N 12
ATOM 20939 C CA . ALA A 1 62 ? -10.016 3.189 9.333 1.00 0.00 62 ALA A CA 12
ATOM 20940 C C . ALA A 1 62 ? -10.379 4.511 8.655 1.00 0.00 62 ALA A C 12
ATOM 20941 O O . ALA A 1 62 ? -9.517 5.364 8.447 1.00 0.00 62 ALA A O 12
ATOM 20948 N N . PRO A 1 63 ? -11.690 4.645 8.320 1.00 0.00 63 PRO A N 12
ATOM 20949 C CA . PRO A 1 63 ? -12.178 5.849 7.669 1.00 0.00 63 PRO A CA 12
ATOM 20950 C C . PRO A 1 63 ? -12.279 7.007 8.664 1.00 0.00 63 PRO A C 12
ATOM 20951 O O . PRO A 1 63 ? -12.839 6.852 9.748 1.00 0.00 63 PRO A O 12
ATOM 20962 N N . GLY A 1 64 ? -11.727 8.142 8.260 1.00 0.00 64 GLY A N 12
ATOM 20963 C CA . GLY A 1 64 ? -11.748 9.326 9.102 1.00 0.00 64 GLY A CA 12
ATOM 20964 C C . GLY A 1 64 ? -12.633 10.416 8.494 1.00 0.00 64 GLY A C 12
ATOM 20965 O O . GLY A 1 64 ? -13.407 10.152 7.575 1.00 0.00 64 GLY A O 12
ATOM 20969 N N . THR A 1 65 ? -12.490 11.618 9.032 1.00 0.00 65 THR A N 12
ATOM 20970 C CA . THR A 1 65 ? -13.266 12.749 8.554 1.00 0.00 65 THR A CA 12
ATOM 20971 C C . THR A 1 65 ? -12.350 13.790 7.908 1.00 0.00 65 THR A C 12
ATOM 20972 O O . THR A 1 65 ? -11.151 13.820 8.178 1.00 0.00 65 THR A O 12
ATOM 20983 N N . PRO A 1 66 ? -12.967 14.641 7.045 1.00 0.00 66 PRO A N 12
ATOM 20984 C CA . PRO A 1 66 ? -12.220 15.681 6.358 1.00 0.00 66 PRO A CA 12
ATOM 20985 C C . PRO A 1 66 ? -11.884 16.833 7.307 1.00 0.00 66 PRO A C 12
ATOM 20986 O O . PRO A 1 66 ? -12.752 17.634 7.649 1.00 0.00 66 PRO A O 12
ATOM 20997 N N . THR A 1 67 ? -10.621 16.880 7.706 1.00 0.00 67 THR A N 12
ATOM 20998 C CA . THR A 1 67 ? -10.160 17.920 8.609 1.00 0.00 67 THR A CA 12
ATOM 20999 C C . THR A 1 67 ? -9.787 19.180 7.825 1.00 0.00 67 THR A C 12
ATOM 21000 O O . THR A 1 67 ? -9.972 19.237 6.611 1.00 0.00 67 THR A O 12
ATOM 21011 N N . ILE A 1 68 ? -9.267 20.158 8.552 1.00 0.00 68 ILE A N 12
ATOM 21012 C CA . ILE A 1 68 ? -8.867 21.414 7.940 1.00 0.00 68 ILE A CA 12
ATOM 21013 C C . ILE A 1 68 ? -7.605 21.189 7.104 1.00 0.00 68 ILE A C 12
ATOM 21014 O O . ILE A 1 68 ? -6.704 20.461 7.517 1.00 0.00 68 ILE A O 12
ATOM 21030 N N . GLY A 1 69 ? -7.581 21.827 5.943 1.00 0.00 69 GLY A N 12
ATOM 21031 C CA . GLY A 1 69 ? -6.445 21.706 5.046 1.00 0.00 69 GLY A CA 12
ATOM 21032 C C . GLY A 1 69 ? -6.765 20.767 3.880 1.00 0.00 69 GLY A C 12
ATOM 21033 O O . GLY A 1 69 ? -6.349 21.013 2.749 1.00 0.00 69 GLY A O 12
ATOM 21037 N N . ALA A 1 70 ? -7.500 19.712 4.197 1.00 0.00 70 ALA A N 12
ATOM 21038 C CA . ALA A 1 70 ? -7.880 18.735 3.191 1.00 0.00 70 ALA A CA 12
ATOM 21039 C C . ALA A 1 70 ? -8.594 19.447 2.040 1.00 0.00 70 ALA A C 12
ATOM 21040 O O . ALA A 1 70 ? -9.088 20.561 2.205 1.00 0.00 70 ALA A O 12
ATOM 21047 N N . PRO A 1 71 ? -8.627 18.756 0.869 1.00 0.00 71 PRO A N 12
ATOM 21048 C CA . PRO A 1 71 ? -9.273 19.310 -0.309 1.00 0.00 71 PRO A CA 12
ATOM 21049 C C . PRO A 1 71 ? -10.796 19.239 -0.184 1.00 0.00 71 PRO A C 12
ATOM 21050 O O . PRO A 1 71 ? -11.319 18.578 0.712 1.00 0.00 71 PRO A O 12
ATOM 21061 N N . LYS A 1 72 ? -11.465 19.929 -1.096 1.00 0.00 72 LYS A N 12
ATOM 21062 C CA . LYS A 1 72 ? -12.918 19.953 -1.099 1.00 0.00 72 LYS A CA 12
ATOM 21063 C C . LYS A 1 72 ? -13.440 18.871 -2.047 1.00 0.00 72 LYS A C 12
ATOM 21064 O O . LYS A 1 72 ? -14.414 18.187 -1.738 1.00 0.00 72 LYS A O 12
ATOM 21083 N N . THR A 1 73 ? -12.767 18.750 -3.182 1.00 0.00 73 THR A N 12
ATOM 21084 C CA . THR A 1 73 ? -13.150 17.762 -4.177 1.00 0.00 73 THR A CA 12
ATOM 21085 C C . THR A 1 73 ? -13.538 16.446 -3.500 1.00 0.00 73 THR A C 12
ATOM 21086 O O . THR A 1 73 ? -14.654 15.960 -3.674 1.00 0.00 73 THR A O 12
ATOM 21097 N N . VAL A 1 74 ? -12.594 15.907 -2.743 1.00 0.00 74 VAL A N 12
ATOM 21098 C CA . VAL A 1 74 ? -12.822 14.656 -2.039 1.00 0.00 74 VAL A CA 12
ATOM 21099 C C . VAL A 1 74 ? -13.982 14.833 -1.057 1.00 0.00 74 VAL A C 12
ATOM 21100 O O . VAL A 1 74 ? -14.375 15.958 -0.751 1.00 0.00 74 VAL A O 12
ATOM 21113 N N . ASP A 1 75 ? -14.498 13.705 -0.591 1.00 0.00 75 ASP A N 12
ATOM 21114 C CA . ASP A 1 75 ? -15.605 13.721 0.350 1.00 0.00 75 ASP A CA 12
ATOM 21115 C C . ASP A 1 75 ? -15.135 13.159 1.693 1.00 0.00 75 ASP A C 12
ATOM 21116 O O . ASP A 1 75 ? -13.969 12.800 1.846 1.00 0.00 75 ASP A O 12
ATOM 21125 N N . GLU A 1 76 ? -16.068 13.100 2.632 1.00 0.00 76 GLU A N 12
ATOM 21126 C CA . GLU A 1 76 ? -15.764 12.588 3.958 1.00 0.00 76 GLU A CA 12
ATOM 21127 C C . GLU A 1 76 ? -15.728 11.058 3.940 1.00 0.00 76 GLU A C 12
ATOM 21128 O O . GLU A 1 76 ? -14.999 10.442 4.716 1.00 0.00 76 GLU A O 12
ATOM 21140 N N . LYS A 1 77 ? -16.523 10.490 3.046 1.00 0.00 77 LYS A N 12
ATOM 21141 C CA . LYS A 1 77 ? -16.591 9.044 2.917 1.00 0.00 77 LYS A CA 12
ATOM 21142 C C . LYS A 1 77 ? -15.465 8.565 1.999 1.00 0.00 77 LYS A C 12
ATOM 21143 O O . LYS A 1 77 ? -15.706 7.810 1.058 1.00 0.00 77 LYS A O 12
ATOM 21162 N N . ALA A 1 78 ? -14.260 9.023 2.304 1.00 0.00 78 ALA A N 12
ATOM 21163 C CA . ALA A 1 78 ? -13.097 8.650 1.518 1.00 0.00 78 ALA A CA 12
ATOM 21164 C C . ALA A 1 78 ? -11.875 8.557 2.435 1.00 0.00 78 ALA A C 12
ATOM 21165 O O . ALA A 1 78 ? -11.234 7.511 2.516 1.00 0.00 78 ALA A O 12
ATOM 21172 N N . PHE A 1 79 ? -11.591 9.666 3.103 1.00 0.00 79 PHE A N 12
ATOM 21173 C CA . PHE A 1 79 ? -10.458 9.722 4.011 1.00 0.00 79 PHE A CA 12
ATOM 21174 C C . PHE A 1 79 ? -10.337 8.428 4.818 1.00 0.00 79 PHE A C 12
ATOM 21175 O O . PHE A 1 79 ? -11.324 7.939 5.366 1.00 0.00 79 PHE A O 12
ATOM 21192 N N . PHE A 1 80 ? -9.119 7.909 4.865 1.00 0.00 80 PHE A N 12
ATOM 21193 C CA . PHE A 1 80 ? -8.856 6.681 5.595 1.00 0.00 80 PHE A CA 12
ATOM 21194 C C . PHE A 1 80 ? -7.453 6.696 6.206 1.00 0.00 80 PHE A C 12
ATOM 21195 O O . PHE A 1 80 ? -6.470 6.932 5.506 1.00 0.00 80 PHE A O 12
ATOM 21212 N N . ASP A 1 81 ? -7.405 6.441 7.506 1.00 0.00 81 ASP A N 12
ATOM 21213 C CA . ASP A 1 81 ? -6.139 6.422 8.219 1.00 0.00 81 ASP A CA 12
ATOM 21214 C C . ASP A 1 81 ? -5.537 5.018 8.143 1.00 0.00 81 ASP A C 12
ATOM 21215 O O . ASP A 1 81 ? -6.250 4.025 8.279 1.00 0.00 81 ASP A O 12
ATOM 21224 N N . VAL A 1 82 ? -4.231 4.980 7.926 1.00 0.00 82 VAL A N 12
ATOM 21225 C CA . VAL A 1 82 ? -3.525 3.713 7.831 1.00 0.00 82 VAL A CA 12
ATOM 21226 C C . VAL A 1 82 ? -2.650 3.527 9.073 1.00 0.00 82 VAL A C 12
ATOM 21227 O O . VAL A 1 82 ? -1.710 4.288 9.294 1.00 0.00 82 VAL A O 12
ATOM 21240 N N . LYS A 1 83 ? -2.992 2.510 9.850 1.00 0.00 83 LYS A N 12
ATOM 21241 C CA . LYS A 1 83 ? -2.250 2.214 11.064 1.00 0.00 83 LYS A CA 12
ATOM 21242 C C . LYS A 1 83 ? -1.064 1.309 10.724 1.00 0.00 83 LYS A C 12
ATOM 21243 O O . LYS A 1 83 ? -1.250 0.194 10.238 1.00 0.00 83 LYS A O 12
ATOM 21262 N N . THR A 1 84 ? 0.127 1.821 10.993 1.00 0.00 84 THR A N 12
ATOM 21263 C CA . THR A 1 84 ? 1.343 1.073 10.722 1.00 0.00 84 THR A CA 12
ATOM 21264 C C . THR A 1 84 ? 2.218 1.004 11.975 1.00 0.00 84 THR A C 12
ATOM 21265 O O . THR A 1 84 ? 1.883 1.589 13.003 1.00 0.00 84 THR A O 12
ATOM 21276 N N . THR A 1 85 ? 3.322 0.283 11.848 1.00 0.00 85 THR A N 12
ATOM 21277 C CA . THR A 1 85 ? 4.248 0.130 12.957 1.00 0.00 85 THR A CA 12
ATOM 21278 C C . THR A 1 85 ? 4.962 1.453 13.242 1.00 0.00 85 THR A C 12
ATOM 21279 O O . THR A 1 85 ? 5.006 1.904 14.386 1.00 0.00 85 THR A O 12
ATOM 21290 N N . ARG A 1 86 ? 5.503 2.037 12.183 1.00 0.00 86 ARG A N 12
ATOM 21291 C CA . ARG A 1 86 ? 6.212 3.299 12.306 1.00 0.00 86 ARG A CA 12
ATOM 21292 C C . ARG A 1 86 ? 5.306 4.359 12.936 1.00 0.00 86 ARG A C 12
ATOM 21293 O O . ARG A 1 86 ? 5.496 4.735 14.091 1.00 0.00 86 ARG A O 12
ATOM 21314 N N . ARG A 1 87 ? 4.341 4.810 12.149 1.00 0.00 87 ARG A N 12
ATOM 21315 C CA . ARG A 1 87 ? 3.405 5.818 12.615 1.00 0.00 87 ARG A CA 12
ATOM 21316 C C . ARG A 1 87 ? 2.129 5.789 11.771 1.00 0.00 87 ARG A C 12
ATOM 21317 O O . ARG A 1 87 ? 2.132 5.281 10.651 1.00 0.00 87 ARG A O 12
ATOM 21338 N N . VAL A 1 88 ? 1.068 6.341 12.341 1.00 0.00 88 VAL A N 12
ATOM 21339 C CA . VAL A 1 88 ? -0.213 6.385 11.655 1.00 0.00 88 VAL A CA 12
ATOM 21340 C C . VAL A 1 88 ? -0.121 7.355 10.476 1.00 0.00 88 VAL A C 12
ATOM 21341 O O . VAL A 1 88 ? 0.469 8.427 10.593 1.00 0.00 88 VAL A O 12
ATOM 21354 N N . TYR A 1 89 ? -0.715 6.943 9.365 1.00 0.00 89 TYR A N 12
ATOM 21355 C CA . TYR A 1 89 ? -0.708 7.762 8.165 1.00 0.00 89 TYR A CA 12
ATOM 21356 C C . TYR A 1 89 ? -2.121 8.235 7.816 1.00 0.00 89 TYR A C 12
ATOM 21357 O O . TYR A 1 89 ? -3.046 7.429 7.731 1.00 0.00 89 TYR A O 12
ATOM 21375 N N . ASN A 1 90 ? -2.243 9.540 7.623 1.00 0.00 90 ASN A N 12
ATOM 21376 C CA . ASN A 1 90 ? -3.527 10.130 7.285 1.00 0.00 90 ASN A CA 12
ATOM 21377 C C . ASN A 1 90 ? -3.626 10.291 5.767 1.00 0.00 90 ASN A C 12
ATOM 21378 O O . ASN A 1 90 ? -3.284 11.342 5.227 1.00 0.00 90 ASN A O 12
ATOM 21389 N N . PHE A 1 91 ? -4.095 9.233 5.122 1.00 0.00 91 PHE A N 12
ATOM 21390 C CA . PHE A 1 91 ? -4.243 9.244 3.676 1.00 0.00 91 PHE A CA 12
ATOM 21391 C C . PHE A 1 91 ? -5.686 9.558 3.275 1.00 0.00 91 PHE A C 12
ATOM 21392 O O . PHE A 1 91 ? -6.587 9.532 4.113 1.00 0.00 91 PHE A O 12
ATOM 21409 N N . CYS A 1 92 ? -5.861 9.848 1.994 1.00 0.00 92 CYS A N 12
ATOM 21410 C CA . CYS A 1 92 ? -7.178 10.167 1.472 1.00 0.00 92 CYS A CA 12
ATOM 21411 C C . CYS A 1 92 ? -7.065 10.340 -0.044 1.00 0.00 92 CYS A C 12
ATOM 21412 O O . CYS A 1 92 ? -6.157 11.013 -0.529 1.00 0.00 92 CYS A O 12
ATOM 21420 N N . ALA A 1 93 ? -8.001 9.721 -0.749 1.00 0.00 93 ALA A N 12
ATOM 21421 C CA . ALA A 1 93 ? -8.018 9.799 -2.200 1.00 0.00 93 ALA A CA 12
ATOM 21422 C C . ALA A 1 93 ? -8.741 11.077 -2.630 1.00 0.00 93 ALA A C 12
ATOM 21423 O O . ALA A 1 93 ? -8.614 12.114 -1.982 1.00 0.00 93 ALA A O 12
ATOM 21430 N N . GLN A 1 94 ? -9.483 10.960 -3.721 1.00 0.00 94 GLN A N 12
ATOM 21431 C CA . GLN A 1 94 ? -10.227 12.093 -4.246 1.00 0.00 94 GLN A CA 12
ATOM 21432 C C . GLN A 1 94 ? -11.640 11.662 -4.644 1.00 0.00 94 GLN A C 12
ATOM 21433 O O . GLN A 1 94 ? -12.270 12.295 -5.490 1.00 0.00 94 GLN A O 12
ATOM 21447 N N . ASP A 1 95 ? -12.096 10.588 -4.016 1.00 0.00 95 ASP A N 12
ATOM 21448 C CA . ASP A 1 95 ? -13.422 10.065 -4.295 1.00 0.00 95 ASP A CA 12
ATOM 21449 C C . ASP A 1 95 ? -13.908 9.252 -3.093 1.00 0.00 95 ASP A C 12
ATOM 21450 O O . ASP A 1 95 ? -13.105 8.805 -2.276 1.00 0.00 95 ASP A O 12
ATOM 21459 N N . VAL A 1 96 ? -15.221 9.085 -3.024 1.00 0.00 96 VAL A N 12
ATOM 21460 C CA . VAL A 1 96 ? -15.823 8.334 -1.935 1.00 0.00 96 VAL A CA 12
ATOM 21461 C C . VAL A 1 96 ? -15.606 6.838 -2.173 1.00 0.00 96 VAL A C 12
ATOM 21462 O O . VAL A 1 96 ? -15.201 6.114 -1.265 1.00 0.00 96 VAL A O 12
ATOM 21475 N N . PRO A 1 97 ? -15.892 6.408 -3.431 1.00 0.00 97 PRO A N 12
ATOM 21476 C CA . PRO A 1 97 ? -15.733 5.012 -3.799 1.00 0.00 97 PRO A CA 12
ATOM 21477 C C . PRO A 1 97 ? -14.255 4.657 -3.978 1.00 0.00 97 PRO A C 12
ATOM 21478 O O . PRO A 1 97 ? -13.766 3.701 -3.379 1.00 0.00 97 PRO A O 12
ATOM 21489 N N . SER A 1 98 ? -13.586 5.447 -4.804 1.00 0.00 98 SER A N 12
ATOM 21490 C CA . SER A 1 98 ? -12.174 5.229 -5.069 1.00 0.00 98 SER A CA 12
ATOM 21491 C C . SER A 1 98 ? -11.437 4.925 -3.762 1.00 0.00 98 SER A C 12
ATOM 21492 O O . SER A 1 98 ? -10.513 4.114 -3.741 1.00 0.00 98 SER A O 12
ATOM 21500 N N . ALA A 1 99 ? -11.875 5.593 -2.705 1.00 0.00 99 ALA A N 12
ATOM 21501 C CA . ALA A 1 99 ? -11.269 5.404 -1.398 1.00 0.00 99 ALA A CA 12
ATOM 21502 C C . ALA A 1 99 ? -11.625 4.013 -0.871 1.00 0.00 99 ALA A C 12
ATOM 21503 O O . ALA A 1 99 ? -10.741 3.235 -0.514 1.00 0.00 99 ALA A O 12
ATOM 21510 N N . GLN A 1 100 ? -12.921 3.742 -0.838 1.00 0.00 100 GLN A N 12
ATOM 21511 C CA . GLN A 1 100 ? -13.405 2.457 -0.360 1.00 0.00 100 GLN A CA 12
ATOM 21512 C C . GLN A 1 100 ? -12.573 1.321 -0.958 1.00 0.00 100 GLN A C 12
ATOM 21513 O O . GLN A 1 100 ? -12.274 0.342 -0.277 1.00 0.00 100 GLN A O 12
ATOM 21527 N N . GLN A 1 101 ? -12.223 1.490 -2.225 1.00 0.00 101 GLN A N 12
ATOM 21528 C CA . GLN A 1 101 ? -11.432 0.490 -2.922 1.00 0.00 101 GLN A CA 12
ATOM 21529 C C . GLN A 1 101 ? -10.062 0.340 -2.257 1.00 0.00 101 GLN A C 12
ATOM 21530 O O . GLN A 1 101 ? -9.527 -0.765 -2.171 1.00 0.00 101 GLN A O 12
ATOM 21544 N N . TRP A 1 102 ? -9.533 1.467 -1.803 1.00 0.00 102 TRP A N 12
ATOM 21545 C CA . TRP A 1 102 ? -8.236 1.474 -1.148 1.00 0.00 102 TRP A CA 12
ATOM 21546 C C . TRP A 1 102 ? -8.355 0.666 0.146 1.00 0.00 102 TRP A C 12
ATOM 21547 O O . TRP A 1 102 ? -7.694 -0.360 0.304 1.00 0.00 102 TRP A O 12
ATOM 21568 N N . VAL A 1 103 ? -9.201 1.159 1.038 1.00 0.00 103 VAL A N 12
ATOM 21569 C CA . VAL A 1 103 ? -9.415 0.495 2.313 1.00 0.00 103 VAL A CA 12
ATOM 21570 C C . VAL A 1 103 ? -9.458 -1.018 2.094 1.00 0.00 103 VAL A C 12
ATOM 21571 O O . VAL A 1 103 ? -8.596 -1.745 2.587 1.00 0.00 103 VAL A O 12
ATOM 21584 N N . ASP A 1 104 ? -10.470 -1.449 1.355 1.00 0.00 104 ASP A N 12
ATOM 21585 C CA . ASP A 1 104 ? -10.636 -2.863 1.066 1.00 0.00 104 ASP A CA 12
ATOM 21586 C C . ASP A 1 104 ? -9.280 -3.466 0.693 1.00 0.00 104 ASP A C 12
ATOM 21587 O O . ASP A 1 104 ? -8.786 -4.361 1.377 1.00 0.00 104 ASP A O 12
ATOM 21596 N N . ARG A 1 105 ? -8.717 -2.951 -0.390 1.00 0.00 105 ARG A N 12
ATOM 21597 C CA . ARG A 1 105 ? -7.428 -3.428 -0.861 1.00 0.00 105 ARG A CA 12
ATOM 21598 C C . ARG A 1 105 ? -6.455 -3.575 0.311 1.00 0.00 105 ARG A C 12
ATOM 21599 O O . ARG A 1 105 ? -6.138 -4.690 0.723 1.00 0.00 105 ARG A O 12
ATOM 21620 N N . ILE A 1 106 ? -6.009 -2.434 0.816 1.00 0.00 106 ILE A N 12
ATOM 21621 C CA . ILE A 1 106 ? -5.080 -2.422 1.932 1.00 0.00 106 ILE A CA 12
ATOM 21622 C C . ILE A 1 106 ? -5.553 -3.416 2.995 1.00 0.00 106 ILE A C 12
ATOM 21623 O O . ILE A 1 106 ? -4.802 -4.301 3.401 1.00 0.00 106 ILE A O 12
ATOM 21639 N N . GLN A 1 107 ? -6.797 -3.235 3.416 1.00 0.00 107 GLN A N 12
ATOM 21640 C CA . GLN A 1 107 ? -7.379 -4.104 4.424 1.00 0.00 107 GLN A CA 12
ATOM 21641 C C . GLN A 1 107 ? -7.218 -5.571 4.018 1.00 0.00 107 GLN A C 12
ATOM 21642 O O . GLN A 1 107 ? -7.147 -6.451 4.874 1.00 0.00 107 GLN A O 12
ATOM 21656 N N . SER A 1 108 ? -7.164 -5.787 2.712 1.00 0.00 108 SER A N 12
ATOM 21657 C CA . SER A 1 108 ? -7.011 -7.132 2.182 1.00 0.00 108 SER A CA 12
ATOM 21658 C C . SER A 1 108 ? -5.585 -7.631 2.423 1.00 0.00 108 SER A C 12
ATOM 21659 O O . SER A 1 108 ? -5.324 -8.831 2.356 1.00 0.00 108 SER A O 12
ATOM 21667 N N . CYS A 1 109 ? -4.700 -6.684 2.698 1.00 0.00 109 CYS A N 12
ATOM 21668 C CA . CYS A 1 109 ? -3.307 -7.013 2.948 1.00 0.00 109 CYS A CA 12
ATOM 21669 C C . CYS A 1 109 ? -2.830 -6.196 4.151 1.00 0.00 109 CYS A C 12
ATOM 21670 O O . CYS A 1 109 ? -2.096 -5.221 3.993 1.00 0.00 109 CYS A O 12
ATOM 21678 N N . LEU A 1 110 ? -3.265 -6.624 5.327 1.00 0.00 110 LEU A N 12
ATOM 21679 C CA . LEU A 1 110 ? -2.892 -5.945 6.556 1.00 0.00 110 LEU A CA 12
ATOM 21680 C C . LEU A 1 110 ? -1.705 -6.670 7.193 1.00 0.00 110 LEU A C 12
ATOM 21681 O O . LEU A 1 110 ? -0.589 -6.612 6.679 1.00 0.00 110 LEU A O 12
ATOM 21697 N N . SER A 1 111 ? -1.986 -7.335 8.304 1.00 0.00 111 SER A N 12
ATOM 21698 C CA . SER A 1 111 ? -0.955 -8.070 9.017 1.00 0.00 111 SER A CA 12
ATOM 21699 C C . SER A 1 111 ? -0.504 -9.275 8.189 1.00 0.00 111 SER A C 12
ATOM 21700 O O . SER A 1 111 ? 0.693 -9.494 8.006 1.00 0.00 111 SER A O 12
ATOM 21708 N N . SER A 1 112 ? -1.485 -10.025 7.711 1.00 0.00 112 SER A N 12
ATOM 21709 C CA . SER A 1 112 ? -1.204 -11.202 6.907 1.00 0.00 112 SER A CA 12
ATOM 21710 C C . SER A 1 112 ? -2.290 -11.381 5.844 1.00 0.00 112 SER A C 12
ATOM 21711 O O . SER A 1 112 ? -3.467 -11.139 6.107 1.00 0.00 112 SER A O 12
ATOM 21719 N N . GLY A 1 113 ? -1.856 -11.805 4.666 1.00 0.00 113 GLY A N 12
ATOM 21720 C CA . GLY A 1 113 ? -2.776 -12.019 3.562 1.00 0.00 113 GLY A CA 12
ATOM 21721 C C . GLY A 1 113 ? -2.270 -13.124 2.633 1.00 0.00 113 GLY A C 12
ATOM 21722 O O . GLY A 1 113 ? -1.076 -13.421 2.608 1.00 0.00 113 GLY A O 12
ATOM 21726 N N . PRO A 1 114 ? -3.227 -13.718 1.872 1.00 0.00 114 PRO A N 12
ATOM 21727 C CA . PRO A 1 114 ? -2.891 -14.784 0.943 1.00 0.00 114 PRO A CA 12
ATOM 21728 C C . PRO A 1 114 ? -2.197 -14.228 -0.302 1.00 0.00 114 PRO A C 12
ATOM 21729 O O . PRO A 1 114 ? -2.859 -13.818 -1.255 1.00 0.00 114 PRO A O 12
ATOM 21740 N N . SER A 1 115 ? -0.873 -14.231 -0.254 1.00 0.00 115 SER A N 12
ATOM 21741 C CA . SER A 1 115 ? -0.082 -13.732 -1.366 1.00 0.00 115 SER A CA 12
ATOM 21742 C C . SER A 1 115 ? 0.237 -14.873 -2.335 1.00 0.00 115 SER A C 12
ATOM 21743 O O . SER A 1 115 ? 1.129 -15.679 -2.077 1.00 0.00 115 SER A O 12
ATOM 21751 N N . SER A 1 116 ? -0.509 -14.904 -3.429 1.00 0.00 116 SER A N 12
ATOM 21752 C CA . SER A 1 116 ? -0.317 -15.932 -4.437 1.00 0.00 116 SER A CA 12
ATOM 21753 C C . SER A 1 116 ? -1.219 -15.659 -5.642 1.00 0.00 116 SER A C 12
ATOM 21754 O O . SER A 1 116 ? -2.431 -15.508 -5.494 1.00 0.00 116 SER A O 12
ATOM 21762 N N . GLY A 1 117 ? -0.594 -15.604 -6.809 1.00 0.00 117 GLY A N 12
ATOM 21763 C CA . GLY A 1 117 ? -1.325 -15.352 -8.039 1.00 0.00 117 GLY A CA 12
ATOM 21764 C C . GLY A 1 117 ? -0.621 -15.993 -9.237 1.00 0.00 117 GLY A C 12
ATOM 21765 O O . GLY A 1 117 ? -0.208 -15.299 -10.164 1.00 0.00 117 GLY A O 12
ATOM 21769 N N . GLY A 1 1 ? -16.473 -7.331 -2.734 1.00 0.00 1 GLY A N 13
ATOM 21770 C CA . GLY A 1 1 ? -15.060 -7.505 -2.439 1.00 0.00 1 GLY A CA 13
ATOM 21771 C C . GLY A 1 1 ? -14.799 -8.864 -1.788 1.00 0.00 1 GLY A C 13
ATOM 21772 O O . GLY A 1 1 ? -15.260 -9.124 -0.678 1.00 0.00 1 GLY A O 13
ATOM 21776 N N . SER A 1 2 ? -14.060 -9.696 -2.507 1.00 0.00 2 SER A N 13
ATOM 21777 C CA . SER A 1 2 ? -13.731 -11.023 -2.014 1.00 0.00 2 SER A CA 13
ATOM 21778 C C . SER A 1 2 ? -12.233 -11.114 -1.716 1.00 0.00 2 SER A C 13
ATOM 21779 O O . SER A 1 2 ? -11.828 -11.143 -0.555 1.00 0.00 2 SER A O 13
ATOM 21787 N N . SER A 1 3 ? -11.451 -11.157 -2.785 1.00 0.00 3 SER A N 13
ATOM 21788 C CA . SER A 1 3 ? -10.007 -11.245 -2.652 1.00 0.00 3 SER A CA 13
ATOM 21789 C C . SER A 1 3 ? -9.339 -10.936 -3.994 1.00 0.00 3 SER A C 13
ATOM 21790 O O . SER A 1 3 ? -8.559 -9.990 -4.099 1.00 0.00 3 SER A O 13
ATOM 21798 N N . GLY A 1 4 ? -9.669 -11.751 -4.985 1.00 0.00 4 GLY A N 13
ATOM 21799 C CA . GLY A 1 4 ? -9.110 -11.577 -6.315 1.00 0.00 4 GLY A CA 13
ATOM 21800 C C . GLY A 1 4 ? -8.058 -12.647 -6.612 1.00 0.00 4 GLY A C 13
ATOM 21801 O O . GLY A 1 4 ? -7.746 -13.471 -5.754 1.00 0.00 4 GLY A O 13
ATOM 21805 N N . SER A 1 5 ? -7.540 -12.599 -7.831 1.00 0.00 5 SER A N 13
ATOM 21806 C CA . SER A 1 5 ? -6.529 -13.554 -8.252 1.00 0.00 5 SER A CA 13
ATOM 21807 C C . SER A 1 5 ? -6.147 -13.301 -9.712 1.00 0.00 5 SER A C 13
ATOM 21808 O O . SER A 1 5 ? -6.629 -13.987 -10.611 1.00 0.00 5 SER A O 13
ATOM 21816 N N . SER A 1 6 ? -5.283 -12.314 -9.902 1.00 0.00 6 SER A N 13
ATOM 21817 C CA . SER A 1 6 ? -4.831 -11.962 -11.237 1.00 0.00 6 SER A CA 13
ATOM 21818 C C . SER A 1 6 ? -3.601 -11.057 -11.151 1.00 0.00 6 SER A C 13
ATOM 21819 O O . SER A 1 6 ? -3.577 -10.108 -10.368 1.00 0.00 6 SER A O 13
ATOM 21827 N N . GLY A 1 7 ? -2.608 -11.381 -11.967 1.00 0.00 7 GLY A N 13
ATOM 21828 C CA . GLY A 1 7 ? -1.378 -10.609 -11.993 1.00 0.00 7 GLY A CA 13
ATOM 21829 C C . GLY A 1 7 ? -1.656 -9.146 -12.344 1.00 0.00 7 GLY A C 13
ATOM 21830 O O . GLY A 1 7 ? -1.550 -8.751 -13.504 1.00 0.00 7 GLY A O 13
ATOM 21834 N N . ARG A 1 8 ? -2.007 -8.381 -11.320 1.00 0.00 8 ARG A N 13
ATOM 21835 C CA . ARG A 1 8 ? -2.301 -6.971 -11.505 1.00 0.00 8 ARG A CA 13
ATOM 21836 C C . ARG A 1 8 ? -2.588 -6.307 -10.157 1.00 0.00 8 ARG A C 13
ATOM 21837 O O . ARG A 1 8 ? -3.295 -6.869 -9.322 1.00 0.00 8 ARG A O 13
ATOM 21858 N N . SER A 1 9 ? -2.025 -5.120 -9.986 1.00 0.00 9 SER A N 13
ATOM 21859 C CA . SER A 1 9 ? -2.211 -4.373 -8.753 1.00 0.00 9 SER A CA 13
ATOM 21860 C C . SER A 1 9 ? -3.213 -3.238 -8.976 1.00 0.00 9 SER A C 13
ATOM 21861 O O . SER A 1 9 ? -4.042 -3.306 -9.882 1.00 0.00 9 SER A O 13
ATOM 21869 N N . TYR A 1 10 ? -3.103 -2.221 -8.134 1.00 0.00 10 TYR A N 13
ATOM 21870 C CA . TYR A 1 10 ? -3.988 -1.073 -8.227 1.00 0.00 10 TYR A CA 13
ATOM 21871 C C . TYR A 1 10 ? -3.203 0.235 -8.113 1.00 0.00 10 TYR A C 13
ATOM 21872 O O . TYR A 1 10 ? -2.072 0.244 -7.631 1.00 0.00 10 TYR A O 13
ATOM 21890 N N . GLU A 1 11 ? -3.836 1.309 -8.564 1.00 0.00 11 GLU A N 13
ATOM 21891 C CA . GLU A 1 11 ? -3.211 2.619 -8.519 1.00 0.00 11 GLU A CA 13
ATOM 21892 C C . GLU A 1 11 ? -4.277 3.717 -8.538 1.00 0.00 11 GLU A C 13
ATOM 21893 O O . GLU A 1 11 ? -5.356 3.529 -9.098 1.00 0.00 11 GLU A O 13
ATOM 21905 N N . GLY A 1 12 ? -3.937 4.838 -7.919 1.00 0.00 12 GLY A N 13
ATOM 21906 C CA . GLY A 1 12 ? -4.852 5.965 -7.858 1.00 0.00 12 GLY A CA 13
ATOM 21907 C C . GLY A 1 12 ? -4.264 7.103 -7.021 1.00 0.00 12 GLY A C 13
ATOM 21908 O O . GLY A 1 12 ? -3.299 6.904 -6.286 1.00 0.00 12 GLY A O 13
ATOM 21912 N N . ILE A 1 13 ? -4.872 8.273 -7.161 1.00 0.00 13 ILE A N 13
ATOM 21913 C CA . ILE A 1 13 ? -4.421 9.443 -6.427 1.00 0.00 13 ILE A CA 13
ATOM 21914 C C . ILE A 1 13 ? -4.647 9.219 -4.930 1.00 0.00 13 ILE A C 13
ATOM 21915 O O . ILE A 1 13 ? -5.636 8.604 -4.533 1.00 0.00 13 ILE A O 13
ATOM 21931 N N . LEU A 1 14 ? -3.714 9.730 -4.140 1.00 0.00 14 LEU A N 13
ATOM 21932 C CA . LEU A 1 14 ? -3.799 9.593 -2.696 1.00 0.00 14 LEU A CA 13
ATOM 21933 C C . LEU A 1 14 ? -3.096 10.780 -2.034 1.00 0.00 14 LEU A C 13
ATOM 21934 O O . LEU A 1 14 ? -1.898 10.982 -2.225 1.00 0.00 14 LEU A O 13
ATOM 21950 N N . TYR A 1 15 ? -3.872 11.535 -1.269 1.00 0.00 15 TYR A N 13
ATOM 21951 C CA . TYR A 1 15 ? -3.339 12.696 -0.578 1.00 0.00 15 TYR A CA 13
ATOM 21952 C C . TYR A 1 15 ? -2.747 12.303 0.778 1.00 0.00 15 TYR A C 13
ATOM 21953 O O . TYR A 1 15 ? -3.125 11.283 1.352 1.00 0.00 15 TYR A O 13
ATOM 21971 N N . LYS A 1 16 ? -1.830 13.135 1.250 1.00 0.00 16 LYS A N 13
ATOM 21972 C CA . LYS A 1 16 ? -1.183 12.887 2.527 1.00 0.00 16 LYS A CA 13
ATOM 21973 C C . LYS A 1 16 ? -1.396 14.093 3.445 1.00 0.00 16 LYS A C 13
ATOM 21974 O O . LYS A 1 16 ? -1.801 15.161 2.988 1.00 0.00 16 LYS A O 13
ATOM 21993 N N . LYS A 1 17 ? -1.116 13.881 4.722 1.00 0.00 17 LYS A N 13
ATOM 21994 C CA . LYS A 1 17 ? -1.273 14.937 5.707 1.00 0.00 17 LYS A CA 13
ATOM 21995 C C . LYS A 1 17 ? 0.108 15.410 6.166 1.00 0.00 17 LYS A C 13
ATOM 21996 O O . LYS A 1 17 ? 1.077 14.654 6.114 1.00 0.00 17 LYS A O 13
ATOM 22015 N N . GLY A 1 18 ? 0.155 16.660 6.604 1.00 0.00 18 GLY A N 13
ATOM 22016 C CA . GLY A 1 18 ? 1.402 17.243 7.071 1.00 0.00 18 GLY A CA 13
ATOM 22017 C C . GLY A 1 18 ? 2.581 16.770 6.219 1.00 0.00 18 GLY A C 13
ATOM 22018 O O . GLY A 1 18 ? 2.443 16.581 5.011 1.00 0.00 18 GLY A O 13
ATOM 22022 N N . ALA A 1 19 ? 3.715 16.593 6.881 1.00 0.00 19 ALA A N 13
ATOM 22023 C CA . ALA A 1 19 ? 4.918 16.146 6.199 1.00 0.00 19 ALA A CA 13
ATOM 22024 C C . ALA A 1 19 ? 5.617 17.350 5.566 1.00 0.00 19 ALA A C 13
ATOM 22025 O O . ALA A 1 19 ? 6.706 17.219 5.009 1.00 0.00 19 ALA A O 13
ATOM 22032 N N . PHE A 1 20 ? 4.962 18.497 5.671 1.00 0.00 20 PHE A N 13
ATOM 22033 C CA . PHE A 1 20 ? 5.507 19.724 5.115 1.00 0.00 20 PHE A CA 13
ATOM 22034 C C . PHE A 1 20 ? 4.519 20.882 5.267 1.00 0.00 20 PHE A C 13
ATOM 22035 O O . PHE A 1 20 ? 3.307 20.675 5.245 1.00 0.00 20 PHE A O 13
ATOM 22052 N N . MET A 1 21 ? 5.073 22.076 5.418 1.00 0.00 21 MET A N 13
ATOM 22053 C CA . MET A 1 21 ? 4.256 23.267 5.574 1.00 0.00 21 MET A CA 13
ATOM 22054 C C . MET A 1 21 ? 3.010 23.196 4.688 1.00 0.00 21 MET A C 13
ATOM 22055 O O . MET A 1 21 ? 1.888 23.302 5.179 1.00 0.00 21 MET A O 13
ATOM 22069 N N . LYS A 1 22 ? 3.251 23.018 3.397 1.00 0.00 22 LYS A N 13
ATOM 22070 C CA . LYS A 1 22 ? 2.162 22.932 2.438 1.00 0.00 22 LYS A CA 13
ATOM 22071 C C . LYS A 1 22 ? 1.045 22.061 3.017 1.00 0.00 22 LYS A C 13
ATOM 22072 O O . LYS A 1 22 ? 1.267 21.312 3.968 1.00 0.00 22 LYS A O 13
ATOM 22091 N N . PRO A 1 23 ? -0.162 22.192 2.405 1.00 0.00 23 PRO A N 13
ATOM 22092 C CA . PRO A 1 23 ? -1.313 21.426 2.849 1.00 0.00 23 PRO A CA 13
ATOM 22093 C C . PRO A 1 23 ? -1.207 19.966 2.403 1.00 0.00 23 PRO A C 13
ATOM 22094 O O . PRO A 1 23 ? -0.124 19.498 2.055 1.00 0.00 23 PRO A O 13
ATOM 22105 N N . TRP A 1 24 ? -2.345 19.289 2.429 1.00 0.00 24 TRP A N 13
ATOM 22106 C CA . TRP A 1 24 ? -2.393 17.892 2.032 1.00 0.00 24 TRP A CA 13
ATOM 22107 C C . TRP A 1 24 ? -1.913 17.795 0.582 1.00 0.00 24 TRP A C 13
ATOM 22108 O O . TRP A 1 24 ? -2.635 18.169 -0.340 1.00 0.00 24 TRP A O 13
ATOM 22129 N N . LYS A 1 25 ? -0.697 17.292 0.427 1.00 0.00 25 LYS A N 13
ATOM 22130 C CA . LYS A 1 25 ? -0.112 17.142 -0.895 1.00 0.00 25 LYS A CA 13
ATOM 22131 C C . LYS A 1 25 ? -0.774 15.962 -1.609 1.00 0.00 25 LYS A C 13
ATOM 22132 O O . LYS A 1 25 ? -1.011 14.918 -1.004 1.00 0.00 25 LYS A O 13
ATOM 22151 N N . ALA A 1 26 ? -1.055 16.168 -2.888 1.00 0.00 26 ALA A N 13
ATOM 22152 C CA . ALA A 1 26 ? -1.685 15.134 -3.692 1.00 0.00 26 ALA A CA 13
ATOM 22153 C C . ALA A 1 26 ? -0.634 14.487 -4.596 1.00 0.00 26 ALA A C 13
ATOM 22154 O O . ALA A 1 26 ? -0.154 15.111 -5.542 1.00 0.00 26 ALA A O 13
ATOM 22161 N N . ARG A 1 27 ? -0.308 13.244 -4.275 1.00 0.00 27 ARG A N 13
ATOM 22162 C CA . ARG A 1 27 ? 0.676 12.505 -5.047 1.00 0.00 27 ARG A CA 13
ATOM 22163 C C . ARG A 1 27 ? 0.072 11.199 -5.566 1.00 0.00 27 ARG A C 13
ATOM 22164 O O . ARG A 1 27 ? -0.958 10.746 -5.069 1.00 0.00 27 ARG A O 13
ATOM 22185 N N . TRP A 1 28 ? 0.739 10.629 -6.559 1.00 0.00 28 TRP A N 13
ATOM 22186 C CA . TRP A 1 28 ? 0.281 9.384 -7.151 1.00 0.00 28 TRP A CA 13
ATOM 22187 C C . TRP A 1 28 ? 0.838 8.230 -6.316 1.00 0.00 28 TRP A C 13
ATOM 22188 O O . TRP A 1 28 ? 2.050 8.112 -6.143 1.00 0.00 28 TRP A O 13
ATOM 22209 N N . PHE A 1 29 ? -0.074 7.407 -5.819 1.00 0.00 29 PHE A N 13
ATOM 22210 C CA . PHE A 1 29 ? 0.311 6.266 -5.006 1.00 0.00 29 PHE A CA 13
ATOM 22211 C C . PHE A 1 29 ? 0.137 4.958 -5.779 1.00 0.00 29 PHE A C 13
ATOM 22212 O O . PHE A 1 29 ? -0.467 4.941 -6.850 1.00 0.00 29 PHE A O 13
ATOM 22229 N N . VAL A 1 30 ? 0.678 3.892 -5.206 1.00 0.00 30 VAL A N 13
ATOM 22230 C CA . VAL A 1 30 ? 0.590 2.582 -5.828 1.00 0.00 30 VAL A CA 13
ATOM 22231 C C . VAL A 1 30 ? 0.260 1.537 -4.761 1.00 0.00 30 VAL A C 13
ATOM 22232 O O . VAL A 1 30 ? 0.861 1.528 -3.688 1.00 0.00 30 VAL A O 13
ATOM 22245 N N . LEU A 1 31 ? -0.695 0.680 -5.093 1.00 0.00 31 LEU A N 13
ATOM 22246 C CA . LEU A 1 31 ? -1.112 -0.367 -4.177 1.00 0.00 31 LEU A CA 13
ATOM 22247 C C . LEU A 1 31 ? -0.752 -1.731 -4.770 1.00 0.00 31 LEU A C 13
ATOM 22248 O O . LEU A 1 31 ? -1.584 -2.373 -5.410 1.00 0.00 31 LEU A O 13
ATOM 22264 N N . ASP A 1 32 ? 0.488 -2.134 -4.536 1.00 0.00 32 ASP A N 13
ATOM 22265 C CA . ASP A 1 32 ? 0.968 -3.410 -5.040 1.00 0.00 32 ASP A CA 13
ATOM 22266 C C . ASP A 1 32 ? 0.380 -4.540 -4.194 1.00 0.00 32 ASP A C 13
ATOM 22267 O O . ASP A 1 32 ? 0.160 -4.374 -2.995 1.00 0.00 32 ASP A O 13
ATOM 22276 N N . LYS A 1 33 ? 0.142 -5.666 -4.851 1.00 0.00 33 LYS A N 13
ATOM 22277 C CA . LYS A 1 33 ? -0.416 -6.824 -4.174 1.00 0.00 33 LYS A CA 13
ATOM 22278 C C . LYS A 1 33 ? 0.665 -7.898 -4.034 1.00 0.00 33 LYS A C 13
ATOM 22279 O O . LYS A 1 33 ? 0.724 -8.596 -3.023 1.00 0.00 33 LYS A O 13
ATOM 22298 N N . THR A 1 34 ? 1.493 -7.997 -5.064 1.00 0.00 34 THR A N 13
ATOM 22299 C CA . THR A 1 34 ? 2.568 -8.973 -5.069 1.00 0.00 34 THR A CA 13
ATOM 22300 C C . THR A 1 34 ? 3.673 -8.555 -4.097 1.00 0.00 34 THR A C 13
ATOM 22301 O O . THR A 1 34 ? 4.369 -9.402 -3.540 1.00 0.00 34 THR A O 13
ATOM 22312 N N . LYS A 1 35 ? 3.800 -7.247 -3.924 1.00 0.00 35 LYS A N 13
ATOM 22313 C CA . LYS A 1 35 ? 4.809 -6.706 -3.029 1.00 0.00 35 LYS A CA 13
ATOM 22314 C C . LYS A 1 35 ? 4.134 -6.201 -1.752 1.00 0.00 35 LYS A C 13
ATOM 22315 O O . LYS A 1 35 ? 4.793 -6.009 -0.731 1.00 0.00 35 LYS A O 13
ATOM 22334 N N . HIS A 1 36 ? 2.828 -6.000 -1.851 1.00 0.00 36 HIS A N 13
ATOM 22335 C CA . HIS A 1 36 ? 2.057 -5.521 -0.717 1.00 0.00 36 HIS A CA 13
ATOM 22336 C C . HIS A 1 36 ? 2.758 -4.313 -0.092 1.00 0.00 36 HIS A C 13
ATOM 22337 O O . HIS A 1 36 ? 3.025 -4.299 1.109 1.00 0.00 36 HIS A O 13
ATOM 22351 N N . GLN A 1 37 ? 3.037 -3.330 -0.935 1.00 0.00 37 GLN A N 13
ATOM 22352 C CA . GLN A 1 37 ? 3.702 -2.121 -0.481 1.00 0.00 37 GLN A CA 13
ATOM 22353 C C . GLN A 1 37 ? 2.982 -0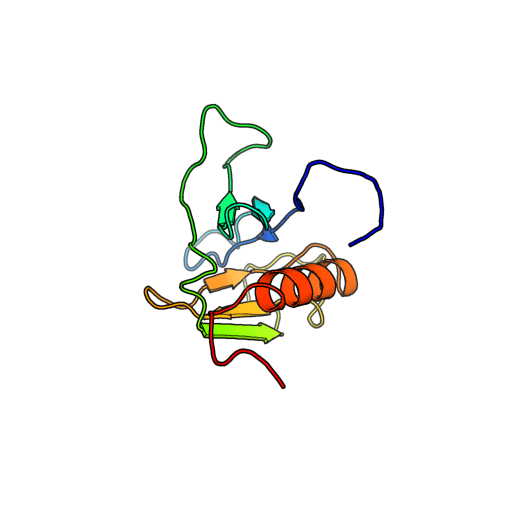.883 -1.020 1.00 0.00 37 GLN A C 13
ATOM 22354 O O . GLN A 1 37 ? 2.100 -0.996 -1.870 1.00 0.00 37 GLN A O 13
ATOM 22368 N N . LEU A 1 38 ? 3.384 0.269 -0.504 1.00 0.00 38 LEU A N 13
ATOM 22369 C CA . LEU A 1 38 ? 2.788 1.526 -0.923 1.00 0.00 38 LEU A CA 13
ATOM 22370 C C . LEU A 1 38 ? 3.868 2.417 -1.539 1.00 0.00 38 LEU A C 13
ATOM 22371 O O . LEU A 1 38 ? 4.697 2.979 -0.823 1.00 0.00 38 LEU A O 13
ATOM 22387 N N . ARG A 1 39 ? 3.825 2.520 -2.859 1.00 0.00 39 ARG A N 13
ATOM 22388 C CA . ARG A 1 39 ? 4.790 3.334 -3.578 1.00 0.00 39 ARG A CA 13
ATOM 22389 C C . ARG A 1 39 ? 4.114 4.587 -4.138 1.00 0.00 39 ARG A C 13
ATOM 22390 O O . ARG A 1 39 ? 3.139 4.492 -4.882 1.00 0.00 39 ARG A O 13
ATOM 22411 N N . TYR A 1 40 ? 4.659 5.734 -3.759 1.00 0.00 40 TYR A N 13
ATOM 22412 C CA . TYR A 1 40 ? 4.121 7.005 -4.214 1.00 0.00 40 TYR A CA 13
ATOM 22413 C C . TYR A 1 40 ? 5.193 7.829 -4.931 1.00 0.00 40 TYR A C 13
ATOM 22414 O O . TYR A 1 40 ? 6.324 7.927 -4.458 1.00 0.00 40 TYR A O 13
ATOM 22432 N N . TYR A 1 41 ? 4.799 8.399 -6.059 1.00 0.00 41 TYR A N 13
ATOM 22433 C CA . TYR A 1 41 ? 5.711 9.212 -6.846 1.00 0.00 41 TYR A CA 13
ATOM 22434 C C . TYR A 1 41 ? 5.301 10.685 -6.813 1.00 0.00 41 TYR A C 13
ATOM 22435 O O . TYR A 1 41 ? 4.113 11.002 -6.807 1.00 0.00 41 TYR A O 13
ATOM 22453 N N . ASP A 1 42 ? 6.308 11.546 -6.793 1.00 0.00 42 ASP A N 13
ATOM 22454 C CA . ASP A 1 42 ? 6.067 12.979 -6.761 1.00 0.00 42 ASP A CA 13
ATOM 22455 C C . ASP A 1 42 ? 5.164 13.366 -7.934 1.00 0.00 42 ASP A C 13
ATOM 22456 O O . ASP A 1 42 ? 4.402 14.327 -7.844 1.00 0.00 42 ASP A O 13
ATOM 22465 N N . HIS A 1 43 ? 5.280 12.598 -9.007 1.00 0.00 43 HIS A N 13
ATOM 22466 C CA . HIS A 1 43 ? 4.484 12.848 -10.197 1.00 0.00 43 HIS A CA 13
ATOM 22467 C C . HIS A 1 43 ? 4.067 11.517 -10.825 1.00 0.00 43 HIS A C 13
ATOM 22468 O O . HIS A 1 43 ? 4.863 10.582 -10.892 1.00 0.00 43 HIS A O 13
ATOM 22482 N N . ARG A 1 44 ? 2.819 11.475 -11.268 1.00 0.00 44 ARG A N 13
ATOM 22483 C CA . ARG A 1 44 ? 2.286 10.274 -11.888 1.00 0.00 44 ARG A CA 13
ATOM 22484 C C . ARG A 1 44 ? 3.328 9.649 -12.818 1.00 0.00 44 ARG A C 13
ATOM 22485 O O . ARG A 1 44 ? 3.477 10.074 -13.963 1.00 0.00 44 ARG A O 13
ATOM 22506 N N . MET A 1 45 ? 4.022 8.651 -12.292 1.00 0.00 45 MET A N 13
ATOM 22507 C CA . MET A 1 45 ? 5.046 7.964 -13.061 1.00 0.00 45 MET A CA 13
ATOM 22508 C C . MET A 1 45 ? 6.350 8.763 -13.074 1.00 0.00 45 MET A C 13
ATOM 22509 O O . MET A 1 45 ? 6.783 9.235 -14.124 1.00 0.00 45 MET A O 13
ATOM 22523 N N . ASP A 1 46 ? 6.941 8.890 -11.895 1.00 0.00 46 ASP A N 13
ATOM 22524 C CA . ASP A 1 46 ? 8.187 9.624 -11.757 1.00 0.00 46 ASP A CA 13
ATOM 22525 C C . ASP A 1 46 ? 9.358 8.703 -12.108 1.00 0.00 46 ASP A C 13
ATOM 22526 O O . ASP A 1 46 ? 9.195 7.486 -12.178 1.00 0.00 46 ASP A O 13
ATOM 22535 N N . THR A 1 47 ? 10.511 9.320 -12.320 1.00 0.00 47 THR A N 13
ATOM 22536 C CA . THR A 1 47 ? 11.708 8.570 -12.662 1.00 0.00 47 THR A CA 13
ATOM 22537 C C . THR A 1 47 ? 11.753 7.253 -11.885 1.00 0.00 47 THR A C 13
ATOM 22538 O O . THR A 1 47 ? 11.867 6.182 -12.479 1.00 0.00 47 THR A O 13
ATOM 22549 N N . GLU A 1 48 ? 11.661 7.376 -10.569 1.00 0.00 48 GLU A N 13
ATOM 22550 C CA . GLU A 1 48 ? 11.690 6.208 -9.705 1.00 0.00 48 GLU A CA 13
ATOM 22551 C C . GLU A 1 48 ? 10.845 6.453 -8.453 1.00 0.00 48 GLU A C 13
ATOM 22552 O O . GLU A 1 48 ? 10.741 7.585 -7.982 1.00 0.00 48 GLU A O 13
ATOM 22564 N N . CYS A 1 49 ? 10.264 5.374 -7.949 1.00 0.00 49 CYS A N 13
ATOM 22565 C CA . CYS A 1 49 ? 9.432 5.458 -6.761 1.00 0.00 49 CYS A CA 13
ATOM 22566 C C . CYS A 1 49 ? 10.238 6.147 -5.658 1.00 0.00 49 CYS A C 13
ATOM 22567 O O . CYS A 1 49 ? 11.423 5.870 -5.485 1.00 0.00 49 CYS A O 13
ATOM 22575 N N . LYS A 1 50 ? 9.562 7.032 -4.940 1.00 0.00 50 LYS A N 13
ATOM 22576 C CA . LYS A 1 50 ? 10.200 7.763 -3.858 1.00 0.00 50 LYS A CA 13
ATOM 22577 C C . LYS A 1 50 ? 9.461 7.476 -2.550 1.00 0.00 50 LYS A C 13
ATOM 22578 O O . LYS A 1 50 ? 8.503 8.169 -2.209 1.00 0.00 50 LYS A O 13
ATOM 22597 N N . GLY A 1 51 ? 9.934 6.455 -1.851 1.00 0.00 51 GLY A N 13
ATOM 22598 C CA . GLY A 1 51 ? 9.330 6.068 -0.588 1.00 0.00 51 GLY A CA 13
ATOM 22599 C C . GLY A 1 51 ? 8.490 4.799 -0.746 1.00 0.00 51 GLY A C 13
ATOM 22600 O O . GLY A 1 51 ? 7.953 4.537 -1.821 1.00 0.00 51 GLY A O 13
ATOM 22604 N N . VAL A 1 52 ? 8.405 4.045 0.340 1.00 0.00 52 VAL A N 13
ATOM 22605 C CA . VAL A 1 52 ? 7.640 2.809 0.334 1.00 0.00 52 VAL A CA 13
ATOM 22606 C C . VAL A 1 52 ? 6.986 2.613 1.704 1.00 0.00 52 VAL A C 13
ATOM 22607 O O . VAL A 1 52 ? 7.473 3.132 2.708 1.00 0.00 52 VAL A O 13
ATOM 22620 N N . ILE A 1 53 ? 5.894 1.864 1.701 1.00 0.00 53 ILE A N 13
ATOM 22621 C CA . ILE A 1 53 ? 5.169 1.593 2.930 1.00 0.00 53 ILE A CA 13
ATOM 22622 C C . ILE A 1 53 ? 4.772 0.116 2.969 1.00 0.00 53 ILE A C 13
ATOM 22623 O O . ILE A 1 53 ? 3.783 -0.281 2.355 1.00 0.00 53 ILE A O 13
ATOM 22639 N N . ASP A 1 54 ? 5.565 -0.658 3.695 1.00 0.00 54 ASP A N 13
ATOM 22640 C CA . ASP A 1 54 ? 5.309 -2.083 3.822 1.00 0.00 54 ASP A CA 13
ATOM 22641 C C . ASP A 1 54 ? 3.903 -2.296 4.385 1.00 0.00 54 ASP A C 13
ATOM 22642 O O . ASP A 1 54 ? 3.672 -2.103 5.578 1.00 0.00 54 ASP A O 13
ATOM 22651 N N . LEU A 1 55 ? 2.999 -2.692 3.500 1.00 0.00 55 LEU A N 13
ATOM 22652 C CA . LEU A 1 55 ? 1.622 -2.933 3.894 1.00 0.00 55 LEU A CA 13
ATOM 22653 C C . LEU A 1 55 ? 1.588 -4.012 4.979 1.00 0.00 55 LEU A C 13
ATOM 22654 O O . LEU A 1 55 ? 0.654 -4.065 5.778 1.00 0.00 55 LEU A O 13
ATOM 22670 N N . ALA A 1 56 ? 2.617 -4.845 4.972 1.00 0.00 56 ALA A N 13
ATOM 22671 C CA . ALA A 1 56 ? 2.717 -5.920 5.946 1.00 0.00 56 ALA A CA 13
ATOM 22672 C C . ALA A 1 56 ? 2.931 -5.322 7.338 1.00 0.00 56 ALA A C 13
ATOM 22673 O O . ALA A 1 56 ? 2.730 -5.999 8.345 1.00 0.00 56 ALA A O 13
ATOM 22680 N N . GLU A 1 57 ? 3.335 -4.061 7.350 1.00 0.00 57 GLU A N 13
ATOM 22681 C CA . GLU A 1 57 ? 3.578 -3.364 8.602 1.00 0.00 57 GLU A CA 13
ATOM 22682 C C . GLU A 1 57 ? 2.302 -2.666 9.078 1.00 0.00 57 GLU A C 13
ATOM 22683 O O . GLU A 1 57 ? 2.188 -2.303 10.247 1.00 0.00 57 GLU A O 13
ATOM 22695 N N . VAL A 1 58 ? 1.374 -2.501 8.146 1.00 0.00 58 VAL A N 13
ATOM 22696 C CA . VAL A 1 58 ? 0.111 -1.853 8.456 1.00 0.00 58 VAL A CA 13
ATOM 22697 C C . VAL A 1 58 ? -0.661 -2.705 9.465 1.00 0.00 58 VAL A C 13
ATOM 22698 O O . VAL A 1 58 ? -0.943 -3.875 9.208 1.00 0.00 58 VAL A O 13
ATOM 22711 N N . GLU A 1 59 ? -0.981 -2.087 10.592 1.00 0.00 59 GLU A N 13
ATOM 22712 C CA . GLU A 1 59 ? -1.714 -2.774 11.641 1.00 0.00 59 GLU A CA 13
ATOM 22713 C C . GLU A 1 59 ? -3.207 -2.813 11.307 1.00 0.00 59 GLU A C 13
ATOM 22714 O O . GLU A 1 59 ? -3.905 -3.757 11.673 1.00 0.00 59 GLU A O 13
ATOM 22726 N N . ALA A 1 60 ? -3.653 -1.774 10.616 1.00 0.00 60 ALA A N 13
ATOM 22727 C CA . ALA A 1 60 ? -5.050 -1.677 10.228 1.00 0.00 60 ALA A CA 13
ATOM 22728 C C . ALA A 1 60 ? -5.366 -0.234 9.830 1.00 0.00 60 ALA A C 13
ATOM 22729 O O . ALA A 1 60 ? -4.631 0.686 10.184 1.00 0.00 60 ALA A O 13
ATOM 22736 N N . VAL A 1 61 ? -6.459 -0.082 9.098 1.00 0.00 61 VAL A N 13
ATOM 22737 C CA . VAL A 1 61 ? -6.881 1.234 8.647 1.00 0.00 61 VAL A CA 13
ATOM 22738 C C . VAL A 1 61 ? -8.319 1.487 9.102 1.00 0.00 61 VAL A C 13
ATOM 22739 O O . VAL A 1 61 ? -9.079 0.546 9.325 1.00 0.00 61 VAL A O 13
ATOM 22752 N N . ALA A 1 62 ? -8.650 2.764 9.228 1.00 0.00 62 ALA A N 13
ATOM 22753 C CA . ALA A 1 62 ? -9.984 3.153 9.653 1.00 0.00 62 ALA A CA 13
ATOM 22754 C C . ALA A 1 62 ? -10.416 4.402 8.882 1.00 0.00 62 ALA A C 13
ATOM 22755 O O . ALA A 1 62 ? -9.596 5.271 8.590 1.00 0.00 62 ALA A O 13
ATOM 22762 N N . PRO A 1 63 ? -11.738 4.454 8.566 1.00 0.00 63 PRO A N 13
ATOM 22763 C CA . PRO A 1 63 ? -12.289 5.582 7.835 1.00 0.00 63 PRO A CA 13
ATOM 22764 C C . PRO A 1 63 ? -12.421 6.810 8.738 1.00 0.00 63 PRO A C 13
ATOM 22765 O O . PRO A 1 63 ? -13.469 7.029 9.345 1.00 0.00 63 PRO A O 13
ATOM 22776 N N . GLY A 1 64 ? -11.344 7.578 8.800 1.00 0.00 64 GLY A N 13
ATOM 22777 C CA . GLY A 1 64 ? -11.326 8.778 9.620 1.00 0.00 64 GLY A CA 13
ATOM 22778 C C . GLY A 1 64 ? -12.169 9.887 8.986 1.00 0.00 64 GLY A C 13
ATOM 22779 O O . GLY A 1 64 ? -12.747 9.699 7.917 1.00 0.00 64 GLY A O 13
ATOM 22783 N N . THR A 1 65 ? -12.212 11.019 9.673 1.00 0.00 65 THR A N 13
ATOM 22784 C CA . THR A 1 65 ? -12.974 12.159 9.191 1.00 0.00 65 THR A CA 13
ATOM 22785 C C . THR A 1 65 ? -12.036 13.227 8.627 1.00 0.00 65 THR A C 13
ATOM 22786 O O . THR A 1 65 ? -10.861 13.281 8.987 1.00 0.00 65 THR A O 13
ATOM 22797 N N . PRO A 1 66 ? -12.604 14.074 7.727 1.00 0.00 66 PRO A N 13
ATOM 22798 C CA . PRO A 1 66 ? -11.832 15.138 7.109 1.00 0.00 66 PRO A CA 13
ATOM 22799 C C . PRO A 1 66 ? -11.596 16.286 8.092 1.00 0.00 66 PRO A C 13
ATOM 22800 O O . PRO A 1 66 ? -12.519 17.033 8.414 1.00 0.00 66 PRO A O 13
ATOM 22811 N N . THR A 1 67 ? -10.354 16.391 8.543 1.00 0.00 67 THR A N 13
ATOM 22812 C CA . THR A 1 67 ? -9.985 17.435 9.483 1.00 0.00 67 THR A CA 13
ATOM 22813 C C . THR A 1 67 ? -9.697 18.743 8.742 1.00 0.00 67 THR A C 13
ATOM 22814 O O . THR A 1 67 ? -9.812 18.805 7.519 1.00 0.00 67 THR A O 13
ATOM 22825 N N . ILE A 1 68 ? -9.328 19.754 9.514 1.00 0.00 68 ILE A N 13
ATOM 22826 C CA . ILE A 1 68 ? -9.023 21.056 8.947 1.00 0.00 68 ILE A CA 13
ATOM 22827 C C . ILE A 1 68 ? -7.733 20.962 8.129 1.00 0.00 68 ILE A C 13
ATOM 22828 O O . ILE A 1 68 ? -6.741 20.400 8.591 1.00 0.00 68 ILE A O 13
ATOM 22844 N N . GLY A 1 69 ? -7.789 21.520 6.929 1.00 0.00 69 GLY A N 13
ATOM 22845 C CA . GLY A 1 69 ? -6.637 21.506 6.042 1.00 0.00 69 GLY A CA 13
ATOM 22846 C C . GLY A 1 69 ? -6.863 20.554 4.866 1.00 0.00 69 GLY A C 13
ATOM 22847 O O . GLY A 1 69 ? -6.416 20.822 3.751 1.00 0.00 69 GLY A O 13
ATOM 22851 N N . ALA A 1 70 ? -7.556 19.462 5.154 1.00 0.00 70 ALA A N 13
ATOM 22852 C CA . ALA A 1 70 ? -7.847 18.469 4.133 1.00 0.00 70 ALA A CA 13
ATOM 22853 C C . ALA A 1 70 ? -8.664 19.118 3.015 1.00 0.00 70 ALA A C 13
ATOM 22854 O O . ALA A 1 70 ? -9.207 20.208 3.190 1.00 0.00 70 ALA A O 13
ATOM 22861 N N . PRO A 1 71 ? -8.729 18.401 1.861 1.00 0.00 71 PRO A N 13
ATOM 22862 C CA . PRO A 1 71 ? -9.472 18.896 0.714 1.00 0.00 71 PRO A CA 13
ATOM 22863 C C . PRO A 1 71 ? -10.979 18.747 0.931 1.00 0.00 71 PRO A C 13
ATOM 22864 O O . PRO A 1 71 ? -11.459 17.663 1.259 1.00 0.00 71 PRO A O 13
ATOM 22875 N N . LYS A 1 72 ? -11.684 19.853 0.740 1.00 0.00 72 LYS A N 13
ATOM 22876 C CA . LYS A 1 72 ? -13.127 19.860 0.911 1.00 0.00 72 LYS A CA 13
ATOM 22877 C C . LYS A 1 72 ? -13.768 18.982 -0.166 1.00 0.00 72 LYS A C 13
ATOM 22878 O O . LYS A 1 72 ? -14.614 18.142 0.136 1.00 0.00 72 LYS A O 13
ATOM 22897 N N . THR A 1 73 ? -13.340 19.208 -1.399 1.00 0.00 73 THR A N 13
ATOM 22898 C CA . THR A 1 73 ? -13.862 18.449 -2.523 1.00 0.00 73 THR A CA 13
ATOM 22899 C C . THR A 1 73 ? -14.103 16.993 -2.117 1.00 0.00 73 THR A C 13
ATOM 22900 O O . THR A 1 73 ? -15.213 16.481 -2.259 1.00 0.00 73 THR A O 13
ATOM 22911 N N . VAL A 1 74 ? -13.047 16.368 -1.619 1.00 0.00 74 VAL A N 13
ATOM 22912 C CA . VAL A 1 74 ? -13.130 14.982 -1.191 1.00 0.00 74 VAL A CA 13
ATOM 22913 C C . VAL A 1 74 ? -14.160 14.861 -0.066 1.00 0.00 74 VAL A C 13
ATOM 22914 O O . VAL A 1 74 ? -14.395 15.818 0.670 1.00 0.00 74 VAL A O 13
ATOM 22927 N N . ASP A 1 75 ? -14.746 13.677 0.031 1.00 0.00 75 ASP A N 13
ATOM 22928 C CA . ASP A 1 75 ? -15.745 13.418 1.054 1.00 0.00 75 ASP A CA 13
ATOM 22929 C C . ASP A 1 75 ? -15.120 12.580 2.171 1.00 0.00 75 ASP A C 13
ATOM 22930 O O . ASP A 1 75 ? -14.154 11.854 1.941 1.00 0.00 75 ASP A O 13
ATOM 22939 N N . GLU A 1 76 ? -15.696 12.709 3.357 1.00 0.00 76 GLU A N 13
ATOM 22940 C CA . GLU A 1 76 ? -15.208 11.973 4.511 1.00 0.00 76 GLU A CA 13
ATOM 22941 C C . GLU A 1 76 ? -15.096 10.483 4.181 1.00 0.00 76 GLU A C 13
ATOM 22942 O O . GLU A 1 76 ? -14.266 9.778 4.752 1.00 0.00 76 GLU A O 13
ATOM 22954 N N . LYS A 1 77 ? -15.945 10.048 3.261 1.00 0.00 77 LYS A N 13
ATOM 22955 C CA . LYS A 1 77 ? -15.952 8.655 2.848 1.00 0.00 77 LYS A CA 13
ATOM 22956 C C . LYS A 1 77 ? -14.645 8.337 2.119 1.00 0.00 77 LYS A C 13
ATOM 22957 O O . LYS A 1 77 ? -14.355 7.176 1.834 1.00 0.00 77 LYS A O 13
ATOM 22976 N N . ALA A 1 78 ? -13.890 9.389 1.838 1.00 0.00 78 ALA A N 13
ATOM 22977 C CA . ALA A 1 78 ? -12.621 9.236 1.147 1.00 0.00 78 ALA A CA 13
ATOM 22978 C C . ALA A 1 78 ? -11.479 9.576 2.107 1.00 0.00 78 ALA A C 13
ATOM 22979 O O . ALA A 1 78 ? -10.445 10.094 1.689 1.00 0.00 78 ALA A O 13
ATOM 22986 N N . PHE A 1 79 ? -11.705 9.270 3.376 1.00 0.00 79 PHE A N 13
ATOM 22987 C CA . PHE A 1 79 ? -10.708 9.536 4.399 1.00 0.00 79 PHE A CA 13
ATOM 22988 C C . PHE A 1 79 ? -10.490 8.308 5.286 1.00 0.00 79 PHE A C 13
ATOM 22989 O O . PHE A 1 79 ? -11.359 7.949 6.079 1.00 0.00 79 PHE A O 13
ATOM 23006 N N . PHE A 1 80 ? -9.326 7.698 5.121 1.00 0.00 80 PHE A N 13
ATOM 23007 C CA . PHE A 1 80 ? -8.983 6.517 5.896 1.00 0.00 80 PHE A CA 13
ATOM 23008 C C . PHE A 1 80 ? -7.543 6.595 6.406 1.00 0.00 80 PHE A C 13
ATOM 23009 O O . PHE A 1 80 ? -6.619 6.836 5.631 1.00 0.00 80 PHE A O 13
ATOM 23026 N N . ASP A 1 81 ? -7.397 6.387 7.706 1.00 0.00 81 ASP A N 13
ATOM 23027 C CA . ASP A 1 81 ? -6.085 6.431 8.329 1.00 0.00 81 ASP A CA 13
ATOM 23028 C C . ASP A 1 81 ? -5.435 5.048 8.237 1.00 0.00 81 ASP A C 13
ATOM 23029 O O . ASP A 1 81 ? -6.111 4.031 8.377 1.00 0.00 81 ASP A O 13
ATOM 23038 N N . VAL A 1 82 ? -4.132 5.057 8.002 1.00 0.00 82 VAL A N 13
ATOM 23039 C CA . VAL A 1 82 ? -3.383 3.816 7.889 1.00 0.00 82 VAL A CA 13
ATOM 23040 C C . VAL A 1 82 ? -2.439 3.686 9.086 1.00 0.00 82 VAL A C 13
ATOM 23041 O O . VAL A 1 82 ? -1.470 4.434 9.201 1.00 0.00 82 VAL A O 13
ATOM 23054 N N . LYS A 1 83 ? -2.754 2.729 9.946 1.00 0.00 83 LYS A N 13
ATOM 23055 C CA . LYS A 1 83 ? -1.946 2.490 11.130 1.00 0.00 83 LYS A CA 13
ATOM 23056 C C . LYS A 1 83 ? -0.824 1.508 10.787 1.00 0.00 83 LYS A C 13
ATOM 23057 O O . LYS A 1 83 ? -1.086 0.394 10.337 1.00 0.00 83 LYS A O 13
ATOM 23076 N N . THR A 1 84 ? 0.402 1.958 11.011 1.00 0.00 84 THR A N 13
ATOM 23077 C CA . THR A 1 84 ? 1.565 1.133 10.731 1.00 0.00 84 THR A CA 13
ATOM 23078 C C . THR A 1 84 ? 2.473 1.057 11.960 1.00 0.00 84 THR A C 13
ATOM 23079 O O . THR A 1 84 ? 2.078 1.457 13.054 1.00 0.00 84 THR A O 13
ATOM 23090 N N . THR A 1 85 ? 3.673 0.541 11.738 1.00 0.00 85 THR A N 13
ATOM 23091 C CA . THR A 1 85 ? 4.641 0.407 12.813 1.00 0.00 85 THR A CA 13
ATOM 23092 C C . THR A 1 85 ? 5.386 1.726 13.027 1.00 0.00 85 THR A C 13
ATOM 23093 O O . THR A 1 85 ? 5.586 2.154 14.163 1.00 0.00 85 THR A O 13
ATOM 23104 N N . ARG A 1 86 ? 5.777 2.334 11.917 1.00 0.00 86 ARG A N 13
ATOM 23105 C CA . ARG A 1 86 ? 6.496 3.596 11.968 1.00 0.00 86 ARG A CA 13
ATOM 23106 C C . ARG A 1 86 ? 5.644 4.665 12.655 1.00 0.00 86 ARG A C 13
ATOM 23107 O O . ARG A 1 86 ? 5.979 5.124 13.746 1.00 0.00 86 ARG A O 13
ATOM 23128 N N . ARG A 1 87 ? 4.559 5.030 11.988 1.00 0.00 87 ARG A N 13
ATOM 23129 C CA . ARG A 1 87 ? 3.656 6.036 12.521 1.00 0.00 87 ARG A CA 13
ATOM 23130 C C . ARG A 1 87 ? 2.279 5.914 11.866 1.00 0.00 87 ARG A C 13
ATOM 23131 O O . ARG A 1 87 ? 2.030 4.980 11.105 1.00 0.00 87 ARG A O 13
ATOM 23152 N N . VAL A 1 88 ? 1.420 6.872 12.185 1.00 0.00 88 VAL A N 13
ATOM 23153 C CA . VAL A 1 88 ? 0.075 6.883 11.637 1.00 0.00 88 VAL A CA 13
ATOM 23154 C C . VAL A 1 88 ? 0.053 7.737 10.368 1.00 0.00 88 VAL A C 13
ATOM 23155 O O . VAL A 1 88 ? 0.561 8.858 10.360 1.00 0.00 88 VAL A O 13
ATOM 23168 N N . TYR A 1 89 ? -0.541 7.176 9.325 1.00 0.00 89 TYR A N 13
ATOM 23169 C CA . TYR A 1 89 ? -0.635 7.872 8.053 1.00 0.00 89 TYR A CA 13
ATOM 23170 C C . TYR A 1 89 ? -2.084 8.255 7.744 1.00 0.00 89 TYR A C 13
ATOM 23171 O O . TYR A 1 89 ? -2.972 7.404 7.764 1.00 0.00 89 TYR A O 13
ATOM 23189 N N . ASN A 1 90 ? -2.278 9.536 7.466 1.00 0.00 90 ASN A N 13
ATOM 23190 C CA . ASN A 1 90 ? -3.604 10.042 7.153 1.00 0.00 90 ASN A CA 13
ATOM 23191 C C . ASN A 1 90 ? -3.728 10.233 5.640 1.00 0.00 90 ASN A C 13
ATOM 23192 O O . ASN A 1 90 ? -3.251 11.227 5.095 1.00 0.00 90 ASN A O 13
ATOM 23203 N N . PHE A 1 91 ? -4.371 9.264 5.005 1.00 0.00 91 PHE A N 13
ATOM 23204 C CA . PHE A 1 91 ? -4.565 9.314 3.565 1.00 0.00 91 PHE A CA 13
ATOM 23205 C C . PHE A 1 91 ? -6.032 9.569 3.217 1.00 0.00 91 PHE A C 13
ATOM 23206 O O . PHE A 1 91 ? -6.890 9.579 4.099 1.00 0.00 91 PHE A O 13
ATOM 23223 N N . CYS A 1 92 ? -6.276 9.769 1.931 1.00 0.00 92 CYS A N 13
ATOM 23224 C CA . CYS A 1 92 ? -7.625 10.024 1.455 1.00 0.00 92 CYS A CA 13
ATOM 23225 C C . CYS A 1 92 ? -7.604 10.025 -0.074 1.00 0.00 92 CYS A C 13
ATOM 23226 O O . CYS A 1 92 ? -6.739 10.649 -0.687 1.00 0.00 92 CYS A O 13
ATOM 23234 N N . ALA A 1 93 ? -8.566 9.317 -0.648 1.00 0.00 93 ALA A N 13
ATOM 23235 C CA . ALA A 1 93 ? -8.668 9.227 -2.095 1.00 0.00 93 ALA A CA 13
ATOM 23236 C C . ALA A 1 93 ? -9.373 10.476 -2.630 1.00 0.00 93 ALA A C 13
ATOM 23237 O O . ALA A 1 93 ? -9.643 11.411 -1.878 1.00 0.00 93 ALA A O 13
ATOM 23244 N N . GLN A 1 94 ? -9.649 10.450 -3.925 1.00 0.00 94 GLN A N 13
ATOM 23245 C CA . GLN A 1 94 ? -10.317 11.568 -4.570 1.00 0.00 94 GLN A CA 13
ATOM 23246 C C . GLN A 1 94 ? -11.814 11.285 -4.708 1.00 0.00 94 GLN A C 13
ATOM 23247 O O . GLN A 1 94 ? -12.625 12.209 -4.728 1.00 0.00 94 GLN A O 13
ATOM 23261 N N . ASP A 1 95 ? -12.135 10.003 -4.798 1.00 0.00 95 ASP A N 13
ATOM 23262 C CA . ASP A 1 95 ? -13.521 9.586 -4.933 1.00 0.00 95 ASP A CA 13
ATOM 23263 C C . ASP A 1 95 ? -13.955 8.853 -3.662 1.00 0.00 95 ASP A C 13
ATOM 23264 O O . ASP A 1 95 ? -13.124 8.283 -2.956 1.00 0.00 95 ASP A O 13
ATOM 23273 N N . VAL A 1 96 ? -15.255 8.892 -3.409 1.00 0.00 96 VAL A N 13
ATOM 23274 C CA . VAL A 1 96 ? -15.809 8.238 -2.236 1.00 0.00 96 VAL A CA 13
ATOM 23275 C C . VAL A 1 96 ? -15.803 6.724 -2.450 1.00 0.00 96 VAL A C 13
ATOM 23276 O O . VAL A 1 96 ? -15.410 5.969 -1.562 1.00 0.00 96 VAL A O 13
ATOM 23289 N N . PRO A 1 97 ? -16.255 6.314 -3.665 1.00 0.00 97 PRO A N 13
ATOM 23290 C CA . PRO A 1 97 ? -16.306 4.902 -4.008 1.00 0.00 97 PRO A CA 13
ATOM 23291 C C . PRO A 1 97 ? -14.907 4.360 -4.307 1.00 0.00 97 PRO A C 13
ATOM 23292 O O . PRO A 1 97 ? -14.701 3.148 -4.339 1.00 0.00 97 PRO A O 13
ATOM 23303 N N . SER A 1 98 ? -13.982 5.285 -4.519 1.00 0.00 98 SER A N 13
ATOM 23304 C CA . SER A 1 98 ? -12.608 4.915 -4.814 1.00 0.00 98 SER A CA 13
ATOM 23305 C C . SER A 1 98 ? -11.875 4.549 -3.522 1.00 0.00 98 SER A C 13
ATOM 23306 O O . SER A 1 98 ? -11.019 3.665 -3.518 1.00 0.00 98 SER A O 13
ATOM 23314 N N . ALA A 1 99 ? -12.237 5.248 -2.456 1.00 0.00 99 ALA A N 13
ATOM 23315 C CA . ALA A 1 99 ? -11.624 5.008 -1.161 1.00 0.00 99 ALA A CA 13
ATOM 23316 C C . ALA A 1 99 ? -11.979 3.597 -0.687 1.00 0.00 99 ALA A C 13
ATOM 23317 O O . ALA A 1 99 ? -11.094 2.803 -0.373 1.00 0.00 99 ALA A O 13
ATOM 23324 N N . GLN A 1 100 ? -13.276 3.328 -0.651 1.00 0.00 100 GLN A N 13
ATOM 23325 C CA . GLN A 1 100 ? -13.759 2.026 -0.221 1.00 0.00 100 GLN A CA 13
ATOM 23326 C C . GLN A 1 100 ? -12.921 0.914 -0.854 1.00 0.00 100 GLN A C 13
ATOM 23327 O O . GLN A 1 100 ? -12.637 -0.096 -0.212 1.00 0.00 100 GLN A O 13
ATOM 23341 N N . GLN A 1 101 ? -12.548 1.137 -2.106 1.00 0.00 101 GLN A N 13
ATOM 23342 C CA . GLN A 1 101 ? -11.748 0.166 -2.833 1.00 0.00 101 GLN A CA 13
ATOM 23343 C C . GLN A 1 101 ? -10.313 0.156 -2.302 1.00 0.00 101 GLN A C 13
ATOM 23344 O O . GLN A 1 101 ? -9.684 -0.898 -2.223 1.00 0.00 101 GLN A O 13
ATOM 23358 N N . TRP A 1 102 ? -9.838 1.342 -1.952 1.00 0.00 102 TRP A N 13
ATOM 23359 C CA . TRP A 1 102 ? -8.489 1.484 -1.431 1.00 0.00 102 TRP A CA 13
ATOM 23360 C C . TRP A 1 102 ? -8.406 0.708 -0.115 1.00 0.00 102 TRP A C 13
ATOM 23361 O O . TRP A 1 102 ? -7.500 -0.102 0.076 1.00 0.00 102 TRP A O 13
ATOM 23382 N N . VAL A 1 103 ? -9.364 0.982 0.758 1.00 0.00 103 VAL A N 13
ATOM 23383 C CA . VAL A 1 103 ? -9.411 0.320 2.050 1.00 0.00 103 VAL A CA 13
ATOM 23384 C C . VAL A 1 103 ? -9.421 -1.196 1.841 1.00 0.00 103 VAL A C 13
ATOM 23385 O O . VAL A 1 103 ? -8.493 -1.890 2.255 1.00 0.00 103 VAL A O 13
ATOM 23398 N N . ASP A 1 104 ? -10.481 -1.666 1.200 1.00 0.00 104 ASP A N 13
ATOM 23399 C CA . ASP A 1 104 ? -10.625 -3.086 0.931 1.00 0.00 104 ASP A CA 13
ATOM 23400 C C . ASP A 1 104 ? -9.282 -3.650 0.462 1.00 0.00 104 ASP A C 13
ATOM 23401 O O . ASP A 1 104 ? -8.879 -4.734 0.882 1.00 0.00 104 ASP A O 13
ATOM 23410 N N . ARG A 1 105 ? -8.627 -2.890 -0.403 1.00 0.00 105 ARG A N 13
ATOM 23411 C CA . ARG A 1 105 ? -7.338 -3.300 -0.934 1.00 0.00 105 ARG A CA 13
ATOM 23412 C C . ARG A 1 105 ? -6.321 -3.451 0.198 1.00 0.00 105 ARG A C 13
ATOM 23413 O O . ARG A 1 105 ? -5.850 -4.554 0.472 1.00 0.00 105 ARG A O 13
ATOM 23434 N N . ILE A 1 106 ? -6.012 -2.326 0.827 1.00 0.00 106 ILE A N 13
ATOM 23435 C CA . ILE A 1 106 ? -5.059 -2.319 1.923 1.00 0.00 106 ILE A CA 13
ATOM 23436 C C . ILE A 1 106 ? -5.480 -3.357 2.966 1.00 0.00 106 ILE A C 13
ATOM 23437 O O . ILE A 1 106 ? -4.660 -4.151 3.423 1.00 0.00 106 ILE A O 13
ATOM 23453 N N . GLN A 1 107 ? -6.759 -3.317 3.311 1.00 0.00 107 GLN A N 13
ATOM 23454 C CA . GLN A 1 107 ? -7.299 -4.244 4.291 1.00 0.00 107 GLN A CA 13
ATOM 23455 C C . GLN A 1 107 ? -7.172 -5.683 3.787 1.00 0.00 107 GLN A C 13
ATOM 23456 O O . GLN A 1 107 ? -6.982 -6.606 4.577 1.00 0.00 107 GLN A O 13
ATOM 23470 N N . SER A 1 108 ? -7.282 -5.828 2.475 1.00 0.00 108 SER A N 13
ATOM 23471 C CA . SER A 1 108 ? -7.182 -7.139 1.856 1.00 0.00 108 SER A CA 13
ATOM 23472 C C . SER A 1 108 ? -5.750 -7.665 1.974 1.00 0.00 108 SER A C 13
ATOM 23473 O O . SER A 1 108 ? -5.482 -8.821 1.652 1.00 0.00 108 SER A O 13
ATOM 23481 N N . CYS A 1 109 ? -4.869 -6.791 2.437 1.00 0.00 109 CYS A N 13
ATOM 23482 C CA . CYS A 1 109 ? -3.471 -7.154 2.602 1.00 0.00 109 CYS A CA 13
ATOM 23483 C C . CYS A 1 109 ? -3.219 -7.432 4.085 1.00 0.00 109 CYS A C 13
ATOM 23484 O O . CYS A 1 109 ? -3.332 -8.572 4.534 1.00 0.00 109 CYS A O 13
ATOM 23492 N N . LEU A 1 110 ? -2.880 -6.372 4.804 1.00 0.00 110 LEU A N 13
ATOM 23493 C CA . LEU A 1 110 ? -2.611 -6.488 6.227 1.00 0.00 110 LEU A CA 13
ATOM 23494 C C . LEU A 1 110 ? -1.926 -7.828 6.504 1.00 0.00 110 LEU A C 13
ATOM 23495 O O . LEU A 1 110 ? -2.594 -8.840 6.710 1.00 0.00 110 LEU A O 13
ATOM 23511 N N . SER A 1 111 ? -0.601 -7.791 6.501 1.00 0.00 111 SER A N 13
ATOM 23512 C CA . SER A 1 111 ? 0.181 -8.990 6.750 1.00 0.00 111 SER A CA 13
ATOM 23513 C C . SER A 1 111 ? -0.069 -10.017 5.644 1.00 0.00 111 SER A C 13
ATOM 23514 O O . SER A 1 111 ? -1.215 -10.368 5.366 1.00 0.00 111 SER A O 13
ATOM 23522 N N . SER A 1 112 ? 1.021 -10.470 5.043 1.00 0.00 112 SER A N 13
ATOM 23523 C CA . SER A 1 112 ? 0.934 -11.450 3.974 1.00 0.00 112 SER A CA 13
ATOM 23524 C C . SER A 1 112 ? 2.337 -11.836 3.502 1.00 0.00 112 SER A C 13
ATOM 23525 O O . SER A 1 112 ? 3.315 -11.172 3.843 1.00 0.00 112 SER A O 13
ATOM 23533 N N . GLY A 1 113 ? 2.392 -12.908 2.725 1.00 0.00 113 GLY A N 13
ATOM 23534 C CA . GLY A 1 113 ? 3.659 -13.390 2.203 1.00 0.00 113 GLY A CA 13
ATOM 23535 C C . GLY A 1 113 ? 3.639 -14.910 2.032 1.00 0.00 113 GLY A C 13
ATOM 23536 O O . GLY A 1 113 ? 2.693 -15.573 2.453 1.00 0.00 113 GLY A O 13
ATOM 23540 N N . PRO A 1 114 ? 4.724 -15.431 1.398 1.00 0.00 114 PRO A N 13
ATOM 23541 C CA . PRO A 1 114 ? 4.840 -16.861 1.167 1.00 0.00 114 PRO A CA 13
ATOM 23542 C C . PRO A 1 114 ? 5.197 -17.598 2.459 1.00 0.00 114 PRO A C 13
ATOM 23543 O O . PRO A 1 114 ? 6.367 -17.881 2.713 1.00 0.00 114 PRO A O 13
ATOM 23554 N N . SER A 1 115 ? 4.168 -17.888 3.242 1.00 0.00 115 SER A N 13
ATOM 23555 C CA . SER A 1 115 ? 4.360 -18.587 4.502 1.00 0.00 115 SER A CA 13
ATOM 23556 C C . SER A 1 115 ? 3.577 -19.901 4.495 1.00 0.00 115 SER A C 13
ATOM 23557 O O . SER A 1 115 ? 2.354 -19.900 4.628 1.00 0.00 115 SER A O 13
ATOM 23565 N N . SER A 1 116 ? 4.314 -20.991 4.339 1.00 0.00 116 SER A N 13
ATOM 23566 C CA . SER A 1 116 ? 3.704 -22.310 4.314 1.00 0.00 116 SER A CA 13
ATOM 23567 C C . SER A 1 116 ? 2.925 -22.551 5.608 1.00 0.00 116 SER A C 13
ATOM 23568 O O . SER A 1 116 ? 1.728 -22.835 5.574 1.00 0.00 116 SER A O 13
ATOM 23576 N N . GLY A 1 117 ? 3.636 -22.431 6.720 1.00 0.00 117 GLY A N 13
ATO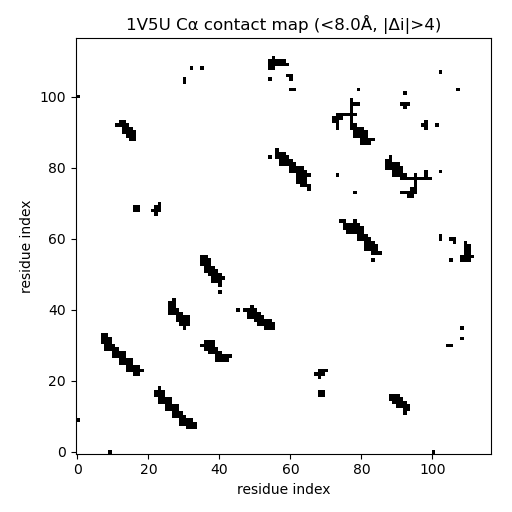M 23577 C CA . GLY A 1 117 ? 3.026 -22.632 8.023 1.00 0.00 117 GLY A CA 13
ATOM 23578 C C . GLY A 1 117 ? 4.004 -22.279 9.146 1.00 0.00 117 GLY A C 13
ATOM 23579 O O . GLY A 1 117 ? 3.856 -22.751 10.273 1.00 0.00 117 GLY A O 13
ATOM 23583 N N . GLY A 1 1 ? -22.837 -5.112 -6.467 1.00 0.00 1 GLY A N 14
ATOM 23584 C CA . GLY A 1 1 ? -22.318 -4.038 -7.296 1.00 0.00 1 GLY A CA 14
ATOM 23585 C C . GLY A 1 1 ? -21.620 -2.976 -6.445 1.00 0.00 1 GLY A C 14
ATOM 23586 O O . GLY A 1 1 ? -22.279 -2.180 -5.777 1.00 0.00 1 GLY A O 14
ATOM 23590 N N . SER A 1 2 ? -20.297 -2.997 -6.496 1.00 0.00 2 SER A N 14
ATOM 23591 C CA . SER A 1 2 ? -19.503 -2.045 -5.737 1.00 0.00 2 SER A CA 14
ATOM 23592 C C . SER A 1 2 ? -18.087 -1.968 -6.313 1.00 0.00 2 SER A C 14
ATOM 23593 O O . SER A 1 2 ? -17.623 -0.892 -6.686 1.00 0.00 2 SER A O 14
ATOM 23601 N N . SER A 1 3 ? -17.441 -3.124 -6.367 1.00 0.00 3 SER A N 14
ATOM 23602 C CA . SER A 1 3 ? -16.088 -3.201 -6.890 1.00 0.00 3 SER A CA 14
ATOM 23603 C C . SER A 1 3 ? -16.122 -3.558 -8.378 1.00 0.00 3 SER A C 14
ATOM 23604 O O . SER A 1 3 ? -16.709 -4.568 -8.764 1.00 0.00 3 SER A O 14
ATOM 23612 N N . GLY A 1 4 ? -15.485 -2.711 -9.172 1.00 0.00 4 GLY A N 14
ATOM 23613 C CA . GLY A 1 4 ? -15.435 -2.925 -10.608 1.00 0.00 4 GLY A CA 14
ATOM 23614 C C . GLY A 1 4 ? -14.133 -2.380 -11.199 1.00 0.00 4 GLY A C 14
ATOM 23615 O O . GLY A 1 4 ? -14.151 -1.435 -11.986 1.00 0.00 4 GLY A O 14
ATOM 23619 N N . SER A 1 5 ? -13.033 -2.999 -10.796 1.00 0.00 5 SER A N 14
ATOM 23620 C CA . SER A 1 5 ? -11.724 -2.588 -11.275 1.00 0.00 5 SER A CA 14
ATOM 23621 C C . SER A 1 5 ? -10.639 -3.471 -10.656 1.00 0.00 5 SER A C 14
ATOM 23622 O O . SER A 1 5 ? -10.367 -3.380 -9.460 1.00 0.00 5 SER A O 14
ATOM 23630 N N . SER A 1 6 ? -10.048 -4.306 -11.498 1.00 0.00 6 SER A N 14
ATOM 23631 C CA . SER A 1 6 ? -8.998 -5.204 -11.049 1.00 0.00 6 SER A CA 14
ATOM 23632 C C . SER A 1 6 ? -8.103 -5.594 -12.226 1.00 0.00 6 SER A C 14
ATOM 23633 O O . SER A 1 6 ? -8.593 -6.033 -13.265 1.00 0.00 6 SER A O 14
ATOM 23641 N N . GLY A 1 7 ? -6.805 -5.419 -12.025 1.00 0.00 7 GLY A N 14
ATOM 23642 C CA . GLY A 1 7 ? -5.836 -5.747 -13.057 1.00 0.00 7 GLY A CA 14
ATOM 23643 C C . GLY A 1 7 ? -4.407 -5.630 -12.525 1.00 0.00 7 GLY A C 14
ATOM 23644 O O . GLY A 1 7 ? -3.689 -4.690 -12.862 1.00 0.00 7 GLY A O 14
ATOM 23648 N N . ARG A 1 8 ? -4.036 -6.599 -11.701 1.00 0.00 8 ARG A N 14
ATOM 23649 C CA . ARG A 1 8 ? -2.705 -6.618 -11.118 1.00 0.00 8 ARG A CA 14
ATOM 23650 C C . ARG A 1 8 ? -2.443 -5.320 -10.351 1.00 0.00 8 ARG A C 14
ATOM 23651 O O . ARG A 1 8 ? -2.055 -4.313 -10.941 1.00 0.00 8 ARG A O 14
ATOM 23672 N N . SER A 1 9 ? -2.667 -5.386 -9.047 1.00 0.00 9 SER A N 14
ATOM 23673 C CA . SER A 1 9 ? -2.460 -4.229 -8.192 1.00 0.00 9 SER A CA 14
ATOM 23674 C C . SER A 1 9 ? -3.326 -3.063 -8.673 1.00 0.00 9 SER A C 14
ATOM 23675 O O . SER A 1 9 ? -3.747 -3.032 -9.828 1.00 0.00 9 SER A O 14
ATOM 23683 N N . TYR A 1 10 ? -3.567 -2.131 -7.762 1.00 0.00 10 TYR A N 14
ATOM 23684 C CA . TYR A 1 10 ? -4.375 -0.966 -8.078 1.00 0.00 10 TYR A CA 14
ATOM 23685 C C . TYR A 1 10 ? -3.523 0.304 -8.094 1.00 0.00 10 TYR A C 14
ATOM 23686 O O . TYR A 1 10 ? -2.402 0.311 -7.587 1.00 0.00 10 TYR A O 14
ATOM 23704 N N . GLU A 1 11 ? -4.086 1.349 -8.682 1.00 0.00 11 GLU A N 14
ATOM 23705 C CA . GLU A 1 11 ? -3.392 2.623 -8.772 1.00 0.00 11 GLU A CA 14
ATOM 23706 C C . GLU A 1 11 ? -4.398 3.766 -8.920 1.00 0.00 11 GLU A C 14
ATOM 23707 O O . GLU A 1 11 ? -5.243 3.743 -9.813 1.00 0.00 11 GLU A O 14
ATOM 23719 N N . GLY A 1 12 ? -4.273 4.740 -8.030 1.00 0.00 12 GLY A N 14
ATOM 23720 C CA . GLY A 1 12 ? -5.161 5.891 -8.051 1.00 0.00 12 GLY A CA 14
ATOM 23721 C C . GLY A 1 12 ? -4.550 7.068 -7.288 1.00 0.00 12 GLY A C 14
ATOM 23722 O O . GLY A 1 12 ? -3.473 6.944 -6.707 1.00 0.00 12 GLY A O 14
ATOM 23726 N N . ILE A 1 13 ? -5.265 8.183 -7.314 1.00 0.00 13 ILE A N 14
ATOM 23727 C CA . ILE A 1 13 ? -4.807 9.382 -6.632 1.00 0.00 13 ILE A CA 14
ATOM 23728 C C . ILE A 1 13 ? -4.959 9.193 -5.121 1.00 0.00 13 ILE A C 14
ATOM 23729 O O . ILE A 1 13 ? -5.932 8.597 -4.661 1.00 0.00 13 ILE A O 14
ATOM 23745 N N . LEU A 1 14 ? -3.983 9.712 -4.391 1.00 0.00 14 LEU A N 14
ATOM 23746 C CA . LEU A 1 14 ? -3.996 9.608 -2.942 1.00 0.00 14 LEU A CA 14
ATOM 23747 C C . LEU A 1 14 ? -3.246 10.800 -2.343 1.00 0.00 14 LEU A C 14
ATOM 23748 O O . LEU A 1 14 ? -2.059 10.986 -2.605 1.00 0.00 14 LEU A O 14
ATOM 23764 N N . TYR A 1 15 ? -3.970 11.575 -1.549 1.00 0.00 15 TYR A N 14
ATOM 23765 C CA . TYR A 1 15 ? -3.388 12.744 -0.911 1.00 0.00 15 TYR A CA 14
ATOM 23766 C C . TYR A 1 15 ? -2.717 12.368 0.412 1.00 0.00 15 TYR A C 14
ATOM 23767 O O . TYR A 1 15 ? -3.086 11.378 1.041 1.00 0.00 15 TYR A O 14
ATOM 23785 N N . LYS A 1 16 ? -1.742 13.180 0.795 1.00 0.00 16 LYS A N 14
ATOM 23786 C CA . LYS A 1 16 ? -1.016 12.946 2.032 1.00 0.00 16 LYS A CA 14
ATOM 23787 C C . LYS A 1 16 ? -1.064 14.209 2.894 1.00 0.00 16 LYS A C 14
ATOM 23788 O O . LYS A 1 16 ? -0.745 15.299 2.422 1.00 0.00 16 LYS A O 14
ATOM 23807 N N . LYS A 1 17 ? -1.466 14.020 4.142 1.00 0.00 17 LYS A N 14
ATOM 23808 C CA . LYS A 1 17 ? -1.561 15.130 5.074 1.00 0.00 17 LYS A CA 14
ATOM 23809 C C . LYS A 1 17 ? -0.161 15.688 5.339 1.00 0.00 17 LYS A C 14
ATOM 23810 O O . LYS A 1 17 ? 0.755 14.942 5.680 1.00 0.00 17 LYS A O 14
ATOM 23829 N N . GLY A 1 18 ? -0.039 16.997 5.172 1.00 0.00 18 GLY A N 14
ATOM 23830 C CA . GLY A 1 18 ? 1.233 17.664 5.389 1.00 0.00 18 GLY A CA 14
ATOM 23831 C C . GLY A 1 18 ? 1.098 18.779 6.428 1.00 0.00 18 GLY A C 14
ATOM 23832 O O . GLY A 1 18 ? 0.319 19.713 6.244 1.00 0.00 18 GLY A O 14
ATOM 23836 N N . ALA A 1 19 ? 1.868 18.644 7.498 1.00 0.00 19 ALA A N 14
ATOM 23837 C CA . ALA A 1 19 ? 1.844 19.627 8.566 1.00 0.00 19 ALA A CA 14
ATOM 23838 C C . ALA A 1 19 ? 0.418 19.753 9.106 1.00 0.00 19 ALA A C 14
ATOM 23839 O O . ALA A 1 19 ? -0.450 18.951 8.768 1.00 0.00 19 ALA A O 14
ATOM 23846 N N . PHE A 1 20 ? 0.221 20.767 9.937 1.00 0.00 20 PHE A N 14
ATOM 23847 C CA . PHE A 1 20 ? -1.084 21.008 10.526 1.00 0.00 20 PHE A CA 14
ATOM 23848 C C . PHE A 1 20 ? -1.711 22.287 9.968 1.00 0.00 20 PHE A C 14
ATOM 23849 O O . PHE A 1 20 ? -1.002 23.175 9.496 1.00 0.00 20 PHE A O 14
ATOM 23866 N N . MET A 1 21 ? -3.032 22.342 10.041 1.00 0.00 21 MET A N 14
ATOM 23867 C CA . MET A 1 21 ? -3.762 23.498 9.549 1.00 0.00 21 MET A CA 14
ATOM 23868 C C . MET A 1 21 ? -3.260 23.915 8.165 1.00 0.00 21 MET A C 14
ATOM 23869 O O . MET A 1 21 ? -3.406 25.070 7.770 1.00 0.00 21 MET A O 14
ATOM 23883 N N . LYS A 1 22 ? -2.677 22.951 7.467 1.00 0.00 22 LYS A N 14
ATOM 23884 C CA . LYS A 1 22 ? -2.153 23.204 6.136 1.00 0.00 22 LYS A CA 14
ATOM 23885 C C . LYS A 1 22 ? -2.900 22.332 5.124 1.00 0.00 22 LYS A C 14
ATOM 23886 O O . LYS A 1 22 ? -3.505 21.327 5.493 1.00 0.00 22 LYS A O 14
ATOM 23905 N N . PRO A 1 23 ? -2.831 22.760 3.835 1.00 0.00 23 PRO A N 14
ATOM 23906 C CA . PRO A 1 23 ? -3.493 22.030 2.768 1.00 0.00 23 PRO A CA 14
ATOM 23907 C C . PRO A 1 23 ? -2.727 20.752 2.420 1.00 0.00 23 PRO A C 14
ATOM 23908 O O . PRO A 1 23 ? -1.520 20.792 2.189 1.00 0.00 23 PRO A O 14
ATOM 23919 N N . TRP A 1 24 ? -3.461 19.649 2.394 1.00 0.00 24 TRP A N 14
ATOM 23920 C CA . TRP A 1 24 ? -2.866 18.362 2.079 1.00 0.00 24 TRP A CA 14
ATOM 23921 C C . TRP A 1 24 ? -2.329 18.427 0.647 1.00 0.00 24 TRP A C 14
ATOM 23922 O O . TRP A 1 24 ? -2.771 19.255 -0.148 1.00 0.00 24 TRP A O 14
ATOM 23943 N N . LYS A 1 25 ? -1.384 17.543 0.363 1.00 0.00 25 LYS A N 14
ATOM 23944 C CA . LYS A 1 25 ? -0.783 17.490 -0.959 1.00 0.00 25 LYS A CA 14
ATOM 23945 C C . LYS A 1 25 ? -1.331 16.279 -1.716 1.00 0.00 25 LYS A C 14
ATOM 23946 O O . LYS A 1 25 ? -1.565 15.226 -1.123 1.00 0.00 25 LYS A O 14
ATOM 23965 N N . ALA A 1 26 ? -1.521 16.468 -3.013 1.00 0.00 26 ALA A N 14
ATOM 23966 C CA . ALA A 1 26 ? -2.037 15.404 -3.857 1.00 0.00 26 ALA A CA 14
ATOM 23967 C C . ALA A 1 26 ? -0.872 14.703 -4.558 1.00 0.00 26 ALA A C 14
ATOM 23968 O O . ALA A 1 26 ? -0.067 15.349 -5.228 1.00 0.00 26 ALA A O 14
ATOM 23975 N N . ARG A 1 27 ? -0.818 13.391 -4.380 1.00 0.00 27 ARG A N 14
ATOM 23976 C CA . ARG A 1 27 ? 0.236 12.596 -4.987 1.00 0.00 27 ARG A CA 14
ATOM 23977 C C . ARG A 1 27 ? -0.341 11.301 -5.563 1.00 0.00 27 ARG A C 14
ATOM 23978 O O . ARG A 1 27 ? -1.428 10.875 -5.175 1.00 0.00 27 ARG A O 14
ATOM 23999 N N . TRP A 1 28 ? 0.413 10.712 -6.479 1.00 0.00 28 TRP A N 14
ATOM 24000 C CA . TRP A 1 28 ? -0.010 9.474 -7.113 1.00 0.00 28 TRP A CA 14
ATOM 24001 C C . TRP A 1 28 ? 0.635 8.311 -6.356 1.00 0.00 28 TRP A C 14
ATOM 24002 O O . TRP A 1 28 ? 1.859 8.203 -6.303 1.00 0.00 28 TRP A O 14
ATOM 24023 N N . PHE A 1 29 ? -0.218 7.471 -5.789 1.00 0.00 29 PHE A N 14
ATOM 24024 C CA . PHE A 1 29 ? 0.253 6.320 -5.037 1.00 0.00 29 PHE A CA 14
ATOM 24025 C C . PHE A 1 29 ? 0.091 5.032 -5.847 1.00 0.00 29 PHE A C 14
ATOM 24026 O O . PHE A 1 29 ? -0.560 5.029 -6.891 1.00 0.00 29 PHE A O 14
ATOM 24043 N N . VAL A 1 30 ? 0.693 3.969 -5.335 1.00 0.00 30 VAL A N 14
ATOM 24044 C CA . VAL A 1 30 ? 0.623 2.678 -5.997 1.00 0.00 30 VAL A CA 14
ATOM 24045 C C . VAL A 1 30 ? 0.366 1.588 -4.955 1.00 0.00 30 VAL A C 14
ATOM 24046 O O . VAL A 1 30 ? 1.147 1.422 -4.019 1.00 0.00 30 VAL A O 14
ATOM 24059 N N . LEU A 1 31 ? -0.732 0.873 -5.151 1.00 0.00 31 LEU A N 14
ATOM 24060 C CA . LEU A 1 31 ? -1.103 -0.196 -4.240 1.00 0.00 31 LEU A CA 14
ATOM 24061 C C . LEU A 1 31 ? -0.621 -1.533 -4.807 1.00 0.00 31 LEU A C 14
ATOM 24062 O O . LEU A 1 31 ? -1.390 -2.257 -5.438 1.00 0.00 31 LEU A O 14
ATOM 24078 N N . ASP A 1 32 ? 0.649 -1.821 -4.561 1.00 0.00 32 ASP A N 14
ATOM 24079 C CA . ASP A 1 32 ? 1.242 -3.058 -5.040 1.00 0.00 32 ASP A CA 14
ATOM 24080 C C . ASP A 1 32 ? 0.828 -4.207 -4.118 1.00 0.00 32 ASP A C 14
ATOM 24081 O O . ASP A 1 32 ? 0.980 -4.116 -2.901 1.00 0.00 32 ASP A O 14
ATOM 24090 N N . LYS A 1 33 ? 0.313 -5.261 -4.734 1.00 0.00 33 LYS A N 14
ATOM 24091 C CA . LYS A 1 33 ? -0.125 -6.426 -3.984 1.00 0.00 33 LYS A CA 14
ATOM 24092 C C . LYS A 1 33 ? 0.998 -7.465 -3.964 1.00 0.00 33 LYS A C 14
ATOM 24093 O O . LYS A 1 33 ? 1.150 -8.201 -2.990 1.00 0.00 33 LYS A O 14
ATOM 24112 N N . THR A 1 34 ? 1.756 -7.491 -5.050 1.00 0.00 34 THR A N 14
ATOM 24113 C CA . THR A 1 34 ? 2.861 -8.428 -5.170 1.00 0.00 34 THR A CA 14
ATOM 24114 C C . THR A 1 34 ? 3.966 -8.080 -4.170 1.00 0.00 34 THR A C 14
ATOM 24115 O O . THR A 1 34 ? 4.582 -8.970 -3.586 1.00 0.00 34 THR A O 14
ATOM 24126 N N . LYS A 1 35 ? 4.183 -6.783 -4.005 1.00 0.00 35 LYS A N 14
ATOM 24127 C CA . LYS A 1 35 ? 5.203 -6.307 -3.087 1.00 0.00 35 LYS A CA 14
ATOM 24128 C C . LYS A 1 35 ? 4.549 -5.928 -1.757 1.00 0.00 35 LYS A C 14
ATOM 24129 O O . LYS A 1 35 ? 5.239 -5.621 -0.786 1.00 0.00 35 LYS A O 14
ATOM 24148 N N . HIS A 1 36 ? 3.224 -5.961 -1.755 1.00 0.00 36 HIS A N 14
ATOM 24149 C CA . HIS A 1 36 ? 2.469 -5.625 -0.560 1.00 0.00 36 HIS A CA 14
ATOM 24150 C C . HIS A 1 36 ? 3.057 -4.367 0.082 1.00 0.00 36 HIS A C 14
ATOM 24151 O O . HIS A 1 36 ? 3.202 -4.297 1.302 1.00 0.00 36 HIS A O 14
ATOM 24165 N N . GLN A 1 37 ? 3.380 -3.403 -0.768 1.00 0.00 37 GLN A N 14
ATOM 24166 C CA . GLN A 1 37 ? 3.949 -2.151 -0.299 1.00 0.00 37 GLN A CA 14
ATOM 24167 C C . GLN A 1 37 ? 3.211 -0.965 -0.925 1.00 0.00 37 GLN A C 14
ATOM 24168 O O . GLN A 1 37 ? 2.385 -1.145 -1.819 1.00 0.00 37 GLN A O 14
ATOM 24182 N N . LEU A 1 38 ? 3.536 0.220 -0.431 1.00 0.00 38 LEU A N 14
ATOM 24183 C CA . LEU A 1 38 ? 2.915 1.435 -0.930 1.00 0.00 38 LEU A CA 14
ATOM 24184 C C . LEU A 1 38 ? 3.977 2.306 -1.605 1.00 0.00 38 LEU A C 14
ATOM 24185 O O . LEU A 1 38 ? 4.809 2.910 -0.930 1.00 0.00 38 LEU A O 14
ATOM 24201 N N . ARG A 1 39 ? 3.913 2.342 -2.928 1.00 0.00 39 ARG A N 14
ATOM 24202 C CA . ARG A 1 39 ? 4.859 3.129 -3.701 1.00 0.00 39 ARG A CA 14
ATOM 24203 C C . ARG A 1 39 ? 4.209 4.432 -4.168 1.00 0.00 39 ARG A C 14
ATOM 24204 O O . ARG A 1 39 ? 3.208 4.409 -4.883 1.00 0.00 39 ARG A O 14
ATOM 24225 N N . TYR A 1 40 ? 4.803 5.538 -3.746 1.00 0.00 40 TYR A N 14
ATOM 24226 C CA . TYR A 1 40 ? 4.294 6.849 -4.112 1.00 0.00 40 TYR A CA 14
ATOM 24227 C C . TYR A 1 40 ? 5.424 7.762 -4.592 1.00 0.00 40 TYR A C 14
ATOM 24228 O O . TYR A 1 40 ? 6.510 7.768 -4.013 1.00 0.00 40 TYR A O 14
ATOM 24246 N N . TYR A 1 41 ? 5.131 8.510 -5.645 1.00 0.00 41 TYR A N 14
ATOM 24247 C CA . TYR A 1 41 ? 6.109 9.425 -6.209 1.00 0.00 41 TYR A CA 14
ATOM 24248 C C . TYR A 1 41 ? 5.501 10.812 -6.425 1.00 0.00 41 TYR A C 14
ATOM 24249 O O . TYR A 1 41 ? 4.289 10.988 -6.311 1.00 0.00 41 TYR A O 14
ATOM 24267 N N . ASP A 1 42 ? 6.371 11.763 -6.735 1.00 0.00 42 ASP A N 14
ATOM 24268 C CA . ASP A 1 42 ? 5.935 13.129 -6.968 1.00 0.00 42 ASP A CA 14
ATOM 24269 C C . ASP A 1 42 ? 5.180 13.199 -8.297 1.00 0.00 42 ASP A C 14
ATOM 24270 O O . ASP A 1 42 ? 4.389 14.114 -8.519 1.00 0.00 42 ASP A O 14
ATOM 24279 N N . HIS A 1 43 ? 5.451 12.219 -9.147 1.00 0.00 43 HIS A N 14
ATOM 24280 C CA . HIS A 1 43 ? 4.807 12.158 -10.448 1.00 0.00 43 HIS A CA 14
ATOM 24281 C C . HIS A 1 43 ? 3.834 10.978 -10.484 1.00 0.00 43 HIS A C 14
ATOM 24282 O O . HIS A 1 43 ? 3.680 10.265 -9.494 1.00 0.00 43 HIS A O 14
ATOM 24296 N N . ARG A 1 44 ? 3.203 10.808 -11.637 1.00 0.00 44 ARG A N 14
ATOM 24297 C CA . ARG A 1 44 ? 2.249 9.727 -11.815 1.00 0.00 44 ARG A CA 14
ATOM 24298 C C . ARG A 1 44 ? 2.978 8.385 -11.908 1.00 0.00 44 ARG A C 14
ATOM 24299 O O . ARG A 1 44 ? 2.550 7.399 -11.311 1.00 0.00 44 ARG A O 14
ATOM 24320 N N . MET A 1 45 ? 4.068 8.391 -12.662 1.00 0.00 45 MET A N 14
ATOM 24321 C CA . MET A 1 45 ? 4.861 7.187 -12.841 1.00 0.00 45 MET A CA 14
ATOM 24322 C C . MET A 1 45 ? 6.158 7.259 -12.032 1.00 0.00 45 MET A C 14
ATOM 24323 O O . MET A 1 45 ? 6.338 6.511 -11.073 1.00 0.00 45 MET A O 14
ATOM 24337 N N . ASP A 1 46 ? 7.028 8.167 -12.449 1.00 0.00 46 ASP A N 14
ATOM 24338 C CA . ASP A 1 46 ? 8.303 8.347 -11.776 1.00 0.00 46 ASP A CA 14
ATOM 24339 C C . ASP A 1 46 ? 9.076 7.028 -11.797 1.00 0.00 46 ASP A C 14
ATOM 24340 O O . ASP A 1 46 ? 8.491 5.964 -11.993 1.00 0.00 46 ASP A O 14
ATOM 24349 N N . THR A 1 47 ? 10.381 7.140 -11.593 1.00 0.00 47 THR A N 14
ATOM 24350 C CA . THR A 1 47 ? 11.241 5.969 -11.586 1.00 0.00 47 THR A CA 14
ATOM 24351 C C . THR A 1 47 ? 11.835 5.752 -10.193 1.00 0.00 47 THR A C 14
ATOM 24352 O O . THR A 1 47 ? 12.153 4.624 -9.818 1.00 0.00 47 THR A O 14
ATOM 24363 N N . GLU A 1 48 ? 11.969 6.851 -9.464 1.00 0.00 48 GLU A N 14
ATOM 24364 C CA . GLU A 1 48 ? 12.520 6.795 -8.121 1.00 0.00 48 GLU A CA 14
ATOM 24365 C C . GLU A 1 48 ? 11.416 7.013 -7.084 1.00 0.00 48 GLU A C 14
ATOM 24366 O O . GLU A 1 48 ? 10.805 8.080 -7.038 1.00 0.00 48 GLU A O 14
ATOM 24378 N N . CYS A 1 49 ? 11.193 5.985 -6.279 1.00 0.00 49 CYS A N 14
ATOM 24379 C CA . CYS A 1 49 ? 10.173 6.051 -5.246 1.00 0.00 49 CYS A CA 14
ATOM 24380 C C . CYS A 1 49 ? 10.793 6.681 -3.998 1.00 0.00 49 CYS A C 14
ATOM 24381 O O . CYS A 1 49 ? 12.001 6.590 -3.787 1.00 0.00 49 CYS A O 14
ATOM 24389 N N . LYS A 1 50 ? 9.938 7.308 -3.203 1.00 0.00 50 LYS A N 14
ATOM 24390 C CA . LYS A 1 50 ? 10.387 7.953 -1.981 1.00 0.00 50 LYS A CA 14
ATOM 24391 C C . LYS A 1 50 ? 9.829 7.195 -0.775 1.00 0.00 50 LYS A C 14
ATOM 24392 O O . LYS A 1 50 ? 8.737 7.499 -0.297 1.00 0.00 50 LYS A O 14
ATOM 24411 N N . GLY A 1 51 ? 10.605 6.224 -0.317 1.00 0.00 51 GLY A N 14
ATOM 24412 C CA . GLY A 1 51 ? 10.202 5.420 0.825 1.00 0.00 51 GLY A CA 14
ATOM 24413 C C . GLY A 1 51 ? 8.890 4.685 0.543 1.00 0.00 51 GLY A C 14
ATOM 24414 O O . GLY A 1 51 ? 7.888 5.307 0.195 1.00 0.00 51 GLY A O 14
ATOM 24418 N N . VAL A 1 52 ? 8.939 3.371 0.703 1.00 0.00 52 VAL A N 14
ATOM 24419 C CA . VAL A 1 52 ? 7.767 2.544 0.470 1.00 0.00 52 VAL A CA 14
ATOM 24420 C C . VAL A 1 52 ? 7.117 2.199 1.811 1.00 0.00 52 VAL A C 14
ATOM 24421 O O . VAL A 1 52 ? 7.778 2.213 2.848 1.00 0.00 52 VAL A O 14
ATOM 24434 N N . ILE A 1 53 ? 5.828 1.897 1.747 1.00 0.00 53 ILE A N 14
ATOM 24435 C CA . ILE A 1 53 ? 5.081 1.550 2.944 1.00 0.00 53 ILE A CA 14
ATOM 24436 C C . ILE A 1 53 ? 4.710 0.066 2.895 1.00 0.00 53 ILE A C 14
ATOM 24437 O O . ILE A 1 53 ? 3.734 -0.313 2.249 1.00 0.00 53 ILE A O 14
ATOM 24453 N N . ASP A 1 54 ? 5.508 -0.734 3.586 1.00 0.00 54 ASP A N 14
ATOM 24454 C CA . ASP A 1 54 ? 5.276 -2.168 3.630 1.00 0.00 54 ASP A CA 14
ATOM 24455 C C . ASP A 1 54 ? 3.916 -2.440 4.275 1.00 0.00 54 ASP A C 14
ATOM 24456 O O . ASP A 1 54 ? 3.765 -2.316 5.489 1.00 0.00 54 ASP A O 14
ATOM 24465 N N . LEU A 1 55 ? 2.961 -2.807 3.433 1.00 0.00 55 LEU A N 14
ATOM 24466 C CA . LEU A 1 55 ? 1.618 -3.098 3.906 1.00 0.00 55 LEU A CA 14
ATOM 24467 C C . LEU A 1 55 ? 1.681 -4.213 4.951 1.00 0.00 55 LEU A C 14
ATOM 24468 O O . LEU A 1 55 ? 0.756 -4.377 5.746 1.00 0.00 55 LEU A O 14
ATOM 24484 N N . ALA A 1 56 ? 2.780 -4.952 4.916 1.00 0.00 56 ALA A N 14
ATOM 24485 C CA . ALA A 1 56 ? 2.976 -6.048 5.851 1.00 0.00 56 ALA A CA 14
ATOM 24486 C C . ALA A 1 56 ? 3.117 -5.485 7.267 1.00 0.00 56 ALA A C 14
ATOM 24487 O O . ALA A 1 56 ? 2.946 -6.209 8.246 1.00 0.00 56 ALA A O 14
ATOM 24494 N N . GLU A 1 57 ? 3.430 -4.199 7.329 1.00 0.00 57 GLU A N 14
ATOM 24495 C CA . GLU A 1 57 ? 3.597 -3.531 8.609 1.00 0.00 57 GLU A CA 14
ATOM 24496 C C . GLU A 1 57 ? 2.273 -2.910 9.061 1.00 0.00 57 GLU A C 14
ATOM 24497 O O . GLU A 1 57 ? 2.068 -2.674 10.250 1.00 0.00 57 GLU A O 14
ATOM 24509 N N . VAL A 1 58 ? 1.409 -2.664 8.087 1.00 0.00 58 VAL A N 14
ATOM 24510 C CA . VAL A 1 58 ? 0.111 -2.076 8.369 1.00 0.00 58 VAL A CA 14
ATOM 24511 C C . VAL A 1 58 ? -0.654 -2.979 9.339 1.00 0.00 58 VAL A C 14
ATOM 24512 O O . VAL A 1 58 ? -0.804 -4.175 9.092 1.00 0.00 58 VAL A O 14
ATOM 24525 N N . GLU A 1 59 ? -1.117 -2.373 10.422 1.00 0.00 59 GLU A N 14
ATOM 24526 C CA . GLU A 1 59 ? -1.862 -3.107 11.430 1.00 0.00 59 GLU A CA 14
ATOM 24527 C C . GLU A 1 59 ? -3.363 -3.024 11.146 1.00 0.00 59 GLU A C 14
ATOM 24528 O O . GLU A 1 59 ? -4.114 -3.938 11.485 1.00 0.00 59 GLU A O 14
ATOM 24540 N N . ALA A 1 60 ? -3.755 -1.921 10.526 1.00 0.00 60 ALA A N 14
ATOM 24541 C CA . ALA A 1 60 ? -5.153 -1.707 10.192 1.00 0.00 60 ALA A CA 14
ATOM 24542 C C . ALA A 1 60 ? -5.346 -0.263 9.725 1.00 0.00 60 ALA A C 14
ATOM 24543 O O . ALA A 1 60 ? -4.402 0.526 9.728 1.00 0.00 60 ALA A O 14
ATOM 24550 N N . VAL A 1 61 ? -6.575 0.039 9.333 1.00 0.00 61 VAL A N 14
ATOM 24551 C CA . VAL A 1 61 ? -6.904 1.375 8.864 1.00 0.00 61 VAL A CA 14
ATOM 24552 C C . VAL A 1 61 ? -8.198 1.842 9.533 1.00 0.00 61 VAL A C 14
ATOM 24553 O O . VAL A 1 61 ? -9.009 1.023 9.964 1.00 0.00 61 VAL A O 14
ATOM 24566 N N . ALA A 1 62 ? -8.352 3.156 9.599 1.00 0.00 62 ALA A N 14
ATOM 24567 C CA . ALA A 1 62 ? -9.534 3.741 10.208 1.00 0.00 62 ALA A CA 14
ATOM 24568 C C . ALA A 1 62 ? -9.886 5.041 9.482 1.00 0.00 62 ALA A C 14
ATOM 24569 O O . ALA A 1 62 ? -8.999 5.763 9.029 1.00 0.00 62 ALA A O 14
ATOM 24576 N N . PRO A 1 63 ? -11.216 5.307 9.392 1.00 0.00 63 PRO A N 14
ATOM 24577 C CA . PRO A 1 63 ? -11.697 6.508 8.729 1.00 0.00 63 PRO A CA 14
ATOM 24578 C C . PRO A 1 63 ? -11.473 7.744 9.603 1.00 0.00 63 PRO A C 14
ATOM 24579 O O . PRO A 1 63 ? -11.998 7.827 10.712 1.00 0.00 63 PRO A O 14
ATOM 24590 N N . GLY A 1 64 ? -10.694 8.673 9.070 1.00 0.00 64 GLY A N 14
ATOM 24591 C CA . GLY A 1 64 ? -10.394 9.900 9.787 1.00 0.00 64 GLY A CA 14
ATOM 24592 C C . GLY A 1 64 ? -11.063 11.103 9.119 1.00 0.00 64 GLY A C 14
ATOM 24593 O O . GLY A 1 64 ? -10.539 11.650 8.150 1.00 0.00 64 GLY A O 14
ATOM 24597 N N . THR A 1 65 ? -12.211 11.480 9.663 1.00 0.00 65 THR A N 14
ATOM 24598 C CA . THR A 1 65 ? -12.957 12.608 9.131 1.00 0.00 65 THR A CA 14
ATOM 24599 C C . THR A 1 65 ? -12.001 13.709 8.669 1.00 0.00 65 THR A C 14
ATOM 24600 O O . THR A 1 65 ? -10.873 13.799 9.150 1.00 0.00 65 THR A O 14
ATOM 24611 N N . PRO A 1 66 ? -12.500 14.541 7.716 1.00 0.00 66 PRO A N 14
ATOM 24612 C CA . PRO A 1 66 ? -11.703 15.633 7.184 1.00 0.00 66 PRO A CA 14
ATOM 24613 C C . PRO A 1 66 ? -11.608 16.784 8.188 1.00 0.00 66 PRO A C 14
ATOM 24614 O O . PRO A 1 66 ? -12.550 17.036 8.939 1.00 0.00 66 PRO A O 14
ATOM 24625 N N . THR A 1 67 ? -10.464 17.450 8.170 1.00 0.00 67 THR A N 14
ATOM 24626 C CA . THR A 1 67 ? -10.234 18.568 9.070 1.00 0.00 67 THR A CA 14
ATOM 24627 C C . THR A 1 67 ? -10.136 19.875 8.282 1.00 0.00 67 THR A C 14
ATOM 24628 O O . THR A 1 67 ? -10.451 19.913 7.094 1.00 0.00 67 THR A O 14
ATOM 24639 N N . ILE A 1 68 ? -9.697 20.916 8.976 1.00 0.00 68 ILE A N 14
ATOM 24640 C CA . ILE A 1 68 ? -9.554 22.222 8.356 1.00 0.00 68 ILE A CA 14
ATOM 24641 C C . ILE A 1 68 ? -8.290 22.236 7.494 1.00 0.00 68 ILE A C 14
ATOM 24642 O O . ILE A 1 68 ? -7.182 22.082 8.007 1.00 0.00 68 ILE A O 14
ATOM 24658 N N . GLY A 1 69 ? -8.497 22.423 6.199 1.00 0.00 69 GLY A N 14
ATOM 24659 C CA . GLY A 1 69 ? -7.388 22.460 5.261 1.00 0.00 69 GLY A CA 14
ATOM 24660 C C . GLY A 1 69 ? -7.494 21.324 4.242 1.00 0.00 69 GLY A C 14
ATOM 24661 O O . GLY A 1 69 ? -7.041 21.459 3.106 1.00 0.00 69 GLY A O 14
ATOM 24665 N N . ALA A 1 70 ? -8.095 20.229 4.684 1.00 0.00 70 ALA A N 14
ATOM 24666 C CA . ALA A 1 70 ? -8.266 19.070 3.825 1.00 0.00 70 ALA A CA 14
ATOM 24667 C C . ALA A 1 70 ? -8.856 19.516 2.486 1.00 0.00 70 ALA A C 14
ATOM 24668 O O . ALA A 1 70 ? -9.349 20.636 2.363 1.00 0.00 70 ALA A O 14
ATOM 24675 N N . PRO A 1 71 ? -8.785 18.592 1.490 1.00 0.00 71 PRO A N 14
ATOM 24676 C CA . PRO A 1 71 ? -9.307 18.879 0.165 1.00 0.00 71 PRO A CA 14
ATOM 24677 C C . PRO A 1 71 ? -10.836 18.824 0.153 1.00 0.00 71 PRO A C 14
ATOM 24678 O O . PRO A 1 71 ? -11.430 17.867 0.648 1.00 0.00 71 PRO A O 14
ATOM 24689 N N . LYS A 1 72 ? -11.429 19.863 -0.416 1.00 0.00 72 LYS A N 14
ATOM 24690 C CA . LYS A 1 72 ? -12.878 19.945 -0.498 1.00 0.00 72 LYS A CA 14
ATOM 24691 C C . LYS A 1 72 ? -13.399 18.810 -1.382 1.00 0.00 72 LYS A C 14
ATOM 24692 O O . LYS A 1 72 ? -14.256 18.034 -0.961 1.00 0.00 72 LYS A O 14
ATOM 24711 N N . THR A 1 73 ? -12.861 18.750 -2.591 1.00 0.00 73 THR A N 14
ATOM 24712 C CA . THR A 1 73 ? -13.261 17.723 -3.538 1.00 0.00 73 THR A CA 14
ATOM 24713 C C . THR A 1 73 ? -13.526 16.403 -2.812 1.00 0.00 73 THR A C 14
ATOM 24714 O O . THR A 1 73 ? -14.600 15.819 -2.951 1.00 0.00 73 THR A O 14
ATOM 24725 N N . VAL A 1 74 ? -12.529 15.970 -2.054 1.00 0.00 74 VAL A N 14
ATOM 24726 C CA . VAL A 1 74 ? -12.642 14.729 -1.307 1.00 0.00 74 VAL A CA 14
ATOM 24727 C C . VAL A 1 74 ? -13.775 14.854 -0.287 1.00 0.00 74 VAL A C 14
ATOM 24728 O O . VAL A 1 74 ? -14.011 15.933 0.255 1.00 0.00 74 VAL A O 14
ATOM 24741 N N . ASP A 1 75 ? -14.447 13.735 -0.057 1.00 0.00 75 ASP A N 14
ATOM 24742 C CA . ASP A 1 75 ? -15.550 13.706 0.888 1.00 0.00 75 ASP A CA 14
ATOM 24743 C C . ASP A 1 75 ? -15.123 12.940 2.141 1.00 0.00 75 ASP A C 14
ATOM 24744 O O . ASP A 1 75 ? -14.207 12.119 2.090 1.00 0.00 75 ASP A O 14
ATOM 24753 N N . GLU A 1 76 ? -15.805 13.235 3.238 1.00 0.00 76 GLU A N 14
ATOM 24754 C CA . GLU A 1 76 ? -15.507 12.584 4.503 1.00 0.00 76 GLU A CA 14
ATOM 24755 C C . GLU A 1 76 ? -15.656 11.067 4.367 1.00 0.00 76 GLU A C 14
ATOM 24756 O O . GLU A 1 76 ? -15.149 10.313 5.196 1.00 0.00 76 GLU A O 14
ATOM 24768 N N . LYS A 1 77 ? -16.356 10.665 3.316 1.00 0.00 77 LYS A N 14
ATOM 24769 C CA . LYS A 1 77 ? -16.578 9.252 3.062 1.00 0.00 77 LYS A CA 14
ATOM 24770 C C . LYS A 1 77 ? -15.476 8.724 2.141 1.00 0.00 77 LYS A C 14
ATOM 24771 O O . LYS A 1 77 ? -15.701 7.794 1.368 1.00 0.00 77 LYS A O 14
ATOM 24790 N N . ALA A 1 78 ? -14.309 9.341 2.254 1.00 0.00 78 ALA A N 14
ATOM 24791 C CA . ALA A 1 78 ? -13.171 8.945 1.442 1.00 0.00 78 ALA A CA 14
ATOM 24792 C C . ALA A 1 78 ? -11.881 9.185 2.227 1.00 0.00 78 ALA A C 14
ATOM 24793 O O . ALA A 1 78 ? -10.804 9.289 1.642 1.00 0.00 78 ALA A O 14
ATOM 24800 N N . PHE A 1 79 ? -12.032 9.268 3.541 1.00 0.00 79 PHE A N 14
ATOM 24801 C CA . PHE A 1 79 ? -10.892 9.495 4.413 1.00 0.00 79 PHE A CA 14
ATOM 24802 C C . PHE A 1 79 ? -10.579 8.248 5.242 1.00 0.00 79 PHE A C 14
ATOM 24803 O O . PHE A 1 79 ? -11.407 7.800 6.034 1.00 0.00 79 PHE A O 14
ATOM 24820 N N . PHE A 1 80 ? -9.381 7.721 5.032 1.00 0.00 80 PHE A N 14
ATOM 24821 C CA . PHE A 1 80 ? -8.949 6.534 5.750 1.00 0.00 80 PHE A CA 14
ATOM 24822 C C . PHE A 1 80 ? -7.473 6.637 6.141 1.00 0.00 80 PHE A C 14
ATOM 24823 O O . PHE A 1 80 ? -6.633 7.000 5.319 1.00 0.00 80 PHE A O 14
ATOM 24840 N N . ASP A 1 81 ? -7.203 6.311 7.396 1.00 0.00 81 ASP A N 14
ATOM 24841 C CA . ASP A 1 81 ? -5.843 6.363 7.906 1.00 0.00 81 ASP A CA 14
ATOM 24842 C C . ASP A 1 81 ? -5.253 4.951 7.916 1.00 0.00 81 ASP A C 14
ATOM 24843 O O . ASP A 1 81 ? -5.972 3.975 8.125 1.00 0.00 81 ASP A O 14
ATOM 24852 N N . VAL A 1 82 ? -3.949 4.887 7.687 1.00 0.00 82 VAL A N 14
ATOM 24853 C CA . VAL A 1 82 ? -3.255 3.611 7.667 1.00 0.00 82 VAL A CA 14
ATOM 24854 C C . VAL A 1 82 ? -2.403 3.479 8.931 1.00 0.00 82 VAL A C 14
ATOM 24855 O O . VAL A 1 82 ? -1.439 4.221 9.115 1.00 0.00 82 VAL A O 14
ATOM 24868 N N . LYS A 1 83 ? -2.790 2.530 9.770 1.00 0.00 83 LYS A N 14
ATOM 24869 C CA . LYS A 1 83 ? -2.074 2.291 11.012 1.00 0.00 83 LYS A CA 14
ATOM 24870 C C . LYS A 1 83 ? -0.930 1.309 10.755 1.00 0.00 83 LYS A C 14
ATOM 24871 O O . LYS A 1 83 ? -1.163 0.120 10.540 1.00 0.00 83 LYS A O 14
ATOM 24890 N N . THR A 1 84 ? 0.283 1.842 10.784 1.00 0.00 84 THR A N 14
ATOM 24891 C CA . THR A 1 84 ? 1.464 1.027 10.557 1.00 0.00 84 THR A CA 14
ATOM 24892 C C . THR A 1 84 ? 2.325 0.971 11.821 1.00 0.00 84 THR A C 14
ATOM 24893 O O . THR A 1 84 ? 1.951 1.523 12.855 1.00 0.00 84 THR A O 14
ATOM 24904 N N . THR A 1 85 ? 3.460 0.299 11.697 1.00 0.00 85 THR A N 14
ATOM 24905 C CA . THR A 1 85 ? 4.376 0.164 12.816 1.00 0.00 85 THR A CA 14
ATOM 24906 C C . THR A 1 85 ? 5.143 1.469 13.038 1.00 0.00 85 THR A C 14
ATOM 24907 O O . THR A 1 85 ? 5.243 1.950 14.166 1.00 0.00 85 THR A O 14
ATOM 24918 N N . ARG A 1 86 ? 5.664 2.006 11.945 1.00 0.00 86 ARG A N 14
ATOM 24919 C CA . ARG A 1 86 ? 6.418 3.246 12.006 1.00 0.00 86 ARG A CA 14
ATOM 24920 C C . ARG A 1 86 ? 5.569 4.353 12.633 1.00 0.00 86 ARG A C 14
ATOM 24921 O O . ARG A 1 86 ? 5.893 4.856 13.708 1.00 0.00 86 ARG A O 14
ATOM 24942 N N . ARG A 1 87 ? 4.498 4.701 11.935 1.00 0.00 87 ARG A N 14
ATOM 24943 C CA . ARG A 1 87 ? 3.600 5.740 12.409 1.00 0.00 87 ARG A CA 14
ATOM 24944 C C . ARG A 1 87 ? 2.304 5.733 11.597 1.00 0.00 87 ARG A C 14
ATOM 24945 O O . ARG A 1 87 ? 2.253 5.164 10.507 1.00 0.00 87 ARG A O 14
ATOM 24966 N N . VAL A 1 88 ? 1.287 6.371 12.158 1.00 0.00 88 VAL A N 14
ATOM 24967 C CA . VAL A 1 88 ? -0.006 6.445 11.499 1.00 0.00 88 VAL A CA 14
ATOM 24968 C C . VAL A 1 88 ? 0.079 7.427 10.328 1.00 0.00 88 VAL A C 14
ATOM 24969 O O . VAL A 1 88 ? 0.718 8.472 10.435 1.00 0.00 88 VAL A O 14
ATOM 24982 N N . TYR A 1 89 ? -0.575 7.055 9.238 1.00 0.00 89 TYR A N 14
ATOM 24983 C CA . TYR A 1 89 ? -0.581 7.889 8.048 1.00 0.00 89 TYR A CA 14
ATOM 24984 C C . TYR A 1 89 ? -1.997 8.369 7.723 1.00 0.00 89 TYR A C 14
ATOM 24985 O O . TYR A 1 89 ? -2.976 7.784 8.185 1.00 0.00 89 TYR A O 14
ATOM 25003 N N . ASN A 1 90 ? -2.061 9.428 6.930 1.00 0.00 90 ASN A N 14
ATOM 25004 C CA . ASN A 1 90 ? -3.341 9.993 6.537 1.00 0.00 90 ASN A CA 14
ATOM 25005 C C . ASN A 1 90 ? -3.449 9.988 5.011 1.00 0.00 90 ASN A C 14
ATOM 25006 O O . ASN A 1 90 ? -2.666 10.644 4.327 1.00 0.00 90 ASN A O 14
ATOM 25017 N N . PHE A 1 91 ? -4.427 9.239 4.522 1.00 0.00 91 PHE A N 14
ATOM 25018 C CA . PHE A 1 91 ? -4.648 9.139 3.089 1.00 0.00 91 PHE A CA 14
ATOM 25019 C C . PHE A 1 91 ? -6.139 9.233 2.756 1.00 0.00 91 PHE A C 14
ATOM 25020 O O . PHE A 1 91 ? -6.986 8.985 3.612 1.00 0.00 91 PHE A O 14
ATOM 25037 N N . CYS A 1 92 ? -6.413 9.593 1.511 1.00 0.00 92 CYS A N 14
ATOM 25038 C CA . CYS A 1 92 ? -7.786 9.723 1.055 1.00 0.00 92 CYS A CA 14
ATOM 25039 C C . CYS A 1 92 ? -7.788 9.697 -0.475 1.00 0.00 92 CYS A C 14
ATOM 25040 O O . CYS A 1 92 ? -6.877 10.226 -1.109 1.00 0.00 92 CYS A O 14
ATOM 25048 N N . ALA A 1 93 ? -8.823 9.078 -1.023 1.00 0.00 93 ALA A N 14
ATOM 25049 C CA . ALA A 1 93 ? -8.956 8.976 -2.467 1.00 0.00 93 ALA A CA 14
ATOM 25050 C C . ALA A 1 93 ? -9.669 10.222 -2.997 1.00 0.00 93 ALA A C 14
ATOM 25051 O O . ALA A 1 93 ? -10.047 11.102 -2.225 1.00 0.00 93 ALA A O 14
ATOM 25058 N N . GLN A 1 94 ? -9.830 10.258 -4.312 1.00 0.00 94 GLN A N 14
ATOM 25059 C CA . GLN A 1 94 ? -10.490 11.381 -4.955 1.00 0.00 94 GLN A CA 14
ATOM 25060 C C . GLN A 1 94 ? -11.966 11.059 -5.202 1.00 0.00 94 GLN A C 14
ATOM 25061 O O . GLN A 1 94 ? -12.597 11.655 -6.073 1.00 0.00 94 GLN A O 14
ATOM 25075 N N . ASP A 1 95 ? -12.472 10.118 -4.419 1.00 0.00 95 ASP A N 14
ATOM 25076 C CA . ASP A 1 95 ? -13.861 9.709 -4.541 1.00 0.00 95 ASP A CA 14
ATOM 25077 C C . ASP A 1 95 ? -14.255 8.881 -3.317 1.00 0.00 95 ASP A C 14
ATOM 25078 O O . ASP A 1 95 ? -13.391 8.411 -2.578 1.00 0.00 95 ASP A O 14
ATOM 25087 N N . VAL A 1 96 ? -15.559 8.727 -3.140 1.00 0.00 96 VAL A N 14
ATOM 25088 C CA . VAL A 1 96 ? -16.077 7.963 -2.018 1.00 0.00 96 VAL A CA 14
ATOM 25089 C C . VAL A 1 96 ? -15.898 6.470 -2.297 1.00 0.00 96 VAL A C 14
ATOM 25090 O O . VAL A 1 96 ? -15.429 5.726 -1.437 1.00 0.00 96 VAL A O 14
ATOM 25103 N N . PRO A 1 97 ? -16.291 6.065 -3.535 1.00 0.00 97 PRO A N 14
ATOM 25104 C CA . PRO A 1 97 ? -16.179 4.674 -3.938 1.00 0.00 97 PRO A CA 14
ATOM 25105 C C . PRO A 1 97 ? -14.725 4.307 -4.242 1.00 0.00 97 PRO A C 14
ATOM 25106 O O . PRO A 1 97 ? -14.378 3.128 -4.303 1.00 0.00 97 PRO A O 14
ATOM 25117 N N . SER A 1 98 ? -13.914 5.338 -4.425 1.00 0.00 98 SER A N 14
ATOM 25118 C CA . SER A 1 98 ? -12.505 5.139 -4.721 1.00 0.00 98 SER A CA 14
ATOM 25119 C C . SER A 1 98 ? -11.740 4.820 -3.435 1.00 0.00 98 SER A C 14
ATOM 25120 O O . SER A 1 98 ? -10.805 4.020 -3.447 1.00 0.00 98 SER A O 14
ATOM 25128 N N . ALA A 1 99 ? -12.165 5.461 -2.356 1.00 0.00 99 ALA A N 14
ATOM 25129 C CA . ALA A 1 99 ? -11.532 5.255 -1.065 1.00 0.00 99 ALA A CA 14
ATOM 25130 C C . ALA A 1 99 ? -11.827 3.835 -0.578 1.00 0.00 99 ALA A C 14
ATOM 25131 O O . ALA A 1 99 ? -10.909 3.085 -0.248 1.00 0.00 99 ALA A O 14
ATOM 25138 N N . GLN A 1 100 ? -13.110 3.508 -0.548 1.00 0.00 100 GLN A N 14
ATOM 25139 C CA . GLN A 1 100 ? -13.538 2.191 -0.107 1.00 0.00 100 GLN A CA 14
ATOM 25140 C C . GLN A 1 100 ? -12.663 1.109 -0.743 1.00 0.00 100 GLN A C 14
ATOM 25141 O O . GLN A 1 100 ? -12.259 0.159 -0.073 1.00 0.00 100 GLN A O 14
ATOM 25155 N N . GLN A 1 101 ? -12.397 1.287 -2.029 1.00 0.00 101 GLN A N 14
ATOM 25156 C CA . GLN A 1 101 ? -11.578 0.338 -2.762 1.00 0.00 101 GLN A CA 14
ATOM 25157 C C . GLN A 1 101 ? -10.149 0.335 -2.215 1.00 0.00 101 GLN A C 14
ATOM 25158 O O . GLN A 1 101 ? -9.494 -0.706 -2.185 1.00 0.00 101 GLN A O 14
ATOM 25172 N N . TRP A 1 102 ? -9.708 1.512 -1.795 1.00 0.00 102 TRP A N 14
ATOM 25173 C CA . TRP A 1 102 ? -8.369 1.658 -1.250 1.00 0.00 102 TRP A CA 14
ATOM 25174 C C . TRP A 1 102 ? -8.309 0.887 0.070 1.00 0.00 102 TRP A C 14
ATOM 25175 O O . TRP A 1 102 ? -7.448 0.027 0.253 1.00 0.00 102 TRP A O 14
ATOM 25196 N N . VAL A 1 103 ? -9.234 1.222 0.957 1.00 0.00 103 VAL A N 14
ATOM 25197 C CA . VAL A 1 103 ? -9.298 0.572 2.254 1.00 0.00 103 VAL A CA 14
ATOM 25198 C C . VAL A 1 103 ? -9.338 -0.945 2.059 1.00 0.00 103 VAL A C 14
ATOM 25199 O O . VAL A 1 103 ? -8.420 -1.652 2.471 1.00 0.00 103 VAL A O 14
ATOM 25212 N N . ASP A 1 104 ? -10.412 -1.400 1.430 1.00 0.00 104 ASP A N 14
ATOM 25213 C CA . ASP A 1 104 ? -10.584 -2.820 1.175 1.00 0.00 104 ASP A CA 14
ATOM 25214 C C . ASP A 1 104 ? -9.249 -3.419 0.729 1.00 0.00 104 ASP A C 14
ATOM 25215 O O . ASP A 1 104 ? -8.809 -4.434 1.268 1.00 0.00 104 ASP A O 14
ATOM 25224 N N . ARG A 1 105 ? -8.641 -2.766 -0.250 1.00 0.00 105 ARG A N 14
ATOM 25225 C CA . ARG A 1 105 ? -7.365 -3.221 -0.775 1.00 0.00 105 ARG A CA 14
ATOM 25226 C C . ARG A 1 105 ? -6.360 -3.410 0.364 1.00 0.00 105 ARG A C 14
ATOM 25227 O O . ARG A 1 105 ? -5.967 -4.535 0.669 1.00 0.00 105 ARG A O 14
ATOM 25248 N N . ILE A 1 106 ? -5.974 -2.293 0.960 1.00 0.00 106 ILE A N 14
ATOM 25249 C CA . ILE A 1 106 ? -5.022 -2.321 2.058 1.00 0.00 106 ILE A CA 14
ATOM 25250 C C . ILE A 1 106 ? -5.493 -3.328 3.109 1.00 0.00 106 ILE A C 14
ATOM 25251 O O . ILE A 1 106 ? -4.699 -4.120 3.615 1.00 0.00 106 ILE A O 14
ATOM 25267 N N . GLN A 1 107 ? -6.782 -3.265 3.407 1.00 0.00 107 GLN A N 14
ATOM 25268 C CA . GLN A 1 107 ? -7.368 -4.162 4.389 1.00 0.00 107 GLN A CA 14
ATOM 25269 C C . GLN A 1 107 ? -7.265 -5.612 3.912 1.00 0.00 107 GLN A C 14
ATOM 25270 O O . GLN A 1 107 ? -7.280 -6.538 4.721 1.00 0.00 107 GLN A O 14
ATOM 25284 N N . SER A 1 108 ? -7.161 -5.764 2.600 1.00 0.00 108 SER A N 14
ATOM 25285 C CA . SER A 1 108 ? -7.055 -7.086 2.005 1.00 0.00 108 SER A CA 14
ATOM 25286 C C . SER A 1 108 ? -5.634 -7.625 2.179 1.00 0.00 108 SER A C 14
ATOM 25287 O O . SER A 1 108 ? -5.357 -8.775 1.841 1.00 0.00 108 SER A O 14
ATOM 25295 N N . CYS A 1 109 ? -4.771 -6.770 2.707 1.00 0.00 109 CYS A N 14
ATOM 25296 C CA . CYS A 1 109 ? -3.386 -7.146 2.930 1.00 0.00 109 CYS A CA 14
ATOM 25297 C C . CYS A 1 109 ? -2.907 -6.475 4.219 1.00 0.00 109 CYS A C 14
ATOM 25298 O O . CYS A 1 109 ? -2.052 -5.592 4.183 1.00 0.00 109 CYS A O 14
ATOM 25306 N N . LEU A 1 110 ? -3.480 -6.920 5.328 1.00 0.00 110 LEU A N 14
ATOM 25307 C CA . LEU A 1 110 ? -3.122 -6.374 6.626 1.00 0.00 110 LEU A CA 14
ATOM 25308 C C . LEU A 1 110 ? -1.998 -7.214 7.236 1.00 0.00 110 LEU A C 14
ATOM 25309 O O . LEU A 1 110 ? -0.860 -7.164 6.773 1.00 0.00 110 LEU A O 14
ATOM 25325 N N . SER A 1 111 ? -2.357 -7.966 8.267 1.00 0.00 111 SER A N 14
ATOM 25326 C CA . SER A 1 111 ? -1.393 -8.815 8.945 1.00 0.00 111 SER A CA 14
ATOM 25327 C C . SER A 1 111 ? -0.286 -7.959 9.565 1.00 0.00 111 SER A C 14
ATOM 25328 O O . SER A 1 111 ? -0.237 -6.749 9.347 1.00 0.00 111 SER A O 14
ATOM 25336 N N . SER A 1 112 ? 0.574 -8.620 10.325 1.00 0.00 112 SER A N 14
ATOM 25337 C CA . SER A 1 112 ? 1.676 -7.935 10.978 1.00 0.00 112 SER A CA 14
ATOM 25338 C C . SER A 1 112 ? 2.864 -8.887 11.135 1.00 0.00 112 SER A C 14
ATOM 25339 O O . SER A 1 112 ? 2.719 -10.098 10.976 1.00 0.00 112 SER A O 14
ATOM 25347 N N . GLY A 1 113 ? 4.012 -8.302 11.445 1.00 0.00 113 GLY A N 14
ATOM 25348 C CA . GLY A 1 113 ? 5.225 -9.083 11.625 1.00 0.00 113 GLY A CA 14
ATOM 25349 C C . GLY A 1 113 ? 5.357 -9.564 13.071 1.00 0.00 113 GLY A C 14
ATOM 25350 O O . GLY A 1 113 ? 4.479 -9.314 13.895 1.00 0.00 113 GLY A O 14
ATOM 25354 N N . PRO A 1 114 ? 6.491 -10.264 13.343 1.00 0.00 114 PRO A N 14
ATOM 25355 C CA . PRO A 1 114 ? 6.750 -10.783 14.675 1.00 0.00 114 PRO A CA 14
ATOM 25356 C C . PRO A 1 114 ? 7.173 -9.662 15.627 1.00 0.00 114 PRO A C 14
ATOM 25357 O O . PRO A 1 114 ? 6.635 -9.541 16.726 1.00 0.00 114 PRO A O 14
ATOM 25368 N N . SER A 1 115 ? 8.132 -8.871 15.169 1.00 0.00 115 SER A N 14
ATOM 25369 C CA . SER A 1 115 ? 8.634 -7.765 15.966 1.00 0.00 115 SER A CA 14
ATOM 25370 C C . SER A 1 115 ? 7.741 -6.537 15.776 1.00 0.00 115 SER A C 14
ATOM 25371 O O . SER A 1 115 ? 7.692 -5.962 14.690 1.00 0.00 115 SER A O 14
ATOM 25379 N N . SER A 1 116 ? 7.057 -6.170 16.850 1.00 0.00 116 SER A N 14
ATOM 25380 C CA . SER A 1 116 ? 6.169 -5.021 16.816 1.00 0.00 116 SER A CA 14
ATOM 25381 C C . SER A 1 116 ? 6.567 -4.019 17.901 1.00 0.00 116 SER A C 14
ATOM 25382 O O . SER A 1 116 ? 7.100 -4.404 18.941 1.00 0.00 116 SER A O 14
ATOM 25390 N N . GLY A 1 117 ? 6.294 -2.753 17.622 1.00 0.00 117 GLY A N 14
ATOM 25391 C CA . GLY A 1 117 ? 6.617 -1.693 18.562 1.00 0.00 117 GLY A CA 14
ATOM 25392 C C . GLY A 1 117 ? 5.430 -0.745 18.749 1.00 0.00 117 GLY A C 14
ATOM 25393 O O . GLY A 1 117 ? 4.302 -1.191 18.953 1.00 0.00 117 GLY A O 14
ATOM 25397 N N . GLY A 1 1 ? -17.739 -9.090 -8.384 1.00 0.00 1 GLY A N 15
ATOM 25398 C CA . GLY A 1 1 ? -16.838 -9.862 -9.222 1.00 0.00 1 GLY A CA 15
ATOM 25399 C C . GLY A 1 1 ? -15.752 -8.970 -9.828 1.00 0.00 1 GLY A C 15
ATOM 25400 O O . GLY A 1 1 ? -15.929 -8.423 -10.916 1.00 0.00 1 GLY A O 15
ATOM 25404 N N . SER A 1 2 ? -14.653 -8.851 -9.098 1.00 0.00 2 SER A N 15
ATOM 25405 C CA . SER A 1 2 ? -13.539 -8.035 -9.549 1.00 0.00 2 SER A CA 15
ATOM 25406 C C . SER A 1 2 ? -12.656 -8.838 -10.507 1.00 0.00 2 SER A C 15
ATOM 25407 O O . SER A 1 2 ? -12.366 -10.006 -10.256 1.00 0.00 2 SER A O 15
ATOM 25415 N N . SER A 1 3 ? -12.255 -8.179 -11.584 1.00 0.00 3 SER A N 15
ATOM 25416 C CA . SER A 1 3 ? -11.411 -8.817 -12.580 1.00 0.00 3 SER A CA 15
ATOM 25417 C C . SER A 1 3 ? -9.937 -8.608 -12.228 1.00 0.00 3 SER A C 15
ATOM 25418 O O . SER A 1 3 ? -9.529 -7.500 -11.881 1.00 0.00 3 SER A O 15
ATOM 25426 N N . GLY A 1 4 ? -9.178 -9.689 -12.331 1.00 0.00 4 GLY A N 15
ATOM 25427 C CA . GLY A 1 4 ? -7.758 -9.637 -12.028 1.00 0.00 4 GLY A CA 15
ATOM 25428 C C . GLY A 1 4 ? -7.120 -11.023 -12.151 1.00 0.00 4 GLY A C 15
ATOM 25429 O O . GLY A 1 4 ? -7.249 -11.851 -11.250 1.00 0.00 4 GLY A O 15
ATOM 25433 N N . SER A 1 5 ? -6.447 -11.233 -13.272 1.00 0.00 5 SER A N 15
ATOM 25434 C CA . SER A 1 5 ? -5.789 -12.504 -13.524 1.00 0.00 5 SER A CA 15
ATOM 25435 C C . SER A 1 5 ? -4.351 -12.266 -13.989 1.00 0.00 5 SER A C 15
ATOM 25436 O O . SER A 1 5 ? -4.027 -12.488 -15.155 1.00 0.00 5 SER A O 15
ATOM 25444 N N . SER A 1 6 ? -3.527 -11.817 -13.054 1.00 0.00 6 SER A N 15
ATOM 25445 C CA . SER A 1 6 ? -2.131 -11.547 -13.353 1.00 0.00 6 SER A CA 15
ATOM 25446 C C . SER A 1 6 ? -2.026 -10.422 -14.386 1.00 0.00 6 SER A C 15
ATOM 25447 O O . SER A 1 6 ? -2.490 -10.566 -15.516 1.00 0.00 6 SER A O 15
ATOM 25455 N N . GLY A 1 7 ? -1.413 -9.327 -13.960 1.00 0.00 7 GLY A N 15
ATOM 25456 C CA . GLY A 1 7 ? -1.241 -8.179 -14.833 1.00 0.00 7 GLY A CA 15
ATOM 25457 C C . GLY A 1 7 ? -0.486 -7.055 -14.119 1.00 0.00 7 GLY A C 15
ATOM 25458 O O . GLY A 1 7 ? 0.711 -6.871 -14.336 1.00 0.00 7 GLY A O 15
ATOM 25462 N N . ARG A 1 8 ? -1.217 -6.333 -13.283 1.00 0.00 8 ARG A N 15
ATOM 25463 C CA . ARG A 1 8 ? -0.632 -5.233 -12.536 1.00 0.00 8 ARG A CA 15
ATOM 25464 C C . ARG A 1 8 ? -1.460 -4.943 -11.282 1.00 0.00 8 ARG A C 15
ATOM 25465 O O . ARG A 1 8 ? -2.632 -5.308 -11.210 1.00 0.00 8 ARG A O 15
ATOM 25486 N N . SER A 1 9 ? -0.817 -4.289 -10.326 1.00 0.00 9 SER A N 15
ATOM 25487 C CA . SER A 1 9 ? -1.479 -3.946 -9.079 1.00 0.00 9 SER A CA 15
ATOM 25488 C C . SER A 1 9 ? -2.551 -2.883 -9.331 1.00 0.00 9 SER A C 15
ATOM 25489 O O . SER A 1 9 ? -3.101 -2.799 -10.428 1.00 0.00 9 SER A O 15
ATOM 25497 N N . TYR A 1 10 ? -2.816 -2.099 -8.296 1.00 0.00 10 TYR A N 15
ATOM 25498 C CA . TYR A 1 10 ? -3.812 -1.045 -8.392 1.00 0.00 10 TYR A CA 15
ATOM 25499 C C . TYR A 1 10 ? -3.164 0.335 -8.264 1.00 0.00 10 TYR A C 15
ATOM 25500 O O . TYR A 1 10 ? -1.983 0.443 -7.939 1.00 0.00 10 TYR A O 15
ATOM 25518 N N . GLU A 1 11 ? -3.966 1.356 -8.527 1.00 0.00 11 GLU A N 15
ATOM 25519 C CA . GLU A 1 11 ? -3.486 2.725 -8.446 1.00 0.00 11 GLU A CA 15
ATOM 25520 C C . GLU A 1 11 ? -4.634 3.670 -8.087 1.00 0.00 11 GLU A C 15
ATOM 25521 O O . GLU A 1 11 ? -5.750 3.225 -7.821 1.00 0.00 11 GLU A O 15
ATOM 25533 N N . GLY A 1 12 ? -4.322 4.958 -8.091 1.00 0.00 12 GLY A N 15
ATOM 25534 C CA . GLY A 1 12 ? -5.314 5.970 -7.769 1.00 0.00 12 GLY A CA 15
ATOM 25535 C C . GLY A 1 12 ? -4.699 7.093 -6.932 1.00 0.00 12 GLY A C 15
ATOM 25536 O O . GLY A 1 12 ? -3.817 6.849 -6.110 1.00 0.00 12 GLY A O 15
ATOM 25540 N N . ILE A 1 13 ? -5.190 8.301 -7.169 1.00 0.00 13 ILE A N 15
ATOM 25541 C CA . ILE A 1 13 ? -4.700 9.463 -6.447 1.00 0.00 13 ILE A CA 15
ATOM 25542 C C . ILE A 1 13 ? -4.838 9.218 -4.943 1.00 0.00 13 ILE A C 15
ATOM 25543 O O . ILE A 1 13 ? -5.820 8.630 -4.493 1.00 0.00 13 ILE A O 15
ATOM 25559 N N . LEU A 1 14 ? -3.839 9.682 -4.206 1.00 0.00 14 LEU A N 15
ATOM 25560 C CA . LEU A 1 14 ? -3.836 9.522 -2.762 1.00 0.00 14 LEU A CA 15
ATOM 25561 C C . LEU A 1 14 ? -3.067 10.682 -2.126 1.00 0.00 14 LEU A C 15
ATOM 25562 O O . LEU A 1 14 ? -1.879 10.862 -2.388 1.00 0.00 14 LEU A O 15
ATOM 25578 N N . TYR A 1 15 ? -3.777 11.438 -1.301 1.00 0.00 15 TYR A N 15
ATOM 25579 C CA . TYR A 1 15 ? -3.176 12.576 -0.626 1.00 0.00 15 TYR A CA 15
ATOM 25580 C C . TYR A 1 15 ? -2.562 12.157 0.711 1.00 0.00 15 TYR A C 15
ATOM 25581 O O . TYR A 1 15 ? -3.091 11.282 1.395 1.00 0.00 15 TYR A O 15
ATOM 25599 N N . LYS A 1 16 ? -1.453 12.802 1.044 1.00 0.00 16 LYS A N 15
ATOM 25600 C CA . LYS A 1 16 ? -0.760 12.507 2.287 1.00 0.00 16 LYS A CA 15
ATOM 25601 C C . LYS A 1 16 ? -0.497 13.812 3.041 1.00 0.00 16 LYS A C 15
ATOM 25602 O O . LYS A 1 16 ? 0.245 14.670 2.564 1.00 0.00 16 LYS A O 15
ATOM 25621 N N . LYS A 1 17 ? -1.121 13.922 4.204 1.00 0.00 17 LYS A N 15
ATOM 25622 C CA . LYS A 1 17 ? -0.964 15.109 5.029 1.00 0.00 17 LYS A CA 15
ATOM 25623 C C . LYS A 1 17 ? 0.526 15.362 5.271 1.00 0.00 17 LYS A C 15
ATOM 25624 O O . LYS A 1 17 ? 1.224 14.508 5.815 1.00 0.00 17 LYS A O 15
ATOM 25643 N N . GLY A 1 18 ? 0.968 16.540 4.856 1.00 0.00 18 GLY A N 15
ATOM 25644 C CA . GLY A 1 18 ? 2.362 16.916 5.021 1.00 0.00 18 GLY A CA 15
ATOM 25645 C C . GLY A 1 18 ? 2.500 18.099 5.981 1.00 0.00 18 GLY A C 15
ATOM 25646 O O . GLY A 1 18 ? 1.507 18.583 6.522 1.00 0.00 18 GLY A O 15
ATOM 25650 N N . ALA A 1 19 ? 3.740 18.531 6.163 1.00 0.00 19 ALA A N 15
ATOM 25651 C CA . ALA A 1 19 ? 4.020 19.648 7.049 1.00 0.00 19 ALA A CA 15
ATOM 25652 C C . ALA A 1 19 ? 3.888 20.957 6.268 1.00 0.00 19 ALA A C 15
ATOM 25653 O O . ALA A 1 19 ? 3.416 20.962 5.132 1.00 0.00 19 ALA A O 15
ATOM 25660 N N . PHE A 1 20 ? 4.313 22.037 6.909 1.00 0.00 20 PHE A N 15
ATOM 25661 C CA . PHE A 1 20 ? 4.248 23.349 6.289 1.00 0.00 20 PHE A CA 15
ATOM 25662 C C . PHE A 1 20 ? 4.525 23.260 4.787 1.00 0.00 20 PHE A C 15
ATOM 25663 O O . PHE A 1 20 ? 5.678 23.157 4.370 1.00 0.00 20 PHE A O 15
ATOM 25680 N N . MET A 1 21 ? 3.449 23.303 4.015 1.00 0.00 21 MET A N 15
ATOM 25681 C CA . MET A 1 21 ? 3.562 23.229 2.568 1.00 0.00 21 MET A CA 15
ATOM 25682 C C . MET A 1 21 ? 2.219 22.864 1.932 1.00 0.00 21 MET A C 15
ATOM 25683 O O . MET A 1 21 ? 1.991 21.708 1.577 1.00 0.00 21 MET A O 15
ATOM 25697 N N . LYS A 1 22 ? 1.366 23.870 1.807 1.00 0.00 22 LYS A N 15
ATOM 25698 C CA . LYS A 1 22 ? 0.053 23.669 1.220 1.00 0.00 22 LYS A CA 15
ATOM 25699 C C . LYS A 1 22 ? -0.692 22.586 2.004 1.00 0.00 22 LYS A C 15
ATOM 25700 O O . LYS A 1 22 ? -0.084 21.841 2.771 1.00 0.00 22 LYS A O 15
ATOM 25719 N N . PRO A 1 23 ? -2.032 22.532 1.778 1.00 0.00 23 PRO A N 15
ATOM 25720 C CA . PRO A 1 23 ? -2.866 21.553 2.455 1.00 0.00 23 PRO A CA 15
ATOM 25721 C C . PRO A 1 23 ? -2.673 20.159 1.853 1.00 0.00 23 PRO A C 15
ATOM 25722 O O . PRO A 1 23 ? -3.077 19.907 0.719 1.00 0.00 23 PRO A O 15
ATOM 25733 N N . TRP A 1 24 ? -2.055 19.290 2.640 1.00 0.00 24 TRP A N 15
ATOM 25734 C CA . TRP A 1 24 ? -1.803 17.929 2.199 1.00 0.00 24 TRP A CA 15
ATOM 25735 C C . TRP A 1 24 ? -1.024 17.994 0.884 1.00 0.00 24 TRP A C 15
ATOM 25736 O O . TRP A 1 24 ? -0.881 19.064 0.295 1.00 0.00 24 TRP A O 15
ATOM 25757 N N . LYS A 1 25 ? -0.542 16.835 0.461 1.00 0.00 25 LYS A N 15
ATOM 25758 C CA . LYS A 1 25 ? 0.219 16.746 -0.774 1.00 0.00 25 LYS A CA 15
ATOM 25759 C C . LYS A 1 25 ? -0.371 15.642 -1.653 1.00 0.00 25 LYS A C 15
ATOM 25760 O O . LYS A 1 25 ? -0.233 14.459 -1.346 1.00 0.00 25 LYS A O 15
ATOM 25779 N N . ALA A 1 26 ? -1.015 16.067 -2.730 1.00 0.00 26 ALA A N 15
ATOM 25780 C CA . ALA A 1 26 ? -1.626 15.129 -3.656 1.00 0.00 26 ALA A CA 15
ATOM 25781 C C . ALA A 1 26 ? -0.536 14.481 -4.512 1.00 0.00 26 ALA A C 15
ATOM 25782 O O . ALA A 1 26 ? 0.116 15.154 -5.308 1.00 0.00 26 ALA A O 15
ATOM 25789 N N . ARG A 1 27 ? -0.372 13.180 -4.318 1.00 0.00 27 ARG A N 15
ATOM 25790 C CA . ARG A 1 27 ? 0.628 12.433 -5.063 1.00 0.00 27 ARG A CA 15
ATOM 25791 C C . ARG A 1 27 ? 0.022 11.142 -5.617 1.00 0.00 27 ARG A C 15
ATOM 25792 O O . ARG A 1 27 ? -1.032 10.701 -5.161 1.00 0.00 27 ARG A O 15
ATOM 25813 N N . TRP A 1 28 ? 0.714 10.573 -6.593 1.00 0.00 28 TRP A N 15
ATOM 25814 C CA . TRP A 1 28 ? 0.257 9.341 -7.215 1.00 0.00 28 TRP A CA 15
ATOM 25815 C C . TRP A 1 28 ? 0.826 8.168 -6.414 1.00 0.00 28 TRP A C 15
ATOM 25816 O O . TRP A 1 28 ? 2.042 8.023 -6.297 1.00 0.00 28 TRP A O 15
ATOM 25837 N N . PHE A 1 29 ? -0.080 7.361 -5.882 1.00 0.00 29 PHE A N 15
ATOM 25838 C CA . PHE A 1 29 ? 0.316 6.206 -5.096 1.00 0.00 29 PHE A CA 15
ATOM 25839 C C . PHE A 1 29 ? 0.136 4.912 -5.893 1.00 0.00 29 PHE A C 15
ATOM 25840 O O . PHE A 1 29 ? -0.445 4.922 -6.977 1.00 0.00 29 PHE A O 15
ATOM 25857 N N . VAL A 1 30 ? 0.646 3.829 -5.325 1.00 0.00 30 VAL A N 15
ATOM 25858 C CA . VAL A 1 30 ? 0.550 2.530 -5.969 1.00 0.00 30 VAL A CA 15
ATOM 25859 C C . VAL A 1 30 ? 0.276 1.460 -4.911 1.00 0.00 30 VAL A C 15
ATOM 25860 O O . VAL A 1 30 ? 1.022 1.336 -3.941 1.00 0.00 30 VAL A O 15
ATOM 25873 N N . LEU A 1 31 ? -0.796 0.713 -5.133 1.00 0.00 31 LEU A N 15
ATOM 25874 C CA . LEU A 1 31 ? -1.177 -0.343 -4.211 1.00 0.00 31 LEU A CA 15
ATOM 25875 C C . LEU A 1 31 ? -0.686 -1.687 -4.750 1.00 0.00 31 LEU A C 15
ATOM 25876 O O . LEU A 1 31 ? -1.438 -2.412 -5.400 1.00 0.00 31 LEU A O 15
ATOM 25892 N N . ASP A 1 32 ? 0.574 -1.980 -4.462 1.00 0.00 32 ASP A N 15
ATOM 25893 C CA . ASP A 1 32 ? 1.174 -3.225 -4.910 1.00 0.00 32 ASP A CA 15
ATOM 25894 C C . ASP A 1 32 ? 0.789 -4.348 -3.945 1.00 0.00 32 ASP A C 15
ATOM 25895 O O . ASP A 1 32 ? 0.962 -4.217 -2.734 1.00 0.00 32 ASP A O 15
ATOM 25904 N N . LYS A 1 33 ? 0.275 -5.427 -4.517 1.00 0.00 33 LYS A N 15
ATOM 25905 C CA . LYS A 1 33 ? -0.135 -6.572 -3.723 1.00 0.00 33 LYS A CA 15
ATOM 25906 C C . LYS A 1 33 ? 0.987 -7.613 -3.718 1.00 0.00 33 LYS A C 15
ATOM 25907 O O . LYS A 1 33 ? 1.138 -8.363 -2.755 1.00 0.00 33 LYS A O 15
ATOM 25926 N N . THR A 1 34 ? 1.744 -7.625 -4.805 1.00 0.00 34 THR A N 15
ATOM 25927 C CA . THR A 1 34 ? 2.848 -8.560 -4.938 1.00 0.00 34 THR A CA 15
ATOM 25928 C C . THR A 1 34 ? 3.992 -8.172 -4.000 1.00 0.00 34 THR A C 15
ATOM 25929 O O . THR A 1 34 ? 4.651 -9.038 -3.426 1.00 0.00 34 THR A O 15
ATOM 25940 N N . LYS A 1 35 ? 4.195 -6.869 -3.873 1.00 0.00 35 LYS A N 15
ATOM 25941 C CA . LYS A 1 35 ? 5.248 -6.355 -3.015 1.00 0.00 35 LYS A CA 15
ATOM 25942 C C . LYS A 1 35 ? 4.668 -6.041 -1.635 1.00 0.00 35 LYS A C 15
ATOM 25943 O O . LYS A 1 35 ? 5.379 -6.095 -0.632 1.00 0.00 35 LYS A O 15
ATOM 25962 N N . HIS A 1 36 ? 3.383 -5.719 -1.627 1.00 0.00 36 HIS A N 15
ATOM 25963 C CA . HIS A 1 36 ? 2.699 -5.396 -0.387 1.00 0.00 36 HIS A CA 15
ATOM 25964 C C . HIS A 1 36 ? 3.282 -4.109 0.201 1.00 0.00 36 HIS A C 15
ATOM 25965 O O . HIS A 1 36 ? 3.445 -3.995 1.415 1.00 0.00 36 HIS A O 15
ATOM 25979 N N . GLN A 1 37 ? 3.580 -3.173 -0.688 1.00 0.00 37 GLN A N 15
ATOM 25980 C CA . GLN A 1 37 ? 4.141 -1.898 -0.273 1.00 0.00 37 GLN A CA 15
ATOM 25981 C C . GLN A 1 37 ? 3.401 -0.746 -0.954 1.00 0.00 37 GLN A C 15
ATOM 25982 O O . GLN A 1 37 ? 2.701 -0.951 -1.944 1.00 0.00 37 GLN A O 15
ATOM 25996 N N . LEU A 1 38 ? 3.581 0.443 -0.396 1.00 0.00 38 LEU A N 15
ATOM 25997 C CA . LEU A 1 38 ? 2.938 1.628 -0.937 1.00 0.00 38 LEU A CA 15
ATOM 25998 C C . LEU A 1 38 ? 3.982 2.486 -1.654 1.00 0.00 38 LEU A C 15
ATOM 25999 O O . LEU A 1 38 ? 4.815 3.124 -1.011 1.00 0.00 38 LEU A O 15
ATOM 26015 N N . ARG A 1 39 ? 3.904 2.475 -2.977 1.00 0.00 39 ARG A N 15
ATOM 26016 C CA . ARG A 1 39 ? 4.832 3.244 -3.788 1.00 0.00 39 ARG A CA 15
ATOM 26017 C C . ARG A 1 39 ? 4.131 4.469 -4.379 1.00 0.00 39 ARG A C 15
ATOM 26018 O O . ARG A 1 39 ? 3.046 4.354 -4.947 1.00 0.00 39 ARG A O 15
ATOM 26039 N N . TYR A 1 40 ? 4.779 5.614 -4.225 1.00 0.00 40 TYR A N 15
ATOM 26040 C CA . TYR A 1 40 ? 4.232 6.859 -4.736 1.00 0.00 40 TYR A CA 15
ATOM 26041 C C . TYR A 1 40 ? 5.341 7.767 -5.272 1.00 0.00 40 TYR A C 15
ATOM 26042 O O . TYR A 1 40 ? 6.419 7.849 -4.685 1.00 0.00 40 TYR A O 15
ATOM 26060 N N . TYR A 1 41 ? 5.039 8.425 -6.382 1.00 0.00 41 TYR A N 15
ATOM 26061 C CA . TYR A 1 41 ? 5.996 9.324 -7.003 1.00 0.00 41 TYR A CA 15
ATOM 26062 C C . TYR A 1 41 ? 5.410 10.728 -7.159 1.00 0.00 41 TYR A C 15
ATOM 26063 O O . TYR A 1 41 ? 4.191 10.899 -7.166 1.00 0.00 41 TYR A O 15
ATOM 26081 N N . ASP A 1 42 ? 6.304 11.698 -7.281 1.00 0.00 42 ASP A N 15
ATOM 26082 C CA . ASP A 1 42 ? 5.890 13.082 -7.436 1.00 0.00 42 ASP A CA 15
ATOM 26083 C C . ASP A 1 42 ? 5.021 13.213 -8.689 1.00 0.00 42 ASP A C 15
ATOM 26084 O O . ASP A 1 42 ? 4.161 14.089 -8.764 1.00 0.00 42 ASP A O 15
ATOM 26093 N N . HIS A 1 43 ? 5.276 12.328 -9.642 1.00 0.00 43 HIS A N 15
ATOM 26094 C CA . HIS A 1 43 ? 4.528 12.333 -10.888 1.00 0.00 43 HIS A CA 15
ATOM 26095 C C . HIS A 1 43 ? 4.333 10.896 -11.375 1.00 0.00 43 HIS A C 15
ATOM 26096 O O . HIS A 1 43 ? 5.057 9.992 -10.960 1.00 0.00 43 HIS A O 15
ATOM 26110 N N . ARG A 1 44 ? 3.352 10.730 -12.250 1.00 0.00 44 ARG A N 15
ATOM 26111 C CA . ARG A 1 44 ? 3.053 9.418 -12.799 1.00 0.00 44 ARG A CA 15
ATOM 26112 C C . ARG A 1 44 ? 4.294 8.829 -13.472 1.00 0.00 44 ARG A C 15
ATOM 26113 O O . ARG A 1 44 ? 4.685 9.266 -14.554 1.00 0.00 44 ARG A O 15
ATOM 26134 N N . MET A 1 45 ? 4.880 7.846 -12.804 1.00 0.00 45 MET A N 15
ATOM 26135 C CA . MET A 1 45 ? 6.069 7.192 -13.324 1.00 0.00 45 MET A CA 15
ATOM 26136 C C . MET A 1 45 ? 7.266 8.144 -13.315 1.00 0.00 45 MET A C 15
ATOM 26137 O O . MET A 1 45 ? 7.680 8.637 -14.364 1.00 0.00 45 MET A O 15
ATOM 26151 N N . ASP A 1 46 ? 7.790 8.374 -12.120 1.00 0.00 46 ASP A N 15
ATOM 26152 C CA . ASP A 1 46 ? 8.931 9.258 -11.961 1.00 0.00 46 ASP A CA 15
ATOM 26153 C C . ASP A 1 46 ? 10.220 8.436 -12.020 1.00 0.00 46 ASP A C 15
ATOM 26154 O O . ASP A 1 46 ? 10.181 7.208 -11.953 1.00 0.00 46 ASP A O 15
ATOM 26163 N N . THR A 1 47 ? 11.332 9.145 -12.144 1.00 0.00 47 THR A N 15
ATOM 26164 C CA . THR A 1 47 ? 12.630 8.496 -12.212 1.00 0.00 47 THR A CA 15
ATOM 26165 C C . THR A 1 47 ? 12.667 7.277 -11.289 1.00 0.00 47 THR A C 15
ATOM 26166 O O . THR A 1 47 ? 12.986 6.172 -11.725 1.00 0.00 47 THR A O 15
ATOM 26177 N N . GLU A 1 48 ? 12.335 7.519 -10.029 1.00 0.00 48 GLU A N 15
ATOM 26178 C CA . GLU A 1 48 ? 12.326 6.455 -9.040 1.00 0.00 48 GLU A CA 15
ATOM 26179 C C . GLU A 1 48 ? 11.304 6.759 -7.942 1.00 0.00 48 GLU A C 15
ATOM 26180 O O . GLU A 1 48 ? 10.959 7.917 -7.714 1.00 0.00 48 GLU A O 15
ATOM 26192 N N . CYS A 1 49 ? 10.848 5.698 -7.292 1.00 0.00 49 CYS A N 15
ATOM 26193 C CA . CYS A 1 49 ? 9.872 5.837 -6.224 1.00 0.00 49 CYS A CA 15
ATOM 26194 C C . CYS A 1 49 ? 10.528 6.600 -5.071 1.00 0.00 49 CYS A C 15
ATOM 26195 O O . CYS A 1 49 ? 11.701 6.389 -4.770 1.00 0.00 49 CYS A O 15
ATOM 26203 N N . LYS A 1 50 ? 9.740 7.471 -4.457 1.00 0.00 50 LYS A N 15
ATOM 26204 C CA . LYS A 1 50 ? 10.229 8.267 -3.344 1.00 0.00 50 LYS A CA 15
ATOM 26205 C C . LYS A 1 50 ? 9.449 7.901 -2.080 1.00 0.00 50 LYS A C 15
ATOM 26206 O O . LYS A 1 50 ? 8.404 8.486 -1.801 1.00 0.00 50 LYS A O 15
ATOM 26225 N N . GLY A 1 51 ? 9.987 6.935 -1.349 1.00 0.00 51 GLY A N 15
ATOM 26226 C CA . GLY A 1 51 ? 9.354 6.485 -0.122 1.00 0.00 51 GLY A CA 15
ATOM 26227 C C . GLY A 1 51 ? 8.543 5.209 -0.359 1.00 0.00 51 GLY A C 15
ATOM 26228 O O . GLY A 1 51 ? 7.981 5.019 -1.436 1.00 0.00 51 GLY A O 15
ATOM 26232 N N . VAL A 1 52 ? 8.508 4.369 0.665 1.00 0.00 52 VAL A N 15
ATOM 26233 C CA . VAL A 1 52 ? 7.775 3.118 0.581 1.00 0.00 52 VAL A CA 15
ATOM 26234 C C . VAL A 1 52 ? 7.060 2.861 1.909 1.00 0.00 52 VAL A C 15
ATOM 26235 O O . VAL A 1 52 ? 7.530 3.285 2.964 1.00 0.00 52 VAL A O 15
ATOM 26248 N N . ILE A 1 53 ? 5.935 2.168 1.814 1.00 0.00 53 ILE A N 15
ATOM 26249 C CA . ILE A 1 53 ? 5.150 1.849 2.995 1.00 0.00 53 ILE A CA 15
ATOM 26250 C C . ILE A 1 53 ? 4.817 0.356 2.993 1.00 0.00 53 ILE A C 15
ATOM 26251 O O . ILE A 1 53 ? 3.861 -0.070 2.348 1.00 0.00 53 ILE A O 15
ATOM 26267 N N . ASP A 1 54 ? 5.626 -0.398 3.723 1.00 0.00 54 ASP A N 15
ATOM 26268 C CA . ASP A 1 54 ? 5.429 -1.835 3.814 1.00 0.00 54 ASP A CA 15
ATOM 26269 C C . ASP A 1 54 ? 4.031 -2.120 4.365 1.00 0.00 54 ASP A C 15
ATOM 26270 O O . ASP A 1 54 ? 3.778 -1.933 5.554 1.00 0.00 54 ASP A O 15
ATOM 26279 N N . LEU A 1 55 ? 3.159 -2.570 3.474 1.00 0.00 55 LEU A N 15
ATOM 26280 C CA . LEU A 1 55 ? 1.793 -2.883 3.855 1.00 0.00 55 LEU A CA 15
ATOM 26281 C C . LEU A 1 55 ? 1.803 -4.000 4.901 1.00 0.00 55 LEU A C 15
ATOM 26282 O O . LEU A 1 55 ? 0.875 -4.116 5.700 1.00 0.00 55 LEU A O 15
ATOM 26298 N N . ALA A 1 56 ? 2.863 -4.794 4.861 1.00 0.00 56 ALA A N 15
ATOM 26299 C CA . ALA A 1 56 ? 3.006 -5.898 5.795 1.00 0.00 56 ALA A CA 15
ATOM 26300 C C . ALA A 1 56 ? 3.135 -5.345 7.216 1.00 0.00 56 ALA A C 15
ATOM 26301 O O . ALA A 1 56 ? 2.903 -6.062 8.188 1.00 0.00 56 ALA A O 15
ATOM 26308 N N . GLU A 1 57 ? 3.504 -4.075 7.291 1.00 0.00 57 GLU A N 15
ATOM 26309 C CA . GLU A 1 57 ? 3.667 -3.418 8.576 1.00 0.00 57 GLU A CA 15
ATOM 26310 C C . GLU A 1 57 ? 2.336 -2.820 9.039 1.00 0.00 57 GLU A C 15
ATOM 26311 O O . GLU A 1 57 ? 2.116 -2.639 10.235 1.00 0.00 57 GLU A O 15
ATOM 26323 N N . VAL A 1 58 ? 1.484 -2.530 8.067 1.00 0.00 58 VAL A N 15
ATOM 26324 C CA . VAL A 1 58 ? 0.182 -1.957 8.359 1.00 0.00 58 VAL A CA 15
ATOM 26325 C C . VAL A 1 58 ? -0.586 -2.895 9.292 1.00 0.00 58 VAL A C 15
ATOM 26326 O O . VAL A 1 58 ? -0.672 -4.096 9.037 1.00 0.00 58 VAL A O 15
ATOM 26339 N N . GLU A 1 59 ? -1.124 -2.313 10.354 1.00 0.00 59 GLU A N 15
ATOM 26340 C CA . GLU A 1 59 ? -1.881 -3.083 11.326 1.00 0.00 59 GLU A CA 15
ATOM 26341 C C . GLU A 1 59 ? -3.373 -3.039 10.991 1.00 0.00 59 GLU A C 15
ATOM 26342 O O . GLU A 1 59 ? -4.113 -3.968 11.313 1.00 0.00 59 GLU A O 15
ATOM 26354 N N . ALA A 1 60 ? -3.772 -1.951 10.348 1.00 0.00 60 ALA A N 15
ATOM 26355 C CA . ALA A 1 60 ? -5.162 -1.775 9.966 1.00 0.00 60 ALA A CA 15
ATOM 26356 C C . ALA A 1 60 ? -5.384 -0.329 9.516 1.00 0.00 60 ALA A C 15
ATOM 26357 O O . ALA A 1 60 ? -4.447 0.468 9.494 1.00 0.00 60 ALA A O 15
ATOM 26364 N N . VAL A 1 61 ? -6.628 -0.036 9.168 1.00 0.00 61 VAL A N 15
ATOM 26365 C CA . VAL A 1 61 ? -6.984 1.300 8.719 1.00 0.00 61 VAL A CA 15
ATOM 26366 C C . VAL A 1 61 ? -8.337 1.690 9.316 1.00 0.00 61 VAL A C 15
ATOM 26367 O O . VAL A 1 61 ? -9.155 0.825 9.627 1.00 0.00 61 VAL A O 15
ATOM 26380 N N . ALA A 1 62 ? -8.532 2.992 9.459 1.00 0.00 62 ALA A N 15
ATOM 26381 C CA . ALA A 1 62 ? -9.773 3.507 10.013 1.00 0.00 62 ALA A CA 15
ATOM 26382 C C . ALA A 1 62 ? -10.141 4.811 9.302 1.00 0.00 62 ALA A C 15
ATOM 26383 O O . ALA A 1 62 ? -9.265 5.595 8.943 1.00 0.00 62 ALA A O 15
ATOM 26390 N N . PRO A 1 63 ? -11.474 5.008 9.117 1.00 0.00 63 PRO A N 15
ATOM 26391 C CA . PRO A 1 63 ? -11.970 6.203 8.456 1.00 0.00 63 PRO A CA 15
ATOM 26392 C C . PRO A 1 63 ? -11.885 7.417 9.383 1.00 0.00 63 PRO A C 15
ATOM 26393 O O . PRO A 1 63 ? -12.503 7.436 10.445 1.00 0.00 63 PRO A O 15
ATOM 26404 N N . GLY A 1 64 ? -11.113 8.402 8.946 1.00 0.00 64 GLY A N 15
ATOM 26405 C CA . GLY A 1 64 ? -10.939 9.617 9.723 1.00 0.00 64 GLY A CA 15
ATOM 26406 C C . GLY A 1 64 ? -11.905 10.709 9.258 1.00 0.00 64 GLY A C 15
ATOM 26407 O O . GLY A 1 64 ? -12.891 10.422 8.581 1.00 0.00 64 GLY A O 15
ATOM 26411 N N . THR A 1 65 ? -11.587 11.937 9.640 1.00 0.00 65 THR A N 15
ATOM 26412 C CA . THR A 1 65 ? -12.415 13.073 9.270 1.00 0.00 65 THR A CA 15
ATOM 26413 C C . THR A 1 65 ? -11.597 14.092 8.475 1.00 0.00 65 THR A C 15
ATOM 26414 O O . THR A 1 65 ? -10.398 14.246 8.704 1.00 0.00 65 THR A O 15
ATOM 26425 N N . PRO A 1 66 ? -12.296 14.781 7.534 1.00 0.00 66 PRO A N 15
ATOM 26426 C CA . PRO A 1 66 ? -11.647 15.782 6.704 1.00 0.00 66 PRO A CA 15
ATOM 26427 C C . PRO A 1 66 ? -11.384 17.064 7.496 1.00 0.00 66 PRO A C 15
ATOM 26428 O O . PRO A 1 66 ? -12.316 17.693 7.995 1.00 0.00 66 PRO A O 15
ATOM 26439 N N . THR A 1 67 ? -10.109 17.415 7.586 1.00 0.00 67 THR A N 15
ATOM 26440 C CA . THR A 1 67 ? -9.711 18.611 8.309 1.00 0.00 67 THR A CA 15
ATOM 26441 C C . THR A 1 67 ? -9.573 19.793 7.348 1.00 0.00 67 THR A C 15
ATOM 26442 O O . THR A 1 67 ? -9.921 19.687 6.173 1.00 0.00 67 THR A O 15
ATOM 26453 N N . ILE A 1 68 ? -9.065 20.894 7.884 1.00 0.00 68 ILE A N 15
ATOM 26454 C CA . ILE A 1 68 ? -8.877 22.095 7.089 1.00 0.00 68 ILE A CA 15
ATOM 26455 C C . ILE A 1 68 ? -7.676 21.905 6.160 1.00 0.00 68 ILE A C 15
ATOM 26456 O O . ILE A 1 68 ? -6.557 21.690 6.624 1.00 0.00 68 ILE A O 15
ATOM 26472 N N . GLY A 1 69 ? -7.949 21.990 4.867 1.00 0.00 69 GLY A N 15
ATOM 26473 C CA . GLY A 1 69 ? -6.905 21.829 3.869 1.00 0.00 69 GLY A CA 15
ATOM 26474 C C . GLY A 1 69 ? -7.261 20.722 2.875 1.00 0.00 69 GLY A C 15
ATOM 26475 O O . GLY A 1 69 ? -7.109 20.895 1.667 1.00 0.00 69 GLY A O 15
ATOM 26479 N N . ALA A 1 70 ? -7.728 19.608 3.421 1.00 0.00 70 ALA A N 15
ATOM 26480 C CA . ALA A 1 70 ? -8.107 18.473 2.598 1.00 0.00 70 ALA A CA 15
ATOM 26481 C C . ALA A 1 70 ? -8.971 18.959 1.432 1.00 0.00 70 ALA A C 15
ATOM 26482 O O . ALA A 1 70 ? -9.503 20.067 1.470 1.00 0.00 70 ALA A O 15
ATOM 26489 N N . PRO A 1 71 ? -9.085 18.085 0.398 1.00 0.00 71 PRO A N 15
ATOM 26490 C CA . PRO A 1 71 ? -9.875 18.414 -0.777 1.00 0.00 71 PRO A CA 15
ATOM 26491 C C . PRO A 1 71 ? -11.372 18.309 -0.478 1.00 0.00 71 PRO A C 15
ATOM 26492 O O . PRO A 1 71 ? -11.768 18.129 0.673 1.00 0.00 71 PRO A O 15
ATOM 26503 N N . LYS A 1 72 ? -12.163 18.428 -1.534 1.00 0.00 72 LYS A N 15
ATOM 26504 C CA . LYS A 1 72 ? -13.608 18.349 -1.399 1.00 0.00 72 LYS A CA 15
ATOM 26505 C C . LYS A 1 72 ? -14.132 17.181 -2.237 1.00 0.00 72 LYS A C 15
ATOM 26506 O O . LYS A 1 72 ? -15.022 16.451 -1.803 1.00 0.00 72 LYS A O 15
ATOM 26525 N N . THR A 1 73 ? -13.556 17.041 -3.422 1.00 0.00 73 THR A N 15
ATOM 26526 C CA . THR A 1 73 ? -13.954 15.974 -4.325 1.00 0.00 73 THR A CA 15
ATOM 26527 C C . THR A 1 73 ? -14.158 14.669 -3.552 1.00 0.00 73 THR A C 15
ATOM 26528 O O . THR A 1 73 ? -14.949 13.819 -3.959 1.00 0.00 73 THR A O 15
ATOM 26539 N N . VAL A 1 74 ? -13.432 14.552 -2.450 1.00 0.00 74 VAL A N 15
ATOM 26540 C CA . VAL A 1 74 ? -13.523 13.365 -1.616 1.00 0.00 74 VAL A CA 15
ATOM 26541 C C . VAL A 1 74 ? -14.481 13.636 -0.455 1.00 0.00 74 VAL A C 15
ATOM 26542 O O . VAL A 1 74 ? -14.745 14.790 -0.119 1.00 0.00 74 VAL A O 15
ATOM 26555 N N . ASP A 1 75 ? -14.977 12.553 0.127 1.00 0.00 75 ASP A N 15
ATOM 26556 C CA . ASP A 1 75 ? -15.900 12.660 1.243 1.00 0.00 75 ASP A CA 15
ATOM 26557 C C . ASP A 1 75 ? -15.239 12.092 2.501 1.00 0.00 75 ASP A C 15
ATOM 26558 O O . ASP A 1 75 ? -14.392 11.205 2.415 1.00 0.00 75 ASP A O 15
ATOM 26567 N N . GLU A 1 76 ? -15.653 12.627 3.641 1.00 0.00 76 GLU A N 15
ATOM 26568 C CA . GLU A 1 76 ? -15.112 12.185 4.915 1.00 0.00 76 GLU A CA 15
ATOM 26569 C C . GLU A 1 76 ? -15.029 10.658 4.955 1.00 0.00 76 GLU A C 15
ATOM 26570 O O . GLU A 1 76 ? -14.087 10.098 5.514 1.00 0.00 76 GLU A O 15
ATOM 26582 N N . LYS A 1 77 ? -16.028 10.027 4.355 1.00 0.00 77 LYS A N 15
ATOM 26583 C CA . LYS A 1 77 ? -16.079 8.575 4.315 1.00 0.00 77 LYS A CA 15
ATOM 26584 C C . LYS A 1 77 ? -14.792 8.040 3.686 1.00 0.00 77 LYS A C 15
ATOM 26585 O O . LYS A 1 77 ? -14.147 7.153 4.242 1.00 0.00 77 LYS A O 15
ATOM 26604 N N . ALA A 1 78 ? -14.456 8.602 2.534 1.00 0.00 78 ALA A N 15
ATOM 26605 C CA . ALA A 1 78 ? -13.256 8.193 1.823 1.00 0.00 78 ALA A CA 15
ATOM 26606 C C . ALA A 1 78 ? -12.066 8.216 2.784 1.00 0.00 78 ALA A C 15
ATOM 26607 O O . ALA A 1 78 ? -11.481 7.174 3.077 1.00 0.00 78 ALA A O 15
ATOM 26614 N N . PHE A 1 79 ? -11.744 9.414 3.248 1.00 0.00 79 PHE A N 15
ATOM 26615 C CA . PHE A 1 79 ? -10.634 9.586 4.170 1.00 0.00 79 PHE A CA 15
ATOM 26616 C C . PHE A 1 79 ? -10.465 8.353 5.060 1.00 0.00 79 PHE A C 15
ATOM 26617 O O . PHE A 1 79 ? -11.416 7.911 5.702 1.00 0.00 79 PHE A O 15
ATOM 26634 N N . PHE A 1 80 ? -9.246 7.832 5.070 1.00 0.00 80 PHE A N 15
ATOM 26635 C CA . PHE A 1 80 ? -8.940 6.659 5.870 1.00 0.00 80 PHE A CA 15
ATOM 26636 C C . PHE A 1 80 ? -7.488 6.686 6.350 1.00 0.00 80 PHE A C 15
ATOM 26637 O O . PHE A 1 80 ? -6.572 6.898 5.556 1.00 0.00 80 PHE A O 15
ATOM 26654 N N . ASP A 1 81 ? -7.321 6.468 7.646 1.00 0.00 81 ASP A N 15
ATOM 26655 C CA . ASP A 1 81 ? -5.995 6.465 8.240 1.00 0.00 81 ASP A CA 15
ATOM 26656 C C . ASP A 1 81 ? -5.420 5.048 8.186 1.00 0.00 81 ASP A C 15
ATOM 26657 O O . ASP A 1 81 ? -6.149 4.071 8.356 1.00 0.00 81 ASP A O 15
ATOM 26666 N N . VAL A 1 82 ? -4.119 4.981 7.947 1.00 0.00 82 VAL A N 15
ATOM 26667 C CA . VAL A 1 82 ? -3.437 3.700 7.868 1.00 0.00 82 VAL A CA 15
ATOM 26668 C C . VAL A 1 82 ? -2.538 3.529 9.094 1.00 0.00 82 VAL A C 15
ATOM 26669 O O . VAL A 1 82 ? -1.579 4.278 9.274 1.00 0.00 82 VAL A O 15
ATOM 26682 N N . LYS A 1 83 ? -2.879 2.538 9.905 1.00 0.00 83 LYS A N 15
ATOM 26683 C CA . LYS A 1 83 ? -2.114 2.259 11.108 1.00 0.00 83 LYS A CA 15
ATOM 26684 C C . LYS A 1 83 ? -0.971 1.301 10.770 1.00 0.00 83 LYS A C 15
ATOM 26685 O O . LYS A 1 83 ? -1.207 0.178 10.328 1.00 0.00 83 LYS A O 15
ATOM 26704 N N . THR A 1 84 ? 0.245 1.780 10.990 1.00 0.00 84 THR A N 15
ATOM 26705 C CA . THR A 1 84 ? 1.426 0.979 10.714 1.00 0.00 84 THR A CA 15
ATOM 26706 C C . THR A 1 84 ? 2.274 0.827 11.979 1.00 0.00 84 THR A C 15
ATOM 26707 O O . THR A 1 84 ? 1.882 1.281 13.052 1.00 0.00 84 THR A O 15
ATOM 26718 N N . THR A 1 85 ? 3.421 0.185 11.809 1.00 0.00 85 THR A N 15
ATOM 26719 C CA . THR A 1 85 ? 4.327 -0.034 12.924 1.00 0.00 85 THR A CA 15
ATOM 26720 C C . THR A 1 85 ? 5.095 1.250 13.247 1.00 0.00 85 THR A C 15
ATOM 26721 O O . THR A 1 85 ? 5.382 1.529 14.409 1.00 0.00 85 THR A O 15
ATOM 26732 N N . ARG A 1 86 ? 5.404 1.997 12.197 1.00 0.00 86 ARG A N 15
ATOM 26733 C CA . ARG A 1 86 ? 6.132 3.244 12.354 1.00 0.00 86 ARG A CA 15
ATOM 26734 C C . ARG A 1 86 ? 5.240 4.300 13.011 1.00 0.00 86 ARG A C 15
ATOM 26735 O O . ARG A 1 86 ? 5.380 4.582 14.201 1.00 0.00 86 ARG A O 15
ATOM 26756 N N . ARG A 1 87 ? 4.344 4.855 12.209 1.00 0.00 87 ARG A N 15
ATOM 26757 C CA . ARG A 1 87 ? 3.430 5.873 12.697 1.00 0.00 87 ARG A CA 15
ATOM 26758 C C . ARG A 1 87 ? 2.121 5.835 11.906 1.00 0.00 87 ARG A C 15
ATOM 26759 O O . ARG A 1 87 ? 2.017 5.128 10.905 1.00 0.00 87 ARG A O 15
ATOM 26780 N N . VAL A 1 88 ? 1.156 6.606 12.384 1.00 0.00 88 VAL A N 15
ATOM 26781 C CA . VAL A 1 88 ? -0.142 6.670 11.734 1.00 0.00 88 VAL A CA 15
ATOM 26782 C C . VAL A 1 88 ? -0.070 7.642 10.555 1.00 0.00 88 VAL A C 15
ATOM 26783 O O . VAL A 1 88 ? 0.564 8.692 10.649 1.00 0.00 88 VAL A O 15
ATOM 26796 N N . TYR A 1 89 ? -0.727 7.257 9.471 1.00 0.00 89 TYR A N 15
ATOM 26797 C CA . TYR A 1 89 ? -0.745 8.081 8.274 1.00 0.00 89 TYR A CA 15
ATOM 26798 C C . TYR A 1 89 ? -2.157 8.593 7.982 1.00 0.00 89 TYR A C 15
ATOM 26799 O O . TYR A 1 89 ? -3.131 8.092 8.543 1.00 0.00 89 TYR A O 15
ATOM 26817 N N . ASN A 1 90 ? -2.224 9.583 7.105 1.00 0.00 90 ASN A N 15
ATOM 26818 C CA . ASN A 1 90 ? -3.500 10.168 6.732 1.00 0.00 90 ASN A CA 15
ATOM 26819 C C . ASN A 1 90 ? -3.636 10.154 5.208 1.00 0.00 90 ASN A C 15
ATOM 26820 O O . ASN A 1 90 ? -3.135 11.048 4.528 1.00 0.00 90 ASN A O 15
ATOM 26831 N N . PHE A 1 91 ? -4.317 9.129 4.716 1.00 0.00 91 PHE A N 15
ATOM 26832 C CA . PHE A 1 91 ? -4.526 8.987 3.285 1.00 0.00 91 PHE A CA 15
ATOM 26833 C C . PHE A 1 91 ? -6.010 9.105 2.933 1.00 0.00 91 PHE A C 15
ATOM 26834 O O . PHE A 1 91 ? -6.873 8.843 3.770 1.00 0.00 91 PHE A O 15
ATOM 26851 N N . CYS A 1 92 ? -6.262 9.499 1.694 1.00 0.00 92 CYS A N 15
ATOM 26852 C CA . CYS A 1 92 ? -7.627 9.655 1.221 1.00 0.00 92 CYS A CA 15
ATOM 26853 C C . CYS A 1 92 ? -7.609 9.649 -0.309 1.00 0.00 92 CYS A C 15
ATOM 26854 O O . CYS A 1 92 ? -6.639 10.090 -0.924 1.00 0.00 92 CYS A O 15
ATOM 26862 N N . ALA A 1 93 ? -8.693 9.146 -0.881 1.00 0.00 93 ALA A N 15
ATOM 26863 C CA . ALA A 1 93 ? -8.814 9.077 -2.327 1.00 0.00 93 ALA A CA 15
ATOM 26864 C C . ALA A 1 93 ? -9.531 10.330 -2.834 1.00 0.00 93 ALA A C 15
ATOM 26865 O O . ALA A 1 93 ? -9.659 11.314 -2.107 1.00 0.00 93 ALA A O 15
ATOM 26872 N N . GLN A 1 94 ? -9.980 10.253 -4.078 1.00 0.00 94 GLN A N 15
ATOM 26873 C CA . GLN A 1 94 ? -10.681 11.368 -4.691 1.00 0.00 94 GLN A CA 15
ATOM 26874 C C . GLN A 1 94 ? -12.147 11.004 -4.937 1.00 0.00 94 GLN A C 15
ATOM 26875 O O . GLN A 1 94 ? -12.767 11.508 -5.872 1.00 0.00 94 GLN A O 15
ATOM 26889 N N . ASP A 1 95 ? -12.657 10.131 -4.081 1.00 0.00 95 ASP A N 15
ATOM 26890 C CA . ASP A 1 95 ? -14.038 9.693 -4.193 1.00 0.00 95 ASP A CA 15
ATOM 26891 C C . ASP A 1 95 ? -14.361 8.738 -3.043 1.00 0.00 95 ASP A C 15
ATOM 26892 O O . ASP A 1 95 ? -13.458 8.170 -2.431 1.00 0.00 95 ASP A O 15
ATOM 26901 N N . VAL A 1 96 ? -15.652 8.589 -2.784 1.00 0.00 96 VAL A N 15
ATOM 26902 C CA . VAL A 1 96 ? -16.105 7.712 -1.718 1.00 0.00 96 VAL A CA 15
ATOM 26903 C C . VAL A 1 96 ? -15.970 6.256 -2.169 1.00 0.00 96 VAL A C 15
ATOM 26904 O O . VAL A 1 96 ? -15.495 5.409 -1.413 1.00 0.00 96 VAL A O 15
ATOM 26917 N N . PRO A 1 97 ? -16.406 6.003 -3.432 1.00 0.00 97 PRO A N 15
ATOM 26918 C CA . PRO A 1 97 ? -16.339 4.664 -3.993 1.00 0.00 97 PRO A CA 15
ATOM 26919 C C . PRO A 1 97 ? -14.903 4.304 -4.380 1.00 0.00 97 PRO A C 15
ATOM 26920 O O . PRO A 1 97 ? -14.586 3.132 -4.582 1.00 0.00 97 PRO A O 15
ATOM 26931 N N . SER A 1 98 ? -14.073 5.332 -4.472 1.00 0.00 98 SER A N 15
ATOM 26932 C CA . SER A 1 98 ? -12.678 5.139 -4.831 1.00 0.00 98 SER A CA 15
ATOM 26933 C C . SER A 1 98 ? -11.852 4.838 -3.579 1.00 0.00 98 SER A C 15
ATOM 26934 O O . SER A 1 98 ? -10.893 4.070 -3.634 1.00 0.00 98 SER A O 15
ATOM 26942 N N . ALA A 1 99 ? -12.255 5.459 -2.480 1.00 0.00 99 ALA A N 15
ATOM 26943 C CA . ALA A 1 99 ? -11.564 5.267 -1.217 1.00 0.00 99 ALA A CA 15
ATOM 26944 C C . ALA A 1 99 ? -11.864 3.865 -0.683 1.00 0.00 99 ALA A C 15
ATOM 26945 O O . ALA A 1 99 ? -10.949 3.119 -0.339 1.00 0.00 99 ALA A O 15
ATOM 26952 N N . GLN A 1 100 ? -13.150 3.549 -0.632 1.00 0.00 100 GLN A N 15
ATOM 26953 C CA . GLN A 1 100 ? -13.583 2.250 -0.146 1.00 0.00 100 GLN A CA 15
ATOM 26954 C C . GLN A 1 100 ? -12.748 1.139 -0.786 1.00 0.00 100 GLN A C 15
ATOM 26955 O O . GLN A 1 100 ? -12.407 0.157 -0.129 1.00 0.00 100 GLN A O 15
ATOM 26969 N N . GLN A 1 101 ? -12.442 1.332 -2.061 1.00 0.00 101 GLN A N 15
ATOM 26970 C CA . GLN A 1 101 ? -11.653 0.359 -2.797 1.00 0.00 101 GLN A CA 15
ATOM 26971 C C . GLN A 1 101 ? -10.235 0.285 -2.227 1.00 0.00 101 GLN A C 15
ATOM 26972 O O . GLN A 1 101 ? -9.647 -0.793 -2.156 1.00 0.00 101 GLN A O 15
ATOM 26986 N N . TRP A 1 102 ? -9.728 1.444 -1.835 1.00 0.00 102 TRP A N 15
ATOM 26987 C CA . TRP A 1 102 ? -8.390 1.524 -1.274 1.00 0.00 102 TRP A CA 15
ATOM 26988 C C . TRP A 1 102 ? -8.370 0.706 0.019 1.00 0.00 102 TRP A C 15
ATOM 26989 O O . TRP A 1 102 ? -7.549 -0.196 0.174 1.00 0.00 102 TRP A O 15
ATOM 27010 N N . VAL A 1 103 ? -9.285 1.050 0.914 1.00 0.00 103 VAL A N 15
ATOM 27011 C CA . VAL A 1 103 ? -9.382 0.359 2.188 1.00 0.00 103 VAL A CA 15
ATOM 27012 C C . VAL A 1 103 ? -9.476 -1.147 1.940 1.00 0.00 103 VAL A C 15
ATOM 27013 O O . VAL A 1 103 ? -8.571 -1.898 2.302 1.00 0.00 103 VAL A O 15
ATOM 27026 N N . ASP A 1 104 ? -10.580 -1.546 1.325 1.00 0.00 104 ASP A N 15
ATOM 27027 C CA . ASP A 1 104 ? -10.805 -2.950 1.025 1.00 0.00 104 ASP A CA 15
ATOM 27028 C C . ASP A 1 104 ? -9.494 -3.581 0.553 1.00 0.00 104 ASP A C 15
ATOM 27029 O O . ASP A 1 104 ? -9.119 -4.660 1.011 1.00 0.00 104 ASP A O 15
ATOM 27038 N N . ARG A 1 105 ? -8.832 -2.883 -0.358 1.00 0.00 105 ARG A N 15
ATOM 27039 C CA . ARG A 1 105 ? -7.570 -3.362 -0.898 1.00 0.00 105 ARG A CA 15
ATOM 27040 C C . ARG A 1 105 ? -6.547 -3.543 0.225 1.00 0.00 105 ARG A C 15
ATOM 27041 O O . ARG A 1 105 ? -6.117 -4.661 0.504 1.00 0.00 105 ARG A O 15
ATOM 27062 N N . ILE A 1 106 ? -6.187 -2.425 0.840 1.00 0.00 106 ILE A N 15
ATOM 27063 C CA . ILE A 1 106 ? -5.222 -2.446 1.926 1.00 0.00 106 ILE A CA 15
ATOM 27064 C C . ILE A 1 106 ? -5.650 -3.488 2.962 1.00 0.00 106 ILE A C 15
ATOM 27065 O O . ILE A 1 106 ? -4.882 -4.389 3.296 1.00 0.00 106 ILE A O 15
ATOM 27081 N N . GLN A 1 107 ? -6.875 -3.329 3.443 1.00 0.00 107 GLN A N 15
ATOM 27082 C CA . GLN A 1 107 ? -7.414 -4.244 4.434 1.00 0.00 107 GLN A CA 15
ATOM 27083 C C . GLN A 1 107 ? -7.343 -5.684 3.922 1.00 0.00 107 GLN A C 15
ATOM 27084 O O . GLN A 1 107 ? -7.237 -6.623 4.709 1.00 0.00 107 GLN A O 15
ATOM 27098 N N . SER A 1 108 ? -7.404 -5.813 2.604 1.00 0.00 108 SER A N 15
ATOM 27099 C CA . SER A 1 108 ? -7.348 -7.123 1.977 1.00 0.00 108 SER A CA 15
ATOM 27100 C C . SER A 1 108 ? -5.898 -7.606 1.903 1.00 0.00 108 SER A C 15
ATOM 27101 O O . SER A 1 108 ? -5.638 -8.739 1.502 1.00 0.00 108 SER A O 15
ATOM 27109 N N . CYS A 1 109 ? -4.993 -6.722 2.296 1.00 0.00 109 CYS A N 15
ATOM 27110 C CA . CYS A 1 109 ? -3.576 -7.044 2.280 1.00 0.00 109 CYS A CA 15
ATOM 27111 C C . CYS A 1 109 ? -2.935 -6.458 3.539 1.00 0.00 109 CYS A C 15
ATOM 27112 O O . CYS A 1 109 ? -2.081 -5.577 3.452 1.00 0.00 109 CYS A O 15
ATOM 27120 N N . LEU A 1 110 ? -3.372 -6.970 4.680 1.00 0.00 110 LEU A N 15
ATOM 27121 C CA . LEU A 1 110 ? -2.851 -6.509 5.956 1.00 0.00 110 LEU A CA 15
ATOM 27122 C C . LEU A 1 110 ? -1.726 -7.440 6.410 1.00 0.00 110 LEU A C 15
ATOM 27123 O O . LEU A 1 110 ? -0.637 -7.429 5.839 1.00 0.00 110 LEU A O 15
ATOM 27139 N N . SER A 1 111 ? -2.028 -8.226 7.434 1.00 0.00 111 SER A N 15
ATOM 27140 C CA . SER A 1 111 ? -1.056 -9.162 7.971 1.00 0.00 111 SER A CA 15
ATOM 27141 C C . SER A 1 111 ? -1.597 -10.590 7.878 1.00 0.00 111 SER A C 15
ATOM 27142 O O . SER A 1 111 ? -2.745 -10.847 8.237 1.00 0.00 111 SER A O 15
ATOM 27150 N N . SER A 1 112 ? -0.745 -11.481 7.394 1.00 0.00 112 SER A N 15
ATOM 27151 C CA . SER A 1 112 ? -1.124 -12.877 7.248 1.00 0.00 112 SER A CA 15
ATOM 27152 C C . SER A 1 112 ? -1.254 -13.529 8.626 1.00 0.00 112 SER A C 15
ATOM 27153 O O . SER A 1 112 ? -2.297 -14.095 8.952 1.00 0.00 112 SER A O 15
ATOM 27161 N N . GLY A 1 113 ? -0.182 -13.429 9.397 1.00 0.00 113 GLY A N 15
ATOM 27162 C CA . GLY A 1 113 ? -0.164 -14.003 10.732 1.00 0.00 113 GLY A CA 15
ATOM 27163 C C . GLY A 1 113 ? 0.476 -13.040 11.734 1.00 0.00 113 GLY A C 15
ATOM 27164 O O . GLY A 1 113 ? 1.249 -12.163 11.351 1.00 0.00 113 GLY A O 15
ATOM 27168 N N . PRO A 1 114 ? 0.120 -13.240 13.031 1.00 0.00 114 PRO A N 15
ATOM 27169 C CA . PRO A 1 114 ? 0.650 -12.399 14.091 1.00 0.00 114 PRO A CA 15
ATOM 27170 C C . PRO A 1 114 ? 2.105 -12.758 14.399 1.00 0.00 114 PRO A C 15
ATOM 27171 O O . PRO A 1 114 ? 2.374 -13.574 15.280 1.00 0.00 114 PRO A O 15
ATOM 27182 N N . SER A 1 115 ? 3.006 -12.131 13.656 1.00 0.00 115 SER A N 15
ATOM 27183 C CA . SER A 1 115 ? 4.426 -12.374 13.839 1.00 0.00 115 SER A CA 15
ATOM 27184 C C . SER A 1 115 ? 5.090 -11.148 14.469 1.00 0.00 115 SER A C 15
ATOM 27185 O O . SER A 1 115 ? 4.775 -10.014 14.111 1.00 0.00 115 SER A O 15
ATOM 27193 N N . SER A 1 116 ? 5.998 -11.416 15.396 1.00 0.00 116 SER A N 15
ATOM 27194 C CA . SER A 1 116 ? 6.709 -10.349 16.079 1.00 0.00 116 SER A CA 15
ATOM 27195 C C . SER A 1 116 ? 5.716 -9.441 16.807 1.00 0.00 116 SER A C 15
ATOM 27196 O O . SER A 1 116 ? 4.514 -9.497 16.550 1.00 0.00 116 SER A O 15
ATOM 27204 N N . GLY A 1 117 ? 6.255 -8.626 17.702 1.00 0.00 117 GLY A N 15
ATOM 27205 C CA . GLY A 1 117 ? 5.431 -7.707 18.469 1.00 0.00 117 GLY A CA 15
ATOM 27206 C C . GLY A 1 117 ? 6.269 -6.952 19.503 1.00 0.00 117 GLY A C 15
ATOM 27207 O O . GLY A 1 117 ? 6.178 -7.225 20.699 1.00 0.00 117 GLY A O 15
ATOM 27211 N N . GLY A 1 1 ? -3.937 -18.606 -16.692 1.00 0.00 1 GLY A N 16
ATOM 27212 C CA . GLY A 1 1 ? -2.992 -19.148 -15.731 1.00 0.00 1 GLY A CA 16
ATOM 27213 C C . GLY A 1 1 ? -2.924 -18.275 -14.476 1.00 0.00 1 GLY A C 16
ATOM 27214 O O . GLY A 1 1 ? -3.842 -18.287 -13.657 1.00 0.00 1 GLY A O 16
ATOM 27218 N N . SER A 1 2 ? -1.828 -17.539 -14.364 1.00 0.00 2 SER A N 16
ATOM 27219 C CA . SER A 1 2 ? -1.629 -16.663 -13.223 1.00 0.00 2 SER A CA 16
ATOM 27220 C C . SER A 1 2 ? -0.898 -15.392 -13.661 1.00 0.00 2 SER A C 16
ATOM 27221 O O . SER A 1 2 ? -0.304 -15.353 -14.737 1.00 0.00 2 SER A O 16
ATOM 27229 N N . SER A 1 3 ? -0.966 -14.383 -12.804 1.00 0.00 3 SER A N 16
ATOM 27230 C CA . SER A 1 3 ? -0.319 -13.114 -13.089 1.00 0.00 3 SER A CA 16
ATOM 27231 C C . SER A 1 3 ? -0.852 -12.538 -14.403 1.00 0.00 3 SER A C 16
ATOM 27232 O O . SER A 1 3 ? -1.431 -13.261 -15.212 1.00 0.00 3 SER A O 16
ATOM 27240 N N . GLY A 1 4 ? -0.637 -11.242 -14.573 1.00 0.00 4 GLY A N 16
ATOM 27241 C CA . GLY A 1 4 ? -1.089 -10.560 -15.774 1.00 0.00 4 GLY A CA 16
ATOM 27242 C C . GLY A 1 4 ? -0.411 -9.196 -15.918 1.00 0.00 4 GLY A C 16
ATOM 27243 O O . GLY A 1 4 ? 0.374 -8.983 -16.841 1.00 0.00 4 GLY A O 16
ATOM 27247 N N . SER A 1 5 ? -0.740 -8.307 -14.992 1.00 0.00 5 SER A N 16
ATOM 27248 C CA . SER A 1 5 ? -0.173 -6.969 -15.005 1.00 0.00 5 SER A CA 16
ATOM 27249 C C . SER A 1 5 ? 1.310 -7.026 -14.633 1.00 0.00 5 SER A C 16
ATOM 27250 O O . SER A 1 5 ? 1.784 -8.032 -14.109 1.00 0.00 5 SER A O 16
ATOM 27258 N N . SER A 1 6 ? 2.001 -5.932 -14.919 1.00 0.00 6 SER A N 16
ATOM 27259 C CA . SER A 1 6 ? 3.420 -5.845 -14.621 1.00 0.00 6 SER A CA 16
ATOM 27260 C C . SER A 1 6 ? 3.860 -4.379 -14.594 1.00 0.00 6 SER A C 16
ATOM 27261 O O . SER A 1 6 ? 3.527 -3.611 -15.495 1.00 0.00 6 SER A O 16
ATOM 27269 N N . GLY A 1 7 ? 4.602 -4.036 -13.551 1.00 0.00 7 GLY A N 16
ATOM 27270 C CA . GLY A 1 7 ? 5.091 -2.677 -13.396 1.00 0.00 7 GLY A CA 16
ATOM 27271 C C . GLY A 1 7 ? 4.283 -1.921 -12.339 1.00 0.00 7 GLY A C 16
ATOM 27272 O O . GLY A 1 7 ? 4.760 -0.939 -11.772 1.00 0.00 7 GLY A O 16
ATOM 27276 N N . ARG A 1 8 ? 3.073 -2.408 -12.106 1.00 0.00 8 ARG A N 16
ATOM 27277 C CA . ARG A 1 8 ? 2.194 -1.791 -11.127 1.00 0.00 8 ARG A CA 16
ATOM 27278 C C . ARG A 1 8 ? 0.894 -2.589 -11.003 1.00 0.00 8 ARG A C 16
ATOM 27279 O O . ARG A 1 8 ? 0.354 -3.062 -12.002 1.00 0.00 8 ARG A O 16
ATOM 27300 N N . SER A 1 9 ? 0.429 -2.713 -9.769 1.00 0.00 9 SER A N 16
ATOM 27301 C CA . SER A 1 9 ? -0.797 -3.446 -9.501 1.00 0.00 9 SER A CA 16
ATOM 27302 C C . SER A 1 9 ? -2.001 -2.508 -9.609 1.00 0.00 9 SER A C 16
ATOM 27303 O O . SER A 1 9 ? -2.759 -2.574 -10.575 1.00 0.00 9 SER A O 16
ATOM 27311 N N . TYR A 1 10 ? -2.139 -1.656 -8.604 1.00 0.00 10 TYR A N 16
ATOM 27312 C CA . TYR A 1 10 ? -3.238 -0.706 -8.573 1.00 0.00 10 TYR A CA 16
ATOM 27313 C C . TYR A 1 10 ? -2.722 0.724 -8.398 1.00 0.00 10 TYR A C 16
ATOM 27314 O O . TYR A 1 10 ? -1.693 0.943 -7.760 1.00 0.00 10 TYR A O 16
ATOM 27332 N N . GLU A 1 11 ? -3.460 1.661 -8.976 1.00 0.00 11 GLU A N 16
ATOM 27333 C CA . GLU A 1 11 ? -3.089 3.063 -8.891 1.00 0.00 11 GLU A CA 16
ATOM 27334 C C . GLU A 1 11 ? -4.328 3.925 -8.639 1.00 0.00 11 GLU A C 16
ATOM 27335 O O . GLU A 1 11 ? -5.455 3.465 -8.816 1.00 0.00 11 GLU A O 16
ATOM 27347 N N . GLY A 1 12 ? -4.078 5.160 -8.231 1.00 0.00 12 GLY A N 16
ATOM 27348 C CA . GLY A 1 12 ? -5.159 6.090 -7.953 1.00 0.00 12 GLY A CA 16
ATOM 27349 C C . GLY A 1 12 ? -4.682 7.232 -7.053 1.00 0.00 12 GLY A C 16
ATOM 27350 O O . GLY A 1 12 ? -4.152 6.993 -5.969 1.00 0.00 12 GLY A O 16
ATOM 27354 N N . ILE A 1 13 ? -4.887 8.449 -7.536 1.00 0.00 13 ILE A N 16
ATOM 27355 C CA . ILE A 1 13 ? -4.485 9.628 -6.789 1.00 0.00 13 ILE A CA 16
ATOM 27356 C C . ILE A 1 13 ? -4.791 9.416 -5.305 1.00 0.00 13 ILE A C 16
ATOM 27357 O O . ILE A 1 13 ? -5.845 8.886 -4.955 1.00 0.00 13 ILE A O 16
ATOM 27373 N N . LEU A 1 14 ? -3.852 9.841 -4.473 1.00 0.00 14 LEU A N 16
ATOM 27374 C CA . LEU A 1 14 ? -4.009 9.704 -3.035 1.00 0.00 14 LEU A CA 16
ATOM 27375 C C . LEU A 1 14 ? -3.343 10.892 -2.338 1.00 0.00 14 LEU A C 16
ATOM 27376 O O . LEU A 1 14 ? -2.137 11.096 -2.466 1.00 0.00 14 LEU A O 16
ATOM 27392 N N . TYR A 1 15 ? -4.158 11.647 -1.616 1.00 0.00 15 TYR A N 16
ATOM 27393 C CA . TYR A 1 15 ? -3.664 12.809 -0.899 1.00 0.00 15 TYR A CA 16
ATOM 27394 C C . TYR A 1 15 ? -3.102 12.413 0.468 1.00 0.00 15 TYR A C 16
ATOM 27395 O O . TYR A 1 15 ? -3.321 11.295 0.933 1.00 0.00 15 TYR A O 16
ATOM 27413 N N . LYS A 1 16 ? -2.387 13.350 1.073 1.00 0.00 16 LYS A N 16
ATOM 27414 C CA . LYS A 1 16 ? -1.791 13.112 2.376 1.00 0.00 16 LYS A CA 16
ATOM 27415 C C . LYS A 1 16 ? -1.823 14.407 3.190 1.00 0.00 16 LYS A C 16
ATOM 27416 O O . LYS A 1 16 ? -1.866 15.499 2.625 1.00 0.00 16 LYS A O 16
ATOM 27435 N N . LYS A 1 17 ? -1.800 14.243 4.505 1.00 0.00 17 LYS A N 16
ATOM 27436 C CA . LYS A 1 17 ? -1.826 15.386 5.402 1.00 0.00 17 LYS A CA 16
ATOM 27437 C C . LYS A 1 17 ? -0.409 15.943 5.553 1.00 0.00 17 LYS A C 16
ATOM 27438 O O . LYS A 1 17 ? 0.563 15.189 5.536 1.00 0.00 17 LYS A O 16
ATOM 27457 N N . GLY A 1 18 ? -0.336 17.258 5.696 1.00 0.00 18 GLY A N 16
ATOM 27458 C CA . GLY A 1 18 ? 0.946 17.924 5.849 1.00 0.00 18 GLY A CA 16
ATOM 27459 C C . GLY A 1 18 ? 0.882 18.991 6.944 1.00 0.00 18 GLY A C 16
ATOM 27460 O O . GLY A 1 18 ? -0.117 19.098 7.654 1.00 0.00 18 GLY A O 16
ATOM 27464 N N . ALA A 1 19 ? 1.961 19.754 7.046 1.00 0.00 19 ALA A N 16
ATOM 27465 C CA . ALA A 1 19 ? 2.040 20.808 8.043 1.00 0.00 19 ALA A CA 16
ATOM 27466 C C . ALA A 1 19 ? 1.257 22.028 7.551 1.00 0.00 19 ALA A C 16
ATOM 27467 O O . ALA A 1 19 ? 0.434 21.918 6.644 1.00 0.00 19 ALA A O 16
ATOM 27474 N N . PHE A 1 20 ? 1.541 23.163 8.173 1.00 0.00 20 PHE A N 16
ATOM 27475 C CA . PHE A 1 20 ? 0.874 24.402 7.811 1.00 0.00 20 PHE A CA 16
ATOM 27476 C C . PHE A 1 20 ? 1.497 25.012 6.553 1.00 0.00 20 PHE A C 16
ATOM 27477 O O . PHE A 1 20 ? 1.855 26.188 6.541 1.00 0.00 20 PHE A O 16
ATOM 27494 N N . MET A 1 21 ? 1.606 24.184 5.524 1.00 0.00 21 MET A N 16
ATOM 27495 C CA . MET A 1 21 ? 2.179 24.627 4.265 1.00 0.00 21 MET A CA 16
ATOM 27496 C C . MET A 1 21 ? 1.396 24.062 3.078 1.00 0.00 21 MET A C 16
ATOM 27497 O O . MET A 1 21 ? 1.717 22.987 2.573 1.00 0.00 21 MET A O 16
ATOM 27511 N N . LYS A 1 22 ? 0.384 24.811 2.666 1.00 0.00 22 LYS A N 16
ATOM 27512 C CA . LYS A 1 22 ? -0.447 24.399 1.548 1.00 0.00 22 LYS A CA 16
ATOM 27513 C C . LYS A 1 22 ? -1.375 23.268 1.998 1.00 0.00 22 LYS A C 16
ATOM 27514 O O . LYS A 1 22 ? -1.157 22.661 3.045 1.00 0.00 22 LYS A O 16
ATOM 27533 N N . PRO A 1 23 ? -2.417 23.013 1.162 1.00 0.00 23 PRO A N 16
ATOM 27534 C CA . PRO A 1 23 ? -3.378 21.966 1.463 1.00 0.00 23 PRO A CA 16
ATOM 27535 C C . PRO A 1 23 ? -2.783 20.582 1.199 1.00 0.00 23 PRO A C 16
ATOM 27536 O O . PRO A 1 23 ? -1.661 20.468 0.707 1.00 0.00 23 PRO A O 16
ATOM 27547 N N . TRP A 1 24 ? -3.560 19.563 1.538 1.00 0.00 24 TRP A N 16
ATOM 27548 C CA . TRP A 1 24 ? -3.123 18.191 1.344 1.00 0.00 24 TRP A CA 16
ATOM 27549 C C . TRP A 1 24 ? -2.669 18.041 -0.109 1.00 0.00 24 TRP A C 16
ATOM 27550 O O . TRP A 1 24 ? -3.463 18.215 -1.033 1.00 0.00 24 TRP A O 16
ATOM 27571 N N . LYS A 1 25 ? -1.393 17.719 -0.267 1.00 0.00 25 LYS A N 16
ATOM 27572 C CA . LYS A 1 25 ? -0.824 17.543 -1.593 1.00 0.00 25 LYS A CA 16
ATOM 27573 C C . LYS A 1 25 ? -1.270 16.194 -2.160 1.00 0.00 25 LYS A C 16
ATOM 27574 O O . LYS A 1 25 ? -1.265 15.187 -1.453 1.00 0.00 25 LYS A O 16
ATOM 27593 N N . ALA A 1 26 ? -1.646 16.217 -3.430 1.00 0.00 26 ALA A N 16
ATOM 27594 C CA . ALA A 1 26 ? -2.094 15.008 -4.100 1.00 0.00 26 ALA A CA 16
ATOM 27595 C C . ALA A 1 26 ? -0.895 14.320 -4.757 1.00 0.00 26 ALA A C 16
ATOM 27596 O O . ALA A 1 26 ? -0.223 14.910 -5.601 1.00 0.00 26 ALA A O 16
ATOM 27603 N N . ARG A 1 27 ? -0.665 13.082 -4.345 1.00 0.00 27 ARG A N 16
ATOM 27604 C CA . ARG A 1 27 ? 0.440 12.308 -4.883 1.00 0.00 27 ARG A CA 16
ATOM 27605 C C . ARG A 1 27 ? -0.076 11.014 -5.516 1.00 0.00 27 ARG A C 16
ATOM 27606 O O . ARG A 1 27 ? -1.170 10.553 -5.191 1.00 0.00 27 ARG A O 16
ATOM 27627 N N . TRP A 1 28 ? 0.734 10.465 -6.409 1.00 0.00 28 TRP A N 16
ATOM 27628 C CA . TRP A 1 28 ? 0.372 9.234 -7.091 1.00 0.00 28 TRP A CA 16
ATOM 27629 C C . TRP A 1 28 ? 0.862 8.061 -6.240 1.00 0.00 28 TRP A C 16
ATOM 27630 O O . TRP A 1 28 ? 2.048 7.967 -5.930 1.00 0.00 28 TRP A O 16
ATOM 27651 N N . PHE A 1 29 ? -0.077 7.196 -5.886 1.00 0.00 29 PHE A N 16
ATOM 27652 C CA . PHE A 1 29 ? 0.243 6.033 -5.076 1.00 0.00 29 PHE A CA 16
ATOM 27653 C C . PHE A 1 29 ? 0.094 4.743 -5.886 1.00 0.00 29 PHE A C 16
ATOM 27654 O O . PHE A 1 29 ? -0.506 4.746 -6.960 1.00 0.00 29 PHE A O 16
ATOM 27671 N N . VAL A 1 30 ? 0.649 3.671 -5.340 1.00 0.00 30 VAL A N 16
ATOM 27672 C CA . VAL A 1 30 ? 0.585 2.378 -5.998 1.00 0.00 30 VAL A CA 16
ATOM 27673 C C . VAL A 1 30 ? 0.346 1.289 -4.950 1.00 0.00 30 VAL A C 16
ATOM 27674 O O . VAL A 1 30 ? 1.138 1.130 -4.023 1.00 0.00 30 VAL A O 16
ATOM 27687 N N . LEU A 1 31 ? -0.750 0.566 -5.133 1.00 0.00 31 LEU A N 16
ATOM 27688 C CA . LEU A 1 31 ? -1.103 -0.503 -4.215 1.00 0.00 31 LEU A CA 16
ATOM 27689 C C . LEU A 1 31 ? -0.613 -1.838 -4.781 1.00 0.00 31 LEU A C 16
ATOM 27690 O O . LEU A 1 31 ? -1.377 -2.568 -5.409 1.00 0.00 31 LEU A O 16
ATOM 27706 N N . ASP A 1 32 ? 0.659 -2.116 -4.537 1.00 0.00 32 ASP A N 16
ATOM 27707 C CA . ASP A 1 32 ? 1.261 -3.349 -5.014 1.00 0.00 32 ASP A CA 16
ATOM 27708 C C . ASP A 1 32 ? 0.877 -4.495 -4.075 1.00 0.00 32 ASP A C 16
ATOM 27709 O O . ASP A 1 32 ? 1.262 -4.501 -2.907 1.00 0.00 32 ASP A O 16
ATOM 27718 N N . LYS A 1 33 ? 0.122 -5.437 -4.621 1.00 0.00 33 LYS A N 16
ATOM 27719 C CA . LYS A 1 33 ? -0.318 -6.586 -3.847 1.00 0.00 33 LYS A CA 16
ATOM 27720 C C . LYS A 1 33 ? 0.801 -7.628 -3.808 1.00 0.00 33 LYS A C 16
ATOM 27721 O O . LYS A 1 33 ? 0.982 -8.313 -2.803 1.00 0.00 33 LYS A O 16
ATOM 27740 N N . THR A 1 34 ? 1.524 -7.716 -4.915 1.00 0.00 34 THR A N 16
ATOM 27741 C CA . THR A 1 34 ? 2.620 -8.663 -5.021 1.00 0.00 34 THR A CA 16
ATOM 27742 C C . THR A 1 34 ? 3.791 -8.224 -4.139 1.00 0.00 34 THR A C 16
ATOM 27743 O O . THR A 1 34 ? 4.498 -9.060 -3.578 1.00 0.00 34 THR A O 16
ATOM 27754 N N . LYS A 1 35 ? 3.960 -6.914 -4.044 1.00 0.00 35 LYS A N 16
ATOM 27755 C CA . LYS A 1 35 ? 5.032 -6.353 -3.240 1.00 0.00 35 LYS A CA 16
ATOM 27756 C C . LYS A 1 35 ? 4.493 -6.000 -1.853 1.00 0.00 35 LYS A C 16
ATOM 27757 O O . LYS A 1 35 ? 5.258 -5.644 -0.957 1.00 0.00 35 LYS A O 16
ATOM 27776 N N . HIS A 1 36 ? 3.180 -6.109 -1.718 1.00 0.00 36 HIS A N 16
ATOM 27777 C CA . HIS A 1 36 ? 2.529 -5.806 -0.455 1.00 0.00 36 HIS A CA 16
ATOM 27778 C C . HIS A 1 36 ? 3.131 -4.531 0.139 1.00 0.00 36 HIS A C 16
ATOM 27779 O O . HIS A 1 36 ? 3.314 -4.432 1.351 1.00 0.00 36 HIS A O 16
ATOM 27793 N N . GLN A 1 37 ? 3.422 -3.586 -0.743 1.00 0.00 37 GLN A N 16
ATOM 27794 C CA . GLN A 1 37 ? 3.999 -2.320 -0.321 1.00 0.00 37 GLN A CA 16
ATOM 27795 C C . GLN A 1 37 ? 3.222 -1.153 -0.932 1.00 0.00 37 GLN A C 16
ATOM 27796 O O . GLN A 1 37 ? 2.416 -1.346 -1.841 1.00 0.00 37 GLN A O 16
ATOM 27810 N N . LEU A 1 38 ? 3.490 0.034 -0.407 1.00 0.00 38 LEU A N 16
ATOM 27811 C CA . LEU A 1 38 ? 2.826 1.233 -0.889 1.00 0.00 38 LEU A CA 16
ATOM 27812 C C . LEU A 1 38 ? 3.852 2.142 -1.568 1.00 0.00 38 LEU A C 16
ATOM 27813 O O . LEU A 1 38 ? 4.643 2.802 -0.896 1.00 0.00 38 LEU A O 16
ATOM 27829 N N . ARG A 1 39 ? 3.807 2.146 -2.892 1.00 0.00 39 ARG A N 16
ATOM 27830 C CA . ARG A 1 39 ? 4.723 2.963 -3.670 1.00 0.00 39 ARG A CA 16
ATOM 27831 C C . ARG A 1 39 ? 4.025 4.239 -4.145 1.00 0.00 39 ARG A C 16
ATOM 27832 O O . ARG A 1 39 ? 3.030 4.174 -4.866 1.00 0.00 39 ARG A O 16
ATOM 27853 N N . TYR A 1 40 ? 4.573 5.368 -3.722 1.00 0.00 40 TYR A N 16
ATOM 27854 C CA . TYR A 1 40 ? 4.015 6.657 -4.095 1.00 0.00 40 TYR A CA 16
ATOM 27855 C C . TYR A 1 40 ? 5.093 7.574 -4.674 1.00 0.00 40 TYR A C 16
ATOM 27856 O O . TYR A 1 40 ? 6.260 7.483 -4.296 1.00 0.00 40 TYR A O 16
ATOM 27874 N N . TYR A 1 41 ? 4.664 8.438 -5.583 1.00 0.00 41 TYR A N 16
ATOM 27875 C CA . TYR A 1 41 ? 5.579 9.372 -6.218 1.00 0.00 41 TYR A CA 16
ATOM 27876 C C . TYR A 1 41 ? 4.970 10.774 -6.288 1.00 0.00 41 TYR A C 16
ATOM 27877 O O . TYR A 1 41 ? 3.785 10.954 -6.014 1.00 0.00 41 TYR A O 16
ATOM 27895 N N . ASP A 1 42 ? 5.809 11.731 -6.657 1.00 0.00 42 ASP A N 16
ATOM 27896 C CA . ASP A 1 42 ? 5.369 13.111 -6.766 1.00 0.00 42 ASP A CA 16
ATOM 27897 C C . ASP A 1 42 ? 4.693 13.320 -8.123 1.00 0.00 42 ASP A C 16
ATOM 27898 O O . ASP A 1 42 ? 3.662 13.985 -8.210 1.00 0.00 42 ASP A O 16
ATOM 27907 N N . HIS A 1 43 ? 5.300 12.739 -9.147 1.00 0.00 43 HIS A N 16
ATOM 27908 C CA . HIS A 1 43 ? 4.770 12.853 -10.495 1.00 0.00 43 HIS A CA 16
ATOM 27909 C C . HIS A 1 43 ? 4.426 11.462 -11.030 1.00 0.00 43 HIS A C 16
ATOM 27910 O O . HIS A 1 43 ? 5.184 10.513 -10.836 1.00 0.00 43 HIS A O 16
ATOM 27924 N N . ARG A 1 44 ? 3.282 11.384 -11.694 1.00 0.00 44 ARG A N 16
ATOM 27925 C CA . ARG A 1 44 ? 2.828 10.125 -12.259 1.00 0.00 44 ARG A CA 16
ATOM 27926 C C . ARG A 1 44 ? 3.902 9.538 -13.179 1.00 0.00 44 ARG A C 16
ATOM 27927 O O . ARG A 1 44 ? 3.904 8.339 -13.450 1.00 0.00 44 ARG A O 16
ATOM 27948 N N . MET A 1 45 ? 4.788 10.412 -13.633 1.00 0.00 45 MET A N 16
ATOM 27949 C CA . MET A 1 45 ? 5.864 9.996 -14.517 1.00 0.00 45 MET A CA 16
ATOM 27950 C C . MET A 1 45 ? 7.040 9.429 -13.719 1.00 0.00 45 MET A C 16
ATOM 27951 O O . MET A 1 45 ? 7.638 8.430 -14.115 1.00 0.00 45 MET A O 16
ATOM 27965 N N . ASP A 1 46 ? 7.336 10.091 -12.611 1.00 0.00 46 ASP A N 16
ATOM 27966 C CA . ASP A 1 46 ? 8.429 9.666 -11.754 1.00 0.00 46 ASP A CA 16
ATOM 27967 C C . ASP A 1 46 ? 8.429 8.139 -11.655 1.00 0.00 46 ASP A C 16
ATOM 27968 O O . ASP A 1 46 ? 7.435 7.539 -11.250 1.00 0.00 46 ASP A O 16
ATOM 27977 N N . THR A 1 47 ? 9.557 7.553 -12.032 1.00 0.00 47 THR A N 16
ATOM 27978 C CA . THR A 1 47 ? 9.699 6.108 -11.991 1.00 0.00 47 THR A CA 16
ATOM 27979 C C . THR A 1 47 ? 10.391 5.677 -10.697 1.00 0.00 47 THR A C 16
ATOM 27980 O O . THR A 1 47 ? 10.353 4.503 -10.329 1.00 0.00 47 THR A O 16
ATOM 27991 N N . GLU A 1 48 ? 11.008 6.649 -10.041 1.00 0.00 48 GLU A N 16
ATOM 27992 C CA . GLU A 1 48 ? 11.708 6.385 -8.796 1.00 0.00 48 GLU A CA 16
ATOM 27993 C C . GLU A 1 48 ? 10.749 6.516 -7.610 1.00 0.00 48 GLU A C 16
ATOM 27994 O O . GLU A 1 48 ? 10.134 7.564 -7.418 1.00 0.00 48 GLU A O 16
ATOM 28006 N N . CYS A 1 49 ? 10.653 5.438 -6.846 1.00 0.00 49 CYS A N 16
ATOM 28007 C CA . CYS A 1 49 ? 9.780 5.420 -5.684 1.00 0.00 49 CYS A CA 16
ATOM 28008 C C . CYS A 1 49 ? 10.519 6.078 -4.518 1.00 0.00 49 CYS A C 16
ATOM 28009 O O . CYS A 1 49 ? 11.688 5.784 -4.273 1.00 0.00 49 CYS A O 16
ATOM 28017 N N . LYS A 1 50 ? 9.807 6.957 -3.828 1.00 0.00 50 LYS A N 16
ATOM 28018 C CA . LYS A 1 50 ? 10.380 7.659 -2.693 1.00 0.00 50 LYS A CA 16
ATOM 28019 C C . LYS A 1 50 ? 9.769 7.115 -1.400 1.00 0.00 50 LYS A C 16
ATOM 28020 O O . LYS A 1 50 ? 8.736 7.604 -0.944 1.00 0.00 50 LYS A O 16
ATOM 28039 N N . GLY A 1 51 ? 10.433 6.111 -0.846 1.00 0.00 51 GLY A N 16
ATOM 28040 C CA . GLY A 1 51 ? 9.968 5.496 0.385 1.00 0.00 51 GLY A CA 16
ATOM 28041 C C . GLY A 1 51 ? 8.703 4.670 0.142 1.00 0.00 51 GLY A C 16
ATOM 28042 O O . GLY A 1 51 ? 7.703 5.190 -0.351 1.00 0.00 51 GLY A O 16
ATOM 28046 N N . VAL A 1 52 ? 8.788 3.397 0.498 1.00 0.00 52 VAL A N 16
ATOM 28047 C CA . VAL A 1 52 ? 7.663 2.494 0.324 1.00 0.00 52 VAL A CA 16
ATOM 28048 C C . VAL A 1 52 ? 7.034 2.202 1.688 1.00 0.00 52 VAL A C 16
ATOM 28049 O O . VAL A 1 52 ? 7.681 2.364 2.722 1.00 0.00 52 VAL A O 16
ATOM 28062 N N . ILE A 1 53 ? 5.780 1.776 1.647 1.00 0.00 53 ILE A N 16
ATOM 28063 C CA . ILE A 1 53 ? 5.056 1.460 2.866 1.00 0.00 53 ILE A CA 16
ATOM 28064 C C . ILE A 1 53 ? 4.672 -0.021 2.857 1.00 0.00 53 ILE A C 16
ATOM 28065 O O . ILE A 1 53 ? 3.703 -0.410 2.205 1.00 0.00 53 ILE A O 16
ATOM 28081 N N . ASP A 1 54 ? 5.450 -0.807 3.586 1.00 0.00 54 ASP A N 16
ATOM 28082 C CA . ASP A 1 54 ? 5.203 -2.236 3.669 1.00 0.00 54 ASP A CA 16
ATOM 28083 C C . ASP A 1 54 ? 3.832 -2.476 4.304 1.00 0.00 54 ASP A C 16
ATOM 28084 O O . ASP A 1 54 ? 3.636 -2.204 5.488 1.00 0.00 54 ASP A O 16
ATOM 28093 N N . LEU A 1 55 ? 2.919 -2.984 3.490 1.00 0.00 55 LEU A N 16
ATOM 28094 C CA . LEU A 1 55 ? 1.572 -3.264 3.958 1.00 0.00 55 LEU A CA 16
ATOM 28095 C C . LEU A 1 55 ? 1.629 -4.325 5.058 1.00 0.00 55 LEU A C 16
ATOM 28096 O O . LEU A 1 55 ? 0.744 -4.389 5.910 1.00 0.00 55 LEU A O 16
ATOM 28112 N N . ALA A 1 56 ? 2.678 -5.132 5.004 1.00 0.00 56 ALA A N 16
ATOM 28113 C CA . ALA A 1 56 ? 2.862 -6.187 5.985 1.00 0.00 56 ALA A CA 16
ATOM 28114 C C . ALA A 1 56 ? 3.119 -5.562 7.358 1.00 0.00 56 ALA A C 16
ATOM 28115 O O . ALA A 1 56 ? 3.108 -6.258 8.373 1.00 0.00 56 ALA A O 16
ATOM 28122 N N . GLU A 1 57 ? 3.343 -4.257 7.346 1.00 0.00 57 GLU A N 16
ATOM 28123 C CA . GLU A 1 57 ? 3.602 -3.530 8.577 1.00 0.00 57 GLU A CA 16
ATOM 28124 C C . GLU A 1 57 ? 2.325 -2.846 9.068 1.00 0.00 57 GLU A C 16
ATOM 28125 O O . GLU A 1 57 ? 2.217 -2.495 10.242 1.00 0.00 57 GLU A O 16
ATOM 28137 N N . VAL A 1 58 ? 1.390 -2.677 8.145 1.00 0.00 58 VAL A N 16
ATOM 28138 C CA . VAL A 1 58 ? 0.124 -2.041 8.470 1.00 0.00 58 VAL A CA 16
ATOM 28139 C C . VAL A 1 58 ? -0.642 -2.917 9.463 1.00 0.00 58 VAL A C 16
ATOM 28140 O O . VAL A 1 58 ? -0.763 -4.125 9.266 1.00 0.00 58 VAL A O 16
ATOM 28153 N N . GLU A 1 59 ? -1.139 -2.274 10.510 1.00 0.00 59 GLU A N 16
ATOM 28154 C CA . GLU A 1 59 ? -1.890 -2.980 11.534 1.00 0.00 59 GLU A CA 16
ATOM 28155 C C . GLU A 1 59 ? -3.382 -2.975 11.197 1.00 0.00 59 GLU A C 16
ATOM 28156 O O . GLU A 1 59 ? -4.107 -3.899 11.561 1.00 0.00 59 GLU A O 16
ATOM 28168 N N . ALA A 1 60 ? -3.796 -1.924 10.504 1.00 0.00 60 ALA A N 16
ATOM 28169 C CA . ALA A 1 60 ? -5.189 -1.787 10.114 1.00 0.00 60 ALA A CA 16
ATOM 28170 C C . ALA A 1 60 ? -5.465 -0.332 9.728 1.00 0.00 60 ALA A C 16
ATOM 28171 O O . ALA A 1 60 ? -4.639 0.546 9.972 1.00 0.00 60 ALA A O 16
ATOM 28178 N N . VAL A 1 61 ? -6.629 -0.122 9.131 1.00 0.00 61 VAL A N 16
ATOM 28179 C CA . VAL A 1 61 ? -7.024 1.211 8.709 1.00 0.00 61 VAL A CA 16
ATOM 28180 C C . VAL A 1 61 ? -8.460 1.480 9.163 1.00 0.00 61 VAL A C 16
ATOM 28181 O O . VAL A 1 61 ? -9.284 0.567 9.202 1.00 0.00 61 VAL A O 16
ATOM 28194 N N . ALA A 1 62 ? -8.716 2.737 9.495 1.00 0.00 62 ALA A N 16
ATOM 28195 C CA . ALA A 1 62 ? -10.039 3.138 9.945 1.00 0.00 62 ALA A CA 16
ATOM 28196 C C . ALA A 1 62 ? -10.432 4.445 9.255 1.00 0.00 62 ALA A C 16
ATOM 28197 O O . ALA A 1 62 ? -9.591 5.317 9.041 1.00 0.00 62 ALA A O 16
ATOM 28204 N N . PRO A 1 63 ? -11.746 4.544 8.916 1.00 0.00 63 PRO A N 16
ATOM 28205 C CA . PRO A 1 63 ? -12.262 5.730 8.255 1.00 0.00 63 PRO A CA 16
ATOM 28206 C C . PRO A 1 63 ? -12.393 6.894 9.240 1.00 0.00 63 PRO A C 16
ATOM 28207 O O . PRO A 1 63 ? -13.036 6.762 10.280 1.00 0.00 63 PRO A O 16
ATOM 28218 N N . GLY A 1 64 ? -11.772 8.007 8.878 1.00 0.00 64 GLY A N 16
ATOM 28219 C CA . GLY A 1 64 ? -11.811 9.192 9.717 1.00 0.00 64 GLY A CA 16
ATOM 28220 C C . GLY A 1 64 ? -12.853 10.190 9.209 1.00 0.00 64 GLY A C 16
ATOM 28221 O O . GLY A 1 64 ? -14.014 9.833 9.011 1.00 0.00 64 GLY A O 16
ATOM 28225 N N . THR A 1 65 ? -12.403 11.420 9.012 1.00 0.00 65 THR A N 16
ATOM 28226 C CA . THR A 1 65 ? -13.282 12.471 8.531 1.00 0.00 65 THR A CA 16
ATOM 28227 C C . THR A 1 65 ? -12.464 13.661 8.025 1.00 0.00 65 THR A C 16
ATOM 28228 O O . THR A 1 65 ? -11.264 13.747 8.279 1.00 0.00 65 THR A O 16
ATOM 28239 N N . PRO A 1 66 ? -13.165 14.574 7.300 1.00 0.00 66 PRO A N 16
ATOM 28240 C CA . PRO A 1 66 ? -12.516 15.755 6.756 1.00 0.00 66 PRO A CA 16
ATOM 28241 C C . PRO A 1 66 ? -12.244 16.785 7.854 1.00 0.00 66 PRO A C 16
ATOM 28242 O O . PRO A 1 66 ? -13.095 17.624 8.148 1.00 0.00 66 PRO A O 16
ATOM 28253 N N . THR A 1 67 ? -11.055 16.689 8.430 1.00 0.00 67 THR A N 16
ATOM 28254 C CA . THR A 1 67 ? -10.661 17.602 9.489 1.00 0.00 67 THR A CA 16
ATOM 28255 C C . THR A 1 67 ? -10.360 18.988 8.914 1.00 0.00 67 THR A C 16
ATOM 28256 O O . THR A 1 67 ? -10.585 19.234 7.730 1.00 0.00 67 THR A O 16
ATOM 28267 N N . ILE A 1 68 ? -9.856 19.856 9.779 1.00 0.00 68 ILE A N 16
ATOM 28268 C CA . ILE A 1 68 ? -9.523 21.210 9.372 1.00 0.00 68 ILE A CA 16
ATOM 28269 C C . ILE A 1 68 ? -8.231 21.188 8.553 1.00 0.00 68 ILE A C 16
ATOM 28270 O O . ILE A 1 68 ? -7.213 20.665 9.005 1.00 0.00 68 ILE A O 16
ATOM 28286 N N . GLY A 1 69 ? -8.313 21.762 7.362 1.00 0.00 69 GLY A N 16
ATOM 28287 C CA . GLY A 1 69 ? -7.163 21.815 6.475 1.00 0.00 69 GLY A CA 16
ATOM 28288 C C . GLY A 1 69 ? -7.225 20.701 5.429 1.00 0.00 69 GLY A C 16
ATOM 28289 O O . GLY A 1 69 ? -6.194 20.253 4.931 1.00 0.00 69 GLY A O 16
ATOM 28293 N N . ALA A 1 70 ? -8.446 20.285 5.126 1.00 0.00 70 ALA A N 16
ATOM 28294 C CA . ALA A 1 70 ? -8.657 19.231 4.148 1.00 0.00 70 ALA A CA 16
ATOM 28295 C C . ALA A 1 70 ? -8.964 19.859 2.787 1.00 0.00 70 ALA A C 16
ATOM 28296 O O . ALA A 1 70 ? -9.192 21.064 2.692 1.00 0.00 70 ALA A O 16
ATOM 28303 N N . PRO A 1 71 ? -8.960 18.991 1.740 1.00 0.00 71 PRO A N 16
ATOM 28304 C CA . PRO A 1 71 ? -9.235 19.448 0.388 1.00 0.00 71 PRO A CA 16
ATOM 28305 C C . PRO A 1 71 ? -10.728 19.727 0.196 1.00 0.00 71 PRO A C 16
ATOM 28306 O O . PRO A 1 71 ? -11.566 19.129 0.870 1.00 0.00 71 PRO A O 16
ATOM 28317 N N . LYS A 1 72 ? -11.014 20.635 -0.725 1.00 0.00 72 LYS A N 16
ATOM 28318 C CA . LYS A 1 72 ? -12.390 21.000 -1.013 1.00 0.00 72 LYS A CA 16
ATOM 28319 C C . LYS A 1 72 ? -12.919 20.122 -2.149 1.00 0.00 72 LYS A C 16
ATOM 28320 O O . LYS A 1 72 ? -13.599 20.610 -3.051 1.00 0.00 72 LYS A O 16
ATOM 28339 N N . THR A 1 73 ? -12.586 18.842 -2.069 1.00 0.00 73 THR A N 16
ATOM 28340 C CA . THR A 1 73 ? -13.019 17.892 -3.079 1.00 0.00 73 THR A CA 16
ATOM 28341 C C . THR A 1 73 ? -13.388 16.556 -2.431 1.00 0.00 73 THR A C 16
ATOM 28342 O O . THR A 1 73 ? -14.532 16.114 -2.520 1.00 0.00 73 THR A O 16
ATOM 28353 N N . VAL A 1 74 ? -12.397 15.950 -1.793 1.00 0.00 74 VAL A N 16
ATOM 28354 C CA . VAL A 1 74 ? -12.603 14.674 -1.130 1.00 0.00 74 VAL A CA 16
ATOM 28355 C C . VAL A 1 74 ? -13.888 14.736 -0.301 1.00 0.00 74 VAL A C 16
ATOM 28356 O O . VAL A 1 74 ? -14.342 15.818 0.066 1.00 0.00 74 VAL A O 16
ATOM 28369 N N . ASP A 1 75 ? -14.438 13.561 -0.031 1.00 0.00 75 ASP A N 16
ATOM 28370 C CA . ASP A 1 75 ? -15.661 13.468 0.747 1.00 0.00 75 ASP A CA 16
ATOM 28371 C C . ASP A 1 75 ? -15.330 12.958 2.151 1.00 0.00 75 ASP A C 16
ATOM 28372 O O . ASP A 1 75 ? -14.191 12.583 2.426 1.00 0.00 75 ASP A O 16
ATOM 28381 N N . GLU A 1 76 ? -16.345 12.961 3.002 1.00 0.00 76 GLU A N 16
ATOM 28382 C CA . GLU A 1 76 ? -16.176 12.503 4.371 1.00 0.00 76 GLU A CA 16
ATOM 28383 C C . GLU A 1 76 ? -16.149 10.974 4.419 1.00 0.00 76 GLU A C 16
ATOM 28384 O O . GLU A 1 76 ? -15.578 10.389 5.338 1.00 0.00 76 GLU A O 16
ATOM 28396 N N . LYS A 1 77 ? -16.773 10.371 3.419 1.00 0.00 77 LYS A N 16
ATOM 28397 C CA . LYS A 1 77 ? -16.828 8.921 3.336 1.00 0.00 77 LYS A CA 16
ATOM 28398 C C . LYS A 1 77 ? -15.731 8.427 2.392 1.00 0.00 77 LYS A C 16
ATOM 28399 O O . LYS A 1 77 ? -16.001 7.666 1.464 1.00 0.00 77 LYS A O 16
ATOM 28418 N N . ALA A 1 78 ? -14.515 8.879 2.661 1.00 0.00 78 ALA A N 16
ATOM 28419 C CA . ALA A 1 78 ? -13.375 8.492 1.847 1.00 0.00 78 ALA A CA 16
ATOM 28420 C C . ALA A 1 78 ? -12.120 8.450 2.722 1.00 0.00 78 ALA A C 16
ATOM 28421 O O . ALA A 1 78 ? -11.353 7.490 2.667 1.00 0.00 78 ALA A O 16
ATOM 28428 N N . PHE A 1 79 ? -11.950 9.503 3.508 1.00 0.00 79 PHE A N 16
ATOM 28429 C CA . PHE A 1 79 ? -10.801 9.598 4.393 1.00 0.00 79 PHE A CA 16
ATOM 28430 C C . PHE A 1 79 ? -10.613 8.304 5.188 1.00 0.00 79 PHE A C 16
ATOM 28431 O O . PHE A 1 79 ? -11.571 7.763 5.736 1.00 0.00 79 PHE A O 16
ATOM 28448 N N . PHE A 1 80 ? -9.370 7.846 5.225 1.00 0.00 80 PHE A N 16
ATOM 28449 C CA . PHE A 1 80 ? -9.043 6.626 5.943 1.00 0.00 80 PHE A CA 16
ATOM 28450 C C . PHE A 1 80 ? -7.625 6.689 6.514 1.00 0.00 80 PHE A C 16
ATOM 28451 O O . PHE A 1 80 ? -6.675 6.990 5.794 1.00 0.00 80 PHE A O 16
ATOM 28468 N N . ASP A 1 81 ? -7.528 6.400 7.804 1.00 0.00 81 ASP A N 16
ATOM 28469 C CA . ASP A 1 81 ? -6.241 6.420 8.480 1.00 0.00 81 ASP A CA 16
ATOM 28470 C C . ASP A 1 81 ? -5.601 5.034 8.389 1.00 0.00 81 ASP A C 16
ATOM 28471 O O . ASP A 1 81 ? -6.262 4.024 8.627 1.00 0.00 81 ASP A O 16
ATOM 28480 N N . VAL A 1 82 ? -4.322 5.029 8.044 1.00 0.00 82 VAL A N 16
ATOM 28481 C CA . VAL A 1 82 ? -3.584 3.784 7.920 1.00 0.00 82 VAL A CA 16
ATOM 28482 C C . VAL A 1 82 ? -2.648 3.627 9.119 1.00 0.00 82 VAL A C 16
ATOM 28483 O O . VAL A 1 82 ? -1.689 4.384 9.266 1.00 0.00 82 VAL A O 16
ATOM 28496 N N . LYS A 1 83 ? -2.959 2.641 9.948 1.00 0.00 83 LYS A N 16
ATOM 28497 C CA . LYS A 1 83 ? -2.158 2.376 11.130 1.00 0.00 83 LYS A CA 16
ATOM 28498 C C . LYS A 1 83 ? -1.021 1.419 10.766 1.00 0.00 83 LYS A C 16
ATOM 28499 O O . LYS A 1 83 ? -1.262 0.332 10.244 1.00 0.00 83 LYS A O 16
ATOM 28518 N N . THR A 1 84 ? 0.195 1.858 11.057 1.00 0.00 84 THR A N 16
ATOM 28519 C CA . THR A 1 84 ? 1.370 1.055 10.767 1.00 0.00 84 THR A CA 16
ATOM 28520 C C . THR A 1 84 ? 2.295 1.003 11.984 1.00 0.00 84 THR A C 16
ATOM 28521 O O . THR A 1 84 ? 1.952 1.511 13.051 1.00 0.00 84 THR A O 16
ATOM 28532 N N . THR A 1 85 ? 3.450 0.386 11.784 1.00 0.00 85 THR A N 16
ATOM 28533 C CA . THR A 1 85 ? 4.427 0.262 12.853 1.00 0.00 85 THR A CA 16
ATOM 28534 C C . THR A 1 85 ? 5.196 1.573 13.027 1.00 0.00 85 THR A C 16
ATOM 28535 O O . THR A 1 85 ? 5.315 2.084 14.140 1.00 0.00 85 THR A O 16
ATOM 28546 N N . ARG A 1 86 ? 5.699 2.080 11.911 1.00 0.00 86 ARG A N 16
ATOM 28547 C CA . ARG A 1 86 ? 6.453 3.322 11.927 1.00 0.00 86 ARG A CA 16
ATOM 28548 C C . ARG A 1 86 ? 5.619 4.442 12.552 1.00 0.00 86 ARG A C 16
ATOM 28549 O O . ARG A 1 86 ? 5.921 4.906 13.650 1.00 0.00 86 ARG A O 16
ATOM 28570 N N . ARG A 1 87 ? 4.586 4.843 11.826 1.00 0.00 87 ARG A N 16
ATOM 28571 C CA . ARG A 1 87 ? 3.706 5.899 12.296 1.00 0.00 87 ARG A CA 16
ATOM 28572 C C . ARG A 1 87 ? 2.372 5.850 11.549 1.00 0.00 87 ARG A C 16
ATOM 28573 O O . ARG A 1 87 ? 2.261 5.199 10.512 1.00 0.00 87 ARG A O 16
ATOM 28594 N N . VAL A 1 88 ? 1.393 6.548 12.106 1.00 0.00 88 VAL A N 16
ATOM 28595 C CA . VAL A 1 88 ? 0.070 6.592 11.506 1.00 0.00 88 VAL A CA 16
ATOM 28596 C C . VAL A 1 88 ? 0.086 7.557 10.319 1.00 0.00 88 VAL A C 16
ATOM 28597 O O . VAL A 1 88 ? 0.640 8.651 10.411 1.00 0.00 88 VAL A O 16
ATOM 28610 N N . TYR A 1 89 ? -0.530 7.117 9.231 1.00 0.00 89 TYR A N 16
ATOM 28611 C CA . TYR A 1 89 ? -0.594 7.928 8.027 1.00 0.00 89 TYR A CA 16
ATOM 28612 C C . TYR A 1 89 ? -2.004 8.481 7.813 1.00 0.00 89 TYR A C 16
ATOM 28613 O O . TYR A 1 89 ? -2.977 7.925 8.322 1.00 0.00 89 TYR A O 16
ATOM 28631 N N . ASN A 1 90 ? -2.071 9.568 7.059 1.00 0.00 90 ASN A N 16
ATOM 28632 C CA . ASN A 1 90 ? -3.346 10.203 6.772 1.00 0.00 90 ASN A CA 16
ATOM 28633 C C . ASN A 1 90 ? -3.560 10.245 5.257 1.00 0.00 90 ASN A C 16
ATOM 28634 O O . ASN A 1 90 ? -3.052 11.137 4.579 1.00 0.00 90 ASN A O 16
ATOM 28645 N N . PHE A 1 91 ? -4.312 9.269 4.771 1.00 0.00 91 PHE A N 16
ATOM 28646 C CA . PHE A 1 91 ? -4.599 9.183 3.349 1.00 0.00 91 PHE A CA 16
ATOM 28647 C C . PHE A 1 91 ? -6.091 9.390 3.077 1.00 0.00 91 PHE A C 16
ATOM 28648 O O . PHE A 1 91 ? -6.912 9.279 3.986 1.00 0.00 91 PHE A O 16
ATOM 28665 N N . CYS A 1 92 ? -6.395 9.686 1.822 1.00 0.00 92 CYS A N 16
ATOM 28666 C CA . CYS A 1 92 ? -7.774 9.909 1.419 1.00 0.00 92 CYS A CA 16
ATOM 28667 C C . CYS A 1 92 ? -7.840 9.869 -0.109 1.00 0.00 92 CYS A C 16
ATOM 28668 O O . CYS A 1 92 ? -6.998 10.457 -0.786 1.00 0.00 92 CYS A O 16
ATOM 28676 N N . ALA A 1 93 ? -8.848 9.169 -0.607 1.00 0.00 93 ALA A N 16
ATOM 28677 C CA . ALA A 1 93 ? -9.036 9.044 -2.043 1.00 0.00 93 ALA A CA 16
ATOM 28678 C C . ALA A 1 93 ? -9.628 10.344 -2.590 1.00 0.00 93 ALA A C 16
ATOM 28679 O O . ALA A 1 93 ? -9.709 11.342 -1.876 1.00 0.00 93 ALA A O 16
ATOM 28686 N N . GLN A 1 94 ? -10.025 10.290 -3.853 1.00 0.00 94 GLN A N 16
ATOM 28687 C CA . GLN A 1 94 ? -10.608 11.451 -4.504 1.00 0.00 94 GLN A CA 16
ATOM 28688 C C . GLN A 1 94 ? -12.135 11.367 -4.473 1.00 0.00 94 GLN A C 16
ATOM 28689 O O . GLN A 1 94 ? -12.819 12.371 -4.664 1.00 0.00 94 GLN A O 16
ATOM 28703 N N . ASP A 1 95 ? -12.624 10.160 -4.232 1.00 0.00 95 ASP A N 16
ATOM 28704 C CA . ASP A 1 95 ? -14.058 9.932 -4.173 1.00 0.00 95 ASP A CA 16
ATOM 28705 C C . ASP A 1 95 ? -14.391 9.126 -2.916 1.00 0.00 95 ASP A C 16
ATOM 28706 O O . ASP A 1 95 ? -13.500 8.778 -2.143 1.00 0.00 95 ASP A O 16
ATOM 28715 N N . VAL A 1 96 ? -15.677 8.851 -2.751 1.00 0.00 96 VAL A N 16
ATOM 28716 C CA . VAL A 1 96 ? -16.139 8.093 -1.601 1.00 0.00 96 VAL A CA 16
ATOM 28717 C C . VAL A 1 96 ? -15.849 6.607 -1.827 1.00 0.00 96 VAL A C 16
ATOM 28718 O O . VAL A 1 96 ? -15.307 5.937 -0.949 1.00 0.00 96 VAL A O 16
ATOM 28731 N N . PRO A 1 97 ? -16.233 6.124 -3.038 1.00 0.00 97 PRO A N 16
ATOM 28732 C CA . PRO A 1 97 ? -16.021 4.730 -3.390 1.00 0.00 97 PRO A CA 16
ATOM 28733 C C . PRO A 1 97 ? -14.549 4.464 -3.712 1.00 0.00 97 PRO A C 16
ATOM 28734 O O . PRO A 1 97 ? -14.051 3.361 -3.492 1.00 0.00 97 PRO A O 16
ATOM 28745 N N . SER A 1 98 ? -13.894 5.494 -4.228 1.00 0.00 98 SER A N 16
ATOM 28746 C CA . SER A 1 98 ? -12.489 5.385 -4.583 1.00 0.00 98 SER A CA 16
ATOM 28747 C C . SER A 1 98 ? -11.655 5.093 -3.334 1.00 0.00 98 SER A C 16
ATOM 28748 O O . SER A 1 98 ? -10.615 4.440 -3.416 1.00 0.00 98 SER A O 16
ATOM 28756 N N . ALA A 1 99 ? -12.142 5.589 -2.206 1.00 0.00 99 ALA A N 16
ATOM 28757 C CA . ALA A 1 99 ? -11.455 5.389 -0.941 1.00 0.00 99 ALA A CA 16
ATOM 28758 C C . ALA A 1 99 ? -11.680 3.953 -0.465 1.00 0.00 99 ALA A C 16
ATOM 28759 O O . ALA A 1 99 ? -10.726 3.241 -0.156 1.00 0.00 99 ALA A O 16
ATOM 28766 N N . GLN A 1 100 ? -12.948 3.569 -0.422 1.00 0.00 100 GLN A N 16
ATOM 28767 C CA . GLN A 1 100 ? -13.310 2.231 0.012 1.00 0.00 100 GLN A CA 16
ATOM 28768 C C . GLN A 1 100 ? -12.433 1.191 -0.689 1.00 0.00 100 GLN A C 16
ATOM 28769 O O . GLN A 1 100 ? -11.971 0.239 -0.061 1.00 0.00 100 GLN A O 16
ATOM 28783 N N . GLN A 1 101 ? -12.231 1.407 -1.980 1.00 0.00 101 GLN A N 16
ATOM 28784 C CA . GLN A 1 101 ? -11.417 0.500 -2.772 1.00 0.00 101 GLN A CA 16
ATOM 28785 C C . GLN A 1 101 ? -9.990 0.450 -2.223 1.00 0.00 101 GLN A C 16
ATOM 28786 O O . GLN A 1 101 ? -9.363 -0.608 -2.211 1.00 0.00 101 GLN A O 16
ATOM 28800 N N . TRP A 1 102 ? -9.519 1.607 -1.781 1.00 0.00 102 TRP A N 16
ATOM 28801 C CA . TRP A 1 102 ? -8.178 1.707 -1.232 1.00 0.00 102 TRP A CA 16
ATOM 28802 C C . TRP A 1 102 ? -8.147 0.932 0.087 1.00 0.00 102 TRP A C 16
ATOM 28803 O O . TRP A 1 102 ? -7.193 0.207 0.363 1.00 0.00 102 TRP A O 16
ATOM 28824 N N . VAL A 1 103 ? -9.203 1.112 0.867 1.00 0.00 103 VAL A N 16
ATOM 28825 C CA . VAL A 1 103 ? -9.309 0.438 2.150 1.00 0.00 103 VAL A CA 16
ATOM 28826 C C . VAL A 1 103 ? -9.384 -1.073 1.923 1.00 0.00 103 VAL A C 16
ATOM 28827 O O . VAL A 1 103 ? -8.512 -1.815 2.371 1.00 0.00 103 VAL A O 16
ATOM 28840 N N . ASP A 1 104 ? -10.435 -1.483 1.227 1.00 0.00 104 ASP A N 16
ATOM 28841 C CA . ASP A 1 104 ? -10.635 -2.892 0.935 1.00 0.00 104 ASP A CA 16
ATOM 28842 C C . ASP A 1 104 ? -9.312 -3.506 0.473 1.00 0.00 104 ASP A C 16
ATOM 28843 O O . ASP A 1 104 ? -8.956 -4.608 0.889 1.00 0.00 104 ASP A O 16
ATOM 28852 N N . ARG A 1 105 ? -8.619 -2.766 -0.380 1.00 0.00 105 ARG A N 16
ATOM 28853 C CA . ARG A 1 105 ? -7.343 -3.224 -0.903 1.00 0.00 105 ARG A CA 16
ATOM 28854 C C . ARG A 1 105 ? -6.339 -3.411 0.236 1.00 0.00 105 ARG A C 16
ATOM 28855 O O . ARG A 1 105 ? -5.981 -4.538 0.574 1.00 0.00 105 ARG A O 16
ATOM 28876 N N . ILE A 1 106 ? -5.913 -2.289 0.797 1.00 0.00 106 ILE A N 16
ATOM 28877 C CA . ILE A 1 106 ? -4.957 -2.315 1.891 1.00 0.00 106 ILE A CA 16
ATOM 28878 C C . ILE A 1 106 ? -5.412 -3.335 2.936 1.00 0.00 106 ILE A C 16
ATOM 28879 O O . ILE A 1 106 ? -4.610 -4.132 3.421 1.00 0.00 106 ILE A O 16
ATOM 28895 N N . GLN A 1 107 ? -6.698 -3.278 3.252 1.00 0.00 107 GLN A N 16
ATOM 28896 C CA . GLN A 1 107 ? -7.269 -4.187 4.230 1.00 0.00 107 GLN A CA 16
ATOM 28897 C C . GLN A 1 107 ? -7.102 -5.637 3.770 1.00 0.00 107 GLN A C 16
ATOM 28898 O O . GLN A 1 107 ? -7.037 -6.549 4.591 1.00 0.00 107 GLN A O 16
ATOM 28912 N N . SER A 1 108 ? -7.036 -5.803 2.457 1.00 0.00 108 SER A N 16
ATOM 28913 C CA . SER A 1 108 ? -6.878 -7.125 1.877 1.00 0.00 108 SER A CA 16
ATOM 28914 C C . SER A 1 108 ? -5.468 -7.653 2.154 1.00 0.00 108 SER A C 16
ATOM 28915 O O . SER A 1 108 ? -5.185 -8.828 1.925 1.00 0.00 108 SER A O 16
ATOM 28923 N N . CYS A 1 109 ? -4.622 -6.758 2.643 1.00 0.00 109 CYS A N 16
ATOM 28924 C CA . CYS A 1 109 ? -3.249 -7.119 2.954 1.00 0.00 109 CYS A CA 16
ATOM 28925 C C . CYS A 1 109 ? -2.823 -6.353 4.208 1.00 0.00 109 CYS A C 16
ATOM 28926 O O . CYS A 1 109 ? -2.091 -5.368 4.119 1.00 0.00 109 CYS A O 16
ATOM 28934 N N . LEU A 1 110 ? -3.300 -6.833 5.347 1.00 0.00 110 LEU A N 16
ATOM 28935 C CA . LEU A 1 110 ? -2.978 -6.206 6.617 1.00 0.00 110 LEU A CA 16
ATOM 28936 C C . LEU A 1 110 ? -1.841 -6.979 7.289 1.00 0.00 110 LEU A C 16
ATOM 28937 O O . LEU A 1 110 ? -0.687 -6.876 6.876 1.00 0.00 110 LEU A O 16
ATOM 28953 N N . SER A 1 111 ? -2.206 -7.735 8.313 1.00 0.00 111 SER A N 16
ATOM 28954 C CA . SER A 1 111 ? -1.231 -8.525 9.046 1.00 0.00 111 SER A CA 16
ATOM 28955 C C . SER A 1 111 ? -1.476 -10.015 8.803 1.00 0.00 111 SER A C 16
ATOM 28956 O O . SER A 1 111 ? -2.591 -10.420 8.478 1.00 0.00 111 SER A O 16
ATOM 28964 N N . SER A 1 112 ? -0.414 -10.791 8.969 1.00 0.00 112 SER A N 16
ATOM 28965 C CA . SER A 1 112 ? -0.500 -12.228 8.771 1.00 0.00 112 SER A CA 16
ATOM 28966 C C . SER A 1 112 ? -0.161 -12.956 10.074 1.00 0.00 112 SER A C 16
ATOM 28967 O O . SER A 1 112 ? 0.863 -12.679 10.696 1.00 0.00 112 SER A O 16
ATOM 28975 N N . GLY A 1 113 ? -1.041 -13.874 10.447 1.00 0.00 113 GLY A N 16
ATOM 28976 C CA . GLY A 1 113 ? -0.848 -14.644 11.664 1.00 0.00 113 GLY A CA 16
ATOM 28977 C C . GLY A 1 113 ? -1.721 -14.105 12.799 1.00 0.00 113 GLY A C 16
ATOM 28978 O O . GLY A 1 113 ? -2.464 -13.143 12.611 1.00 0.00 113 GLY A O 16
ATOM 28982 N N . PRO A 1 114 ? -1.600 -14.766 13.981 1.00 0.00 114 PRO A N 16
ATOM 28983 C CA . PRO A 1 114 ? -2.370 -14.363 15.146 1.00 0.00 114 PRO A CA 16
ATOM 28984 C C . PRO A 1 114 ? -1.801 -13.084 15.763 1.00 0.00 114 PRO A C 16
ATOM 28985 O O . PRO A 1 114 ? -0.613 -12.799 15.625 1.00 0.00 114 PRO A O 16
ATOM 28996 N N . SER A 1 115 ? -2.677 -12.348 16.431 1.00 0.00 115 SER A N 16
ATOM 28997 C CA . SER A 1 115 ? -2.277 -11.105 17.070 1.00 0.00 115 SER A CA 16
ATOM 28998 C C . SER A 1 115 ? -1.564 -11.402 18.391 1.00 0.00 115 SER A C 16
ATOM 28999 O O . SER A 1 115 ? -1.656 -12.512 18.914 1.00 0.00 115 SER A O 16
ATOM 29007 N N . SER A 1 116 ? -0.871 -10.391 18.893 1.00 0.00 116 SER A N 16
ATOM 29008 C CA . SER A 1 116 ? -0.143 -10.530 20.143 1.00 0.00 116 SER A CA 16
ATOM 29009 C C . SER A 1 116 ? 0.501 -9.195 20.524 1.00 0.00 116 SER A C 16
ATOM 29010 O O . SER A 1 116 ? 0.730 -8.344 19.666 1.00 0.00 116 SER A O 16
ATOM 29018 N N . GLY A 1 117 ? 0.774 -9.053 21.813 1.00 0.00 117 GLY A N 16
ATOM 29019 C CA . GLY A 1 117 ? 1.386 -7.837 22.319 1.00 0.00 117 GLY A CA 16
ATOM 29020 C C . GLY A 1 117 ? 0.387 -7.022 23.144 1.00 0.00 117 GLY A C 16
ATOM 29021 O O . GLY A 1 117 ? -0.774 -6.886 22.762 1.00 0.00 117 GLY A O 16
ATOM 29025 N N . GLY A 1 1 ? -16.751 -4.342 -0.482 1.00 0.00 1 GLY A N 17
ATOM 29026 C CA . GLY A 1 1 ? -17.004 -5.560 -1.234 1.00 0.00 1 GLY A CA 17
ATOM 29027 C C . GLY A 1 1 ? -15.884 -5.825 -2.242 1.00 0.00 1 GLY A C 17
ATOM 29028 O O . GLY A 1 1 ? -14.765 -5.344 -2.072 1.00 0.00 1 GLY A O 17
ATOM 29032 N N . SER A 1 2 ? -16.225 -6.589 -3.269 1.00 0.00 2 SER A N 17
ATOM 29033 C CA . SER A 1 2 ? -15.262 -6.924 -4.304 1.00 0.00 2 SER A CA 17
ATOM 29034 C C . SER A 1 2 ? -15.930 -7.777 -5.385 1.00 0.00 2 SER A C 17
ATOM 29035 O O . SER A 1 2 ? -16.732 -8.658 -5.078 1.00 0.00 2 SER A O 17
ATOM 29043 N N . SER A 1 3 ? -15.576 -7.484 -6.627 1.00 0.00 3 SER A N 17
ATOM 29044 C CA . SER A 1 3 ? -16.131 -8.213 -7.755 1.00 0.00 3 SER A CA 17
ATOM 29045 C C . SER A 1 3 ? -15.207 -8.086 -8.967 1.00 0.00 3 SER A C 17
ATOM 29046 O O . SER A 1 3 ? -14.792 -6.984 -9.323 1.00 0.00 3 SER A O 17
ATOM 29054 N N . GLY A 1 4 ? -14.910 -9.229 -9.568 1.00 0.00 4 GLY A N 17
ATOM 29055 C CA . GLY A 1 4 ? -14.042 -9.259 -10.733 1.00 0.00 4 GLY A CA 17
ATOM 29056 C C . GLY A 1 4 ? -12.618 -8.838 -10.366 1.00 0.00 4 GLY A C 17
ATOM 29057 O O . GLY A 1 4 ? -11.977 -9.469 -9.526 1.00 0.00 4 GLY A O 17
ATOM 29061 N N . SER A 1 5 ? -12.163 -7.776 -11.014 1.00 0.00 5 SER A N 17
ATOM 29062 C CA . SER A 1 5 ? -10.826 -7.264 -10.766 1.00 0.00 5 SER A CA 17
ATOM 29063 C C . SER A 1 5 ? -9.782 -8.293 -11.205 1.00 0.00 5 SER A C 17
ATOM 29064 O O . SER A 1 5 ? -9.439 -9.197 -10.444 1.00 0.00 5 SER A O 17
ATOM 29072 N N . SER A 1 6 ? -9.306 -8.121 -12.429 1.00 0.00 6 SER A N 17
ATOM 29073 C CA . SER A 1 6 ? -8.308 -9.024 -12.977 1.00 0.00 6 SER A CA 17
ATOM 29074 C C . SER A 1 6 ? -7.162 -8.222 -13.597 1.00 0.00 6 SER A C 17
ATOM 29075 O O . SER A 1 6 ? -7.173 -7.942 -14.795 1.00 0.00 6 SER A O 17
ATOM 29083 N N . GLY A 1 7 ? -6.201 -7.876 -12.754 1.00 0.00 7 GLY A N 17
ATOM 29084 C CA . GLY A 1 7 ? -5.049 -7.112 -13.204 1.00 0.00 7 GLY A CA 17
ATOM 29085 C C . GLY A 1 7 ? -3.849 -7.333 -12.281 1.00 0.00 7 GLY A C 17
ATOM 29086 O O . GLY A 1 7 ? -3.779 -8.341 -11.579 1.00 0.00 7 GLY A O 17
ATOM 29090 N N . ARG A 1 8 ? -2.935 -6.375 -12.312 1.00 0.00 8 ARG A N 17
ATOM 29091 C CA . ARG A 1 8 ? -1.742 -6.453 -11.487 1.00 0.00 8 ARG A CA 17
ATOM 29092 C C . ARG A 1 8 ? -1.608 -5.194 -10.627 1.00 0.00 8 ARG A C 17
ATOM 29093 O O . ARG A 1 8 ? -1.164 -4.153 -11.109 1.00 0.00 8 ARG A O 17
ATOM 29114 N N . SER A 1 9 ? -2.001 -5.331 -9.369 1.00 0.00 9 SER A N 17
ATOM 29115 C CA . SER A 1 9 ? -1.930 -4.218 -8.438 1.00 0.00 9 SER A CA 17
ATOM 29116 C C . SER A 1 9 ? -2.780 -3.053 -8.949 1.00 0.00 9 SER A C 17
ATOM 29117 O O . SER A 1 9 ? -2.966 -2.898 -10.155 1.00 0.00 9 SER A O 17
ATOM 29125 N N . TYR A 1 10 ? -3.273 -2.263 -8.007 1.00 0.00 10 TYR A N 17
ATOM 29126 C CA . TYR A 1 10 ? -4.099 -1.117 -8.347 1.00 0.00 10 TYR A CA 17
ATOM 29127 C C . TYR A 1 10 ? -3.281 0.175 -8.319 1.00 0.00 10 TYR A C 17
ATOM 29128 O O . TYR A 1 10 ? -2.139 0.182 -7.861 1.00 0.00 10 TYR A O 17
ATOM 29146 N N . GLU A 1 11 ? -3.896 1.238 -8.816 1.00 0.00 11 GLU A N 17
ATOM 29147 C CA . GLU A 1 11 ? -3.240 2.534 -8.854 1.00 0.00 11 GLU A CA 17
ATOM 29148 C C . GLU A 1 11 ? -4.277 3.651 -8.986 1.00 0.00 11 GLU A C 17
ATOM 29149 O O . GLU A 1 11 ? -5.243 3.520 -9.735 1.00 0.00 11 GLU A O 17
ATOM 29161 N N . GLY A 1 12 ? -4.040 4.725 -8.247 1.00 0.00 12 GLY A N 17
ATOM 29162 C CA . GLY A 1 12 ? -4.941 5.864 -8.272 1.00 0.00 12 GLY A CA 17
ATOM 29163 C C . GLY A 1 12 ? -4.378 7.027 -7.453 1.00 0.00 12 GLY A C 17
ATOM 29164 O O . GLY A 1 12 ? -3.374 6.873 -6.758 1.00 0.00 12 GLY A O 17
ATOM 29168 N N . ILE A 1 13 ? -5.048 8.165 -7.562 1.00 0.00 13 ILE A N 17
ATOM 29169 C CA . ILE A 1 13 ? -4.626 9.354 -6.840 1.00 0.00 13 ILE A CA 17
ATOM 29170 C C . ILE A 1 13 ? -4.868 9.149 -5.344 1.00 0.00 13 ILE A C 17
ATOM 29171 O O . ILE A 1 13 ? -5.835 8.498 -4.951 1.00 0.00 13 ILE A O 17
ATOM 29187 N N . LEU A 1 14 ? -3.973 9.717 -4.549 1.00 0.00 14 LEU A N 17
ATOM 29188 C CA . LEU A 1 14 ? -4.076 9.605 -3.104 1.00 0.00 14 LEU A CA 17
ATOM 29189 C C . LEU A 1 14 ? -3.429 10.829 -2.454 1.00 0.00 14 LEU A C 17
ATOM 29190 O O . LEU A 1 14 ? -2.237 11.075 -2.634 1.00 0.00 14 LEU A O 17
ATOM 29206 N N . TYR A 1 15 ? -4.243 11.565 -1.712 1.00 0.00 15 TYR A N 17
ATOM 29207 C CA . TYR A 1 15 ? -3.765 12.758 -1.034 1.00 0.00 15 TYR A CA 17
ATOM 29208 C C . TYR A 1 15 ? -3.146 12.408 0.320 1.00 0.00 15 TYR A C 17
ATOM 29209 O O . TYR A 1 15 ? -3.706 11.616 1.077 1.00 0.00 15 TYR A O 17
ATOM 29227 N N . LYS A 1 16 ? -1.998 13.015 0.585 1.00 0.00 16 LYS A N 17
ATOM 29228 C CA . LYS A 1 16 ? -1.297 12.778 1.835 1.00 0.00 16 LYS A CA 17
ATOM 29229 C C . LYS A 1 16 ? -1.257 14.074 2.647 1.00 0.00 16 LYS A C 17
ATOM 29230 O O . LYS A 1 16 ? -1.029 15.149 2.096 1.00 0.00 16 LYS A O 17
ATOM 29249 N N . LYS A 1 17 ? -1.484 13.929 3.945 1.00 0.00 17 LYS A N 17
ATOM 29250 C CA . LYS A 1 17 ? -1.478 15.074 4.838 1.00 0.00 17 LYS A CA 17
ATOM 29251 C C . LYS A 1 17 ? -0.057 15.634 4.932 1.00 0.00 17 LYS A C 17
ATOM 29252 O O . LYS A 1 17 ? 0.908 14.876 5.014 1.00 0.00 17 LYS A O 17
ATOM 29271 N N . GLY A 1 18 ? 0.026 16.956 4.918 1.00 0.00 18 GLY A N 17
ATOM 29272 C CA . GLY A 1 18 ? 1.312 17.626 5.001 1.00 0.00 18 GLY A CA 17
ATOM 29273 C C . GLY A 1 18 ? 1.556 18.173 6.409 1.00 0.00 18 GLY A C 17
ATOM 29274 O O . GLY A 1 18 ? 1.452 17.439 7.390 1.00 0.00 18 GLY A O 17
ATOM 29278 N N . ALA A 1 19 ? 1.876 19.458 6.464 1.00 0.00 19 ALA A N 17
ATOM 29279 C CA . ALA A 1 19 ? 2.136 20.111 7.735 1.00 0.00 19 ALA A CA 17
ATOM 29280 C C . ALA A 1 19 ? 0.889 20.885 8.170 1.00 0.00 19 ALA A C 17
ATOM 29281 O O . ALA A 1 19 ? -0.150 20.812 7.516 1.00 0.00 19 ALA A O 17
ATOM 29288 N N . PHE A 1 20 ? 1.035 21.608 9.270 1.00 0.00 20 PHE A N 17
ATOM 29289 C CA . PHE A 1 20 ? -0.066 22.395 9.800 1.00 0.00 20 PHE A CA 17
ATOM 29290 C C . PHE A 1 20 ? -0.058 23.810 9.219 1.00 0.00 20 PHE A C 17
ATOM 29291 O O . PHE A 1 20 ? -0.118 24.790 9.961 1.00 0.00 20 PHE A O 17
ATOM 29308 N N . MET A 1 21 ? 0.017 23.873 7.898 1.00 0.00 21 MET A N 17
ATOM 29309 C CA . MET A 1 21 ? 0.034 25.152 7.209 1.00 0.00 21 MET A CA 17
ATOM 29310 C C . MET A 1 21 ? -0.297 24.980 5.725 1.00 0.00 21 MET A C 17
ATOM 29311 O O . MET A 1 21 ? -1.157 25.679 5.192 1.00 0.00 21 MET A O 17
ATOM 29325 N N . LYS A 1 22 ? 0.404 24.045 5.100 1.00 0.00 22 LYS A N 17
ATOM 29326 C CA . LYS A 1 22 ? 0.195 23.772 3.688 1.00 0.00 22 LYS A CA 17
ATOM 29327 C C . LYS A 1 22 ? -0.907 22.723 3.533 1.00 0.00 22 LYS A C 17
ATOM 29328 O O . LYS A 1 22 ? -1.163 21.946 4.452 1.00 0.00 22 LYS A O 17
ATOM 29347 N N . PRO A 1 23 ? -1.547 22.734 2.333 1.00 0.00 23 PRO A N 17
ATOM 29348 C CA . PRO A 1 23 ? -2.616 21.793 2.046 1.00 0.00 23 PRO A CA 17
ATOM 29349 C C . PRO A 1 23 ? -2.057 20.395 1.774 1.00 0.00 23 PRO A C 17
ATOM 29350 O O . PRO A 1 23 ? -0.865 20.238 1.515 1.00 0.00 23 PRO A O 17
ATOM 29361 N N . TRP A 1 24 ? -2.945 19.414 1.843 1.00 0.00 24 TRP A N 17
ATOM 29362 C CA . TRP A 1 24 ? -2.555 18.034 1.607 1.00 0.00 24 TRP A CA 17
ATOM 29363 C C . TRP A 1 24 ? -2.090 17.915 0.154 1.00 0.00 24 TRP A C 17
ATOM 29364 O O . TRP A 1 24 ? -2.867 18.149 -0.771 1.00 0.00 24 TRP A O 17
ATOM 29385 N N . LYS A 1 25 ? -0.826 17.552 -0.002 1.00 0.00 25 LYS A N 17
ATOM 29386 C CA . LYS A 1 25 ? -0.249 17.399 -1.326 1.00 0.00 25 LYS A CA 17
ATOM 29387 C C . LYS A 1 25 ? -0.807 16.133 -1.979 1.00 0.00 25 LYS A C 17
ATOM 29388 O O . LYS A 1 25 ? -0.794 15.062 -1.375 1.00 0.00 25 LYS A O 17
ATOM 29407 N N . ALA A 1 26 ? -1.285 16.299 -3.203 1.00 0.00 26 ALA A N 17
ATOM 29408 C CA . ALA A 1 26 ? -1.847 15.182 -3.944 1.00 0.00 26 ALA A CA 17
ATOM 29409 C C . ALA A 1 26 ? -0.748 14.5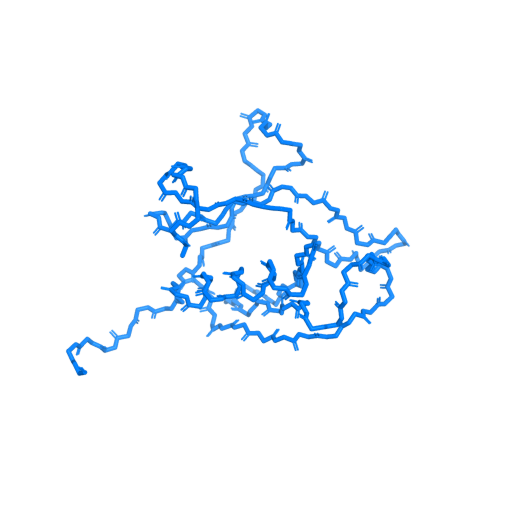27 -4.783 1.00 0.00 26 ALA A C 17
ATOM 29410 O O . ALA A 1 26 ? -0.106 15.188 -5.597 1.00 0.00 26 ALA A O 17
ATOM 29417 N N . ARG A 1 27 ? -0.565 13.234 -4.554 1.00 0.00 27 ARG A N 17
ATOM 29418 C CA . ARG A 1 27 ? 0.446 12.482 -5.278 1.00 0.00 27 ARG A CA 17
ATOM 29419 C C . ARG A 1 27 ? -0.166 11.217 -5.883 1.00 0.00 27 ARG A C 17
ATOM 29420 O O . ARG A 1 27 ? -1.331 10.908 -5.637 1.00 0.00 27 ARG A O 17
ATOM 29441 N N . TRP A 1 28 ? 0.647 10.520 -6.663 1.00 0.00 28 TRP A N 17
ATOM 29442 C CA . TRP A 1 28 ? 0.200 9.295 -7.305 1.00 0.00 28 TRP A CA 17
ATOM 29443 C C . TRP A 1 28 ? 0.759 8.113 -6.510 1.00 0.00 28 TRP A C 17
ATOM 29444 O O . TRP A 1 28 ? 1.958 7.845 -6.551 1.00 0.00 28 TRP A O 17
ATOM 29465 N N . PHE A 1 29 ? -0.137 7.439 -5.805 1.00 0.00 29 PHE A N 17
ATOM 29466 C CA . PHE A 1 29 ? 0.251 6.292 -5.002 1.00 0.00 29 PHE A CA 17
ATOM 29467 C C . PHE A 1 29 ? 0.151 4.997 -5.810 1.00 0.00 29 PHE A C 17
ATOM 29468 O O . PHE A 1 29 ? -0.390 4.991 -6.915 1.00 0.00 29 PHE A O 17
ATOM 29485 N N . VAL A 1 30 ? 0.681 3.931 -5.229 1.00 0.00 30 VAL A N 17
ATOM 29486 C CA . VAL A 1 30 ? 0.658 2.633 -5.882 1.00 0.00 30 VAL A CA 17
ATOM 29487 C C . VAL A 1 30 ? 0.408 1.545 -4.835 1.00 0.00 30 VAL A C 17
ATOM 29488 O O . VAL A 1 30 ? 1.149 1.436 -3.859 1.00 0.00 30 VAL A O 17
ATOM 29501 N N . LEU A 1 31 ? -0.638 0.768 -5.075 1.00 0.00 31 LEU A N 17
ATOM 29502 C CA . LEU A 1 31 ? -0.995 -0.307 -4.165 1.00 0.00 31 LEU A CA 17
ATOM 29503 C C . LEU A 1 31 ? -0.358 -1.611 -4.649 1.00 0.00 31 LEU A C 17
ATOM 29504 O O . LEU A 1 31 ? -0.996 -2.395 -5.351 1.00 0.00 31 LEU A O 17
ATOM 29520 N N . ASP A 1 32 ? 0.892 -1.803 -4.255 1.00 0.00 32 ASP A N 17
ATOM 29521 C CA . ASP A 1 32 ? 1.623 -2.999 -4.640 1.00 0.00 32 ASP A CA 17
ATOM 29522 C C . ASP A 1 32 ? 1.075 -4.198 -3.864 1.00 0.00 32 ASP A C 17
ATOM 29523 O O . ASP A 1 32 ? 0.861 -4.114 -2.655 1.00 0.00 32 ASP A O 17
ATOM 29532 N N . LYS A 1 33 ? 0.864 -5.286 -4.590 1.00 0.00 33 LYS A N 17
ATOM 29533 C CA . LYS A 1 33 ? 0.345 -6.501 -3.984 1.00 0.00 33 LYS A CA 17
ATOM 29534 C C . LYS A 1 33 ? 1.395 -7.609 -4.093 1.00 0.00 33 LYS A C 17
ATOM 29535 O O . LYS A 1 33 ? 1.540 -8.423 -3.183 1.00 0.00 33 LYS A O 17
ATOM 29554 N N . THR A 1 34 ? 2.099 -7.604 -5.216 1.00 0.00 34 THR A N 17
ATOM 29555 C CA . THR A 1 34 ? 3.131 -8.598 -5.456 1.00 0.00 34 THR A CA 17
ATOM 29556 C C . THR A 1 34 ? 4.219 -8.507 -4.384 1.00 0.00 34 THR A C 17
ATOM 29557 O O . THR A 1 34 ? 4.715 -9.528 -3.910 1.00 0.00 34 THR A O 17
ATOM 29568 N N . LYS A 1 35 ? 4.558 -7.275 -4.034 1.00 0.00 35 LYS A N 17
ATOM 29569 C CA . LYS A 1 35 ? 5.578 -7.038 -3.027 1.00 0.00 35 LYS A CA 17
ATOM 29570 C C . LYS A 1 35 ? 4.912 -6.562 -1.734 1.00 0.00 35 LYS A C 17
ATOM 29571 O O . LYS A 1 35 ? 5.556 -6.495 -0.689 1.00 0.00 35 LYS A O 17
ATOM 29590 N N . HIS A 1 36 ? 3.631 -6.245 -1.849 1.00 0.00 36 HIS A N 17
ATOM 29591 C CA . HIS A 1 36 ? 2.870 -5.778 -0.702 1.00 0.00 36 HIS A CA 17
ATOM 29592 C C . HIS A 1 36 ? 3.543 -4.537 -0.111 1.00 0.00 36 HIS A C 17
ATOM 29593 O O . HIS A 1 36 ? 4.185 -4.614 0.935 1.00 0.00 36 HIS A O 17
ATOM 29607 N N . GLN A 1 37 ? 3.372 -3.423 -0.807 1.00 0.00 37 GLN A N 17
ATOM 29608 C CA . GLN A 1 37 ? 3.955 -2.167 -0.365 1.00 0.00 37 GLN A CA 17
ATOM 29609 C C . GLN A 1 37 ? 3.169 -0.986 -0.938 1.00 0.00 37 GLN A C 17
ATOM 29610 O O . GLN A 1 37 ? 2.284 -1.171 -1.772 1.00 0.00 37 GLN A O 17
ATOM 29624 N N . LEU A 1 38 ? 3.522 0.202 -0.468 1.00 0.00 38 LEU A N 17
ATOM 29625 C CA . LEU A 1 38 ? 2.861 1.413 -0.924 1.00 0.00 38 LEU A CA 17
ATOM 29626 C C . LEU A 1 38 ? 3.900 2.359 -1.528 1.00 0.00 38 LEU A C 17
ATOM 29627 O O . LEU A 1 38 ? 4.664 2.993 -0.802 1.00 0.00 38 LEU A O 17
ATOM 29643 N N . ARG A 1 39 ? 3.894 2.426 -2.851 1.00 0.00 39 ARG A N 17
ATOM 29644 C CA . ARG A 1 39 ? 4.826 3.285 -3.562 1.00 0.00 39 ARG A CA 17
ATOM 29645 C C . ARG A 1 39 ? 4.106 4.526 -4.092 1.00 0.00 39 ARG A C 17
ATOM 29646 O O . ARG A 1 39 ? 3.113 4.413 -4.809 1.00 0.00 39 ARG A O 17
ATOM 29667 N N . TYR A 1 40 ? 4.636 5.682 -3.720 1.00 0.00 40 TYR A N 17
ATOM 29668 C CA . TYR A 1 40 ? 4.056 6.943 -4.150 1.00 0.00 40 TYR A CA 17
ATOM 29669 C C . TYR A 1 40 ? 5.106 7.828 -4.825 1.00 0.00 40 TYR A C 17
ATOM 29670 O O . TYR A 1 40 ? 6.262 7.854 -4.406 1.00 0.00 40 TYR A O 17
ATOM 29688 N N . TYR A 1 41 ? 4.665 8.530 -5.858 1.00 0.00 41 TYR A N 17
ATOM 29689 C CA . TYR A 1 41 ? 5.553 9.414 -6.596 1.00 0.00 41 TYR A CA 17
ATOM 29690 C C . TYR A 1 41 ? 4.931 10.802 -6.760 1.00 0.00 41 TYR A C 17
ATOM 29691 O O . TYR A 1 41 ? 3.742 10.988 -6.508 1.00 0.00 41 TYR A O 17
ATOM 29709 N N . ASP A 1 42 ? 5.764 11.742 -7.183 1.00 0.00 42 ASP A N 17
ATOM 29710 C CA . ASP A 1 42 ? 5.312 13.108 -7.385 1.00 0.00 42 ASP A CA 17
ATOM 29711 C C . ASP A 1 42 ? 4.486 13.182 -8.670 1.00 0.00 42 ASP A C 17
ATOM 29712 O O . ASP A 1 42 ? 3.530 13.951 -8.754 1.00 0.00 42 ASP A O 17
ATOM 29721 N N . HIS A 1 43 ? 4.886 12.373 -9.640 1.00 0.00 43 HIS A N 17
ATOM 29722 C CA . HIS A 1 43 ? 4.195 12.338 -10.918 1.00 0.00 43 HIS A CA 17
ATOM 29723 C C . HIS A 1 43 ? 3.749 10.906 -11.221 1.00 0.00 43 HIS A C 17
ATOM 29724 O O . HIS A 1 43 ? 4.298 9.952 -10.672 1.00 0.00 43 HIS A O 17
ATOM 29738 N N . ARG A 1 44 ? 2.757 10.801 -12.093 1.00 0.00 44 ARG A N 17
ATOM 29739 C CA . ARG A 1 44 ? 2.231 9.502 -12.476 1.00 0.00 44 ARG A CA 17
ATOM 29740 C C . ARG A 1 44 ? 3.368 8.486 -12.604 1.00 0.00 44 ARG A C 17
ATOM 29741 O O . ARG A 1 44 ? 3.306 7.403 -12.023 1.00 0.00 44 ARG A O 17
ATOM 29762 N N . MET A 1 45 ? 4.380 8.870 -13.368 1.00 0.00 45 MET A N 17
ATOM 29763 C CA . MET A 1 45 ? 5.529 8.006 -13.579 1.00 0.00 45 MET A CA 17
ATOM 29764 C C . MET A 1 45 ? 6.832 8.806 -13.534 1.00 0.00 45 MET A C 17
ATOM 29765 O O . MET A 1 45 ? 7.175 9.495 -14.494 1.00 0.00 45 MET A O 17
ATOM 29779 N N . ASP A 1 46 ? 7.523 8.689 -12.410 1.00 0.00 46 ASP A N 17
ATOM 29780 C CA . ASP A 1 46 ? 8.781 9.393 -12.227 1.00 0.00 46 ASP A CA 17
ATOM 29781 C C . ASP A 1 46 ? 9.927 8.380 -12.191 1.00 0.00 46 ASP A C 17
ATOM 29782 O O . ASP A 1 46 ? 11.047 8.717 -11.811 1.00 0.00 46 ASP A O 17
ATOM 29791 N N . THR A 1 47 ? 9.606 7.158 -12.591 1.00 0.00 47 THR A N 17
ATOM 29792 C CA . THR A 1 47 ? 10.595 6.093 -12.610 1.00 0.00 47 THR A CA 17
ATOM 29793 C C . THR A 1 47 ? 11.531 6.214 -11.406 1.00 0.00 47 THR A C 17
ATOM 29794 O O . THR A 1 47 ? 12.712 5.884 -11.498 1.00 0.00 47 THR A O 17
ATOM 29805 N N . GLU A 1 48 ? 10.968 6.687 -10.304 1.00 0.00 48 GLU A N 17
ATOM 29806 C CA . GLU A 1 48 ? 11.737 6.855 -9.083 1.00 0.00 48 GLU A CA 17
ATOM 29807 C C . GLU A 1 48 ? 10.833 6.692 -7.859 1.00 0.00 48 GLU A C 17
ATOM 29808 O O . GLU A 1 48 ? 9.958 7.520 -7.615 1.00 0.00 48 GLU A O 17
ATOM 29820 N N . CYS A 1 49 ? 11.077 5.618 -7.122 1.00 0.00 49 CYS A N 17
ATOM 29821 C CA . CYS A 1 49 ? 10.296 5.335 -5.930 1.00 0.00 49 CYS A CA 17
ATOM 29822 C C . CYS A 1 49 ? 10.937 6.069 -4.751 1.00 0.00 49 CYS A C 17
ATOM 29823 O O . CYS A 1 49 ? 12.089 5.809 -4.405 1.00 0.00 49 CYS A O 17
ATOM 29831 N N . LYS A 1 50 ? 10.164 6.972 -4.166 1.00 0.00 50 LYS A N 17
ATOM 29832 C CA . LYS A 1 50 ? 10.642 7.746 -3.032 1.00 0.00 50 LYS A CA 17
ATOM 29833 C C . LYS A 1 50 ? 9.744 7.480 -1.823 1.00 0.00 50 LYS A C 17
ATOM 29834 O O . LYS A 1 50 ? 8.730 8.151 -1.638 1.00 0.00 50 LYS A O 17
ATOM 29853 N N . GLY A 1 51 ? 10.148 6.497 -1.031 1.00 0.00 51 GLY A N 17
ATOM 29854 C CA . GLY A 1 51 ? 9.392 6.134 0.156 1.00 0.00 51 GLY A CA 17
ATOM 29855 C C . GLY A 1 51 ? 8.475 4.941 -0.122 1.00 0.00 51 GLY A C 17
ATOM 29856 O O . GLY A 1 51 ? 7.851 4.866 -1.180 1.00 0.00 51 GLY A O 17
ATOM 29860 N N . VAL A 1 52 ? 8.423 4.037 0.845 1.00 0.00 52 VAL A N 17
ATOM 29861 C CA . VAL A 1 52 ? 7.594 2.851 0.718 1.00 0.00 52 VAL A CA 17
ATOM 29862 C C . VAL A 1 52 ? 6.905 2.570 2.055 1.00 0.00 52 VAL A C 17
ATOM 29863 O O . VAL A 1 52 ? 7.445 2.887 3.114 1.00 0.00 52 VAL A O 17
ATOM 29876 N N . ILE A 1 53 ? 5.723 1.979 1.962 1.00 0.00 53 ILE A N 17
ATOM 29877 C CA . ILE A 1 53 ? 4.955 1.652 3.151 1.00 0.00 53 ILE A CA 17
ATOM 29878 C C . ILE A 1 53 ? 4.672 0.148 3.173 1.00 0.00 53 ILE A C 17
ATOM 29879 O O . ILE A 1 53 ? 3.712 -0.316 2.560 1.00 0.00 53 ILE A O 17
ATOM 29895 N N . ASP A 1 54 ? 5.526 -0.572 3.886 1.00 0.00 54 ASP A N 17
ATOM 29896 C CA . ASP A 1 54 ? 5.380 -2.013 3.995 1.00 0.00 54 ASP A CA 17
ATOM 29897 C C . ASP A 1 54 ? 3.964 -2.344 4.471 1.00 0.00 54 ASP A C 17
ATOM 29898 O O . ASP A 1 54 ? 3.634 -2.138 5.638 1.00 0.00 54 ASP A O 17
ATOM 29907 N N . LEU A 1 55 ? 3.166 -2.851 3.543 1.00 0.00 55 LEU A N 17
ATOM 29908 C CA . LEU A 1 55 ? 1.793 -3.212 3.853 1.00 0.00 55 LEU A CA 17
ATOM 29909 C C . LEU A 1 55 ? 1.788 -4.338 4.888 1.00 0.00 55 LEU A C 17
ATOM 29910 O O . LEU A 1 55 ? 0.838 -4.475 5.658 1.00 0.00 55 LEU A O 17
ATOM 29926 N N . ALA A 1 56 ? 2.860 -5.117 4.874 1.00 0.00 56 ALA A N 17
ATOM 29927 C CA . ALA A 1 56 ? 2.990 -6.228 5.801 1.00 0.00 56 ALA A CA 17
ATOM 29928 C C . ALA A 1 56 ? 3.139 -5.684 7.224 1.00 0.00 56 ALA A C 17
ATOM 29929 O O . ALA A 1 56 ? 3.077 -6.441 8.191 1.00 0.00 56 ALA A O 17
ATOM 29936 N N . GLU A 1 57 ? 3.332 -4.376 7.305 1.00 0.00 57 GLU A N 17
ATOM 29937 C CA . GLU A 1 57 ? 3.490 -3.722 8.593 1.00 0.00 57 GLU A CA 17
ATOM 29938 C C . GLU A 1 57 ? 2.176 -3.062 9.018 1.00 0.00 57 GLU A C 17
ATOM 29939 O O . GLU A 1 57 ? 1.957 -2.812 10.202 1.00 0.00 57 GLU A O 17
ATOM 29951 N N . VAL A 1 58 ? 1.336 -2.798 8.028 1.00 0.00 58 VAL A N 17
ATOM 29952 C CA . VAL A 1 58 ? 0.050 -2.172 8.284 1.00 0.00 58 VAL A CA 17
ATOM 29953 C C . VAL A 1 58 ? -0.782 -3.080 9.192 1.00 0.00 58 VAL A C 17
ATOM 29954 O O . VAL A 1 58 ? -1.035 -4.236 8.857 1.00 0.00 58 VAL A O 17
ATOM 29967 N N . GLU A 1 59 ? -1.185 -2.521 10.324 1.00 0.00 59 GLU A N 17
ATOM 29968 C CA . GLU A 1 59 ? -1.983 -3.265 11.283 1.00 0.00 59 GLU A CA 17
ATOM 29969 C C . GLU A 1 59 ? -3.463 -3.209 10.898 1.00 0.00 59 GLU A C 17
ATOM 29970 O O . GLU A 1 59 ? -4.226 -4.120 11.217 1.00 0.00 59 GLU A O 17
ATOM 29982 N N . ALA A 1 60 ? -3.825 -2.131 10.219 1.00 0.00 60 ALA A N 17
ATOM 29983 C CA . ALA A 1 60 ? -5.200 -1.944 9.788 1.00 0.00 60 ALA A CA 17
ATOM 29984 C C . ALA A 1 60 ? -5.411 -0.481 9.392 1.00 0.00 60 ALA A C 17
ATOM 29985 O O . ALA A 1 60 ? -4.487 0.326 9.470 1.00 0.00 60 ALA A O 17
ATOM 29992 N N . VAL A 1 61 ? -6.633 -0.186 8.974 1.00 0.00 61 VAL A N 17
ATOM 29993 C CA . VAL A 1 61 ? -6.978 1.165 8.565 1.00 0.00 61 VAL A CA 17
ATOM 29994 C C . VAL A 1 61 ? -8.362 1.522 9.111 1.00 0.00 61 VAL A C 17
ATOM 29995 O O . VAL A 1 61 ? -9.163 0.637 9.408 1.00 0.00 61 VAL A O 17
ATOM 30008 N N . ALA A 1 62 ? -8.601 2.820 9.227 1.00 0.00 62 ALA A N 17
ATOM 30009 C CA . ALA A 1 62 ? -9.874 3.304 9.733 1.00 0.00 62 ALA A CA 17
ATOM 30010 C C . ALA A 1 62 ? -10.253 4.592 8.999 1.00 0.00 62 ALA A C 17
ATOM 30011 O O . ALA A 1 62 ? -9.385 5.395 8.660 1.00 0.00 62 ALA A O 17
ATOM 30018 N N . PRO A 1 63 ? -11.583 4.753 8.769 1.00 0.00 63 PRO A N 17
ATOM 30019 C CA . PRO A 1 63 ? -12.088 5.930 8.082 1.00 0.00 63 PRO A CA 17
ATOM 30020 C C . PRO A 1 63 ? -12.063 7.154 9.000 1.00 0.00 63 PRO A C 17
ATOM 30021 O O . PRO A 1 63 ? -13.018 7.404 9.732 1.00 0.00 63 PRO A O 17
ATOM 30032 N N . GLY A 1 64 ? -10.959 7.883 8.930 1.00 0.00 64 GLY A N 17
ATOM 30033 C CA . GLY A 1 64 ? -10.797 9.075 9.746 1.00 0.00 64 GLY A CA 17
ATOM 30034 C C . GLY A 1 64 ? -11.706 10.203 9.254 1.00 0.00 64 GLY A C 17
ATOM 30035 O O . GLY A 1 64 ? -12.533 9.997 8.368 1.00 0.00 64 GLY A O 17
ATOM 30039 N N . THR A 1 65 ? -11.522 11.371 9.853 1.00 0.00 65 THR A N 17
ATOM 30040 C CA . THR A 1 65 ? -12.315 12.532 9.487 1.00 0.00 65 THR A CA 17
ATOM 30041 C C . THR A 1 65 ? -11.437 13.587 8.812 1.00 0.00 65 THR A C 17
ATOM 30042 O O . THR A 1 65 ? -10.225 13.619 9.023 1.00 0.00 65 THR A O 17
ATOM 30053 N N . PRO A 1 66 ? -12.099 14.448 7.993 1.00 0.00 66 PRO A N 17
ATOM 30054 C CA . PRO A 1 66 ? -11.392 15.501 7.285 1.00 0.00 66 PRO A CA 17
ATOM 30055 C C . PRO A 1 66 ? -11.014 16.641 8.234 1.00 0.00 66 PRO A C 17
ATOM 30056 O O . PRO A 1 66 ? -11.833 17.513 8.519 1.00 0.00 66 PRO A O 17
ATOM 30067 N N . THR A 1 67 ? -9.773 16.596 8.697 1.00 0.00 67 THR A N 17
ATOM 30068 C CA . THR A 1 67 ? -9.277 17.614 9.607 1.00 0.00 67 THR A CA 17
ATOM 30069 C C . THR A 1 67 ? -9.002 18.916 8.853 1.00 0.00 67 THR A C 17
ATOM 30070 O O . THR A 1 67 ? -9.253 19.007 7.652 1.00 0.00 67 THR A O 17
ATOM 30081 N N . ILE A 1 68 ? -8.489 19.892 9.588 1.00 0.00 68 ILE A N 17
ATOM 30082 C CA . ILE A 1 68 ? -8.177 21.185 9.004 1.00 0.00 68 ILE A CA 17
ATOM 30083 C C . ILE A 1 68 ? -7.014 21.028 8.021 1.00 0.00 68 ILE A C 17
ATOM 30084 O O . ILE A 1 68 ? -6.062 20.299 8.292 1.00 0.00 68 ILE A O 17
ATOM 30100 N N . GLY A 1 69 ? -7.131 21.725 6.900 1.00 0.00 69 GLY A N 17
ATOM 30101 C CA . GLY A 1 69 ? -6.102 21.673 5.876 1.00 0.00 69 GLY A CA 17
ATOM 30102 C C . GLY A 1 69 ? -6.534 20.782 4.710 1.00 0.00 69 GLY A C 17
ATOM 30103 O O . GLY A 1 69 ? -6.277 21.103 3.550 1.00 0.00 69 GLY A O 17
ATOM 30107 N N . ALA A 1 70 ? -7.183 19.681 5.057 1.00 0.00 70 ALA A N 17
ATOM 30108 C CA . ALA A 1 70 ? -7.653 18.741 4.053 1.00 0.00 70 ALA A CA 17
ATOM 30109 C C . ALA A 1 70 ? -8.509 19.485 3.026 1.00 0.00 70 ALA A C 17
ATOM 30110 O O . ALA A 1 70 ? -8.934 20.614 3.267 1.00 0.00 70 ALA A O 17
ATOM 30117 N N . PRO A 1 71 ? -8.742 18.805 1.871 1.00 0.00 71 PRO A N 17
ATOM 30118 C CA . PRO A 1 71 ? -9.539 19.390 0.806 1.00 0.00 71 PRO A CA 17
ATOM 30119 C C . PRO A 1 71 ? -11.027 19.367 1.160 1.00 0.00 71 PRO A C 17
ATOM 30120 O O . PRO A 1 71 ? -11.561 18.329 1.547 1.00 0.00 71 PRO A O 17
ATOM 30131 N N .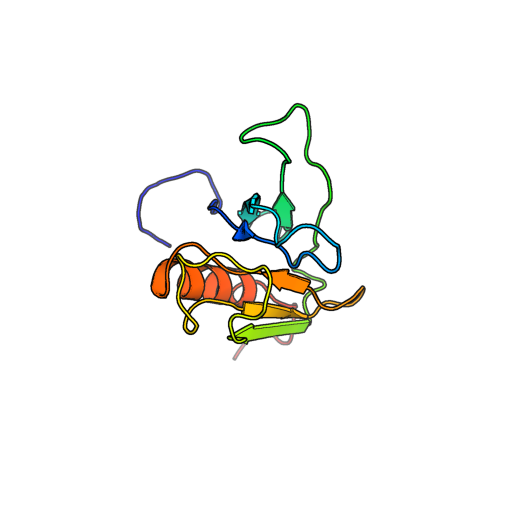 LYS A 1 72 ? -11.655 20.525 1.014 1.00 0.00 72 LYS A N 17
ATOM 30132 C CA . LYS A 1 72 ? -13.071 20.652 1.313 1.00 0.00 72 LYS A CA 17
ATOM 30133 C C . LYS A 1 72 ? -13.886 20.079 0.152 1.00 0.00 72 LYS A C 17
ATOM 30134 O O . LYS A 1 72 ? -14.714 20.776 -0.433 1.00 0.00 72 LYS A O 17
ATOM 30153 N N . THR A 1 73 ? -13.624 18.816 -0.147 1.00 0.00 73 THR A N 17
ATOM 30154 C CA . THR A 1 73 ? -14.323 18.142 -1.228 1.00 0.00 73 THR A CA 17
ATOM 30155 C C . THR A 1 73 ? -14.613 16.688 -0.851 1.00 0.00 73 THR A C 17
ATOM 30156 O O . THR A 1 73 ? -15.771 16.299 -0.707 1.00 0.00 73 THR A O 17
ATOM 30167 N N . VAL A 1 74 ? -13.541 15.924 -0.702 1.00 0.00 74 VAL A N 17
ATOM 30168 C CA . VAL A 1 74 ? -13.665 14.521 -0.344 1.00 0.00 74 VAL A CA 17
ATOM 30169 C C . VAL A 1 74 ? -14.652 14.381 0.817 1.00 0.00 74 VAL A C 17
ATOM 30170 O O . VAL A 1 74 ? -14.916 15.346 1.531 1.00 0.00 74 VAL A O 17
ATOM 30183 N N . ASP A 1 75 ? -15.169 13.170 0.969 1.00 0.00 75 ASP A N 17
ATOM 30184 C CA . ASP A 1 75 ? -16.121 12.891 2.031 1.00 0.00 75 ASP A CA 17
ATOM 30185 C C . ASP A 1 75 ? -15.395 12.213 3.195 1.00 0.00 75 ASP A C 17
ATOM 30186 O O . ASP A 1 75 ? -14.570 11.326 2.984 1.00 0.00 75 ASP A O 17
ATOM 30195 N N . GLU A 1 76 ? -15.728 12.658 4.398 1.00 0.00 76 GLU A N 17
ATOM 30196 C CA . GLU A 1 76 ? -15.119 12.105 5.595 1.00 0.00 76 GLU A CA 17
ATOM 30197 C C . GLU A 1 76 ? -14.962 10.589 5.460 1.00 0.00 76 GLU A C 17
ATOM 30198 O O . GLU A 1 76 ? -14.031 10.006 6.013 1.00 0.00 76 GLU A O 17
ATOM 30210 N N . LYS A 1 77 ? -15.887 9.994 4.721 1.00 0.00 77 LYS A N 17
ATOM 30211 C CA . LYS A 1 77 ? -15.864 8.558 4.506 1.00 0.00 77 LYS A CA 17
ATOM 30212 C C . LYS A 1 77 ? -14.570 8.175 3.784 1.00 0.00 77 LYS A C 17
ATOM 30213 O O . LYS A 1 77 ? -13.775 7.391 4.300 1.00 0.00 77 LYS A O 17
ATOM 30232 N N . ALA A 1 78 ? -14.399 8.748 2.601 1.00 0.00 78 ALA A N 17
ATOM 30233 C CA . ALA A 1 78 ? -13.216 8.477 1.803 1.00 0.00 78 ALA A CA 17
ATOM 30234 C C . ALA A 1 78 ? -11.988 8.438 2.715 1.00 0.00 78 ALA A C 17
ATOM 30235 O O . ALA A 1 78 ? -11.279 7.434 2.764 1.00 0.00 78 ALA A O 17
ATOM 30242 N N . PHE A 1 79 ? -11.776 9.542 3.415 1.00 0.00 79 PHE A N 17
ATOM 30243 C CA . PHE A 1 79 ? -10.646 9.647 4.323 1.00 0.00 79 PHE A CA 17
ATOM 30244 C C . PHE A 1 79 ? -10.455 8.350 5.112 1.00 0.00 79 PHE A C 17
ATOM 30245 O O . PHE A 1 79 ? -11.407 7.821 5.684 1.00 0.00 79 PHE A O 17
ATOM 30262 N N . PHE A 1 80 ? -9.218 7.875 5.117 1.00 0.00 80 PHE A N 17
ATOM 30263 C CA . PHE A 1 80 ? -8.889 6.650 5.826 1.00 0.00 80 PHE A CA 17
ATOM 30264 C C . PHE A 1 80 ? -7.455 6.691 6.356 1.00 0.00 80 PHE A C 17
ATOM 30265 O O . PHE A 1 80 ? -6.528 7.030 5.623 1.00 0.00 80 PHE A O 17
ATOM 30282 N N . ASP A 1 81 ? -7.317 6.342 7.627 1.00 0.00 81 ASP A N 17
ATOM 30283 C CA . ASP A 1 81 ? -6.011 6.334 8.264 1.00 0.00 81 ASP A CA 17
ATOM 30284 C C . ASP A 1 81 ? -5.418 4.926 8.186 1.00 0.00 81 ASP A C 17
ATOM 30285 O O . ASP A 1 81 ? -6.126 3.939 8.383 1.00 0.00 81 ASP A O 17
ATOM 30294 N N . VAL A 1 82 ? -4.126 4.878 7.897 1.00 0.00 82 VAL A N 17
ATOM 30295 C CA . VAL A 1 82 ? -3.430 3.606 7.791 1.00 0.00 82 VAL A CA 17
ATOM 30296 C C . VAL A 1 82 ? -2.570 3.395 9.038 1.00 0.00 82 VAL A C 17
ATOM 30297 O O . VAL A 1 82 ? -1.611 4.131 9.268 1.00 0.00 82 VAL A O 17
ATOM 30310 N N . LYS A 1 83 ? -2.943 2.386 9.811 1.00 0.00 83 LYS A N 17
ATOM 30311 C CA . LYS A 1 83 ? -2.217 2.068 11.029 1.00 0.00 83 LYS A CA 17
ATOM 30312 C C . LYS A 1 83 ? -1.070 1.111 10.700 1.00 0.00 83 LYS A C 17
ATOM 30313 O O . LYS A 1 83 ? -1.297 0.021 10.177 1.00 0.00 83 LYS A O 17
ATOM 30332 N N . THR A 1 84 ? 0.138 1.554 11.018 1.00 0.00 84 THR A N 17
ATOM 30333 C CA . THR A 1 84 ? 1.321 0.750 10.763 1.00 0.00 84 THR A CA 17
ATOM 30334 C C . THR A 1 84 ? 2.155 0.608 12.037 1.00 0.00 84 THR A C 17
ATOM 30335 O O . THR A 1 84 ? 1.695 0.949 13.126 1.00 0.00 84 THR A O 17
ATOM 30346 N N . THR A 1 85 ? 3.367 0.102 11.860 1.00 0.00 85 THR A N 17
ATOM 30347 C CA . THR A 1 85 ? 4.269 -0.090 12.983 1.00 0.00 85 THR A CA 17
ATOM 30348 C C . THR A 1 85 ? 5.095 1.175 13.225 1.00 0.00 85 THR A C 17
ATOM 30349 O O . THR A 1 85 ? 5.302 1.576 14.370 1.00 0.00 85 THR A O 17
ATOM 30360 N N . ARG A 1 86 ? 5.545 1.769 12.130 1.00 0.00 86 ARG A N 17
ATOM 30361 C CA . ARG A 1 86 ? 6.343 2.980 12.209 1.00 0.00 86 ARG A CA 17
ATOM 30362 C C . ARG A 1 86 ? 5.532 4.111 12.845 1.00 0.00 86 ARG A C 17
ATOM 30363 O O . ARG A 1 86 ? 5.860 4.579 13.934 1.00 0.00 86 ARG A O 17
ATOM 30384 N N . ARG A 1 87 ? 4.487 4.516 12.138 1.00 0.00 87 ARG A N 17
ATOM 30385 C CA . ARG A 1 87 ? 3.626 5.583 12.620 1.00 0.00 87 ARG A CA 17
ATOM 30386 C C . ARG A 1 87 ? 2.303 5.585 11.852 1.00 0.00 87 ARG A C 17
ATOM 30387 O O . ARG A 1 87 ? 2.190 4.954 10.802 1.00 0.00 87 ARG A O 17
ATOM 30408 N N . VAL A 1 88 ? 1.336 6.302 12.404 1.00 0.00 88 VAL A N 17
ATOM 30409 C CA . VAL A 1 88 ? 0.025 6.394 11.784 1.00 0.00 88 VAL A CA 17
ATOM 30410 C C . VAL A 1 88 ? 0.083 7.391 10.625 1.00 0.00 88 VAL A C 17
ATOM 30411 O O . VAL A 1 88 ? 0.744 8.425 10.723 1.00 0.00 88 VAL A O 17
ATOM 30424 N N . TYR A 1 89 ? -0.616 7.046 9.554 1.00 0.00 89 TYR A N 17
ATOM 30425 C CA . TYR A 1 89 ? -0.652 7.898 8.377 1.00 0.00 89 TYR A CA 17
ATOM 30426 C C . TYR A 1 89 ? -2.076 8.379 8.092 1.00 0.00 89 TYR A C 17
ATOM 30427 O O . TYR A 1 89 ? -3.039 7.827 8.621 1.00 0.00 89 TYR A O 17
ATOM 30445 N N . ASN A 1 90 ? -2.164 9.403 7.256 1.00 0.00 90 ASN A N 17
ATOM 30446 C CA . ASN A 1 90 ? -3.454 9.965 6.894 1.00 0.00 90 ASN A CA 17
ATOM 30447 C C . ASN A 1 90 ? -3.526 10.128 5.374 1.00 0.00 90 ASN A C 17
ATOM 30448 O O . ASN A 1 90 ? -2.907 11.031 4.813 1.00 0.00 90 ASN A O 17
ATOM 30459 N N . PHE A 1 91 ? -4.287 9.241 4.751 1.00 0.00 91 PHE A N 17
ATOM 30460 C CA . PHE A 1 91 ? -4.449 9.275 3.308 1.00 0.00 91 PHE A CA 17
ATOM 30461 C C . PHE A 1 91 ? -5.901 9.568 2.925 1.00 0.00 91 PHE A C 17
ATOM 30462 O O . PHE A 1 91 ? -6.798 9.470 3.760 1.00 0.00 91 PHE A O 17
ATOM 30479 N N . CYS A 1 92 ? -6.086 9.921 1.661 1.00 0.00 92 CYS A N 17
ATOM 30480 C CA . CYS A 1 92 ? -7.414 10.229 1.158 1.00 0.00 92 CYS A CA 17
ATOM 30481 C C . CYS A 1 92 ? -7.455 9.881 -0.332 1.00 0.00 92 CYS A C 17
ATOM 30482 O O . CYS A 1 92 ? -6.413 9.771 -0.976 1.00 0.00 92 CYS A O 17
ATOM 30490 N N . ALA A 1 93 ? -8.670 9.719 -0.835 1.00 0.00 93 ALA A N 17
ATOM 30491 C CA . ALA A 1 93 ? -8.860 9.386 -2.237 1.00 0.00 93 ALA A CA 17
ATOM 30492 C C . ALA A 1 93 ? -9.569 10.545 -2.940 1.00 0.00 93 ALA A C 17
ATOM 30493 O O . ALA A 1 93 ? -9.843 11.575 -2.325 1.00 0.00 93 ALA A O 17
ATOM 30500 N N . GLN A 1 94 ? -9.845 10.339 -4.219 1.00 0.00 94 GLN A N 17
ATOM 30501 C CA . GLN A 1 94 ? -10.517 11.355 -5.013 1.00 0.00 94 GLN A CA 17
ATOM 30502 C C . GLN A 1 94 ? -11.999 11.010 -5.172 1.00 0.00 94 GLN A C 17
ATOM 30503 O O . GLN A 1 94 ? -12.649 11.469 -6.110 1.00 0.00 94 GLN A O 17
ATOM 30517 N N . ASP A 1 95 ? -12.489 10.205 -4.242 1.00 0.00 95 ASP A N 17
ATOM 30518 C CA . ASP A 1 95 ? -13.883 9.793 -4.267 1.00 0.00 95 ASP A CA 17
ATOM 30519 C C . ASP A 1 95 ? -14.185 8.953 -3.024 1.00 0.00 95 ASP A C 17
ATOM 30520 O O . ASP A 1 95 ? -13.270 8.455 -2.370 1.00 0.00 95 ASP A O 17
ATOM 30529 N N . VAL A 1 96 ? -15.471 8.821 -2.737 1.00 0.00 96 VAL A N 17
ATOM 30530 C CA . VAL A 1 96 ? -15.905 8.050 -1.584 1.00 0.00 96 VAL A CA 17
ATOM 30531 C C . VAL A 1 96 ? -15.754 6.558 -1.888 1.00 0.00 96 VAL A C 17
ATOM 30532 O O . VAL A 1 96 ? -15.242 5.802 -1.064 1.00 0.00 96 VAL A O 17
ATOM 30545 N N . PRO A 1 97 ? -16.221 6.169 -3.105 1.00 0.00 97 PRO A N 17
ATOM 30546 C CA . PRO A 1 97 ? -16.142 4.781 -3.528 1.00 0.00 97 PRO A CA 17
ATOM 30547 C C . PRO A 1 97 ? -14.711 4.407 -3.919 1.00 0.00 97 PRO A C 17
ATOM 30548 O O . PRO A 1 97 ? -14.375 3.227 -4.001 1.00 0.00 97 PRO A O 17
ATOM 30559 N N . SER A 1 98 ? -13.907 5.434 -4.150 1.00 0.00 98 SER A N 17
ATOM 30560 C CA . SER A 1 98 ? -12.520 5.228 -4.531 1.00 0.00 98 SER A CA 17
ATOM 30561 C C . SER A 1 98 ? -11.685 4.881 -3.297 1.00 0.00 98 SER A C 17
ATOM 30562 O O . SER A 1 98 ? -10.837 3.991 -3.347 1.00 0.00 98 SER A O 17
ATOM 30570 N N . ALA A 1 99 ? -11.954 5.602 -2.218 1.00 0.00 99 ALA A N 17
ATOM 30571 C CA . ALA A 1 99 ? -11.238 5.381 -0.973 1.00 0.00 99 ALA A CA 17
ATOM 30572 C C . ALA A 1 99 ? -11.548 3.975 -0.454 1.00 0.00 99 ALA A C 17
ATOM 30573 O O . ALA A 1 99 ? -10.636 3.209 -0.144 1.00 0.00 99 ALA A O 17
ATOM 30580 N N . GLN A 1 100 ? -12.837 3.679 -0.375 1.00 0.00 100 GLN A N 17
ATOM 30581 C CA . GLN A 1 100 ? -13.278 2.379 0.102 1.00 0.00 100 GLN A CA 17
ATOM 30582 C C . GLN A 1 100 ? -12.474 1.266 -0.574 1.00 0.00 100 GLN A C 17
ATOM 30583 O O . GLN A 1 100 ? -12.030 0.328 0.086 1.00 0.00 100 GLN A O 17
ATOM 30597 N N . GLN A 1 101 ? -12.313 1.406 -1.881 1.00 0.00 101 GLN A N 17
ATOM 30598 C CA . GLN A 1 101 ? -11.571 0.424 -2.654 1.00 0.00 101 GLN A CA 17
ATOM 30599 C C . GLN A 1 101 ? -10.129 0.332 -2.150 1.00 0.00 101 GLN A C 17
ATOM 30600 O O . GLN A 1 101 ? -9.560 -0.756 -2.083 1.00 0.00 101 GLN A O 17
ATOM 30614 N N . TRP A 1 102 ? -9.580 1.489 -1.810 1.00 0.00 102 TRP A N 17
ATOM 30615 C CA . TRP A 1 102 ? -8.215 1.553 -1.315 1.00 0.00 102 TRP A CA 17
ATOM 30616 C C . TRP A 1 102 ? -8.161 0.804 0.017 1.00 0.00 102 TRP A C 17
ATOM 30617 O O . TRP A 1 102 ? -7.412 -0.162 0.161 1.00 0.00 102 TRP A O 17
ATOM 30638 N N . VAL A 1 103 ? -8.964 1.277 0.959 1.00 0.00 103 VAL A N 17
ATOM 30639 C CA . VAL A 1 103 ? -9.016 0.664 2.275 1.00 0.00 103 VAL A CA 17
ATOM 30640 C C . VAL A 1 103 ? -9.266 -0.838 2.124 1.00 0.00 103 VAL A C 17
ATOM 30641 O O . VAL A 1 103 ? -8.574 -1.651 2.735 1.00 0.00 103 VAL A O 17
ATOM 30654 N N . ASP A 1 104 ? -10.258 -1.161 1.307 1.00 0.00 104 ASP A N 17
ATOM 30655 C CA . ASP A 1 104 ? -10.608 -2.551 1.068 1.00 0.00 104 ASP A CA 17
ATOM 30656 C C . ASP A 1 104 ? -9.362 -3.317 0.621 1.00 0.00 104 ASP A C 17
ATOM 30657 O O . ASP A 1 104 ? -8.975 -4.301 1.248 1.00 0.00 104 ASP A O 17
ATOM 30666 N N . ARG A 1 105 ? -8.767 -2.835 -0.461 1.00 0.00 105 ARG A N 17
ATOM 30667 C CA . ARG A 1 105 ? -7.573 -3.462 -1.000 1.00 0.00 105 ARG A CA 17
ATOM 30668 C C . ARG A 1 105 ? -6.490 -3.555 0.077 1.00 0.00 105 ARG A C 17
ATOM 30669 O O . ARG A 1 105 ? -5.871 -4.604 0.252 1.00 0.00 105 ARG A O 17
ATOM 30690 N N . ILE A 1 106 ? -6.294 -2.443 0.770 1.00 0.00 106 ILE A N 17
ATOM 30691 C CA . ILE A 1 106 ? -5.296 -2.386 1.825 1.00 0.00 106 ILE A CA 17
ATOM 30692 C C . ILE A 1 106 ? -5.665 -3.383 2.925 1.00 0.00 106 ILE A C 17
ATOM 30693 O O . ILE A 1 106 ? -4.842 -4.206 3.324 1.00 0.00 106 ILE A O 17
ATOM 30709 N N . GLN A 1 107 ? -6.903 -3.278 3.384 1.00 0.00 107 GLN A N 17
ATOM 30710 C CA . GLN A 1 107 ? -7.392 -4.160 4.430 1.00 0.00 107 GLN A CA 17
ATOM 30711 C C . GLN A 1 107 ? -7.287 -5.620 3.985 1.00 0.00 107 GLN A C 17
ATOM 30712 O O . GLN A 1 107 ? -7.299 -6.529 4.814 1.00 0.00 107 GLN A O 17
ATOM 30726 N N . SER A 1 108 ? -7.186 -5.800 2.676 1.00 0.00 108 SER A N 17
ATOM 30727 C CA . SER A 1 108 ? -7.079 -7.134 2.110 1.00 0.00 108 SER A CA 17
ATOM 30728 C C . SER A 1 108 ? -5.609 -7.481 1.861 1.00 0.00 108 SER A C 17
ATOM 30729 O O . SER A 1 108 ? -5.289 -8.605 1.478 1.00 0.00 108 SER A O 17
ATOM 30737 N N . CYS A 1 109 ? -4.755 -6.494 2.088 1.00 0.00 109 CYS A N 17
ATOM 30738 C CA . CYS A 1 109 ? -3.327 -6.680 1.893 1.00 0.00 109 CYS A CA 17
ATOM 30739 C C . CYS A 1 109 ? -2.633 -6.523 3.247 1.00 0.00 109 CYS A C 17
ATOM 30740 O O . CYS A 1 109 ? -1.434 -6.251 3.306 1.00 0.00 109 CYS A O 17
ATOM 30748 N N . LEU A 1 110 ? -3.415 -6.700 4.302 1.00 0.00 110 LEU A N 17
ATOM 30749 C CA . LEU A 1 110 ? -2.890 -6.581 5.651 1.00 0.00 110 LEU A CA 17
ATOM 30750 C C . LEU A 1 110 ? -1.948 -7.753 5.933 1.00 0.00 110 LEU A C 17
ATOM 30751 O O . LEU A 1 110 ? -1.039 -8.025 5.150 1.00 0.00 110 LEU A O 17
ATOM 30767 N N . SER A 1 111 ? -2.197 -8.415 7.053 1.00 0.00 111 SER A N 17
ATOM 30768 C CA . SER A 1 111 ? -1.382 -9.552 7.447 1.00 0.00 111 SER A CA 17
ATOM 30769 C C . SER A 1 111 ? -1.231 -10.520 6.272 1.00 0.00 111 SER A C 17
ATOM 30770 O O . SER A 1 111 ? -2.204 -10.820 5.582 1.00 0.00 111 SER A O 17
ATOM 30778 N N . SER A 1 112 ? -0.004 -10.982 6.082 1.00 0.00 112 SER A N 17
ATOM 30779 C CA . SER A 1 112 ? 0.286 -11.911 5.002 1.00 0.00 112 SER A CA 17
ATOM 30780 C C . SER A 1 112 ? 0.124 -13.351 5.493 1.00 0.00 112 SER A C 17
ATOM 30781 O O . SER A 1 112 ? 0.686 -13.728 6.520 1.00 0.00 112 SER A O 17
ATOM 30789 N N . GLY A 1 113 ? -0.648 -14.117 4.735 1.00 0.00 113 GLY A N 17
ATOM 30790 C CA . GLY A 1 113 ? -0.892 -15.507 5.080 1.00 0.00 113 GLY A CA 17
ATOM 30791 C C . GLY A 1 113 ? 0.376 -16.346 4.904 1.00 0.00 113 GLY A C 17
ATOM 30792 O O . GLY A 1 113 ? 1.486 -15.818 4.953 1.00 0.00 113 GLY A O 17
ATOM 30796 N N . PRO A 1 114 ? 0.163 -17.673 4.697 1.00 0.00 114 PRO A N 17
ATOM 30797 C CA . PRO A 1 114 ? 1.275 -18.590 4.513 1.00 0.00 114 PRO A CA 17
ATOM 30798 C C . PRO A 1 114 ? 1.888 -18.435 3.120 1.00 0.00 114 PRO A C 17
ATOM 30799 O O . PRO A 1 114 ? 1.175 -18.191 2.147 1.00 0.00 114 PRO A O 17
ATOM 30810 N N . SER A 1 115 ? 3.204 -18.584 3.067 1.00 0.00 115 SER A N 17
ATOM 30811 C CA . SER A 1 115 ? 3.921 -18.465 1.809 1.00 0.00 115 SER A CA 17
ATOM 30812 C C . SER A 1 115 ? 4.023 -19.833 1.133 1.00 0.00 115 SER A C 17
ATOM 30813 O O . SER A 1 115 ? 3.707 -20.855 1.741 1.00 0.00 115 SER A O 17
ATOM 30821 N N . SER A 1 116 ? 4.465 -19.809 -0.116 1.00 0.00 116 SER A N 17
ATOM 30822 C CA . SER A 1 116 ? 4.612 -21.035 -0.882 1.00 0.00 116 SER A CA 17
ATOM 30823 C C . SER A 1 116 ? 5.783 -20.905 -1.858 1.00 0.00 116 SER A C 17
ATOM 30824 O O . SER A 1 116 ? 5.916 -19.891 -2.542 1.00 0.00 116 SER A O 17
ATOM 30832 N N . GLY A 1 117 ? 6.602 -21.946 -1.891 1.00 0.00 117 GLY A N 17
ATOM 30833 C CA . GLY A 1 117 ? 7.758 -21.961 -2.772 1.00 0.00 117 GLY A CA 17
ATOM 30834 C C . GLY A 1 117 ? 8.115 -23.390 -3.184 1.00 0.00 117 GLY A C 17
ATOM 30835 O O . GLY A 1 117 ? 8.694 -24.140 -2.400 1.00 0.00 117 GLY A O 17
ATOM 30839 N N . GLY A 1 1 ? -8.288 -14.830 0.242 1.00 0.00 1 GLY A N 18
ATOM 30840 C CA . GLY A 1 1 ? -9.505 -14.344 -0.385 1.00 0.00 1 GLY A CA 18
ATOM 30841 C C . GLY A 1 1 ? -9.632 -12.827 -0.233 1.00 0.00 1 GLY A C 18
ATOM 30842 O O . GLY A 1 1 ? -8.749 -12.081 -0.655 1.00 0.00 1 GLY A O 18
ATOM 30846 N N . SER A 1 2 ? -10.737 -12.415 0.370 1.00 0.00 2 SER A N 18
ATOM 30847 C CA . SER A 1 2 ? -10.991 -11.001 0.583 1.00 0.00 2 SER A CA 18
ATOM 30848 C C . SER A 1 2 ? -11.239 -10.306 -0.757 1.00 0.00 2 SER A C 18
ATOM 30849 O O . SER A 1 2 ? -12.350 -9.856 -1.031 1.00 0.00 2 SER A O 18
ATOM 30857 N N . SER A 1 3 ? -10.185 -10.240 -1.557 1.00 0.00 3 SER A N 18
ATOM 30858 C CA . SER A 1 3 ? -10.274 -9.608 -2.862 1.00 0.00 3 SER A CA 18
ATOM 30859 C C . SER A 1 3 ? -9.389 -10.351 -3.865 1.00 0.00 3 SER A C 18
ATOM 30860 O O . SER A 1 3 ? -8.474 -11.074 -3.474 1.00 0.00 3 SER A O 18
ATOM 30868 N N . GLY A 1 4 ? -9.692 -10.146 -5.139 1.00 0.00 4 GLY A N 18
ATOM 30869 C CA . GLY A 1 4 ? -8.935 -10.787 -6.201 1.00 0.00 4 GLY A CA 18
ATOM 30870 C C . GLY A 1 4 ? -9.519 -10.445 -7.573 1.00 0.00 4 GLY A C 18
ATOM 30871 O O . GLY A 1 4 ? -9.901 -11.338 -8.329 1.00 0.00 4 GLY A O 18
ATOM 30875 N N . SER A 1 5 ? -9.569 -9.151 -7.854 1.00 0.00 5 SER A N 18
ATOM 30876 C CA . SER A 1 5 ? -10.099 -8.681 -9.122 1.00 0.00 5 SER A CA 18
ATOM 30877 C C . SER A 1 5 ? -9.532 -7.297 -9.445 1.00 0.00 5 SER A C 18
ATOM 30878 O O . SER A 1 5 ? -10.073 -6.283 -9.007 1.00 0.00 5 SER A O 18
ATOM 30886 N N . SER A 1 6 ? -8.450 -7.300 -10.209 1.00 0.00 6 SER A N 18
ATOM 30887 C CA . SER A 1 6 ? -7.804 -6.057 -10.596 1.00 0.00 6 SER A CA 18
ATOM 30888 C C . SER A 1 6 ? -6.688 -6.339 -11.605 1.00 0.00 6 SER A C 18
ATOM 30889 O O . SER A 1 6 ? -6.167 -7.452 -11.664 1.00 0.00 6 SER A O 18
ATOM 30897 N N . GLY A 1 7 ? -6.355 -5.313 -12.373 1.00 0.00 7 GLY A N 18
ATOM 30898 C CA . GLY A 1 7 ? -5.311 -5.436 -13.376 1.00 0.00 7 GLY A CA 18
ATOM 30899 C C . GLY A 1 7 ? -3.924 -5.386 -12.733 1.00 0.00 7 GLY A C 18
ATOM 30900 O O . GLY A 1 7 ? -3.197 -4.406 -12.892 1.00 0.00 7 GLY A O 18
ATOM 30904 N N . ARG A 1 8 ? -3.598 -6.454 -12.020 1.00 0.00 8 ARG A N 18
ATOM 30905 C CA . ARG A 1 8 ? -2.311 -6.544 -11.352 1.00 0.00 8 ARG A CA 18
ATOM 30906 C C . ARG A 1 8 ? -2.088 -5.319 -10.463 1.00 0.00 8 ARG A C 18
ATOM 30907 O O . ARG A 1 8 ? -1.651 -4.273 -10.940 1.00 0.00 8 ARG A O 18
ATOM 30928 N N . SER A 1 9 ? -2.398 -5.490 -9.186 1.00 0.00 9 SER A N 18
ATOM 30929 C CA . SER A 1 9 ? -2.236 -4.412 -8.226 1.00 0.00 9 SER A CA 18
ATOM 30930 C C . SER A 1 9 ? -3.080 -3.206 -8.646 1.00 0.00 9 SER A C 18
ATOM 30931 O O . SER A 1 9 ? -3.436 -3.071 -9.816 1.00 0.00 9 SER A O 18
ATOM 30939 N N . TYR A 1 10 ? -3.376 -2.362 -7.669 1.00 0.00 10 TYR A N 18
ATOM 30940 C CA . TYR A 1 10 ? -4.171 -1.172 -7.923 1.00 0.00 10 TYR A CA 18
ATOM 30941 C C . TYR A 1 10 ? -3.290 0.078 -7.965 1.00 0.00 10 TYR A C 18
ATOM 30942 O O . TYR A 1 10 ? -2.135 0.042 -7.542 1.00 0.00 10 TYR A O 18
ATOM 30960 N N . GLU A 1 11 ? -3.868 1.153 -8.479 1.00 0.00 11 GLU A N 18
ATOM 30961 C CA . GLU A 1 11 ? -3.149 2.412 -8.582 1.00 0.00 11 GLU A CA 18
ATOM 30962 C C . GLU A 1 11 ? -4.130 3.567 -8.798 1.00 0.00 11 GLU A C 18
ATOM 30963 O O . GLU A 1 11 ? -5.002 3.492 -9.662 1.00 0.00 11 GLU A O 18
ATOM 30975 N N . GLY A 1 12 ? -3.954 4.608 -7.997 1.00 0.00 12 GLY A N 18
ATOM 30976 C CA . GLY A 1 12 ? -4.813 5.776 -8.090 1.00 0.00 12 GLY A CA 18
ATOM 30977 C C . GLY A 1 12 ? -4.214 6.959 -7.326 1.00 0.00 12 GLY A C 18
ATOM 30978 O O . GLY A 1 12 ? -3.089 6.879 -6.834 1.00 0.00 12 GLY A O 18
ATOM 30982 N N . ILE A 1 13 ? -4.992 8.028 -7.249 1.00 0.00 13 ILE A N 18
ATOM 30983 C CA . ILE A 1 13 ? -4.553 9.225 -6.553 1.00 0.00 13 ILE A CA 18
ATOM 30984 C C . ILE A 1 13 ? -4.755 9.037 -5.048 1.00 0.00 13 ILE A C 18
ATOM 30985 O O . ILE A 1 13 ? -5.753 8.461 -4.618 1.00 0.00 13 ILE A O 18
ATOM 31001 N N . LEU A 1 14 ? -3.790 9.534 -4.287 1.00 0.00 14 LEU A N 18
ATOM 31002 C CA . LEU A 1 14 ? -3.849 9.429 -2.839 1.00 0.00 14 LEU A CA 18
ATOM 31003 C C . LEU A 1 14 ? -3.087 10.599 -2.215 1.00 0.00 14 LEU A C 18
ATOM 31004 O O . LEU A 1 14 ? -1.887 10.753 -2.440 1.00 0.00 14 LEU A O 18
ATOM 31020 N N . TYR A 1 15 ? -3.814 11.394 -1.444 1.00 0.00 15 TYR A N 18
ATOM 31021 C CA . TYR A 1 15 ? -3.221 12.545 -0.786 1.00 0.00 15 TYR A CA 18
ATOM 31022 C C . TYR A 1 15 ? -2.518 12.135 0.510 1.00 0.00 15 TYR A C 18
ATOM 31023 O O . TYR A 1 15 ? -2.691 11.014 0.986 1.00 0.00 15 TYR A O 18
ATOM 31041 N N . LYS A 1 16 ? -1.739 13.065 1.043 1.00 0.00 16 LYS A N 18
ATOM 31042 C CA . LYS A 1 16 ? -1.009 12.813 2.274 1.00 0.00 16 LYS A CA 18
ATOM 31043 C C . LYS A 1 16 ? -0.913 14.111 3.079 1.00 0.00 16 LYS A C 18
ATOM 31044 O O . LYS A 1 16 ? -0.505 15.145 2.551 1.00 0.00 16 LYS A O 18
ATOM 31063 N N . LYS A 1 17 ? -1.295 14.015 4.343 1.00 0.00 17 LYS A N 18
ATOM 31064 C CA . LYS A 1 17 ? -1.257 15.169 5.226 1.00 0.00 17 LYS A CA 18
ATOM 31065 C C . LYS A 1 17 ? 0.179 15.685 5.322 1.00 0.00 17 LYS A C 18
ATOM 31066 O O . LYS A 1 17 ? 1.119 14.995 4.930 1.00 0.00 17 LYS A O 18
ATOM 31085 N N . GLY A 1 18 ? 0.305 16.896 5.845 1.00 0.00 18 GLY A N 18
ATOM 31086 C CA . GLY A 1 18 ? 1.612 17.514 5.997 1.00 0.00 18 GLY A CA 18
ATOM 31087 C C . GLY A 1 18 ? 1.735 18.760 5.117 1.00 0.00 18 GLY A C 18
ATOM 31088 O O . GLY A 1 18 ? 0.756 19.474 4.906 1.00 0.00 18 GLY A O 18
ATOM 31092 N N . ALA A 1 19 ? 2.946 18.982 4.628 1.00 0.00 19 ALA A N 18
ATOM 31093 C CA . ALA A 1 19 ? 3.210 20.130 3.776 1.00 0.00 19 ALA A CA 18
ATOM 31094 C C . ALA A 1 19 ? 2.962 21.415 4.569 1.00 0.00 19 ALA A C 18
ATOM 31095 O O . ALA A 1 19 ? 2.562 21.365 5.731 1.00 0.00 19 ALA A O 18
ATOM 31102 N N . PHE A 1 20 ? 3.210 22.537 3.908 1.00 0.00 20 PHE A N 18
ATOM 31103 C CA . PHE A 1 20 ? 3.019 23.833 4.536 1.00 0.00 20 PHE A CA 18
ATOM 31104 C C . PHE A 1 20 ? 1.533 24.185 4.625 1.00 0.00 20 PHE A C 18
ATOM 31105 O O . PHE A 1 20 ? 0.675 23.330 4.414 1.00 0.00 20 PHE A O 18
ATOM 31122 N N . MET A 1 21 ? 1.274 25.447 4.937 1.00 0.00 21 MET A N 18
ATOM 31123 C CA . MET A 1 21 ? -0.093 25.923 5.056 1.00 0.00 21 MET A CA 18
ATOM 31124 C C . MET A 1 21 ? -0.999 25.256 4.019 1.00 0.00 21 MET A C 18
ATOM 31125 O O . MET A 1 21 ? -2.150 24.936 4.309 1.00 0.00 21 MET A O 18
ATOM 31139 N N . LYS A 1 22 ? -0.443 25.066 2.831 1.00 0.00 22 LYS A N 18
ATOM 31140 C CA . LYS A 1 22 ? -1.186 24.443 1.749 1.00 0.00 22 LYS A CA 18
ATOM 31141 C C . LYS A 1 22 ? -1.876 23.180 2.270 1.00 0.00 22 LYS A C 18
ATOM 31142 O O . LYS A 1 22 ? -1.498 22.648 3.313 1.00 0.00 22 LYS A O 18
ATOM 31161 N N . PRO A 1 23 ? -2.901 22.726 1.501 1.00 0.00 23 PRO A N 18
ATOM 31162 C CA . PRO A 1 23 ? -3.646 21.535 1.874 1.00 0.00 23 PRO A CA 18
ATOM 31163 C C . PRO A 1 23 ? -2.832 20.270 1.598 1.00 0.00 23 PRO A C 18
ATOM 31164 O O . PRO A 1 23 ? -1.767 20.333 0.986 1.00 0.00 23 PRO A O 18
ATOM 31175 N N . TRP A 1 24 ? -3.365 19.149 2.063 1.00 0.00 24 TRP A N 18
ATOM 31176 C CA . TRP A 1 24 ? -2.701 17.870 1.874 1.00 0.00 24 TRP A CA 18
ATOM 31177 C C . TRP A 1 24 ? -2.186 17.813 0.434 1.00 0.00 24 TRP A C 18
ATOM 31178 O O . TRP A 1 24 ? -2.838 18.311 -0.482 1.00 0.00 24 TRP A O 18
ATOM 31199 N N . LYS A 1 25 ? -1.020 17.203 0.280 1.00 0.00 25 LYS A N 18
ATOM 31200 C CA . LYS A 1 25 ? -0.410 17.074 -1.032 1.00 0.00 25 LYS A CA 18
ATOM 31201 C C . LYS A 1 25 ? -1.051 15.901 -1.775 1.00 0.00 25 LYS A C 18
ATOM 31202 O O . LYS A 1 25 ? -1.339 14.865 -1.178 1.00 0.00 25 LYS A O 18
ATOM 31221 N N . ALA A 1 26 ? -1.257 16.103 -3.069 1.00 0.00 26 ALA A N 18
ATOM 31222 C CA . ALA A 1 26 ? -1.859 15.075 -3.900 1.00 0.00 26 ALA A CA 18
ATOM 31223 C C . ALA A 1 26 ? -0.777 14.427 -4.766 1.00 0.00 26 ALA A C 18
ATOM 31224 O O . ALA A 1 26 ? -0.242 15.061 -5.675 1.00 0.00 26 ALA A O 18
ATOM 31231 N N . ARG A 1 27 ? -0.487 13.172 -4.455 1.00 0.00 27 ARG A N 18
ATOM 31232 C CA . ARG A 1 27 ? 0.521 12.432 -5.193 1.00 0.00 27 ARG A CA 18
ATOM 31233 C C . ARG A 1 27 ? -0.063 11.119 -5.719 1.00 0.00 27 ARG A C 18
ATOM 31234 O O . ARG A 1 27 ? -1.113 10.674 -5.259 1.00 0.00 27 ARG A O 18
ATOM 31255 N N . TRP A 1 28 ? 0.643 10.535 -6.676 1.00 0.00 28 TRP A N 18
ATOM 31256 C CA . TRP A 1 28 ? 0.208 9.283 -7.270 1.00 0.00 28 TRP A CA 18
ATOM 31257 C C . TRP A 1 28 ? 0.794 8.138 -6.441 1.00 0.00 28 TRP A C 18
ATOM 31258 O O . TRP A 1 28 ? 2.012 8.012 -6.324 1.00 0.00 28 TRP A O 18
ATOM 31279 N N . PHE A 1 29 ? -0.100 7.333 -5.886 1.00 0.00 29 PHE A N 18
ATOM 31280 C CA . PHE A 1 29 ? 0.313 6.203 -5.072 1.00 0.00 29 PHE A CA 18
ATOM 31281 C C . PHE A 1 29 ? 0.194 4.892 -5.852 1.00 0.00 29 PHE A C 18
ATOM 31282 O O . PHE A 1 29 ? -0.361 4.867 -6.949 1.00 0.00 29 PHE A O 18
ATOM 31299 N N . VAL A 1 30 ? 0.724 3.835 -5.254 1.00 0.00 30 VAL A N 18
ATOM 31300 C CA . VAL A 1 30 ? 0.685 2.524 -5.879 1.00 0.00 30 VAL A CA 18
ATOM 31301 C C . VAL A 1 30 ? 0.358 1.469 -4.820 1.00 0.00 30 VAL A C 18
ATOM 31302 O O . VAL A 1 30 ? 1.024 1.393 -3.789 1.00 0.00 30 VAL A O 18
ATOM 31315 N N . LEU A 1 31 ? -0.666 0.681 -5.112 1.00 0.00 31 LEU A N 18
ATOM 31316 C CA . LEU A 1 31 ? -1.089 -0.366 -4.198 1.00 0.00 31 LEU A CA 18
ATOM 31317 C C . LEU A 1 31 ? -0.607 -1.720 -4.722 1.00 0.00 31 LEU A C 18
ATOM 31318 O O . LEU A 1 31 ? -1.354 -2.433 -5.389 1.00 0.00 31 LEU A O 18
ATOM 31334 N N . ASP A 1 32 ? 0.640 -2.033 -4.400 1.00 0.00 32 ASP A N 18
ATOM 31335 C CA . ASP A 1 32 ? 1.231 -3.289 -4.830 1.00 0.00 32 ASP A CA 18
ATOM 31336 C C . ASP A 1 32 ? 0.690 -4.426 -3.962 1.00 0.00 32 ASP A C 18
ATOM 31337 O O . ASP A 1 32 ? 0.494 -4.255 -2.759 1.00 0.00 32 ASP A O 18
ATOM 31346 N N . LYS A 1 33 ? 0.464 -5.563 -4.604 1.00 0.00 33 LYS A N 18
ATOM 31347 C CA . LYS A 1 33 ? -0.051 -6.728 -3.905 1.00 0.00 33 LYS A CA 18
ATOM 31348 C C . LYS A 1 33 ? 1.022 -7.818 -3.882 1.00 0.00 33 LYS A C 18
ATOM 31349 O O . LYS A 1 33 ? 1.028 -8.670 -2.994 1.00 0.00 33 LYS A O 18
ATOM 31368 N N . THR A 1 34 ? 1.905 -7.757 -4.868 1.00 0.00 34 THR A N 18
ATOM 31369 C CA . THR A 1 34 ? 2.980 -8.728 -4.972 1.00 0.00 34 THR A CA 18
ATOM 31370 C C . THR A 1 34 ? 4.118 -8.369 -4.015 1.00 0.00 34 THR A C 18
ATOM 31371 O O . THR A 1 34 ? 4.778 -9.252 -3.470 1.00 0.00 34 THR A O 18
ATOM 31382 N N . LYS A 1 35 ? 4.313 -7.070 -3.840 1.00 0.00 35 LYS A N 18
ATOM 31383 C CA . LYS A 1 35 ? 5.360 -6.582 -2.958 1.00 0.00 35 LYS A CA 18
ATOM 31384 C C . LYS A 1 35 ? 4.747 -6.198 -1.610 1.00 0.00 35 LYS A C 18
ATOM 31385 O O . LYS A 1 35 ? 5.419 -6.251 -0.581 1.00 0.00 35 LYS A O 18
ATOM 31404 N N . HIS A 1 36 ? 3.478 -5.820 -1.659 1.00 0.00 36 HIS A N 18
ATOM 31405 C CA . HIS A 1 36 ? 2.767 -5.427 -0.454 1.00 0.00 36 HIS A CA 18
ATOM 31406 C C . HIS A 1 36 ? 3.408 -4.168 0.132 1.00 0.00 36 HIS A C 18
ATOM 31407 O O . HIS A 1 36 ? 3.695 -4.112 1.327 1.00 0.00 36 HIS A O 18
ATOM 31421 N N . GLN A 1 37 ? 3.613 -3.188 -0.736 1.00 0.00 37 GLN A N 18
ATOM 31422 C CA . GLN A 1 37 ? 4.215 -1.933 -0.319 1.00 0.00 37 GLN A CA 18
ATOM 31423 C C . GLN A 1 37 ? 3.466 -0.753 -0.942 1.00 0.00 37 GLN A C 18
ATOM 31424 O O . GLN A 1 37 ? 2.799 -0.906 -1.963 1.00 0.00 37 GLN A O 18
ATOM 31438 N N . LEU A 1 38 ? 3.603 0.399 -0.300 1.00 0.00 38 LEU A N 18
ATOM 31439 C CA . LEU A 1 38 ? 2.948 1.604 -0.779 1.00 0.00 38 LEU A CA 18
ATOM 31440 C C . LEU A 1 38 ? 3.985 2.516 -1.437 1.00 0.00 38 LEU A C 18
ATOM 31441 O O . LEU A 1 38 ? 4.794 3.139 -0.750 1.00 0.00 38 LEU A O 18
ATOM 31457 N N . ARG A 1 39 ? 3.928 2.567 -2.759 1.00 0.00 39 ARG A N 18
ATOM 31458 C CA . ARG A 1 39 ? 4.853 3.392 -3.517 1.00 0.00 39 ARG A CA 18
ATOM 31459 C C . ARG A 1 39 ? 4.118 4.585 -4.132 1.00 0.00 39 ARG A C 18
ATOM 31460 O O . ARG A 1 39 ? 3.101 4.414 -4.802 1.00 0.00 39 ARG A O 18
ATOM 31481 N N . TYR A 1 40 ? 4.662 5.767 -3.882 1.00 0.00 40 TYR A N 18
ATOM 31482 C CA . TYR A 1 40 ? 4.071 6.988 -4.402 1.00 0.00 40 TYR A CA 18
ATOM 31483 C C . TYR A 1 40 ? 5.121 7.851 -5.104 1.00 0.00 40 TYR A C 18
ATOM 31484 O O . TYR A 1 40 ? 6.181 8.125 -4.542 1.00 0.00 40 TYR A O 18
ATOM 31502 N N . TYR A 1 41 ? 4.792 8.254 -6.323 1.00 0.00 41 TYR A N 18
ATOM 31503 C CA . TYR A 1 41 ? 5.694 9.079 -7.107 1.00 0.00 41 TYR A CA 18
ATOM 31504 C C . TYR A 1 41 ? 5.191 10.522 -7.184 1.00 0.00 41 TYR A C 18
ATOM 31505 O O . TYR A 1 41 ? 4.016 10.759 -7.463 1.00 0.00 41 TYR A O 18
ATOM 31523 N N . ASP A 1 42 ? 6.104 11.448 -6.931 1.00 0.00 42 ASP A N 18
ATOM 31524 C CA . ASP A 1 42 ? 5.767 12.861 -6.968 1.00 0.00 42 ASP A CA 18
ATOM 31525 C C . ASP A 1 42 ? 4.965 13.157 -8.236 1.00 0.00 42 ASP A C 18
ATOM 31526 O O . ASP A 1 42 ? 4.054 13.983 -8.220 1.00 0.00 42 ASP A O 18
ATOM 31535 N N . HIS A 1 43 ? 5.332 12.466 -9.305 1.00 0.00 43 HIS A N 18
ATOM 31536 C CA . HIS A 1 43 ? 4.658 12.644 -10.580 1.00 0.00 43 HIS A CA 18
ATOM 31537 C C . HIS A 1 43 ? 4.371 11.277 -11.204 1.00 0.00 43 HIS A C 18
ATOM 31538 O O . HIS A 1 43 ? 5.212 10.380 -11.158 1.00 0.00 43 HIS A O 18
ATOM 31552 N N . ARG A 1 44 ? 3.181 11.161 -11.774 1.00 0.00 44 ARG A N 18
ATOM 31553 C CA . ARG A 1 44 ? 2.773 9.918 -12.408 1.00 0.00 44 ARG A CA 18
ATOM 31554 C C . ARG A 1 44 ? 3.943 9.308 -13.182 1.00 0.00 44 ARG A C 18
ATOM 31555 O O . ARG A 1 44 ? 4.393 9.870 -14.179 1.00 0.00 44 ARG A O 18
ATOM 31576 N N . MET A 1 45 ? 4.401 8.164 -12.694 1.00 0.00 45 MET A N 18
ATOM 31577 C CA . MET A 1 45 ? 5.510 7.471 -13.328 1.00 0.00 45 MET A CA 18
ATOM 31578 C C . MET A 1 45 ? 6.779 8.326 -13.300 1.00 0.00 45 MET A C 18
ATOM 31579 O O . MET A 1 45 ? 7.402 8.554 -14.336 1.00 0.00 45 MET A O 18
ATOM 31593 N N . ASP A 1 46 ? 7.125 8.776 -12.102 1.00 0.00 46 ASP A N 18
ATOM 31594 C CA . ASP A 1 46 ? 8.308 9.600 -11.925 1.00 0.00 46 ASP A CA 18
ATOM 31595 C C . ASP A 1 46 ? 9.557 8.748 -12.158 1.00 0.00 46 ASP A C 18
ATOM 31596 O O . ASP A 1 46 ? 9.480 7.521 -12.184 1.00 0.00 46 ASP A O 18
ATOM 31605 N N . THR A 1 47 ? 10.679 9.433 -12.322 1.00 0.00 47 THR A N 18
ATOM 31606 C CA . THR A 1 47 ? 11.943 8.755 -12.552 1.00 0.00 47 THR A CA 18
ATOM 31607 C C . THR A 1 47 ? 12.021 7.474 -11.719 1.00 0.00 47 THR A C 18
ATOM 31608 O O . THR A 1 47 ? 12.261 6.393 -12.255 1.00 0.00 47 THR A O 18
ATOM 31619 N N . GLU A 1 48 ? 11.813 7.638 -10.421 1.00 0.00 48 GLU A N 18
ATOM 31620 C CA . GLU A 1 48 ? 11.856 6.508 -9.507 1.00 0.00 48 GLU A CA 18
ATOM 31621 C C . GLU A 1 48 ? 10.885 6.727 -8.346 1.00 0.00 48 GLU A C 18
ATOM 31622 O O . GLU A 1 48 ? 10.453 7.851 -8.097 1.00 0.00 48 GLU A O 18
ATOM 31634 N N . CYS A 1 49 ? 10.569 5.634 -7.667 1.00 0.00 49 CYS A N 18
ATOM 31635 C CA . CYS A 1 49 ? 9.656 5.692 -6.538 1.00 0.00 49 CYS A CA 18
ATOM 31636 C C . CYS A 1 49 ? 10.347 6.446 -5.400 1.00 0.00 49 CYS A C 18
ATOM 31637 O O . CYS A 1 49 ? 11.515 6.197 -5.105 1.00 0.00 49 CYS A O 18
ATOM 31645 N N . LYS A 1 50 ? 9.596 7.353 -4.792 1.00 0.00 50 LYS A N 18
ATOM 31646 C CA . LYS A 1 50 ? 10.122 8.145 -3.693 1.00 0.00 50 LYS A CA 18
ATOM 31647 C C . LYS A 1 50 ? 9.350 7.810 -2.414 1.00 0.00 50 LYS A C 18
ATOM 31648 O O . LYS A 1 50 ? 8.325 8.425 -2.125 1.00 0.00 50 LYS A O 18
ATOM 31667 N N . GLY A 1 51 ? 9.874 6.838 -1.683 1.00 0.00 51 GLY A N 18
ATOM 31668 C CA . GLY A 1 51 ? 9.247 6.414 -0.442 1.00 0.00 51 GLY A CA 18
ATOM 31669 C C . GLY A 1 51 ? 8.498 5.094 -0.629 1.00 0.00 51 GLY A C 18
ATOM 31670 O O . GLY A 1 51 ? 7.973 4.821 -1.708 1.00 0.00 51 GLY A O 18
ATOM 31674 N N . VAL A 1 52 ? 8.470 4.309 0.438 1.00 0.00 52 VAL A N 18
ATOM 31675 C CA . VAL A 1 52 ? 7.794 3.024 0.405 1.00 0.00 52 VAL A CA 18
ATOM 31676 C C . VAL A 1 52 ? 7.178 2.741 1.777 1.00 0.00 52 VAL A C 18
ATOM 31677 O O . VAL A 1 52 ? 7.743 3.113 2.804 1.00 0.00 52 VAL A O 18
ATOM 31690 N N . ILE A 1 53 ? 6.026 2.086 1.750 1.00 0.00 53 ILE A N 18
ATOM 31691 C CA . ILE A 1 53 ? 5.327 1.750 2.978 1.00 0.00 53 ILE A CA 18
ATOM 31692 C C . ILE A 1 53 ? 5.016 0.252 2.989 1.00 0.00 53 ILE A C 18
ATOM 31693 O O . ILE A 1 53 ? 4.023 -0.183 2.408 1.00 0.00 53 ILE A O 18
ATOM 31709 N N . ASP A 1 54 ? 5.883 -0.495 3.656 1.00 0.00 54 ASP A N 18
ATOM 31710 C CA . ASP A 1 54 ? 5.713 -1.935 3.750 1.00 0.00 54 ASP A CA 18
ATOM 31711 C C . ASP A 1 54 ? 4.350 -2.244 4.373 1.00 0.00 54 ASP A C 18
ATOM 31712 O O . ASP A 1 54 ? 4.206 -2.236 5.595 1.00 0.00 54 ASP A O 18
ATOM 31721 N N . LEU A 1 55 ? 3.385 -2.509 3.506 1.00 0.00 55 LEU A N 18
ATOM 31722 C CA . LEU A 1 55 ? 2.039 -2.820 3.956 1.00 0.00 55 LEU A CA 18
ATOM 31723 C C . LEU A 1 55 ? 2.103 -3.911 5.027 1.00 0.00 55 LEU A C 18
ATOM 31724 O O . LEU A 1 55 ? 1.322 -3.900 5.977 1.00 0.00 55 LEU A O 18
ATOM 31740 N N . ALA A 1 56 ? 3.041 -4.828 4.837 1.00 0.00 56 ALA A N 18
ATOM 31741 C CA . ALA A 1 56 ? 3.217 -5.924 5.774 1.00 0.00 56 ALA A CA 18
ATOM 31742 C C . ALA A 1 56 ? 3.347 -5.361 7.191 1.00 0.00 56 ALA A C 18
ATOM 31743 O O . ALA A 1 56 ? 3.108 -6.069 8.168 1.00 0.00 56 ALA A O 18
ATOM 31750 N N . GLU A 1 57 ? 3.724 -4.093 7.258 1.00 0.00 57 GLU A N 18
ATOM 31751 C CA . GLU A 1 57 ? 3.889 -3.427 8.539 1.00 0.00 57 GLU A CA 18
ATOM 31752 C C . GLU A 1 57 ? 2.553 -2.850 9.012 1.00 0.00 57 GLU A C 18
ATOM 31753 O O . GLU A 1 57 ? 2.329 -2.699 10.212 1.00 0.00 57 GLU A O 18
ATOM 31765 N N . VAL A 1 58 ? 1.701 -2.544 8.045 1.00 0.00 58 VAL A N 18
ATOM 31766 C CA . VAL A 1 58 ? 0.393 -1.988 8.348 1.00 0.00 58 VAL A CA 18
ATOM 31767 C C . VAL A 1 58 ? -0.354 -2.934 9.290 1.00 0.00 58 VAL A C 18
ATOM 31768 O O . VAL A 1 58 ? -0.366 -4.146 9.076 1.00 0.00 58 VAL A O 18
ATOM 31781 N N . GLU A 1 59 ? -0.958 -2.346 10.312 1.00 0.00 59 GLU A N 18
ATOM 31782 C CA . GLU A 1 59 ? -1.705 -3.122 11.287 1.00 0.00 59 GLU A CA 18
ATOM 31783 C C . GLU A 1 59 ? -3.194 -3.127 10.933 1.00 0.00 59 GLU A C 18
ATOM 31784 O O . GLU A 1 59 ? -3.900 -4.094 11.216 1.00 0.00 59 GLU A O 18
ATOM 31796 N N . ALA A 1 60 ? -3.627 -2.035 10.320 1.00 0.00 60 ALA A N 18
ATOM 31797 C CA . ALA A 1 60 ? -5.019 -1.902 9.925 1.00 0.00 60 ALA A CA 18
ATOM 31798 C C . ALA A 1 60 ? -5.298 -0.448 9.538 1.00 0.00 60 ALA A C 18
ATOM 31799 O O . ALA A 1 60 ? -4.422 0.408 9.656 1.00 0.00 60 ALA A O 18
ATOM 31806 N N . VAL A 1 61 ? -6.520 -0.213 9.085 1.00 0.00 61 VAL A N 18
ATOM 31807 C CA . VAL A 1 61 ? -6.925 1.122 8.680 1.00 0.00 61 VAL A CA 18
ATOM 31808 C C . VAL A 1 61 ? -8.343 1.396 9.185 1.00 0.00 61 VAL A C 18
ATOM 31809 O O . VAL A 1 61 ? -9.143 0.473 9.329 1.00 0.00 61 VAL A O 18
ATOM 31822 N N . ALA A 1 62 ? -8.611 2.668 9.441 1.00 0.00 62 ALA A N 18
ATOM 31823 C CA . ALA A 1 62 ? -9.919 3.074 9.926 1.00 0.00 62 ALA A CA 18
ATOM 31824 C C . ALA A 1 62 ? -10.387 4.306 9.148 1.00 0.00 62 ALA A C 18
ATOM 31825 O O . ALA A 1 62 ? -9.585 5.177 8.817 1.00 0.00 62 ALA A O 18
ATOM 31832 N N . PRO A 1 63 ? -11.718 4.339 8.872 1.00 0.00 63 PRO A N 18
ATOM 31833 C CA . PRO A 1 63 ? -12.303 5.449 8.139 1.00 0.00 63 PRO A CA 18
ATOM 31834 C C . PRO A 1 63 ? -12.421 6.690 9.026 1.00 0.00 63 PRO A C 18
ATOM 31835 O O . PRO A 1 63 ? -13.314 6.774 9.867 1.00 0.00 63 PRO A O 18
ATOM 31846 N N . GLY A 1 64 ? -11.506 7.623 8.807 1.00 0.00 64 GLY A N 18
ATOM 31847 C CA . GLY A 1 64 ? -11.496 8.856 9.576 1.00 0.00 64 GLY A CA 18
ATOM 31848 C C . GLY A 1 64 ? -12.501 9.862 9.011 1.00 0.00 64 GLY A C 18
ATOM 31849 O O . GLY A 1 64 ? -13.471 9.478 8.361 1.00 0.00 64 GLY A O 18
ATOM 31853 N N . THR A 1 65 ? -12.234 11.132 9.281 1.00 0.00 65 THR A N 18
ATOM 31854 C CA . THR A 1 65 ? -13.103 12.196 8.809 1.00 0.00 65 THR A CA 18
ATOM 31855 C C . THR A 1 65 ? -12.273 13.365 8.275 1.00 0.00 65 THR A C 18
ATOM 31856 O O . THR A 1 65 ? -11.065 13.426 8.499 1.00 0.00 65 THR A O 18
ATOM 31867 N N . PRO A 1 66 ? -12.972 14.288 7.562 1.00 0.00 66 PRO A N 18
ATOM 31868 C CA . PRO A 1 66 ? -12.312 15.452 6.995 1.00 0.00 66 PRO A CA 18
ATOM 31869 C C . PRO A 1 66 ? -11.991 16.483 8.079 1.00 0.00 66 PRO A C 18
ATOM 31870 O O . PRO A 1 66 ? -12.896 17.054 8.686 1.00 0.00 66 PRO A O 18
ATOM 31881 N N . THR A 1 67 ? -10.699 16.690 8.290 1.00 0.00 67 THR A N 18
ATOM 31882 C CA . THR A 1 67 ? -10.247 17.642 9.291 1.00 0.00 67 THR A CA 18
ATOM 31883 C C . THR A 1 67 ? -9.654 18.881 8.618 1.00 0.00 67 THR A C 18
ATOM 31884 O O . THR A 1 67 ? -9.668 18.994 7.393 1.00 0.00 67 THR A O 18
ATOM 31895 N N . ILE A 1 68 ? -9.147 19.780 9.449 1.00 0.00 68 ILE A N 18
ATOM 31896 C CA . ILE A 1 68 ? -8.551 21.008 8.950 1.00 0.00 68 ILE A CA 18
ATOM 31897 C C . ILE A 1 68 ? -7.321 20.666 8.106 1.00 0.00 68 ILE A C 18
ATOM 31898 O O . ILE A 1 68 ? -6.414 19.980 8.575 1.00 0.00 68 ILE A O 18
ATOM 31914 N N . GLY A 1 69 ? -7.331 21.159 6.877 1.00 0.00 69 GLY A N 18
ATOM 31915 C CA . GLY A 1 69 ? -6.227 20.914 5.964 1.00 0.00 69 GLY A CA 18
ATOM 31916 C C . GLY A 1 69 ? -6.679 20.065 4.773 1.00 0.00 69 GLY A C 18
ATOM 31917 O O . GLY A 1 69 ? -6.360 20.378 3.627 1.00 0.00 69 GLY A O 18
ATOM 31921 N N . ALA A 1 70 ? -7.414 19.008 5.086 1.00 0.00 70 ALA A N 18
ATOM 31922 C CA . ALA A 1 70 ? -7.912 18.112 4.056 1.00 0.00 70 ALA A CA 18
ATOM 31923 C C . ALA A 1 70 ? -8.526 18.937 2.923 1.00 0.00 70 ALA A C 18
ATOM 31924 O O . ALA A 1 70 ? -8.904 20.090 3.123 1.00 0.00 70 ALA A O 18
ATOM 31931 N N . PRO A 1 71 ? -8.608 18.296 1.725 1.00 0.00 71 PRO A N 18
ATOM 31932 C CA . PRO A 1 71 ? -9.169 18.957 0.560 1.00 0.00 71 PRO A CA 18
ATOM 31933 C C . PRO A 1 71 ? -10.694 19.042 0.658 1.00 0.00 71 PRO A C 18
ATOM 31934 O O . PRO A 1 71 ? -11.288 18.528 1.605 1.00 0.00 71 PRO A O 18
ATOM 31945 N N . LYS A 1 72 ? -11.283 19.693 -0.333 1.00 0.00 72 LYS A N 18
ATOM 31946 C CA . LYS A 1 72 ? -12.727 19.852 -0.370 1.00 0.00 72 LYS A CA 18
ATOM 31947 C C . LYS A 1 72 ? -13.338 18.728 -1.210 1.00 0.00 72 LYS A C 18
ATOM 31948 O O . LYS A 1 72 ? -14.202 17.992 -0.736 1.00 0.00 72 LYS A O 18
ATOM 31967 N N . THR A 1 73 ? -12.865 18.631 -2.444 1.00 0.00 73 THR A N 18
ATOM 31968 C CA . THR A 1 73 ? -13.353 17.609 -3.355 1.00 0.00 73 THR A CA 18
ATOM 31969 C C . THR A 1 73 ? -13.624 16.307 -2.599 1.00 0.00 73 THR A C 18
ATOM 31970 O O . THR A 1 73 ? -14.724 15.760 -2.672 1.00 0.00 73 THR A O 18
ATOM 31981 N N . VAL A 1 74 ? -12.603 15.848 -1.891 1.00 0.00 74 VAL A N 18
ATOM 31982 C CA . VAL A 1 74 ? -12.718 14.620 -1.122 1.00 0.00 74 VAL A CA 18
ATOM 31983 C C . VAL A 1 74 ? -13.865 14.756 -0.119 1.00 0.00 74 VAL A C 18
ATOM 31984 O O . VAL A 1 74 ? -14.137 15.850 0.374 1.00 0.00 74 VAL A O 18
ATOM 31997 N N . ASP A 1 75 ? -14.506 13.630 0.155 1.00 0.00 75 ASP A N 18
ATOM 31998 C CA . ASP A 1 75 ? -15.618 13.610 1.091 1.00 0.00 75 ASP A CA 18
ATOM 31999 C C . ASP A 1 75 ? -15.189 12.887 2.369 1.00 0.00 75 ASP A C 18
ATOM 32000 O O . ASP A 1 75 ? -14.130 12.263 2.408 1.00 0.00 75 ASP A O 18
ATOM 32009 N N . GLU A 1 76 ? -16.034 12.996 3.384 1.00 0.00 76 GLU A N 18
ATOM 32010 C CA . GLU A 1 76 ? -15.756 12.361 4.661 1.00 0.00 76 GLU A CA 18
ATOM 32011 C C . GLU A 1 76 ? -15.742 10.839 4.505 1.00 0.00 76 GLU A C 18
ATOM 32012 O O . GLU A 1 76 ? -15.025 10.144 5.223 1.00 0.00 76 GLU A O 18
ATOM 32024 N N . LYS A 1 77 ? -16.544 10.366 3.562 1.00 0.00 77 LYS A N 18
ATOM 32025 C CA . LYS A 1 77 ? -16.633 8.939 3.303 1.00 0.00 77 LYS A CA 18
ATOM 32026 C C . LYS A 1 77 ? -15.593 8.550 2.250 1.00 0.00 77 LYS A C 18
ATOM 32027 O O . LYS A 1 77 ? -15.936 7.989 1.211 1.00 0.00 77 LYS A O 18
ATOM 32046 N N . ALA A 1 78 ? -14.342 8.864 2.556 1.00 0.00 78 ALA A N 18
ATOM 32047 C CA . ALA A 1 78 ? -13.250 8.555 1.650 1.00 0.00 78 ALA A CA 18
ATOM 32048 C C . ALA A 1 78 ? -11.943 8.478 2.441 1.00 0.00 78 ALA A C 18
ATOM 32049 O O . ALA A 1 78 ? -11.154 7.552 2.255 1.00 0.00 78 ALA A O 18
ATOM 32056 N N . PHE A 1 79 ? -11.753 9.462 3.307 1.00 0.00 79 PHE A N 18
ATOM 32057 C CA . PHE A 1 79 ? -10.555 9.518 4.127 1.00 0.00 79 PHE A CA 18
ATOM 32058 C C . PHE A 1 79 ? -10.406 8.247 4.966 1.00 0.00 79 PHE A C 18
ATOM 32059 O O . PHE A 1 79 ? -11.384 7.745 5.518 1.00 0.00 79 PHE A O 18
ATOM 32076 N N . PHE A 1 80 ? -9.175 7.764 5.036 1.00 0.00 80 PHE A N 18
ATOM 32077 C CA . PHE A 1 80 ? -8.885 6.561 5.799 1.00 0.00 80 PHE A CA 18
ATOM 32078 C C . PHE A 1 80 ? -7.465 6.601 6.367 1.00 0.00 80 PHE A C 18
ATOM 32079 O O . PHE A 1 80 ? -6.509 6.869 5.640 1.00 0.00 80 PHE A O 18
ATOM 32096 N N . ASP A 1 81 ? -7.371 6.330 7.660 1.00 0.00 81 ASP A N 18
ATOM 32097 C CA . ASP A 1 81 ? -6.084 6.331 8.334 1.00 0.00 81 ASP A CA 18
ATOM 32098 C C . ASP A 1 81 ? -5.483 4.925 8.280 1.00 0.00 81 ASP A C 18
ATOM 32099 O O . ASP A 1 81 ? -6.173 3.941 8.545 1.00 0.00 81 ASP A O 18
ATOM 32108 N N . VAL A 1 82 ? -4.205 4.875 7.936 1.00 0.00 82 VAL A N 18
ATOM 32109 C CA . VAL A 1 82 ? -3.504 3.606 7.844 1.00 0.00 82 VAL A CA 18
ATOM 32110 C C . VAL A 1 82 ? -2.584 3.448 9.056 1.00 0.00 82 VAL A C 18
ATOM 32111 O O . VAL A 1 82 ? -1.625 4.202 9.215 1.00 0.00 82 VAL A O 18
ATOM 32124 N N . LYS A 1 83 ? -2.908 2.462 9.880 1.00 0.00 83 LYS A N 18
ATOM 32125 C CA . LYS A 1 83 ? -2.122 2.195 11.073 1.00 0.00 83 LYS A CA 18
ATOM 32126 C C . LYS A 1 83 ? -0.931 1.306 10.706 1.00 0.00 83 LYS A C 18
ATOM 32127 O O . LYS A 1 83 ? -1.098 0.276 10.055 1.00 0.00 83 LYS A O 18
ATOM 32146 N N . THR A 1 84 ? 0.244 1.738 11.140 1.00 0.00 84 THR A N 18
ATOM 32147 C CA . THR A 1 84 ? 1.462 0.995 10.865 1.00 0.00 84 THR A CA 18
ATOM 32148 C C . THR A 1 84 ? 2.368 0.982 12.098 1.00 0.00 84 THR A C 18
ATOM 32149 O O . THR A 1 84 ? 2.132 1.718 13.054 1.00 0.00 84 THR A O 18
ATOM 32160 N N . THR A 1 85 ? 3.386 0.136 12.036 1.00 0.00 85 THR A N 18
ATOM 32161 C CA . THR A 1 85 ? 4.329 0.018 13.135 1.00 0.00 85 THR A CA 18
ATOM 32162 C C . THR A 1 85 ? 5.040 1.351 13.373 1.00 0.00 85 THR A C 18
ATOM 32163 O O . THR A 1 85 ? 5.132 1.815 14.509 1.00 0.00 85 THR A O 18
ATOM 32174 N N . ARG A 1 86 ? 5.526 1.929 12.285 1.00 0.00 86 ARG A N 18
ATOM 32175 C CA . ARG A 1 86 ? 6.227 3.200 12.361 1.00 0.00 86 ARG A CA 18
ATOM 32176 C C . ARG A 1 86 ? 5.351 4.248 13.051 1.00 0.00 86 ARG A C 18
ATOM 32177 O O . ARG A 1 86 ? 5.626 4.646 14.182 1.00 0.00 86 ARG A O 18
ATOM 32198 N N . ARG A 1 87 ? 4.313 4.666 12.340 1.00 0.00 87 ARG A N 18
ATOM 32199 C CA . ARG A 1 87 ? 3.396 5.660 12.870 1.00 0.00 87 ARG A CA 18
ATOM 32200 C C . ARG A 1 87 ? 2.086 5.648 12.079 1.00 0.00 87 ARG A C 18
ATOM 32201 O O . ARG A 1 87 ? 1.981 4.974 11.056 1.00 0.00 87 ARG A O 18
ATOM 32222 N N . VAL A 1 88 ? 1.120 6.403 12.583 1.00 0.00 88 VAL A N 18
ATOM 32223 C CA . VAL A 1 88 ? -0.178 6.487 11.936 1.00 0.00 88 VAL A CA 18
ATOM 32224 C C . VAL A 1 88 ? -0.088 7.441 10.744 1.00 0.00 88 VAL A C 18
ATOM 32225 O O . VAL A 1 88 ? 0.675 8.406 10.772 1.00 0.00 88 VAL A O 18
ATOM 32238 N N . TYR A 1 89 ? -0.876 7.138 9.723 1.00 0.00 89 TYR A N 18
ATOM 32239 C CA . TYR A 1 89 ? -0.895 7.957 8.523 1.00 0.00 89 TYR A CA 18
ATOM 32240 C C . TYR A 1 89 ? -2.306 8.471 8.231 1.00 0.00 89 TYR A C 18
ATOM 32241 O O . TYR A 1 89 ? -3.281 7.965 8.785 1.00 0.00 89 TYR A O 18
ATOM 32259 N N . ASN A 1 90 ? -2.370 9.468 7.362 1.00 0.00 90 ASN A N 18
ATOM 32260 C CA . ASN A 1 90 ? -3.646 10.056 6.990 1.00 0.00 90 ASN A CA 18
ATOM 32261 C C . ASN A 1 90 ? -3.759 10.095 5.465 1.00 0.00 90 ASN A C 18
ATOM 32262 O O . ASN A 1 90 ? -3.305 11.046 4.829 1.00 0.00 90 ASN A O 18
ATOM 32273 N N . PHE A 1 91 ? -4.368 9.052 4.921 1.00 0.00 91 PHE A N 18
ATOM 32274 C CA . PHE A 1 91 ? -4.546 8.955 3.482 1.00 0.00 91 PHE A CA 18
ATOM 32275 C C . PHE A 1 91 ? -6.020 9.105 3.101 1.00 0.00 91 PHE A C 18
ATOM 32276 O O . PHE A 1 91 ? -6.903 8.933 3.941 1.00 0.00 91 PHE A O 18
ATOM 32293 N N . CYS A 1 92 ? -6.242 9.423 1.834 1.00 0.00 92 CYS A N 18
ATOM 32294 C CA . CYS A 1 92 ? -7.594 9.597 1.332 1.00 0.00 92 CYS A CA 18
ATOM 32295 C C . CYS A 1 92 ? -7.540 9.615 -0.197 1.00 0.00 92 CYS A C 18
ATOM 32296 O O . CYS A 1 92 ? -6.569 10.093 -0.782 1.00 0.00 92 CYS A O 18
ATOM 32304 N N . ALA A 1 93 ? -8.595 9.087 -0.801 1.00 0.00 93 ALA A N 18
ATOM 32305 C CA . ALA A 1 93 ? -8.679 9.036 -2.250 1.00 0.00 93 ALA A CA 18
ATOM 32306 C C . ALA A 1 93 ? -9.264 10.351 -2.770 1.00 0.00 93 ALA A C 18
ATOM 32307 O O . ALA A 1 93 ? -9.359 11.328 -2.028 1.00 0.00 93 ALA A O 18
ATOM 32314 N N . GLN A 1 94 ? -9.642 10.333 -4.039 1.00 0.00 94 GLN A N 18
ATOM 32315 C CA . GLN A 1 94 ? -10.215 11.512 -4.666 1.00 0.00 94 GLN A CA 18
ATOM 32316 C C . GLN A 1 94 ? -11.734 11.367 -4.780 1.00 0.00 94 GLN A C 18
ATOM 32317 O O . GLN A 1 94 ? -12.422 12.304 -5.182 1.00 0.00 94 GLN A O 18
ATOM 32331 N N . ASP A 1 95 ? -12.213 10.185 -4.418 1.00 0.00 95 ASP A N 18
ATOM 32332 C CA . ASP A 1 95 ? -13.638 9.906 -4.475 1.00 0.00 95 ASP A CA 18
ATOM 32333 C C . ASP A 1 95 ? -14.043 9.095 -3.242 1.00 0.00 95 ASP A C 18
ATOM 32334 O O . ASP A 1 95 ? -13.190 8.540 -2.552 1.00 0.00 95 ASP A O 18
ATOM 32343 N N . VAL A 1 96 ? -15.346 9.051 -3.005 1.00 0.00 96 VAL A N 18
ATOM 32344 C CA . VAL A 1 96 ? -15.875 8.317 -1.868 1.00 0.00 96 VAL A CA 18
ATOM 32345 C C . VAL A 1 96 ? -15.837 6.818 -2.172 1.00 0.00 96 VAL A C 18
ATOM 32346 O O . VAL A 1 96 ? -15.406 6.022 -1.339 1.00 0.00 96 VAL A O 18
ATOM 32359 N N . PRO A 1 97 ? -16.306 6.468 -3.400 1.00 0.00 97 PRO A N 18
ATOM 32360 C CA . PRO A 1 97 ? -16.330 5.079 -3.824 1.00 0.00 97 PRO A CA 18
ATOM 32361 C C . PRO A 1 97 ? -14.926 4.591 -4.184 1.00 0.00 97 PRO A C 18
ATOM 32362 O O . PRO A 1 97 ? -14.685 3.388 -4.266 1.00 0.00 97 PRO A O 18
ATOM 32373 N N . SER A 1 98 ? -14.035 5.551 -4.390 1.00 0.00 98 SER A N 18
ATOM 32374 C CA . SER A 1 98 ? -12.661 5.234 -4.739 1.00 0.00 98 SER A CA 18
ATOM 32375 C C . SER A 1 98 ? -11.875 4.858 -3.482 1.00 0.00 98 SER A C 18
ATOM 32376 O O . SER A 1 98 ? -11.078 3.921 -3.500 1.00 0.00 98 SER A O 18
ATOM 32384 N N . ALA A 1 99 ? -12.125 5.609 -2.419 1.00 0.00 99 ALA A N 18
ATOM 32385 C CA . ALA A 1 99 ? -11.451 5.367 -1.155 1.00 0.00 99 ALA A CA 18
ATOM 32386 C C . ALA A 1 99 ? -11.803 3.964 -0.655 1.00 0.00 99 ALA A C 18
ATOM 32387 O O . ALA A 1 99 ? -10.917 3.179 -0.322 1.00 0.00 99 ALA A O 18
ATOM 32394 N N . GLN A 1 100 ? -13.099 3.692 -0.618 1.00 0.00 100 GLN A N 18
ATOM 32395 C CA . GLN A 1 100 ? -13.580 2.398 -0.164 1.00 0.00 100 GLN A CA 18
ATOM 32396 C C . GLN A 1 100 ? -12.780 1.274 -0.825 1.00 0.00 100 GLN A C 18
ATOM 32397 O O . GLN A 1 100 ? -12.452 0.279 -0.180 1.00 0.00 100 GLN A O 18
ATOM 32411 N N . GLN A 1 101 ? -12.489 1.469 -2.102 1.00 0.00 101 GLN A N 18
ATOM 32412 C CA . GLN A 1 101 ? -11.734 0.484 -2.857 1.00 0.00 101 GLN A CA 18
ATOM 32413 C C . GLN A 1 101 ? -10.287 0.431 -2.363 1.00 0.00 101 GLN A C 18
ATOM 32414 O O . GLN A 1 101 ? -9.647 -0.618 -2.417 1.00 0.00 101 GLN A O 18
ATOM 32428 N N . TRP A 1 102 ? -9.814 1.575 -1.891 1.00 0.00 102 TRP A N 18
ATOM 32429 C CA . TRP A 1 102 ? -8.455 1.672 -1.387 1.00 0.00 102 TRP A CA 18
ATOM 32430 C C . TRP A 1 102 ? -8.387 0.911 -0.062 1.00 0.00 102 TRP A C 18
ATOM 32431 O O . TRP A 1 102 ? -7.483 0.104 0.149 1.00 0.00 102 TRP A O 18
ATOM 32452 N N . VAL A 1 103 ? -9.355 1.195 0.797 1.00 0.00 103 VAL A N 18
ATOM 32453 C CA . VAL A 1 103 ? -9.416 0.547 2.097 1.00 0.00 103 VAL A CA 18
ATOM 32454 C C . VAL A 1 103 ? -9.513 -0.967 1.903 1.00 0.00 103 VAL A C 18
ATOM 32455 O O . VAL A 1 103 ? -8.590 -1.702 2.251 1.00 0.00 103 VAL A O 18
ATOM 32468 N N . ASP A 1 104 ? -10.639 -1.389 1.347 1.00 0.00 104 ASP A N 18
ATOM 32469 C CA . ASP A 1 104 ? -10.869 -2.803 1.103 1.00 0.00 104 ASP A CA 18
ATOM 32470 C C . ASP A 1 104 ? -9.581 -3.443 0.582 1.00 0.00 104 ASP A C 18
ATOM 32471 O O . ASP A 1 104 ? -9.220 -4.544 0.994 1.00 0.00 104 ASP A O 18
ATOM 32480 N N . ARG A 1 105 ? -8.921 -2.724 -0.315 1.00 0.00 105 ARG A N 18
ATOM 32481 C CA . ARG A 1 105 ? -7.680 -3.207 -0.895 1.00 0.00 105 ARG A CA 18
ATOM 32482 C C . ARG A 1 105 ? -6.627 -3.409 0.196 1.00 0.00 105 ARG A C 18
ATOM 32483 O O . ARG A 1 105 ? -6.228 -4.538 0.477 1.00 0.00 105 ARG A O 18
ATOM 32504 N N . ILE A 1 106 ? -6.207 -2.298 0.781 1.00 0.00 106 ILE A N 18
ATOM 32505 C CA . ILE A 1 106 ? -5.207 -2.338 1.835 1.00 0.00 106 ILE A CA 18
ATOM 32506 C C . ILE A 1 106 ? -5.658 -3.316 2.922 1.00 0.00 106 ILE A C 18
ATOM 32507 O O . ILE A 1 106 ? -4.854 -4.093 3.435 1.00 0.00 106 ILE A O 18
ATOM 32523 N N . GLN A 1 107 ? -6.942 -3.247 3.240 1.00 0.00 107 GLN A N 18
ATOM 32524 C CA . GLN A 1 107 ? -7.510 -4.116 4.256 1.00 0.00 107 GLN A CA 18
ATOM 32525 C C . GLN A 1 107 ? -7.269 -5.583 3.894 1.00 0.00 107 GLN A C 18
ATOM 32526 O O . GLN A 1 107 ? -7.361 -6.461 4.751 1.00 0.00 107 GLN A O 18
ATOM 32540 N N . SER A 1 108 ? -6.965 -5.804 2.624 1.00 0.00 108 SER A N 18
ATOM 32541 C CA . SER A 1 108 ? -6.710 -7.149 2.138 1.00 0.00 108 SER A CA 18
ATOM 32542 C C . SER A 1 108 ? -5.205 -7.419 2.110 1.00 0.00 108 SER A C 18
ATOM 32543 O O . SER A 1 108 ? -4.776 -8.536 1.822 1.00 0.00 108 SER A O 18
ATOM 32551 N N . CYS A 1 109 ? -4.443 -6.379 2.414 1.00 0.00 109 CYS A N 18
ATOM 32552 C CA . CYS A 1 109 ? -2.995 -6.489 2.428 1.00 0.00 109 CYS A CA 18
ATOM 32553 C C . CYS A 1 109 ? -2.499 -6.143 3.833 1.00 0.00 109 CYS A C 18
ATOM 32554 O O . CYS A 1 109 ? -1.351 -5.739 4.009 1.00 0.00 109 CYS A O 18
ATOM 32562 N N . LEU A 1 110 ? -3.391 -6.313 4.799 1.00 0.00 110 LEU A N 18
ATOM 32563 C CA . LEU A 1 110 ? -3.059 -6.024 6.183 1.00 0.00 110 LEU A CA 18
ATOM 32564 C C . LEU A 1 110 ? -1.925 -6.946 6.635 1.00 0.00 110 LEU A C 18
ATOM 32565 O O . LEU A 1 110 ? -0.834 -6.918 6.067 1.00 0.00 110 LEU A O 18
ATOM 32581 N N . SER A 1 111 ? -2.221 -7.741 7.652 1.00 0.00 111 SER A N 18
ATOM 32582 C CA . SER A 1 111 ? -1.240 -8.670 8.187 1.00 0.00 111 SER A CA 18
ATOM 32583 C C . SER A 1 111 ? -1.668 -10.110 7.893 1.00 0.00 111 SER A C 18
ATOM 32584 O O . SER A 1 111 ? -0.947 -10.852 7.228 1.00 0.00 111 SER A O 18
ATOM 32592 N N . SER A 1 112 ? -2.840 -10.461 8.403 1.00 0.00 112 SER A N 18
ATOM 32593 C CA . SER A 1 112 ? -3.372 -11.798 8.204 1.00 0.00 112 SER A CA 18
ATOM 32594 C C . SER A 1 112 ? -2.485 -12.825 8.910 1.00 0.00 112 SER A C 18
ATOM 32595 O O . SER A 1 112 ? -1.306 -12.958 8.587 1.00 0.00 112 SER A O 18
ATOM 32603 N N . GLY A 1 113 ? -3.086 -13.525 9.860 1.00 0.00 113 GLY A N 18
ATOM 32604 C CA . GLY A 1 113 ? -2.366 -14.536 10.615 1.00 0.00 113 GLY A CA 18
ATOM 32605 C C . GLY A 1 113 ? -3.285 -15.227 11.623 1.00 0.00 113 GLY A C 18
ATOM 32606 O O . GLY A 1 113 ? -4.457 -15.468 11.337 1.00 0.00 113 GLY A O 18
ATOM 32610 N N . PRO A 1 114 ? -2.705 -15.535 12.814 1.00 0.00 114 PRO A N 18
ATOM 32611 C CA . PRO A 1 114 ? -3.459 -16.194 13.866 1.00 0.00 114 PRO A CA 18
ATOM 32612 C C . PRO A 1 114 ? -4.419 -15.216 14.548 1.00 0.00 114 PRO A C 18
ATOM 32613 O O . PRO A 1 114 ? -4.042 -14.532 15.499 1.00 0.00 114 PRO A O 18
ATOM 32624 N N . SER A 1 115 ? -5.640 -15.180 14.034 1.00 0.00 115 SER A N 18
ATOM 32625 C CA . SER A 1 115 ? -6.656 -14.297 14.581 1.00 0.00 115 SER A CA 18
ATOM 32626 C C . SER A 1 115 ? -8.043 -14.749 14.123 1.00 0.00 115 SER A C 18
ATOM 32627 O O . SER A 1 115 ? -8.165 -15.558 13.204 1.00 0.00 115 SER A O 18
ATOM 32635 N N . SER A 1 116 ? -9.056 -14.206 14.783 1.00 0.00 116 SER A N 18
ATOM 32636 C CA . SER A 1 116 ? -10.430 -14.543 14.455 1.00 0.00 116 SER A CA 18
ATOM 32637 C C . SER A 1 116 ? -11.391 -13.718 15.314 1.00 0.00 116 SER A C 18
ATOM 32638 O O . SER A 1 116 ? -11.150 -13.517 16.503 1.00 0.00 116 SER A O 18
ATOM 32646 N N . GLY A 1 117 ? -12.460 -13.263 14.677 1.00 0.00 117 GLY A N 18
ATOM 32647 C CA . GLY A 1 117 ? -13.458 -12.464 15.368 1.00 0.00 117 GLY A CA 18
ATOM 32648 C C . GLY A 1 117 ? -14.678 -13.311 15.738 1.00 0.00 117 GLY A C 18
ATOM 32649 O O . GLY A 1 117 ? -14.575 -14.237 16.540 1.00 0.00 117 GLY A O 18
ATOM 32653 N N . GLY A 1 1 ? -16.607 -9.593 -5.049 1.00 0.00 1 GLY A N 19
ATOM 32654 C CA . GLY A 1 1 ? -15.227 -9.368 -5.443 1.00 0.00 1 GLY A CA 19
ATOM 32655 C C . GLY A 1 1 ? -15.119 -8.189 -6.412 1.00 0.00 1 GLY A C 19
ATOM 32656 O O . GLY A 1 1 ? -15.673 -8.230 -7.509 1.00 0.00 1 GLY A O 19
ATOM 32660 N N . SER A 1 2 ? -14.400 -7.167 -5.972 1.00 0.00 2 SER A N 19
ATOM 32661 C CA . SER A 1 2 ? -14.212 -5.978 -6.787 1.00 0.00 2 SER A CA 19
ATOM 32662 C C . SER A 1 2 ? -12.722 -5.763 -7.061 1.00 0.00 2 SER A C 19
ATOM 32663 O O . SER A 1 2 ? -11.932 -5.610 -6.131 1.00 0.00 2 SER A O 19
ATOM 32671 N N . SER A 1 3 ? -12.384 -5.757 -8.342 1.00 0.00 3 SER A N 19
ATOM 32672 C CA . SER A 1 3 ? -11.004 -5.562 -8.751 1.00 0.00 3 SER A CA 19
ATOM 32673 C C . SER A 1 3 ? -10.949 -4.716 -10.024 1.00 0.00 3 SER A C 19
ATOM 32674 O O . SER A 1 3 ? -10.332 -3.652 -10.040 1.00 0.00 3 SER A O 19
ATOM 32682 N N . GLY A 1 4 ? -11.603 -5.220 -11.060 1.00 0.00 4 GLY A N 19
ATOM 32683 C CA . GLY A 1 4 ? -11.636 -4.523 -12.335 1.00 0.00 4 GLY A CA 19
ATOM 32684 C C . GLY A 1 4 ? -10.421 -4.886 -13.191 1.00 0.00 4 GLY A C 19
ATOM 32685 O O . GLY A 1 4 ? -9.835 -5.954 -13.021 1.00 0.00 4 GLY A O 19
ATOM 32689 N N . SER A 1 5 ? -10.079 -3.977 -14.092 1.00 0.00 5 SER A N 19
ATOM 32690 C CA . SER A 1 5 ? -8.944 -4.188 -14.974 1.00 0.00 5 SER A CA 19
ATOM 32691 C C . SER A 1 5 ? -7.895 -3.098 -14.748 1.00 0.00 5 SER A C 19
ATOM 32692 O O . SER A 1 5 ? -8.224 -1.913 -14.710 1.00 0.00 5 SER A O 19
ATOM 32700 N N . SER A 1 6 ? -6.653 -3.537 -14.603 1.00 0.00 6 SER A N 19
ATOM 32701 C CA . SER A 1 6 ? -5.554 -2.613 -14.382 1.00 0.00 6 SER A CA 19
ATOM 32702 C C . SER A 1 6 ? -4.258 -3.196 -14.948 1.00 0.00 6 SER A C 19
ATOM 32703 O O . SER A 1 6 ? -3.649 -2.611 -15.842 1.00 0.00 6 SER A O 19
ATOM 32711 N N . GLY A 1 7 ? -3.875 -4.342 -14.405 1.00 0.00 7 GLY A N 19
ATOM 32712 C CA . GLY A 1 7 ? -2.662 -5.011 -14.846 1.00 0.00 7 GLY A CA 19
ATOM 32713 C C . GLY A 1 7 ? -1.883 -5.573 -13.655 1.00 0.00 7 GLY A C 19
ATOM 32714 O O . GLY A 1 7 ? -2.059 -6.733 -13.285 1.00 0.00 7 GLY A O 19
ATOM 32718 N N . ARG A 1 8 ? -1.037 -4.725 -13.089 1.00 0.00 8 ARG A N 19
ATOM 32719 C CA . ARG A 1 8 ? -0.230 -5.122 -11.948 1.00 0.00 8 ARG A CA 19
ATOM 32720 C C . ARG A 1 8 ? -0.399 -4.121 -10.803 1.00 0.00 8 ARG A C 19
ATOM 32721 O O . ARG A 1 8 ? 0.240 -3.070 -10.793 1.00 0.00 8 ARG A O 19
ATOM 32742 N N . SER A 1 9 ? -1.264 -4.482 -9.867 1.00 0.00 9 SER A N 19
ATOM 32743 C CA . SER A 1 9 ? -1.525 -3.629 -8.720 1.00 0.00 9 SER A CA 19
ATOM 32744 C C . SER A 1 9 ? -2.486 -2.505 -9.113 1.00 0.00 9 SER A C 19
ATOM 32745 O O . SER A 1 9 ? -2.774 -2.313 -10.293 1.00 0.00 9 SER A O 19
ATOM 32753 N N . TYR A 1 10 ? -2.957 -1.792 -8.100 1.00 0.00 10 TYR A N 19
ATOM 32754 C CA . TYR A 1 10 ? -3.880 -0.693 -8.324 1.00 0.00 10 TYR A CA 19
ATOM 32755 C C . TYR A 1 10 ? -3.153 0.653 -8.276 1.00 0.00 10 TYR A C 19
ATOM 32756 O O . TYR A 1 10 ? -2.110 0.776 -7.636 1.00 0.00 10 TYR A O 19
ATOM 32774 N N . GLU A 1 11 ? -3.733 1.628 -8.961 1.00 0.00 11 GLU A N 19
ATOM 32775 C CA . GLU A 1 11 ? -3.153 2.959 -9.004 1.00 0.00 11 GLU A CA 19
ATOM 32776 C C . GLU A 1 11 ? -4.256 4.018 -9.033 1.00 0.00 11 GLU A C 19
ATOM 32777 O O . GLU A 1 11 ? -5.244 3.871 -9.752 1.00 0.00 11 GLU A O 19
ATOM 32789 N N . GLY A 1 12 ? -4.052 5.062 -8.244 1.00 0.00 12 GLY A N 19
ATOM 32790 C CA . GLY A 1 12 ? -5.017 6.146 -8.171 1.00 0.00 12 GLY A CA 19
ATOM 32791 C C . GLY A 1 12 ? -4.480 7.303 -7.326 1.00 0.00 12 GLY A C 19
ATOM 32792 O O . GLY A 1 12 ? -3.507 7.141 -6.591 1.00 0.00 12 GLY A O 19
ATOM 32796 N N . ILE A 1 13 ? -5.137 8.446 -7.460 1.00 0.00 13 ILE A N 19
ATOM 32797 C CA . ILE A 1 13 ? -4.738 9.630 -6.718 1.00 0.00 13 ILE A CA 19
ATOM 32798 C C . ILE A 1 13 ? -4.927 9.377 -5.221 1.00 0.00 13 ILE A C 19
ATOM 32799 O O . ILE A 1 13 ? -5.908 8.758 -4.811 1.00 0.00 13 ILE A O 19
ATOM 32815 N N . LEU A 1 14 ? -3.972 9.868 -4.445 1.00 0.00 14 LEU A N 19
ATOM 32816 C CA . LEU A 1 14 ? -4.021 9.703 -3.002 1.00 0.00 14 LEU A CA 19
ATOM 32817 C C . LEU A 1 14 ? -3.301 10.875 -2.334 1.00 0.00 14 LEU A C 19
ATOM 32818 O O . LEU A 1 14 ? -2.108 11.082 -2.553 1.00 0.00 14 LEU A O 19
ATOM 32834 N N . TYR A 1 15 ? -4.055 11.613 -1.533 1.00 0.00 15 TYR A N 19
ATOM 32835 C CA . TYR A 1 15 ? -3.503 12.760 -0.832 1.00 0.00 15 TYR A CA 19
ATOM 32836 C C . TYR A 1 15 ? -2.854 12.336 0.487 1.00 0.00 15 TYR A C 19
ATOM 32837 O O . TYR A 1 15 ? -3.056 11.214 0.950 1.00 0.00 15 TYR A O 19
ATOM 32855 N N . LYS A 1 16 ? -2.088 13.255 1.055 1.00 0.00 16 LYS A N 19
ATOM 32856 C CA . LYS A 1 16 ? -1.408 12.990 2.312 1.00 0.00 16 LYS A CA 19
ATOM 32857 C C . LYS A 1 16 ? -1.526 14.217 3.219 1.00 0.00 16 LYS A C 19
ATOM 32858 O O . LYS A 1 16 ? -1.442 15.351 2.750 1.00 0.00 16 LYS A O 19
ATOM 32877 N N . LYS A 1 17 ? -1.719 13.948 4.502 1.00 0.00 17 LYS A N 19
ATOM 32878 C CA . LYS A 1 17 ? -1.849 15.016 5.479 1.00 0.00 17 LYS A CA 19
ATOM 32879 C C . LYS A 1 17 ? -0.457 15.509 5.878 1.00 0.00 17 LYS A C 19
ATOM 32880 O O . LYS A 1 17 ? 0.451 14.707 6.092 1.00 0.00 17 LYS A O 19
ATOM 32899 N N . GLY A 1 18 ? -0.333 16.825 5.966 1.00 0.00 18 GLY A N 19
ATOM 32900 C CA . GLY A 1 18 ? 0.934 17.434 6.336 1.00 0.00 18 GLY A CA 19
ATOM 32901 C C . GLY A 1 18 ? 1.491 18.279 5.189 1.00 0.00 18 GLY A C 19
ATOM 32902 O O . GLY A 1 18 ? 0.824 19.191 4.703 1.00 0.00 18 GLY A O 19
ATOM 32906 N N . ALA A 1 19 ? 2.709 17.946 4.788 1.00 0.00 19 ALA A N 19
ATOM 32907 C CA . ALA A 1 19 ? 3.364 18.663 3.707 1.00 0.00 19 ALA A CA 19
ATOM 32908 C C . ALA A 1 19 ? 3.705 20.079 4.173 1.00 0.00 19 ALA A C 19
ATOM 32909 O O . ALA A 1 19 ? 3.364 20.468 5.289 1.00 0.00 19 ALA A O 19
ATOM 32916 N N . PHE A 1 20 ? 4.373 20.812 3.295 1.00 0.00 20 PHE A N 19
ATOM 32917 C CA . PHE A 1 20 ? 4.764 22.178 3.603 1.00 0.00 20 PHE A CA 19
ATOM 32918 C C . PHE A 1 20 ? 3.536 23.060 3.834 1.00 0.00 20 PHE A C 19
ATOM 32919 O O . PHE A 1 20 ? 2.417 22.559 3.933 1.00 0.00 20 PHE A O 19
ATOM 32936 N N . MET A 1 21 ? 3.787 24.359 3.914 1.00 0.00 21 MET A N 19
ATOM 32937 C CA . MET A 1 21 ? 2.715 25.316 4.132 1.00 0.00 21 MET A CA 19
ATOM 32938 C C . MET A 1 21 ? 1.451 24.906 3.375 1.00 0.00 21 MET A C 19
ATOM 32939 O O . MET A 1 21 ? 0.348 24.984 3.913 1.00 0.00 21 MET A O 19
ATOM 32953 N N . LYS A 1 22 ? 1.654 24.477 2.137 1.00 0.00 22 LYS A N 19
ATOM 32954 C CA . LYS A 1 22 ? 0.544 24.055 1.300 1.00 0.00 22 LYS A CA 19
ATOM 32955 C C . LYS A 1 22 ? -0.312 23.044 2.067 1.00 0.00 22 LYS A C 19
ATOM 32956 O O . LYS A 1 22 ? 0.152 22.439 3.032 1.00 0.00 22 LYS A O 19
ATOM 32975 N N . PRO A 1 23 ? -1.578 22.889 1.596 1.00 0.00 23 PRO A N 19
ATOM 32976 C CA . PRO A 1 23 ? -2.503 21.963 2.227 1.00 0.00 23 PRO A CA 19
ATOM 32977 C C . PRO A 1 23 ? -2.157 20.515 1.871 1.00 0.00 23 PRO A C 19
ATOM 32978 O O . PRO A 1 23 ? -1.049 20.232 1.416 1.00 0.00 23 PRO A O 19
ATOM 32989 N N . TRP A 1 24 ? -3.124 19.637 2.093 1.00 0.00 24 TRP A N 19
ATOM 32990 C CA . TRP A 1 24 ? -2.935 18.227 1.801 1.00 0.00 24 TRP A CA 19
ATOM 32991 C C . TRP A 1 24 ? -2.454 18.103 0.354 1.00 0.00 24 TRP A C 19
ATOM 32992 O O . TRP A 1 24 ? -3.178 18.455 -0.576 1.00 0.00 24 TRP A O 19
ATOM 33013 N N . LYS A 1 25 ? -1.236 17.602 0.210 1.00 0.00 25 LYS A N 19
ATOM 33014 C CA . LYS A 1 25 ? -0.651 17.427 -1.108 1.00 0.00 25 LYS A CA 19
ATOM 33015 C C . LYS A 1 25 ? -1.237 16.173 -1.760 1.00 0.00 25 LYS A C 19
ATOM 33016 O O . LYS A 1 25 ? -1.503 15.183 -1.081 1.00 0.00 25 LYS A O 19
ATOM 33035 N N . ALA A 1 26 ? -1.420 16.257 -3.070 1.00 0.00 26 ALA A N 19
ATOM 33036 C CA . ALA A 1 26 ? -1.970 15.141 -3.821 1.00 0.00 26 ALA A CA 19
ATOM 33037 C C . ALA A 1 26 ? -0.871 14.525 -4.689 1.00 0.00 26 ALA A C 19
ATOM 33038 O O . ALA A 1 26 ? -0.264 15.213 -5.509 1.00 0.00 26 ALA A O 19
ATOM 33045 N N . ARG A 1 27 ? -0.648 13.236 -4.479 1.00 0.00 27 ARG A N 19
ATOM 33046 C CA . ARG A 1 27 ? 0.367 12.520 -5.232 1.00 0.00 27 ARG A CA 19
ATOM 33047 C C . ARG A 1 27 ? -0.197 11.200 -5.762 1.00 0.00 27 ARG A C 19
ATOM 33048 O O . ARG A 1 27 ? -1.221 10.720 -5.278 1.00 0.00 27 ARG A O 19
ATOM 33069 N N . TRP A 1 28 ? 0.496 10.652 -6.750 1.00 0.00 28 TRP A N 19
ATOM 33070 C CA . TRP A 1 28 ? 0.076 9.397 -7.350 1.00 0.00 28 TRP A CA 19
ATOM 33071 C C . TRP A 1 28 ? 0.669 8.255 -6.522 1.00 0.00 28 TRP A C 19
ATOM 33072 O O . TRP A 1 28 ? 1.888 8.118 -6.430 1.00 0.00 28 TRP A O 19
ATOM 33093 N N . PHE A 1 29 ? -0.221 7.465 -5.941 1.00 0.00 29 PHE A N 19
ATOM 33094 C CA . PHE A 1 29 ? 0.198 6.339 -5.123 1.00 0.00 29 PHE A CA 19
ATOM 33095 C C . PHE A 1 29 ? 0.109 5.028 -5.908 1.00 0.00 29 PHE A C 19
ATOM 33096 O O . PHE A 1 29 ? -0.434 4.997 -7.011 1.00 0.00 29 PHE A O 19
ATOM 33113 N N . VAL A 1 30 ? 0.650 3.978 -5.307 1.00 0.00 30 VAL A N 19
ATOM 33114 C CA . VAL A 1 30 ? 0.638 2.668 -5.936 1.00 0.00 30 VAL A CA 19
ATOM 33115 C C . VAL A 1 30 ? 0.425 1.596 -4.865 1.00 0.00 30 VAL A C 19
ATOM 33116 O O . VAL A 1 30 ? 1.219 1.478 -3.933 1.00 0.00 30 VAL A O 19
ATOM 33129 N N . LEU A 1 31 ? -0.650 0.841 -5.035 1.00 0.00 31 LEU A N 19
ATOM 33130 C CA . LEU A 1 31 ? -0.977 -0.218 -4.095 1.00 0.00 31 LEU A CA 19
ATOM 33131 C C . LEU A 1 31 ? -0.414 -1.544 -4.611 1.00 0.00 31 LEU A C 19
ATOM 33132 O O . LEU A 1 31 ? -1.120 -2.308 -5.268 1.00 0.00 31 LEU A O 19
ATOM 33148 N N . ASP A 1 32 ? 0.851 -1.776 -4.295 1.00 0.00 32 ASP A N 19
ATOM 33149 C CA . ASP A 1 32 ? 1.516 -2.997 -4.719 1.00 0.00 32 ASP A CA 19
ATOM 33150 C C . ASP A 1 32 ? 0.867 -4.194 -4.023 1.00 0.00 32 ASP A C 19
ATOM 33151 O O . ASP A 1 32 ? 0.419 -4.087 -2.882 1.00 0.00 32 ASP A O 19
ATOM 33160 N N . LYS A 1 33 ? 0.836 -5.309 -4.739 1.00 0.00 33 LYS A N 19
ATOM 33161 C CA . LYS A 1 33 ? 0.248 -6.526 -4.205 1.00 0.00 33 LYS A CA 19
ATOM 33162 C C . LYS A 1 33 ? 1.301 -7.636 -4.200 1.00 0.00 33 LYS A C 19
ATOM 33163 O O . LYS A 1 33 ? 1.398 -8.400 -3.242 1.00 0.00 33 LYS A O 19
ATOM 33182 N N . THR A 1 34 ? 2.064 -7.689 -5.282 1.00 0.00 34 THR A N 19
ATOM 33183 C CA . THR A 1 34 ? 3.106 -8.693 -5.415 1.00 0.00 34 THR A CA 19
ATOM 33184 C C . THR A 1 34 ? 4.005 -8.695 -4.177 1.00 0.00 34 THR A C 19
ATOM 33185 O O . THR A 1 34 ? 4.344 -9.755 -3.654 1.00 0.00 34 THR A O 19
ATOM 33196 N N . LYS A 1 35 ? 4.365 -7.496 -3.745 1.00 0.00 35 LYS A N 19
ATOM 33197 C CA . LYS A 1 35 ? 5.219 -7.346 -2.578 1.00 0.00 35 LYS A CA 19
ATOM 33198 C C . LYS A 1 35 ? 4.440 -6.634 -1.470 1.00 0.00 35 LYS A C 19
ATOM 33199 O O . LYS A 1 35 ? 5.011 -6.261 -0.446 1.00 0.00 35 LYS A O 19
ATOM 33218 N N . HIS A 1 36 ? 3.148 -6.466 -1.713 1.00 0.00 36 HIS A N 19
ATOM 33219 C CA . HIS A 1 36 ? 2.286 -5.805 -0.748 1.00 0.00 36 HIS A CA 19
ATOM 33220 C C . HIS A 1 36 ? 3.020 -4.611 -0.136 1.00 0.00 36 HIS A C 19
ATOM 33221 O O . HIS A 1 36 ? 3.526 -4.696 0.983 1.00 0.00 36 HIS A O 19
ATOM 33235 N N . GLN A 1 37 ? 3.057 -3.526 -0.895 1.00 0.00 37 GLN A N 19
ATOM 33236 C CA . GLN A 1 37 ? 3.722 -2.317 -0.441 1.00 0.00 37 GLN A CA 19
ATOM 33237 C C . GLN A 1 37 ? 3.016 -1.081 -1.003 1.00 0.00 37 GLN A C 19
ATOM 33238 O O . GLN A 1 37 ? 2.123 -1.198 -1.841 1.00 0.00 37 GLN A O 19
ATOM 33252 N N . LEU A 1 38 ? 3.443 0.076 -0.518 1.00 0.00 38 LEU A N 19
ATOM 33253 C CA . LEU A 1 38 ? 2.863 1.333 -0.962 1.00 0.00 38 LEU A CA 19
ATOM 33254 C C . LEU A 1 38 ? 3.957 2.201 -1.587 1.00 0.00 38 LEU A C 19
ATOM 33255 O O . LEU A 1 38 ? 4.792 2.760 -0.878 1.00 0.00 38 LEU A O 19
ATOM 33271 N N . ARG A 1 39 ? 3.916 2.287 -2.909 1.00 0.00 39 ARG A N 19
ATOM 33272 C CA . ARG A 1 39 ? 4.892 3.078 -3.638 1.00 0.00 39 ARG A CA 19
ATOM 33273 C C . ARG A 1 39 ? 4.275 4.405 -4.083 1.00 0.00 39 ARG A C 19
ATOM 33274 O O . ARG A 1 39 ? 3.296 4.419 -4.829 1.00 0.00 39 ARG A O 19
ATOM 33295 N N . TYR A 1 40 ? 4.871 5.489 -3.608 1.00 0.00 40 TYR A N 19
ATOM 33296 C CA . TYR A 1 40 ? 4.392 6.817 -3.949 1.00 0.00 40 TYR A CA 19
ATOM 33297 C C . TYR A 1 40 ? 5.534 7.697 -4.462 1.00 0.00 40 TYR A C 19
ATOM 33298 O O . TYR A 1 40 ? 6.673 7.564 -4.018 1.00 0.00 40 TYR A O 19
ATOM 33316 N N . TYR A 1 41 ? 5.188 8.577 -5.391 1.00 0.00 41 TYR A N 19
ATOM 33317 C CA . TYR A 1 41 ? 6.170 9.478 -5.970 1.00 0.00 41 TYR A CA 19
ATOM 33318 C C . TYR A 1 41 ? 5.623 10.905 -6.051 1.00 0.00 41 TYR A C 19
ATOM 33319 O O . TYR A 1 41 ? 4.432 11.130 -5.845 1.00 0.00 41 TYR A O 19
ATOM 33337 N N . ASP A 1 42 ? 6.521 11.832 -6.351 1.00 0.00 42 ASP A N 19
ATOM 33338 C CA . ASP A 1 42 ? 6.144 13.231 -6.462 1.00 0.00 42 ASP A CA 19
ATOM 33339 C C . ASP A 1 42 ? 5.022 13.372 -7.493 1.00 0.00 42 ASP A C 19
ATOM 33340 O O . ASP A 1 42 ? 4.050 14.090 -7.263 1.00 0.00 42 ASP A O 19
ATOM 33349 N N . HIS A 1 43 ? 5.194 12.675 -8.606 1.00 0.00 43 HIS A N 19
ATOM 33350 C CA . HIS A 1 43 ? 4.208 12.714 -9.673 1.00 0.00 43 HIS A CA 19
ATOM 33351 C C . HIS A 1 43 ? 3.944 11.294 -10.179 1.00 0.00 43 HIS A C 19
ATOM 33352 O O . HIS A 1 43 ? 4.611 10.348 -9.762 1.00 0.00 43 HIS A O 19
ATOM 33366 N N . ARG A 1 44 ? 2.969 11.190 -11.071 1.00 0.00 44 ARG A N 19
ATOM 33367 C CA . ARG A 1 44 ? 2.609 9.902 -11.639 1.00 0.00 44 ARG A CA 19
ATOM 33368 C C . ARG A 1 44 ? 3.867 9.094 -11.964 1.00 0.00 44 ARG A C 19
ATOM 33369 O O . ARG A 1 44 ? 4.465 9.270 -13.024 1.00 0.00 44 ARG A O 19
ATOM 33390 N N . MET A 1 45 ? 4.231 8.226 -11.031 1.00 0.00 45 MET A N 19
ATOM 33391 C CA . MET A 1 45 ? 5.407 7.391 -11.205 1.00 0.00 45 MET A CA 19
ATOM 33392 C C . MET A 1 45 ? 6.684 8.163 -10.866 1.00 0.00 45 MET A C 19
ATOM 33393 O O . MET A 1 45 ? 7.334 7.884 -9.860 1.00 0.00 45 MET A O 19
ATOM 33407 N N . ASP A 1 46 ? 7.005 9.119 -11.725 1.00 0.00 46 ASP A N 19
ATOM 33408 C CA . ASP A 1 46 ? 8.192 9.934 -11.529 1.00 0.00 46 ASP A CA 19
ATOM 33409 C C . ASP A 1 46 ? 9.434 9.046 -11.614 1.00 0.00 46 ASP A C 19
ATOM 33410 O O . ASP A 1 46 ? 10.532 9.472 -11.257 1.00 0.00 46 ASP A O 19
ATOM 33419 N N . THR A 1 47 ? 9.221 7.828 -12.088 1.00 0.00 47 THR A N 19
ATOM 33420 C CA . THR A 1 47 ? 10.310 6.876 -12.224 1.00 0.00 47 THR A CA 19
ATOM 33421 C C . THR A 1 47 ? 11.272 6.994 -11.041 1.00 0.00 47 THR A C 19
ATOM 33422 O O . THR A 1 47 ? 12.466 6.732 -11.178 1.00 0.00 47 THR A O 19
ATOM 33433 N N . GLU A 1 48 ? 10.716 7.387 -9.904 1.00 0.00 48 GLU A N 19
ATOM 33434 C CA . GLU A 1 48 ? 11.510 7.543 -8.698 1.00 0.00 48 GLU A CA 19
ATOM 33435 C C . GLU A 1 48 ? 10.615 7.461 -7.459 1.00 0.00 48 GLU A C 19
ATOM 33436 O O . GLU A 1 48 ? 9.830 8.371 -7.195 1.00 0.00 48 GLU A O 19
ATOM 33448 N N . CYS A 1 49 ? 10.764 6.363 -6.733 1.00 0.00 49 CYS A N 19
ATOM 33449 C CA . CYS A 1 49 ? 9.979 6.151 -5.529 1.00 0.00 49 CYS A CA 19
ATOM 33450 C C . CYS A 1 49 ? 10.799 6.629 -4.329 1.00 0.00 49 CYS A C 19
ATOM 33451 O O . CYS A 1 49 ? 12.017 6.459 -4.298 1.00 0.00 49 CYS A O 19
ATOM 33459 N N . LYS A 1 50 ? 10.100 7.219 -3.371 1.00 0.00 50 LYS A N 19
ATOM 33460 C CA . LYS A 1 50 ? 10.748 7.723 -2.173 1.00 0.00 50 LYS A CA 19
ATOM 33461 C C . LYS A 1 50 ? 10.166 7.016 -0.947 1.00 0.00 50 LYS A C 19
ATOM 33462 O O . LYS A 1 50 ? 9.178 7.473 -0.374 1.00 0.00 50 LYS A O 19
ATOM 33481 N N . GLY A 1 51 ? 10.803 5.914 -0.581 1.00 0.00 51 GLY A N 19
ATOM 33482 C CA . GLY A 1 51 ? 10.361 5.140 0.567 1.00 0.00 51 GLY A CA 19
ATOM 33483 C C . GLY A 1 51 ? 9.024 4.452 0.281 1.00 0.00 51 GLY A C 19
ATOM 33484 O O . GLY A 1 51 ? 8.092 5.081 -0.217 1.00 0.00 51 GLY A O 19
ATOM 33488 N N . VAL A 1 52 ? 8.973 3.169 0.610 1.00 0.00 52 VAL A N 19
ATOM 33489 C CA . VAL A 1 52 ? 7.767 2.389 0.395 1.00 0.00 52 VAL A CA 19
ATOM 33490 C C . VAL A 1 52 ? 7.082 2.136 1.740 1.00 0.00 52 VAL A C 19
ATOM 33491 O O . VAL A 1 52 ? 7.673 2.366 2.794 1.00 0.00 52 VAL A O 19
ATOM 33504 N N . ILE A 1 53 ? 5.846 1.666 1.659 1.00 0.00 53 ILE A N 19
ATOM 33505 C CA . ILE A 1 53 ? 5.075 1.379 2.857 1.00 0.00 53 ILE A CA 19
ATOM 33506 C C . ILE A 1 53 ? 4.616 -0.080 2.826 1.00 0.00 53 ILE A C 19
ATOM 33507 O O . ILE A 1 53 ? 3.621 -0.408 2.181 1.00 0.00 53 ILE A O 19
ATOM 33523 N N . ASP A 1 54 ? 5.364 -0.917 3.530 1.00 0.00 54 ASP A N 19
ATOM 33524 C CA . ASP A 1 54 ? 5.047 -2.334 3.591 1.00 0.00 54 ASP A CA 19
ATOM 33525 C C . ASP A 1 54 ? 3.632 -2.512 4.145 1.00 0.00 54 ASP A C 19
ATOM 33526 O O . ASP A 1 54 ? 3.369 -2.183 5.301 1.00 0.00 54 ASP A O 19
ATOM 33535 N N . LEU A 1 55 ? 2.759 -3.032 3.295 1.00 0.00 55 LEU A N 19
ATOM 33536 C CA . LEU A 1 55 ? 1.378 -3.257 3.686 1.00 0.00 55 LEU A CA 19
ATOM 33537 C C . LEU A 1 55 ? 1.329 -4.327 4.778 1.00 0.00 55 LEU A C 19
ATOM 33538 O O . LEU A 1 55 ? 0.411 -4.343 5.596 1.00 0.00 55 LEU A O 19
ATOM 33554 N N . ALA A 1 56 ? 2.329 -5.196 4.755 1.00 0.00 56 ALA A N 19
ATOM 33555 C CA . ALA A 1 56 ? 2.412 -6.268 5.733 1.00 0.00 56 ALA A CA 19
ATOM 33556 C C . ALA A 1 56 ? 2.683 -5.670 7.116 1.00 0.00 56 ALA A C 19
ATOM 33557 O O . ALA A 1 56 ? 2.515 -6.345 8.130 1.00 0.00 56 ALA A O 19
ATOM 33564 N N . GLU A 1 57 ? 3.096 -4.412 7.110 1.00 0.00 57 GLU A N 19
ATOM 33565 C CA . GLU A 1 57 ? 3.391 -3.716 8.351 1.00 0.00 57 GLU A CA 19
ATOM 33566 C C . GLU A 1 57 ? 2.144 -2.995 8.866 1.00 0.00 57 GLU A C 19
ATOM 33567 O O . GLU A 1 57 ? 2.018 -2.740 10.062 1.00 0.00 57 GLU A O 19
ATOM 33579 N N . VAL A 1 58 ? 1.252 -2.686 7.935 1.00 0.00 58 VAL A N 19
ATOM 33580 C CA . VAL A 1 58 ? 0.019 -1.999 8.279 1.00 0.00 58 VAL A CA 19
ATOM 33581 C C . VAL A 1 58 ? -0.773 -2.850 9.275 1.00 0.00 58 VAL A C 19
ATOM 33582 O O . VAL A 1 58 ? -0.985 -4.040 9.048 1.00 0.00 58 VAL A O 19
ATOM 33595 N N . GLU A 1 59 ? -1.188 -2.206 10.356 1.00 0.00 59 GLU A N 19
ATOM 33596 C CA . GLU A 1 59 ? -1.952 -2.889 11.386 1.00 0.00 59 GLU A CA 19
ATOM 33597 C C . GLU A 1 59 ? -3.439 -2.895 11.028 1.00 0.00 59 GLU A C 19
ATOM 33598 O O . GLU A 1 59 ? -4.164 -3.822 11.388 1.00 0.00 59 GLU A O 19
ATOM 33610 N N . ALA A 1 60 ? -3.850 -1.851 10.324 1.00 0.00 60 ALA A N 19
ATOM 33611 C CA . ALA A 1 60 ? -5.238 -1.725 9.913 1.00 0.00 60 ALA A CA 19
ATOM 33612 C C . ALA A 1 60 ? -5.500 -0.291 9.448 1.00 0.00 60 ALA A C 19
ATOM 33613 O O . ALA A 1 60 ? -4.607 0.554 9.499 1.00 0.00 60 ALA A O 19
ATOM 33620 N N . VAL A 1 61 ? -6.727 -0.062 9.004 1.00 0.00 61 VAL A N 19
ATOM 33621 C CA . VAL A 1 61 ? -7.117 1.255 8.529 1.00 0.00 61 VAL A CA 19
ATOM 33622 C C . VAL A 1 61 ? -8.537 1.565 9.007 1.00 0.00 61 VAL A C 19
ATOM 33623 O O . VAL A 1 61 ? -9.306 0.654 9.311 1.00 0.00 61 VAL A O 19
ATOM 33636 N N . ALA A 1 62 ? -8.842 2.853 9.058 1.00 0.00 62 ALA A N 19
ATOM 33637 C CA . ALA A 1 62 ? -10.156 3.294 9.493 1.00 0.00 62 ALA A CA 19
ATOM 33638 C C . ALA A 1 62 ? -10.544 4.561 8.728 1.00 0.00 62 ALA A C 19
ATOM 33639 O O . ALA A 1 62 ? -9.691 5.397 8.433 1.00 0.00 62 ALA A O 19
ATOM 33646 N N . PRO A 1 63 ? -11.864 4.666 8.421 1.00 0.00 63 PRO A N 19
ATOM 33647 C CA . PRO A 1 63 ? -12.375 5.816 7.696 1.00 0.00 63 PRO A CA 19
ATOM 33648 C C . PRO A 1 63 ? -12.454 7.046 8.603 1.00 0.00 63 PRO A C 19
ATOM 33649 O O . PRO A 1 63 ? -13.283 7.101 9.510 1.00 0.00 63 PRO A O 19
ATOM 33660 N N . GLY A 1 64 ? -11.579 8.002 8.327 1.00 0.00 64 GLY A N 19
ATOM 33661 C CA . GLY A 1 64 ? -11.538 9.227 9.108 1.00 0.00 64 GLY A CA 19
ATOM 33662 C C . GLY A 1 64 ? -12.481 10.281 8.522 1.00 0.00 64 GLY A C 19
ATOM 33663 O O . GLY A 1 64 ? -13.275 9.983 7.632 1.00 0.00 64 GLY A O 19
ATOM 33667 N N . THR A 1 65 ? -12.361 11.492 9.047 1.00 0.00 65 THR A N 19
ATOM 33668 C CA . THR A 1 65 ? -13.192 12.592 8.587 1.00 0.00 65 THR A CA 19
ATOM 33669 C C . THR A 1 65 ? -12.325 13.700 7.986 1.00 0.00 65 THR A C 19
ATOM 33670 O O . THR A 1 65 ? -11.123 13.758 8.238 1.00 0.00 65 THR A O 19
ATOM 33681 N N . PRO A 1 66 ? -12.987 14.575 7.182 1.00 0.00 66 PRO A N 19
ATOM 33682 C CA . PRO A 1 66 ? -12.290 15.678 6.543 1.00 0.00 66 PRO A CA 19
ATOM 33683 C C . PRO A 1 66 ? -11.978 16.787 7.551 1.00 0.00 66 PRO A C 19
ATOM 33684 O O . PRO A 1 66 ? -12.879 17.493 8.001 1.00 0.00 66 PRO A O 19
ATOM 33695 N N . THR A 1 67 ? -10.699 16.905 7.875 1.00 0.00 67 THR A N 19
ATOM 33696 C CA . THR A 1 67 ? -10.257 17.916 8.820 1.00 0.00 67 THR A CA 19
ATOM 33697 C C . THR A 1 67 ? -9.889 19.207 8.088 1.00 0.00 67 THR A C 19
ATOM 33698 O O . THR A 1 67 ? -10.108 19.326 6.883 1.00 0.00 67 THR A O 19
ATOM 33709 N N . ILE A 1 68 ? -9.336 20.143 8.845 1.00 0.00 68 ILE A N 19
ATOM 33710 C CA . ILE A 1 68 ? -8.935 21.421 8.283 1.00 0.00 68 ILE A CA 19
ATOM 33711 C C . ILE A 1 68 ? -7.672 21.230 7.441 1.00 0.00 68 ILE A C 19
ATOM 33712 O O . ILE A 1 68 ? -6.673 20.700 7.926 1.00 0.00 68 ILE A O 19
ATOM 33728 N N . GLY A 1 69 ? -7.757 21.671 6.195 1.00 0.00 69 GLY A N 19
ATOM 33729 C CA . GLY A 1 69 ? -6.633 21.555 5.281 1.00 0.00 69 GLY A CA 19
ATOM 33730 C C . GLY A 1 69 ? -6.967 20.620 4.117 1.00 0.00 69 GLY A C 19
ATOM 33731 O O . GLY A 1 69 ? -6.681 20.933 2.963 1.00 0.00 69 GLY A O 19
ATOM 33735 N N . ALA A 1 70 ? -7.568 19.490 4.461 1.00 0.00 70 ALA A N 19
ATOM 33736 C CA . ALA A 1 70 ? -7.944 18.508 3.459 1.00 0.00 70 ALA A CA 19
ATOM 33737 C C . ALA A 1 70 ? -8.592 19.220 2.270 1.00 0.00 70 ALA A C 19
ATOM 33738 O O . ALA A 1 70 ? -8.952 20.393 2.366 1.00 0.00 70 ALA A O 19
ATOM 33745 N N . PRO A 1 71 ? -8.725 18.462 1.149 1.00 0.00 71 PRO A N 19
ATOM 33746 C CA . PRO A 1 71 ? -9.324 19.009 -0.057 1.00 0.00 71 PRO A CA 19
ATOM 33747 C C . PRO A 1 71 ? -10.843 19.123 0.088 1.00 0.00 71 PRO A C 19
ATOM 33748 O O . PRO A 1 71 ? -11.403 18.736 1.113 1.00 0.00 71 PRO A O 19
ATOM 33759 N N . LYS A 1 72 ? -11.466 19.656 -0.953 1.00 0.00 72 LYS A N 19
ATOM 33760 C CA . LYS A 1 72 ? -12.909 19.826 -0.954 1.00 0.00 72 LYS A CA 19
ATOM 33761 C C . LYS A 1 72 ? -13.551 18.694 -1.759 1.00 0.00 72 LYS A C 19
ATOM 33762 O O . LYS A 1 72 ? -14.462 18.023 -1.276 1.00 0.00 72 LYS A O 19
ATOM 33781 N N . THR A 1 73 ? -13.051 18.517 -2.973 1.00 0.00 73 THR A N 19
ATOM 33782 C CA . THR A 1 73 ? -13.564 17.478 -3.850 1.00 0.00 73 THR A CA 19
ATOM 33783 C C . THR A 1 73 ? -13.776 16.179 -3.070 1.00 0.00 73 THR A C 19
ATOM 33784 O O . THR A 1 73 ? -14.809 15.527 -3.212 1.00 0.00 73 THR A O 19
ATOM 33795 N N . VAL A 1 74 ? -12.781 15.841 -2.263 1.00 0.00 74 VAL A N 19
ATOM 33796 C CA . VAL A 1 74 ? -12.845 14.632 -1.460 1.00 0.00 74 VAL A CA 19
ATOM 33797 C C . VAL A 1 74 ? -14.025 14.730 -0.491 1.00 0.00 74 VAL A C 19
ATOM 33798 O O . VAL A 1 74 ? -14.430 15.827 -0.109 1.00 0.00 74 VAL A O 19
ATOM 33811 N N . ASP A 1 75 ? -14.545 13.569 -0.122 1.00 0.00 75 ASP A N 19
ATOM 33812 C CA . ASP A 1 75 ? -15.670 13.510 0.795 1.00 0.00 75 ASP A CA 19
ATOM 33813 C C . ASP A 1 75 ? -15.202 12.938 2.135 1.00 0.00 75 ASP A C 19
ATOM 33814 O O . ASP A 1 75 ? -14.056 12.510 2.265 1.00 0.00 75 ASP A O 19
ATOM 33823 N N . GLU A 1 76 ? -16.113 12.948 3.097 1.00 0.00 76 GLU A N 19
ATOM 33824 C CA . GLU A 1 76 ? -15.807 12.436 4.422 1.00 0.00 76 GLU A CA 19
ATOM 33825 C C . GLU A 1 76 ? -15.781 10.906 4.406 1.00 0.00 76 GLU A C 19
ATOM 33826 O O . GLU A 1 76 ? -15.049 10.287 5.176 1.00 0.00 76 GLU A O 19
ATOM 33838 N N . LYS A 1 77 ? -16.587 10.341 3.520 1.00 0.00 77 LYS A N 19
ATOM 33839 C CA . LYS A 1 77 ? -16.665 8.896 3.394 1.00 0.00 77 LYS A CA 19
ATOM 33840 C C . LYS A 1 77 ? -15.620 8.419 2.383 1.00 0.00 77 LYS A C 19
ATOM 33841 O O . LYS A 1 77 ? -15.921 7.610 1.508 1.00 0.00 77 LYS A O 19
ATOM 33860 N N . ALA A 1 78 ? -14.412 8.942 2.539 1.00 0.00 78 ALA A N 19
ATOM 33861 C CA . ALA A 1 78 ? -13.321 8.580 1.651 1.00 0.00 78 ALA A CA 19
ATOM 33862 C C . ALA A 1 78 ? -12.019 8.513 2.451 1.00 0.00 78 ALA A C 19
ATOM 33863 O O . ALA A 1 78 ? -11.262 7.550 2.333 1.00 0.00 78 ALA A O 19
ATOM 33870 N N . PHE A 1 79 ? -11.798 9.547 3.249 1.00 0.00 79 PHE A N 19
ATOM 33871 C CA . PHE A 1 79 ? -10.600 9.617 4.070 1.00 0.00 79 PHE A CA 19
ATOM 33872 C C . PHE A 1 79 ? -10.439 8.351 4.914 1.00 0.00 79 PHE A C 19
ATOM 33873 O O . PHE A 1 79 ? -11.399 7.879 5.521 1.00 0.00 79 PHE A O 19
ATOM 33890 N N . PHE A 1 80 ? -9.218 7.838 4.926 1.00 0.00 80 PHE A N 19
ATOM 33891 C CA . PHE A 1 80 ? -8.919 6.636 5.686 1.00 0.00 80 PHE A CA 19
ATOM 33892 C C . PHE A 1 80 ? -7.486 6.669 6.221 1.00 0.00 80 PHE A C 19
ATOM 33893 O O . PHE A 1 80 ? -6.546 6.937 5.474 1.00 0.00 80 PHE A O 19
ATOM 33910 N N . ASP A 1 81 ? -7.364 6.392 7.511 1.00 0.00 81 ASP A N 19
ATOM 33911 C CA . ASP A 1 81 ? -6.061 6.387 8.155 1.00 0.00 81 ASP A CA 19
ATOM 33912 C C . ASP A 1 81 ? -5.441 4.993 8.030 1.00 0.00 81 ASP A C 19
ATOM 33913 O O . ASP A 1 81 ? -6.139 3.987 8.149 1.00 0.00 81 ASP A O 19
ATOM 33922 N N . VAL A 1 82 ? -4.138 4.979 7.792 1.00 0.00 82 VAL A N 19
ATOM 33923 C CA . VAL A 1 82 ? -3.417 3.726 7.650 1.00 0.00 82 VAL A CA 19
ATOM 33924 C C . VAL A 1 82 ? -2.462 3.555 8.833 1.00 0.00 82 VAL A C 19
ATOM 33925 O O . VAL A 1 82 ? -1.415 4.197 8.888 1.00 0.00 82 VAL A O 19
ATOM 33938 N N . LYS A 1 83 ? -2.859 2.686 9.751 1.00 0.00 83 LYS A N 19
ATOM 33939 C CA . LYS A 1 83 ? -2.052 2.422 10.930 1.00 0.00 83 LYS A CA 19
ATOM 33940 C C . LYS A 1 83 ? -0.957 1.413 10.578 1.00 0.00 83 LYS A C 19
ATOM 33941 O O . LYS A 1 83 ? -1.245 0.331 10.069 1.00 0.00 83 LYS A O 19
ATOM 33960 N N . THR A 1 84 ? 0.277 1.803 10.864 1.00 0.00 84 THR A N 19
ATOM 33961 C CA . THR A 1 84 ? 1.416 0.946 10.584 1.00 0.00 84 THR A CA 19
ATOM 33962 C C . THR A 1 84 ? 2.317 0.836 11.816 1.00 0.00 84 THR A C 19
ATOM 33963 O O . THR A 1 84 ? 1.960 1.310 12.894 1.00 0.00 84 THR A O 19
ATOM 33974 N N . THR A 1 85 ? 3.466 0.208 11.616 1.00 0.00 85 THR A N 19
ATOM 33975 C CA . THR A 1 85 ? 4.420 0.030 12.697 1.00 0.00 85 THR A CA 19
ATOM 33976 C C . THR A 1 85 ? 5.226 1.313 12.914 1.00 0.00 85 THR A C 19
ATOM 33977 O O . THR A 1 85 ? 5.527 1.677 14.050 1.00 0.00 85 THR A O 19
ATOM 33988 N N . ARG A 1 86 ? 5.552 1.963 11.807 1.00 0.00 86 ARG A N 19
ATOM 33989 C CA . ARG A 1 86 ? 6.317 3.197 11.861 1.00 0.00 86 ARG A CA 19
ATOM 33990 C C . ARG A 1 86 ? 5.487 4.308 12.509 1.00 0.00 86 ARG A C 19
ATOM 33991 O O . ARG A 1 86 ? 5.732 4.683 13.655 1.00 0.00 86 ARG A O 19
ATOM 34012 N N . ARG A 1 87 ? 4.523 4.803 11.747 1.00 0.00 87 ARG A N 19
ATOM 34013 C CA . ARG A 1 87 ? 3.655 5.862 12.233 1.00 0.00 87 ARG A CA 19
ATOM 34014 C C . ARG A 1 87 ? 2.308 5.820 11.508 1.00 0.00 87 ARG A C 19
ATOM 34015 O O . ARG A 1 87 ? 2.159 5.117 10.509 1.00 0.00 87 ARG A O 19
ATOM 34036 N N . VAL A 1 88 ? 1.362 6.580 12.040 1.00 0.00 88 VAL A N 19
ATOM 34037 C CA . VAL A 1 88 ? 0.033 6.638 11.456 1.00 0.00 88 VAL A CA 19
ATOM 34038 C C . VAL A 1 88 ? 0.046 7.592 10.261 1.00 0.00 88 VAL A C 19
ATOM 34039 O O . VAL A 1 88 ? 0.663 8.655 10.317 1.00 0.00 88 VAL A O 19
ATOM 34052 N N . TYR A 1 89 ? -0.641 7.179 9.206 1.00 0.00 89 TYR A N 19
ATOM 34053 C CA . TYR A 1 89 ? -0.716 7.985 7.999 1.00 0.00 89 TYR A CA 19
ATOM 34054 C C . TYR A 1 89 ? -2.142 8.485 7.761 1.00 0.00 89 TYR A C 19
ATOM 34055 O O . TYR A 1 89 ? -3.091 7.968 8.348 1.00 0.00 89 TYR A O 19
ATOM 34073 N N . ASN A 1 90 ? -2.248 9.486 6.899 1.00 0.00 90 ASN A N 19
ATOM 34074 C CA . ASN A 1 90 ? -3.543 10.062 6.577 1.00 0.00 90 ASN A CA 19
ATOM 34075 C C . ASN A 1 90 ? -3.705 10.122 5.056 1.00 0.00 90 ASN A C 19
ATOM 34076 O O . ASN A 1 90 ? -3.196 11.036 4.410 1.00 0.00 90 ASN A O 19
ATOM 34087 N N . PHE A 1 91 ? -4.415 9.135 4.530 1.00 0.00 91 PHE A N 19
ATOM 34088 C CA . PHE A 1 91 ? -4.650 9.064 3.097 1.00 0.00 91 PHE A CA 19
ATOM 34089 C C . PHE A 1 91 ? -6.146 9.137 2.783 1.00 0.00 91 PHE A C 19
ATOM 34090 O O . PHE A 1 91 ? -6.979 8.869 3.648 1.00 0.00 91 PHE A O 19
ATOM 34107 N N . CYS A 1 92 ? -6.441 9.502 1.544 1.00 0.00 92 CYS A N 19
ATOM 34108 C CA . CYS A 1 92 ? -7.821 9.613 1.105 1.00 0.00 92 CYS A CA 19
ATOM 34109 C C . CYS A 1 92 ? -7.844 9.569 -0.424 1.00 0.00 92 CYS A C 19
ATOM 34110 O O . CYS A 1 92 ? -6.888 9.987 -1.075 1.00 0.00 92 CYS A O 19
ATOM 34118 N N . ALA A 1 93 ? -8.947 9.059 -0.953 1.00 0.00 93 ALA A N 19
ATOM 34119 C CA . ALA A 1 93 ? -9.107 8.955 -2.393 1.00 0.00 93 ALA A CA 19
ATOM 34120 C C . ALA A 1 93 ? -9.849 10.189 -2.910 1.00 0.00 93 ALA A C 19
ATOM 34121 O O . ALA A 1 93 ? -10.290 11.027 -2.124 1.00 0.00 93 ALA A O 19
ATOM 34128 N N . GLN A 1 94 ? -9.965 10.263 -4.228 1.00 0.00 94 GLN A N 19
ATOM 34129 C CA . GLN A 1 94 ? -10.646 11.380 -4.859 1.00 0.00 94 GLN A CA 19
ATOM 34130 C C . GLN A 1 94 ? -12.137 11.073 -5.014 1.00 0.00 94 GLN A C 19
ATOM 34131 O O . GLN A 1 94 ? -12.859 11.810 -5.684 1.00 0.00 94 GLN A O 19
ATOM 34145 N N . ASP A 1 95 ? -12.554 9.985 -4.385 1.00 0.00 95 ASP A N 19
ATOM 34146 C CA . ASP A 1 95 ? -13.945 9.571 -4.445 1.00 0.00 95 ASP A CA 19
ATOM 34147 C C . ASP A 1 95 ? -14.295 8.787 -3.179 1.00 0.00 95 ASP A C 19
ATOM 34148 O O . ASP A 1 95 ? -13.408 8.283 -2.492 1.00 0.00 95 ASP A O 19
ATOM 34157 N N . VAL A 1 96 ? -15.590 8.707 -2.909 1.00 0.00 96 VAL A N 19
ATOM 34158 C CA . VAL A 1 96 ? -16.068 7.992 -1.738 1.00 0.00 96 VAL A CA 19
ATOM 34159 C C . VAL A 1 96 ? -15.950 6.486 -1.982 1.00 0.00 96 VAL A C 19
ATOM 34160 O O . VAL A 1 96 ? -15.441 5.755 -1.135 1.00 0.00 96 VAL A O 19
ATOM 34173 N N . PRO A 1 97 ? -16.443 6.057 -3.175 1.00 0.00 97 PRO A N 19
ATOM 34174 C CA . PRO A 1 97 ? -16.398 4.652 -3.541 1.00 0.00 97 PRO A CA 19
ATOM 34175 C C . PRO A 1 97 ? -14.980 4.233 -3.936 1.00 0.00 97 PRO A C 19
ATOM 34176 O O . PRO A 1 97 ? -14.675 3.043 -3.999 1.00 0.00 97 PRO A O 19
ATOM 34187 N N . SER A 1 98 ? -14.152 5.235 -4.193 1.00 0.00 98 SER A N 19
ATOM 34188 C CA . SER A 1 98 ? -12.774 4.985 -4.580 1.00 0.00 98 SER A CA 19
ATOM 34189 C C . SER A 1 98 ? -11.925 4.698 -3.340 1.00 0.00 98 SER A C 19
ATOM 34190 O O . SER A 1 98 ? -11.012 3.875 -3.386 1.00 0.00 98 SER A O 19
ATOM 34198 N N . ALA A 1 99 ? -12.257 5.393 -2.262 1.00 0.00 99 ALA A N 19
ATOM 34199 C CA . ALA A 1 99 ? -11.536 5.222 -1.011 1.00 0.00 99 ALA A CA 19
ATOM 34200 C C . ALA A 1 99 ? -11.798 3.818 -0.464 1.00 0.00 99 ALA A C 19
ATOM 34201 O O . ALA A 1 99 ? -10.861 3.089 -0.142 1.00 0.00 99 ALA A O 19
ATOM 34208 N N . GLN A 1 100 ? -13.076 3.480 -0.376 1.00 0.00 100 GLN A N 19
ATOM 34209 C CA . GLN A 1 100 ? -13.473 2.176 0.126 1.00 0.00 100 GLN A CA 19
ATOM 34210 C C . GLN A 1 100 ? -12.644 1.076 -0.540 1.00 0.00 100 GLN A C 19
ATOM 34211 O O . GLN A 1 100 ? -12.207 0.136 0.123 1.00 0.00 100 GLN A O 19
ATOM 34225 N N . GLN A 1 101 ? -12.452 1.230 -1.842 1.00 0.00 101 GLN A N 19
ATOM 34226 C CA . GLN A 1 101 ? -11.683 0.261 -2.604 1.00 0.00 101 GLN A CA 19
ATOM 34227 C C . GLN A 1 101 ? -10.236 0.222 -2.107 1.00 0.00 101 GLN A C 19
ATOM 34228 O O . GLN A 1 101 ? -9.616 -0.840 -2.076 1.00 0.00 101 GLN A O 19
ATOM 34242 N N . TRP A 1 102 ? -9.741 1.391 -1.731 1.00 0.00 102 TRP A N 19
ATOM 34243 C CA . TRP A 1 102 ? -8.380 1.504 -1.236 1.00 0.00 102 TRP A CA 19
ATOM 34244 C C . TRP A 1 102 ? -8.293 0.742 0.088 1.00 0.00 102 TRP A C 19
ATOM 34245 O O . TRP A 1 102 ? -7.552 -0.233 0.200 1.00 0.00 102 TRP A O 19
ATOM 34266 N N . VAL A 1 103 ? -9.061 1.217 1.058 1.00 0.00 103 VAL A N 19
ATOM 34267 C CA . VAL A 1 103 ? -9.080 0.593 2.370 1.00 0.00 103 VAL A CA 19
ATOM 34268 C C . VAL A 1 103 ? -9.191 -0.924 2.207 1.00 0.00 103 VAL A C 19
ATOM 34269 O O . VAL A 1 103 ? -8.308 -1.664 2.638 1.00 0.00 103 VAL A O 19
ATOM 34282 N N . ASP A 1 104 ? -10.282 -1.342 1.584 1.00 0.00 104 ASP A N 19
ATOM 34283 C CA . ASP A 1 104 ? -10.520 -2.758 1.359 1.00 0.00 104 ASP A CA 19
ATOM 34284 C C . ASP A 1 104 ? -9.222 -3.421 0.894 1.00 0.00 104 ASP A C 19
ATOM 34285 O O . ASP A 1 104 ? -8.788 -4.416 1.470 1.00 0.00 104 ASP A O 19
ATOM 34294 N N . ARG A 1 105 ? -8.638 -2.841 -0.145 1.00 0.00 105 ARG A N 19
ATOM 34295 C CA . ARG A 1 105 ? -7.399 -3.363 -0.695 1.00 0.00 105 ARG A CA 19
ATOM 34296 C C . ARG A 1 105 ? -6.349 -3.508 0.409 1.00 0.00 105 ARG A C 19
ATOM 34297 O O . ARG A 1 105 ? -5.959 -4.622 0.757 1.00 0.00 105 ARG A O 19
ATOM 34318 N N . ILE A 1 106 ? -5.921 -2.367 0.928 1.00 0.00 106 ILE A N 19
ATOM 34319 C CA . ILE A 1 106 ? -4.924 -2.353 1.985 1.00 0.00 106 ILE A CA 19
ATOM 34320 C C . ILE A 1 106 ? -5.333 -3.341 3.079 1.00 0.00 106 ILE A C 19
ATOM 34321 O O . ILE A 1 106 ? -4.501 -4.096 3.581 1.00 0.00 106 ILE A O 19
ATOM 34337 N N . GLN A 1 107 ? -6.614 -3.304 3.416 1.00 0.00 107 GLN A N 19
ATOM 34338 C CA . GLN A 1 107 ? -7.143 -4.187 4.442 1.00 0.00 107 GLN A CA 19
ATOM 34339 C C . GLN A 1 107 ? -7.082 -5.642 3.973 1.00 0.00 107 GLN A C 19
ATOM 34340 O O . GLN A 1 107 ? -7.038 -6.560 4.790 1.00 0.00 107 GLN A O 19
ATOM 34354 N N . SER A 1 108 ? -7.082 -5.807 2.658 1.00 0.00 108 SER A N 19
ATOM 34355 C CA . SER A 1 108 ? -7.027 -7.135 2.071 1.00 0.00 108 SER A CA 19
ATOM 34356 C C . SER A 1 108 ? -5.623 -7.721 2.230 1.00 0.00 108 SER A C 19
ATOM 34357 O O . SER A 1 108 ? -5.388 -8.881 1.897 1.00 0.00 108 SER A O 19
ATOM 34365 N N . CYS A 1 109 ? -4.725 -6.890 2.740 1.00 0.00 109 CYS A N 19
ATOM 34366 C CA . CYS A 1 109 ? -3.349 -7.311 2.948 1.00 0.00 109 CYS A CA 19
ATOM 34367 C C . CYS A 1 109 ? -2.811 -6.598 4.191 1.00 0.00 109 CYS A C 19
ATOM 34368 O O . CYS A 1 109 ? -1.937 -5.740 4.088 1.00 0.00 109 CYS A O 19
ATOM 34376 N N . LEU A 1 110 ? -3.357 -6.981 5.336 1.00 0.00 110 LEU A N 19
ATOM 34377 C CA . LEU A 1 110 ? -2.943 -6.388 6.596 1.00 0.00 110 LEU A CA 19
ATOM 34378 C C . LEU A 1 110 ? -1.767 -7.185 7.167 1.00 0.00 110 LEU A C 19
ATOM 34379 O O . LEU A 1 110 ? -0.649 -7.093 6.664 1.00 0.00 110 LEU A O 19
ATOM 34395 N N . SER A 1 111 ? -2.061 -7.947 8.210 1.00 0.00 111 SER A N 19
ATOM 34396 C CA . SER A 1 111 ? -1.042 -8.759 8.854 1.00 0.00 111 SER A CA 19
ATOM 34397 C C . SER A 1 111 ? -0.921 -10.108 8.143 1.00 0.00 111 SER A C 19
ATOM 34398 O O . SER A 1 111 ? -1.853 -10.545 7.469 1.00 0.00 111 SER A O 19
ATOM 34406 N N . SER A 1 112 ? 0.236 -10.731 8.317 1.00 0.00 112 SER A N 19
ATOM 34407 C CA . SER A 1 112 ? 0.491 -12.021 7.700 1.00 0.00 112 SER A CA 19
ATOM 34408 C C . SER A 1 112 ? 0.362 -11.909 6.180 1.00 0.00 112 SER A C 19
ATOM 34409 O O . SER A 1 112 ? -0.107 -10.894 5.666 1.00 0.00 112 SER A O 19
ATOM 34417 N N . GLY A 1 113 ? 0.785 -12.966 5.503 1.00 0.00 113 GLY A N 19
ATOM 34418 C CA . GLY A 1 113 ? 0.722 -13.000 4.051 1.00 0.00 113 GLY A CA 19
ATOM 34419 C C . GLY A 1 113 ? -0.040 -14.233 3.564 1.00 0.00 113 GLY A C 19
ATOM 34420 O O . GLY A 1 113 ? -0.486 -15.050 4.368 1.00 0.00 113 GLY A O 19
ATOM 34424 N N . PRO A 1 114 ? -0.169 -14.333 2.213 1.00 0.00 114 PRO A N 19
ATOM 34425 C CA . PRO A 1 114 ? -0.869 -15.453 1.609 1.00 0.00 114 PRO A CA 19
ATOM 34426 C C . PRO A 1 114 ? -0.016 -16.723 1.656 1.00 0.00 114 PRO A C 19
ATOM 34427 O O . PRO A 1 114 ? 1.095 -16.709 2.182 1.00 0.00 114 PRO A O 19
ATOM 34438 N N . SER A 1 115 ? -0.570 -17.790 1.098 1.00 0.00 115 SER A N 19
ATOM 34439 C CA . SER A 1 115 ? 0.126 -19.065 1.070 1.00 0.00 115 SER A CA 19
ATOM 34440 C C . SER A 1 115 ? 0.488 -19.432 -0.371 1.00 0.00 115 SER A C 19
ATOM 34441 O O . SER A 1 115 ? 0.054 -18.769 -1.312 1.00 0.00 115 SER A O 19
ATOM 34449 N N . SER A 1 116 ? 1.279 -20.487 -0.498 1.00 0.00 116 SER A N 19
ATOM 34450 C CA . SER A 1 116 ? 1.704 -20.950 -1.808 1.00 0.00 116 SER A CA 19
ATOM 34451 C C . SER A 1 116 ? 0.541 -21.642 -2.521 1.00 0.00 116 SER A C 19
ATOM 34452 O O . SER A 1 116 ? -0.029 -22.600 -2.002 1.00 0.00 116 SER A O 19
ATOM 34460 N N . GLY A 1 117 ? 0.222 -21.129 -3.701 1.00 0.00 117 GLY A N 19
ATOM 34461 C CA . GLY A 1 117 ? -0.863 -21.686 -4.490 1.00 0.00 117 GLY A CA 19
ATOM 34462 C C . GLY A 1 117 ? -0.423 -22.967 -5.202 1.00 0.00 117 GLY A C 19
ATOM 34463 O O . GLY A 1 117 ? 0.169 -22.910 -6.279 1.00 0.00 117 GLY A O 19
ATOM 34467 N N . GLY A 1 1 ? -19.521 -6.388 -11.248 1.00 0.00 1 GLY A N 20
ATOM 34468 C CA . GLY A 1 1 ? -18.253 -5.679 -11.248 1.00 0.00 1 GLY A CA 20
ATOM 34469 C C . GLY A 1 1 ? -17.085 -6.643 -11.027 1.00 0.00 1 GLY A C 20
ATOM 34470 O O . GLY A 1 1 ? -16.482 -7.122 -11.986 1.00 0.00 1 GLY A O 20
ATOM 34474 N N . SER A 1 2 ? -16.803 -6.899 -9.758 1.00 0.00 2 SER A N 20
ATOM 34475 C CA . SER A 1 2 ? -15.719 -7.797 -9.399 1.00 0.00 2 SER A CA 20
ATOM 34476 C C . SER A 1 2 ? -14.400 -7.285 -9.983 1.00 0.00 2 SER A C 20
ATOM 34477 O O . SER A 1 2 ? -14.213 -7.287 -11.199 1.00 0.00 2 SER A O 20
ATOM 34485 N N . SER A 1 3 ? -13.520 -6.859 -9.089 1.00 0.00 3 SER A N 20
ATOM 34486 C CA . SER A 1 3 ? -12.224 -6.346 -9.500 1.00 0.00 3 SER A CA 20
ATOM 34487 C C . SER A 1 3 ? -11.120 -7.323 -9.092 1.00 0.00 3 SER A C 20
ATOM 34488 O O . SER A 1 3 ? -11.200 -7.949 -8.036 1.00 0.00 3 SER A O 20
ATOM 34496 N N . GLY A 1 4 ? -10.116 -7.423 -9.950 1.00 0.00 4 GLY A N 20
ATOM 34497 C CA . GLY A 1 4 ? -8.997 -8.314 -9.692 1.00 0.00 4 GLY A CA 20
ATOM 34498 C C . GLY A 1 4 ? -7.689 -7.718 -10.216 1.00 0.00 4 GLY A C 20
ATOM 34499 O O . GLY A 1 4 ? -6.805 -7.369 -9.436 1.00 0.00 4 GLY A O 20
ATOM 34503 N N . SER A 1 5 ? -7.608 -7.620 -11.535 1.00 0.00 5 SER A N 20
ATOM 34504 C CA . SER A 1 5 ? -6.423 -7.072 -12.173 1.00 0.00 5 SER A CA 20
ATOM 34505 C C . SER A 1 5 ? -5.250 -8.042 -12.019 1.00 0.00 5 SER A C 20
ATOM 34506 O O . SER A 1 5 ? -4.765 -8.264 -10.911 1.00 0.00 5 SER A O 20
ATOM 34514 N N . SER A 1 6 ? -4.828 -8.593 -13.147 1.00 0.00 6 SER A N 20
ATOM 34515 C CA . SER A 1 6 ? -3.721 -9.535 -13.152 1.00 0.00 6 SER A CA 20
ATOM 34516 C C . SER A 1 6 ? -2.625 -9.049 -14.103 1.00 0.00 6 SER A C 20
ATOM 34517 O O . SER A 1 6 ? -2.891 -8.771 -15.271 1.00 0.00 6 SER A O 20
ATOM 34525 N N . GLY A 1 7 ? -1.416 -8.963 -13.567 1.00 0.00 7 GLY A N 20
ATOM 34526 C CA . GLY A 1 7 ? -0.279 -8.517 -14.354 1.00 0.00 7 GLY A CA 20
ATOM 34527 C C . GLY A 1 7 ? 0.284 -7.203 -13.807 1.00 0.00 7 GLY A C 20
ATOM 34528 O O . GLY A 1 7 ? 1.455 -6.891 -14.017 1.00 0.00 7 GLY A O 20
ATOM 34532 N N . ARG A 1 8 ? -0.576 -6.470 -13.117 1.00 0.00 8 ARG A N 20
ATOM 34533 C CA . ARG A 1 8 ? -0.179 -5.197 -12.538 1.00 0.00 8 ARG A CA 20
ATOM 34534 C C . ARG A 1 8 ? -0.880 -4.983 -11.195 1.00 0.00 8 ARG A C 20
ATOM 34535 O O . ARG A 1 8 ? -1.567 -5.875 -10.700 1.00 0.00 8 ARG A O 20
ATOM 34556 N N . SER A 1 9 ? -0.682 -3.795 -10.643 1.00 0.00 9 SER A N 20
ATOM 34557 C CA . SER A 1 9 ? -1.287 -3.452 -9.367 1.00 0.00 9 SER A CA 20
ATOM 34558 C C . SER A 1 9 ? -2.331 -2.351 -9.562 1.00 0.00 9 SER A C 20
ATOM 34559 O O . SER A 1 9 ? -2.693 -2.027 -10.692 1.00 0.00 9 SER A O 20
ATOM 34567 N N . TYR A 1 10 ? -2.785 -1.806 -8.443 1.00 0.00 10 TYR A N 20
ATOM 34568 C CA . TYR A 1 10 ? -3.780 -0.748 -8.477 1.00 0.00 10 TYR A CA 20
ATOM 34569 C C . TYR A 1 10 ? -3.126 0.626 -8.312 1.00 0.00 10 TYR A C 20
ATOM 34570 O O . TYR A 1 10 ? -2.077 0.746 -7.681 1.00 0.00 10 TYR A O 20
ATOM 34588 N N . GLU A 1 11 ? -3.773 1.627 -8.891 1.00 0.00 11 GLU A N 20
ATOM 34589 C CA . GLU A 1 11 ? -3.268 2.987 -8.816 1.00 0.00 11 GLU A CA 20
ATOM 34590 C C . GLU A 1 11 ? -4.426 3.976 -8.669 1.00 0.00 11 GLU A C 20
ATOM 34591 O O . GLU A 1 11 ? -5.572 3.644 -8.966 1.00 0.00 11 GLU A O 20
ATOM 34603 N N . GLY A 1 12 ? -4.086 5.172 -8.211 1.00 0.00 12 GLY A N 20
ATOM 34604 C CA . GLY A 1 12 ? -5.083 6.212 -8.021 1.00 0.00 12 GLY A CA 20
ATOM 34605 C C . GLY A 1 12 ? -4.529 7.353 -7.165 1.00 0.00 12 GLY A C 20
ATOM 34606 O O . GLY A 1 12 ? -3.581 7.160 -6.405 1.00 0.00 12 GLY A O 20
ATOM 34610 N N . ILE A 1 13 ? -5.144 8.517 -7.318 1.00 0.00 13 ILE A N 20
ATOM 34611 C CA . ILE A 1 13 ? -4.724 9.689 -6.569 1.00 0.00 13 ILE A CA 20
ATOM 34612 C C . ILE A 1 13 ? -4.846 9.402 -5.071 1.00 0.00 13 ILE A C 20
ATOM 34613 O O . ILE A 1 13 ? -5.802 8.764 -4.633 1.00 0.00 13 ILE A O 20
ATOM 34629 N N . LEU A 1 14 ? -3.864 9.888 -4.326 1.00 0.00 14 LEU A N 20
ATOM 34630 C CA . LEU A 1 14 ? -3.850 9.692 -2.886 1.00 0.00 14 LEU A CA 20
ATOM 34631 C C . LEU A 1 14 ? -3.118 10.861 -2.224 1.00 0.00 14 LEU A C 20
ATOM 34632 O O . LEU A 1 14 ? -1.938 11.088 -2.487 1.00 0.00 14 LEU A O 20
ATOM 34648 N N . TYR A 1 15 ? -3.848 11.572 -1.377 1.00 0.00 15 TYR A N 20
ATOM 34649 C CA . TYR A 1 15 ? -3.283 12.712 -0.676 1.00 0.00 15 TYR A CA 20
ATOM 34650 C C . TYR A 1 15 ? -2.524 12.264 0.575 1.00 0.00 15 TYR A C 20
ATOM 34651 O O . TYR A 1 15 ? -2.650 11.119 1.005 1.00 0.00 15 TYR A O 20
ATOM 34669 N N . LYS A 1 16 ? -1.753 13.192 1.124 1.00 0.00 16 LYS A N 20
ATOM 34670 C CA . LYS A 1 16 ? -0.974 12.907 2.317 1.00 0.00 16 LYS A CA 20
ATOM 34671 C C . LYS A 1 16 ? -0.904 14.164 3.187 1.00 0.00 16 LYS A C 20
ATOM 34672 O O . LYS A 1 16 ? -0.605 15.249 2.693 1.00 0.00 16 LYS A O 20
ATOM 34691 N N . LYS A 1 17 ? -1.186 13.974 4.468 1.00 0.00 17 LYS A N 20
ATOM 34692 C CA . LYS A 1 17 ? -1.158 15.079 5.412 1.00 0.00 17 LYS A CA 20
ATOM 34693 C C . LYS A 1 17 ? 0.241 15.189 6.021 1.00 0.00 17 LYS A C 20
ATOM 34694 O O . LYS A 1 17 ? 0.977 14.205 6.076 1.00 0.00 17 LYS A O 20
ATOM 34713 N N . GLY A 1 18 ? 0.565 16.395 6.464 1.00 0.00 18 GLY A N 20
ATOM 34714 C CA . GLY A 1 18 ? 1.863 16.647 7.067 1.00 0.00 18 GLY A CA 20
ATOM 34715 C C . GLY A 1 18 ? 2.174 18.144 7.094 1.00 0.00 18 GLY A C 20
ATOM 34716 O O . GLY A 1 18 ? 2.361 18.724 8.162 1.00 0.00 18 GLY A O 20
ATOM 34720 N N . ALA A 1 19 ? 2.218 18.728 5.905 1.00 0.00 19 ALA A N 20
ATOM 34721 C CA . ALA A 1 19 ? 2.503 20.148 5.779 1.00 0.00 19 ALA A CA 20
ATOM 34722 C C . ALA A 1 19 ? 1.656 20.925 6.788 1.00 0.00 19 ALA A C 20
ATOM 34723 O O . ALA A 1 19 ? 0.740 20.371 7.393 1.00 0.00 19 ALA A O 20
ATOM 34730 N N . PHE A 1 20 ? 1.993 22.198 6.939 1.00 0.00 20 PHE A N 20
ATOM 34731 C CA . PHE A 1 20 ? 1.274 23.057 7.865 1.00 0.00 20 PHE A CA 20
ATOM 34732 C C . PHE A 1 20 ? -0.221 23.083 7.541 1.00 0.00 20 PHE A C 20
ATOM 34733 O O . PHE A 1 20 ? -0.706 22.261 6.765 1.00 0.00 20 PHE A O 20
ATOM 34750 N N . MET A 1 21 ? -0.909 24.035 8.152 1.00 0.00 21 MET A N 20
ATOM 34751 C CA . MET A 1 21 ? -2.339 24.179 7.939 1.00 0.00 21 MET A CA 20
ATOM 34752 C C . MET A 1 21 ? -2.641 24.578 6.493 1.00 0.00 21 MET A C 20
ATOM 34753 O O . MET A 1 21 ? -3.055 25.706 6.230 1.00 0.00 21 MET A O 20
ATOM 34767 N N . LYS A 1 22 ? -2.421 23.631 5.593 1.00 0.00 22 LYS A N 20
ATOM 34768 C CA . LYS A 1 22 ? -2.663 23.869 4.181 1.00 0.00 22 LYS A CA 20
ATOM 34769 C C . LYS A 1 22 ? -3.357 22.648 3.574 1.00 0.00 22 LYS A C 20
ATOM 34770 O O . LYS A 1 22 ? -3.584 21.653 4.260 1.00 0.00 22 LYS A O 20
ATOM 34789 N N . PRO A 1 23 ? -3.683 22.767 2.259 1.00 0.00 23 PRO A N 20
ATOM 34790 C CA . PRO A 1 23 ? -4.347 21.685 1.551 1.00 0.00 23 PRO A CA 20
ATOM 34791 C C . PRO A 1 23 ? -3.368 20.551 1.241 1.00 0.00 23 PRO A C 20
ATOM 34792 O O . PRO A 1 23 ? -2.321 20.778 0.637 1.00 0.00 23 PRO A O 20
ATOM 34803 N N . TRP A 1 24 ? -3.743 19.355 1.670 1.00 0.00 24 TRP A N 20
ATOM 34804 C CA . TRP A 1 24 ? -2.911 18.185 1.446 1.00 0.00 24 TRP A CA 20
ATOM 34805 C C . TRP A 1 24 ? -2.650 18.071 -0.057 1.00 0.00 24 TRP A C 20
ATOM 34806 O O . TRP A 1 24 ? -3.564 18.239 -0.864 1.00 0.00 24 TRP A O 20
ATOM 34827 N N . LYS A 1 25 ? -1.400 17.786 -0.389 1.00 0.00 25 LYS A N 20
ATOM 34828 C CA . LYS A 1 25 ? -1.007 17.647 -1.781 1.00 0.00 25 LYS A CA 20
ATOM 34829 C C . LYS A 1 25 ? -1.358 16.239 -2.267 1.00 0.00 25 LYS A C 20
ATOM 34830 O O . LYS A 1 25 ? -0.982 15.250 -1.640 1.00 0.00 25 LYS A O 20
ATOM 34849 N N . ALA A 1 26 ? -2.074 16.194 -3.381 1.00 0.00 26 ALA A N 20
ATOM 34850 C CA . ALA A 1 26 ? -2.480 14.924 -3.959 1.00 0.00 26 ALA A CA 20
ATOM 34851 C C . ALA A 1 26 ? -1.308 14.327 -4.741 1.00 0.00 26 ALA A C 20
ATOM 34852 O O . ALA A 1 26 ? -0.794 14.950 -5.668 1.00 0.00 26 ALA A O 20
ATOM 34859 N N . ARG A 1 27 ? -0.920 13.126 -4.337 1.00 0.00 27 ARG A N 20
ATOM 34860 C CA . ARG A 1 27 ? 0.182 12.438 -4.989 1.00 0.00 27 ARG A CA 20
ATOM 34861 C C . ARG A 1 27 ? -0.302 11.122 -5.601 1.00 0.00 27 ARG A C 20
ATOM 34862 O O . ARG A 1 27 ? -1.322 10.576 -5.182 1.00 0.00 27 ARG A O 20
ATOM 34883 N N . TRP A 1 28 ? 0.452 10.650 -6.582 1.00 0.00 28 TRP A N 20
ATOM 34884 C CA . TRP A 1 28 ? 0.113 9.409 -7.257 1.00 0.00 28 TRP A CA 20
ATOM 34885 C C . TRP A 1 28 ? 0.736 8.256 -6.466 1.00 0.00 28 TRP A C 20
ATOM 34886 O O . TRP A 1 28 ? 1.958 8.136 -6.396 1.00 0.00 28 TRP A O 20
ATOM 34907 N N . PHE A 1 29 ? -0.133 7.437 -5.892 1.00 0.00 29 PHE A N 20
ATOM 34908 C CA . PHE A 1 29 ? 0.317 6.299 -5.109 1.00 0.00 29 PHE A CA 20
ATOM 34909 C C . PHE A 1 29 ? 0.136 4.993 -5.887 1.00 0.00 29 PHE A C 20
ATOM 34910 O O . PHE A 1 29 ? -0.548 4.965 -6.909 1.00 0.00 29 PHE A O 20
ATOM 34927 N N . VAL A 1 30 ? 0.761 3.944 -5.372 1.00 0.00 30 VAL A N 20
ATOM 34928 C CA . VAL A 1 30 ? 0.677 2.639 -6.006 1.00 0.00 30 VAL A CA 20
ATOM 34929 C C . VAL A 1 30 ? 0.424 1.574 -4.937 1.00 0.00 30 VAL A C 20
ATOM 34930 O O . VAL A 1 30 ? 1.163 1.484 -3.958 1.00 0.00 30 VAL A O 20
ATOM 34943 N N . LEU A 1 31 ? -0.623 0.793 -5.161 1.00 0.00 31 LEU A N 20
ATOM 34944 C CA . LEU A 1 31 ? -0.983 -0.262 -4.230 1.00 0.00 31 LEU A CA 20
ATOM 34945 C C . LEU A 1 31 ? -0.473 -1.603 -4.763 1.00 0.00 31 LEU A C 20
ATOM 34946 O O . LEU A 1 31 ? -1.211 -2.333 -5.423 1.00 0.00 31 LEU A O 20
ATOM 34962 N N . ASP A 1 32 ? 0.784 -1.886 -4.457 1.00 0.00 32 ASP A N 20
ATOM 34963 C CA . ASP A 1 32 ? 1.401 -3.125 -4.897 1.00 0.00 32 ASP A CA 20
ATOM 34964 C C . ASP A 1 32 ? 0.715 -4.305 -4.205 1.00 0.00 32 ASP A C 20
ATOM 34965 O O . ASP A 1 32 ? 0.063 -4.132 -3.176 1.00 0.00 32 ASP A O 20
ATOM 34974 N N . LYS A 1 33 ? 0.886 -5.478 -4.797 1.00 0.00 33 LYS A N 20
ATOM 34975 C CA . LYS A 1 33 ? 0.292 -6.686 -4.250 1.00 0.00 33 LYS A CA 20
ATOM 34976 C C . LYS A 1 33 ? 1.348 -7.792 -4.201 1.00 0.00 33 LYS A C 20
ATOM 34977 O O . LYS A 1 33 ? 1.439 -8.525 -3.218 1.00 0.00 33 LYS A O 20
ATOM 34996 N N . THR A 1 34 ? 2.119 -7.877 -5.275 1.00 0.00 34 THR A N 20
ATOM 34997 C CA . THR A 1 34 ? 3.165 -8.881 -5.367 1.00 0.00 34 THR A CA 20
ATOM 34998 C C . THR A 1 34 ? 4.039 -8.859 -4.111 1.00 0.00 34 THR A C 20
ATOM 34999 O O . THR A 1 34 ? 4.459 -9.907 -3.624 1.00 0.00 34 THR A O 20
ATOM 35010 N N . LYS A 1 35 ? 4.286 -7.652 -3.623 1.00 0.00 35 LYS A N 20
ATOM 35011 C CA . LYS A 1 35 ? 5.101 -7.479 -2.433 1.00 0.00 35 LYS A CA 20
ATOM 35012 C C . LYS A 1 35 ? 4.313 -6.683 -1.391 1.00 0.00 35 LYS A C 20
ATOM 35013 O O . LYS A 1 35 ? 4.868 -6.260 -0.378 1.00 0.00 35 LYS A O 20
ATOM 35032 N N . HIS A 1 36 ? 3.031 -6.504 -1.675 1.00 0.00 36 HIS A N 20
ATOM 35033 C CA . HIS A 1 36 ? 2.161 -5.767 -0.775 1.00 0.00 36 HIS A CA 20
ATOM 35034 C C . HIS A 1 36 ? 2.919 -4.572 -0.193 1.00 0.00 36 HIS A C 20
ATOM 35035 O O . HIS A 1 36 ? 3.403 -4.630 0.936 1.00 0.00 36 HIS A O 20
ATOM 35049 N N . GLN A 1 37 ? 2.998 -3.516 -0.990 1.00 0.00 37 GLN A N 20
ATOM 35050 C CA . GLN A 1 37 ? 3.689 -2.310 -0.568 1.00 0.00 37 GLN A CA 20
ATOM 35051 C C . GLN A 1 37 ? 2.972 -1.071 -1.110 1.00 0.00 37 GLN A C 20
ATOM 35052 O O . GLN A 1 37 ? 2.094 -1.181 -1.964 1.00 0.00 37 GLN A O 20
ATOM 35066 N N . LEU A 1 38 ? 3.373 0.080 -0.590 1.00 0.00 38 LEU A N 20
ATOM 35067 C CA . LEU A 1 38 ? 2.780 1.338 -1.011 1.00 0.00 38 LEU A CA 20
ATOM 35068 C C . LEU A 1 38 ? 3.859 2.218 -1.645 1.00 0.00 38 LEU A C 20
ATOM 35069 O O . LEU A 1 38 ? 4.658 2.832 -0.940 1.00 0.00 38 LEU A O 20
ATOM 35085 N N . ARG A 1 39 ? 3.846 2.252 -2.970 1.00 0.00 39 ARG A N 20
ATOM 35086 C CA . ARG A 1 39 ? 4.813 3.047 -3.707 1.00 0.00 39 ARG A CA 20
ATOM 35087 C C . ARG A 1 39 ? 4.177 4.358 -4.174 1.00 0.00 39 ARG A C 20
ATOM 35088 O O . ARG A 1 39 ? 3.198 4.346 -4.919 1.00 0.00 39 ARG A O 20
ATOM 35109 N N . TYR A 1 40 ? 4.759 5.457 -3.718 1.00 0.00 40 TYR A N 20
ATOM 35110 C CA . TYR A 1 40 ? 4.262 6.773 -4.079 1.00 0.00 40 TYR A CA 20
ATOM 35111 C C . TYR A 1 40 ? 5.390 7.659 -4.611 1.00 0.00 40 TYR A C 20
ATOM 35112 O O . TYR A 1 40 ? 6.556 7.453 -4.276 1.00 0.00 40 TYR A O 20
ATOM 35130 N N . TYR A 1 41 ? 5.004 8.626 -5.430 1.00 0.00 41 TYR A N 20
ATOM 35131 C CA . TYR A 1 41 ? 5.969 9.544 -6.011 1.00 0.00 41 TYR A CA 20
ATOM 35132 C C . TYR A 1 41 ? 5.400 10.962 -6.088 1.00 0.00 41 TYR A C 20
ATOM 35133 O O . TYR A 1 41 ? 4.205 11.167 -5.881 1.00 0.00 41 TYR A O 20
ATOM 35151 N N . ASP A 1 42 ? 6.282 11.904 -6.386 1.00 0.00 42 ASP A N 20
ATOM 35152 C CA . ASP A 1 42 ? 5.882 13.297 -6.493 1.00 0.00 42 ASP A CA 20
ATOM 35153 C C . ASP A 1 42 ? 5.149 13.513 -7.818 1.00 0.00 42 ASP A C 20
ATOM 35154 O O . ASP A 1 42 ? 4.455 14.513 -7.993 1.00 0.00 42 ASP A O 20
ATOM 35163 N N . HIS A 1 43 ? 5.327 12.557 -8.719 1.00 0.00 43 HIS A N 20
ATOM 35164 C CA . HIS A 1 43 ? 4.692 12.630 -10.023 1.00 0.00 43 HIS A CA 20
ATOM 35165 C C . HIS A 1 43 ? 4.572 11.224 -10.615 1.00 0.00 43 HIS A C 20
ATOM 35166 O O . HIS A 1 43 ? 5.350 10.335 -10.274 1.00 0.00 43 HIS A O 20
ATOM 35180 N N . ARG A 1 44 ? 3.590 11.067 -11.491 1.00 0.00 44 ARG A N 20
ATOM 35181 C CA . ARG A 1 44 ? 3.358 9.785 -12.134 1.00 0.00 44 ARG A CA 20
ATOM 35182 C C . ARG A 1 44 ? 4.640 9.288 -12.805 1.00 0.00 44 ARG A C 20
ATOM 35183 O O . ARG A 1 44 ? 5.015 8.127 -12.653 1.00 0.00 44 ARG A O 20
ATOM 35204 N N . MET A 1 45 ? 5.277 10.192 -13.535 1.00 0.00 45 MET A N 20
ATOM 35205 C CA . MET A 1 45 ? 6.509 9.861 -14.230 1.00 0.00 45 MET A CA 20
ATOM 35206 C C . MET A 1 45 ? 7.731 10.254 -13.399 1.00 0.00 45 MET A C 20
ATOM 35207 O O . MET A 1 45 ? 8.671 10.855 -13.917 1.00 0.00 45 MET A O 20
ATOM 35221 N N . ASP A 1 46 ? 7.678 9.899 -12.123 1.00 0.00 46 ASP A N 20
ATOM 35222 C CA . ASP A 1 46 ? 8.770 10.208 -11.215 1.00 0.00 46 ASP A CA 20
ATOM 35223 C C . ASP A 1 46 ? 9.926 9.238 -11.466 1.00 0.00 46 ASP A C 20
ATOM 35224 O O . ASP A 1 46 ? 9.707 8.092 -11.853 1.00 0.00 46 ASP A O 20
ATOM 35233 N N . THR A 1 47 ? 11.133 9.735 -11.236 1.00 0.00 47 THR A N 20
ATOM 35234 C CA . THR A 1 47 ? 12.324 8.927 -11.433 1.00 0.00 47 THR A CA 20
ATOM 35235 C C . THR A 1 47 ? 12.173 7.574 -10.735 1.00 0.00 47 THR A C 20
ATOM 35236 O O . THR A 1 47 ? 12.279 6.527 -11.372 1.00 0.00 47 THR A O 20
ATOM 35247 N N . GLU A 1 48 ? 11.927 7.640 -9.435 1.00 0.00 48 GLU A N 20
ATOM 35248 C CA . GLU A 1 48 ? 11.759 6.433 -8.643 1.00 0.00 48 GLU A CA 20
ATOM 35249 C C . GLU A 1 48 ? 10.894 6.720 -7.414 1.00 0.00 48 GLU A C 20
ATOM 35250 O O . GLU A 1 48 ? 10.753 7.871 -7.005 1.00 0.00 48 GLU A O 20
ATOM 35262 N N . CYS A 1 49 ? 10.337 5.653 -6.860 1.00 0.00 49 CYS A N 20
ATOM 35263 C CA . CYS A 1 49 ? 9.489 5.776 -5.686 1.00 0.00 49 CYS A CA 20
ATOM 35264 C C . CYS A 1 49 ? 10.341 6.311 -4.533 1.00 0.00 49 CYS A C 20
ATOM 35265 O O . CYS A 1 49 ? 11.567 6.215 -4.566 1.00 0.00 49 CYS A O 20
ATOM 35273 N N . LYS A 1 50 ? 9.657 6.861 -3.541 1.00 0.00 50 LYS A N 20
ATOM 35274 C CA . LYS A 1 50 ? 10.335 7.411 -2.379 1.00 0.00 50 LYS A CA 20
ATOM 35275 C C . LYS A 1 50 ? 9.860 6.679 -1.122 1.00 0.00 50 LYS A C 20
ATOM 35276 O O . LYS A 1 50 ? 8.874 7.076 -0.504 1.00 0.00 50 LYS A O 20
ATOM 35295 N N . GLY A 1 51 ? 10.584 5.623 -0.782 1.00 0.00 51 GLY A N 20
ATOM 35296 C CA . GLY A 1 51 ? 10.249 4.832 0.389 1.00 0.00 51 GLY A CA 20
ATOM 35297 C C . GLY A 1 51 ? 8.889 4.152 0.221 1.00 0.00 51 GLY A C 20
ATOM 35298 O O . GLY A 1 51 ? 7.875 4.822 0.030 1.00 0.00 51 GLY A O 20
ATOM 35302 N N . VAL A 1 52 ? 8.911 2.829 0.298 1.00 0.00 52 VAL A N 20
ATOM 35303 C CA . VAL A 1 52 ? 7.692 2.051 0.157 1.00 0.00 52 VAL A CA 20
ATOM 35304 C C . VAL A 1 52 ? 7.112 1.763 1.543 1.00 0.00 52 VAL A C 20
ATOM 35305 O O . VAL A 1 52 ? 7.855 1.615 2.512 1.00 0.00 52 VAL A O 20
ATOM 35318 N N . ILE A 1 53 ? 5.790 1.692 1.593 1.00 0.00 53 ILE A N 20
ATOM 35319 C CA . ILE A 1 53 ? 5.102 1.425 2.845 1.00 0.00 53 ILE A CA 20
ATOM 35320 C C . ILE A 1 53 ? 4.684 -0.046 2.888 1.00 0.00 53 ILE A C 20
ATOM 35321 O O . ILE A 1 53 ? 3.668 -0.424 2.305 1.00 0.00 53 ILE A O 20
ATOM 35337 N N . ASP A 1 54 ? 5.488 -0.837 3.583 1.00 0.00 54 ASP A N 20
ATOM 35338 C CA . ASP A 1 54 ? 5.214 -2.258 3.709 1.00 0.00 54 ASP A CA 20
ATOM 35339 C C . ASP A 1 54 ? 3.845 -2.453 4.365 1.00 0.00 54 ASP A C 20
ATOM 35340 O O . ASP A 1 54 ? 3.705 -2.296 5.577 1.00 0.00 54 ASP A O 20
ATOM 35349 N N . LEU A 1 55 ? 2.870 -2.792 3.534 1.00 0.00 55 LEU A N 20
ATOM 35350 C CA . LEU A 1 55 ? 1.517 -3.010 4.018 1.00 0.00 55 LEU A CA 20
ATOM 35351 C C . LEU A 1 55 ? 1.538 -4.080 5.112 1.00 0.00 55 LEU A C 20
ATOM 35352 O O . LEU A 1 55 ? 0.648 -4.122 5.960 1.00 0.00 55 LEU A O 20
ATOM 35368 N N . ALA A 1 56 ? 2.563 -4.917 5.058 1.00 0.00 56 ALA A N 20
ATOM 35369 C CA . ALA A 1 56 ? 2.711 -5.984 6.033 1.00 0.00 56 ALA A CA 20
ATOM 35370 C C . ALA A 1 56 ? 2.902 -5.374 7.424 1.00 0.00 56 ALA A C 20
ATOM 35371 O O . ALA A 1 56 ? 2.677 -6.039 8.433 1.00 0.00 56 ALA A O 20
ATOM 35378 N N . GLU A 1 57 ? 3.316 -4.115 7.431 1.00 0.00 57 GLU A N 20
ATOM 35379 C CA . GLU A 1 57 ? 3.540 -3.409 8.681 1.00 0.00 57 GLU A CA 20
ATOM 35380 C C . GLU A 1 57 ? 2.242 -2.756 9.162 1.00 0.00 57 GLU A C 20
ATOM 35381 O O . GLU A 1 57 ? 2.055 -2.548 10.360 1.00 0.00 57 GLU A O 20
ATOM 35393 N N . VAL A 1 58 ? 1.379 -2.453 8.203 1.00 0.00 58 VAL A N 20
ATOM 35394 C CA . VAL A 1 58 ? 0.104 -1.829 8.514 1.00 0.00 58 VAL A CA 20
ATOM 35395 C C . VAL A 1 58 ? -0.642 -2.686 9.539 1.00 0.00 58 VAL A C 20
ATOM 35396 O O . VAL A 1 58 ? -0.806 -3.890 9.344 1.00 0.00 58 VAL A O 20
ATOM 35409 N N . GLU A 1 59 ? -1.075 -2.033 10.607 1.00 0.00 59 GLU A N 20
ATOM 35410 C CA . GLU A 1 59 ? -1.800 -2.720 11.662 1.00 0.00 59 GLU A CA 20
ATOM 35411 C C . GLU A 1 59 ? -3.290 -2.793 11.321 1.00 0.00 59 GLU A C 20
ATOM 35412 O O . GLU A 1 59 ? -3.963 -3.761 11.669 1.00 0.00 59 GLU A O 20
ATOM 35424 N N . ALA A 1 60 ? -3.761 -1.755 10.646 1.00 0.00 60 ALA A N 20
ATOM 35425 C CA . ALA A 1 60 ? -5.159 -1.689 10.254 1.00 0.00 60 ALA A CA 20
ATOM 35426 C C . ALA A 1 60 ? -5.513 -0.248 9.883 1.00 0.00 60 ALA A C 20
ATOM 35427 O O . ALA A 1 60 ? -4.903 0.694 10.388 1.00 0.00 60 ALA A O 20
ATOM 35434 N N . VAL A 1 61 ? -6.496 -0.121 9.005 1.00 0.00 61 VAL A N 20
ATOM 35435 C CA . VAL A 1 61 ? -6.939 1.190 8.561 1.00 0.00 61 VAL A CA 20
ATOM 35436 C C . VAL A 1 61 ? -8.396 1.400 8.977 1.00 0.00 61 VAL A C 20
ATOM 35437 O O . VAL A 1 61 ? -9.131 0.436 9.185 1.00 0.00 61 VAL A O 20
ATOM 35450 N N . ALA A 1 62 ? -8.770 2.666 9.087 1.00 0.00 62 ALA A N 20
ATOM 35451 C CA . ALA A 1 62 ? -10.126 3.015 9.475 1.00 0.00 62 ALA A CA 20
ATOM 35452 C C . ALA A 1 62 ? -10.549 4.291 8.743 1.00 0.00 62 ALA A C 20
ATOM 35453 O O . ALA A 1 62 ? -9.733 5.184 8.522 1.00 0.00 62 ALA A O 20
ATOM 35460 N N . PRO A 1 63 ? -11.858 4.337 8.379 1.00 0.00 63 PRO A N 20
ATOM 35461 C CA . PRO A 1 63 ? -12.400 5.488 7.677 1.00 0.00 63 PRO A CA 20
ATOM 35462 C C . PRO A 1 63 ? -12.587 6.672 8.628 1.00 0.00 63 PRO A C 20
ATOM 35463 O O . PRO A 1 63 ? -13.559 6.720 9.381 1.00 0.00 63 PRO A O 20
ATOM 35474 N N . GLY A 1 64 ? -11.642 7.598 8.563 1.00 0.00 64 GLY A N 20
ATOM 35475 C CA . GLY A 1 64 ? -11.690 8.778 9.409 1.00 0.00 64 GLY A CA 20
ATOM 35476 C C . GLY A 1 64 ? -12.729 9.778 8.895 1.00 0.00 64 GLY A C 20
ATOM 35477 O O . GLY A 1 64 ? -13.769 9.384 8.371 1.00 0.00 64 GLY A O 20
ATOM 35481 N N . THR A 1 65 ? -12.410 11.053 9.065 1.00 0.00 65 THR A N 20
ATOM 35482 C CA . THR A 1 65 ? -13.302 12.112 8.626 1.00 0.00 65 THR A CA 20
ATOM 35483 C C . THR A 1 65 ? -12.502 13.263 8.012 1.00 0.00 65 THR A C 20
ATOM 35484 O O . THR A 1 65 ? -11.282 13.323 8.159 1.00 0.00 65 THR A O 20
ATOM 35495 N N . PRO A 1 66 ? -13.240 14.172 7.321 1.00 0.00 66 PRO A N 20
ATOM 35496 C CA . PRO A 1 66 ? -12.613 15.318 6.685 1.00 0.00 66 PRO A CA 20
ATOM 35497 C C . PRO A 1 66 ? -12.220 16.373 7.721 1.00 0.00 66 PRO A C 20
ATOM 35498 O O . PRO A 1 66 ? -13.057 17.162 8.156 1.00 0.00 66 PRO A O 20
ATOM 35509 N N . THR A 1 67 ? -10.947 16.353 8.086 1.00 0.00 67 THR A N 20
ATOM 35510 C CA . THR A 1 67 ? -10.433 17.298 9.063 1.00 0.00 67 THR A CA 20
ATOM 35511 C C . THR A 1 67 ? -10.083 18.626 8.387 1.00 0.00 67 THR A C 20
ATOM 35512 O O . THR A 1 67 ? -10.255 18.775 7.178 1.00 0.00 67 THR A O 20
ATOM 35523 N N . ILE A 1 68 ? -9.599 19.555 9.197 1.00 0.00 68 ILE A N 20
ATOM 35524 C CA . ILE A 1 68 ? -9.223 20.865 8.693 1.00 0.00 68 ILE A CA 20
ATOM 35525 C C . ILE A 1 68 ? -7.990 20.728 7.798 1.00 0.00 68 ILE A C 20
ATOM 35526 O O . ILE A 1 68 ? -6.999 20.115 8.191 1.00 0.00 68 ILE A O 20
ATOM 35542 N N . GLY A 1 69 ? -8.092 21.309 6.611 1.00 0.00 69 GLY A N 20
ATOM 35543 C CA . GLY A 1 69 ? -6.997 21.259 5.657 1.00 0.00 69 GLY A CA 20
ATOM 35544 C C . GLY A 1 69 ? -7.338 20.345 4.479 1.00 0.00 69 GLY A C 20
ATOM 35545 O O . GLY A 1 69 ? -7.075 20.688 3.327 1.00 0.00 69 GLY A O 20
ATOM 35549 N N . ALA A 1 70 ? -7.918 19.200 4.807 1.00 0.00 70 ALA A N 20
ATOM 35550 C CA . ALA A 1 70 ? -8.298 18.235 3.790 1.00 0.00 70 ALA A CA 20
ATOM 35551 C C . ALA A 1 70 ? -8.981 18.964 2.631 1.00 0.00 70 ALA A C 20
ATOM 35552 O O . ALA A 1 70 ? -9.475 20.078 2.798 1.00 0.00 70 ALA A O 20
ATOM 35559 N N . PRO A 1 71 ? -8.988 18.287 1.451 1.00 0.00 71 PRO A N 20
ATOM 35560 C CA . PRO A 1 71 ? -9.602 18.858 0.265 1.00 0.00 71 PRO A CA 20
ATOM 35561 C C . PRO A 1 71 ? -11.128 18.792 0.351 1.00 0.00 71 PRO A C 20
ATOM 35562 O O . PRO A 1 71 ? -11.683 17.820 0.863 1.00 0.00 71 PRO A O 20
ATOM 35573 N N . LYS A 1 72 ? -11.764 19.837 -0.157 1.00 0.00 72 LYS A N 20
ATOM 35574 C CA . LYS A 1 72 ? -13.215 19.910 -0.144 1.00 0.00 72 LYS A CA 20
ATOM 35575 C C . LYS A 1 72 ? -13.784 18.827 -1.063 1.00 0.00 72 LYS A C 20
ATOM 35576 O O . LYS A 1 72 ? -14.737 18.138 -0.700 1.00 0.00 72 LYS A O 20
ATOM 35595 N N . THR A 1 73 ? -13.176 18.710 -2.234 1.00 0.00 73 THR A N 20
ATOM 35596 C CA . THR A 1 73 ? -13.611 17.723 -3.207 1.00 0.00 73 THR A CA 20
ATOM 35597 C C . THR A 1 73 ? -13.900 16.387 -2.519 1.00 0.00 73 THR A C 20
ATOM 35598 O O . THR A 1 73 ? -15.022 15.886 -2.576 1.00 0.00 73 THR A O 20
ATOM 35609 N N . VAL A 1 74 ? -12.869 15.849 -1.885 1.00 0.00 74 VAL A N 20
ATOM 35610 C CA . VAL A 1 74 ? -12.999 14.581 -1.187 1.00 0.00 74 VAL A CA 20
ATOM 35611 C C . VAL A 1 74 ? -14.172 14.660 -0.209 1.00 0.00 74 VAL A C 20
ATOM 35612 O O . VAL A 1 74 ? -14.538 15.745 0.241 1.00 0.00 74 VAL A O 20
ATOM 35625 N N . ASP A 1 75 ? -14.731 13.497 0.091 1.00 0.00 75 ASP A N 20
ATOM 35626 C CA . ASP A 1 75 ? -15.855 13.420 1.008 1.00 0.00 75 ASP A CA 20
ATOM 35627 C C . ASP A 1 75 ? -15.377 12.866 2.351 1.00 0.00 75 ASP A C 20
ATOM 35628 O O . ASP A 1 75 ? -14.184 12.631 2.540 1.00 0.00 75 ASP A O 20
ATOM 35637 N N . GLU A 1 76 ? -16.331 12.672 3.249 1.00 0.00 76 GLU A N 20
ATOM 35638 C CA . GLU A 1 76 ? -16.022 12.150 4.569 1.00 0.00 76 GLU A CA 20
ATOM 35639 C C . GLU A 1 76 ? -15.899 10.625 4.521 1.00 0.00 76 GLU A C 20
ATOM 35640 O O . GLU A 1 76 ? -15.122 10.038 5.273 1.00 0.00 76 GLU A O 20
ATOM 35652 N N . LYS A 1 77 ? -16.677 10.029 3.630 1.00 0.00 77 LYS A N 20
ATOM 35653 C CA . LYS A 1 77 ? -16.664 8.584 3.474 1.00 0.00 77 LYS A CA 20
ATOM 35654 C C . LYS A 1 77 ? -15.555 8.190 2.496 1.00 0.00 77 LYS A C 20
ATOM 35655 O O . LYS A 1 77 ? -15.788 7.422 1.564 1.00 0.00 77 LYS A O 20
ATOM 35674 N N . ALA A 1 78 ? -14.373 8.735 2.742 1.00 0.00 78 ALA A N 20
ATOM 35675 C CA . ALA A 1 78 ? -13.227 8.450 1.895 1.00 0.00 78 ALA A CA 20
ATOM 35676 C C . ALA A 1 78 ? -11.960 8.417 2.752 1.00 0.00 78 ALA A C 20
ATOM 35677 O O . ALA A 1 78 ? -11.296 7.386 2.844 1.00 0.00 78 ALA A O 20
ATOM 35684 N N . PHE A 1 79 ? -11.663 9.558 3.357 1.00 0.00 79 PHE A N 20
ATOM 35685 C CA . PHE A 1 79 ? -10.488 9.673 4.203 1.00 0.00 79 PHE A CA 20
ATOM 35686 C C . PHE A 1 79 ? -10.340 8.445 5.104 1.00 0.00 79 PHE A C 20
ATOM 35687 O O . PHE A 1 79 ? -11.221 8.152 5.911 1.00 0.00 79 PHE A O 20
ATOM 35704 N N . PHE A 1 80 ? -9.218 7.760 4.938 1.00 0.00 80 PHE A N 20
ATOM 35705 C CA . PHE A 1 80 ? -8.942 6.571 5.726 1.00 0.00 80 PHE A CA 20
ATOM 35706 C C . PHE A 1 80 ? -7.555 6.647 6.366 1.00 0.00 80 PHE A C 20
ATOM 35707 O O . PHE A 1 80 ? -6.565 6.907 5.683 1.00 0.00 80 PHE A O 20
ATOM 35724 N N . ASP A 1 81 ? -7.526 6.414 7.670 1.00 0.00 81 ASP A N 20
ATOM 35725 C CA . ASP A 1 81 ? -6.276 6.452 8.410 1.00 0.00 81 ASP A CA 20
ATOM 35726 C C . ASP A 1 81 ? -5.603 5.080 8.337 1.00 0.00 81 ASP A C 20
ATOM 35727 O O . ASP A 1 81 ? -6.240 4.058 8.589 1.00 0.00 81 ASP A O 20
ATOM 35736 N N . VAL A 1 82 ? -4.324 5.101 7.992 1.00 0.00 82 VAL A N 20
ATOM 35737 C CA . VAL A 1 82 ? -3.558 3.871 7.884 1.00 0.00 82 VAL A CA 20
ATOM 35738 C C . VAL A 1 82 ? -2.612 3.758 9.080 1.00 0.00 82 VAL A C 20
ATOM 35739 O O . VAL A 1 82 ? -1.664 4.533 9.203 1.00 0.00 82 VAL A O 20
ATOM 35752 N N . LYS A 1 83 ? -2.901 2.786 9.933 1.00 0.00 83 LYS A N 20
ATOM 35753 C CA . LYS A 1 83 ? -2.087 2.561 11.116 1.00 0.00 83 LYS A CA 20
ATOM 35754 C C . LYS A 1 83 ? -0.962 1.581 10.777 1.00 0.00 83 LYS A C 20
ATOM 35755 O O . LYS A 1 83 ? -1.218 0.486 10.277 1.00 0.00 83 LYS A O 20
ATOM 35774 N N . THR A 1 84 ? 0.258 2.009 11.062 1.00 0.00 84 THR A N 20
ATOM 35775 C CA . THR A 1 84 ? 1.423 1.183 10.794 1.00 0.00 84 THR A CA 20
ATOM 35776 C C . THR A 1 84 ? 2.337 1.135 12.020 1.00 0.00 84 THR A C 20
ATOM 35777 O O . THR A 1 84 ? 1.959 1.589 13.099 1.00 0.00 84 THR A O 20
ATOM 35788 N N . THR A 1 85 ? 3.523 0.581 11.814 1.00 0.00 85 THR A N 20
ATOM 35789 C CA . THR A 1 85 ? 4.493 0.468 12.889 1.00 0.00 85 THR A CA 20
ATOM 35790 C C . THR A 1 85 ? 5.267 1.778 13.049 1.00 0.00 85 THR A C 20
ATOM 35791 O O . THR A 1 85 ? 5.447 2.264 14.165 1.00 0.00 85 THR A O 20
ATOM 35802 N N . ARG A 1 86 ? 5.702 2.313 11.918 1.00 0.00 86 ARG A N 20
ATOM 35803 C CA . ARG A 1 86 ? 6.452 3.558 11.919 1.00 0.00 86 ARG A CA 20
ATOM 35804 C C . ARG A 1 86 ? 5.630 4.672 12.571 1.00 0.00 86 ARG A C 20
ATOM 35805 O O . ARG A 1 86 ? 5.982 5.161 13.643 1.00 0.00 86 ARG A O 20
ATOM 35826 N N . ARG A 1 87 ? 4.551 5.040 11.896 1.00 0.00 87 ARG A N 20
ATOM 35827 C CA . ARG A 1 87 ? 3.677 6.087 12.396 1.00 0.00 87 ARG A CA 20
ATOM 35828 C C . ARG A 1 87 ? 2.312 6.012 11.709 1.00 0.00 87 ARG A C 20
ATOM 35829 O O . ARG A 1 87 ? 2.149 5.299 10.719 1.00 0.00 87 ARG A O 20
ATOM 35850 N N . VAL A 1 88 ? 1.365 6.757 12.260 1.00 0.00 88 VAL A N 20
ATOM 35851 C CA . VAL A 1 88 ? 0.020 6.784 11.713 1.00 0.00 88 VAL A CA 20
ATOM 35852 C C . VAL A 1 88 ? -0.011 7.702 10.490 1.00 0.00 88 VAL A C 20
ATOM 35853 O O . VAL A 1 88 ? 0.629 8.753 10.482 1.00 0.00 88 VAL A O 20
ATOM 35866 N N . TYR A 1 89 ? -0.761 7.273 9.485 1.00 0.00 89 TYR A N 20
ATOM 35867 C CA . TYR A 1 89 ? -0.883 8.044 8.260 1.00 0.00 89 TYR A CA 20
ATOM 35868 C C . TYR A 1 89 ? -2.328 8.495 8.037 1.00 0.00 89 TYR A C 20
ATOM 35869 O O . TYR A 1 89 ? -3.250 7.960 8.651 1.00 0.00 89 TYR A O 20
ATOM 35887 N N . ASN A 1 90 ? -2.479 9.474 7.158 1.00 0.00 90 ASN A N 20
ATOM 35888 C CA . ASN A 1 90 ? -3.796 10.003 6.847 1.00 0.00 90 ASN A CA 20
ATOM 35889 C C . ASN A 1 90 ? -3.961 10.090 5.328 1.00 0.00 90 ASN A C 20
ATOM 35890 O O . ASN A 1 90 ? -3.714 11.137 4.733 1.00 0.00 90 ASN A O 20
ATOM 35901 N N . PHE A 1 91 ? -4.377 8.975 4.746 1.00 0.00 91 PHE A N 20
ATOM 35902 C CA . PHE A 1 91 ? -4.578 8.912 3.308 1.00 0.00 91 PHE A CA 20
ATOM 35903 C C . PHE A 1 91 ? -6.062 9.026 2.956 1.00 0.00 91 PHE A C 20
ATOM 35904 O O . PHE A 1 91 ? -6.924 8.779 3.798 1.00 0.00 91 PHE A O 20
ATOM 35921 N N . CYS A 1 92 ? -6.315 9.399 1.710 1.00 0.00 92 CYS A N 20
ATOM 35922 C CA . CYS A 1 92 ? -7.681 9.548 1.236 1.00 0.00 92 CYS A CA 20
ATOM 35923 C C . CYS A 1 92 ? -7.670 9.475 -0.292 1.00 0.00 92 CYS A C 20
ATOM 35924 O O . CYS A 1 92 ? -6.669 9.806 -0.926 1.00 0.00 92 CYS A O 20
ATOM 35932 N N . ALA A 1 93 ? -8.795 9.040 -0.840 1.00 0.00 93 ALA A N 20
ATOM 35933 C CA . ALA A 1 93 ? -8.927 8.919 -2.282 1.00 0.00 93 ALA A CA 20
ATOM 35934 C C . ALA A 1 93 ? -9.675 10.138 -2.825 1.00 0.00 93 ALA A C 20
ATOM 35935 O O . ALA A 1 93 ? -10.134 10.982 -2.057 1.00 0.00 93 ALA A O 20
ATOM 35942 N N . GLN A 1 94 ? -9.773 10.193 -4.145 1.00 0.00 94 GLN A N 20
ATOM 35943 C CA . GLN A 1 94 ? -10.457 11.295 -4.800 1.00 0.00 94 GLN A CA 20
ATOM 35944 C C . GLN A 1 94 ? -11.927 10.943 -5.034 1.00 0.00 94 GLN A C 20
ATOM 35945 O O . GLN A 1 94 ? -12.509 11.333 -6.045 1.00 0.00 94 GLN A O 20
ATOM 35959 N N . ASP A 1 95 ? -12.486 10.210 -4.082 1.00 0.00 95 ASP A N 20
ATOM 35960 C CA . ASP A 1 95 ? -13.877 9.801 -4.172 1.00 0.00 95 ASP A CA 20
ATOM 35961 C C . ASP A 1 95 ? -14.219 8.907 -2.979 1.00 0.00 95 ASP A C 20
ATOM 35962 O O . ASP A 1 95 ? -13.326 8.394 -2.306 1.00 0.00 95 ASP A O 20
ATOM 35971 N N . VAL A 1 96 ? -15.515 8.746 -2.752 1.00 0.00 96 VAL A N 20
ATOM 35972 C CA . VAL A 1 96 ? -15.986 7.922 -1.652 1.00 0.00 96 VAL A CA 20
ATOM 35973 C C . VAL A 1 96 ? -15.832 6.446 -2.024 1.00 0.00 96 VAL A C 20
ATOM 35974 O O . VAL A 1 96 ? -15.339 5.649 -1.227 1.00 0.00 96 VAL A O 20
ATOM 35987 N N . PRO A 1 97 ? -16.275 6.117 -3.268 1.00 0.00 97 PRO A N 20
ATOM 35988 C CA . PRO A 1 97 ? -16.192 4.751 -3.755 1.00 0.00 97 PRO A CA 20
ATOM 35989 C C . PRO A 1 97 ? -14.754 4.391 -4.134 1.00 0.00 97 PRO A C 20
ATOM 35990 O O . PRO A 1 97 ? -14.422 3.215 -4.278 1.00 0.00 97 PRO A O 20
ATOM 36001 N N . SER A 1 98 ? -13.939 5.425 -4.286 1.00 0.00 98 SER A N 20
ATOM 36002 C CA . SER A 1 98 ? -12.545 5.232 -4.646 1.00 0.00 98 SER A CA 20
ATOM 36003 C C . SER A 1 98 ? -11.724 4.896 -3.400 1.00 0.00 98 SER A C 20
ATOM 36004 O O . SER A 1 98 ? -10.786 4.104 -3.465 1.00 0.00 98 SER A O 20
ATOM 36012 N N . ALA A 1 99 ? -12.108 5.515 -2.293 1.00 0.00 99 ALA A N 20
ATOM 36013 C CA . ALA A 1 99 ? -11.419 5.291 -1.033 1.00 0.00 99 ALA A CA 20
ATOM 36014 C C . ALA A 1 99 ? -11.692 3.864 -0.554 1.00 0.00 99 ALA A C 20
ATOM 36015 O O . ALA A 1 99 ? -10.760 3.105 -0.292 1.00 0.00 99 ALA A O 20
ATOM 36022 N N . GLN A 1 100 ? -12.973 3.541 -0.455 1.00 0.00 100 GLN A N 20
ATOM 36023 C CA . GLN A 1 100 ? -13.380 2.219 -0.012 1.00 0.00 100 GLN A CA 20
ATOM 36024 C C . GLN A 1 100 ? -12.527 1.146 -0.692 1.00 0.00 100 GLN A C 20
ATOM 36025 O O . GLN A 1 100 ? -12.091 0.193 -0.047 1.00 0.00 100 GLN A O 20
ATOM 36039 N N . GLN A 1 101 ? -12.313 1.337 -1.985 1.00 0.00 101 GLN A N 20
ATOM 36040 C CA . GLN A 1 101 ? -11.519 0.397 -2.759 1.00 0.00 101 GLN A CA 20
ATOM 36041 C C . GLN A 1 101 ? -10.096 0.320 -2.203 1.00 0.00 101 GLN A C 20
ATOM 36042 O O . GLN A 1 101 ? -9.507 -0.758 -2.141 1.00 0.00 101 GLN A O 20
ATOM 36056 N N . TRP A 1 102 ? -9.584 1.478 -1.813 1.00 0.00 102 TRP A N 20
ATOM 36057 C CA . TRP A 1 102 ? -8.241 1.555 -1.263 1.00 0.00 102 TRP A CA 20
ATOM 36058 C C . TRP A 1 102 ? -8.214 0.749 0.037 1.00 0.00 102 TRP A C 20
ATOM 36059 O O . TRP A 1 102 ? -7.468 -0.222 0.155 1.00 0.00 102 TRP A O 20
ATOM 36080 N N . VAL A 1 103 ? -9.038 1.182 0.980 1.00 0.00 103 VAL A N 20
ATOM 36081 C CA . VAL A 1 103 ? -9.118 0.513 2.268 1.00 0.00 103 VAL A CA 20
ATOM 36082 C C . VAL A 1 103 ? -9.231 -0.997 2.046 1.00 0.00 103 VAL A C 20
ATOM 36083 O O . VAL A 1 103 ? -8.393 -1.762 2.522 1.00 0.00 103 VAL A O 20
ATOM 36096 N N . ASP A 1 104 ? -10.272 -1.382 1.324 1.00 0.00 104 ASP A N 20
ATOM 36097 C CA . ASP A 1 104 ? -10.505 -2.786 1.034 1.00 0.00 104 ASP A CA 20
ATOM 36098 C C . ASP A 1 104 ? -9.188 -3.440 0.610 1.00 0.00 104 ASP A C 20
ATOM 36099 O O . ASP A 1 104 ? -8.753 -4.418 1.216 1.00 0.00 104 ASP A O 20
ATOM 36108 N N . ARG A 1 105 ? -8.590 -2.873 -0.428 1.00 0.00 105 ARG A N 20
ATOM 36109 C CA . ARG A 1 105 ? -7.332 -3.388 -0.941 1.00 0.00 105 ARG A CA 20
ATOM 36110 C C . ARG A 1 105 ? -6.328 -3.567 0.200 1.00 0.00 105 ARG A C 20
ATOM 36111 O O . ARG A 1 105 ? -5.933 -4.689 0.514 1.00 0.00 105 ARG A O 20
ATOM 36132 N N . ILE A 1 106 ? -5.944 -2.445 0.790 1.00 0.00 106 ILE A N 20
ATOM 36133 C CA . ILE A 1 106 ? -4.994 -2.464 1.889 1.00 0.00 106 ILE A CA 20
ATOM 36134 C C . ILE A 1 106 ? -5.436 -3.503 2.922 1.00 0.00 106 ILE A C 20
ATOM 36135 O O . ILE A 1 106 ? -4.663 -4.385 3.290 1.00 0.00 106 ILE A O 20
ATOM 36151 N N . GLN A 1 107 ? -6.679 -3.363 3.360 1.00 0.00 107 GLN A N 20
ATOM 36152 C CA . GLN A 1 107 ? -7.233 -4.278 4.343 1.00 0.00 107 GLN A CA 20
ATOM 36153 C C . GLN A 1 107 ? -7.131 -5.720 3.842 1.00 0.00 107 GLN A C 20
ATOM 36154 O O . GLN A 1 107 ? -7.131 -6.659 4.637 1.00 0.00 107 GLN A O 20
ATOM 36168 N N . SER A 1 108 ? -7.046 -5.852 2.526 1.00 0.00 108 SER A N 20
ATOM 36169 C CA . SER A 1 108 ? -6.944 -7.164 1.910 1.00 0.00 108 SER A CA 20
ATOM 36170 C C . SER A 1 108 ? -5.524 -7.710 2.076 1.00 0.00 108 SER A C 20
ATOM 36171 O O . SER A 1 108 ? -5.259 -8.867 1.755 1.00 0.00 108 SER A O 20
ATOM 36179 N N . CYS A 1 109 ? -4.648 -6.851 2.577 1.00 0.00 109 CYS A N 20
ATOM 36180 C CA . CYS A 1 109 ? -3.263 -7.233 2.789 1.00 0.00 109 CYS A CA 20
ATOM 36181 C C . CYS A 1 109 ? -2.750 -6.509 4.035 1.00 0.00 109 CYS A C 20
ATOM 36182 O O . CYS A 1 109 ? -1.930 -5.597 3.934 1.00 0.00 109 CYS A O 20
ATOM 36190 N N . LEU A 1 110 ? -3.254 -6.941 5.181 1.00 0.00 110 LEU A N 20
ATOM 36191 C CA . LEU A 1 110 ? -2.857 -6.345 6.446 1.00 0.00 110 LEU A CA 20
ATOM 36192 C C . LEU A 1 110 ? -1.693 -7.143 7.037 1.00 0.00 110 LEU A C 20
ATOM 36193 O O . LEU A 1 110 ? -0.574 -7.084 6.529 1.00 0.00 110 LEU A O 20
ATOM 36209 N N . SER A 1 111 ? -1.997 -7.870 8.103 1.00 0.00 111 SER A N 20
ATOM 36210 C CA . SER A 1 111 ? -0.990 -8.678 8.769 1.00 0.00 111 SER A CA 20
ATOM 36211 C C . SER A 1 111 ? -0.665 -9.911 7.923 1.00 0.00 111 SER A C 20
ATOM 36212 O O . SER A 1 111 ? -1.519 -10.772 7.721 1.00 0.00 111 SER A O 20
ATOM 36220 N N . SER A 1 112 ? 0.573 -9.956 7.452 1.00 0.00 112 SER A N 20
ATOM 36221 C CA . SER A 1 112 ? 1.022 -11.069 6.633 1.00 0.00 112 SER A CA 20
ATOM 36222 C C . SER A 1 112 ? 0.569 -12.392 7.254 1.00 0.00 112 SER A C 20
ATOM 36223 O O . SER A 1 112 ? -0.205 -13.133 6.650 1.00 0.00 112 SER A O 20
ATOM 36231 N N . GLY A 1 113 ? 1.070 -12.648 8.453 1.00 0.00 113 GLY A N 20
ATOM 36232 C CA . GLY A 1 113 ? 0.727 -13.869 9.163 1.00 0.00 113 GLY A CA 20
ATOM 36233 C C . GLY A 1 113 ? 0.176 -13.557 10.556 1.00 0.00 113 GLY A C 20
ATOM 36234 O O . GLY A 1 113 ? 0.282 -12.427 11.030 1.00 0.00 113 GLY A O 20
ATOM 36238 N N . PRO A 1 114 ? -0.415 -14.605 11.188 1.00 0.00 114 PRO A N 20
ATOM 36239 C CA . PRO A 1 114 ? -0.982 -14.455 12.517 1.00 0.00 114 PRO A CA 20
ATOM 36240 C C . PRO A 1 114 ? 0.117 -14.390 13.579 1.00 0.00 114 PRO A C 20
ATOM 36241 O O . PRO A 1 114 ? 0.180 -13.438 14.356 1.00 0.00 114 PRO A O 20
ATOM 36252 N N . SER A 1 115 ? 0.958 -15.414 13.578 1.00 0.00 115 SER A N 20
ATOM 36253 C CA . SER A 1 115 ? 2.052 -15.486 14.531 1.00 0.00 115 SER A CA 20
ATOM 36254 C C . SER A 1 115 ? 1.516 -15.327 15.956 1.00 0.00 115 SER A C 20
ATOM 36255 O O . SER A 1 115 ? 1.216 -14.216 16.390 1.00 0.00 115 SER A O 20
ATOM 36263 N N . SER A 1 116 ? 1.412 -16.455 16.644 1.00 0.00 116 SER A N 20
ATOM 36264 C CA . SER A 1 116 ? 0.918 -16.455 18.010 1.00 0.00 116 SER A CA 20
ATOM 36265 C C . SER A 1 116 ? 0.911 -17.882 18.564 1.00 0.00 116 SER A C 20
ATOM 36266 O O . SER A 1 116 ? 0.348 -18.787 17.951 1.00 0.00 116 SER A O 20
ATOM 36274 N N . GLY A 1 117 ? 1.545 -18.038 19.717 1.00 0.00 117 GLY A N 20
ATOM 36275 C CA . GLY A 1 117 ? 1.619 -19.338 20.360 1.00 0.00 117 GLY A CA 20
ATOM 36276 C C . GLY A 1 117 ? 2.510 -20.294 19.563 1.00 0.00 117 GLY A C 20
ATOM 36277 O O . GLY A 1 117 ? 2.031 -21.290 19.024 1.00 0.00 117 GLY A O 20
#

Solvent-accessible surface area: 7719 Å² total; per-residue (Å²): 66,120,83,63,112,76,54,207,20,44,68,11,56,0,26,80,81,23,102,173,186,151,67,20,108,40,68,49,3,23,3,14,116,90,100,80,38,0,60,56,38,59,131,165,169,46,127,124,40,124,34,51,11,30,0,54,57,2,123,32,15,39,102,25,96,60,65,174,25,15,27,212,95,16,68,84,127,5,2,1,29,0,58,7,80,152,155,91,16,32,1,0,1,88,66,53,72,43,0,104,75,4,27,103,31,0,79,92,46,43,81,123,59,144,102,117,131

GO terms:
  GO:0001558 regulation of cell growth (P, TAS)
  GO:0001691 pseudophosphatase activity (F, TAS)
  GO:0007283 spermatogenesis (P, IMP)

Nearest PDB structures (foldseek):
  1v5u-assembly1_A  TM=9.019E-01  e=1.477E-20  Mus musculus
  1x05-assembly1_A  TM=7.100E-01  e=2.136E-06  Homo sapiens
  1zm0-assembly1_A  TM=8.033E-01  e=2.122E-05  Homo sapiens
  2i5f-assembly1_A  TM=8.051E-01  e=4.741E-05  Homo sapiens
  1zm0-assembly2_B  TM=8.416E-01  e=9.441E-05  Homo sapiens

Sequence (117 aa):
GSSGSSGRSYEGILYKKGAFMKPWKARWFVLDKTKHQLRYYDHRMDTECKGVIDLAEVEAVAPGTPTIGAPKTVDEKAFFDVKTTRRVYNFCAQDVPSAQQWVDRIQSCLSSGPSSGGSSGSSGRSYEGILYKKGAFMKPWKARWFVLDKTKHQLRYYDHRMDTECKGVIDLAEVEAVAPGTPTIGAPKTVDEKAFFDVKTTRRVYNFCAQDVPSAQQWVDRIQSCLSSGPSSGGSSGSSGRSYEGILYKKGAFMKPWKARWFVLDKTKHQLRYYDHRMDTECKGVIDLAEVEAVAPGTPTIGAPKTVDEKAFFDVKTTRRVYNFCAQDVPSAQQWVDRIQSCLSSGPSSGGSSGSSGRSYEGILYKKGAFMKPWKARWFVLDKTKHQLRYYDHRMDTECKGVIDLAEVEAVAPGTPTIGAPKTVDEKAFFDVKTTRRVYNFCAQDVPSAQQWVDRIQSCLSSGPSSGGSSGSSGRSYEGILYKKGAFMKPWKARWFVLDKTKHQLRYYDHRMDTECKGVIDLAEVEAVAPGTPTIGAPKTVDEKAFFDVKTTRRVYNFCAQDVPSAQQWVDRIQSCLSSGPSSGGSSGSSGRSYEGILYKKGAFMKPWKARWFVLDKTKHQLRYYDHRMDTECKGVIDLAEVEAVAPGTPTIGAPKTVDEKAFFDVKTTRRVYNFCAQDVPSAQQWVDRIQSCLSSGPSSGGSSGSSGRSYEGILYKKGAFMKPWKARWFVLDKTKHQLRYYDHRMDTECKGVIDLAEVEAVAPGTPTIGAPKTVDEKAFFDVKTTRRVYNFCAQDVPSAQQWVDRIQSCLSSGPSSGGSSGSSGRSYEGILYKKGAFMKPWKARWFVLDKTKHQLRYYDHRMDTECKGVIDLAEVEAVAPGTPTIGAPKTVDEKAFFDVKTTRRVYNFCAQDVPSAQQWVDRIQSCLSSGPSSGGSSGSSGRSYEGILYKKGAFMKPWKARWFVLDKTKHQLRYYDHRMDTECKGVIDLAEVEAVAPGTPTIGAPKTVDEKAFFDVKTTRRVYNFCAQDVPSAQQWVDRIQSCLSSGPSSGGSSGSSGRSYEGILYKKGAFMKPWKARWFVLDKTKHQLRYYDHRMDTECKGVIDLAEVEAVAPGTPTIGAPKTVDEKAFFDVKTTRRVYNFCAQDVPSAQQWVDRIQSCLSSGPSSGGSSGSSGRSYEGILYKKGAFMKPWKARWFVLDKTKHQLRYYDHRMDTECKGVIDLAEVEAVAPGTPTIGAPKTVDEKAFFDVKTTRRVYNFCAQDVPSAQQWVDRIQSCLSSGPSSGGSSGSSGRSYEGILYKKGAFMKPWKARWFVLDKTKHQLRYYDHRMDTECKGVIDLAEVEAVAPGTPTIGAPKTVDEKAFFDVKTTRRVYNFCAQDVPSAQQWVDRIQSCLSSGPSSGGSSGSSGRSYEGILYKKGAFMKPWKARWFVLDKTKHQLRYYDHRMDTECKGVIDLAEVEAVAPGTPTIGAPKTVDEKAFFDVKTTRRVYNFCAQDVPSAQQWVDRIQSCLSSGPSSGGSSGSSGRSYEGILYKKGAFMKPWKARWFVLDKTKHQLRYYDHRMDTECKGVIDLAEVEAVAPGTPTIGAPKTVDEKAFFDVKTTRRVYNFCAQDVPSAQQWVDRIQSCLSSGPSSGGSSGSSGRSYEGILYKKGAFMKPWKARWFVLDKTKHQLRYYDHRMDTECKGVIDLAEVEAVAPGTPTIGAPKTVDEKAFFDVKTTRRVYNFCAQDVPSAQQWVDRIQSCLSSGPSSGGSSGSSGRSYEGILYKKGAFMKPWKARWFVLDKTKHQLRYYDHRMDTECKGVIDLAEVEAVAPGTPTIGAPKTVDEKAFFDVKTTRRVYNFCAQDVPSAQQWVDRIQSCLSSGPSSGGSSGSSGRSYEGILYKKGAFMKPWKARWFVLDKTKHQLRYYDHRMDTECKGVIDLAEVEAVAPGTPTIGAPKTVDEKAFFDVKTTRRVYNFCAQDVPSAQQWVDRIQSCLSSGPSSGGSSGSSGRSYEGILYKKGAFMKPWKARWFVLDKTKHQLRYYDHRMDTECKGVIDLAEVEAVAPGTPTIGAPKTVDEKAFFDVKTTRRVYNFCAQDVPSAQQWVDRIQSCLSSGPSSGGSSGSSGRSYEGILYKKGAFMKPWKARWFVLDKTKHQLRYYDHRMDTECKGVIDLAEVEAVAPGTPTIGAPKTVDEKAFFDVKTTRRVYNFCAQDVPSAQQWVDRIQSCLSSGPSSGGSSGSSGRSYEGILYKKGAFMKPWKARWFVLDKTKHQLRYYDHRMDTECKGVIDLAEVEAVAPGTPTIGAPKTVDEKAFFDVKTTRRVYNFCAQDVPSAQQWVDRIQSCLSSGPSSG

CATH classification: 2.30.29.30

Foldseek 3Di:
DDDDDPPAFDKAWKFWDDDDQAATDIWIWTQDDVQRWIFTDNHPPHPGTDDIHRLLQWQAKAQAAQDGHYDPQEHSLFWMWTHGDVGIIIMGGSYNVRRVVVRCSSVVRHNVDDDDD